Protein AF-0000000065814264 (afdb_homodimer)

Sequence (2100 aa):
MSEEISPNDRKFITNLLTQKNQESLLLSIGDKISKKKNKKPSKRIILITKNRIFFLKPSQNKVKKDIHLLDIQEIKSSTSNEFTIVAKVDNKQFSYGLITNKTDEIINQIRVTFNHQFFGCPEESTFKCTDIKDSRLVEIEQKDLPCGGFVETYQSICDHLGVPPRDDICWDMTNIISSKNIRSFNIGEIELPTSAGDTIRCLLGALKYNNYFKSFNFNNYTFNKEQFGYLAEVLKCNSTVEDLSLNNVGLKHDTMPIIATALSSNKNLALTAIDISNNQIEDKGMTAFSSYVASSLRGIASLDVSNTNCNKAGISVLTNALKKNIKMSSTLSYLNLSGNKMEADGSAGLSSFLASPNTLKTLNISNTTPSMETIVGALVIGCAELKTIDISDNKLTKKEVPHLVRFIGASSTLKHFNLSGTKVPVENLKELVVAITSNIYLQDVVLDLKNNDLGIAGARMLASLATDKLSNVIYLDVSENDFGDEGVSVICDGFVGNSTIKKLILNGNFKQSKTKSRPSAIESVISLLESECPLETLHMTVGNSKSPLKADILSLIYSLATNSSLLELDISGHQMGPKGAIGLGKALQTNKTLHTLIWDDNLTTAIGFAGFQVGLERNLTLKNMPTPLNDIIQCHREPKFQQIWKEIDSCINRNQSPTRAFEGNGGNSIGATNLSFLASGQQQGVEKLLNKIKSIGRKVTDPNNILIVKDAESTEKVIGGIHLIKESIHASLEMELNQKLKDFVQVVNDVINAKKNEMTQQILESMQNTFQSMDGPTIKRLATTIQYGSKDVDEQQIHSTLVKGAGAELSSRAHECFISALDIASDYTYEKITIGLDSVFKDLILEESQAQNEASGATPIPDSPVPTRSPQPTSPPITPQPTPTTNVPPVTAPRTGAAAPLKPANPPPVSTTTTPPVSTTPKPTQPVSKFGAKLSANSAVAEAIARNMGGGAPPIRKPVAPEPEPEPVTPTKDVTPLKSKPVVAPRSTPTTSTPTKTPVKKPSGPSVPGSLSDAPESDSAELTHVTASRPHIASKRKPPTRRPRPPTENMSEEISPNDRKFITNLLTQKNQESLLLSIGDKISKKKNKKPSKRIILITKNRIFFLKPSQNKVKKDIHLLDIQEIKSSTSNEFTIVAKVDNKQFSYGLITNKTDEIINQIRVTFNHQFFGCPEESTFKCTDIKDSRLVEIEQKDLPCGGFVETYQSICDHLGVPPRDDICWDMTNIISSKNIRSFNIGEIELPTSAGDTIRCLLGALKYNNYFKSFNFNNYTFNKEQFGYLAEVLKCNSTVEDLSLNNVGLKHDTMPIIATALSSNKNLALTAIDISNNQIEDKGMTAFSSYVASSLRGIASLDVSNTNCNKAGISVLTNALKKNIKMSSTLSYLNLSGNKMEADGSAGLSSFLASPNTLKTLNISNTTPSMETIVGALVIGCAELKTIDISDNKLTKKEVPHLVRFIGASSTLKHFNLSGTKVPVENLKELVVAITSNIYLQDVVLDLKNNDLGIAGARMLASLATDKLSNVIYLDVSENDFGDEGVSVICDGFVGNSTIKKLILNGNFKQSKTKSRPSAIESVISLLESECPLETLHMTVGNSKSPLKADILSLIYSLATNSSLLELDISGHQMGPKGAIGLGKALQTNKTLHTLIWDDNLTTAIGFAGFQVGLERNLTLKNMPTPLNDIIQCHREPKFQQIWKEIDSCINRNQSPTRAFEGNGGNSIGATNLSFLASGQQQGVEKLLNKIKSIGRKVTDPNNILIVKDAESTEKVIGGIHLIKESIHASLEMELNQKLKDFVQVVNDVINAKKNEMTQQILESMQNTFQSMDGPTIKRLATTIQYGSKDVDEQQIHSTLVKGAGAELSSRAHECFISALDIASDYTYEKITIGLDSVFKDLILEESQAQNEASGATPIPDSPVPTRSPQPTSPPITPQPTPTTNVPPVTAPRTGAAAPLKPANPPPVSTTTTPPVSTTPKPTQPVSKFGAKLSANSAVAEAIARNMGGGAPPIRKPVAPEPEPEPVTPTKDVTPLKSKPVVAPRSTPTTSTPTKTPVKKPSGPSVPGSLSDAPESDSAELTHVTASRPHIASKRKPPTRRPRPPTEN

Nearest PDB structures (foldseek):
  4k17-assembly2_B  TM=8.972E-01  e=7.403E-38  Mus musculus
  4k17-assembly1_A  TM=8.899E-01  e=5.095E-37  Mus musculus
  4per-assembly1_A  TM=6.361E-01  e=1.313E-12  Gallus gallus
  8j07-assembly1_5  TM=7.357E-01  e=6.511E-08  Homo sapiens
  5irm-assembly1_A  TM=3.768E-01  e=1.050E-09  Oryctolagus cuniculus

Solvent-accessible surface area (backbone atoms only — not comparable to full-atom values): 114054 Å² total; per-residue (Å²): 126,86,82,70,80,50,69,69,47,52,51,46,49,53,51,50,27,60,75,66,73,50,54,83,76,44,80,48,67,29,30,37,61,66,94,56,87,84,59,80,66,49,61,31,34,41,39,34,39,73,51,37,38,37,34,27,41,75,88,62,80,44,79,74,44,79,44,47,63,85,32,41,51,33,39,39,27,83,51,66,41,31,38,32,43,29,32,44,56,96,87,40,73,48,74,53,38,33,39,25,87,56,32,53,60,51,54,44,49,51,52,48,40,48,43,56,31,40,53,35,46,55,77,82,75,48,58,44,74,40,65,56,62,69,87,68,56,73,85,76,79,85,76,93,42,55,51,39,20,32,54,46,22,28,46,43,42,13,58,73,72,72,41,83,68,59,48,59,58,46,46,44,42,49,65,43,35,33,70,67,64,55,39,60,47,49,54,80,78,49,90,66,60,93,84,37,65,69,58,50,52,26,52,40,55,20,49,30,29,29,58,46,43,34,27,44,36,41,53,70,44,74,52,52,75,69,52,47,52,49,49,18,54,21,46,39,62,30,50,47,38,27,34,43,35,40,31,36,20,62,45,27,45,78,52,33,39,54,42,23,50,20,50,57,68,19,84,60,50,46,51,31,31,42,29,50,21,54,17,54,22,28,36,66,11,34,42,38,40,21,52,28,56,33,62,45,71,52,26,42,30,33,43,32,51,25,37,20,61,27,37,39,67,16,40,22,46,35,26,40,17,48,49,66,17,71,48,28,36,74,31,25,28,34,44,32,45,23,51,22,39,18,35,65,60,12,23,50,23,40,20,59,39,36,39,34,74,35,47,35,29,34,42,30,48,24,42,13,57,57,40,56,56,54,38,36,53,12,39,55,66,8,39,60,52,32,25,33,42,31,45,22,52,26,80,45,54,79,82,37,45,63,40,46,29,50,29,46,55,66,35,56,45,44,31,36,45,33,47,23,37,14,51,48,51,55,74,55,47,49,50,44,53,49,28,50,42,67,25,83,59,32,56,65,23,35,41,33,44,27,44,26,66,43,26,47,65,31,22,49,52,52,19,69,36,26,45,79,43,41,66,29,36,26,31,41,30,51,22,42,17,56,28,27,31,58,15,49,21,42,31,28,54,18,37,29,66,16,75,39,40,29,34,43,33,47,22,18,23,51,44,63,65,90,53,92,39,36,67,56,19,47,50,21,49,46,49,27,61,71,31,82,24,56,39,31,32,43,33,53,27,14,54,89,70,61,20,44,54,29,75,67,46,45,66,50,40,52,50,42,27,76,33,76,55,45,29,32,42,32,50,26,42,25,47,34,26,33,66,37,34,30,38,44,8,58,14,35,47,52,25,73,35,44,27,32,49,39,59,32,43,19,62,39,39,52,68,9,50,46,37,25,36,61,14,38,74,63,30,63,38,48,48,41,60,67,80,39,57,62,24,47,65,72,28,67,82,44,80,67,30,69,60,46,47,52,51,40,49,50,39,31,50,31,34,65,37,60,73,61,47,34,65,64,57,71,86,73,78,78,47,74,68,74,67,60,49,60,73,20,73,58,46,46,49,47,51,14,50,51,41,46,45,57,66,68,71,60,79,74,75,53,66,68,48,39,34,37,51,52,30,54,70,40,39,61,58,46,51,51,45,42,49,48,46,47,50,51,45,48,50,49,44,46,50,49,48,40,48,53,38,52,55,42,36,51,51,51,49,48,50,51,49,50,46,49,48,48,44,52,49,50,45,49,48,52,43,60,74,63,28,75,59,60,49,72,69,55,53,51,48,49,52,50,43,33,71,70,64,25,54,64,75,42,67,62,53,48,36,39,40,42,38,63,38,35,37,42,49,50,43,46,45,47,43,48,20,48,45,34,28,45,47,47,50,48,48,49,48,45,49,52,43,42,53,44,48,50,50,43,44,50,51,50,49,51,50,46,51,52,50,50,57,59,63,70,61,70,84,79,72,81,74,75,80,75,79,79,81,79,85,80,86,83,81,86,86,83,81,88,87,83,81,92,81,89,81,82,88,82,89,79,88,83,86,91,83,90,79,90,83,81,89,84,88,84,88,82,86,88,84,88,82,82,81,85,78,83,74,80,76,78,84,78,81,86,85,84,91,84,90,84,87,77,86,76,92,78,83,85,73,86,86,89,66,102,82,84,80,89,79,84,74,83,84,77,78,79,76,85,73,74,80,78,74,80,79,73,83,78,87,81,87,83,73,85,82,82,88,80,83,90,81,84,85,80,88,76,88,86,91,81,88,83,83,88,79,82,87,79,86,75,82,89,78,88,80,83,81,86,81,86,85,81,78,79,83,80,82,82,81,78,86,77,80,87,66,80,82,60,83,76,82,78,77,83,76,74,76,79,78,76,73,78,76,74,81,76,79,132,127,85,82,71,82,50,68,69,48,51,53,45,50,52,51,49,26,61,74,67,73,50,55,84,76,45,80,48,66,30,29,35,61,66,93,58,88,86,60,78,68,49,62,32,34,39,38,32,39,73,51,36,38,37,34,26,40,73,89,63,79,45,78,74,46,80,45,44,64,85,31,42,50,34,40,38,26,83,50,67,40,32,39,30,42,30,30,45,56,96,88,42,74,48,76,53,37,34,38,26,87,54,32,53,60,53,55,44,48,52,50,50,39,46,43,57,32,39,51,35,45,54,80,84,76,47,58,44,74,43,63,56,63,70,87,66,56,74,87,74,82,84,75,91,41,54,50,38,20,33,56,46,22,28,45,42,41,13,58,74,72,72,41,82,67,58,59,57,59,46,45,44,42,48,66,43,35,34,69,66,64,56,40,60,46,48,55,80,78,49,90,66,60,94,84,38,65,67,57,51,53,26,51,40,56,19,50,31,30,29,57,44,43,34,26,44,36,40,53,70,44,74,52,53,75,68,52,47,51,50,49,18,54,21,46,38,61,30,51,47,39,27,33,42,33,41,32,36,20,61,46,26,45,78,52,34,37,55,43,22,50,19,48,57,69,18,85,60,50,45,51,33,30,43,30,50,21,53,17,55,24,28,36,66,10,34,44,37,38,19,52,27,55,32,63,46,68,52,28,42,31,32,44,33,51,26,38,18,62,29,37,37,68,16,39,22,45,34,24,41,16,49,49,66,18,70,41,28,35,74,32,25,29,35,42,31,46,23,51,22,41,19,36,65,61,12,24,50,24,40,19,59,39,35,40,35,73,34,47,35,30,34,43,30,48,24,43,13,58,58,41,55,56,54,38,36,56,12,40,55,65,7,40,58,50,32,26,33,42,31,47,22,51,26,80,44,54,79,81,36,44,62,40,47,31,51,29,46,56,66,35,55,44,46,30,38,44,33,47,23,36,13,52,48,53,58,75,55,46,49,51,44,55,48,27,50,39,68,25,83,60,32,58,66,23,34,41,33,44,26,45,26,66,42,25,46,64,30,23,49,52,50,18,70,36,28,45,77,43,41,65,28,36,27,31,42,32,51,22,41,18,55,28,25,31,60,16,49,21,43,32,28,55,20,38,29,66,16,76,38,39,30,33,43,33,46,21,18,25,51,44,62,63,89,55,93,39,36,67,56,17,48,50,23,49,46,49,25,60,70,32,81,26,55,40,30,33,43,32,52,28,12,54,88,70,61,19,43,54,29,74,66,47,46,64,51,40,52,51,44,29,77,34,76,55,43,30,31,42,31,50,26,43,24,46,34,25,33,67,38,33,29,38,43,9,58,14,35,46,54,25,73,36,44,28,31,49,40,59,32,44,19,62,39,40,52,69,8,51,46,37,24,37,61,15,37,73,64,29,64,39,49,47,41,60,66,79,40,57,63,25,47,66,70,29,67,82,45,80,68,32,69,61,46,49,52,50,39,48,48,38,30,52,30,34,64,38,59,73,61,48,48,63,66,54,73,87,73,72,71,64,74,43,76,75,54,46,66,74,25,73,58,49,41,49,47,52,17,50,51,50,50,44,57,66,68,71,61,79,74,75,52,69,68,48,40,34,39,52,52,30,54,70,40,38,62,57,47,52,51,46,44,48,48,46,49,50,51,45,48,50,48,43,46,50,49,48,40,48,52,41,52,56,41,36,51,51,50,49,46,51,50,48,48,48,50,49,49,44,50,49,49,42,49,49,52,42,59,72,64,28,75,60,60,48,72,68,55,52,51,49,50,53,50,43,36,70,70,64,25,53,65,76,43,67,64,53,48,37,40,40,43,40,62,38,34,37,42,50,50,44,47,46,46,45,48,20,49,45,36,30,46,46,45,51,48,47,50,48,45,49,52,44,44,53,44,48,50,50,43,43,52,51,48,49,52,50,48,51,52,51,50,56,60,64,68,63,78,83,83,75,84,78,76,81,76,79,82,78,81,86,77,82,84,80,86,85,84,82,82,87,85,78,90,80,88,80,83,88,80,88,83,88,89,84,88,86,90,83,86,85,87,84,86,85,88,83,87,83,88,82,80,81,77,82,72,79,79,77,82,83,77,83,81,80,89,81,89,75,92,77,86,92,82,91,83,92,82,93,84,73,74,93,76,75,78,93,78,77,88,74,81,73,81,77,78,81,74,78,84,74,75,82,76,75,80,75,72,82,82,78,81,88,76,82,86,81,80,86,78,81,90,81,84,86,81,87,80,88,86,82,84,89,84,88,88,84,85,89,82,89,85,86,84,85,90,74,88,73,80,76,85,72,83,78,77,83,79,82,81,80,76,84,77,81,88,61,78,83,57,82,77,83,78,76,84,75,75,76,78,76,75,72,77,75,74,80,77,76,130

Radius of gyration: 49.91 Å; Cα contacts (8 Å, |Δi|>4): 3402; chains: 2; bounding box: 138×169×163 Å

InterPro domains:
  IPR001611 Leucine-rich repeat [PF13516] (271-290)
  IPR001611 Leucine-rich repeat [PF13516] (471-492)
  IPR001611 Leucine-rich repeat [PF13516] (562-584)
  IPR011993 PH-like domain superfamily [G3DSA:2.30.29.30] (1-114)
  IPR032675 Leucine-rich repeat domain superfamily [G3DSA:3.80.10.10] (150-655)
  IPR041245 CARMIL, pleckstrin homology domain [PF17888] (36-118)
  IPR051279 Protein Phosphatase 1 Regulatory and Actin Interaction Protein [PTHR24112] (384-771)

Foldseek 3Di:
DQPDQDPVNVVLVVVVCVVLVWDFPDWDKWFWDDPDPPDDTFIWIWTDTLFWIFTHHGPPSDTPDIAGLLQWAEKEDQDQFKIKTWGADPNDIDIIITGHNCSLVVVQVSVQSCCLLLVQADPVSHHYYPNDDPVSHDDHDRDDDQLRNLLSNLCNLCSVVVHHDDVVVSCCRRPPCRVVLPQEDAVVVDDADPVRVSVLLSNLSSLLRGQSHQHYHDAPAADDLVSLLSNLSSLLRHQRHAYYAQHNHAAELVRLLSNLVSNQNRLRHNYAEYHNEPYQNEQNSLLSNLVSQLRRDQHHAYYHHAQNAYEQNSLLSNLQSCVNRPNHQERHAYYAHANYAREESSLQSNLNNLLAAGNHAEYHHAHHQYPLQSNLQSPLRHPQNHAEYHHALHADEPNNLVSLLSNLLRHLRHAEYAHHNRLYALVSVLSNQQSNQVRPNQAQHAYEHEHNLHELVNLQSLLVCQQPRNQRHQHYAHEPNQHELNSLLSNLQSNLNHAHHAEYEHEQRYDQDDDPSNLSSLVSNLSSQQGNHQHAYYEYENPPNLRAPACSCLQVLQSQLPGAHYAEYAYERNLNELSSLLSNLQSQLRHDHHAEYEYANNLYELNSLLSNLNSLVNHLRHQHYPDNVRNCVVHVPPPCSVVSVVSVVLSNVCSNPVVCVLPPDDPDDDNPDLCVVCVPPLLVVLVVLLVLLVVLVDDQDPPLLVVLSVLSVCLSVVLVVLVVVLVVVLVVCLVVQLVVLLVVLVVVLCVQVVVLLVVLVVVLVVCVVPPVPQDPVNSVVVSVCCVPVPDGCDSVNSSCCRSVNVSVVVSVVVSVVSSVVSVCVSVVSSVVSSVSSVVSSVVSVVVVVVVVVVVPDDDPDPPDDPDDPDDDDDDDDDDDDDDDDDDDDDDDDDDDDDDDDDDDDDDDYYDYYDDDDDDDDDDDDDDYDDDDDDDDDDDDDDDDDDDDDDDDDDDDDDDPDDPDDDDDPDDDDDPDDDDDDDDDDDDDDDDDDYDDDDDDDDDDDDDDDDDDDDPDDDDPPDPDDPPPPDDDDDDDPDDPDPPPDPPDDD/DQPDQDPVNVVLVVVVCVVLVWDFPDWDKWFWDDPDPPDDTFIWIWTDTLFWIFTHHGPPSDTPDIAGLLQWAEKEDQDQFKIKTWGADPNDIDIIITGHNRSLVVVQVSVQSCCLLLVQADPVSHHYYPNDDPVSHDDHDRDDDQLRNLLSNLCNLCSVVVHHDDVVVSCCRRPPCRVVLPQEDACVVDDADPVRVSVLLSNLSSLLRGQRHQEYHDAPAADDLVSLLSNLSSLLRDQRHAYYAQHNHAAELPRLLSNLVSNQNRLRHNYAEYHNEPYQNEQNSLLSNLVSQLRRDQHHAYYHHAQNAYEQNSLLSNLQSCVNRPNHQERHAYDAHANYAHEESSLQSNLNSLLAAGNHAEYHHAHHQYPLQSNLQSPLRHPQNHAEYHHALAADEPNNLVSLLNNLLSHLRHAEYAHHNRLYALVSVLSNQQSNQVRPNAAQHAYEHEHNLHELVNLQSQLVCQQPRNQRHQHYAHEHNQHELNSLLSNLQSNLNHARHAEYEHEQRYDQDDDPSNLSSLVSNLSSQQGNHQHAYYEYENPPNLRAPACSCLVVLQSQLPGAHYAYYAYERNLNELSSLLSNLQSQLRHDHHAEYHYANNLYELNSLLSNLNSLVNHLRHQHYPDNVRNCVVHVPPPCSVVSVVSVVLSNVCSNPVPVVLPPDDPDDDDVPDPVCLVDPLLVLLVVLLVLLVVLVDDQPPPLLVVLSVLSVCLSVVLVVLVVVLVVVLVVCLVVQLVVLLVVLVVVLCVQVVVLLVVLVVVLVVCVVPPVVQDPVNSVVVSVCCVVVPDGCDSVNSSCCRSVNVSVVVSVVVSVVSSVVSCVVSVVSSVVSSVSSVVSSVVSVVVVVVVVVVVVDDDPDDPDDPDPPDPDDPDDDDDDDDDDDDDDDDDDDDDDDDDDDDYDYYDDDDDYDDDDPDDDDDDDDDDDDDDDDDDDDDDDDPPPDDDPDDDDDDDDPDDDDDDDDPDDDDDDDDDDDDDDDDDDDDDDDDDDDDDDDDDDDDDYYDDDDDDPDDPDDPDPPDPDDPPPDDDDDDDDPDDPPDPPDPDPDD

GO terms:
  GO:0045335 phagocytic vesicle (C, IDA)
  GO:0061851 leading edge of lamellipodium (C, IDA)
  GO:0070685 macropinocytic cup (C, IDA)
  GO:0034315 regulation of Arp2/3 complex-mediated actin nucleation (P, IDA)
  GO:0031252 cell leading edge (C, IDA)
  GO:0017024 myosin I binding (F, IDA)
  GO:0015629 actin cytoskeleton (C, TAS)
  GO:0005515 protein binding (F, IPI)

pLDDT: mean 73.49, std 29.41, range [12.86, 98.25]

Secondary structure (DSSP, 8-state):
------HHHHHHHHHHHHHHT---SEEEEEEE--SSTTSPPPEEEEEE-SSEEEEEETTTTEEEEEEEGGGEEEEEEEETTEEEEEEEETTEEEEEEEE-TTHHHHHHHHHHHHHHHTTT--GGGSPEEES--GGGSPPPP----GGGGHHHHHHHHHHHHT-PPPHHHHHHIIIIITTTT--EEEGGGS---SS-HHHHHHHHHHHHT--S--EEE-TT----HHHHHHHHHHHHH-----EEE-TTS--BTTTHHHHHHHHHH-TT----EEE--S-B-HHHHHHHHHHHHHH-SS--SEEE-TT----HHHHHHHHHHHHH-TTHHHH--EEE-TTS--HHHHHHHHHHHHTS-----EEE-TT--B-HHHHHHHHHHH-TT--EEE-TTS---TTTHHHHHHHHHH-SS--EEE-TT----HHHHHHHHHHHHH-TT--SEEEE-TT---HHHHHHHHHHHHTTT--SEEEEE--SS--HHHHHHHHHHHHTT-SS--EEE-TT-S-SSPPTTHHHHHHHHHHHHHSS----EEE---TTTT---GGGGHHHHHHGGG--S--EEE-TT---HHHHHHHHHHHHHH-SS--EEE--SS---HHHHHHHHHHHTS--S--B----HHHHHHHTTSTTHHHHHHHHHHHHHHHH-HHHHHHHS-SSSS-S-GGGGTTSHHHHHHHHHHHHHHHT-----SHHHHHHHHHHHTHHHHHHHHHHHHHHHHHHHHHHHHHHHHHHHHHHHHHHHHHHHHHHHHHHHHHHHH-SSS-HHHHHHHHHHHHHHSPP--HHHHHIIIIIIIIHHHHHHHHHHHHHHHHHHHHHHHHHHHHHHHHHHHHHHHHHHHHHHHHT---------------------------------------------------------------------------------------------------------------------------------------------------------------------------TT---------------------/------HHHHHHHHHHHHHHT----EEEEEEE--SSTTSPPPEEEEEE-SSEEEEEETTTTEEEEEEEGGGEEEEEEEETTEEEEEEEETTEEEEEEEE-TTHHHHHHHHHHHHHHHTTT--GGGSPEEES--GGGSPPPP----GGGGHHHHHHHHHHHHTPPPPHHHHHHIIIIITTTT--EEEGGGS---SS-HHHHHHHHHHHHT--S--EEE-TT----HHHHHHHHHHHHH-----EEE-TTS--BTTTHHHHHHHHHH-TT----EEE--S-B-HHHHHHHHHHHHHH-SS--SEEE-TTS---HHHHHHHHHHHHH-TTHHHH--EEE-TTS--HHHHHHHHHHHHTS-----EEE-TT--B-HHHHHHHHHHH-TT--EEE-TTS---TTTHHHHHHHHHH-SS--EEE-TT----HHHHHHHHHHHHH-TT--SEEEE-TT---HHHHHHHHHHHHTTT--SEEEEE--SS--HHHHHHHHHHHHTT-SS--EEE-TT-S-SSPPTTHHHHHHHHHHHHHSS----EEE---TTTT---GGGGHHHHHHGGG--S--EEE-TT---HHHHHHHHHHHHHH-SS--EEE--SS---HHHHHHHHHHHTS--S--B----HHHHHHHTTSTTHHHHHHHHHHHHHHHH-HHHHHHHS-SSSSSS-SGGGTT-HHHHHHHHHHHHHHHT-----SHHHHHHHHHHHTHHHHHHHHHHHHHHHHHHHHHHHHHHHHHHHHHHHHHHHHHHHHHHHHHHHHHHHH-SSS-HHHHHHHHHHHHHHSPP--HHHHHIIIIIIIIHHHHHHHHHHHHHHHHHHHHHHHHHHHHHHHHHHHHHHHHHHHHHHHHS------------------------------------------------------------------------------------S-TTS----------------------------------------------------------------------------------TT---------------------

Organism: Dictyostelium discoideum (NCBI:txid44689)

Structure (mmCIF, N/CA/C/O backbone):
data_AF-0000000065814264-model_v1
#
loop_
_entity.id
_entity.type
_entity.pdbx_description
1 polymer 'Protein CARMIL'
#
loop_
_atom_site.group_PDB
_atom_site.id
_atom_site.type_symbol
_atom_site.label_atom_id
_atom_site.label_alt_id
_atom_site.label_comp_id
_atom_site.label_asym_id
_atom_site.label_entity_id
_atom_site.label_seq_id
_atom_site.pdbx_PDB_ins_code
_atom_site.Cartn_x
_atom_site.Cartn_y
_atom_site.Cartn_z
_atom_site.occupancy
_atom_site.B_iso_or_equiv
_atom_site.auth_seq_id
_atom_site.auth_comp_id
_atom_site.auth_asym_id
_atom_site.auth_atom_id
_atom_site.pdbx_PDB_model_num
ATOM 1 N N . MET A 1 1 ? -49.062 48.438 36.406 1 27.83 1 MET A N 1
ATOM 2 C CA . MET A 1 1 ? -49.625 48 35.125 1 27.83 1 MET A CA 1
ATOM 3 C C . MET A 1 1 ? -48.531 47.406 34.219 1 27.83 1 MET A C 1
ATOM 5 O O . MET A 1 1 ? -47.594 48.094 33.875 1 27.83 1 MET A O 1
ATOM 9 N N . SER A 1 2 ? -48.062 46.312 34.375 1 39.62 2 SER A N 1
ATOM 10 C CA . SER A 1 2 ? -47.031 45.469 33.781 1 39.62 2 SER A CA 1
ATOM 11 C C . SER A 1 2 ? -47.062 45.594 32.25 1 39.62 2 SER A C 1
ATOM 13 O O . SER A 1 2 ? -48.062 45.25 31.625 1 39.62 2 SER A O 1
ATOM 15 N N . GLU A 1 3 ? -46.688 46.781 31.641 1 49.81 3 GLU A N 1
ATOM 16 C CA . GLU A 1 3 ? -46.812 47.438 30.344 1 49.81 3 GLU A CA 1
ATOM 17 C C . GLU A 1 3 ? -46.594 46.438 29.203 1 49.81 3 GLU A C 1
ATOM 19 O O . GLU A 1 3 ? -45.5 45.875 29.062 1 49.81 3 GLU A O 1
ATOM 24 N N . GLU A 1 4 ? -47.531 45.656 28.828 1 65 4 GLU A N 1
ATOM 25 C CA . GLU A 1 4 ? -47.75 44.5 27.969 1 65 4 GLU A CA 1
ATOM 26 C C . GLU A 1 4 ? -47.469 44.844 26.5 1 65 4 GLU A C 1
ATOM 28 O O . GLU A 1 4 ? -47.906 45.906 26.031 1 65 4 GLU A O 1
ATOM 33 N N . ILE A 1 5 ? -46.438 44.281 25.859 1 83.56 5 ILE A N 1
ATOM 34 C CA . ILE A 1 5 ? -46.156 44.344 24.438 1 83.56 5 ILE A CA 1
ATOM 35 C C . ILE A 1 5 ? -47.406 43.906 23.656 1 83.56 5 ILE A C 1
ATOM 37 O O . ILE A 1 5 ? -47.938 42.844 23.891 1 83.56 5 ILE A O 1
ATOM 41 N N . SER A 1 6 ? -48.031 44.875 22.906 1 86.25 6 SER A N 1
ATOM 42 C CA . SER A 1 6 ? -49.25 44.625 22.141 1 86.25 6 SER A CA 1
ATOM 43 C C . SER A 1 6 ? -49.031 43.438 21.203 1 86.25 6 SER A C 1
ATOM 45 O O . SER A 1 6 ? -47.906 43.062 20.859 1 86.25 6 SER A O 1
ATOM 47 N N . PRO A 1 7 ? -50.062 42.688 20.906 1 87.12 7 PRO A N 1
ATOM 48 C CA . PRO A 1 7 ? -49.969 41.562 19.969 1 87.12 7 PRO A CA 1
ATOM 49 C C . PRO A 1 7 ? -49.438 41.969 18.609 1 87.12 7 PRO A C 1
ATOM 51 O O . PRO A 1 7 ? -48.719 41.188 17.969 1 87.12 7 PRO A O 1
ATOM 54 N N . ASN A 1 8 ? -49.812 43.156 18.203 1 87.81 8 ASN A N 1
ATOM 55 C CA . ASN A 1 8 ? -49.281 43.625 16.938 1 87.81 8 ASN A CA 1
ATOM 56 C C . ASN A 1 8 ? -47.781 43.812 16.984 1 87.81 8 ASN A C 1
ATOM 58 O O . ASN A 1 8 ? -47.062 43.562 16.016 1 87.81 8 ASN A O 1
ATOM 62 N N . ASP A 1 9 ? -47.344 44.281 18.078 1 90.5 9 ASP A N 1
ATOM 63 C CA . ASP A 1 9 ? -45.906 44.469 18.25 1 90.5 9 ASP A CA 1
ATOM 64 C C . ASP A 1 9 ? -45.188 43.125 18.312 1 90.5 9 ASP A C 1
ATOM 66 O O . ASP A 1 9 ? -44.062 42.969 17.781 1 90.5 9 ASP A O 1
ATOM 70 N N . ARG A 1 10 ? -45.719 42.125 18.891 1 90.75 10 ARG A N 1
ATOM 71 C CA . ARG A 1 10 ? -45.125 40.781 18.953 1 90.75 10 ARG A CA 1
ATOM 72 C C . ARG A 1 10 ? -45.031 40.156 17.578 1 90.75 10 ARG A C 1
ATOM 74 O O . ARG A 1 10 ? -44.062 39.438 17.281 1 90.75 10 ARG A O 1
ATOM 81 N N . LYS A 1 11 ? -46.094 40.406 16.844 1 89.81 11 LYS A N 1
ATOM 82 C CA . LYS A 1 11 ? -46.062 39.906 15.484 1 89.81 11 LYS A CA 1
ATOM 83 C C . LYS A 1 11 ? -44.938 40.562 14.68 1 89.81 11 LYS A C 1
ATOM 85 O O . LYS A 1 11 ? -44.25 39.875 13.914 1 89.81 11 LYS A O 1
ATOM 90 N N . PHE A 1 12 ? -44.812 41.812 14.836 1 91.31 12 PHE A N 1
ATOM 91 C CA . PHE A 1 12 ? -43.719 42.531 14.156 1 91.31 12 PHE A CA 1
ATOM 92 C C . PHE A 1 12 ? -42.375 42 14.602 1 91.31 12 PHE A C 1
ATOM 94 O O . PHE A 1 12 ? -41.469 41.812 13.781 1 91.31 12 PHE A O 1
ATOM 101 N N . ILE A 1 13 ? -42.188 41.75 15.82 1 91.75 13 ILE A N 1
ATOM 102 C CA . ILE A 1 13 ? -40.938 41.25 16.375 1 91.75 13 ILE A CA 1
ATOM 103 C C . ILE A 1 13 ? -40.656 39.844 15.836 1 91.75 13 ILE A C 1
ATOM 105 O O . ILE A 1 13 ? -39.5 39.531 15.477 1 91.75 13 ILE A O 1
ATOM 109 N N . THR A 1 14 ? -41.594 39.031 15.742 1 90.44 14 THR A N 1
ATOM 110 C CA . THR A 1 14 ? -41.406 37.688 15.203 1 90.44 14 THR A CA 1
ATOM 111 C C . THR A 1 14 ? -40.969 37.75 13.742 1 90.44 14 THR A C 1
ATOM 113 O O . THR A 1 14 ? -40.125 36.969 13.312 1 90.44 14 THR A O 1
ATOM 116 N N . ASN A 1 15 ? -41.562 38.688 13.023 1 89.56 15 ASN A N 1
ATOM 117 C CA . ASN A 1 15 ? -41.156 38.844 11.633 1 89.56 15 ASN A CA 1
ATOM 118 C C . ASN A 1 15 ? -39.719 39.344 11.508 1 89.56 15 ASN A C 1
ATOM 120 O O . ASN A 1 15 ? -39 38.906 10.602 1 89.56 15 ASN A O 1
ATOM 124 N N . LEU A 1 16 ? -39.375 40.219 12.344 1 90 16 LEU A N 1
ATOM 125 C CA . LEU A 1 16 ? -38.031 40.75 12.359 1 90 16 LEU A CA 1
ATOM 126 C C . LEU A 1 16 ? -37.031 39.625 12.688 1 90 16 LEU A C 1
ATOM 128 O O . LEU A 1 16 ? -35.969 39.562 12.062 1 90 16 LEU A O 1
ATOM 132 N N . LEU A 1 17 ? -37.344 38.875 13.57 1 89.75 17 LEU A N 1
ATOM 133 C CA . LEU A 1 17 ? -36.469 37.781 13.984 1 89.75 17 LEU A CA 1
ATOM 134 C C . LEU A 1 17 ? -36.312 36.75 12.883 1 89.75 17 LEU A C 1
ATOM 136 O O . LEU A 1 17 ? -35.219 36.219 12.664 1 89.75 17 LEU A O 1
ATOM 140 N N . THR A 1 18 ? -37.344 36.5 12.195 1 86.44 18 THR A N 1
ATOM 141 C CA . THR A 1 18 ? -37.281 35.531 11.094 1 86.44 18 THR A CA 1
ATOM 142 C C . THR A 1 18 ? -36.469 36.062 9.938 1 86.44 18 THR A C 1
ATOM 144 O O . THR A 1 18 ? -35.688 35.344 9.32 1 86.44 18 THR A O 1
ATOM 147 N N . GLN A 1 19 ? -36.625 37.344 9.734 1 83.5 19 GLN A N 1
ATOM 148 C CA . GLN A 1 19 ? -35.875 37.969 8.648 1 83.5 19 GLN A CA 1
ATOM 149 C C . GLN A 1 19 ? -34.375 37.969 8.93 1 83.5 19 GLN A C 1
ATOM 151 O O . GLN A 1 19 ? -33.562 37.781 8.023 1 83.5 19 GLN A O 1
ATOM 156 N N . LYS A 1 20 ? -34.062 38.156 10.211 1 84.75 20 LYS A N 1
ATOM 157 C CA . LYS A 1 20 ? -32.656 38.25 10.578 1 84.75 20 LYS A CA 1
ATOM 158 C C . LYS A 1 20 ? -32.125 36.906 11.07 1 84.75 20 LYS A C 1
ATOM 160 O O . LYS A 1 20 ? -30.922 36.781 11.375 1 84.75 20 LYS A O 1
ATOM 165 N N . ASN A 1 21 ? -32.906 35.906 10.961 1 81.38 21 ASN A N 1
ATOM 166 C CA . ASN A 1 21 ? -32.531 34.562 11.414 1 81.38 21 ASN A CA 1
ATOM 167 C C . ASN A 1 21 ? -31.938 34.594 12.82 1 81.38 21 ASN A C 1
ATOM 169 O O . ASN A 1 21 ? -30.859 34.062 13.055 1 81.38 21 ASN A O 1
ATOM 173 N N . GLN A 1 22 ? -32.688 35.406 13.75 1 86.75 22 GLN A N 1
ATOM 174 C CA . GLN A 1 22 ? -32.219 35.531 15.133 1 86.75 22 GLN A CA 1
ATOM 175 C C . GLN A 1 22 ? -33.312 35.094 16.109 1 86.75 22 GLN A C 1
ATOM 177 O O . GLN A 1 22 ? -34.469 34.875 15.711 1 86.75 22 GLN A O 1
ATOM 182 N N . GLU A 1 23 ? -32.906 34.875 17.297 1 85.75 23 GLU A N 1
ATOM 183 C CA . GLU A 1 23 ? -33.812 34.5 18.375 1 85.75 23 GLU A CA 1
ATOM 184 C C . GLU A 1 23 ? -33.875 35.594 19.453 1 85.75 23 GLU A C 1
ATOM 186 O O . GLU A 1 23 ? -32.906 36.312 19.656 1 85.75 23 GLU A O 1
ATOM 191 N N . SER A 1 24 ? -35.062 35.719 20.062 1 89 24 SER A N 1
ATOM 192 C CA . SER A 1 24 ? -35.25 36.688 21.141 1 89 24 SER A CA 1
ATOM 193 C C . SER A 1 24 ? -34.688 36.156 22.453 1 89 24 SER A C 1
ATOM 195 O O . SER A 1 24 ? -35.031 35.062 22.891 1 89 24 SER A O 1
ATOM 197 N N . LEU A 1 25 ? -33.812 36.844 23.031 1 90.81 25 LEU A N 1
ATOM 198 C CA . LEU A 1 25 ? -33.25 36.438 24.328 1 90.81 25 LEU A CA 1
ATOM 199 C C . LEU A 1 25 ? -33.938 37.188 25.469 1 90.81 25 LEU A C 1
ATOM 201 O O . LEU A 1 25 ? -34.125 36.625 26.547 1 90.81 25 LEU A O 1
ATOM 205 N N . LEU A 1 26 ? -34.25 38.531 25.234 1 92.06 26 LEU A N 1
ATOM 206 C CA . LEU A 1 26 ? -34.906 39.375 26.234 1 92.06 26 LEU A CA 1
ATOM 207 C C . LEU A 1 26 ? -35.781 40.438 25.578 1 92.06 26 LEU A C 1
ATOM 209 O O . LEU A 1 26 ? -35.375 41.031 24.578 1 92.06 26 LEU A O 1
ATOM 213 N N . LEU A 1 27 ? -36.969 40.5 26.078 1 91.88 27 LEU A N 1
ATOM 214 C CA . LEU A 1 27 ? -37.938 41.5 25.641 1 91.88 27 LEU A CA 1
ATOM 215 C C . LEU A 1 27 ? -38.406 42.344 26.812 1 91.88 27 LEU A C 1
ATOM 217 O O . LEU A 1 27 ? -38.844 41.812 27.828 1 91.88 27 LEU A O 1
ATOM 221 N N . SER A 1 28 ? -38.156 43.656 26.75 1 91.06 28 SER A N 1
ATOM 222 C CA . SER A 1 28 ? -38.562 44.562 27.812 1 91.06 28 SER A CA 1
ATOM 223 C C . SER A 1 28 ? -39.031 45.875 27.25 1 91.06 28 SER A C 1
ATOM 225 O O . SER A 1 28 ? -38.938 46.125 26.047 1 91.06 28 SER A O 1
ATOM 227 N N . ILE A 1 29 ? -39.719 46.719 28.156 1 90.62 29 ILE A N 1
ATOM 228 C CA . ILE A 1 29 ? -40.188 48.031 27.766 1 90.62 29 ILE A CA 1
ATOM 229 C C . ILE A 1 29 ? -39.625 49.094 28.688 1 90.62 29 ILE A C 1
ATOM 231 O O . ILE A 1 29 ? -39.438 48.844 29.891 1 90.62 29 ILE A O 1
ATOM 235 N N . GLY A 1 30 ? -39.219 50.156 28.094 1 90.5 30 GLY A N 1
ATOM 236 C CA . GLY A 1 30 ? -38.688 51.281 28.859 1 90.5 30 GLY A CA 1
ATOM 237 C C . GLY A 1 30 ? -39.031 52.625 28.266 1 90.5 30 GLY A C 1
ATOM 238 O O . GLY A 1 30 ? -39.625 52.719 27.188 1 90.5 30 GLY A O 1
ATOM 239 N N . ASP A 1 31 ? -38.781 53.594 29.109 1 90.12 31 ASP A N 1
ATOM 240 C CA . ASP A 1 31 ? -39.031 54.969 28.672 1 90.12 31 ASP A CA 1
ATOM 241 C C . ASP A 1 31 ? -37.719 55.656 28.234 1 90.12 31 ASP A C 1
ATOM 243 O O . ASP A 1 31 ? -36.75 55.656 28.969 1 90.12 31 ASP A O 1
ATOM 247 N N . LYS A 1 32 ? -37.719 56.188 27.062 1 91.94 32 LYS A N 1
ATOM 248 C CA . LYS A 1 32 ? -36.531 56.844 26.531 1 91.94 32 LYS A CA 1
ATOM 249 C C . LYS A 1 32 ? -36.281 58.156 27.281 1 91.94 32 LYS A C 1
ATOM 251 O O . LYS A 1 32 ? -37.188 58.938 27.516 1 91.94 32 LYS A O 1
ATOM 256 N N . ILE A 1 33 ? -35.062 58.344 27.672 1 85.75 33 ILE A N 1
ATOM 257 C CA . ILE A 1 33 ? -34.656 59.562 28.344 1 85.75 33 ILE A CA 1
ATOM 258 C C . ILE A 1 33 ? -34.438 60.656 27.328 1 85.75 33 ILE A C 1
ATOM 260 O O . ILE A 1 33 ? -33.656 60.5 26.375 1 85.75 33 ILE A O 1
ATOM 264 N N . SER A 1 34 ? -35.375 61.594 27.172 1 74.06 34 SER A N 1
ATOM 265 C CA . SER A 1 34 ? -35.281 62.688 26.203 1 74.06 34 SER A CA 1
ATOM 266 C C . SER A 1 34 ? -34.344 63.781 26.688 1 74.06 34 SER A C 1
ATOM 268 O O . SER A 1 34 ? -34.188 63.969 27.906 1 74.06 34 SER A O 1
ATOM 270 N N . LYS A 1 35 ? -33.375 64.438 25.797 1 65.12 35 LYS A N 1
ATOM 271 C CA . LYS A 1 35 ? -32.5 65.562 26.125 1 65.12 35 LYS A CA 1
ATOM 272 C C . LYS A 1 35 ? -33.281 66.812 26.516 1 65.12 35 LYS A C 1
ATOM 274 O O . LYS A 1 35 ? -32.75 67.688 27.188 1 65.12 35 LYS A O 1
ATOM 279 N N . LYS A 1 36 ? -34.562 67 25.953 1 60.19 36 LYS A N 1
ATOM 280 C CA . LYS A 1 36 ? -35.375 68.188 26.219 1 60.19 36 LYS A CA 1
ATOM 281 C C . LYS A 1 36 ? -36.25 67.938 27.438 1 60.19 36 LYS A C 1
ATOM 283 O O . LYS A 1 36 ? -36.938 66.938 27.562 1 60.19 36 LYS A O 1
ATOM 288 N N . LYS A 1 37 ? -36.031 68.688 28.438 1 59.06 37 LYS A N 1
ATOM 289 C CA . LYS A 1 37 ? -36.656 68.688 29.75 1 59.06 37 LYS A CA 1
ATOM 290 C C . LYS A 1 37 ? -38.156 68.5 29.656 1 59.06 37 LYS A C 1
ATOM 292 O O . LYS A 1 37 ? -38.781 67.875 30.531 1 59.06 37 LYS A O 1
ATOM 297 N N . ASN A 1 38 ? -38.844 69 28.75 1 58.91 38 ASN A N 1
ATOM 298 C CA . ASN A 1 38 ? -40.312 69.188 28.828 1 58.91 38 ASN A CA 1
ATOM 299 C C . ASN A 1 38 ? -41.031 68.125 28 1 58.91 38 ASN A C 1
ATOM 301 O O . ASN A 1 38 ? -42.25 68.188 27.797 1 58.91 38 ASN A O 1
ATOM 305 N N . LYS A 1 39 ? -40.5 67.125 27.344 1 62.72 39 LYS A N 1
ATOM 306 C CA . LYS A 1 39 ? -41.219 66.25 26.469 1 62.72 39 LYS A CA 1
ATOM 307 C C . LYS A 1 39 ? -41.531 64.938 27.172 1 62.72 39 LYS A C 1
ATOM 309 O O . LYS A 1 39 ? -40.75 64.438 27.984 1 62.72 39 LYS A O 1
ATOM 314 N N . LYS A 1 40 ? -42.75 64.5 27.109 1 67.62 40 LYS A N 1
ATOM 315 C CA . LYS A 1 40 ? -43.25 63.25 27.672 1 67.62 40 LYS A CA 1
ATOM 316 C C . LYS A 1 40 ? -42.375 62.062 27.234 1 67.62 40 LYS A C 1
ATOM 318 O O . LYS A 1 40 ? -42.031 61.969 26.047 1 67.62 40 LYS A O 1
ATOM 323 N N . PRO A 1 41 ? -41.875 61.281 28.203 1 78.12 41 PRO A N 1
ATOM 324 C CA . PRO A 1 41 ? -41.062 60.125 27.859 1 78.12 41 PRO A CA 1
ATOM 325 C C . PRO A 1 41 ? -41.75 59.156 26.891 1 78.12 41 PRO A C 1
ATOM 327 O O . PRO A 1 41 ? -42.938 58.906 27.031 1 78.12 41 PRO A O 1
ATOM 330 N N . SER A 1 42 ? -41.062 59 25.734 1 85.56 42 SER A N 1
ATOM 331 C CA . SER A 1 42 ? -41.625 58.062 24.734 1 85.56 42 SER A CA 1
ATOM 332 C C . SER A 1 42 ? -41.25 56.625 25.062 1 85.56 42 SER A C 1
ATOM 334 O O . SER A 1 42 ? -40.125 56.344 25.391 1 85.56 42 SER A O 1
ATOM 336 N N . LYS A 1 43 ? -42.281 55.719 25.016 1 89 43 LYS A N 1
ATOM 337 C CA . LYS A 1 43 ? -42.062 54.312 25.297 1 89 43 LYS A CA 1
ATOM 338 C C . LYS A 1 43 ? -41.312 53.625 24.156 1 89 43 LYS A C 1
ATOM 340 O O . LYS A 1 43 ? -41.531 53.938 22.984 1 89 43 LYS A O 1
ATOM 345 N N . ARG A 1 44 ? -40.375 52.75 24.578 1 92.69 44 ARG A N 1
ATOM 346 C CA . ARG A 1 44 ? -39.625 51.938 23.625 1 92.69 44 ARG A CA 1
ATOM 347 C C . ARG A 1 44 ? -39.625 50.469 24.016 1 92.69 44 ARG A C 1
ATOM 349 O O . ARG A 1 44 ? -39.562 50.156 25.203 1 92.69 44 ARG A O 1
ATOM 356 N N . ILE A 1 45 ? -39.688 49.594 23.016 1 93.56 45 ILE A N 1
ATOM 357 C CA . ILE A 1 45 ? -39.531 48.156 23.219 1 93.56 45 ILE A CA 1
ATOM 358 C C . ILE A 1 45 ? -38.062 47.781 23.031 1 93.56 45 ILE A C 1
ATOM 360 O O . ILE A 1 45 ? -37.438 48.156 22.016 1 93.56 45 ILE A O 1
ATOM 364 N N . ILE A 1 46 ? -37.469 47.156 24.031 1 93.69 46 ILE A N 1
ATOM 365 C CA . ILE A 1 46 ? -36.094 46.688 23.984 1 93.69 46 ILE A CA 1
ATOM 366 C C . ILE A 1 46 ? -36.062 45.188 23.641 1 93.69 46 ILE A C 1
ATOM 368 O O . ILE A 1 46 ? -36.594 44.375 24.391 1 93.69 46 ILE A O 1
ATOM 372 N N . LEU A 1 47 ? -35.469 44.875 22.453 1 94.06 47 LEU A N 1
ATOM 373 C CA . LEU A 1 47 ? -35.312 43.5 22.031 1 94.06 47 LEU A CA 1
ATOM 374 C C . LEU A 1 47 ? -33.812 43.125 21.953 1 94.06 47 LEU A C 1
ATOM 376 O O . LEU A 1 47 ? -33.062 43.688 21.172 1 94.06 47 LEU A O 1
ATOM 380 N N . ILE A 1 48 ? -33.406 42.188 22.781 1 94.62 48 ILE A N 1
ATOM 381 C CA . ILE A 1 48 ? -32.031 41.688 22.75 1 94.62 48 ILE A CA 1
ATOM 382 C C . ILE A 1 48 ? -32 40.312 22.062 1 94.62 48 ILE A C 1
ATOM 384 O O . ILE A 1 48 ? -32.75 39.406 22.438 1 94.62 48 ILE A O 1
ATOM 388 N N . THR A 1 49 ? -31.188 40.281 21.016 1 93.81 49 THR A N 1
ATOM 389 C CA . THR A 1 49 ? -30.984 39.031 20.266 1 93.81 49 THR A CA 1
ATOM 390 C C . THR A 1 49 ? -29.562 38.5 20.469 1 93.81 49 THR A C 1
ATOM 392 O O . THR A 1 49 ? -28.828 39 21.344 1 93.81 49 THR A O 1
ATOM 395 N N . LYS A 1 50 ? -29.203 37.531 19.672 1 91.62 50 LYS A N 1
ATOM 396 C CA . LYS A 1 50 ? -27.891 36.906 19.812 1 91.62 50 LYS A CA 1
ATOM 397 C C . LYS A 1 50 ? -26.781 37.875 19.391 1 91.62 50 LYS A C 1
ATOM 399 O O . LYS A 1 50 ? -25.672 37.812 19.938 1 91.62 50 LYS A O 1
ATOM 404 N N . ASN A 1 51 ? -27.125 38.75 18.453 1 93.75 51 ASN A N 1
ATOM 405 C CA . ASN A 1 51 ? -26.047 39.562 17.906 1 93.75 51 ASN A CA 1
ATOM 406 C C . ASN A 1 51 ? -26.328 41.062 18.078 1 93.75 51 ASN A C 1
ATOM 408 O O . ASN A 1 51 ? -25.406 41.875 18 1 93.75 51 ASN A O 1
ATOM 412 N N . ARG A 1 52 ? -27.578 41.344 18.219 1 94.19 52 ARG A N 1
ATOM 413 C CA . ARG A 1 52 ? -27.938 42.75 18.156 1 94.19 52 ARG A CA 1
ATOM 414 C C . ARG A 1 52 ? -28.969 43.094 19.234 1 94.19 52 ARG A C 1
ATOM 416 O O . ARG A 1 52 ? -29.641 42.219 19.781 1 94.19 52 ARG A O 1
ATOM 423 N N . ILE A 1 53 ? -29.078 44.469 19.484 1 94.56 53 ILE A N 1
ATOM 424 C CA . ILE A 1 53 ? -30.109 45.062 20.328 1 94.56 53 ILE A CA 1
ATOM 425 C C . ILE A 1 53 ? -30.984 46 19.484 1 94.56 53 ILE A C 1
ATOM 427 O O . ILE A 1 53 ? -30.469 46.906 18.812 1 94.56 53 ILE A O 1
ATOM 431 N N . PHE A 1 54 ? -32.312 45.719 19.578 1 94.06 54 PHE A N 1
ATOM 432 C CA . PHE A 1 54 ? -33.25 46.531 18.812 1 94.06 54 PHE A CA 1
ATOM 433 C C . PHE A 1 54 ? -34.125 47.375 19.734 1 94.06 54 PHE A C 1
ATOM 435 O O . PHE A 1 54 ? -34.531 46.906 20.797 1 94.06 54 PHE A O 1
ATOM 442 N N . PHE A 1 55 ? -34.281 48.594 19.328 1 93.69 55 PHE A N 1
ATOM 443 C CA . PHE A 1 55 ? -35.219 49.5 19.984 1 93.69 55 PHE A CA 1
ATOM 444 C C . PHE A 1 55 ? -36.375 49.844 19.062 1 93.69 55 PHE A C 1
ATOM 446 O O . PHE A 1 55 ? -36.156 50.438 18 1 93.69 55 PHE A O 1
ATOM 453 N N . LEU A 1 56 ? -37.469 49.438 19.516 1 93.31 56 LEU A N 1
ATOM 454 C CA . LEU A 1 56 ? -38.656 49.625 18.656 1 93.31 56 LEU A CA 1
ATOM 455 C C . LEU A 1 56 ? -39.656 50.562 19.312 1 93.31 56 LEU A C 1
ATOM 457 O O . LEU A 1 56 ? -39.719 50.656 20.547 1 93.31 56 LEU A O 1
ATOM 461 N N . LYS A 1 57 ? -40.344 51.344 18.562 1 90.25 57 LYS A N 1
ATOM 462 C CA . LYS A 1 57 ? -41.469 52.156 19.031 1 90.25 57 LYS A CA 1
ATOM 463 C C . LYS A 1 57 ? -42.75 51.344 19.047 1 90.25 57 LYS A C 1
ATOM 465 O O . LYS A 1 57 ? -43.156 50.75 18.031 1 90.25 57 LYS A O 1
ATOM 470 N N . PRO A 1 58 ? -43.312 51.344 20.266 1 88.5 58 PRO A N 1
ATOM 471 C CA . PRO A 1 58 ? -44.531 50.562 20.344 1 88.5 58 PRO A CA 1
ATOM 472 C C . PRO A 1 58 ? -45.594 51.031 19.375 1 88.5 58 PRO A C 1
ATOM 474 O O . PRO A 1 58 ? -45.75 52.25 19.141 1 88.5 58 PRO A O 1
ATOM 477 N N . SER A 1 59 ? -46.375 50.25 18.688 1 82.12 59 SER A N 1
ATOM 478 C CA . SER A 1 59 ? -47.562 50.438 17.875 1 82.12 59 SER A CA 1
ATOM 479 C C . SER A 1 59 ? -47.188 51 16.5 1 82.12 59 SER A C 1
ATOM 481 O O . SER A 1 59 ? -48.062 51.281 15.688 1 82.12 59 SER A O 1
ATOM 483 N N . GLN A 1 60 ? -45.969 51.219 16.156 1 85.94 60 GLN A N 1
ATOM 484 C CA . GLN A 1 60 ? -45.594 51.781 14.859 1 85.94 60 GLN A CA 1
ATOM 485 C C . GLN A 1 60 ? -44.844 50.75 14.008 1 85.94 60 GLN A C 1
ATOM 487 O O . GLN A 1 60 ? -44.688 50.938 12.805 1 85.94 60 GLN A O 1
ATOM 492 N N . ASN A 1 61 ? -44.625 49.625 14.406 1 83.81 61 ASN A N 1
ATOM 493 C CA . ASN A 1 61 ? -43.938 48.562 13.703 1 83.81 61 ASN A CA 1
ATOM 494 C C . ASN A 1 61 ? -42.656 49.031 13.023 1 83.81 61 ASN A C 1
ATOM 496 O O . ASN A 1 61 ? -42.438 48.781 11.836 1 83.81 61 ASN A O 1
ATOM 500 N N . LYS A 1 62 ? -41.906 49.875 13.633 1 89.75 62 LYS A N 1
ATOM 501 C CA . LYS A 1 62 ? -40.688 50.406 13.07 1 89.75 62 LYS A CA 1
ATOM 502 C C . LYS A 1 62 ? -39.5 50.281 14.055 1 89.75 62 LYS A C 1
ATOM 504 O O . LYS A 1 62 ? -39.688 50.5 15.258 1 89.75 62 LYS A O 1
ATOM 509 N N . VAL A 1 63 ? -38.344 49.875 13.484 1 92.81 63 VAL A N 1
ATOM 510 C CA . VAL A 1 63 ? -37.125 49.844 14.289 1 92.81 63 VAL A CA 1
ATOM 511 C C . VAL A 1 63 ? -36.5 51.219 14.367 1 92.81 63 VAL A C 1
ATOM 513 O O . VAL A 1 63 ? -36.188 51.844 13.344 1 92.81 63 VAL A O 1
ATOM 516 N N . LYS A 1 64 ? -36.344 51.75 15.531 1 90.75 64 LYS A N 1
ATOM 517 C CA . LYS A 1 64 ? -35.781 53.062 15.711 1 90.75 64 LYS A CA 1
ATOM 518 C C . LYS A 1 64 ? -34.25 53.031 15.719 1 90.75 64 LYS A C 1
ATOM 520 O O . LYS A 1 64 ? -33.594 53.875 15.109 1 90.75 64 LYS A O 1
ATOM 525 N N . LYS A 1 65 ? -33.719 52.062 16.469 1 91.94 65 LYS A N 1
ATOM 526 C CA . LYS A 1 65 ? -32.281 51.875 16.531 1 91.94 65 LYS A CA 1
ATOM 527 C C . LYS A 1 65 ? -31.891 50.406 16.578 1 91.94 65 LYS A C 1
ATOM 529 O O . LYS A 1 65 ? -32.594 49.594 17.172 1 91.94 65 LYS A O 1
ATOM 534 N N . ASP A 1 66 ? -30.859 50.125 15.844 1 92.31 66 ASP A N 1
ATOM 535 C CA . ASP A 1 66 ? -30.281 48.781 15.812 1 92.31 66 ASP A CA 1
ATOM 536 C C . ASP A 1 66 ? -28.781 48.844 16.141 1 92.31 66 ASP A C 1
ATOM 538 O O . ASP A 1 66 ? -28.016 49.5 15.438 1 92.31 66 ASP A O 1
ATOM 542 N N . ILE A 1 67 ? -28.375 48.188 17.281 1 94.44 67 ILE A N 1
ATOM 543 C CA . ILE A 1 67 ? -26.984 48.219 17.719 1 94.44 67 ILE A CA 1
ATOM 544 C C . ILE A 1 67 ? -26.422 46.812 17.766 1 94.44 67 ILE A C 1
ATOM 546 O O . ILE A 1 67 ? -26.938 45.969 18.5 1 94.44 67 ILE A O 1
ATOM 550 N N . HIS A 1 68 ? -25.375 46.531 16.984 1 94.75 68 HIS A N 1
ATOM 551 C CA . HIS A 1 68 ? -24.656 45.281 17.125 1 94.75 68 HIS A CA 1
ATOM 552 C C . HIS A 1 68 ? -23.844 45.25 18.406 1 94.75 68 HIS A C 1
ATOM 554 O O . HIS A 1 68 ? -23.328 46.281 18.844 1 94.75 68 HIS A O 1
ATOM 560 N N . LEU A 1 69 ? -23.656 44.156 18.953 1 93.44 69 LEU A N 1
ATOM 561 C CA . LEU A 1 69 ? -22.969 44.031 20.219 1 93.44 69 LEU A CA 1
ATOM 562 C C . LEU A 1 69 ? -21.547 44.594 20.141 1 93.44 69 LEU A C 1
ATOM 564 O O . LEU A 1 69 ? -21.031 45.125 21.109 1 93.44 69 LEU A O 1
ATOM 568 N N . LEU A 1 70 ? -20.906 44.5 18.984 1 91.81 70 LEU A N 1
ATOM 569 C CA . LEU A 1 70 ? -19.531 44.938 18.797 1 91.81 70 LEU A CA 1
ATOM 570 C C . LEU A 1 70 ? -19.453 46.469 18.734 1 91.81 70 LEU A C 1
ATOM 572 O O . LEU A 1 70 ? -18.375 47.031 18.906 1 91.81 70 LEU A O 1
ATOM 576 N N . ASP A 1 71 ? -20.531 47.031 18.531 1 93.62 71 ASP A N 1
ATOM 577 C CA . ASP A 1 71 ? -20.562 48.5 18.375 1 93.62 71 ASP A CA 1
ATOM 578 C C . ASP A 1 71 ? -20.734 49.188 19.719 1 93.62 71 ASP A C 1
ATOM 580 O O . ASP A 1 71 ? -20.641 50.406 19.797 1 93.62 71 ASP A O 1
ATOM 584 N N . ILE A 1 72 ? -20.969 48.438 20.766 1 94.12 72 ILE A N 1
ATOM 585 C CA . ILE A 1 72 ? -21.156 49 22.094 1 94.12 72 ILE A CA 1
ATOM 586 C C . ILE A 1 72 ? -19.797 49.406 22.672 1 94.12 72 ILE A C 1
ATOM 588 O O . ILE A 1 72 ? -18.859 48.625 22.734 1 94.12 72 ILE A O 1
ATOM 592 N N . GLN A 1 73 ? -19.766 50.594 23.062 1 92.5 73 GLN A N 1
ATOM 593 C CA . GLN A 1 73 ? -18.531 51.094 23.641 1 92.5 73 GLN A CA 1
ATOM 594 C C . GLN A 1 73 ? -18.609 51.156 25.172 1 92.5 73 GLN A C 1
ATOM 596 O O . GLN A 1 73 ? -17.656 50.781 25.859 1 92.5 73 GLN A O 1
ATOM 601 N N . GLU A 1 74 ? -19.828 51.656 25.562 1 93.69 74 GLU A N 1
ATOM 602 C CA . GLU A 1 74 ? -19.984 51.875 27 1 93.69 74 GLU A CA 1
ATOM 603 C C . GLU A 1 74 ? -21.453 51.719 27.422 1 93.69 74 GLU A C 1
ATOM 605 O O . GLU A 1 74 ? -22.359 52.031 26.656 1 93.69 74 GLU A O 1
ATOM 610 N N . ILE A 1 75 ? -21.609 51.125 28.641 1 93.81 75 ILE A N 1
ATOM 611 C CA . ILE A 1 75 ? -22.922 51.094 29.297 1 93.81 75 ILE A CA 1
ATOM 612 C C . ILE A 1 75 ? -22.859 51.812 30.641 1 93.81 75 ILE A C 1
ATOM 614 O O . ILE A 1 75 ? -22.062 51.438 31.516 1 93.81 75 ILE A O 1
ATOM 618 N N . LYS A 1 76 ? -23.688 52.812 30.672 1 93.81 76 LYS A N 1
ATOM 619 C CA . LYS A 1 76 ? -23.719 53.656 31.891 1 93.81 76 LYS A CA 1
ATOM 620 C C . LYS A 1 76 ? -25 53.406 32.688 1 93.81 76 LYS A C 1
ATOM 622 O O . LYS A 1 76 ? -26.094 53.375 32.094 1 93.81 76 LYS A O 1
ATOM 627 N N . SER A 1 77 ? -24.844 53.156 34 1 93.19 77 SER A N 1
ATOM 628 C CA . SER A 1 77 ? -26.016 52.969 34.844 1 93.19 77 SER A CA 1
ATOM 629 C C . SER A 1 77 ? -25.672 53.344 36.312 1 93.19 77 SER A C 1
ATOM 631 O O . SER A 1 77 ? -24.969 52.594 37 1 93.19 77 SER A O 1
ATOM 633 N N . SER A 1 78 ? -26.188 54.469 36.719 1 88.06 78 SER A N 1
ATOM 634 C CA . SER A 1 78 ? -25.938 54.938 38.094 1 88.06 78 SER A CA 1
ATOM 635 C C . SER A 1 78 ? -26.953 54.344 39.062 1 88.06 78 SER A C 1
ATOM 637 O O . SER A 1 78 ? -26.672 54.156 40.25 1 88.06 78 SER A O 1
ATOM 639 N N . THR A 1 79 ? -28.203 54.188 38.594 1 87 79 THR A N 1
ATOM 640 C CA . THR A 1 79 ? -29.25 53.625 39.438 1 87 79 THR A CA 1
ATOM 641 C C . THR A 1 79 ? -29.844 52.375 38.781 1 87 79 THR A C 1
ATOM 643 O O . THR A 1 79 ? -29.641 52.125 37.594 1 87 79 THR A O 1
ATOM 646 N N . SER A 1 80 ? -30.594 51.594 39.562 1 89.5 80 SER A N 1
ATOM 647 C CA . SER A 1 80 ? -31.156 50.344 39.094 1 89.5 80 SER A CA 1
ATOM 648 C C . SER A 1 80 ? -32.375 50.594 38.188 1 89.5 80 SER A C 1
ATOM 650 O O . SER A 1 80 ? -32.969 49.656 37.656 1 89.5 80 SER A O 1
ATOM 652 N N . ASN A 1 81 ? -32.656 51.844 37.906 1 90.19 81 ASN A N 1
ATOM 653 C CA . ASN A 1 81 ? -33.875 52.125 37.125 1 90.19 81 ASN A CA 1
ATOM 654 C C . ASN A 1 81 ? -33.531 52.844 35.812 1 90.19 81 ASN A C 1
ATOM 656 O O . ASN A 1 81 ? -34.406 53.125 35 1 90.19 81 ASN A O 1
ATOM 660 N N . GLU A 1 82 ? -32.25 53.094 35.656 1 91.75 82 GLU A N 1
ATOM 661 C CA . GLU A 1 82 ? -31.859 53.781 34.406 1 91.75 82 GLU A CA 1
ATOM 662 C C . GLU A 1 82 ? -30.531 53.25 33.906 1 91.75 82 GLU A C 1
ATOM 664 O O . GLU A 1 82 ? -29.641 52.938 34.656 1 91.75 82 GLU A O 1
ATOM 669 N N . PHE A 1 83 ? -30.5 53.125 32.562 1 93.19 83 PHE A N 1
ATOM 670 C CA . PHE A 1 83 ? -29.219 52.781 31.938 1 93.19 83 PHE A CA 1
ATOM 671 C C . PHE A 1 83 ? -29.062 53.5 30.594 1 93.19 83 PHE A C 1
ATOM 673 O O . PHE A 1 83 ? -30.062 53.906 29.984 1 93.19 83 PHE A O 1
ATOM 680 N N . THR A 1 84 ? -27.812 53.812 30.156 1 94.5 84 THR A N 1
ATOM 681 C CA . THR A 1 84 ? -27.484 54.438 28.891 1 94.5 84 THR A CA 1
ATOM 682 C C . THR A 1 84 ? -26.422 53.656 28.125 1 94.5 84 THR A C 1
ATOM 684 O O . THR A 1 84 ? -25.391 53.312 28.688 1 94.5 84 THR A O 1
ATOM 687 N N . ILE A 1 85 ? -26.75 53.344 26.859 1 94.56 85 ILE A N 1
ATOM 688 C CA . ILE A 1 85 ? -25.797 52.625 26 1 94.56 85 ILE A CA 1
ATOM 689 C C . ILE A 1 85 ? -25.125 53.625 25.062 1 94.56 85 ILE A C 1
ATOM 691 O O . ILE A 1 85 ? -25.797 54.406 24.359 1 94.56 85 ILE A O 1
ATOM 695 N N . VAL A 1 86 ? -23.891 53.688 25.156 1 94.88 86 VAL A N 1
ATOM 696 C CA . VAL A 1 86 ? -23.094 54.469 24.219 1 94.88 86 VAL A CA 1
ATOM 697 C C . VAL A 1 86 ? -22.531 53.562 23.125 1 94.88 86 VAL A C 1
ATOM 699 O O . VAL A 1 86 ? -21.797 52.625 23.406 1 94.88 86 VAL A O 1
ATOM 702 N N . ALA A 1 87 ? -22.922 53.75 21.891 1 94 87 ALA A N 1
ATOM 703 C CA . ALA A 1 87 ? -22.5 52.906 20.797 1 94 87 ALA A CA 1
ATOM 704 C C . ALA A 1 87 ? -21.938 53.719 19.641 1 94 87 ALA A C 1
ATOM 706 O O . ALA A 1 87 ? -22.188 54.906 19.531 1 94 87 ALA A O 1
ATOM 707 N N . LYS A 1 88 ? -21.047 53.156 18.938 1 92.06 88 LYS A N 1
ATOM 708 C CA . LYS A 1 88 ? -20.484 53.75 17.719 1 92.06 88 LYS A CA 1
ATOM 709 C C . LYS A 1 88 ? -20.875 52.938 16.484 1 92.06 88 LYS A C 1
ATOM 711 O O . LYS A 1 88 ? -20.422 51.812 16.297 1 92.06 88 LYS A O 1
ATOM 716 N N . VAL A 1 89 ? -21.766 53.406 15.68 1 88 89 VAL A N 1
ATOM 717 C CA . VAL A 1 89 ? -22.203 52.781 14.445 1 88 89 VAL A CA 1
ATOM 718 C C . VAL A 1 89 ? -21.797 53.625 13.242 1 88 89 VAL A C 1
ATOM 720 O O . VAL A 1 89 ? -22.047 54.844 13.211 1 88 89 VAL A O 1
ATOM 723 N N . ASP A 1 90 ? -21.188 53.094 12.234 1 83.19 90 ASP A N 1
ATOM 724 C CA . ASP A 1 90 ? -20.719 53.781 11.031 1 83.19 90 ASP A CA 1
ATOM 725 C C . ASP A 1 90 ? -19.906 55 11.383 1 83.19 90 ASP A C 1
ATOM 727 O O . ASP A 1 90 ? -20.109 56.094 10.82 1 83.19 90 ASP A O 1
ATOM 731 N N . ASN A 1 91 ? -19.188 55 12.398 1 83.75 91 ASN A N 1
ATOM 732 C CA . ASN A 1 91 ? -18.25 56.031 12.859 1 83.75 91 ASN A CA 1
ATOM 733 C C . ASN A 1 91 ? -18.984 57.188 13.516 1 83.75 91 ASN A C 1
ATOM 735 O O . ASN A 1 91 ? -18.422 58.281 13.648 1 83.75 91 ASN A O 1
ATOM 739 N N . LYS A 1 92 ? -20.219 56.906 13.875 1 90.5 92 LYS A N 1
ATOM 740 C CA . LYS A 1 92 ? -20.984 57.906 14.602 1 90.5 92 LYS A CA 1
ATOM 741 C C . LYS A 1 92 ? -21.344 57.438 16 1 90.5 92 LYS A C 1
ATOM 743 O O . LYS A 1 92 ? -21.922 56.375 16.156 1 90.5 92 LYS A O 1
ATOM 748 N N . GLN A 1 93 ? -20.891 58.156 16.906 1 92.69 93 GLN A N 1
ATOM 749 C CA . GLN A 1 93 ? -21.172 57.812 18.281 1 92.69 93 GLN A CA 1
ATOM 750 C C . GLN A 1 93 ? -22.5 58.406 18.75 1 92.69 93 GLN A C 1
ATOM 752 O O . GLN A 1 93 ? -22.828 59.562 18.406 1 92.69 93 GLN A O 1
ATOM 757 N N . PHE A 1 94 ? -23.281 57.656 19.391 1 91.81 94 PHE A N 1
ATOM 758 C CA . PHE A 1 94 ? -24.516 58.156 19.969 1 91.81 94 PHE A CA 1
ATOM 759 C C . PHE A 1 94 ? -24.797 57.5 21.312 1 91.81 94 PHE A C 1
ATOM 761 O O . PHE A 1 94 ? -24.188 56.469 21.641 1 91.81 94 PHE A O 1
ATOM 768 N N . SER A 1 95 ? -25.547 58.156 22.109 1 92.56 95 SER A N 1
ATOM 769 C CA . SER A 1 95 ? -25.969 57.656 23.406 1 92.56 95 SER A CA 1
ATOM 770 C C . SER A 1 95 ? -27.484 57.438 23.453 1 92.56 95 SER A C 1
ATOM 772 O O . SER A 1 95 ? -28.25 58.25 22.938 1 92.56 95 SER A O 1
ATOM 774 N N . TYR A 1 96 ? -27.891 56.312 23.875 1 92.31 96 TYR A N 1
ATOM 775 C CA . TYR A 1 96 ? -29.297 55.969 23.969 1 92.31 96 TYR A CA 1
ATOM 776 C C . TYR A 1 96 ? -29.656 55.562 25.391 1 92.31 96 TYR A C 1
ATOM 778 O O . TYR A 1 96 ? -29.281 54.5 25.859 1 92.31 96 TYR A O 1
ATOM 786 N N . GLY A 1 97 ? -30.359 56.438 26.078 1 91.56 97 GLY A N 1
ATOM 787 C CA . GLY A 1 97 ? -30.719 56.219 27.469 1 91.56 97 GLY A CA 1
ATOM 788 C C . GLY A 1 97 ? -32.156 55.812 27.672 1 91.56 97 GLY A C 1
ATOM 789 O O . GLY A 1 97 ? -33.062 56.312 26.969 1 91.56 97 GLY A O 1
ATOM 790 N N . LEU A 1 98 ? -32.406 54.875 28.656 1 92.06 98 LEU A N 1
ATOM 791 C CA . LEU A 1 98 ? -33.75 54.406 28.953 1 92.06 98 LEU A CA 1
ATOM 792 C C . LEU A 1 98 ? -33.969 54.281 30.453 1 92.06 98 LEU A C 1
ATOM 794 O O . LEU A 1 98 ? -33 54.062 31.203 1 92.06 98 LEU A O 1
ATOM 798 N N . ILE A 1 99 ? -35.188 54.5 30.859 1 91 99 ILE A N 1
ATOM 799 C CA . ILE A 1 99 ? -35.625 54.281 32.219 1 91 99 ILE A CA 1
ATOM 800 C C . ILE A 1 99 ? -36.5 53.031 32.312 1 91 99 ILE A C 1
ATOM 802 O O . ILE A 1 99 ? -37.5 52.906 31.578 1 91 99 ILE A O 1
ATOM 806 N N . THR A 1 100 ? -36.031 52.031 33.031 1 89.94 100 THR A N 1
ATOM 807 C CA . THR A 1 100 ? -36.781 50.812 33.156 1 89.94 100 THR A CA 1
ATOM 808 C C . THR A 1 100 ? -36.5 50.156 34.531 1 89.94 100 THR A C 1
ATOM 810 O O . THR A 1 100 ? -35.406 50.344 35.094 1 89.94 100 THR A O 1
ATOM 813 N N . ASN A 1 101 ? -37.438 49.375 35.062 1 87.62 101 ASN A N 1
ATOM 814 C CA . ASN A 1 101 ? -37.281 48.656 36.344 1 87.62 101 ASN A CA 1
ATOM 815 C C . ASN A 1 101 ? -36.438 47.406 36.156 1 87.62 101 ASN A C 1
ATOM 817 O O . ASN A 1 101 ? -36.031 46.781 37.125 1 87.62 101 ASN A O 1
ATOM 821 N N . LYS A 1 102 ? -36.125 47.094 34.906 1 92.31 102 LYS A N 1
ATOM 822 C CA . LYS A 1 102 ? -35.406 45.844 34.625 1 92.31 102 LYS A CA 1
ATOM 823 C C . LYS A 1 102 ? -34 46.156 34.125 1 92.31 102 LYS A C 1
ATOM 825 O O . LYS A 1 102 ? -33.469 45.469 33.281 1 92.31 102 LYS A O 1
ATOM 830 N N . THR A 1 103 ? -33.5 47.219 34.594 1 92.81 103 THR A N 1
ATOM 831 C CA . THR A 1 103 ? -32.188 47.688 34.156 1 92.81 103 THR A CA 1
ATOM 832 C C . THR A 1 103 ? -31.109 46.625 34.406 1 92.81 103 THR A C 1
ATOM 834 O O . THR A 1 103 ? -30.312 46.344 33.531 1 92.81 103 THR A O 1
ATOM 837 N N . ASP A 1 104 ? -31.047 46.031 35.531 1 93 104 ASP A N 1
ATOM 838 C CA . ASP A 1 104 ? -30 45.062 35.906 1 93 104 ASP A CA 1
ATOM 839 C C . ASP A 1 104 ? -30.125 43.812 35.062 1 93 104 ASP A C 1
ATOM 841 O O . ASP A 1 104 ? -29.109 43.219 34.656 1 93 104 ASP A O 1
ATOM 845 N N . GLU A 1 105 ? -31.297 43.406 34.719 1 92.88 105 GLU A N 1
ATOM 846 C CA . GLU A 1 105 ? -31.5 42.219 33.906 1 92.88 105 GLU A CA 1
ATOM 847 C C . GLU A 1 105 ? -31.016 42.469 32.469 1 92.88 105 GLU A C 1
ATOM 849 O O . GLU A 1 105 ? -30.406 41.594 31.859 1 92.88 105 GLU A O 1
ATOM 854 N N . ILE A 1 106 ? -31.281 43.625 32.031 1 93.94 106 ILE A N 1
ATOM 855 C CA . ILE A 1 106 ? -30.906 44 30.672 1 93.94 106 ILE A CA 1
ATOM 856 C C . ILE A 1 106 ? -29.375 44.062 30.547 1 93.94 106 ILE A C 1
ATOM 858 O O . ILE A 1 106 ? -28.797 43.469 29.641 1 93.94 106 ILE A O 1
ATOM 862 N N . ILE A 1 107 ? -28.781 44.719 31.469 1 94.06 107 ILE A N 1
ATOM 863 C CA . ILE A 1 107 ? -27.328 44.875 31.453 1 94.06 107 ILE A CA 1
ATOM 864 C C . ILE A 1 107 ? -26.656 43.5 31.562 1 94.06 107 ILE A C 1
ATOM 866 O O . ILE A 1 107 ? -25.734 43.219 30.812 1 94.06 107 ILE A O 1
ATOM 870 N N . ASN A 1 108 ? -27.094 42.688 32.375 1 93 108 ASN A N 1
ATOM 871 C CA . ASN A 1 108 ? -26.5 41.344 32.562 1 93 108 ASN A CA 1
ATOM 872 C C . ASN A 1 108 ? -26.766 40.469 31.328 1 93 108 ASN A C 1
ATOM 874 O O . ASN A 1 108 ? -25.922 39.656 30.969 1 93 108 ASN A O 1
ATOM 878 N N . GLN A 1 109 ? -27.906 40.625 30.734 1 92.69 109 GLN A N 1
ATOM 879 C CA . GLN A 1 109 ? -28.188 39.875 29.516 1 92.69 109 GLN A CA 1
ATOM 880 C C . GLN A 1 109 ? -27.25 40.25 28.391 1 92.69 109 GLN A C 1
ATOM 882 O O . GLN A 1 109 ? -26.797 39.406 27.609 1 92.69 109 GLN A O 1
ATOM 887 N N . ILE A 1 110 ? -27 41.5 28.328 1 93.38 110 ILE A N 1
ATOM 888 C CA . ILE A 1 110 ? -26.078 41.969 27.297 1 93.38 110 ILE A CA 1
ATOM 889 C C . ILE A 1 110 ? -24.688 41.406 27.562 1 93.38 110 ILE A C 1
ATOM 891 O O . ILE A 1 110 ? -24.016 40.938 26.641 1 93.38 110 ILE A O 1
ATOM 895 N N . ARG A 1 111 ? -24.312 41.406 28.734 1 91.56 111 ARG A N 1
ATOM 896 C CA . ARG A 1 111 ? -23 40.938 29.109 1 91.56 111 ARG A CA 1
ATOM 897 C C . ARG A 1 111 ? -22.875 39.438 28.828 1 91.56 111 ARG A C 1
ATOM 899 O O . ARG A 1 111 ? -21.859 38.969 28.281 1 91.56 111 ARG A O 1
ATOM 906 N N . VAL A 1 112 ? -23.859 38.688 29.203 1 90.31 112 VAL A N 1
ATOM 907 C CA . VAL A 1 112 ? -23.844 37.25 29 1 90.31 112 VAL A CA 1
ATOM 908 C C . VAL A 1 112 ? -23.828 36.938 27.516 1 90.31 112 VAL A C 1
ATOM 910 O O . VAL A 1 112 ? -23.078 36.062 27.062 1 90.31 112 VAL A O 1
ATOM 913 N N . THR A 1 113 ? -24.609 37.625 26.766 1 91.81 113 THR A N 1
ATOM 914 C CA . THR A 1 113 ? -24.672 37.406 25.328 1 91.81 113 THR A CA 1
ATOM 915 C C . THR A 1 113 ? -23.344 37.75 24.656 1 91.81 113 THR A C 1
ATOM 917 O O . THR A 1 113 ? -22.891 37.062 23.766 1 91.81 113 THR A O 1
ATOM 920 N N . PHE A 1 114 ? -22.812 38.812 25.078 1 91.88 114 PHE A N 1
ATOM 921 C CA . PHE A 1 114 ? -21.531 39.219 24.531 1 91.88 114 PHE A CA 1
ATOM 922 C C . PHE A 1 114 ? -20.453 38.188 24.812 1 91.88 114 PHE A C 1
ATOM 924 O O . PHE A 1 114 ? -19.672 37.844 23.922 1 91.88 114 PHE A O 1
ATOM 931 N N . ASN A 1 115 ? -20.422 37.75 25.969 1 89.12 115 ASN A N 1
ATOM 932 C CA . ASN A 1 115 ? -19.406 36.75 26.344 1 89.12 115 ASN A CA 1
ATOM 933 C C . ASN A 1 115 ? -19.609 35.438 25.609 1 89.12 115 ASN A C 1
ATOM 935 O O . ASN A 1 115 ? -18.641 34.75 25.312 1 89.12 115 ASN A O 1
ATOM 939 N N . HIS A 1 116 ? -20.797 35.156 25.375 1 89.25 116 HIS A N 1
ATOM 940 C CA . HIS A 1 116 ? -21.078 33.938 24.641 1 89.25 116 HIS A CA 1
ATOM 941 C C . HIS A 1 116 ? -20.625 34.031 23.188 1 89.25 116 HIS A C 1
ATOM 943 O O . HIS A 1 116 ? -20.062 33.094 22.625 1 89.25 116 HIS A O 1
ATOM 949 N N . GLN A 1 117 ? -20.891 35.188 22.594 1 91.31 117 GLN A N 1
ATOM 950 C CA . GLN A 1 117 ? -20.562 35.375 21.188 1 91.31 117 GLN A CA 1
ATOM 951 C C . GLN A 1 117 ? -19.078 35.656 20.984 1 91.31 117 GLN A C 1
ATOM 953 O O . GLN A 1 117 ? -18.516 35.312 19.938 1 91.31 117 GLN A O 1
ATOM 958 N N . PHE A 1 118 ? -18.531 36.281 21.891 1 91.06 118 PHE A N 1
ATOM 959 C CA . PHE A 1 118 ? -17.109 36.656 21.797 1 91.06 118 PHE A CA 1
ATOM 960 C C . PHE A 1 118 ? -16.344 36.094 23 1 91.06 118 PHE A C 1
ATOM 962 O O . PHE A 1 118 ? -15.719 36.875 23.734 1 91.06 118 PHE A O 1
ATOM 969 N N . PHE A 1 119 ? -16.344 34.781 23.094 1 81.31 119 PHE A N 1
ATOM 970 C CA . PHE A 1 119 ? -15.812 34.031 24.219 1 81.31 119 PHE A CA 1
ATOM 971 C C . PHE A 1 119 ? -14.32 34.281 24.391 1 81.31 119 PHE A C 1
ATOM 973 O O . PHE A 1 119 ? -13.828 34.344 25.516 1 81.31 119 PHE A O 1
ATOM 980 N N . GLY A 1 120 ? -13.539 34.531 23.453 1 74.81 120 GLY A N 1
ATOM 981 C CA . GLY A 1 120 ? -12.102 34.656 23.562 1 74.81 120 GLY A CA 1
ATOM 982 C C . GLY A 1 120 ? -11.656 36.125 23.562 1 74.81 120 GLY A C 1
ATOM 983 O O . GLY A 1 120 ? -10.453 36.406 23.5 1 74.81 120 GLY A O 1
ATOM 984 N N . CYS A 1 121 ? -12.609 36.969 23.703 1 78.25 121 CYS A N 1
ATOM 985 C CA . CYS A 1 121 ? -12.273 38.375 23.656 1 78.25 121 CYS A CA 1
ATOM 986 C C . CYS A 1 121 ? -11.562 38.812 24.938 1 78.25 121 CYS A C 1
ATOM 988 O O . CYS A 1 121 ? -12 38.469 26.047 1 78.25 121 CYS A O 1
ATOM 990 N N . PRO A 1 122 ? -10.461 39.469 24.719 1 70.5 122 PRO A N 1
ATOM 991 C CA . PRO A 1 122 ? -9.773 39.969 25.906 1 70.5 122 PRO A CA 1
ATOM 992 C C . PRO A 1 122 ? -10.602 41 26.672 1 70.5 122 PRO A C 1
ATOM 994 O O . PRO A 1 122 ? -11.461 41.656 26.094 1 70.5 122 PRO A O 1
ATOM 997 N N . GLU A 1 123 ? -10.492 41.094 27.938 1 66.31 123 GLU A N 1
ATOM 998 C CA . GLU A 1 123 ? -11.25 41.969 28.812 1 66.31 123 GLU A CA 1
ATOM 999 C C . GLU A 1 123 ? -11.102 43.438 28.391 1 66.31 123 GLU A C 1
ATOM 1001 O O . GLU A 1 123 ? -12.055 44.219 28.484 1 66.31 123 GLU A O 1
ATOM 1006 N N . GLU A 1 124 ? -9.961 43.656 27.797 1 64.75 124 GLU A N 1
ATOM 1007 C CA . GLU A 1 124 ? -9.688 45.031 27.438 1 64.75 124 GLU A CA 1
ATOM 1008 C C . GLU A 1 124 ? -10.508 45.469 26.234 1 64.75 124 GLU A C 1
ATOM 1010 O O . GLU A 1 124 ? -10.773 46.656 26.047 1 64.75 124 GLU A O 1
ATOM 1015 N N . SER A 1 125 ? -10.914 44.469 25.5 1 69.62 125 SER A N 1
ATOM 1016 C CA . SER A 1 125 ? -11.602 44.812 24.25 1 69.62 125 SER A CA 1
ATOM 1017 C C . SER A 1 125 ? -13.109 44.781 24.438 1 69.62 125 SER A C 1
ATOM 1019 O O . SER A 1 125 ? -13.859 45.094 23.5 1 69.62 125 SER A O 1
ATOM 1021 N N . THR A 1 126 ? -13.492 44.562 25.562 1 78.12 126 THR A N 1
ATOM 1022 C CA . THR A 1 126 ? -14.922 44.531 25.844 1 78.12 126 THR A CA 1
ATOM 1023 C C . THR A 1 126 ? -15.445 45.938 26.141 1 78.12 126 THR A C 1
ATOM 1025 O O . THR A 1 126 ? -14.656 46.875 26.312 1 78.12 126 THR A O 1
ATOM 1028 N N . PHE A 1 127 ? -16.75 46.125 26.016 1 86.56 127 PHE A N 1
ATOM 1029 C CA . PHE A 1 127 ? -17.328 47.438 26.344 1 86.56 127 PHE A CA 1
ATOM 1030 C C . PHE A 1 127 ? -17.172 47.75 27.828 1 86.56 127 PHE A C 1
ATOM 1032 O O . PHE A 1 127 ? -17.094 46.844 28.656 1 86.56 127 PHE A O 1
ATOM 1039 N N . LYS A 1 128 ? -17.109 49.031 28.125 1 88.12 128 LYS A N 1
ATOM 1040 C CA . LYS A 1 128 ? -16.875 49.5 29.484 1 88.12 128 LYS A CA 1
ATOM 1041 C C . LYS A 1 128 ? -18.203 49.656 30.234 1 88.12 128 LYS A C 1
ATOM 1043 O O . LYS A 1 128 ? -19.188 50.125 29.656 1 88.12 128 LYS A O 1
ATOM 1048 N N . CYS A 1 129 ? -18.25 49.125 31.438 1 88.44 129 CYS A N 1
ATOM 1049 C CA . CYS A 1 129 ? -19.375 49.344 32.344 1 88.44 129 CYS A CA 1
ATOM 1050 C C . CYS A 1 129 ? -19.047 50.438 33.344 1 88.44 129 CYS A C 1
ATOM 1052 O O . CYS A 1 129 ? -18.266 50.25 34.281 1 88.44 129 CYS A O 1
ATOM 1054 N N . THR A 1 130 ? -19.641 51.531 33.031 1 90.06 130 THR A N 1
ATOM 1055 C CA . THR A 1 130 ? -19.344 52.719 33.844 1 90.06 130 THR A CA 1
ATOM 1056 C C . THR A 1 130 ? -20.438 52.938 34.875 1 90.06 130 THR A C 1
ATOM 1058 O O . THR A 1 130 ? -21.625 52.812 34.562 1 90.06 130 THR A O 1
ATOM 1061 N N . ASP A 1 131 ? -20.141 53.25 36.125 1 87.56 131 ASP A N 1
ATOM 1062 C CA . ASP A 1 131 ? -21.016 53.656 37.219 1 87.56 131 ASP A CA 1
ATOM 1063 C C . ASP A 1 131 ? -21.953 52.5 37.625 1 87.56 131 ASP A C 1
ATOM 1065 O O . ASP A 1 131 ? -23.125 52.719 37.938 1 87.56 131 ASP A O 1
ATOM 1069 N N . ILE A 1 132 ? -21.547 51.312 37.438 1 89.44 132 ILE A N 1
ATOM 1070 C CA . ILE A 1 132 ? -22.312 50.156 37.844 1 89.44 132 ILE A CA 1
ATOM 1071 C C . ILE A 1 132 ? -21.625 49.5 39.031 1 89.44 132 ILE A C 1
ATOM 1073 O O . ILE A 1 132 ? -20.453 49.125 38.938 1 89.44 132 ILE A O 1
ATOM 1077 N N . LYS A 1 133 ? -22.281 49.344 40.125 1 87.25 133 LYS A N 1
ATOM 1078 C CA . LYS A 1 133 ? -21.734 48.656 41.312 1 87.25 133 LYS A CA 1
ATOM 1079 C C . LYS A 1 133 ? -21.531 47.156 41.031 1 87.25 133 LYS A C 1
ATOM 1081 O O . LYS A 1 133 ? -22.344 46.531 40.344 1 87.25 133 LYS A O 1
ATOM 1086 N N . ASP A 1 134 ? -20.547 46.625 41.469 1 87.06 134 ASP A N 1
ATOM 1087 C CA . ASP A 1 134 ? -20.172 45.219 41.25 1 87.06 134 ASP A CA 1
ATOM 1088 C C . ASP A 1 134 ? -21.234 44.281 41.781 1 87.06 134 ASP A C 1
ATOM 1090 O O . ASP A 1 134 ? -21.422 43.188 41.25 1 87.06 134 ASP A O 1
ATOM 1094 N N . SER A 1 135 ? -21.953 44.75 42.719 1 86.44 135 SER A N 1
ATOM 1095 C CA . SER A 1 135 ? -22.984 43.906 43.312 1 86.44 135 SER A CA 1
ATOM 1096 C C . SER A 1 135 ? -24.125 43.656 42.344 1 86.44 135 SER A C 1
ATOM 1098 O O . SER A 1 135 ? -24.875 42.688 42.5 1 86.44 135 SER A O 1
ATOM 1100 N N . ARG A 1 136 ? -24.234 44.5 41.312 1 89.56 136 ARG A N 1
ATOM 1101 C CA . ARG A 1 136 ? -25.344 44.438 40.375 1 89.56 136 ARG A CA 1
ATOM 1102 C C . ARG A 1 136 ? -24.969 43.531 39.188 1 89.56 136 ARG A C 1
ATOM 1104 O O . ARG A 1 136 ? -25.812 43.188 38.375 1 89.56 136 ARG A O 1
ATOM 1111 N N . LEU A 1 137 ? -23.734 43.156 39.125 1 89.19 137 LEU A N 1
ATOM 1112 C CA . LEU A 1 137 ? -23.25 42.344 37.969 1 89.19 137 LEU A CA 1
ATOM 1113 C C . LEU A 1 137 ? -23.156 40.875 38.344 1 89.19 137 LEU A C 1
ATOM 1115 O O . LEU A 1 137 ? -22.672 40.531 39.438 1 89.19 137 LEU A O 1
ATOM 1119 N N . VAL A 1 138 ? -23.719 40.031 37.469 1 87.12 138 VAL A N 1
ATOM 1120 C CA . VAL A 1 138 ? -23.734 38.594 37.719 1 87.12 138 VAL A CA 1
ATOM 1121 C C . VAL A 1 138 ? -22.453 37.969 37.125 1 87.12 138 VAL A C 1
ATOM 1123 O O . VAL A 1 138 ? -21.922 38.438 36.125 1 87.12 138 VAL A O 1
ATOM 1126 N N . GLU A 1 139 ? -21.984 36.969 37.781 1 84.56 139 GLU A N 1
ATOM 1127 C CA . GLU A 1 139 ? -20.828 36.25 37.281 1 84.56 139 GLU A CA 1
ATOM 1128 C C . GLU A 1 139 ? -21.188 35.406 36.062 1 84.56 139 GLU A C 1
ATOM 1130 O O . GLU A 1 139 ? -22.203 34.719 36.062 1 84.56 139 GLU A O 1
ATOM 1135 N N . ILE A 1 140 ? -20.516 35.562 35 1 83.56 140 ILE A N 1
ATOM 1136 C CA . ILE A 1 140 ? -20.797 34.906 33.75 1 83.56 140 ILE A CA 1
ATOM 1137 C C . ILE A 1 140 ? -20.156 33.5 33.75 1 83.56 140 ILE A C 1
ATOM 1139 O O . ILE A 1 140 ? -18.953 33.375 34 1 83.56 140 ILE A O 1
ATOM 1143 N N . GLU A 1 141 ? -20.891 32.469 33.5 1 78.62 141 GLU A N 1
ATOM 1144 C CA . GLU A 1 141 ? -20.422 31.109 33.406 1 78.62 141 GLU A CA 1
ATOM 1145 C C . GLU A 1 141 ? -19.766 30.844 32.062 1 78.62 141 GLU A C 1
ATOM 1147 O O . GLU A 1 141 ? -20.312 31.234 31.016 1 78.62 141 GLU A O 1
ATOM 1152 N N . GLN A 1 142 ? -18.625 30.328 32.125 1 74.31 142 GLN A N 1
ATOM 1153 C CA . GLN A 1 142 ? -17.906 30.016 30.875 1 74.31 142 GLN A CA 1
ATOM 1154 C C . GLN A 1 142 ? -18.359 28.672 30.312 1 74.31 142 GLN A C 1
ATOM 1156 O O . GLN A 1 142 ? -18.297 27.656 31 1 74.31 142 GLN A O 1
ATOM 1161 N N . LYS A 1 143 ? -18.969 28.75 29.141 1 75.81 143 LYS A N 1
ATOM 1162 C CA . LYS A 1 143 ? -19.391 27.531 28.453 1 75.81 143 LYS A CA 1
ATOM 1163 C C . LYS A 1 143 ? -18.312 27.047 27.484 1 75.81 143 LYS A C 1
ATOM 1165 O O . LYS A 1 143 ? -17.609 27.859 26.875 1 75.81 143 LYS A O 1
ATOM 1170 N N . ASP A 1 144 ? -18.094 25.719 27.531 1 80.5 144 ASP A N 1
ATOM 1171 C CA . ASP A 1 144 ? -17.156 25.125 26.578 1 80.5 144 ASP A CA 1
ATOM 1172 C C . ASP A 1 144 ? -17.781 25.031 25.188 1 80.5 144 ASP A C 1
ATOM 1174 O O . ASP A 1 144 ? -18.75 24.297 24.984 1 80.5 144 ASP A O 1
ATOM 1178 N N . LEU A 1 145 ? -17.406 25.906 24.328 1 87.81 145 LEU A N 1
ATOM 1179 C CA . LEU A 1 145 ? -17.906 25.938 22.969 1 87.81 145 LEU A CA 1
ATOM 1180 C C . LEU A 1 145 ? -16.891 25.344 22 1 87.81 145 LEU A C 1
ATOM 1182 O O . LEU A 1 145 ? -15.688 25.344 22.266 1 87.81 145 LEU A O 1
ATOM 1186 N N . PRO A 1 146 ? -17.375 24.844 20.875 1 88.19 146 PRO A N 1
ATOM 1187 C CA . PRO A 1 146 ? -16.453 24.266 19.875 1 88.19 146 PRO A CA 1
ATOM 1188 C C . PRO A 1 146 ? -15.422 25.281 19.375 1 88.19 146 PRO A C 1
ATOM 1190 O O . PRO A 1 146 ? -15.766 26.422 19.078 1 88.19 146 PRO A O 1
ATOM 1193 N N . CYS A 1 147 ? -14.195 24.859 19.312 1 91.94 147 CYS A N 1
ATOM 1194 C CA . CYS A 1 147 ? -13.078 25.688 18.859 1 91.94 147 CYS A CA 1
ATOM 1195 C C . CYS A 1 147 ? -13.016 27 19.641 1 91.94 147 CYS A C 1
ATOM 1197 O O . CYS A 1 147 ? -12.719 28.047 19.062 1 91.94 147 CYS A O 1
ATOM 1199 N N . GLY A 1 148 ? -13.43 27.016 20.859 1 89.12 148 GLY A N 1
ATOM 1200 C CA . GLY A 1 148 ? -13.398 28.219 21.703 1 89.12 148 GLY A CA 1
ATOM 1201 C C . GLY A 1 148 ? -14.414 29.266 21.281 1 89.12 148 GLY A C 1
ATOM 1202 O O . GLY A 1 148 ? -14.148 30.453 21.375 1 89.12 148 GLY A O 1
ATOM 1203 N N . GLY A 1 149 ? -15.516 28.828 20.719 1 91.88 149 GLY A N 1
ATOM 1204 C CA . GLY A 1 149 ? -16.578 29.734 20.328 1 91.88 149 GLY A CA 1
ATOM 1205 C C . GLY A 1 149 ? -16.328 30.391 18.984 1 91.88 149 GLY A C 1
ATOM 1206 O O . GLY A 1 149 ? -16.891 31.453 18.703 1 91.88 149 GLY A O 1
ATOM 1207 N N . PHE A 1 150 ? -15.469 29.828 18.172 1 94.56 150 PHE A N 1
ATOM 1208 C CA . PHE A 1 150 ? -15.133 30.391 16.875 1 94.56 150 PHE A CA 1
ATOM 1209 C C . PHE A 1 150 ? -16.391 30.531 16.016 1 94.56 150 PHE A C 1
ATOM 1211 O O . PHE A 1 150 ? -16.578 31.547 15.344 1 94.56 150 PHE A O 1
ATOM 1218 N N . VAL A 1 151 ? -17.203 29.5 16 1 93.62 151 VAL A N 1
ATOM 1219 C CA . VAL A 1 151 ? -18.359 29.484 15.125 1 93.62 151 VAL A CA 1
ATOM 1220 C C . VAL A 1 151 ? -19.328 30.594 15.516 1 93.62 151 VAL A C 1
ATOM 1222 O O . VAL A 1 151 ? -19.844 31.312 14.656 1 93.62 151 VAL A O 1
ATOM 1225 N N . GLU A 1 152 ? -19.531 30.781 16.828 1 92.62 152 GLU A N 1
ATOM 1226 C CA . GLU A 1 152 ? -20.391 31.859 17.312 1 92.62 152 GLU A CA 1
ATOM 1227 C C . GLU A 1 152 ? -19.844 33.219 16.938 1 92.62 152 GLU A C 1
ATOM 1229 O O . GLU A 1 152 ? -20.594 34.094 16.469 1 92.62 152 GLU A O 1
ATOM 1234 N N . THR A 1 153 ? -18.625 33.344 17.125 1 94.69 153 THR A N 1
ATOM 1235 C CA . THR A 1 153 ? -17.984 34.625 16.797 1 94.69 153 THR A CA 1
ATOM 1236 C C . THR A 1 153 ? -18.047 34.875 15.297 1 94.69 153 THR A C 1
ATOM 1238 O O . THR A 1 153 ? -18.312 36 14.867 1 94.69 153 THR A O 1
ATOM 1241 N N . TYR A 1 154 ? -17.797 33.875 14.5 1 95.06 154 TYR A N 1
ATOM 1242 C CA . TYR A 1 154 ? -17.844 34 13.047 1 95.06 154 TYR A CA 1
ATOM 1243 C C . TYR A 1 154 ? -19.219 34.438 12.57 1 95.06 154 TYR A C 1
ATOM 1245 O O . TYR A 1 154 ? -19.359 35.344 11.766 1 95.06 154 TYR A O 1
ATOM 1253 N N . GLN A 1 155 ? -20.203 33.812 13.148 1 93.38 155 GLN A N 1
ATOM 1254 C CA . GLN A 1 155 ? -21.562 34.156 12.773 1 93.38 155 GLN A CA 1
ATOM 1255 C C . GLN A 1 155 ? -21.906 35.562 13.172 1 93.38 155 GLN A C 1
ATOM 1257 O O . GLN A 1 155 ? -22.609 36.281 12.438 1 93.38 155 GLN A O 1
ATOM 1262 N N . SER A 1 156 ? -21.469 35.938 14.305 1 94.62 156 SER A N 1
ATOM 1263 C CA . SER A 1 156 ? -21.734 37.312 14.773 1 94.62 156 SER A CA 1
ATOM 1264 C C . SER A 1 156 ? -21.031 38.344 13.906 1 94.62 156 SER A C 1
ATOM 1266 O O . SER A 1 156 ? -21.594 39.406 13.609 1 94.62 156 SER A O 1
ATOM 1268 N N . ILE A 1 157 ? -19.828 38.062 13.555 1 94.75 157 ILE A N 1
ATOM 1269 C CA . ILE A 1 157 ? -19.078 38.969 12.711 1 94.75 157 ILE A CA 1
ATOM 1270 C C . ILE A 1 157 ? -19.719 39.062 11.328 1 94.75 157 ILE A C 1
ATOM 1272 O O . ILE A 1 157 ? -19.766 40.156 10.727 1 94.75 157 ILE A O 1
ATOM 1276 N N . CYS A 1 158 ? -20.094 37.906 10.828 1 94.12 158 CYS A N 1
ATOM 1277 C CA . CYS A 1 158 ? -20.781 37.938 9.539 1 94.12 158 CYS A CA 1
ATOM 1278 C C . CYS A 1 158 ? -22.016 38.844 9.586 1 94.12 158 CYS A C 1
ATOM 1280 O O . CYS A 1 158 ? -22.266 39.562 8.641 1 94.12 158 CYS A O 1
ATOM 1282 N N . ASP A 1 159 ? -22.734 38.781 10.664 1 93.56 159 ASP A N 1
ATOM 1283 C CA . ASP A 1 159 ? -23.891 39.656 10.828 1 93.56 159 ASP A CA 1
ATOM 1284 C C . ASP A 1 159 ? -23.469 41.125 10.898 1 93.56 159 ASP A C 1
ATOM 1286 O O . ASP A 1 159 ? -24.141 42 10.32 1 93.56 159 ASP A O 1
ATOM 1290 N N . HIS A 1 160 ? -22.484 41.375 11.594 1 93.12 160 HIS A N 1
ATOM 1291 C CA . HIS A 1 160 ? -21.984 42.75 11.75 1 93.12 160 HIS A CA 1
ATOM 1292 C C . HIS A 1 160 ? -21.594 43.344 10.398 1 93.12 160 HIS A C 1
ATOM 1294 O O . HIS A 1 160 ? -21.812 44.531 10.164 1 93.12 160 HIS A O 1
ATOM 1300 N N . LEU A 1 161 ? -20.984 42.5 9.555 1 91.94 161 LEU A N 1
ATOM 1301 C CA . LEU A 1 161 ? -20.484 43 8.273 1 91.94 161 LEU A CA 1
ATOM 1302 C C . LEU A 1 161 ? -21.516 42.812 7.176 1 91.94 161 LEU A C 1
ATOM 1304 O O . LEU A 1 161 ? -21.312 43.25 6.047 1 91.94 161 LEU A O 1
ATOM 1308 N N . GLY A 1 162 ? -22.578 42.156 7.457 1 89.25 162 GLY A N 1
ATOM 1309 C CA . GLY A 1 162 ? -23.641 41.938 6.484 1 89.25 162 GLY A CA 1
ATOM 1310 C C . GLY A 1 162 ? -23.328 40.844 5.477 1 89.25 162 GLY A C 1
ATOM 1311 O O . GLY A 1 162 ? -23.703 40.969 4.305 1 89.25 162 GLY A O 1
ATOM 1312 N N . VAL A 1 163 ? -22.453 39.938 5.855 1 91.38 163 VAL A N 1
ATOM 1313 C CA . VAL A 1 163 ? -22.094 38.812 5.008 1 91.38 163 VAL A CA 1
ATOM 1314 C C . VAL A 1 163 ? -22.766 37.531 5.52 1 91.38 163 VAL A C 1
ATOM 1316 O O . VAL A 1 163 ? -22.766 37.25 6.723 1 91.38 163 VAL A O 1
ATOM 1319 N N . PRO A 1 164 ? -23.469 36.812 4.695 1 89.75 164 PRO A N 1
ATOM 1320 C CA . PRO A 1 164 ? -24.078 35.562 5.152 1 89.75 164 PRO A CA 1
ATOM 1321 C C . PRO A 1 164 ? -23.047 34.531 5.598 1 89.75 164 PRO A C 1
ATOM 1323 O O . PRO A 1 164 ? -22.062 34.312 4.902 1 89.75 164 PRO A O 1
ATOM 1326 N N . PRO A 1 165 ? -23.328 34.031 6.789 1 90.94 165 PRO A N 1
ATOM 1327 C CA . PRO A 1 165 ? -22.391 33 7.254 1 90.94 165 PRO A CA 1
ATOM 1328 C C . PRO A 1 165 ? -22.438 31.75 6.391 1 90.94 165 PRO A C 1
ATOM 1330 O O . PRO A 1 165 ? -23.5 31.391 5.867 1 90.94 165 PRO A O 1
ATOM 1333 N N . ARG A 1 166 ? -21.328 31.203 6.258 1 89.62 166 ARG A N 1
ATOM 1334 C CA . ARG A 1 166 ? -21.219 29.969 5.496 1 89.62 166 ARG A CA 1
ATOM 1335 C C . ARG A 1 166 ? -21.375 28.75 6.402 1 89.62 166 ARG A C 1
ATOM 1337 O O . ARG A 1 166 ? -20.578 28.547 7.328 1 89.62 166 ARG A O 1
ATOM 1344 N N . ASP A 1 167 ? -22.312 27.875 6.051 1 86.19 167 ASP A N 1
ATOM 1345 C CA . ASP A 1 167 ? -22.641 26.734 6.883 1 86.19 167 ASP A CA 1
ATOM 1346 C C . ASP A 1 167 ? -21.594 25.641 6.762 1 86.19 167 ASP A C 1
ATOM 1348 O O . ASP A 1 167 ? -21.359 24.875 7.703 1 86.19 167 ASP A O 1
ATOM 1352 N N . ASP A 1 168 ? -20.984 25.562 5.629 1 81.06 168 ASP A N 1
ATOM 1353 C CA . ASP A 1 168 ? -19.953 24.547 5.434 1 81.06 168 ASP A CA 1
ATOM 1354 C C . ASP A 1 168 ? -18.766 24.781 6.363 1 81.06 168 ASP A C 1
ATOM 1356 O O . ASP A 1 168 ? -18.219 23.828 6.938 1 81.06 168 ASP A O 1
ATOM 1360 N N . ILE A 1 169 ? -18.422 26.047 6.543 1 89.06 169 ILE A N 1
ATOM 1361 C CA . ILE A 1 169 ? -17.312 26.391 7.426 1 89.06 169 ILE A CA 1
ATOM 1362 C C . ILE A 1 169 ? -17.688 26.094 8.875 1 89.06 169 ILE A C 1
ATOM 1364 O O . ILE A 1 169 ? -16.906 25.5 9.617 1 89.06 169 ILE A O 1
ATOM 1368 N N . CYS A 1 170 ? -18.891 26.469 9.234 1 90.5 170 CYS A N 1
ATOM 1369 C CA . CYS A 1 170 ? -19.359 26.219 10.594 1 90.5 170 CYS A CA 1
ATOM 1370 C C . CYS A 1 170 ? -19.375 24.719 10.898 1 90.5 170 CYS A C 1
ATOM 1372 O O . CYS A 1 170 ? -18.984 24.297 11.984 1 90.5 170 CYS A O 1
ATOM 1374 N N . TRP A 1 171 ? -19.75 24 9.938 1 82.31 171 TRP A N 1
ATOM 1375 C CA . TRP A 1 171 ? -19.797 22.547 10.109 1 82.31 171 TRP A CA 1
ATOM 1376 C C . TRP A 1 171 ? -18.391 21.969 10.266 1 82.31 171 TRP A C 1
ATOM 1378 O O . TRP A 1 171 ? -18.156 21.125 11.141 1 82.31 171 TRP A O 1
ATOM 1388 N N . ASP A 1 172 ? -17.516 22.391 9.445 1 82.94 172 ASP A N 1
ATOM 1389 C CA . ASP A 1 172 ? -16.141 21.922 9.492 1 82.94 172 ASP A CA 1
ATOM 1390 C C . ASP A 1 172 ? -15.5 22.203 10.852 1 82.94 172 ASP A C 1
ATOM 1392 O O . ASP A 1 172 ? -14.836 21.328 11.422 1 82.94 172 ASP A O 1
ATOM 1396 N N . MET A 1 173 ? -15.742 23.375 11.344 1 89.56 173 MET A N 1
ATOM 1397 C CA . MET A 1 173 ? -15.141 23.797 12.609 1 89.56 173 MET A CA 1
ATOM 1398 C C . MET A 1 173 ? -15.695 22.969 13.773 1 89.56 173 MET A C 1
ATOM 1400 O O . MET A 1 173 ? -14.945 22.547 14.648 1 89.56 173 MET A O 1
ATOM 1404 N N . THR A 1 174 ? -16.891 22.672 13.672 1 86 174 THR A N 1
ATOM 1405 C CA . THR A 1 174 ? -17.547 21.984 14.781 1 86 174 THR A CA 1
ATOM 1406 C C . THR A 1 174 ? -17.281 20.484 14.727 1 86 174 THR A C 1
ATOM 1408 O O . THR A 1 174 ? -16.969 19.859 15.742 1 86 174 THR A O 1
ATOM 1411 N N . ASN A 1 175 ? -17.297 19.984 13.57 1 74.62 175 ASN A N 1
ATOM 1412 C CA . ASN A 1 175 ? -17.328 18.531 13.461 1 74.62 175 ASN A CA 1
ATOM 1413 C C . ASN A 1 175 ? -15.969 17.953 13.109 1 74.62 175 ASN A C 1
ATOM 1415 O O . ASN A 1 175 ? -15.711 16.766 13.305 1 74.62 175 ASN A O 1
ATOM 1419 N N . ILE A 1 176 ? -15.125 18.781 12.609 1 74.94 176 ILE A N 1
ATOM 1420 C CA . ILE A 1 176 ? -13.812 18.281 12.219 1 74.94 176 ILE A CA 1
ATOM 1421 C C . ILE A 1 176 ? -12.75 18.828 13.164 1 74.94 176 ILE A C 1
ATOM 1423 O O . ILE A 1 176 ? -12.102 18.078 13.891 1 74.94 176 ILE A O 1
ATOM 1427 N N . ILE A 1 177 ? -12.656 20.047 13.266 1 83 177 ILE A N 1
ATOM 1428 C CA . ILE A 1 177 ? -11.555 20.703 13.969 1 83 177 ILE A CA 1
ATOM 1429 C C . ILE A 1 177 ? -11.734 20.531 15.477 1 83 177 ILE A C 1
ATOM 1431 O O . ILE A 1 177 ? -10.805 20.125 16.172 1 83 177 ILE A O 1
ATOM 1435 N N . SER A 1 178 ? -12.945 20.828 15.891 1 84.19 178 SER A N 1
ATOM 1436 C CA . SER A 1 178 ? -13.195 20.75 17.328 1 84.19 178 SER A CA 1
ATOM 1437 C C . SER A 1 178 ? -13.164 19.312 17.812 1 84.19 178 SER A C 1
ATOM 1439 O O . SER A 1 178 ? -12.586 19.016 18.859 1 84.19 178 SER A O 1
ATOM 1441 N N . SER A 1 179 ? -13.734 18.453 17.031 1 73.44 179 SER A N 1
ATOM 1442 C CA . SER A 1 179 ? -13.852 17.047 17.438 1 73.44 179 SER A CA 1
ATOM 1443 C C . SER A 1 179 ? -12.477 16.391 17.547 1 73.44 179 SER A C 1
ATOM 1445 O O . SER A 1 179 ? -12.258 15.531 18.406 1 73.44 179 SER A O 1
ATOM 1447 N N . LYS A 1 180 ? -11.484 16.875 16.766 1 69.94 180 LYS A N 1
ATOM 1448 C CA . LYS A 1 180 ? -10.141 16.297 16.766 1 69.94 180 LYS A CA 1
ATOM 1449 C C . LYS A 1 180 ? -9.172 17.172 17.562 1 69.94 180 LYS A C 1
ATOM 1451 O O . LYS A 1 180 ? -7.969 16.891 17.609 1 69.94 180 LYS A O 1
ATOM 1456 N N . ASN A 1 181 ? -9.688 18.094 18.109 1 75.62 181 ASN A N 1
ATOM 1457 C CA . ASN A 1 181 ? -8.891 19.016 18.922 1 75.62 181 ASN A CA 1
ATOM 1458 C C . ASN A 1 181 ? -7.711 19.578 18.141 1 75.62 181 ASN A C 1
ATOM 1460 O O . ASN A 1 181 ? -6.578 19.562 18.625 1 75.62 181 ASN A O 1
ATOM 1464 N N . ILE A 1 182 ? -7.973 19.953 16.953 1 78.94 182 ILE A N 1
ATOM 1465 C CA . ILE A 1 182 ? -6.957 20.578 16.125 1 78.94 182 ILE A CA 1
ATOM 1466 C C . ILE A 1 182 ? -6.793 22.047 16.531 1 78.94 182 ILE A C 1
ATOM 1468 O O . ILE A 1 182 ? -7.762 22.812 16.547 1 78.94 182 ILE A O 1
ATOM 1472 N N . ARG A 1 183 ? -5.637 22.422 16.812 1 86.06 183 ARG A N 1
ATOM 1473 C CA . ARG A 1 183 ? -5.391 23.766 17.328 1 86.06 183 ARG A CA 1
ATOM 1474 C C . ARG A 1 183 ? -4.762 24.656 16.25 1 86.06 183 ARG A C 1
ATOM 1476 O O . ARG A 1 183 ? -4.34 25.781 16.531 1 86.06 183 ARG A O 1
ATOM 1483 N N . SER A 1 184 ? -4.676 24.156 15.07 1 89.5 184 SER A N 1
ATOM 1484 C CA . SER A 1 184 ? -4.129 24.922 13.953 1 89.5 184 SER A CA 1
ATOM 1485 C C . SER A 1 184 ? -5.227 25.359 12.984 1 89.5 184 SER A C 1
ATOM 1487 O O . SER A 1 184 ? -6.016 24.531 12.523 1 89.5 184 SER A O 1
ATOM 1489 N N . PHE A 1 185 ? -5.352 26.656 12.859 1 94 185 PHE A N 1
ATOM 1490 C CA . PHE A 1 185 ? -6.234 27.188 11.82 1 94 185 PHE A CA 1
ATOM 1491 C C . PHE A 1 185 ? -5.535 27.188 10.469 1 94 185 PHE A C 1
ATOM 1493 O O . PHE A 1 185 ? -4.602 27.953 10.242 1 94 185 PHE A O 1
ATOM 1500 N N . ASN A 1 186 ? -5.938 26.344 9.578 1 89.88 186 ASN A N 1
ATOM 1501 C CA . ASN A 1 186 ? -5.352 26.219 8.242 1 89.88 186 ASN A CA 1
ATOM 1502 C C . ASN A 1 186 ? -6.324 26.672 7.156 1 89.88 186 ASN A C 1
ATOM 1504 O O . ASN A 1 186 ? -7.328 26 6.902 1 89.88 186 ASN A O 1
ATOM 1508 N N . ILE A 1 187 ? -5.996 27.719 6.535 1 90.38 187 ILE A N 1
ATOM 1509 C CA . ILE A 1 187 ? -6.879 28.328 5.539 1 90.38 187 ILE A CA 1
ATOM 1510 C C . ILE A 1 187 ? -7.016 27.391 4.34 1 90.38 187 ILE A C 1
ATOM 1512 O O . ILE A 1 187 ? -8.031 27.406 3.643 1 90.38 187 ILE A O 1
ATOM 1516 N N . GLY A 1 188 ? -6 26.547 4.098 1 82.06 188 GLY A N 1
ATOM 1517 C CA . GLY A 1 188 ? -6.027 25.641 2.969 1 82.06 188 GLY A CA 1
ATOM 1518 C C . GLY A 1 188 ? -7.078 24.547 3.107 1 82.06 188 GLY A C 1
ATOM 1519 O O . GLY A 1 188 ? -7.473 23.938 2.115 1 82.06 188 GLY A O 1
ATOM 1520 N N . GLU A 1 189 ? -7.531 24.312 4.238 1 81.25 189 GLU A N 1
ATOM 1521 C CA . GLU A 1 189 ? -8.523 23.281 4.496 1 81.25 189 GLU A CA 1
ATOM 1522 C C . GLU A 1 189 ? -9.945 23.828 4.336 1 81.25 189 GLU A C 1
ATOM 1524 O O . GLU A 1 189 ? -10.914 23.062 4.371 1 81.25 189 GLU A O 1
ATOM 1529 N N . ILE A 1 190 ? -9.984 25.156 4.184 1 83.19 190 ILE A N 1
ATOM 1530 C CA . ILE A 1 190 ? -11.281 25.797 3.986 1 83.19 190 ILE A CA 1
ATOM 1531 C C . ILE A 1 190 ? -11.516 26.031 2.498 1 83.19 190 ILE A C 1
ATOM 1533 O O . ILE A 1 190 ? -10.656 26.578 1.804 1 83.19 190 ILE A O 1
ATOM 1537 N N . GLU A 1 191 ? -12.562 25.453 2.004 1 73.38 191 GLU A N 1
ATOM 1538 C CA . GLU A 1 191 ? -12.898 25.672 0.598 1 73.38 191 GLU A CA 1
ATOM 1539 C C . GLU A 1 191 ? -13.32 27.109 0.34 1 73.38 191 GLU A C 1
ATOM 1541 O O . GLU A 1 191 ? -14.375 27.547 0.814 1 73.38 191 GLU A O 1
ATOM 1546 N N . LEU A 1 192 ? -12.469 27.891 -0.133 1 64.19 192 LEU A N 1
ATOM 1547 C CA . LEU A 1 192 ? -12.805 29.281 -0.404 1 64.19 192 LEU A CA 1
ATOM 1548 C C . LEU A 1 192 ? -13.141 29.484 -1.878 1 64.19 192 LEU A C 1
ATOM 1550 O O . LEU A 1 192 ? -12.547 28.844 -2.746 1 64.19 192 LEU A O 1
ATOM 1554 N N . PRO A 1 193 ? -14.32 30.156 -2.051 1 56.03 193 PRO A N 1
ATOM 1555 C CA . PRO A 1 193 ? -14.617 30.484 -3.443 1 56.03 193 PRO A CA 1
ATOM 1556 C C . PRO A 1 193 ? -13.57 31.422 -4.059 1 56.03 193 PRO A C 1
ATOM 1558 O O . PRO A 1 193 ? -12.758 32 -3.34 1 56.03 193 PRO A O 1
ATOM 1561 N N . THR A 1 194 ? -13.453 31.453 -5.355 1 52.38 194 THR A N 1
ATOM 1562 C CA . THR A 1 194 ? -12.562 32.344 -6.109 1 52.38 194 THR A CA 1
ATOM 1563 C C . THR A 1 194 ? -12.688 33.781 -5.629 1 52.38 194 THR A C 1
ATOM 1565 O O . THR A 1 194 ? -11.695 34.5 -5.555 1 52.38 194 THR A O 1
ATOM 1568 N N . SER A 1 195 ? -13.977 34.312 -5.359 1 53.16 195 SER A N 1
ATOM 1569 C CA . SER A 1 195 ? -14.125 35.688 -4.898 1 53.16 195 SER A CA 1
ATOM 1570 C C . SER A 1 195 ? -14.289 35.75 -3.383 1 53.16 195 SER A C 1
ATOM 1572 O O . SER A 1 195 ? -15.398 35.938 -2.881 1 53.16 195 SER A O 1
ATOM 1574 N N . ALA A 1 196 ? -13.352 35.312 -2.637 1 61.09 196 ALA A N 1
ATOM 1575 C CA . ALA A 1 196 ? -13.453 34.938 -1.229 1 61.09 196 ALA A CA 1
ATOM 1576 C C . ALA A 1 196 ? -13.195 36.125 -0.32 1 61.09 196 ALA A C 1
ATOM 1578 O O . ALA A 1 196 ? -13.016 35.969 0.89 1 61.09 196 ALA A O 1
ATOM 1579 N N . GLY A 1 197 ? -13.367 37.469 -0.833 1 68.5 197 GLY A N 1
ATOM 1580 C CA . GLY A 1 197 ? -12.891 38.594 -0.04 1 68.5 197 GLY A CA 1
ATOM 1581 C C . GLY A 1 197 ? -13.68 38.781 1.239 1 68.5 197 GLY A C 1
ATOM 1582 O O . GLY A 1 197 ? -13.102 38.969 2.312 1 68.5 197 GLY A O 1
ATOM 1583 N N . ASP A 1 198 ? -14.953 38.656 1.146 1 84.75 198 ASP A N 1
ATOM 1584 C CA . ASP A 1 198 ? -15.773 38.938 2.322 1 84.75 198 ASP A CA 1
ATOM 1585 C C . ASP A 1 198 ? -15.695 37.781 3.332 1 84.75 198 ASP A C 1
ATOM 1587 O O . ASP A 1 198 ? -15.68 38.031 4.543 1 84.75 198 ASP A O 1
ATOM 1591 N N . THR A 1 199 ? -15.453 36.688 2.863 1 88.88 199 THR A N 1
ATOM 1592 C CA . THR A 1 199 ? -15.391 35.531 3.75 1 88.88 199 THR A CA 1
ATOM 1593 C C . THR A 1 199 ? -14.102 35.562 4.578 1 88.88 199 THR A C 1
ATOM 1595 O O . THR A 1 199 ? -14.125 35.25 5.773 1 88.88 199 THR A O 1
ATOM 1598 N N . ILE A 1 200 ? -13.086 36.062 3.959 1 91.75 200 ILE A N 1
ATOM 1599 C CA . ILE A 1 200 ? -11.805 36.094 4.66 1 91.75 200 ILE A CA 1
ATOM 1600 C C . ILE A 1 200 ? -11.844 37.125 5.77 1 91.75 200 ILE A C 1
ATOM 1602 O O . ILE A 1 200 ? -11.266 36.938 6.844 1 91.75 200 ILE A O 1
ATOM 1606 N N . ARG A 1 201 ? -12.523 38.219 5.445 1 93.5 201 ARG A N 1
ATOM 1607 C CA . ARG A 1 201 ? -12.656 39.25 6.457 1 93.5 201 ARG A CA 1
ATOM 1608 C C . ARG A 1 201 ? -13.383 38.75 7.691 1 93.5 201 ARG A C 1
ATOM 1610 O O . ARG A 1 201 ? -12.977 39.031 8.82 1 93.5 201 ARG A O 1
ATOM 1617 N N . CYS A 1 202 ? -14.383 37.969 7.453 1 94.5 202 CYS A N 1
ATOM 1618 C CA . CYS A 1 202 ? -15.156 37.406 8.555 1 94.5 202 CYS A CA 1
ATOM 1619 C C . CYS A 1 202 ? -14.344 36.375 9.32 1 94.5 202 CYS A C 1
ATOM 1621 O O . CYS A 1 202 ? -14.398 36.312 10.555 1 94.5 202 CYS A O 1
ATOM 1623 N N . LEU A 1 203 ? -13.602 35.594 8.609 1 94.44 203 LEU A N 1
ATOM 1624 C CA . LEU A 1 203 ? -12.789 34.562 9.242 1 94.44 203 LEU A CA 1
ATOM 1625 C C . LEU A 1 203 ? -11.703 35.188 10.117 1 94.44 203 LEU A C 1
ATOM 1627 O O . LEU A 1 203 ? -11.516 34.781 11.266 1 94.44 203 LEU A O 1
ATOM 1631 N N . LEU A 1 204 ? -11.062 36.188 9.57 1 95.06 204 LEU A N 1
ATOM 1632 C CA . LEU A 1 204 ? -10.023 36.844 10.328 1 95.06 204 LEU A CA 1
ATOM 1633 C C . LEU A 1 204 ? -10.617 37.594 11.523 1 95.06 204 LEU A C 1
ATOM 1635 O O . LEU A 1 204 ? -10.008 37.625 12.602 1 95.06 204 LEU A O 1
ATOM 1639 N N . GLY A 1 205 ? -11.805 38.156 11.281 1 93.19 205 GLY A N 1
ATOM 1640 C CA . GLY A 1 205 ? -12.484 38.812 12.391 1 93.19 205 GLY A CA 1
ATOM 1641 C C . GLY A 1 205 ? -12.781 37.875 13.539 1 93.19 205 GLY A C 1
ATOM 1642 O O . GLY A 1 205 ? -12.688 38.25 14.703 1 93.19 205 GLY A O 1
ATOM 1643 N N . ALA A 1 206 ? -13.078 36.656 13.188 1 94 206 ALA A N 1
ATOM 1644 C CA . ALA A 1 206 ? -13.367 35.656 14.203 1 94 206 ALA A CA 1
ATOM 1645 C C . ALA A 1 206 ? -12.094 35.25 14.938 1 94 206 ALA A C 1
ATOM 1647 O O . ALA A 1 206 ? -12.133 34.969 16.141 1 94 206 ALA A O 1
ATOM 1648 N N . LEU A 1 207 ? -11.016 35.219 14.219 1 94.31 207 LEU A N 1
ATOM 1649 C CA . LEU A 1 207 ? -9.742 34.812 14.812 1 94.31 207 LEU A CA 1
ATOM 1650 C C . LEU A 1 207 ? -9.242 35.875 15.797 1 94.31 207 LEU A C 1
ATOM 1652 O O . LEU A 1 207 ? -8.508 35.562 16.734 1 94.31 207 LEU A O 1
ATOM 1656 N N . LYS A 1 208 ? -9.664 37.125 15.492 1 91.69 208 LYS A N 1
ATOM 1657 C CA . LYS A 1 208 ? -9.258 38.219 16.359 1 91.69 208 LYS A CA 1
ATOM 1658 C C . LYS A 1 208 ? -9.68 37.969 17.797 1 91.69 208 LYS A C 1
ATOM 1660 O O . LYS A 1 208 ? -8.922 38.281 18.734 1 91.69 208 LYS A O 1
ATOM 1665 N N . TYR A 1 209 ? -10.82 37.344 17.953 1 88.38 209 TYR A N 1
ATOM 1666 C CA . TYR A 1 209 ? -11.398 37.156 19.281 1 88.38 209 TYR A CA 1
ATOM 1667 C C . TYR A 1 209 ? -11.359 35.688 19.703 1 88.38 209 TYR A C 1
ATOM 1669 O O . TYR A 1 209 ? -12.148 35.25 20.547 1 88.38 209 TYR A O 1
ATOM 1677 N N . ASN A 1 210 ? -10.516 34.875 19.141 1 90.31 210 ASN A N 1
ATOM 1678 C CA . ASN A 1 210 ? -10.469 33.469 19.422 1 90.31 210 ASN A CA 1
ATOM 1679 C C . ASN A 1 210 ? -9.203 33.062 20.188 1 90.31 210 ASN A C 1
ATOM 1681 O O . ASN A 1 210 ? -8.117 33.594 19.891 1 90.31 210 ASN A O 1
ATOM 1685 N N . ASN A 1 211 ? -9.367 32.281 21.219 1 86 211 ASN A N 1
ATOM 1686 C CA . ASN A 1 211 ? -8.219 31.844 22.016 1 86 211 ASN A CA 1
ATOM 1687 C C . ASN A 1 211 ? -8 30.328 21.875 1 86 211 ASN A C 1
ATOM 1689 O O . ASN A 1 211 ? -7.25 29.75 22.656 1 86 211 ASN A O 1
ATOM 1693 N N . TYR A 1 212 ? -8.672 29.734 20.984 1 90.88 212 TYR A N 1
ATOM 1694 C CA . TYR A 1 212 ? -8.578 28.281 20.797 1 90.88 212 TYR A CA 1
ATOM 1695 C C . TYR A 1 212 ? -7.383 27.922 19.922 1 90.88 212 TYR A C 1
ATOM 1697 O O . TYR A 1 212 ? -6.605 27.016 20.266 1 90.88 212 TYR A O 1
ATOM 1705 N N . PHE A 1 213 ? -7.168 28.609 18.781 1 92.94 213 PHE A N 1
ATOM 1706 C CA . PHE A 1 213 ? -6.148 28.281 17.797 1 92.94 213 PHE A CA 1
ATOM 1707 C C . PHE A 1 213 ? -4.785 28.797 18.234 1 92.94 213 PHE A C 1
ATOM 1709 O O . PHE A 1 213 ? -4.656 29.969 18.625 1 92.94 213 PHE A O 1
ATOM 1716 N N . LYS A 1 214 ? -3.828 27.984 18.141 1 89.12 214 LYS A N 1
ATOM 1717 C CA . LYS A 1 214 ? -2.469 28.328 18.547 1 89.12 214 LYS A CA 1
ATOM 1718 C C . LYS A 1 214 ? -1.571 28.531 17.328 1 89.12 214 LYS A C 1
ATOM 1720 O O . LYS A 1 214 ? -0.484 29.109 17.453 1 89.12 214 LYS A O 1
ATOM 1725 N N . SER A 1 215 ? -2.02 28.109 16.25 1 93.44 215 SER A N 1
ATOM 1726 C CA . SER A 1 215 ? -1.257 28.25 15.008 1 93.44 215 SER A CA 1
ATOM 1727 C C . SER A 1 215 ? -2.135 28.766 13.875 1 93.44 215 SER A C 1
ATOM 1729 O O . SER A 1 215 ? -3.279 28.328 13.727 1 93.44 215 SER A O 1
ATOM 1731 N N . PHE A 1 216 ? -1.61 29.766 13.18 1 95.69 216 PHE A N 1
ATOM 1732 C CA . PHE A 1 216 ? -2.25 30.281 11.977 1 95.69 216 PHE A CA 1
ATOM 1733 C C . PHE A 1 216 ? -1.452 29.906 10.727 1 95.69 216 PHE A C 1
ATOM 1735 O O . PHE A 1 216 ? -0.311 30.344 10.562 1 95.69 216 PHE A O 1
ATOM 1742 N N . ASN A 1 217 ? -2.039 29.109 9.945 1 94.38 217 ASN A N 1
ATOM 1743 C CA . ASN A 1 217 ? -1.412 28.734 8.688 1 94.38 217 ASN A CA 1
ATOM 1744 C C . ASN A 1 217 ? -2.148 29.328 7.488 1 94.38 217 ASN A C 1
ATOM 1746 O O . ASN A 1 217 ? -3.24 28.875 7.141 1 94.38 217 ASN A O 1
ATOM 1750 N N . PHE A 1 218 ? -1.554 30.297 6.824 1 95.62 218 PHE A N 1
ATOM 1751 C CA . PHE A 1 218 ? -2.146 30.953 5.664 1 95.62 218 PHE A CA 1
ATOM 1752 C C . PHE A 1 218 ? -1.319 30.688 4.414 1 95.62 218 PHE A C 1
ATOM 1754 O O . PHE A 1 218 ? -1.386 31.453 3.447 1 95.62 218 PHE A O 1
ATOM 1761 N N . ASN A 1 219 ? -0.62 29.656 4.371 1 92.19 219 ASN A N 1
ATOM 1762 C CA . ASN A 1 219 ? 0.329 29.375 3.299 1 92.19 219 ASN A CA 1
ATOM 1763 C C . ASN A 1 219 ? -0.371 29.25 1.947 1 92.19 219 ASN A C 1
ATOM 1765 O O . ASN A 1 219 ? -1.447 28.656 1.851 1 92.19 219 ASN A O 1
ATOM 1769 N N . ASN A 1 220 ? 0.156 29.906 0.916 1 87.56 220 ASN A N 1
ATOM 1770 C CA . ASN A 1 220 ? -0.22 29.812 -0.491 1 87.56 220 ASN A CA 1
ATOM 1771 C C . ASN A 1 220 ? -1.548 30.516 -0.761 1 87.56 220 ASN A C 1
ATOM 1773 O O . ASN A 1 220 ? -2.131 30.359 -1.835 1 87.56 220 ASN A O 1
ATOM 1777 N N . TYR A 1 221 ? -2.043 31.188 0.242 1 90.25 221 TYR A N 1
ATOM 1778 C CA . TYR A 1 221 ? -3.186 32.062 0.011 1 90.25 221 TYR A CA 1
ATOM 1779 C C . TYR A 1 221 ? -2.732 33.5 -0.287 1 90.25 221 TYR A C 1
ATOM 1781 O O . TYR A 1 221 ? -2.033 34.125 0.521 1 90.25 221 TYR A O 1
ATOM 1789 N N . THR A 1 222 ? -3.117 34.062 -1.353 1 92.06 222 THR A N 1
ATOM 1790 C CA . THR A 1 222 ? -2.68 35.406 -1.739 1 92.06 222 THR A CA 1
ATOM 1791 C C . THR A 1 222 ? -3.607 36.469 -1.157 1 92.06 222 THR A C 1
ATOM 1793 O O . THR A 1 222 ? -4.785 36.531 -1.518 1 92.06 222 THR A O 1
ATOM 1796 N N . PHE A 1 223 ? -3.068 37.281 -0.265 1 93.94 223 PHE A N 1
ATOM 1797 C CA . PHE A 1 223 ? -3.811 38.344 0.363 1 93.94 223 PHE A CA 1
ATOM 1798 C C . PHE A 1 223 ? -3.695 39.625 -0.458 1 93.94 223 PHE A C 1
ATOM 1800 O O . PHE A 1 223 ? -2.656 39.906 -1.067 1 93.94 223 PHE A O 1
ATOM 1807 N N . ASN A 1 224 ? -4.754 40.406 -0.434 1 91.44 224 ASN A N 1
ATOM 1808 C CA . ASN A 1 224 ? -4.664 41.781 -0.936 1 91.44 224 ASN A CA 1
ATOM 1809 C C . ASN A 1 224 ? -4.289 42.75 0.173 1 91.44 224 ASN A C 1
ATOM 1811 O O . ASN A 1 224 ? -4.184 42.375 1.338 1 91.44 224 ASN A O 1
ATOM 1815 N N . LYS A 1 225 ? -3.998 43.938 -0.172 1 93.44 225 LYS A N 1
ATOM 1816 C CA . LYS A 1 225 ? -3.518 44.938 0.773 1 93.44 225 LYS A CA 1
ATOM 1817 C C . LYS A 1 225 ? -4.523 45.156 1.9 1 93.44 225 LYS A C 1
ATOM 1819 O O . LYS A 1 225 ? -4.141 45.281 3.068 1 93.44 225 LYS A O 1
ATOM 1824 N N . GLU A 1 226 ? -5.805 45.219 1.554 1 93.5 226 GLU A N 1
ATOM 1825 C CA . GLU A 1 226 ? -6.852 45.406 2.555 1 93.5 226 GLU A CA 1
ATOM 1826 C C . GLU A 1 226 ? -6.898 44.25 3.529 1 93.5 226 GLU A C 1
ATOM 1828 O O . GLU A 1 226 ? -7.098 44.438 4.73 1 93.5 226 GLU A O 1
ATOM 1833 N N . GLN A 1 227 ? -6.77 43.156 2.988 1 94.19 227 GLN A N 1
ATOM 1834 C CA . GLN A 1 227 ? -6.828 41.938 3.795 1 94.19 227 GLN A CA 1
ATOM 1835 C C . GLN A 1 227 ? -5.656 41.875 4.773 1 94.19 227 GLN A C 1
ATOM 1837 O O . GLN A 1 227 ? -5.805 41.375 5.891 1 94.19 227 GLN A O 1
ATOM 1842 N N . PHE A 1 228 ? -4.527 42.375 4.332 1 96.31 228 PHE A N 1
ATOM 1843 C CA . PHE A 1 228 ? -3.404 42.469 5.258 1 96.31 228 PHE A CA 1
ATOM 1844 C C . PHE A 1 228 ? -3.729 43.375 6.434 1 96.31 228 PHE A C 1
ATOM 1846 O O . PHE A 1 228 ? -3.273 43.156 7.555 1 96.31 228 PHE A O 1
ATOM 1853 N N . GLY A 1 229 ? -4.516 44.312 6.113 1 95.62 229 GLY A N 1
ATOM 1854 C CA . GLY A 1 229 ? -4.977 45.188 7.191 1 95.62 229 GLY A CA 1
ATOM 1855 C C . GLY A 1 229 ? -5.809 44.438 8.227 1 95.62 229 GLY A C 1
ATOM 1856 O O . GLY A 1 229 ? -5.629 44.656 9.43 1 95.62 229 GLY A O 1
ATOM 1857 N N . TYR A 1 230 ? -6.637 43.594 7.758 1 94.56 230 TYR A N 1
ATOM 1858 C CA . TYR A 1 230 ? -7.453 42.812 8.664 1 94.56 230 TYR A CA 1
ATOM 1859 C C . TYR A 1 230 ? -6.59 41.875 9.492 1 94.56 230 TYR A C 1
ATOM 1861 O O . TYR A 1 230 ? -6.816 41.719 10.695 1 94.56 230 TYR A O 1
ATOM 1869 N N . LEU A 1 231 ? -5.684 41.25 8.797 1 96.56 231 LEU A N 1
ATOM 1870 C CA . LEU A 1 231 ? -4.789 40.344 9.5 1 96.56 231 LEU A CA 1
ATOM 1871 C C . LEU A 1 231 ? -3.998 41.062 10.578 1 96.56 231 LEU A C 1
ATOM 1873 O O . LEU A 1 231 ? -3.785 40.531 11.672 1 96.56 231 LEU A O 1
ATOM 1877 N N . ALA A 1 232 ? -3.541 42.25 10.234 1 96.62 232 ALA A N 1
ATOM 1878 C CA . ALA A 1 232 ? -2.795 43.062 11.195 1 96.62 232 ALA A CA 1
ATOM 1879 C C . ALA A 1 232 ? -3.627 43.344 12.438 1 96.62 232 ALA A C 1
ATOM 1881 O O . ALA A 1 232 ? -3.109 43.312 13.562 1 96.62 232 ALA A O 1
ATOM 1882 N N . GLU A 1 233 ? -4.891 43.531 12.258 1 93.44 233 GLU A N 1
ATOM 1883 C CA . GLU A 1 233 ? -5.785 43.781 13.383 1 93.44 233 GLU A CA 1
ATOM 1884 C C . GLU A 1 233 ? -5.875 42.562 14.289 1 93.44 233 GLU A C 1
ATOM 1886 O O . GLU A 1 233 ? -5.953 42.688 1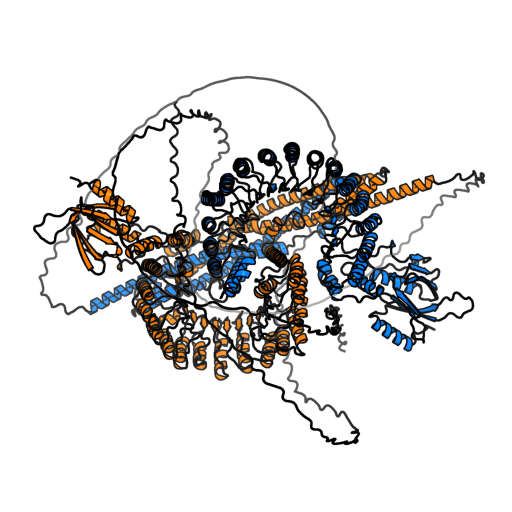5.508 1 93.44 233 GLU A O 1
ATOM 1891 N N . VAL A 1 234 ? -5.891 41.438 13.703 1 94.38 234 VAL A N 1
ATOM 1892 C CA . VAL A 1 234 ? -5.938 40.188 14.438 1 94.38 234 VAL A CA 1
ATOM 1893 C C . VAL A 1 234 ? -4.672 40.031 15.281 1 94.38 234 VAL A C 1
ATOM 1895 O O . VAL A 1 234 ? -4.746 39.719 16.469 1 94.38 234 VAL A O 1
ATOM 1898 N N . LEU A 1 235 ? -3.58 40.344 14.625 1 94.5 235 LEU A N 1
ATOM 1899 C CA . LEU A 1 235 ? -2.293 40.125 15.281 1 94.5 235 LEU A CA 1
ATOM 1900 C C . LEU A 1 235 ? -2.064 41.156 16.375 1 94.5 235 LEU A C 1
ATOM 1902 O O . LEU A 1 235 ? -1.324 40.906 17.328 1 94.5 235 LEU A O 1
ATOM 1906 N N . LYS A 1 236 ? -2.715 42.25 16.234 1 91.06 236 LYS A N 1
ATOM 1907 C CA . LYS A 1 236 ? -2.592 43.312 17.234 1 91.06 236 LYS A CA 1
ATOM 1908 C C . LYS A 1 236 ? -3.318 42.938 18.516 1 91.06 236 LYS A C 1
ATOM 1910 O O . LYS A 1 236 ? -2.914 43.375 19.609 1 91.06 236 LYS A O 1
ATOM 1915 N N . CYS A 1 237 ? -4.289 42.094 18.359 1 87.31 237 CYS A N 1
ATOM 1916 C CA . CYS A 1 237 ? -5.168 41.844 19.5 1 87.31 237 CYS A CA 1
ATOM 1917 C C . CYS A 1 237 ? -4.988 40.438 20.031 1 87.31 237 CYS A C 1
ATOM 1919 O O . CYS A 1 237 ? -5.129 40.188 21.234 1 87.31 237 CYS A O 1
ATOM 1921 N N . ASN A 1 238 ? -4.648 39.531 19.234 1 88.12 238 ASN A N 1
ATOM 1922 C CA . ASN A 1 238 ? -4.598 38.125 19.609 1 88.12 238 ASN A CA 1
ATOM 1923 C C . ASN A 1 238 ? -3.389 37.812 20.5 1 88.12 238 ASN A C 1
ATOM 1925 O O . ASN A 1 238 ? -2.271 38.25 20.188 1 88.12 238 ASN A O 1
ATOM 1929 N N . SER A 1 239 ? -3.602 37.125 21.547 1 83.06 239 SER A N 1
ATOM 1930 C CA . SER A 1 239 ? -2.506 36.844 22.484 1 83.06 239 SER A CA 1
ATOM 1931 C C . SER A 1 239 ? -2.26 35.375 22.609 1 83.06 239 SER A C 1
ATOM 1933 O O . SER A 1 239 ? -1.487 34.938 23.469 1 83.06 239 SER A O 1
ATOM 1935 N N . THR A 1 240 ? -2.83 34.562 21.781 1 86.38 240 THR A N 1
ATOM 1936 C CA . THR A 1 240 ? -2.758 33.094 21.969 1 86.38 240 THR A CA 1
ATOM 1937 C C . THR A 1 240 ? -1.941 32.469 20.844 1 86.38 240 THR A C 1
ATOM 1939 O O . THR A 1 240 ? -1.359 31.391 21.031 1 86.38 240 THR A O 1
ATOM 1942 N N . VAL A 1 241 ? -1.812 33.031 19.75 1 91.12 241 VAL A N 1
ATOM 1943 C CA . VAL A 1 241 ? -1.166 32.438 18.594 1 91.12 241 VAL A CA 1
ATOM 1944 C C . VAL A 1 241 ? 0.333 32.312 18.844 1 91.12 241 VAL A C 1
ATOM 1946 O O . VAL A 1 241 ? 0.977 33.25 19.328 1 91.12 241 VAL A O 1
ATOM 1949 N N . GLU A 1 242 ? 0.802 31.156 18.594 1 87.88 242 GLU A N 1
ATOM 1950 C CA . GLU A 1 242 ? 2.211 30.859 18.828 1 87.88 242 GLU A CA 1
ATOM 1951 C C . GLU A 1 242 ? 2.963 30.656 17.516 1 87.88 242 GLU A C 1
ATOM 1953 O O . GLU A 1 242 ? 4.176 30.875 17.453 1 87.88 242 GLU A O 1
ATOM 1958 N N . ASP A 1 243 ? 2.297 30.203 16.516 1 92.88 243 ASP A N 1
ATOM 1959 C CA . ASP A 1 243 ? 2.904 29.906 15.227 1 92.88 243 ASP A CA 1
ATOM 1960 C C . ASP A 1 243 ? 2.186 30.641 14.102 1 92.88 243 ASP A C 1
ATOM 1962 O O . ASP A 1 243 ? 0.973 30.5 13.93 1 92.88 243 ASP A O 1
ATOM 1966 N N . LEU A 1 244 ? 2.934 31.422 13.367 1 96.06 244 LEU A N 1
ATOM 1967 C CA . LEU A 1 244 ? 2.391 32.156 12.242 1 96.06 244 LEU A CA 1
ATOM 1968 C C . LEU A 1 244 ? 3.104 31.797 10.945 1 96.06 244 LEU A C 1
ATOM 1970 O O . LEU A 1 244 ? 4.305 32.031 10.805 1 96.06 244 LEU A O 1
ATOM 1974 N N . SER A 1 245 ? 2.377 31.25 10.039 1 96.75 245 SER A N 1
ATOM 1975 C CA . SER A 1 245 ? 2.947 30.844 8.758 1 96.75 245 SER A CA 1
ATOM 1976 C C . SER A 1 245 ? 2.359 31.672 7.617 1 96.75 245 SER A C 1
ATOM 1978 O O . SER A 1 245 ? 1.188 31.516 7.27 1 96.75 245 SER A O 1
ATOM 1980 N N . LEU A 1 246 ? 3.17 32.5 7.039 1 97.62 246 LEU A N 1
ATOM 1981 C CA . LEU A 1 246 ? 2.801 33.344 5.918 1 97.62 246 LEU A CA 1
ATOM 1982 C C . LEU A 1 246 ? 3.674 33.062 4.699 1 97.62 246 LEU A C 1
ATOM 1984 O O . LEU A 1 246 ? 4.242 33.969 4.105 1 97.62 246 LEU A O 1
ATOM 1988 N N . ASN A 1 247 ? 3.764 31.859 4.344 1 96.38 247 ASN A N 1
ATOM 1989 C CA . ASN A 1 247 ? 4.559 31.438 3.193 1 96.38 247 ASN A CA 1
ATOM 1990 C C . ASN A 1 247 ? 3.83 31.703 1.88 1 96.38 247 ASN A C 1
ATOM 1992 O O . ASN A 1 247 ? 2.736 31.172 1.655 1 96.38 247 ASN A O 1
ATOM 1996 N N . ASN A 1 248 ? 4.391 32.531 1.047 1 95.38 248 ASN A N 1
ATOM 1997 C CA . ASN A 1 248 ? 3.873 32.812 -0.285 1 95.38 248 ASN A CA 1
ATOM 1998 C C . ASN A 1 248 ? 2.445 33.344 -0.225 1 95.38 248 ASN A C 1
ATOM 2000 O O . ASN A 1 248 ? 1.542 32.812 -0.854 1 95.38 248 ASN A O 1
ATOM 2004 N N . VAL A 1 249 ? 2.289 34.406 0.536 1 96.12 249 VAL A N 1
ATOM 2005 C CA . VAL A 1 249 ? 0.958 34.969 0.744 1 96.12 249 VAL A CA 1
ATOM 2006 C C . VAL A 1 249 ? 0.839 36.312 0.017 1 96.12 249 VAL A C 1
ATOM 2008 O O . VAL A 1 249 ? -0.165 37 0.156 1 96.12 249 VAL A O 1
ATOM 2011 N N . GLY A 1 250 ? 1.874 36.75 -0.64 1 95.62 250 GLY A N 1
ATOM 2012 C CA . GLY A 1 250 ? 1.851 38 -1.404 1 95.62 250 GLY A CA 1
ATOM 2013 C C . GLY A 1 250 ? 2.332 39.188 -0.613 1 95.62 250 GLY A C 1
ATOM 2014 O O . GLY A 1 250 ? 1.99 40.344 -0.935 1 95.62 250 GLY A O 1
ATOM 2015 N N . LEU A 1 251 ? 3.082 39 0.368 1 96.5 251 LEU A N 1
ATOM 2016 C CA . LEU A 1 251 ? 3.676 40.094 1.139 1 96.5 251 LEU A CA 1
ATOM 2017 C C . LEU A 1 251 ? 4.691 40.844 0.3 1 96.5 251 LEU A C 1
ATOM 2019 O O . LEU A 1 251 ? 5.469 40.25 -0.445 1 96.5 251 LEU A O 1
ATOM 2023 N N . LYS A 1 252 ? 4.613 42.156 0.402 1 96.5 252 LYS A N 1
ATOM 2024 C CA . LYS A 1 252 ? 5.52 43.031 -0.345 1 96.5 252 LYS A CA 1
ATOM 2025 C C . LYS A 1 252 ? 6.199 44.031 0.576 1 96.5 252 LYS A C 1
ATOM 2027 O O . LYS A 1 252 ? 5.969 44.031 1.787 1 96.5 252 LYS A O 1
ATOM 2032 N N . HIS A 1 253 ? 7.035 44.875 -0.005 1 95.06 253 HIS A N 1
ATOM 2033 C CA . HIS A 1 253 ? 7.809 45.875 0.73 1 95.06 253 HIS A CA 1
ATOM 2034 C C . HIS A 1 253 ? 6.895 46.906 1.398 1 95.06 253 HIS A C 1
ATOM 2036 O O . HIS A 1 253 ? 7.258 47.5 2.424 1 95.06 253 HIS A O 1
ATOM 2042 N N . ASP A 1 254 ? 5.699 47 0.898 1 94.19 254 ASP A N 1
ATOM 2043 C CA . ASP A 1 254 ? 4.789 48.031 1.424 1 94.19 254 ASP A CA 1
ATOM 2044 C C . ASP A 1 254 ? 3.791 47.406 2.402 1 94.19 254 ASP A C 1
ATOM 2046 O O . ASP A 1 254 ? 3.205 48.125 3.225 1 94.19 254 ASP A O 1
ATOM 2050 N N . THR A 1 255 ? 3.566 46.188 2.289 1 96.81 255 THR A N 1
ATOM 2051 C CA . THR A 1 255 ? 2.553 45.562 3.137 1 96.81 255 THR A CA 1
ATOM 2052 C C . THR A 1 255 ? 3.191 44.938 4.379 1 96.81 255 THR A C 1
ATOM 2054 O O . THR A 1 255 ? 2.547 44.812 5.426 1 96.81 255 THR A O 1
ATOM 2057 N N . MET A 1 256 ? 4.438 44.562 4.348 1 97.06 256 MET A N 1
ATOM 2058 C CA . MET A 1 256 ? 5.105 43.938 5.484 1 97.06 256 MET A CA 1
ATOM 2059 C C . MET A 1 256 ? 5.16 44.906 6.676 1 97.06 256 MET A C 1
ATOM 2061 O O . MET A 1 256 ? 4.961 44.469 7.816 1 97.06 256 MET A O 1
ATOM 2065 N N . PRO A 1 257 ? 5.406 46.188 6.473 1 96.56 257 PRO A N 1
ATOM 2066 C CA . PRO A 1 257 ? 5.438 47.094 7.613 1 96.56 257 PRO A CA 1
ATOM 2067 C C . PRO A 1 257 ? 4.117 47.125 8.375 1 96.56 257 PRO A C 1
ATOM 2069 O O . PRO A 1 257 ? 4.109 47.344 9.594 1 96.56 257 PRO A O 1
ATOM 2072 N N . ILE A 1 258 ? 3.031 46.938 7.688 1 96.75 258 ILE A N 1
ATOM 2073 C CA . ILE A 1 258 ? 1.721 46.906 8.328 1 96.75 258 ILE A CA 1
ATOM 2074 C C . ILE A 1 258 ? 1.674 45.781 9.352 1 96.75 258 ILE A C 1
ATOM 2076 O O . ILE A 1 258 ? 1.257 45.969 10.492 1 96.75 258 ILE A O 1
ATOM 2080 N N . ILE A 1 259 ? 2.131 44.656 8.922 1 97.06 259 ILE A N 1
ATOM 2081 C CA . ILE A 1 259 ? 2.129 43.469 9.773 1 97.06 259 ILE A CA 1
ATOM 2082 C C . ILE A 1 259 ? 3.131 43.656 10.914 1 97.06 259 ILE A C 1
ATOM 2084 O O . ILE A 1 259 ? 2.83 43.344 12.07 1 97.06 259 ILE A O 1
ATOM 2088 N N . ALA A 1 260 ? 4.316 44.188 10.57 1 96.25 260 ALA A N 1
ATOM 2089 C CA . ALA A 1 260 ? 5.379 44.375 11.555 1 96.25 260 ALA A CA 1
ATOM 2090 C C . ALA A 1 260 ? 4.941 45.312 12.664 1 96.25 260 ALA A C 1
ATOM 2092 O O . ALA A 1 260 ? 5.219 45.094 13.844 1 96.25 260 ALA A O 1
ATOM 2093 N N . THR A 1 261 ? 4.27 46.281 12.305 1 95.06 261 THR A N 1
ATOM 2094 C CA . THR A 1 261 ? 3.783 47.281 13.273 1 95.06 261 THR A CA 1
ATOM 2095 C C . THR A 1 261 ? 2.738 46.656 14.195 1 95.06 261 THR A C 1
ATOM 2097 O O . THR A 1 261 ? 2.725 46.906 15.398 1 95.06 261 THR A O 1
ATOM 2100 N N . ALA A 1 262 ? 1.933 45.938 13.594 1 95.25 262 ALA A N 1
ATOM 2101 C CA . ALA A 1 262 ? 0.919 45.25 14.391 1 95.25 262 ALA A CA 1
ATOM 2102 C C . ALA A 1 262 ? 1.564 44.281 15.406 1 95.25 262 ALA A C 1
ATOM 2104 O O . ALA A 1 262 ? 1.145 44.25 16.562 1 95.25 262 ALA A O 1
ATOM 2105 N N . LEU A 1 263 ? 2.516 43.625 15 1 94.69 263 LEU A N 1
ATOM 2106 C CA . LEU A 1 263 ? 3.221 42.688 15.891 1 94.69 263 LEU A CA 1
ATOM 2107 C C . LEU A 1 263 ? 3.891 43.438 17.031 1 94.69 263 LEU A C 1
ATOM 2109 O O . LEU A 1 263 ? 3.842 43 18.188 1 94.69 263 LEU A O 1
ATOM 2113 N N . SER A 1 264 ? 4.488 44.594 16.703 1 92.06 264 SER A N 1
ATOM 2114 C CA . SER A 1 264 ? 5.223 45.375 17.703 1 92.06 264 SER A CA 1
ATOM 2115 C C . SER A 1 264 ? 4.273 46 18.703 1 92.06 264 SER A C 1
ATOM 2117 O O . SER A 1 264 ? 4.641 46.219 19.859 1 92.06 264 SER A O 1
ATOM 2119 N N . SER A 1 265 ? 3.123 46.25 18.281 1 90.31 265 SER A N 1
ATOM 2120 C CA . SER A 1 265 ? 2.148 46.938 19.125 1 90.31 265 SER A CA 1
ATOM 2121 C C . SER A 1 265 ? 1.539 45.969 20.156 1 90.31 265 SER A C 1
ATOM 2123 O O . SER A 1 265 ? 1.042 46.438 21.188 1 90.31 265 SER A O 1
ATOM 2125 N N . ASN A 1 266 ? 1.551 44.75 19.891 1 88.94 266 ASN A N 1
ATOM 2126 C CA . ASN A 1 266 ? 0.964 43.75 20.781 1 88.94 266 ASN A CA 1
ATOM 2127 C C . ASN A 1 266 ? 1.984 43.25 21.781 1 88.94 266 ASN A C 1
ATOM 2129 O O . ASN A 1 266 ? 2.738 42.312 21.484 1 88.94 266 ASN A O 1
ATOM 2133 N N . LYS A 1 267 ? 1.94 43.719 22.891 1 81.69 267 LYS A N 1
ATOM 2134 C CA . LYS A 1 267 ? 2.92 43.344 23.906 1 81.69 267 LYS A CA 1
ATOM 2135 C C . LYS A 1 267 ? 2.621 41.969 24.484 1 81.69 267 LYS A C 1
ATOM 2137 O O . LYS A 1 267 ? 3.496 41.344 25.078 1 81.69 267 LYS A O 1
ATOM 2142 N N . ASN A 1 268 ? 1.432 41.438 24.234 1 80.94 268 ASN A N 1
ATOM 2143 C CA . ASN A 1 268 ? 1.025 40.156 24.781 1 80.94 268 ASN A CA 1
ATOM 2144 C C . ASN A 1 268 ? 1.125 39.062 23.734 1 80.94 268 ASN A C 1
ATOM 2146 O O . ASN A 1 268 ? 0.648 37.938 23.969 1 80.94 268 ASN A O 1
ATOM 2150 N N . LEU A 1 269 ? 1.744 39.281 22.75 1 85.38 269 LEU A N 1
ATOM 2151 C CA . LEU A 1 269 ? 1.846 38.312 21.656 1 85.38 269 LEU A CA 1
ATOM 2152 C C . LEU A 1 269 ? 2.68 37.125 22.062 1 85.38 269 LEU A C 1
ATOM 2154 O O . LEU A 1 269 ? 3.732 37.281 22.688 1 85.38 269 LEU A O 1
ATOM 2158 N N . ALA A 1 270 ? 2.217 35.938 21.797 1 80.81 270 ALA A N 1
ATOM 2159 C CA . ALA A 1 270 ? 2.891 34.688 22.203 1 80.81 270 ALA A CA 1
ATOM 2160 C C . ALA A 1 270 ? 3.594 34.031 21.016 1 80.81 270 ALA A C 1
ATOM 2162 O O . ALA A 1 270 ? 3.959 32.875 21.078 1 80.81 270 ALA A O 1
ATOM 2163 N N . LEU A 1 271 ? 3.9 34.688 20.062 1 88.69 271 LEU A N 1
ATOM 2164 C CA . LEU A 1 271 ? 4.445 34.125 18.828 1 88.69 271 LEU A CA 1
ATOM 2165 C C . LEU A 1 271 ? 5.855 33.594 19.047 1 88.69 271 LEU A C 1
ATOM 2167 O O . LEU A 1 271 ? 6.719 34.312 19.578 1 88.69 271 LEU A O 1
ATOM 2171 N N . THR A 1 272 ? 6.07 32.344 18.703 1 85.5 272 THR A N 1
ATOM 2172 C CA . THR A 1 272 ? 7.383 31.734 18.844 1 85.5 272 THR A CA 1
ATOM 2173 C C . THR A 1 272 ? 7.914 31.266 17.5 1 85.5 272 THR A C 1
ATOM 2175 O O . THR A 1 272 ? 9.117 31.016 17.344 1 85.5 272 THR A O 1
ATOM 2178 N N . ALA A 1 273 ? 7.117 31.094 16.594 1 92.25 273 ALA A N 1
ATOM 2179 C CA . ALA A 1 273 ? 7.523 30.656 15.258 1 92.25 273 ALA A CA 1
ATOM 2180 C C . ALA A 1 273 ? 6.91 31.547 14.18 1 92.25 273 ALA A C 1
ATOM 2182 O O . ALA A 1 273 ? 5.707 31.828 14.211 1 92.25 273 ALA A O 1
ATOM 2183 N N . ILE A 1 274 ? 7.758 32 13.273 1 95.88 274 ILE A N 1
ATOM 2184 C CA . ILE A 1 274 ? 7.289 32.906 12.211 1 95.88 274 ILE A CA 1
ATOM 2185 C C . ILE A 1 274 ? 7.891 32.469 10.875 1 95.88 274 ILE A C 1
ATOM 2187 O O . ILE A 1 274 ? 9.102 32.281 10.766 1 95.88 274 ILE A O 1
ATOM 2191 N N . ASP A 1 275 ? 7.07 32.219 9.914 1 97.19 275 ASP A N 1
ATOM 2192 C CA . ASP A 1 275 ? 7.488 31.891 8.555 1 97.19 275 ASP A CA 1
ATOM 2193 C C . ASP A 1 275 ? 6.965 32.906 7.547 1 97.19 275 ASP A C 1
ATOM 2195 O O . ASP A 1 275 ? 5.758 33 7.312 1 97.19 275 ASP A O 1
ATOM 2199 N N . ILE A 1 276 ? 7.781 33.75 6.957 1 97.69 276 ILE A N 1
ATOM 2200 C CA . ILE A 1 276 ? 7.395 34.719 5.945 1 97.69 276 ILE A CA 1
ATOM 2201 C C . ILE A 1 276 ? 8.117 34.406 4.633 1 97.69 276 ILE A C 1
ATOM 2203 O O . ILE A 1 276 ? 8.359 35.312 3.828 1 97.69 276 ILE A O 1
ATOM 2207 N N . SER A 1 277 ? 8.367 33.188 4.391 1 97.5 277 SER A N 1
ATOM 2208 C CA . SER A 1 277 ? 9.188 32.75 3.268 1 97.5 277 SER A CA 1
ATOM 2209 C C . SER A 1 277 ? 8.438 32.875 1.948 1 97.5 277 SER A C 1
ATOM 2211 O O . SER A 1 277 ? 7.203 32.938 1.935 1 97.5 277 SER A O 1
ATOM 2213 N N . ASN A 1 278 ? 9.219 33.062 0.863 1 96.94 278 ASN A N 1
ATOM 2214 C CA . ASN A 1 278 ? 8.727 33.094 -0.512 1 96.94 278 ASN A CA 1
ATOM 2215 C C . ASN A 1 278 ? 7.797 34.25 -0.761 1 96.94 278 ASN A C 1
ATOM 2217 O O . ASN A 1 278 ? 6.73 34.094 -1.361 1 96.94 278 ASN A O 1
ATOM 2221 N N . ASN A 1 279 ? 8.094 35.406 -0.121 1 97.62 279 ASN A N 1
ATOM 2222 C CA . ASN A 1 279 ? 7.434 36.688 -0.373 1 97.62 279 ASN A CA 1
ATOM 2223 C C . ASN A 1 279 ? 8.422 37.75 -0.836 1 97.62 279 ASN A C 1
ATOM 2225 O O . ASN A 1 279 ? 9.625 37.656 -0.563 1 97.62 279 ASN A O 1
ATOM 2229 N N . GLN A 1 280 ? 7.977 38.75 -1.508 1 96.62 280 GLN A N 1
ATOM 2230 C CA . GLN A 1 280 ? 8.852 39.812 -2.016 1 96.62 280 GLN A CA 1
ATOM 2231 C C . GLN A 1 280 ? 8.883 41 -1.066 1 96.62 280 GLN A C 1
ATOM 2233 O O . GLN A 1 280 ? 8.5 42.125 -1.442 1 96.62 280 GLN A O 1
ATOM 2238 N N . ILE A 1 281 ? 9.453 40.812 0.027 1 96.81 281 ILE A N 1
ATOM 2239 C CA . ILE A 1 281 ? 9.43 41.812 1.084 1 96.81 281 ILE A CA 1
ATOM 2240 C C . ILE A 1 281 ? 10.531 42.844 0.841 1 96.81 281 ILE A C 1
ATOM 2242 O O . ILE A 1 281 ? 10.414 44 1.257 1 96.81 281 ILE A O 1
ATOM 2246 N N . GLU A 1 282 ? 11.672 42.469 0.235 1 96.44 282 GLU A N 1
ATOM 2247 C CA . GLU A 1 282 ? 12.789 43.375 -0.077 1 96.44 282 GLU A CA 1
ATOM 2248 C C . GLU A 1 282 ? 13.352 44 1.188 1 96.44 282 GLU A C 1
ATOM 2250 O O . GLU A 1 282 ? 13.008 43.594 2.301 1 96.44 282 GLU A O 1
ATOM 2255 N N . ASP A 1 283 ? 14.297 44.969 1.138 1 96.88 283 ASP A N 1
ATOM 2256 C CA . ASP A 1 283 ? 15.047 45.5 2.268 1 96.88 283 ASP A CA 1
ATOM 2257 C C . ASP A 1 283 ? 14.156 46.375 3.15 1 96.88 283 ASP A C 1
ATOM 2259 O O . ASP A 1 283 ? 14.297 46.375 4.375 1 96.88 283 ASP A O 1
ATOM 2263 N N . LYS A 1 284 ? 13.289 47.062 2.52 1 95.94 284 LYS A N 1
ATOM 2264 C CA . LYS A 1 284 ? 12.398 47.938 3.273 1 95.94 284 LYS A CA 1
ATOM 2265 C C . LYS A 1 284 ? 11.5 47.125 4.215 1 95.94 284 LYS A C 1
ATOM 2267 O O . LYS A 1 284 ? 11.367 47.469 5.391 1 95.94 284 LYS A O 1
ATOM 2272 N N . GLY A 1 285 ? 10.852 46.219 3.65 1 96.75 285 GLY A N 1
ATOM 2273 C CA . GLY A 1 285 ? 10 45.344 4.465 1 96.75 285 GLY A CA 1
ATOM 2274 C C . GLY A 1 285 ? 10.758 44.625 5.562 1 96.75 285 GLY A C 1
ATOM 2275 O O . GLY A 1 285 ? 10.266 44.5 6.684 1 96.75 285 GLY A O 1
ATOM 2276 N N . MET A 1 286 ? 11.938 44.188 5.262 1 97.12 286 MET A N 1
ATOM 2277 C CA . MET A 1 286 ? 12.75 43.438 6.23 1 97.12 286 MET A CA 1
ATOM 2278 C C . MET A 1 286 ? 13.164 44.344 7.387 1 97.12 286 MET A C 1
ATOM 2280 O O . MET A 1 286 ? 13.25 43.906 8.531 1 97.12 286 MET A O 1
ATOM 2284 N N . THR A 1 287 ? 13.406 45.562 7.082 1 96.81 287 THR A N 1
ATOM 2285 C CA . THR A 1 287 ? 13.773 46.5 8.125 1 96.81 287 THR A CA 1
ATOM 2286 C C . THR A 1 287 ? 12.648 46.656 9.141 1 96.81 287 THR A C 1
ATOM 2288 O O . THR A 1 287 ? 12.891 46.656 10.344 1 96.81 287 THR A O 1
ATOM 2291 N N . ALA A 1 288 ? 11.484 46.781 8.625 1 96.19 288 ALA A N 1
ATOM 2292 C CA . ALA A 1 288 ? 10.32 46.875 9.508 1 96.19 288 ALA A CA 1
ATOM 2293 C C . ALA A 1 288 ? 10.172 45.625 10.359 1 96.19 288 ALA A C 1
ATOM 2295 O O . ALA A 1 288 ? 9.914 45.719 11.562 1 96.19 288 ALA A O 1
ATOM 2296 N N . PHE A 1 289 ? 10.281 44.5 9.766 1 96.5 289 PHE A N 1
ATOM 2297 C CA . PHE A 1 289 ? 10.148 43.219 10.453 1 96.5 289 PHE A CA 1
ATOM 2298 C C . PHE A 1 289 ? 11.227 43.062 11.523 1 96.5 289 PHE A C 1
ATOM 2300 O O . PHE A 1 289 ? 10.961 42.562 12.609 1 96.5 289 PHE A O 1
ATOM 2307 N N . SER A 1 290 ? 12.445 43.5 11.156 1 97 290 SER A N 1
ATOM 2308 C CA . SER A 1 290 ? 13.578 43.375 12.07 1 97 290 SER A CA 1
ATOM 2309 C C . SER A 1 290 ? 13.359 44.219 13.32 1 97 290 SER A C 1
ATOM 2311 O O . SER A 1 290 ? 13.828 43.875 14.406 1 97 290 SER A O 1
ATOM 2313 N N . SER A 1 291 ? 12.664 45.281 13.156 1 94.56 291 SER A N 1
ATOM 2314 C CA . SER A 1 291 ? 12.336 46.094 14.32 1 94.56 291 SER A CA 1
ATOM 2315 C C . SER A 1 291 ? 11.492 45.312 15.32 1 94.56 291 SER A C 1
ATOM 2317 O O . SER A 1 291 ? 11.695 45.438 16.531 1 94.56 291 SER A O 1
ATOM 2319 N N . TYR A 1 292 ? 10.609 44.625 14.844 1 93.75 292 TYR A N 1
ATOM 2320 C CA . TYR A 1 292 ? 9.797 43.75 15.703 1 93.75 292 TYR A CA 1
ATOM 2321 C C . TYR A 1 292 ? 10.656 42.688 16.359 1 93.75 292 TYR A C 1
ATOM 2323 O O . TYR A 1 292 ? 10.539 42.438 17.562 1 93.75 292 TYR A O 1
ATOM 2331 N N . VAL A 1 293 ? 11.547 42.062 15.523 1 95.38 293 VAL A N 1
ATOM 2332 C CA . VAL A 1 293 ? 12.391 41 16.031 1 95.38 293 VAL A CA 1
ATOM 2333 C C . VAL A 1 293 ? 13.266 41.5 17.172 1 95.38 293 VAL A C 1
ATOM 2335 O O . VAL A 1 293 ? 13.445 40.812 18.188 1 95.38 293 VAL A O 1
ATOM 2338 N N . ALA A 1 294 ? 13.75 42.719 17 1 93.31 294 ALA A N 1
ATOM 2339 C CA . ALA A 1 294 ? 14.641 43.312 17.984 1 93.31 294 ALA A CA 1
ATOM 2340 C C . ALA A 1 294 ? 13.898 43.594 19.297 1 93.31 294 ALA A C 1
ATOM 2342 O O . ALA A 1 294 ? 14.477 43.531 20.375 1 93.31 294 ALA A O 1
ATOM 2343 N N . SER A 1 295 ? 12.633 43.875 19.125 1 88.56 295 SER A N 1
ATOM 2344 C CA . SER A 1 295 ? 11.875 44.344 20.281 1 88.56 295 SER A CA 1
ATOM 2345 C C . SER A 1 295 ? 10.992 43.25 20.844 1 88.56 295 SER A C 1
ATOM 2347 O O . SER A 1 295 ? 10.32 43.438 21.859 1 88.56 295 SER A O 1
ATOM 2349 N N . SER A 1 296 ? 11.039 42.125 20.266 1 86.69 296 SER A N 1
ATOM 2350 C CA . SER A 1 296 ? 10.172 41.031 20.703 1 86.69 296 SER A CA 1
ATOM 2351 C C . SER A 1 296 ? 10.469 40.656 22.156 1 86.69 296 SER A C 1
ATOM 2353 O O . SER A 1 296 ? 11.625 40.5 22.531 1 86.69 296 SER A O 1
ATOM 2355 N N . LEU A 1 297 ? 9.477 40.5 22.953 1 76.75 297 LEU A N 1
ATOM 2356 C CA . LEU A 1 297 ? 9.625 40.312 24.391 1 76.75 297 LEU A CA 1
ATOM 2357 C C . LEU A 1 297 ? 9.891 38.844 24.703 1 76.75 297 LEU A C 1
ATOM 2359 O O . LEU A 1 297 ? 10.539 38.531 25.703 1 76.75 297 LEU A O 1
ATOM 2363 N N . ARG A 1 298 ? 9.398 37.906 24.062 1 76.38 298 ARG A N 1
ATOM 2364 C CA . ARG A 1 298 ? 9.508 36.469 24.375 1 76.38 298 ARG A CA 1
ATOM 2365 C C . ARG A 1 298 ? 10.531 35.781 23.469 1 76.38 298 ARG A C 1
ATOM 2367 O O . ARG A 1 298 ? 10.906 34.625 23.703 1 76.38 298 ARG A O 1
ATOM 2374 N N . GLY A 1 299 ? 11.156 36.438 22.625 1 82 299 GLY A N 1
ATOM 2375 C CA . GLY A 1 299 ? 12.062 35.812 21.672 1 82 299 GLY A CA 1
ATOM 2376 C C . GLY A 1 299 ? 11.352 34.969 20.625 1 82 299 GLY A C 1
ATOM 2377 O O . GLY A 1 299 ? 10.148 34.719 20.734 1 82 299 GLY A O 1
ATOM 2378 N N . ILE A 1 300 ? 12.055 34.438 19.609 1 89.69 300 ILE A N 1
ATOM 2379 C CA . ILE A 1 300 ? 11.539 33.625 18.5 1 89.69 300 ILE A CA 1
ATOM 2380 C C . ILE A 1 300 ? 12.32 32.312 18.406 1 89.69 300 ILE A C 1
ATOM 2382 O O . ILE A 1 300 ? 13.555 32.312 18.469 1 89.69 300 ILE A O 1
ATOM 2386 N N . ALA A 1 301 ? 11.625 31.266 18.406 1 88.19 301 ALA A N 1
ATOM 2387 C CA . ALA A 1 301 ? 12.273 29.953 18.359 1 88.19 301 ALA A CA 1
ATOM 2388 C C . ALA A 1 301 ? 12.562 29.531 16.922 1 88.19 301 ALA A C 1
ATOM 2390 O O . ALA A 1 301 ? 13.57 28.875 16.656 1 88.19 301 ALA A O 1
ATOM 2391 N N . SER A 1 302 ? 11.641 29.781 16.047 1 92.94 302 SER A N 1
ATOM 2392 C CA . SER A 1 302 ? 11.773 29.391 14.648 1 92.94 302 SER A CA 1
ATOM 2393 C C . SER A 1 302 ? 11.516 30.578 13.719 1 92.94 302 SER A C 1
ATOM 2395 O O . SER A 1 302 ? 10.438 31.188 13.766 1 92.94 302 SER A O 1
ATOM 2397 N N . LEU A 1 303 ? 12.492 30.875 12.906 1 96.06 303 LEU A N 1
ATOM 2398 C CA . LEU A 1 303 ? 12.398 32.031 12 1 96.06 303 LEU A CA 1
ATOM 2399 C C . LEU A 1 303 ? 12.789 31.625 10.578 1 96.06 303 LEU A C 1
ATOM 2401 O O . LEU A 1 303 ? 13.914 31.188 10.344 1 96.06 303 LEU A O 1
ATOM 2405 N N . ASP A 1 304 ? 11.883 31.688 9.648 1 97.56 304 ASP A N 1
ATOM 2406 C CA . ASP A 1 304 ? 12.141 31.391 8.242 1 97.56 304 ASP A CA 1
ATOM 2407 C C . ASP A 1 304 ? 11.875 32.594 7.359 1 97.56 304 ASP A C 1
ATOM 2409 O O . ASP A 1 304 ? 10.719 33 7.18 1 97.56 304 ASP A O 1
ATOM 2413 N N . VAL A 1 305 ? 12.852 33.219 6.832 1 97.75 305 VAL A N 1
ATOM 2414 C CA . VAL A 1 305 ? 12.734 34.375 5.953 1 97.75 305 VAL A CA 1
ATOM 2415 C C . VAL A 1 305 ? 13.352 34.062 4.59 1 97.75 305 VAL A C 1
ATOM 2417 O O . VAL A 1 305 ? 13.914 34.938 3.936 1 97.75 305 VAL A O 1
ATOM 2420 N N . SER A 1 306 ? 13.25 32.812 4.172 1 97.56 306 SER A N 1
ATOM 2421 C CA . SER A 1 306 ? 13.914 32.375 2.947 1 97.56 306 SER A CA 1
ATOM 2422 C C . SER A 1 306 ? 13.227 32.969 1.712 1 97.56 306 SER A C 1
ATOM 2424 O O . SER A 1 306 ? 12.008 33.156 1.706 1 97.56 306 SER A O 1
ATOM 2426 N N . ASN A 1 307 ? 14.023 33.375 0.76 1 97 307 ASN A N 1
ATOM 2427 C CA . ASN A 1 307 ? 13.562 33.812 -0.549 1 97 307 ASN A CA 1
ATOM 2428 C C . ASN A 1 307 ? 12.641 35.031 -0.433 1 97 307 ASN A C 1
ATOM 2430 O O . ASN A 1 307 ? 11.523 35 -0.952 1 97 307 ASN A O 1
ATOM 2434 N N . THR A 1 308 ? 13.078 35.969 0.292 1 96.94 308 THR A N 1
ATOM 2435 C CA . THR A 1 308 ? 12.297 37.188 0.467 1 96.94 308 THR A CA 1
ATOM 2436 C C . THR A 1 308 ? 12.867 38.344 -0.376 1 96.94 308 THR A C 1
ATOM 2438 O O . THR A 1 308 ? 12.461 39.5 -0.23 1 96.94 308 THR A O 1
ATOM 2441 N N . ASN A 1 309 ? 13.812 38.031 -1.258 1 95.25 309 ASN A N 1
ATOM 2442 C CA . ASN A 1 309 ? 14.438 38.969 -2.188 1 95.25 309 ASN A CA 1
ATOM 2443 C C . ASN A 1 309 ? 15.125 40.125 -1.454 1 95.25 309 ASN A C 1
ATOM 2445 O O . ASN A 1 309 ? 15.039 41.281 -1.879 1 95.25 309 ASN A O 1
ATOM 2449 N N . CYS A 1 310 ? 15.719 39.812 -0.345 1 95.31 310 CYS A N 1
ATOM 2450 C CA . CYS A 1 310 ? 16.469 40.812 0.426 1 95.31 310 CYS A CA 1
ATOM 2451 C C . CYS A 1 310 ? 17.922 40.875 -0.023 1 95.31 310 CYS A C 1
ATOM 2453 O O . CYS A 1 310 ? 18.453 39.875 -0.528 1 95.31 310 CYS A O 1
ATOM 2455 N N . ASN A 1 311 ? 18.469 42.062 0.157 1 93.06 311 ASN A N 1
ATOM 2456 C CA . ASN A 1 311 ? 19.891 42.25 -0.109 1 93.06 311 ASN A CA 1
ATOM 2457 C C . ASN A 1 311 ? 20.672 42.5 1.175 1 93.06 311 ASN A C 1
ATOM 2459 O O . ASN A 1 311 ? 20.172 42.281 2.273 1 93.06 311 ASN A O 1
ATOM 2463 N N . LYS A 1 312 ? 21.906 43.031 1.071 1 91.94 312 LYS A N 1
ATOM 2464 C CA . LYS A 1 312 ? 22.828 43.188 2.191 1 91.94 312 LYS A CA 1
ATOM 2465 C C . LYS A 1 312 ? 22.25 44.125 3.25 1 91.94 312 LYS A C 1
ATOM 2467 O O . LYS A 1 312 ? 22.422 43.875 4.449 1 91.94 312 LYS A O 1
ATOM 2472 N N . ALA A 1 313 ? 21.562 45.062 2.854 1 93.81 313 ALA A N 1
ATOM 2473 C CA . ALA A 1 313 ? 21.031 46.031 3.797 1 93.81 313 ALA A CA 1
ATOM 2474 C C . ALA A 1 313 ? 19.969 45.406 4.695 1 93.81 313 ALA A C 1
ATOM 2476 O O . ALA A 1 313 ? 20 45.594 5.914 1 93.81 313 ALA A O 1
ATOM 2477 N N . GLY A 1 314 ? 19.062 44.75 4.059 1 94.88 314 GLY A N 1
ATOM 2478 C CA . GLY A 1 314 ? 17.984 44.125 4.805 1 94.88 314 GLY A CA 1
ATOM 2479 C C . GLY A 1 314 ? 18.469 43.031 5.742 1 94.88 314 GLY A C 1
ATOM 2480 O O . GLY A 1 314 ? 18.062 42.969 6.902 1 94.88 314 GLY A O 1
ATOM 2481 N N . ILE A 1 315 ? 19.328 42.219 5.289 1 95.62 315 ILE A N 1
ATOM 2482 C CA . ILE A 1 315 ? 19.812 41.062 6.074 1 95.62 315 ILE A CA 1
ATOM 2483 C C . ILE A 1 315 ? 20.672 41.594 7.227 1 95.62 315 ILE A C 1
ATOM 2485 O O . ILE A 1 315 ? 20.656 41 8.32 1 95.62 315 ILE A O 1
ATOM 2489 N N . SER A 1 316 ? 21.422 42.594 6.98 1 95.31 316 SER A N 1
ATOM 2490 C CA . SER A 1 316 ? 22.25 43.188 8.031 1 95.31 316 SER A CA 1
ATOM 2491 C C . SER A 1 316 ? 21.406 43.688 9.195 1 95.31 316 SER A C 1
ATOM 2493 O O . SER A 1 316 ? 21.75 43.5 10.359 1 95.31 316 SER A O 1
ATOM 2495 N N . VAL A 1 317 ? 20.344 44.312 8.852 1 96.25 317 VAL A N 1
ATOM 2496 C CA . VAL A 1 317 ? 19.438 44.844 9.883 1 96.25 317 VAL A CA 1
ATOM 2497 C C . VAL A 1 317 ? 18.844 43.656 10.68 1 96.25 317 VAL A C 1
ATOM 2499 O O . VAL A 1 317 ? 18.75 43.75 11.906 1 96.25 317 VAL A O 1
ATOM 2502 N N . LEU A 1 318 ? 18.422 42.656 10.023 1 97 318 LEU A N 1
ATOM 2503 C CA . LEU A 1 318 ? 17.812 41.5 10.68 1 97 318 LEU A CA 1
ATOM 2504 C C . LEU A 1 318 ? 18.828 40.812 11.609 1 97 318 LEU A C 1
ATOM 2506 O O . LEU A 1 318 ? 18.484 40.5 12.75 1 97 318 LEU A O 1
ATOM 2510 N N . THR A 1 319 ? 20.016 40.562 11.086 1 95.38 319 THR A N 1
ATOM 2511 C CA . THR A 1 319 ? 21.016 39.875 11.883 1 95.38 319 THR A CA 1
ATOM 2512 C C . THR A 1 319 ? 21.422 40.719 13.094 1 95.38 319 THR A C 1
ATOM 2514 O O . THR A 1 319 ? 21.703 40.156 14.164 1 95.38 319 THR A O 1
ATOM 2517 N N . ASN A 1 320 ? 21.453 41.938 12.938 1 94.38 320 ASN A N 1
ATOM 2518 C CA . ASN A 1 320 ? 21.719 42.812 14.078 1 94.38 320 ASN A CA 1
ATOM 2519 C C . ASN A 1 320 ? 20.578 42.781 15.094 1 94.38 320 ASN A C 1
ATOM 2521 O O . ASN A 1 320 ? 20.828 42.875 16.297 1 94.38 320 ASN A O 1
ATOM 2525 N N . ALA A 1 321 ? 19.422 42.688 14.562 1 96 321 ALA A N 1
ATOM 2526 C CA . ALA A 1 321 ? 18.266 42.594 15.445 1 96 321 ALA A CA 1
ATOM 2527 C C . ALA A 1 321 ? 18.328 41.312 16.297 1 96 321 ALA A C 1
ATOM 2529 O O . ALA A 1 321 ? 17.906 41.312 17.453 1 96 321 ALA A O 1
ATOM 2530 N N . LEU A 1 322 ? 18.828 40.25 15.719 1 95.19 322 LEU A N 1
ATOM 2531 C CA . LEU A 1 322 ? 18.984 39 16.453 1 95.19 322 LEU A CA 1
ATOM 2532 C C . LEU A 1 322 ? 19.922 39.156 17.641 1 95.19 322 LEU A C 1
ATOM 2534 O O . LEU A 1 322 ? 19.672 38.625 18.703 1 95.19 322 LEU A O 1
ATOM 2538 N N . LYS A 1 323 ? 20.953 39.906 17.406 1 91.25 323 LYS A N 1
ATOM 2539 C CA . LYS A 1 323 ? 21.953 40.156 18.453 1 91.25 323 LYS A CA 1
ATOM 2540 C C . LYS A 1 323 ? 21.406 41.094 19.531 1 91.25 323 LYS A C 1
ATOM 2542 O O . LYS A 1 323 ? 21.672 40.906 20.719 1 91.25 323 LYS A O 1
ATOM 2547 N N . LYS A 1 324 ? 20.734 42.031 19.047 1 92.38 324 LYS A N 1
ATOM 2548 C CA . LYS A 1 324 ? 20.203 43.031 19.953 1 92.38 324 LYS A CA 1
ATOM 2549 C C . LYS A 1 324 ? 19.188 42.406 20.922 1 92.38 324 LYS A C 1
ATOM 2551 O O . LYS A 1 324 ? 19.094 42.844 22.078 1 92.38 324 LYS A O 1
ATOM 2556 N N . ASN A 1 325 ? 18.422 41.531 20.469 1 92.12 325 ASN A N 1
ATOM 2557 C CA . ASN A 1 325 ? 17.453 40.844 21.328 1 92.12 325 ASN A CA 1
ATOM 2558 C C . ASN A 1 325 ? 18.125 39.719 22.141 1 92.12 325 ASN A C 1
ATOM 2560 O O . ASN A 1 325 ? 18.359 38.625 21.625 1 92.12 325 ASN A O 1
ATOM 2564 N N . ILE A 1 326 ? 18.312 39.906 23.328 1 85.62 326 ILE A N 1
ATOM 2565 C CA . ILE A 1 326 ? 19.094 39.031 24.219 1 85.62 326 ILE A CA 1
ATOM 2566 C C . ILE A 1 326 ? 18.391 37.688 24.375 1 85.62 326 ILE A C 1
ATOM 2568 O O . ILE A 1 326 ? 19.062 36.656 24.578 1 85.62 326 ILE A O 1
ATOM 2572 N N . LYS A 1 327 ? 17.156 37.688 24.188 1 84.5 327 LYS A N 1
ATOM 2573 C CA . LYS A 1 327 ? 16.406 36.469 24.375 1 84.5 327 LYS A CA 1
ATOM 2574 C C . LYS A 1 327 ? 16.625 35.5 23.234 1 84.5 327 LYS A C 1
ATOM 2576 O O . LYS A 1 327 ? 16.469 34.281 23.391 1 84.5 327 LYS A O 1
ATOM 2581 N N . MET A 1 328 ? 17.031 35.969 22.125 1 89.81 328 MET A N 1
ATOM 2582 C CA . MET A 1 328 ? 17.188 35.125 20.922 1 89.81 328 MET A CA 1
ATOM 2583 C C . MET A 1 328 ? 18.297 34.094 21.125 1 89.81 328 MET A C 1
ATOM 2585 O O . MET A 1 328 ? 18.219 33 20.547 1 89.81 328 MET A O 1
ATOM 2589 N N . SER A 1 329 ? 19.234 34.375 21.844 1 87.06 329 SER A N 1
ATOM 2590 C CA . SER A 1 329 ? 20.344 33.438 22.062 1 87.06 329 SER A CA 1
ATOM 2591 C C . SER A 1 329 ? 19.891 32.188 22.781 1 87.06 329 SER A C 1
ATOM 2593 O O . SER A 1 329 ? 20.469 31.109 22.609 1 87.06 329 SER A O 1
ATOM 2595 N N . SER A 1 330 ? 18.797 32.344 23.5 1 81.25 330 SER A N 1
ATOM 2596 C CA . SER A 1 330 ? 18.328 31.203 24.281 1 81.25 330 SER A CA 1
ATOM 2597 C C . SER A 1 330 ? 17.078 30.594 23.641 1 81.25 330 SER A C 1
ATOM 2599 O O . SER A 1 330 ? 16.688 29.484 23.984 1 81.25 330 SER A O 1
ATOM 2601 N N . THR A 1 331 ? 16.562 31.312 22.672 1 83.25 331 THR A N 1
ATOM 2602 C CA . THR A 1 331 ? 15.273 30.828 22.172 1 83.25 331 THR A CA 1
ATOM 2603 C C . THR A 1 331 ? 15.398 30.359 20.719 1 83.25 331 THR A C 1
ATOM 2605 O O . THR A 1 331 ? 14.789 29.359 20.328 1 83.25 331 THR A O 1
ATOM 2608 N N . LEU A 1 332 ? 16.141 30.938 19.906 1 90.81 332 LEU A N 1
ATOM 2609 C CA . LEU A 1 332 ? 16.188 30.688 18.469 1 90.81 332 LEU A CA 1
ATOM 2610 C C . LEU A 1 332 ? 16.828 29.328 18.188 1 90.81 332 LEU A C 1
ATOM 2612 O O . LEU A 1 332 ? 18.031 29.141 18.453 1 90.81 332 LEU A O 1
ATOM 2616 N N . SER A 1 333 ? 16.047 28.453 17.703 1 89.12 333 SER A N 1
ATOM 2617 C CA . SER A 1 333 ? 16.531 27.109 17.438 1 89.12 333 SER A CA 1
ATOM 2618 C C . SER A 1 333 ? 16.609 26.828 15.945 1 89.12 333 SER A C 1
ATOM 2620 O O . SER A 1 333 ? 17.391 25.984 15.5 1 89.12 333 SER A O 1
ATOM 2622 N N . TYR A 1 334 ? 15.812 27.469 15.195 1 93.88 334 TYR A N 1
ATOM 2623 C CA . TYR A 1 334 ? 15.758 27.281 13.75 1 93.88 334 TYR A CA 1
ATOM 2624 C C . TYR A 1 334 ? 15.859 28.609 13.023 1 93.88 334 TYR A C 1
ATOM 2626 O O . TYR A 1 334 ? 15.047 29.516 13.25 1 93.88 334 TYR A O 1
ATOM 2634 N N . LEU A 1 335 ? 16.797 28.766 12.133 1 96.88 335 LEU A N 1
ATOM 2635 C CA . LEU A 1 335 ? 17 30 11.367 1 96.88 335 LEU A CA 1
ATOM 2636 C C . LEU A 1 335 ? 17.25 29.688 9.898 1 96.88 335 LEU A C 1
ATOM 2638 O O . LEU A 1 335 ? 18.203 28.984 9.562 1 96.88 335 LEU A O 1
ATOM 2642 N N . ASN A 1 336 ? 16.422 30.125 9.016 1 97.81 336 ASN A N 1
ATOM 2643 C CA . ASN A 1 336 ? 16.578 29.938 7.578 1 97.81 336 ASN A CA 1
ATOM 2644 C C . ASN A 1 336 ? 16.656 31.281 6.848 1 97.81 336 ASN A C 1
ATOM 2646 O O . ASN A 1 336 ? 15.656 32 6.754 1 97.81 336 ASN A O 1
ATOM 2650 N N . LEU A 1 337 ? 17.766 31.609 6.367 1 97.56 337 LEU A N 1
ATOM 2651 C CA . LEU A 1 337 ? 18.016 32.844 5.648 1 97.56 337 LEU A CA 1
ATOM 2652 C C . LEU A 1 337 ? 18.266 32.594 4.168 1 97.56 337 LEU A C 1
ATOM 2654 O O . LEU A 1 337 ? 18.641 33.5 3.424 1 97.56 337 LEU A O 1
ATOM 2658 N N . SER A 1 338 ? 17.984 31.438 3.662 1 97.12 338 SER A N 1
ATOM 2659 C CA . SER A 1 338 ? 18.375 30.969 2.338 1 97.12 338 SER A CA 1
ATOM 2660 C C . SER A 1 338 ? 17.734 31.812 1.238 1 97.12 338 SER A C 1
ATOM 2662 O O . SER A 1 338 ? 16.641 32.344 1.416 1 97.12 338 SER A O 1
ATOM 2664 N N . GLY A 1 339 ? 18.469 31.969 0.188 1 96.44 339 GLY A N 1
ATOM 2665 C CA . GLY A 1 339 ? 17.969 32.656 -0.992 1 96.44 339 GLY A CA 1
ATOM 2666 C C . GLY A 1 339 ? 18.047 34.188 -0.878 1 96.44 339 GLY A C 1
ATOM 2667 O O . GLY A 1 339 ? 17.531 34.906 -1.733 1 96.44 339 GLY A O 1
ATOM 2668 N N . ASN A 1 340 ? 18.625 34.719 0.208 1 96.38 340 ASN A N 1
ATOM 2669 C CA . ASN A 1 340 ? 18.828 36.156 0.392 1 96.38 340 ASN A CA 1
ATOM 2670 C C . ASN A 1 340 ? 20.297 36.531 0.371 1 96.38 340 ASN A C 1
ATOM 2672 O O . ASN A 1 340 ? 21.109 35.906 1.064 1 96.38 340 ASN A O 1
ATOM 2676 N N . LYS A 1 341 ? 20.672 37.562 -0.327 1 94.44 341 LYS A N 1
ATOM 2677 C CA . LYS A 1 341 ? 22.078 37.938 -0.464 1 94.44 341 LYS A CA 1
ATOM 2678 C C . LYS A 1 341 ? 22.594 38.656 0.785 1 94.44 341 LYS A C 1
ATOM 2680 O O . LYS A 1 341 ? 22.078 39.719 1.143 1 94.44 341 LYS A O 1
ATOM 2685 N N . MET A 1 342 ? 23.547 38.125 1.48 1 92.81 342 MET A N 1
ATOM 2686 C CA . MET A 1 342 ? 24.062 38.656 2.746 1 92.81 342 MET A CA 1
ATOM 2687 C C . MET A 1 342 ? 25.266 39.562 2.52 1 92.81 342 MET A C 1
ATOM 2689 O O . MET A 1 342 ? 25.344 40.656 3.1 1 92.81 342 MET A O 1
ATOM 2693 N N . GLU A 1 343 ? 26.219 39.188 1.685 1 90.31 343 GLU A N 1
ATOM 2694 C CA . GLU A 1 343 ? 27.469 39.875 1.447 1 90.31 343 GLU A CA 1
ATOM 2695 C C . GLU A 1 343 ? 28.219 40.125 2.752 1 90.31 343 GLU A C 1
ATOM 2697 O O . GLU A 1 343 ? 28.016 39.438 3.738 1 90.31 343 GLU A O 1
ATOM 2702 N N . ALA A 1 344 ? 29.141 41.094 2.832 1 91.06 344 ALA A N 1
ATOM 2703 C CA . ALA A 1 344 ? 30.031 41.25 3.965 1 91.06 344 ALA A CA 1
ATOM 2704 C C . ALA A 1 344 ? 29.297 41.812 5.184 1 91.06 344 ALA A C 1
ATOM 2706 O O . ALA A 1 344 ? 29.484 41.312 6.301 1 91.06 344 ALA A O 1
ATOM 2707 N N . ASP A 1 345 ? 28.453 42.719 4.996 1 91.06 345 ASP A N 1
ATOM 2708 C CA . ASP A 1 345 ? 27.75 43.375 6.105 1 91.06 345 ASP A CA 1
ATOM 2709 C C . ASP A 1 345 ? 26.781 42.375 6.777 1 91.06 345 ASP A C 1
ATOM 2711 O O . ASP A 1 345 ? 26.75 42.281 8.008 1 91.06 345 ASP A O 1
ATOM 2715 N N . GLY A 1 346 ? 26.031 41.812 5.949 1 92.12 346 GLY A N 1
ATOM 2716 C CA . GLY A 1 346 ? 25.125 40.781 6.488 1 92.12 346 GLY A CA 1
ATOM 2717 C C . GLY A 1 346 ? 25.859 39.656 7.207 1 92.12 346 GLY A C 1
ATOM 2718 O O . GLY A 1 346 ? 25.391 39.188 8.242 1 92.12 346 GLY A O 1
ATOM 2719 N N . SER A 1 347 ? 26.984 39.281 6.676 1 95.19 347 SER A N 1
ATOM 2720 C CA . SER A 1 347 ? 27.797 38.219 7.281 1 95.19 347 SER A CA 1
ATOM 2721 C C . SER A 1 347 ? 28.328 38.656 8.641 1 95.19 347 SER A C 1
ATOM 2723 O O . SER A 1 347 ? 28.391 37.875 9.578 1 95.19 347 SER A O 1
ATOM 2725 N N . ALA A 1 348 ? 28.672 39.875 8.703 1 93.88 348 ALA A N 1
ATOM 2726 C CA . ALA A 1 348 ? 29.188 40.406 9.961 1 93.88 348 ALA A CA 1
ATOM 2727 C C . ALA A 1 348 ? 28.125 40.406 11.047 1 93.88 348 ALA A C 1
ATOM 2729 O O . ALA A 1 348 ? 28.406 40.062 12.203 1 93.88 348 ALA A O 1
ATOM 2730 N N . GLY A 1 349 ? 27 40.844 10.672 1 93.12 349 GLY A N 1
ATOM 2731 C CA . GLY A 1 349 ? 25.891 40.812 11.617 1 93.12 349 GLY A CA 1
ATOM 2732 C C . GLY A 1 349 ? 25.562 39.438 12.109 1 93.12 349 GLY A C 1
ATOM 2733 O O . GLY A 1 349 ? 25.375 39.219 13.312 1 93.12 349 GLY A O 1
ATOM 2734 N N . LEU A 1 350 ? 25.484 38.5 11.195 1 95.69 350 LEU A N 1
ATOM 2735 C CA . LEU A 1 350 ? 25.172 37.125 11.555 1 95.69 350 LEU A CA 1
ATOM 2736 C C . LEU A 1 350 ? 26.266 36.531 12.422 1 95.69 350 LEU A C 1
ATOM 2738 O O . LEU A 1 350 ? 25.984 35.812 13.383 1 95.69 350 LEU A O 1
ATOM 2742 N N . SER A 1 351 ? 27.5 36.812 12.047 1 95.12 351 SER A N 1
ATOM 2743 C CA . SER A 1 351 ? 28.641 36.312 12.789 1 95.12 351 SER A CA 1
ATOM 2744 C C . SER A 1 351 ? 28.625 36.781 14.234 1 95.12 351 SER A C 1
ATOM 2746 O O . SER A 1 351 ? 29 36.062 15.148 1 95.12 351 SER A O 1
ATOM 2748 N N . SER A 1 352 ? 28.203 37.969 14.398 1 93.56 352 SER A N 1
ATOM 2749 C CA . SER A 1 352 ? 28.125 38.531 15.742 1 93.56 352 SER A CA 1
ATOM 2750 C C . SER A 1 352 ? 27.125 37.75 16.609 1 93.56 352 SER A C 1
ATOM 2752 O O . SER A 1 352 ? 27.359 37.562 17.797 1 93.56 352 SER A O 1
ATOM 2754 N N . PHE A 1 353 ? 26.094 37.438 16.062 1 94.75 353 PHE A N 1
ATOM 2755 C CA . PHE A 1 353 ? 25.109 36.625 16.766 1 94.75 353 PHE A CA 1
ATOM 2756 C C . PHE A 1 353 ? 25.625 35.219 17 1 94.75 353 PHE A C 1
ATOM 2758 O O . PHE A 1 353 ? 25.5 34.688 18.109 1 94.75 353 PHE A O 1
ATOM 2765 N N . LEU A 1 354 ? 26.219 34.594 16 1 95.25 354 LEU A N 1
ATOM 2766 C CA . LEU A 1 354 ? 26.656 33.219 16.031 1 95.25 354 LEU A CA 1
ATOM 2767 C C . LEU A 1 354 ? 27.844 33.031 16.984 1 95.25 354 LEU A C 1
ATOM 2769 O O . LEU A 1 354 ? 28.078 31.953 17.5 1 95.25 354 LEU A O 1
ATOM 2773 N N . ALA A 1 355 ? 28.594 34.062 17.141 1 91.62 355 ALA A N 1
ATOM 2774 C CA . ALA A 1 355 ? 29.797 34 17.953 1 91.62 355 ALA A CA 1
ATOM 2775 C C . ALA A 1 355 ? 29.469 33.938 19.453 1 91.62 355 ALA A C 1
ATOM 2777 O O . ALA A 1 355 ? 30.281 33.531 20.266 1 91.62 355 ALA A O 1
ATOM 2778 N N . SER A 1 356 ? 28.281 34.281 19.75 1 89.81 356 SER A N 1
ATOM 2779 C CA . SER A 1 356 ? 27.797 34.188 21.125 1 89.81 356 SER A CA 1
ATOM 2780 C C . SER A 1 356 ? 27.094 32.875 21.359 1 89.81 356 SER A C 1
ATOM 2782 O O . SER A 1 356 ? 26.469 32.312 20.453 1 89.81 356 SER A O 1
ATOM 2784 N N . PRO A 1 357 ? 27.359 32.469 22.625 1 88.19 357 PRO A N 1
ATOM 2785 C CA . PRO A 1 357 ? 26.672 31.188 22.891 1 88.19 357 PRO A CA 1
ATOM 2786 C C . PRO A 1 357 ? 25.172 31.25 22.625 1 88.19 357 PRO A C 1
ATOM 2788 O O . PRO A 1 357 ? 24.516 32.219 23.031 1 88.19 357 PRO A O 1
ATOM 2791 N N . ASN A 1 358 ? 24.688 30.359 21.828 1 89.19 358 ASN A N 1
ATOM 2792 C CA . ASN A 1 358 ? 23.281 30.297 21.453 1 89.19 358 ASN A CA 1
ATOM 2793 C C . ASN A 1 358 ? 22.766 28.859 21.375 1 89.19 358 ASN A C 1
ATOM 2795 O O . ASN A 1 358 ? 23.547 27.922 21.531 1 89.19 358 ASN A O 1
ATOM 2799 N N . THR A 1 359 ? 21.469 28.719 21.203 1 83.31 359 THR A N 1
ATOM 2800 C CA . THR A 1 359 ? 20.844 27.406 21.219 1 83.31 359 THR A CA 1
ATOM 2801 C C . THR A 1 359 ? 20.406 27 19.812 1 83.31 359 THR A C 1
ATOM 2803 O O . THR A 1 359 ? 19.516 26.156 19.656 1 83.31 359 THR A O 1
ATOM 2806 N N . LEU A 1 360 ? 20.969 27.531 18.781 1 92.12 360 LEU A N 1
ATOM 2807 C CA . LEU A 1 360 ? 20.594 27.266 17.391 1 92.12 360 LEU A CA 1
ATOM 2808 C C . LEU A 1 360 ? 20.844 25.812 17.031 1 92.12 360 LEU A C 1
ATOM 2810 O O . LEU A 1 360 ? 21.938 25.281 17.266 1 92.12 360 LEU A O 1
ATOM 2814 N N . LYS A 1 361 ? 19.844 25.172 16.5 1 90.62 361 LYS A N 1
ATOM 2815 C CA . LYS A 1 361 ? 19.953 23.766 16.125 1 90.62 361 LYS A CA 1
ATOM 2816 C C . LYS A 1 361 ? 20.047 23.609 14.609 1 90.62 361 LYS A C 1
ATOM 2818 O O . LYS A 1 361 ? 20.703 22.688 14.117 1 90.62 361 LYS A O 1
ATOM 2823 N N . THR A 1 362 ? 19.359 24.453 13.867 1 95.06 362 THR A N 1
ATOM 2824 C CA . THR A 1 362 ? 19.375 24.391 12.406 1 95.06 362 THR A CA 1
ATOM 2825 C C . THR A 1 362 ? 19.688 25.766 11.812 1 95.06 362 THR A C 1
ATOM 2827 O O . THR A 1 362 ? 19.062 26.766 12.164 1 95.06 362 THR A O 1
ATOM 2830 N N . LEU A 1 363 ? 20.594 25.766 11 1 97.06 363 LEU A N 1
ATOM 2831 C CA . LEU A 1 363 ? 20.984 26.984 10.297 1 97.06 363 LEU A CA 1
ATOM 2832 C C . LEU A 1 363 ? 21.047 26.734 8.789 1 97.06 363 LEU A C 1
ATOM 2834 O O . LEU A 1 363 ? 21.797 25.875 8.328 1 97.06 363 LEU A O 1
ATOM 2838 N N . ASN A 1 364 ? 20.297 27.438 8.039 1 97.88 364 ASN A N 1
ATOM 2839 C CA . ASN A 1 364 ? 20.297 27.359 6.582 1 97.88 364 ASN A CA 1
ATOM 2840 C C . ASN A 1 364 ? 20.672 28.688 5.945 1 97.88 364 ASN A C 1
ATOM 2842 O O . ASN A 1 364 ? 19.891 29.656 6.02 1 97.88 364 ASN A O 1
ATOM 2846 N N . ILE A 1 365 ? 21.766 28.781 5.379 1 97.06 365 ILE A N 1
ATOM 2847 C CA . ILE A 1 365 ? 22.219 29.984 4.695 1 97.06 365 ILE A CA 1
ATOM 2848 C C . ILE A 1 365 ? 22.547 29.656 3.238 1 97.06 365 ILE A C 1
ATOM 2850 O O . ILE A 1 365 ? 23.484 30.234 2.664 1 97.06 365 ILE A O 1
ATOM 2854 N N . SER A 1 366 ? 21.844 28.734 2.668 1 96.94 366 SER A N 1
ATOM 2855 C CA . SER A 1 366 ? 22.094 28.312 1.291 1 96.94 366 SER A CA 1
ATOM 2856 C C . SER A 1 366 ? 21.828 29.453 0.311 1 96.94 366 SER A C 1
ATOM 2858 O O . SER A 1 366 ? 20.922 30.266 0.513 1 96.94 366 SER A O 1
ATOM 2860 N N . ASN A 1 367 ? 22.719 29.562 -0.626 1 96.19 367 ASN A N 1
ATOM 2861 C CA . ASN A 1 367 ? 22.578 30.531 -1.71 1 96.19 367 ASN A CA 1
ATOM 2862 C C . ASN A 1 367 ? 22.453 31.953 -1.179 1 96.19 367 ASN A C 1
ATOM 2864 O O . ASN A 1 367 ? 21.516 32.656 -1.535 1 96.19 367 ASN A O 1
ATOM 2868 N N . THR A 1 368 ? 23.312 32.312 -0.224 1 96.12 368 THR A N 1
ATOM 2869 C CA . THR A 1 368 ? 23.25 33.656 0.371 1 96.12 368 THR A CA 1
ATOM 2870 C C . THR A 1 368 ? 24.531 34.438 0.079 1 96.12 368 THR A C 1
ATOM 2872 O O . THR A 1 368 ? 24.656 35.594 0.469 1 96.12 368 THR A O 1
ATOM 2875 N N . THR A 1 369 ? 25.547 33.938 -0.513 1 92.94 369 THR A N 1
ATOM 2876 C CA . THR A 1 369 ? 26.828 34.562 -0.865 1 92.94 369 THR A CA 1
ATOM 2877 C C . THR A 1 369 ? 27.453 35.219 0.347 1 92.94 369 THR A C 1
ATOM 2879 O O . THR A 1 369 ? 27.797 36.406 0.292 1 92.94 369 THR A O 1
ATOM 2882 N N . PRO A 1 370 ? 27.688 34.531 1.369 1 93.62 370 PRO A N 1
ATOM 2883 C CA . PRO A 1 370 ? 28.266 35.094 2.584 1 93.62 370 PRO A CA 1
ATOM 2884 C C . PRO A 1 370 ? 29.797 35.188 2.52 1 93.62 370 PRO A C 1
ATOM 2886 O O . PRO A 1 370 ? 30.406 34.625 1.617 1 93.62 370 PRO A O 1
ATOM 2889 N N . SER A 1 371 ? 30.312 36.062 3.447 1 92.12 371 SER A N 1
ATOM 2890 C CA . SER A 1 371 ? 31.719 35.906 3.766 1 92.12 371 SER A CA 1
ATOM 2891 C C . SER A 1 371 ? 31.969 34.688 4.648 1 92.12 371 SER A C 1
ATOM 2893 O O . SER A 1 371 ? 31.859 34.781 5.875 1 92.12 371 SER A O 1
ATOM 2895 N N . MET A 1 372 ? 32.312 33.625 4.051 1 89.25 372 MET A N 1
ATOM 2896 C CA . MET A 1 372 ? 32.312 32.312 4.699 1 89.25 372 MET A CA 1
ATOM 2897 C C . MET A 1 372 ? 33.344 32.281 5.824 1 89.25 372 MET A C 1
ATOM 2899 O O . MET A 1 372 ? 33.125 31.625 6.848 1 89.25 372 MET A O 1
ATOM 2903 N N . GLU A 1 373 ? 34.375 32.938 5.695 1 87.31 373 GLU A N 1
ATOM 2904 C CA . GLU A 1 373 ? 35.406 32.969 6.73 1 87.31 373 GLU A CA 1
ATOM 2905 C C . GLU A 1 373 ? 34.844 33.531 8.039 1 87.31 373 GLU A C 1
ATOM 2907 O O . GLU A 1 373 ? 35.094 33 9.109 1 87.31 373 GLU A O 1
ATOM 2912 N N . THR A 1 374 ? 34.156 34.562 7.824 1 90.69 374 THR A N 1
ATOM 2913 C CA . THR A 1 374 ? 33.562 35.25 8.984 1 90.69 374 THR A CA 1
ATOM 2914 C C . THR A 1 374 ? 32.531 34.375 9.664 1 90.69 374 THR A C 1
ATOM 2916 O O . THR A 1 374 ? 32.5 34.25 10.891 1 90.69 374 THR A O 1
ATOM 2919 N N . ILE A 1 375 ? 31.719 33.75 8.93 1 92.69 375 ILE A N 1
ATOM 2920 C CA . ILE A 1 375 ? 30.609 32.969 9.445 1 92.69 375 ILE A CA 1
ATOM 2921 C C . ILE A 1 375 ? 31.156 31.719 10.156 1 92.69 375 ILE A C 1
ATOM 2923 O O . ILE A 1 375 ? 30.75 31.422 11.281 1 92.69 375 ILE A O 1
ATOM 2927 N N . VAL A 1 376 ? 32.031 31.031 9.492 1 88.81 376 VAL A N 1
ATOM 2928 C CA . VAL A 1 376 ? 32.562 29.781 10.023 1 88.81 376 VAL A CA 1
ATOM 2929 C C . VAL A 1 376 ? 33.344 30.031 11.297 1 88.81 376 VAL A C 1
ATOM 2931 O O . VAL A 1 376 ? 33.312 29.219 12.234 1 88.81 376 VAL A O 1
ATOM 2934 N N . GLY A 1 377 ? 34.031 31.094 11.328 1 86 377 GLY A N 1
ATOM 2935 C CA . GLY A 1 377 ? 34.75 31.453 12.539 1 86 377 GLY A CA 1
ATOM 2936 C C . GLY A 1 377 ? 33.844 31.641 13.734 1 86 377 GLY A C 1
ATOM 2937 O O . GLY A 1 377 ? 34.219 31.281 14.859 1 86 377 GLY A O 1
ATOM 2938 N N . ALA A 1 378 ? 32.75 32.125 13.484 1 92.06 378 ALA A N 1
ATOM 2939 C CA . ALA A 1 378 ? 31.766 32.375 14.547 1 92.06 378 ALA A CA 1
ATOM 2940 C C . ALA A 1 378 ? 31.109 31.078 15 1 92.06 378 ALA A C 1
ATOM 2942 O O . ALA A 1 378 ? 30.781 30.922 16.172 1 92.06 378 ALA A O 1
ATOM 2943 N N . LEU A 1 379 ? 30.906 30.203 14.094 1 91.31 379 LEU A N 1
ATOM 2944 C CA . LEU A 1 379 ? 30.25 28.922 14.391 1 91.31 379 LEU A CA 1
ATOM 2945 C C . LEU A 1 379 ? 31.031 28.156 15.445 1 91.31 379 LEU A C 1
ATOM 2947 O O . LEU A 1 379 ? 30.438 27.547 16.344 1 91.31 379 LEU A O 1
ATOM 2951 N N . VAL A 1 380 ? 32.312 28.203 15.398 1 85.25 380 VAL A N 1
ATOM 2952 C CA . VAL A 1 380 ? 33.219 27.453 16.281 1 85.25 380 VAL A CA 1
ATOM 2953 C C . VAL A 1 380 ? 33.062 27.969 17.719 1 85.25 380 VAL A C 1
ATOM 2955 O O . VAL A 1 380 ? 33.125 27.188 18.656 1 85.25 380 VAL A O 1
ATOM 2958 N N . ILE A 1 381 ? 32.719 29.141 17.781 1 86.25 381 ILE A N 1
ATOM 2959 C CA . ILE A 1 381 ? 32.75 29.781 19.078 1 86.25 381 ILE A CA 1
ATOM 2960 C C . ILE A 1 381 ? 31.406 29.594 19.781 1 86.25 381 ILE A C 1
ATOM 2962 O O . ILE A 1 381 ? 31.359 29.188 20.953 1 86.25 381 ILE A O 1
ATOM 2966 N N . GLY A 1 382 ? 30.328 29.781 19.078 1 87.81 382 GLY A N 1
ATOM 2967 C CA . GLY A 1 382 ? 29.078 29.938 19.797 1 87.81 382 GLY A CA 1
ATOM 2968 C C . GLY A 1 382 ? 28.047 28.859 19.469 1 87.81 382 GLY A C 1
ATOM 2969 O O . GLY A 1 382 ? 27.031 28.734 20.156 1 87.81 382 GLY A O 1
ATOM 2970 N N . CYS A 1 383 ? 28.219 28.094 18.516 1 88.06 383 CYS A N 1
ATOM 2971 C CA . CYS A 1 383 ? 27.172 27.203 18.047 1 88.06 383 CYS A CA 1
ATOM 2972 C C . CYS A 1 383 ? 27.5 25.75 18.328 1 88.06 383 CYS A C 1
ATOM 2974 O O . CYS A 1 383 ? 27.547 24.922 17.422 1 88.06 383 CYS A O 1
ATOM 2976 N N . ALA A 1 384 ? 27.562 25.375 19.516 1 77.44 384 ALA A N 1
ATOM 2977 C CA . ALA A 1 384 ? 27.953 24.031 19.922 1 77.44 384 ALA A CA 1
ATOM 2978 C C . ALA A 1 384 ? 26.797 23.047 19.766 1 77.44 384 ALA A C 1
ATOM 2980 O O . ALA A 1 384 ? 27.016 21.844 19.625 1 77.44 384 ALA A O 1
ATOM 2981 N N . GLU A 1 385 ? 25.641 23.609 19.656 1 82.12 385 GLU A N 1
ATOM 2982 C CA . GLU A 1 385 ? 24.469 22.734 19.641 1 82.12 385 GLU A CA 1
ATOM 2983 C C . GLU A 1 385 ? 23.906 22.578 18.234 1 82.12 385 GLU A C 1
ATOM 2985 O O . GLU A 1 385 ? 22.875 21.938 18.031 1 82.12 385 GLU A O 1
ATOM 2990 N N . LEU A 1 386 ? 24.547 23.016 17.281 1 91.88 386 LEU A N 1
ATOM 2991 C CA . LEU A 1 386 ? 24.078 22.984 15.914 1 91.88 386 LEU A CA 1
ATOM 2992 C C . LEU A 1 386 ? 24 21.547 15.398 1 91.88 386 LEU A C 1
ATOM 2994 O O . LEU A 1 386 ? 24.984 20.812 15.438 1 91.88 386 LEU A O 1
ATOM 2998 N N . LYS A 1 387 ? 22.828 21.156 14.922 1 91.56 387 LYS A N 1
ATOM 2999 C CA . LYS A 1 387 ? 22.594 19.797 14.438 1 91.56 387 LYS A CA 1
ATOM 3000 C C . LYS A 1 387 ? 22.594 19.75 12.914 1 91.56 387 LYS A C 1
ATOM 3002 O O . LYS A 1 387 ? 23.016 18.766 12.312 1 91.56 387 LYS A O 1
ATOM 3007 N N . THR A 1 388 ? 22.016 20.766 12.281 1 95.38 388 THR A N 1
ATOM 3008 C CA . THR A 1 388 ? 21.891 20.812 10.828 1 95.38 388 THR A CA 1
ATOM 3009 C C . THR A 1 388 ? 22.453 22.125 10.289 1 95.38 388 THR A C 1
ATOM 3011 O O . THR A 1 388 ? 22.094 23.203 10.758 1 95.38 388 THR A O 1
ATOM 3014 N N . ILE A 1 389 ? 23.281 22.016 9.375 1 96.12 389 ILE A N 1
ATOM 3015 C CA . ILE A 1 389 ? 23.844 23.203 8.734 1 96.12 389 ILE A CA 1
ATOM 3016 C C . ILE A 1 389 ? 23.781 23.047 7.219 1 96.12 389 ILE A C 1
ATOM 3018 O O . ILE A 1 389 ? 24.141 22 6.676 1 96.12 389 ILE A O 1
ATOM 3022 N N . ASP A 1 390 ? 23.234 23.984 6.555 1 97.31 390 ASP A N 1
ATOM 3023 C CA . ASP A 1 390 ? 23.109 23.984 5.098 1 97.31 390 ASP A CA 1
ATOM 3024 C C . ASP A 1 390 ? 23.812 25.203 4.496 1 97.31 390 ASP A C 1
ATOM 3026 O O . ASP A 1 390 ? 23.344 26.328 4.621 1 97.31 390 ASP A O 1
ATOM 3030 N N . ILE A 1 391 ? 24.906 25.016 3.918 1 96.38 391 ILE A N 1
ATOM 3031 C CA . ILE A 1 391 ? 25.656 26.094 3.273 1 96.38 391 ILE A CA 1
ATOM 3032 C C . ILE A 1 391 ? 25.688 25.859 1.765 1 96.38 391 ILE A C 1
ATOM 3034 O O . ILE A 1 391 ? 26.609 26.328 1.083 1 96.38 391 ILE A O 1
ATOM 3038 N N . SER A 1 392 ? 24.734 25.141 1.252 1 96.75 392 SER A N 1
ATOM 3039 C CA . SER A 1 392 ? 24.703 24.75 -0.151 1 96.75 392 SER A CA 1
ATOM 3040 C C . SER A 1 392 ? 24.641 25.969 -1.071 1 96.75 392 SER A C 1
ATOM 3042 O O . SER A 1 392 ? 24.172 27.031 -0.667 1 96.75 392 SER A O 1
ATOM 3044 N N . ASP A 1 393 ? 25.25 25.797 -2.232 1 96.12 393 ASP A N 1
ATOM 3045 C CA . ASP A 1 393 ? 25.25 26.781 -3.318 1 96.12 393 ASP A CA 1
ATOM 3046 C C . ASP A 1 393 ? 26 28.047 -2.918 1 96.12 393 ASP A C 1
ATOM 3048 O O . ASP A 1 393 ? 25.656 29.141 -3.354 1 96.12 393 ASP A O 1
ATOM 3052 N N . ASN A 1 394 ? 26.781 27.938 -1.856 1 95.56 394 ASN A N 1
ATOM 3053 C CA . ASN A 1 394 ? 27.781 28.938 -1.528 1 95.56 394 ASN A CA 1
ATOM 3054 C C . ASN A 1 394 ? 29.203 28.453 -1.841 1 95.56 394 ASN A C 1
ATOM 3056 O O . ASN A 1 394 ? 29.594 27.375 -1.403 1 95.56 394 ASN A O 1
ATOM 3060 N N . LYS A 1 395 ? 29.969 29.156 -2.529 1 93.19 395 LYS A N 1
ATOM 3061 C CA . LYS A 1 395 ? 31.297 28.703 -2.955 1 93.19 395 LYS A CA 1
ATOM 3062 C C . LYS A 1 395 ? 32.25 28.641 -1.773 1 93.19 395 LYS A C 1
ATOM 3064 O O . LYS A 1 395 ? 32.312 29.578 -0.963 1 93.19 395 LYS A O 1
ATOM 3069 N N . LEU A 1 396 ? 32.938 27.516 -1.644 1 92.94 396 LEU A N 1
ATOM 3070 C CA . LEU A 1 396 ? 33.938 27.312 -0.608 1 92.94 396 LEU A CA 1
ATOM 3071 C C . LEU A 1 396 ? 35.344 27.297 -1.212 1 92.94 396 LEU A C 1
ATOM 3073 O O . LEU A 1 396 ? 35.562 26.656 -2.248 1 92.94 396 LEU A O 1
ATOM 3077 N N . THR A 1 397 ? 36.219 28.016 -0.613 1 88.06 397 THR A N 1
ATOM 3078 C CA . THR A 1 397 ? 37.594 28.047 -1.048 1 88.06 397 THR A CA 1
ATOM 3079 C C . THR A 1 397 ? 38.5 27.453 0.025 1 88.06 397 THR A C 1
ATOM 3081 O O . THR A 1 397 ? 38.062 27.109 1.113 1 88.06 397 THR A O 1
ATOM 3084 N N . LYS A 1 398 ? 39.781 27.297 -0.232 1 89.81 398 LYS A N 1
ATOM 3085 C CA . LYS A 1 398 ? 40.781 26.719 0.654 1 89.81 398 LYS A CA 1
ATOM 3086 C C . LYS A 1 398 ? 40.906 27.516 1.951 1 89.81 398 LYS A C 1
ATOM 3088 O O . LYS A 1 398 ? 41.25 26.969 2.992 1 89.81 398 LYS A O 1
ATOM 3093 N N . LYS A 1 399 ? 40.531 28.703 1.866 1 87.44 399 LYS A N 1
ATOM 3094 C CA . LYS A 1 399 ? 40.688 29.609 3.004 1 87.44 399 LYS A CA 1
ATOM 3095 C C . LYS A 1 399 ? 39.688 29.281 4.105 1 87.44 399 LYS A C 1
ATOM 3097 O O . LYS A 1 399 ? 39.969 29.438 5.289 1 87.44 399 LYS A O 1
ATOM 3102 N N . GLU A 1 400 ? 38.531 28.828 3.756 1 89.88 400 GLU A N 1
ATOM 3103 C CA . GLU A 1 400 ? 37.469 28.641 4.715 1 89.88 400 GLU A CA 1
ATOM 3104 C C . GLU A 1 400 ? 37.5 27.234 5.316 1 89.88 400 GLU A C 1
ATOM 3106 O O . GLU A 1 400 ? 36.938 27 6.398 1 89.88 400 GLU A O 1
ATOM 3111 N N . VAL A 1 401 ? 38.094 26.297 4.707 1 92.44 401 VAL A N 1
ATOM 3112 C CA . VAL A 1 401 ? 38 24.875 5.016 1 92.44 401 VAL A CA 1
ATOM 3113 C C . VAL A 1 401 ? 38.594 24.609 6.387 1 92.44 401 VAL A C 1
ATOM 3115 O O . VAL A 1 401 ? 38.031 23.875 7.195 1 92.44 401 VAL A O 1
ATOM 3118 N N . PRO A 1 402 ? 39.719 25.266 6.754 1 90.19 402 PRO A N 1
ATOM 3119 C CA . PRO A 1 402 ? 40.312 25.016 8.078 1 90.19 402 PRO A CA 1
ATOM 3120 C C . PRO A 1 402 ? 39.344 25.406 9.211 1 90.19 402 PRO A C 1
ATOM 3122 O O . PRO A 1 402 ? 39.344 24.75 10.258 1 90.19 402 PRO A O 1
ATOM 3125 N N . HIS A 1 403 ? 38.688 26.422 9 1 88.81 403 HIS A N 1
ATOM 3126 C CA . HIS A 1 403 ? 37.719 26.844 10.008 1 88.81 403 HIS A CA 1
ATOM 3127 C C . HIS A 1 403 ? 36.562 25.844 10.141 1 88.81 403 HIS A C 1
ATOM 3129 O O . HIS A 1 403 ? 36.094 25.578 11.25 1 88.81 403 HIS A O 1
ATOM 3135 N N . LEU A 1 404 ? 36.156 25.375 9.023 1 93.06 404 LEU A N 1
ATOM 3136 C CA . LEU A 1 404 ? 35.094 24.359 9.039 1 93.06 404 LEU A CA 1
ATOM 3137 C C . LEU A 1 404 ? 35.562 23.094 9.727 1 93.06 404 LEU A C 1
ATOM 3139 O O . LEU A 1 404 ? 34.812 22.453 10.445 1 93.06 404 LEU A O 1
ATOM 3143 N N . VAL A 1 405 ? 36.781 22.75 9.469 1 93.44 405 VAL A N 1
ATOM 3144 C CA . VAL A 1 405 ? 37.375 21.562 10.086 1 93.44 405 VAL A CA 1
ATOM 3145 C C . VAL A 1 405 ? 37.375 21.719 11.602 1 93.44 405 VAL A C 1
ATOM 3147 O O . VAL A 1 405 ? 37.031 20.766 12.328 1 93.44 405 VAL A O 1
ATOM 3150 N N . ARG A 1 406 ? 37.719 22.828 12.008 1 89 406 ARG A N 1
ATOM 3151 C CA . ARG A 1 406 ? 37.719 23.125 13.445 1 89 406 ARG A CA 1
ATOM 3152 C C . ARG A 1 406 ? 36.312 23.031 14.023 1 89 406 ARG A C 1
ATOM 3154 O O . ARG A 1 406 ? 36.125 22.5 15.117 1 89 406 ARG A O 1
ATOM 3161 N N . PHE A 1 407 ? 35.438 23.625 13.336 1 92.06 407 PHE A N 1
ATOM 3162 C CA . PHE A 1 407 ? 34.062 23.578 13.773 1 92.06 407 PHE A CA 1
ATOM 3163 C C . PHE A 1 407 ? 33.562 22.141 13.891 1 92.06 407 PHE A C 1
ATOM 3165 O O . PHE A 1 407 ? 33 21.766 14.906 1 92.06 407 PHE A O 1
ATOM 3172 N N . ILE A 1 408 ? 33.781 21.328 12.875 1 92.94 408 ILE A N 1
ATOM 3173 C CA . ILE A 1 408 ? 33.375 19.938 12.859 1 92.94 408 ILE A CA 1
ATOM 3174 C C . ILE A 1 408 ? 34.031 19.188 14.016 1 92.94 408 ILE A C 1
ATOM 3176 O O . ILE A 1 408 ? 33.375 18.391 14.703 1 92.94 408 ILE A O 1
ATOM 3180 N N . GLY A 1 409 ? 35.25 19.469 14.211 1 87.19 409 GLY A N 1
ATOM 3181 C CA . GLY A 1 409 ? 36 18.812 15.289 1 87.19 409 GLY A CA 1
ATOM 3182 C C . GLY A 1 409 ? 35.438 19.141 16.656 1 87.19 409 GLY A C 1
ATOM 3183 O O . GLY A 1 409 ? 35.531 18.328 17.578 1 87.19 409 GLY A O 1
ATOM 3184 N N . ALA A 1 410 ? 34.906 20.281 16.719 1 85.12 410 ALA A N 1
ATOM 3185 C CA . ALA A 1 410 ? 34.406 20.75 18.016 1 85.12 410 ALA A CA 1
ATOM 3186 C C . ALA A 1 410 ? 32.969 20.359 18.234 1 85.12 410 ALA A C 1
ATOM 3188 O O . ALA A 1 410 ? 32.469 20.375 19.359 1 85.12 410 ALA A O 1
ATOM 3189 N N . SER A 1 411 ? 32.312 20.031 17.219 1 88.31 411 SER A N 1
ATOM 3190 C CA . SER A 1 411 ? 30.875 19.75 17.297 1 88.31 411 SER A CA 1
ATOM 3191 C C . SER A 1 411 ? 30.609 18.359 17.844 1 88.31 411 SER A C 1
ATOM 3193 O O . SER A 1 411 ? 31.359 17.422 17.578 1 88.31 411 SER A O 1
ATOM 3195 N N . SER A 1 412 ? 29.625 18.234 18.672 1 83 412 SER A N 1
ATOM 3196 C CA . SER A 1 412 ? 29.25 16.938 19.203 1 83 412 SER A CA 1
ATOM 3197 C C . SER A 1 412 ? 27.828 16.562 18.781 1 83 412 SER A C 1
ATOM 3199 O O . SER A 1 412 ? 27.391 15.43 18.984 1 83 412 SER A O 1
ATOM 3201 N N . THR A 1 413 ? 27.188 17.516 18.047 1 84.5 413 THR A N 1
ATOM 3202 C CA . THR A 1 413 ? 25.766 17.281 17.812 1 84.5 413 THR A CA 1
ATOM 3203 C C . THR A 1 413 ? 25.453 17.281 16.312 1 84.5 413 THR A C 1
ATOM 3205 O O . THR A 1 413 ? 24.359 16.906 15.898 1 84.5 413 THR A O 1
ATOM 3208 N N . LEU A 1 414 ? 26.375 17.625 15.5 1 90.62 414 LEU A N 1
ATOM 3209 C CA . LEU A 1 414 ? 26.156 17.766 14.062 1 90.62 414 LEU A CA 1
ATOM 3210 C C . LEU A 1 414 ? 25.672 16.453 13.453 1 90.62 414 LEU A C 1
ATOM 3212 O O . LEU A 1 414 ? 26.297 15.406 13.633 1 90.62 414 LEU A O 1
ATOM 3216 N N . LYS A 1 415 ? 24.531 16.547 12.773 1 91.44 415 LYS A N 1
ATOM 3217 C CA . LYS A 1 415 ? 23.938 15.352 12.172 1 91.44 415 LYS A CA 1
ATOM 3218 C C . LYS A 1 415 ? 23.781 15.516 10.664 1 91.44 415 LYS A C 1
ATOM 3220 O O . LYS A 1 415 ? 23.922 14.555 9.906 1 91.44 415 LYS A O 1
ATOM 3225 N N . HIS A 1 416 ? 23.438 16.672 10.25 1 95.31 416 HIS A N 1
ATOM 3226 C CA . HIS A 1 416 ? 23.203 16.938 8.836 1 95.31 416 HIS A CA 1
ATOM 3227 C C . HIS A 1 416 ? 24.109 18.062 8.328 1 95.31 416 HIS A C 1
ATOM 3229 O O . HIS A 1 416 ? 24.016 19.188 8.82 1 95.31 416 HIS A O 1
ATOM 3235 N N . PHE A 1 417 ? 24.875 17.781 7.418 1 96.38 417 PHE A N 1
ATOM 3236 C CA . PHE A 1 417 ? 25.797 18.75 6.824 1 96.38 417 PHE A CA 1
ATOM 3237 C C . PHE A 1 417 ? 25.625 18.797 5.309 1 96.38 417 PHE A C 1
ATOM 3239 O O . PHE A 1 417 ? 26 17.844 4.609 1 96.38 417 PHE A O 1
ATOM 3246 N N . ASN A 1 418 ? 25.047 19.844 4.773 1 97.69 418 ASN A N 1
ATOM 3247 C CA . ASN A 1 418 ? 24.781 19.984 3.346 1 97.69 418 ASN A CA 1
ATOM 3248 C C . ASN A 1 418 ? 25.797 20.891 2.674 1 97.69 418 ASN A C 1
ATOM 3250 O O . ASN A 1 418 ? 25.797 22.094 2.896 1 97.69 418 ASN A O 1
ATOM 3254 N N . LEU A 1 419 ? 26.609 20.328 1.87 1 97.06 419 LEU A N 1
ATOM 3255 C CA . LEU A 1 419 ? 27.656 21.031 1.144 1 97.06 419 LEU A CA 1
ATOM 3256 C C . LEU A 1 419 ? 27.391 21.016 -0.357 1 97.06 419 LEU A C 1
ATOM 3258 O O . LEU A 1 419 ? 28.312 21.156 -1.159 1 97.06 419 LEU A O 1
ATOM 3262 N N . SER A 1 420 ? 26.188 20.844 -0.712 1 97.56 420 SER A N 1
ATOM 3263 C CA . SER A 1 420 ? 25.828 20.734 -2.125 1 97.56 420 SER A CA 1
ATOM 3264 C C . SER A 1 420 ? 26.141 22.031 -2.873 1 97.56 420 SER A C 1
ATOM 3266 O O . SER A 1 420 ? 25.953 23.125 -2.336 1 97.56 420 SER A O 1
ATOM 3268 N N . GLY A 1 421 ? 26.656 21.906 -4.02 1 96.75 421 GLY A N 1
ATOM 3269 C CA . GLY A 1 421 ? 26.891 23.031 -4.918 1 96.75 421 GLY A CA 1
ATOM 3270 C C . GLY A 1 421 ? 27.891 24.031 -4.371 1 96.75 421 GLY A C 1
ATOM 3271 O O . GLY A 1 421 ? 27.812 25.219 -4.68 1 96.75 421 GLY A O 1
ATOM 3272 N N . THR A 1 422 ? 28.766 23.672 -3.504 1 96.31 422 THR A N 1
ATOM 3273 C CA . THR A 1 422 ? 29.766 24.578 -2.941 1 96.31 422 THR A CA 1
ATOM 3274 C C . THR A 1 422 ? 31.016 24.625 -3.816 1 96.31 422 THR A C 1
ATOM 3276 O O . THR A 1 422 ? 31.859 25.516 -3.654 1 96.31 422 THR A O 1
ATOM 3279 N N . LYS A 1 423 ? 31.234 23.703 -4.664 1 95.25 423 LYS A N 1
ATOM 3280 C CA . LYS A 1 423 ? 32.375 23.609 -5.574 1 95.25 423 LYS A CA 1
ATOM 3281 C C . LYS A 1 423 ? 33.688 23.547 -4.805 1 95.25 423 LYS A C 1
ATOM 3283 O O . LYS A 1 423 ? 34.656 24.172 -5.207 1 95.25 423 LYS A O 1
ATOM 3288 N N . VAL A 1 424 ? 33.625 22.922 -3.686 1 95.06 424 VAL A N 1
ATOM 3289 C CA . VAL A 1 424 ? 34.812 22.75 -2.859 1 95.06 424 VAL A CA 1
ATOM 3290 C C . VAL A 1 424 ? 35.812 21.859 -3.596 1 95.06 424 VAL A C 1
ATOM 3292 O O . VAL A 1 424 ? 35.438 20.844 -4.195 1 95.06 424 VAL A O 1
ATOM 3295 N N . PRO A 1 425 ? 37.094 22.281 -3.615 1 94.94 425 PRO A N 1
ATOM 3296 C CA . PRO A 1 425 ? 38.094 21.422 -4.254 1 94.94 425 PRO A CA 1
ATOM 3297 C C . PRO A 1 425 ? 38.281 20.078 -3.547 1 94.94 425 PRO A C 1
ATOM 3299 O O . PRO A 1 425 ? 38.094 20 -2.332 1 94.94 425 PRO A O 1
ATOM 3302 N N . VAL A 1 426 ? 38.719 19.031 -4.262 1 96.69 426 VAL A N 1
ATOM 3303 C CA . VAL A 1 426 ? 38.75 17.641 -3.809 1 96.69 426 VAL A CA 1
ATOM 3304 C C . VAL A 1 426 ? 39.688 17.531 -2.6 1 96.69 426 VAL A C 1
ATOM 3306 O O . VAL A 1 426 ? 39.375 16.844 -1.626 1 96.69 426 VAL A O 1
ATOM 3309 N N . GLU A 1 427 ? 40.812 18.203 -2.605 1 94.88 427 GLU A N 1
ATOM 3310 C CA . GLU A 1 427 ? 41.781 18.125 -1.512 1 94.88 427 GLU A CA 1
ATOM 3311 C C . GLU A 1 427 ? 41.188 18.703 -0.223 1 94.88 427 GLU A C 1
ATOM 3313 O O . GLU A 1 427 ? 41.438 18.156 0.861 1 94.88 427 GLU A O 1
ATOM 3318 N N . ASN A 1 428 ? 40.531 19.75 -0.369 1 95.31 428 ASN A N 1
ATOM 3319 C CA . ASN A 1 428 ? 39.906 20.391 0.785 1 95.31 428 ASN A CA 1
ATOM 3320 C C . ASN A 1 428 ? 38.688 19.594 1.29 1 95.31 428 ASN A C 1
ATOM 3322 O O . ASN A 1 428 ? 38.438 19.562 2.494 1 95.31 428 ASN A O 1
ATOM 3326 N N . LEU A 1 429 ? 37.938 19.062 0.378 1 96.25 429 LEU A N 1
ATOM 3327 C CA . LEU A 1 429 ? 36.844 18.203 0.778 1 96.25 429 LEU A CA 1
ATOM 3328 C C . LEU A 1 429 ? 37.344 17.016 1.593 1 96.25 429 LEU A C 1
ATOM 3330 O O . LEU A 1 429 ? 36.688 16.594 2.543 1 96.25 429 LEU A O 1
ATOM 3334 N N . LYS A 1 430 ? 38.469 16.438 1.218 1 95.19 430 LYS A N 1
ATOM 3335 C CA . LYS A 1 430 ? 39.062 15.328 1.96 1 95.19 430 LYS A CA 1
ATOM 3336 C C . LYS A 1 430 ? 39.281 15.695 3.424 1 95.19 430 LYS A C 1
ATOM 3338 O O . LYS A 1 430 ? 38.969 14.906 4.324 1 95.19 430 LYS A O 1
ATOM 3343 N N . GLU A 1 431 ? 39.75 16.875 3.633 1 94.44 431 GLU A N 1
ATOM 3344 C CA . GLU A 1 431 ? 39.969 17.359 4.992 1 94.44 431 GLU A CA 1
ATOM 3345 C C . GLU A 1 431 ? 38.656 17.406 5.785 1 94.44 431 GLU A C 1
ATOM 3347 O O . GLU A 1 431 ? 38.625 17.031 6.961 1 94.44 431 GLU A O 1
ATOM 3352 N N . LEU A 1 432 ? 37.688 17.875 5.145 1 94.75 432 LEU A N 1
ATOM 3353 C CA . LEU A 1 432 ? 36.375 17.984 5.793 1 94.75 432 LEU A CA 1
ATOM 3354 C C . LEU A 1 432 ? 35.844 16.609 6.156 1 94.75 432 LEU A C 1
ATOM 3356 O O . LEU A 1 432 ? 35.344 16.406 7.273 1 94.75 432 LEU A O 1
ATOM 3360 N N . VAL A 1 433 ? 35.906 15.727 5.191 1 94.56 433 VAL A N 1
ATOM 3361 C CA . VAL A 1 433 ? 35.375 14.383 5.41 1 94.56 433 VAL A CA 1
ATOM 3362 C C . VAL A 1 433 ? 36.156 13.688 6.508 1 94.56 433 VAL A C 1
ATOM 3364 O O . VAL A 1 433 ? 35.594 13.023 7.375 1 94.56 433 VAL A O 1
ATOM 3367 N N . VAL A 1 434 ? 37.438 13.859 6.531 1 93.06 434 VAL A N 1
ATOM 3368 C CA . VAL A 1 434 ? 38.281 13.266 7.555 1 93.06 434 VAL A CA 1
ATOM 3369 C C . VAL A 1 434 ? 37.938 13.852 8.922 1 93.06 434 VAL A C 1
ATOM 3371 O O . VAL A 1 434 ? 37.938 13.133 9.93 1 93.06 434 VAL A O 1
ATOM 3374 N N . ALA A 1 435 ? 37.688 15.102 8.906 1 92.94 435 ALA A N 1
ATOM 3375 C CA . ALA A 1 435 ? 37.281 15.75 10.156 1 92.94 435 ALA A CA 1
ATOM 3376 C C . ALA A 1 435 ? 36 15.133 10.719 1 92.94 435 ALA A C 1
ATOM 3378 O O . ALA A 1 435 ? 35.875 14.93 11.93 1 92.94 435 ALA A O 1
ATOM 3379 N N . ILE A 1 436 ? 35.062 14.891 9.914 1 92.88 436 ILE A N 1
ATOM 3380 C CA . ILE A 1 436 ? 33.812 14.297 10.328 1 92.88 436 ILE A CA 1
ATOM 3381 C C . ILE A 1 436 ? 34.062 12.891 10.875 1 92.88 436 ILE A C 1
ATOM 3383 O O . ILE A 1 436 ? 33.531 12.539 11.945 1 92.88 436 ILE A O 1
ATOM 3387 N N . THR A 1 437 ? 34.844 12.156 10.18 1 88 437 THR A N 1
ATOM 3388 C CA . THR A 1 437 ? 35.062 10.75 10.516 1 88 437 THR A CA 1
ATOM 3389 C C . THR A 1 437 ? 35.938 10.617 11.758 1 88 437 THR A C 1
ATOM 3391 O O . THR A 1 437 ? 35.812 9.625 12.484 1 88 437 THR A O 1
ATOM 3394 N N . SER A 1 438 ? 36.781 11.578 11.938 1 86.94 438 SER A N 1
ATOM 3395 C CA . SER A 1 438 ? 37.688 11.523 13.078 1 86.94 438 SER A CA 1
ATOM 3396 C C . SER A 1 438 ? 36.969 11.938 14.367 1 86.94 438 SER A C 1
ATOM 3398 O O . SER A 1 438 ? 37.5 11.703 15.461 1 86.94 438 SER A O 1
ATOM 3400 N N . ASN A 1 439 ? 35.875 12.555 14.18 1 88.19 439 ASN A N 1
ATOM 3401 C CA . ASN A 1 439 ? 35.125 12.961 15.359 1 88.19 439 ASN A CA 1
ATOM 3402 C C . ASN A 1 439 ? 34.281 11.812 15.906 1 88.19 439 ASN A C 1
ATOM 3404 O O . ASN A 1 439 ? 33.25 11.461 15.328 1 88.19 439 ASN A O 1
ATOM 3408 N N . ILE A 1 440 ? 34.594 11.289 17.016 1 82.62 440 ILE A N 1
ATOM 3409 C CA . ILE A 1 440 ? 34 10.07 17.578 1 82.62 440 ILE A CA 1
ATOM 3410 C C . ILE A 1 440 ? 32.594 10.375 18.125 1 82.62 440 ILE A C 1
ATOM 3412 O O . ILE A 1 440 ? 31.812 9.469 18.359 1 82.62 440 ILE A O 1
ATOM 3416 N N . TYR A 1 441 ? 32.406 11.648 18.312 1 80.62 441 TYR A N 1
ATOM 3417 C CA . TYR A 1 441 ? 31.109 12 18.906 1 80.62 441 TYR A CA 1
ATOM 3418 C C . TYR A 1 441 ? 30.031 12.094 17.844 1 80.62 441 TYR A C 1
ATOM 3420 O O . TYR A 1 441 ? 28.828 11.992 18.172 1 80.62 441 TYR A O 1
ATOM 3428 N N . LEU A 1 442 ? 30.391 12.312 16.641 1 86.5 442 LEU A N 1
ATOM 3429 C CA . LEU A 1 442 ? 29.422 12.406 15.562 1 86.5 442 LEU A CA 1
ATOM 3430 C C . LEU A 1 442 ? 29 11.023 15.078 1 86.5 442 LEU A C 1
ATOM 3432 O O . LEU A 1 442 ? 29.844 10.227 14.672 1 86.5 442 LEU A O 1
ATOM 3436 N N . GLN A 1 443 ? 27.719 10.789 15.305 1 82.94 443 GLN A N 1
ATOM 3437 C CA . GLN A 1 443 ? 27.156 9.508 14.883 1 82.94 443 GLN A CA 1
ATOM 3438 C C . GLN A 1 443 ? 26.016 9.703 13.898 1 82.94 443 GLN A C 1
ATOM 3440 O O . GLN A 1 443 ? 25.266 10.688 13.992 1 82.94 443 GLN A O 1
ATOM 3445 N N . ASP A 1 444 ? 25.859 8.797 12.898 1 88.06 444 ASP A N 1
ATOM 3446 C CA . ASP A 1 444 ? 24.75 8.758 11.945 1 88.06 444 ASP A CA 1
ATOM 3447 C C . ASP A 1 444 ? 24.641 10.07 11.172 1 88.06 444 ASP A C 1
ATOM 3449 O O . ASP A 1 444 ? 23.578 10.672 11.094 1 88.06 444 ASP A O 1
ATOM 3453 N N . VAL A 1 445 ? 25.719 10.492 10.609 1 93.44 445 VAL A N 1
ATOM 3454 C CA . VAL A 1 445 ? 25.812 11.773 9.938 1 93.44 445 VAL A CA 1
ATOM 3455 C C . VAL A 1 445 ? 25.266 11.656 8.516 1 93.44 445 VAL A C 1
ATOM 3457 O O . VAL A 1 445 ? 25.531 10.672 7.82 1 93.44 445 VAL A O 1
ATOM 3460 N N . VAL A 1 446 ? 24.453 12.617 8.102 1 95.25 446 VAL A N 1
ATOM 3461 C CA . VAL A 1 446 ? 23.953 12.75 6.738 1 95.25 446 VAL A CA 1
ATOM 3462 C C . VAL A 1 446 ? 24.797 13.781 5.977 1 95.25 446 VAL A C 1
ATOM 3464 O O . VAL A 1 446 ? 24.797 14.961 6.324 1 95.25 446 VAL A O 1
ATOM 3467 N N . LEU A 1 447 ? 25.438 13.344 5.012 1 96.75 447 LEU A N 1
ATOM 3468 C CA . LEU A 1 447 ? 26.359 14.203 4.266 1 96.75 447 LEU A CA 1
ATOM 3469 C C . LEU A 1 447 ? 25.891 14.367 2.822 1 96.75 447 LEU A C 1
ATOM 3471 O O . LEU A 1 447 ? 25.781 13.383 2.086 1 96.75 447 LEU A O 1
ATOM 3475 N N . ASP A 1 448 ? 25.641 15.586 2.381 1 97.94 448 ASP A N 1
ATOM 3476 C CA . ASP A 1 448 ? 25.203 15.898 1.021 1 97.94 448 ASP A CA 1
ATOM 3477 C C . ASP A 1 448 ? 26.312 16.594 0.235 1 97.94 448 ASP A C 1
ATOM 3479 O O . ASP A 1 448 ? 26.703 17.719 0.563 1 97.94 448 ASP A O 1
ATOM 3483 N N . LEU A 1 449 ? 26.734 15.977 -0.784 1 97.75 449 LEU A N 1
ATOM 3484 C CA . LEU A 1 449 ? 27.812 16.5 -1.608 1 97.75 449 LEU A CA 1
ATOM 3485 C C . LEU A 1 449 ? 27.375 16.625 -3.064 1 97.75 449 LEU A C 1
ATOM 3487 O O . LEU A 1 449 ? 28.203 16.484 -3.975 1 97.75 449 LEU A O 1
ATOM 3491 N N . LYS A 1 450 ? 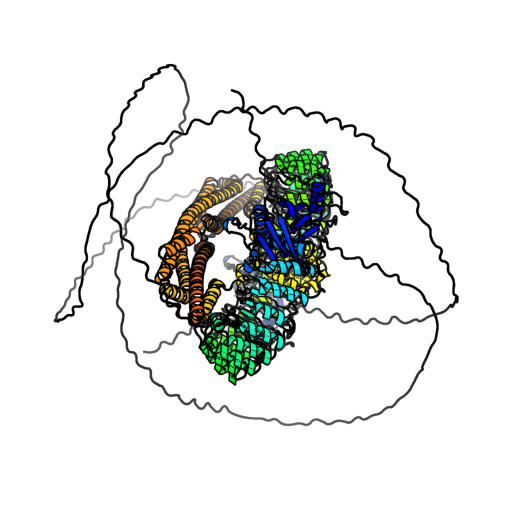26.172 16.859 -3.246 1 96.94 450 LYS A N 1
ATOM 3492 C CA . LYS A 1 450 ? 25.625 16.906 -4.602 1 96.94 450 LYS A CA 1
ATOM 3493 C C . LYS A 1 450 ? 26.141 18.125 -5.352 1 96.94 450 LYS A C 1
ATOM 3495 O O . LYS A 1 450 ? 26.422 19.172 -4.746 1 96.94 450 LYS A O 1
ATOM 3500 N N . ASN A 1 451 ? 26.375 18.031 -6.629 1 96.69 451 ASN A N 1
ATOM 3501 C CA . ASN A 1 451 ? 26.656 19.125 -7.555 1 96.69 451 ASN A CA 1
ATOM 3502 C C . ASN A 1 451 ? 27.938 19.859 -7.172 1 96.69 451 ASN A C 1
ATOM 3504 O O . ASN A 1 451 ? 27.922 21.094 -7.043 1 96.69 451 ASN A O 1
ATOM 3508 N N . ASN A 1 452 ? 29.031 19.188 -6.891 1 97.19 452 ASN A N 1
ATOM 3509 C CA . ASN A 1 452 ? 30.297 19.812 -6.551 1 97.19 452 ASN A CA 1
ATOM 3510 C C . ASN A 1 452 ? 31.344 19.594 -7.637 1 97.19 452 ASN A C 1
ATOM 3512 O O . ASN A 1 452 ? 32.5 19.984 -7.48 1 97.19 452 ASN A O 1
ATOM 3516 N N . ASP A 1 453 ? 31.047 18.906 -8.719 1 95.88 453 ASP A N 1
ATOM 3517 C CA . ASP A 1 453 ? 31.953 18.656 -9.844 1 95.88 453 ASP A CA 1
ATOM 3518 C C . ASP A 1 453 ? 33.25 17.984 -9.375 1 95.88 453 ASP A C 1
ATOM 3520 O O . ASP A 1 453 ? 34.344 18.422 -9.734 1 95.88 453 ASP A O 1
ATOM 3524 N N . LEU A 1 454 ? 33.156 17.016 -8.656 1 96.81 454 LEU A N 1
ATOM 3525 C CA . LEU A 1 454 ? 34.312 16.359 -8.039 1 96.81 454 LEU A CA 1
ATOM 3526 C C . LEU A 1 454 ? 35.094 15.539 -9.062 1 96.81 454 LEU A C 1
ATOM 3528 O O . LEU A 1 454 ? 36.312 15.367 -8.93 1 96.81 454 LEU A O 1
ATOM 3532 N N . GLY A 1 455 ? 34.469 14.969 -10.008 1 96.19 455 GLY A N 1
ATOM 3533 C CA . GLY A 1 455 ? 35.125 14.188 -11.039 1 96.19 455 GLY A CA 1
ATOM 3534 C C . GLY A 1 455 ? 35.719 12.898 -10.523 1 96.19 455 GLY A C 1
ATOM 3535 O O . GLY A 1 455 ? 35.375 12.438 -9.43 1 96.19 455 GLY A O 1
ATOM 3536 N N . ILE A 1 456 ? 36.562 12.258 -11.328 1 95.88 456 ILE A N 1
ATOM 3537 C CA . ILE A 1 456 ? 37.156 10.961 -11.008 1 95.88 456 ILE A CA 1
ATOM 3538 C C . ILE A 1 456 ? 38.062 11.102 -9.789 1 95.88 456 ILE A C 1
ATOM 3540 O O . ILE A 1 456 ? 38.188 10.18 -8.977 1 95.88 456 ILE A O 1
ATOM 3544 N N . ALA A 1 457 ? 38.688 12.266 -9.664 1 96.31 457 ALA A N 1
ATOM 3545 C CA . ALA A 1 457 ? 39.562 12.531 -8.516 1 96.31 457 ALA A CA 1
ATOM 3546 C C . ALA A 1 457 ? 38.75 12.477 -7.211 1 96.31 457 ALA A C 1
ATOM 3548 O O . ALA A 1 457 ? 39.219 11.93 -6.215 1 96.31 457 ALA A O 1
ATOM 3549 N N . GLY A 1 458 ? 37.656 13.125 -7.234 1 96.94 458 GLY A N 1
ATOM 3550 C CA . GLY A 1 458 ? 36.781 13.078 -6.062 1 96.94 458 GLY A CA 1
ATOM 3551 C C . GLY A 1 458 ? 36.312 11.672 -5.723 1 96.94 458 GLY A C 1
ATOM 3552 O O . GLY A 1 458 ? 36.25 11.312 -4.547 1 96.94 458 GLY A O 1
ATOM 3553 N N . ALA A 1 459 ? 36.031 10.906 -6.77 1 97.19 459 ALA A N 1
ATOM 3554 C CA . ALA A 1 459 ? 35.594 9.523 -6.566 1 97.19 459 ALA A CA 1
ATOM 3555 C C . ALA A 1 459 ? 36.688 8.711 -5.887 1 97.19 459 ALA A C 1
ATOM 3557 O O . ALA A 1 459 ? 36.438 7.953 -4.953 1 97.19 459 ALA A O 1
ATOM 3558 N N . ARG A 1 460 ? 37.875 8.844 -6.336 1 96.19 460 ARG A N 1
ATOM 3559 C CA . ARG A 1 460 ? 39.031 8.133 -5.762 1 96.19 460 ARG A CA 1
ATOM 3560 C C . ARG A 1 460 ? 39.219 8.523 -4.305 1 96.19 460 ARG A C 1
ATOM 3562 O O . ARG A 1 460 ? 39.531 7.676 -3.465 1 96.19 460 ARG A O 1
ATOM 3569 N N . MET A 1 461 ? 39.094 9.75 -4.062 1 95.44 461 MET A N 1
ATOM 3570 C CA . MET A 1 461 ? 39.25 10.25 -2.701 1 95.44 461 MET A CA 1
ATOM 3571 C C . MET A 1 461 ? 38.188 9.641 -1.77 1 95.44 461 MET A C 1
ATOM 3573 O O . MET A 1 461 ? 38.531 9.125 -0.704 1 95.44 461 MET A O 1
ATOM 3577 N N . LEU A 1 462 ? 37 9.719 -2.131 1 95.81 462 LEU A N 1
ATOM 3578 C CA . LEU A 1 462 ? 35.906 9.172 -1.308 1 95.81 462 LEU A CA 1
ATOM 3579 C C . LEU A 1 462 ? 36.094 7.672 -1.115 1 95.81 462 LEU A C 1
ATOM 3581 O O . LEU A 1 462 ? 35.844 7.148 -0.026 1 95.81 462 LEU A O 1
ATOM 3585 N N . ALA A 1 463 ? 36.469 6.977 -2.225 1 95.06 463 ALA A N 1
ATOM 3586 C CA . ALA A 1 463 ? 36.688 5.531 -2.168 1 95.06 463 ALA A CA 1
ATOM 3587 C C . ALA A 1 463 ? 37.781 5.176 -1.168 1 95.06 463 ALA A C 1
ATOM 3589 O O . ALA A 1 463 ? 37.656 4.188 -0.442 1 95.06 463 ALA A O 1
ATOM 3590 N N . SER A 1 464 ? 38.781 5.973 -1.134 1 92.5 464 SER A N 1
ATOM 3591 C CA . SER A 1 464 ? 39.906 5.727 -0.233 1 92.5 464 SER A CA 1
ATOM 3592 C C . SER A 1 464 ? 39.5 5.875 1.226 1 92.5 464 SER A C 1
ATOM 3594 O O . SER A 1 464 ? 40.031 5.215 2.107 1 92.5 464 SER A O 1
ATOM 3596 N N . LEU A 1 465 ? 38.531 6.676 1.478 1 91.5 465 LEU A N 1
ATOM 3597 C CA . LEU A 1 465 ? 38.094 6.938 2.84 1 91.5 465 LEU A CA 1
ATOM 3598 C C . LEU A 1 465 ? 36.969 5.984 3.234 1 91.5 465 LEU A C 1
ATOM 3600 O O . LEU A 1 465 ? 36.688 5.773 4.422 1 91.5 465 LEU A O 1
ATOM 3604 N N . ALA A 1 466 ? 36.219 5.473 2.352 1 88.38 466 ALA A N 1
ATOM 3605 C CA . ALA A 1 466 ? 34.969 4.73 2.559 1 88.38 466 ALA A CA 1
ATOM 3606 C C . ALA A 1 466 ? 35.219 3.494 3.424 1 88.38 466 ALA A C 1
ATOM 3608 O O . ALA A 1 466 ? 34.406 3.195 4.32 1 88.38 466 ALA A O 1
ATOM 3609 N N . THR A 1 467 ? 36.188 2.686 3.27 1 76.94 467 THR A N 1
ATOM 3610 C CA . THR A 1 467 ? 36.406 1.407 3.943 1 76.94 467 THR A CA 1
ATOM 3611 C C . THR A 1 467 ? 36.781 1.622 5.41 1 76.94 467 THR A C 1
ATOM 3613 O O . THR A 1 467 ? 36.156 1.039 6.301 1 76.94 467 THR A O 1
ATOM 3616 N N . ASP A 1 468 ? 37.688 2.537 5.738 1 71.19 468 ASP A N 1
ATOM 3617 C CA . ASP A 1 468 ? 38.25 2.588 7.078 1 71.19 468 ASP A CA 1
ATOM 3618 C C . ASP A 1 468 ? 37.75 3.801 7.852 1 71.19 468 ASP A C 1
ATOM 3620 O O . ASP A 1 468 ? 37.531 3.729 9.062 1 71.19 468 ASP A O 1
ATOM 3624 N N . LYS A 1 469 ? 37.375 4.816 7.168 1 74.38 469 LYS A N 1
ATOM 3625 C CA . LYS A 1 469 ? 37.25 6.094 7.871 1 74.38 469 LYS A CA 1
ATOM 3626 C C . LYS A 1 469 ? 35.781 6.582 7.863 1 74.38 469 LYS A C 1
ATOM 3628 O O . LYS A 1 469 ? 35.375 7.316 8.766 1 74.38 469 LYS A O 1
ATOM 3633 N N . LEU A 1 470 ? 34.969 6.184 6.988 1 84.75 470 LEU A N 1
ATOM 3634 C CA . LEU A 1 470 ? 33.625 6.695 6.906 1 84.75 470 LEU A CA 1
ATOM 3635 C C . LEU A 1 470 ? 32.688 5.883 7.797 1 84.75 470 LEU A C 1
ATOM 3637 O O . LEU A 1 470 ? 31.641 5.398 7.336 1 84.75 470 LEU A O 1
ATOM 3641 N N . SER A 1 471 ? 33.031 5.754 9.031 1 81.12 471 SER A N 1
ATOM 3642 C CA . SER A 1 471 ? 32.312 4.859 9.945 1 81.12 471 SER A CA 1
ATOM 3643 C C . SER A 1 471 ? 31.125 5.551 10.586 1 81.12 471 SER A C 1
ATOM 3645 O O . SER A 1 471 ? 30.266 4.895 11.164 1 81.12 471 SER A O 1
ATOM 3647 N N . ASN A 1 472 ? 31.062 6.84 10.406 1 87.5 472 ASN A N 1
ATOM 3648 C CA . ASN A 1 472 ? 29.969 7.52 11.086 1 87.5 472 ASN A CA 1
ATOM 3649 C C . ASN A 1 472 ? 28.953 8.086 10.094 1 87.5 472 ASN A C 1
ATOM 3651 O O . ASN A 1 472 ? 27.953 8.68 10.492 1 87.5 472 ASN A O 1
ATOM 3655 N N . VAL A 1 473 ? 29.109 7.996 8.828 1 93.31 473 VAL A N 1
ATOM 3656 C CA . VAL A 1 473 ? 28.203 8.516 7.812 1 93.31 473 VAL A CA 1
ATOM 3657 C C . VAL A 1 473 ? 27.219 7.426 7.402 1 93.31 473 VAL A C 1
ATOM 3659 O O . VAL A 1 473 ? 27.609 6.352 6.945 1 93.31 473 VAL A O 1
ATOM 3662 N N . ILE A 1 474 ? 25.984 7.688 7.59 1 92.62 474 ILE A N 1
ATOM 3663 C CA . ILE A 1 474 ? 24.969 6.684 7.289 1 92.62 474 ILE A CA 1
ATOM 3664 C C . ILE A 1 474 ? 24.281 7.016 5.961 1 92.62 474 ILE A C 1
ATOM 3666 O O . ILE A 1 474 ? 23.672 6.148 5.332 1 92.62 474 ILE A O 1
ATOM 3670 N N . TYR A 1 475 ? 24.328 8.266 5.633 1 96.31 475 TYR A N 1
ATOM 3671 C CA . TYR A 1 475 ? 23.703 8.766 4.41 1 96.31 475 TYR A CA 1
ATOM 3672 C C . TYR A 1 475 ? 24.688 9.602 3.604 1 96.31 475 TYR A C 1
ATOM 3674 O O . TYR A 1 475 ? 25.25 10.57 4.117 1 96.31 475 TYR A O 1
ATOM 3682 N N . LEU A 1 476 ? 24.844 9.266 2.342 1 97.19 476 LEU A N 1
ATOM 3683 C CA . LEU A 1 476 ? 25.766 10 1.477 1 97.19 476 LEU A CA 1
ATOM 3684 C C . LEU A 1 476 ? 25.141 10.273 0.115 1 97.19 476 LEU A C 1
ATOM 3686 O O . LEU A 1 476 ? 24.766 9.336 -0.595 1 97.19 476 LEU A O 1
ATOM 3690 N N . ASP A 1 477 ? 24.984 11.492 -0.222 1 98.12 477 ASP A N 1
ATOM 3691 C CA . ASP A 1 477 ? 24.484 11.891 -1.534 1 98.12 477 ASP A CA 1
ATOM 3692 C C . ASP A 1 477 ? 25.594 12.484 -2.393 1 98.12 477 ASP A C 1
ATOM 3694 O O . ASP A 1 477 ? 26.078 13.578 -2.109 1 98.12 477 ASP A O 1
ATOM 3698 N N . VAL A 1 478 ? 26 11.852 -3.365 1 97.81 478 VAL A N 1
ATOM 3699 C CA . VAL A 1 478 ? 27.062 12.312 -4.258 1 97.81 478 VAL A CA 1
ATOM 3700 C C . VAL A 1 478 ? 26.516 12.461 -5.676 1 97.81 478 VAL A C 1
ATOM 3702 O O . VAL A 1 478 ? 27.203 12.172 -6.652 1 97.81 478 VAL A O 1
ATOM 3705 N N . SER A 1 479 ? 25.297 12.898 -5.789 1 97.62 479 SER A N 1
ATOM 3706 C CA . SER A 1 479 ? 24.656 13.031 -7.086 1 97.62 479 SER A CA 1
ATOM 3707 C C . SER A 1 479 ? 25.281 14.148 -7.91 1 97.62 479 SER A C 1
ATOM 3709 O O . SER A 1 479 ? 25.844 15.102 -7.355 1 97.62 479 SER A O 1
ATOM 3711 N N . GLU A 1 480 ? 25.266 14.023 -9.172 1 97 480 GLU A N 1
ATOM 3712 C CA . GLU A 1 480 ? 25.641 15.047 -10.141 1 97 480 GLU A CA 1
ATOM 3713 C C . GLU A 1 480 ? 27.062 15.562 -9.875 1 97 480 GLU A C 1
ATOM 3715 O O . GLU A 1 480 ? 27.281 16.766 -9.758 1 97 480 GLU A O 1
ATOM 3720 N N . ASN A 1 481 ? 28.016 14.695 -9.734 1 97.44 481 ASN A N 1
ATOM 3721 C CA . ASN A 1 481 ? 29.406 15.094 -9.516 1 97.44 481 ASN A CA 1
ATOM 3722 C C . ASN A 1 481 ? 30.297 14.727 -10.703 1 97.44 481 ASN A C 1
ATOM 3724 O O . ASN A 1 481 ? 31.516 14.789 -10.609 1 97.44 481 ASN A O 1
ATOM 3728 N N . ASP A 1 482 ? 29.688 14.234 -11.758 1 95.56 482 ASP A N 1
ATOM 3729 C CA . ASP A 1 482 ? 30.375 13.914 -13.008 1 95.56 482 ASP A CA 1
ATOM 3730 C C . ASP A 1 482 ? 31.5 12.906 -12.773 1 95.56 482 ASP A C 1
ATOM 3732 O O . ASP A 1 482 ? 32.625 13.109 -13.234 1 95.56 482 ASP A O 1
ATOM 3736 N N . PHE A 1 483 ? 31.25 11.93 -12.094 1 96.31 483 PHE A N 1
ATOM 3737 C CA . PHE A 1 483 ? 32.219 10.883 -11.852 1 96.31 483 PHE A CA 1
ATOM 3738 C C . PHE A 1 483 ? 32.562 10.133 -13.133 1 96.31 483 PHE A C 1
ATOM 3740 O O . PHE A 1 483 ? 33.719 9.758 -13.367 1 96.31 483 PHE A O 1
ATOM 3747 N N . GLY A 1 484 ? 31.578 9.93 -13.945 1 95.25 484 GLY A N 1
ATOM 3748 C CA . GLY A 1 484 ? 31.719 9.055 -15.094 1 95.25 484 GLY A CA 1
ATOM 3749 C C . GLY A 1 484 ? 31.625 7.582 -14.734 1 95.25 484 GLY A C 1
ATOM 3750 O O . GLY A 1 484 ? 31.578 7.227 -13.555 1 95.25 484 GLY A O 1
ATOM 3751 N N . ASP A 1 485 ? 31.625 6.699 -15.758 1 96.5 485 ASP A N 1
ATOM 3752 C CA . ASP A 1 485 ? 31.5 5.262 -15.531 1 96.5 485 ASP A CA 1
ATOM 3753 C C . ASP A 1 485 ? 32.656 4.742 -14.672 1 96.5 485 ASP A C 1
ATOM 3755 O O . ASP A 1 485 ? 32.438 3.945 -13.758 1 96.5 485 ASP A O 1
ATOM 3759 N N . GLU A 1 486 ? 33.812 5.242 -14.945 1 96.56 486 GLU A N 1
ATOM 3760 C CA . GLU A 1 486 ? 34.969 4.832 -14.18 1 96.56 486 GLU A CA 1
ATOM 3761 C C . GLU A 1 486 ? 34.875 5.277 -12.727 1 96.56 486 GLU A C 1
ATOM 3763 O O . GLU A 1 486 ? 35.219 4.531 -11.812 1 96.56 486 GLU A O 1
ATOM 3768 N N . GLY A 1 487 ? 34.469 6.5 -12.547 1 96.94 487 GLY A N 1
ATOM 3769 C CA . GLY A 1 487 ? 34.312 7.023 -11.195 1 96.94 487 GLY A CA 1
ATOM 3770 C C . GLY A 1 487 ? 33.312 6.258 -10.367 1 96.94 487 GLY A C 1
ATOM 3771 O O . GLY A 1 487 ? 33.5 6.035 -9.172 1 96.94 487 GLY A O 1
ATOM 3772 N N . VAL A 1 488 ? 32.25 5.883 -11 1 97.25 488 VAL A N 1
ATOM 3773 C CA . VAL A 1 488 ? 31.234 5.094 -10.312 1 97.25 488 VAL A CA 1
ATOM 3774 C C . VAL A 1 488 ? 31.812 3.752 -9.883 1 97.25 488 VAL A C 1
ATOM 3776 O O . VAL A 1 488 ? 31.578 3.285 -8.766 1 97.25 488 VAL A O 1
ATOM 3779 N N . SER A 1 489 ? 32.594 3.121 -10.797 1 96.88 489 SER A N 1
ATOM 3780 C CA . SER A 1 489 ? 33.281 1.87 -10.469 1 96.88 489 SER A CA 1
ATOM 3781 C C . SER A 1 489 ? 34.156 2.027 -9.234 1 96.88 489 SER A C 1
ATOM 3783 O O . SER A 1 489 ? 34.062 1.215 -8.305 1 96.88 489 SER A O 1
ATOM 3785 N N . VAL A 1 490 ? 34.844 3.078 -9.188 1 96.25 490 VAL A N 1
ATOM 3786 C CA . VAL A 1 490 ? 35.812 3.336 -8.117 1 96.25 490 VAL A CA 1
ATOM 3787 C C . VAL A 1 490 ? 35.062 3.527 -6.793 1 96.25 490 VAL A C 1
ATOM 3789 O O . VAL A 1 490 ? 35.438 2.943 -5.773 1 96.25 490 VAL A O 1
ATOM 3792 N N . ILE A 1 491 ? 34.031 4.332 -6.781 1 95.94 491 ILE A N 1
ATOM 3793 C CA . ILE A 1 491 ? 33.312 4.648 -5.559 1 95.94 491 ILE A CA 1
ATOM 3794 C C . ILE A 1 491 ? 32.656 3.385 -5.012 1 95.94 491 ILE A C 1
ATOM 3796 O O . ILE A 1 491 ? 32.719 3.104 -3.812 1 95.94 491 ILE A O 1
ATOM 3800 N N . CYS A 1 492 ? 32.031 2.672 -5.891 1 96.88 492 CYS A N 1
ATOM 3801 C CA . CYS A 1 492 ? 31.328 1.469 -5.453 1 96.88 492 CYS A CA 1
ATOM 3802 C C . CYS A 1 492 ? 32.312 0.435 -4.914 1 96.88 492 CYS A C 1
ATOM 3804 O O . CYS A 1 492 ? 32.031 -0.208 -3.896 1 96.88 492 CYS A O 1
ATOM 3806 N N . ASP A 1 493 ? 33.438 0.299 -5.547 1 95.25 493 ASP A N 1
ATOM 3807 C CA . ASP A 1 493 ? 34.469 -0.622 -5.066 1 95.25 493 ASP A CA 1
ATOM 3808 C C . ASP A 1 493 ? 34.969 -0.201 -3.689 1 95.25 493 ASP A C 1
ATOM 3810 O O . ASP A 1 493 ? 35.281 -1.05 -2.854 1 95.25 493 ASP A O 1
ATOM 3814 N N . GLY A 1 494 ? 35 1.056 -3.469 1 94.12 494 GLY A N 1
ATOM 3815 C CA . GLY A 1 494 ? 35.469 1.579 -2.191 1 94.12 494 GLY A CA 1
ATOM 3816 C C . GLY A 1 494 ? 34.531 1.271 -1.049 1 94.12 494 GLY A C 1
ATOM 3817 O O . GLY A 1 494 ? 34.938 1.039 0.081 1 94.12 494 GLY A O 1
ATOM 3818 N N . PHE A 1 495 ? 33.312 1.233 -1.331 1 94.5 495 PHE A N 1
ATOM 3819 C CA . PHE A 1 495 ? 32.312 1.085 -0.282 1 94.5 495 PHE A CA 1
ATOM 3820 C C . PHE A 1 495 ? 32.031 -0.387 -0 1 94.5 495 PHE A C 1
ATOM 3822 O O . PHE A 1 495 ? 31.281 -0.72 0.918 1 94.5 495 PHE A O 1
ATOM 3829 N N . VAL A 1 496 ? 32.531 -1.341 -0.759 1 93.12 496 VAL A N 1
ATOM 3830 C CA . VAL A 1 496 ? 32.312 -2.773 -0.597 1 93.12 496 VAL A CA 1
ATOM 3831 C C . VAL A 1 496 ? 32.656 -3.193 0.829 1 93.12 496 VAL A C 1
ATOM 3833 O O . VAL A 1 496 ? 31.938 -3.998 1.437 1 93.12 496 VAL A O 1
ATOM 3836 N N . GLY A 1 497 ? 33.688 -2.57 1.433 1 88.88 497 GLY A N 1
ATOM 3837 C CA . GLY A 1 497 ? 34.125 -2.936 2.77 1 88.88 497 GLY A CA 1
ATOM 3838 C C . GLY A 1 497 ? 33.562 -2.025 3.85 1 88.88 497 GLY A C 1
ATOM 3839 O O . GLY A 1 497 ? 33.906 -2.152 5.023 1 88.88 497 GLY A O 1
ATOM 3840 N N . ASN A 1 498 ? 32.625 -1.173 3.434 1 90.88 498 ASN A N 1
ATOM 3841 C CA . ASN A 1 498 ? 32.062 -0.242 4.406 1 90.88 498 ASN A CA 1
ATOM 3842 C C . ASN A 1 498 ? 30.984 -0.906 5.262 1 90.88 498 ASN A C 1
ATOM 3844 O O . ASN A 1 498 ? 30.188 -1.697 4.758 1 90.88 498 ASN A O 1
ATOM 3848 N N . SER A 1 499 ? 30.875 -0.628 6.523 1 86.69 499 SER A N 1
ATOM 3849 C CA . SER A 1 499 ? 29.953 -1.319 7.422 1 86.69 499 SER A CA 1
ATOM 3850 C C . SER A 1 499 ? 28.922 -0.359 8 1 86.69 499 SER A C 1
ATOM 3852 O O . SER A 1 499 ? 28.125 -0.744 8.852 1 86.69 499 SER A O 1
ATOM 3854 N N . THR A 1 500 ? 28.906 0.899 7.465 1 87.25 500 THR A N 1
ATOM 3855 C CA . THR A 1 500 ? 28.062 1.851 8.172 1 87.25 500 THR A CA 1
ATOM 3856 C C . THR A 1 500 ? 27.062 2.496 7.219 1 87.25 500 THR A C 1
ATOM 3858 O O . THR A 1 500 ? 25.938 2.832 7.617 1 87.25 500 THR A O 1
ATOM 3861 N N . ILE A 1 501 ? 27.344 2.691 6 1 93.38 501 ILE A N 1
ATOM 3862 C CA . ILE A 1 501 ? 26.516 3.424 5.055 1 93.38 501 ILE A CA 1
ATOM 3863 C C . ILE A 1 501 ? 25.219 2.66 4.816 1 93.38 501 ILE A C 1
ATOM 3865 O O . ILE A 1 501 ? 25.234 1.457 4.547 1 93.38 501 ILE A O 1
ATOM 3869 N N . LYS A 1 502 ? 24.141 3.316 4.996 1 93 502 LYS A N 1
ATOM 3870 C CA . LYS A 1 502 ? 22.828 2.707 4.805 1 93 502 LYS A CA 1
ATOM 3871 C C . LYS A 1 502 ? 22.172 3.221 3.531 1 93 502 LYS A C 1
ATOM 3873 O O . LYS A 1 502 ? 21.422 2.488 2.873 1 93 502 LYS A O 1
ATOM 3878 N N . LYS A 1 503 ? 22.438 4.492 3.227 1 96.25 503 LYS A N 1
ATOM 3879 C CA . LYS A 1 503 ? 21.812 5.102 2.055 1 96.25 503 LYS A CA 1
ATOM 3880 C C . LYS A 1 503 ? 22.859 5.777 1.166 1 96.25 503 LYS A C 1
ATOM 3882 O O . LYS A 1 503 ? 23.594 6.66 1.618 1 96.25 503 LYS A O 1
ATOM 3887 N N . LEU A 1 504 ? 22.906 5.371 -0.027 1 97.56 504 LEU A N 1
ATOM 3888 C CA . LEU A 1 504 ? 23.828 5.926 -1.007 1 97.56 504 LEU A CA 1
ATOM 3889 C C . LEU A 1 504 ? 23.094 6.441 -2.234 1 97.56 504 LEU A C 1
ATOM 3891 O O . LEU A 1 504 ? 22.391 5.68 -2.904 1 97.56 504 LEU A O 1
ATOM 3895 N N . ILE A 1 505 ? 23.219 7.727 -2.543 1 98 505 ILE A N 1
ATOM 3896 C CA . ILE A 1 505 ? 22.547 8.344 -3.689 1 98 505 ILE A CA 1
ATOM 3897 C C . ILE A 1 505 ? 23.578 8.68 -4.762 1 98 505 ILE A C 1
ATOM 3899 O O . ILE A 1 505 ? 24.406 9.586 -4.578 1 98 505 ILE A O 1
ATOM 3903 N N . LEU A 1 506 ? 23.469 8.008 -5.906 1 97.44 506 LEU A N 1
ATOM 3904 C CA . LEU A 1 506 ? 24.453 8.117 -6.98 1 97.44 506 LEU A CA 1
ATOM 3905 C C . LEU A 1 506 ? 23.812 8.656 -8.25 1 97.44 506 LEU A C 1
ATOM 3907 O O . LEU A 1 506 ? 24.266 8.359 -9.359 1 97.44 506 LEU A O 1
ATOM 3911 N N . ASN A 1 507 ? 22.844 9.492 -8.148 1 97.56 507 ASN A N 1
ATOM 3912 C CA . ASN A 1 507 ? 22.094 9.953 -9.312 1 97.56 507 ASN A CA 1
ATOM 3913 C C . ASN A 1 507 ? 22.969 10.781 -10.25 1 97.56 507 ASN A C 1
ATOM 3915 O O . ASN A 1 507 ? 23.812 11.562 -9.805 1 97.56 507 ASN A O 1
ATOM 3919 N N . GLY A 1 508 ? 22.797 10.594 -11.484 1 96.38 508 GLY A N 1
ATOM 3920 C CA . GLY A 1 508 ? 23.344 11.469 -12.516 1 96.38 508 GLY A CA 1
ATOM 3921 C C . GLY A 1 508 ? 24.859 11.461 -12.586 1 96.38 508 GLY A C 1
ATOM 3922 O O . GLY A 1 508 ? 25.484 12.508 -12.742 1 96.38 508 GLY A O 1
ATOM 3923 N N . ASN A 1 509 ? 25.438 10.281 -12.414 1 96.56 509 ASN A N 1
ATOM 3924 C CA . ASN A 1 509 ? 26.906 10.266 -12.406 1 96.56 509 ASN A CA 1
ATOM 3925 C C . ASN A 1 509 ? 27.453 9.5 -13.609 1 96.56 509 ASN A C 1
ATOM 3927 O O . ASN A 1 509 ? 28.656 9.562 -13.883 1 96.56 509 ASN A O 1
ATOM 3931 N N . PHE A 1 510 ? 26.625 8.844 -14.43 1 96.25 510 PHE A N 1
ATOM 3932 C CA . PHE A 1 510 ? 27.078 8.117 -15.617 1 96.25 510 PHE A CA 1
ATOM 3933 C C . PHE A 1 510 ? 27.219 9.062 -16.797 1 96.25 510 PHE A C 1
ATOM 3935 O O . PHE A 1 510 ? 26.609 10.133 -16.828 1 96.25 510 PHE A O 1
ATOM 3942 N N . LYS A 1 511 ? 28.031 8.594 -17.703 1 93.75 511 LYS A N 1
ATOM 3943 C CA . LYS A 1 511 ? 28.188 9.391 -18.922 1 93.75 511 LYS A CA 1
ATOM 3944 C C . LYS A 1 511 ? 27.031 9.133 -19.891 1 93.75 511 LYS A C 1
ATOM 3946 O O . LYS A 1 511 ? 26.484 8.023 -19.938 1 93.75 511 LYS A O 1
ATOM 3951 N N . GLN A 1 512 ? 26.734 10.133 -20.641 1 89.88 512 GLN A N 1
ATOM 3952 C CA . GLN A 1 512 ? 25.641 10.031 -21.609 1 89.88 512 GLN A CA 1
ATOM 3953 C C . GLN A 1 512 ? 25.953 9 -22.688 1 89.88 512 GLN A C 1
ATOM 3955 O O . GLN A 1 512 ? 25.094 8.188 -23.031 1 89.88 512 GLN A O 1
ATOM 3960 N N . SER A 1 513 ? 27.219 9.109 -23.156 1 90 513 SER A N 1
ATOM 3961 C CA . SER A 1 513 ? 27.656 8.133 -24.156 1 90 513 SER A CA 1
ATOM 3962 C C . SER A 1 513 ? 28.328 6.941 -23.5 1 90 513 SER A C 1
ATOM 3964 O O . SER A 1 513 ? 29.078 7.105 -22.531 1 90 513 SER A O 1
ATOM 3966 N N . LYS A 1 514 ? 27.969 5.746 -23.969 1 88.19 514 LYS A N 1
ATOM 3967 C CA . LYS A 1 514 ? 28.516 4.52 -23.406 1 88.19 514 LYS A CA 1
ATOM 3968 C C . LYS A 1 514 ? 30.047 4.496 -23.547 1 88.19 514 LYS A C 1
ATOM 3970 O O . LYS A 1 514 ? 30.578 4.746 -24.625 1 88.19 514 LYS A O 1
ATOM 3975 N N . THR A 1 515 ? 30.609 4.316 -22.375 1 91.44 515 THR A N 1
ATOM 3976 C CA . THR A 1 515 ? 32.062 4.207 -22.359 1 91.44 515 THR A CA 1
ATOM 3977 C C . THR A 1 515 ? 32.5 2.75 -22.219 1 91.44 515 THR A C 1
ATOM 3979 O O . THR A 1 515 ? 31.672 1.875 -21.953 1 91.44 515 THR A O 1
ATOM 3982 N N . LYS A 1 516 ? 33.781 2.541 -22.406 1 92.5 516 LYS A N 1
ATOM 3983 C CA . LYS A 1 516 ? 34.344 1.194 -22.297 1 92.5 516 LYS A CA 1
ATOM 3984 C C . LYS A 1 516 ? 34.25 0.687 -20.859 1 92.5 516 LYS A C 1
ATOM 3986 O O . LYS A 1 516 ? 34.25 -0.523 -20.625 1 92.5 516 LYS A O 1
ATOM 3991 N N . SER A 1 517 ? 34.094 1.597 -19.938 1 93.62 517 SER A N 1
ATOM 3992 C CA . SER A 1 517 ? 34.125 1.244 -18.516 1 93.62 517 SER A CA 1
ATOM 3993 C C . SER A 1 517 ? 32.719 0.979 -17.969 1 93.62 517 SER A C 1
ATOM 3995 O O . SER A 1 517 ? 32.562 0.613 -16.812 1 93.62 517 SER A O 1
ATOM 3997 N N . ARG A 1 518 ? 31.766 1.156 -18.766 1 94.69 518 ARG A N 1
ATOM 3998 C CA . ARG A 1 518 ? 30.391 1.066 -18.297 1 94.69 518 ARG A CA 1
ATOM 3999 C C . ARG A 1 518 ? 30.094 -0.318 -17.734 1 94.69 518 ARG A C 1
ATOM 4001 O O . ARG A 1 518 ? 29.562 -0.441 -16.625 1 94.69 518 ARG A O 1
ATOM 4008 N N . PRO A 1 519 ? 30.391 -1.413 -18.453 1 93.69 519 PRO A N 1
ATOM 4009 C CA . PRO A 1 519 ? 30.109 -2.732 -17.875 1 93.69 519 PRO A CA 1
ATOM 4010 C C . PRO A 1 519 ? 30.812 -2.965 -16.547 1 93.69 519 PRO A C 1
ATOM 4012 O O . PRO A 1 519 ? 30.219 -3.555 -15.633 1 93.69 519 PRO A O 1
ATOM 4015 N N . SER A 1 520 ? 32.031 -2.49 -16.484 1 94.69 520 SER A N 1
ATOM 4016 C CA . SER A 1 520 ? 32.75 -2.621 -15.227 1 94.69 520 SER A CA 1
ATOM 4017 C C . SER A 1 520 ? 32.094 -1.827 -14.109 1 94.69 520 SER A C 1
ATOM 4019 O O . SER A 1 520 ? 32.125 -2.252 -12.953 1 94.69 520 SER A O 1
ATOM 4021 N N . ALA A 1 521 ? 31.641 -0.712 -14.461 1 96.5 521 ALA A N 1
ATOM 4022 C CA . ALA A 1 521 ? 30.953 0.116 -13.469 1 96.5 521 ALA A CA 1
ATOM 4023 C C . ALA A 1 521 ? 29.734 -0.601 -12.906 1 96.5 521 ALA A C 1
ATOM 4025 O O . ALA A 1 521 ? 29.516 -0.619 -11.695 1 96.5 521 ALA A O 1
ATOM 4026 N N . ILE A 1 522 ? 28.953 -1.14 -13.781 1 96.31 522 ILE A N 1
ATOM 4027 C CA . ILE A 1 522 ? 27.766 -1.862 -13.375 1 96.31 522 ILE A CA 1
ATOM 4028 C C . ILE A 1 522 ? 28.141 -3.068 -12.523 1 96.31 522 ILE A C 1
ATOM 4030 O O . ILE A 1 522 ? 27.5 -3.359 -11.516 1 96.31 522 ILE A O 1
ATOM 4034 N N . GLU A 1 523 ? 29.172 -3.756 -12.883 1 95.19 523 GLU A N 1
ATOM 4035 C CA . GLU A 1 523 ? 29.672 -4.887 -12.102 1 95.19 523 GLU A CA 1
ATOM 4036 C C . GLU A 1 523 ? 30.109 -4.453 -10.703 1 95.19 523 GLU A C 1
ATOM 4038 O O . GLU A 1 523 ? 29.922 -5.195 -9.734 1 95.19 523 GLU A O 1
ATOM 4043 N N . SER A 1 524 ? 30.688 -3.285 -10.633 1 96.81 524 SER A N 1
ATOM 4044 C CA . SER A 1 524 ? 31.094 -2.756 -9.336 1 96.81 524 SER A CA 1
ATOM 4045 C C . SER A 1 524 ? 29.891 -2.467 -8.453 1 96.81 524 SER A C 1
ATOM 4047 O O . SER A 1 524 ? 29.938 -2.684 -7.238 1 96.81 524 SER A O 1
ATOM 4049 N N . VAL A 1 525 ? 28.844 -1.904 -9.031 1 97.25 525 VAL A N 1
ATOM 4050 C CA . VAL A 1 525 ? 27.609 -1.661 -8.289 1 97.25 525 VAL A CA 1
ATOM 4051 C C . VAL A 1 525 ? 27.062 -2.982 -7.758 1 97.25 525 VAL A C 1
ATOM 4053 O O . VAL A 1 525 ? 26.656 -3.068 -6.598 1 97.25 525 VAL A O 1
ATOM 4056 N N . ILE A 1 526 ? 27.078 -4.023 -8.633 1 94.94 526 ILE A N 1
ATOM 4057 C CA . ILE A 1 526 ? 26.594 -5.344 -8.25 1 94.94 526 ILE A CA 1
ATOM 4058 C C . ILE A 1 526 ? 27.422 -5.898 -7.102 1 94.94 526 ILE A C 1
ATOM 4060 O O . ILE A 1 526 ? 26.875 -6.426 -6.129 1 94.94 526 ILE A O 1
ATOM 4064 N N . SER A 1 527 ? 28.719 -5.734 -7.191 1 94.19 527 SER A N 1
ATOM 4065 C CA . SER A 1 527 ? 29.609 -6.191 -6.141 1 94.19 527 SER A CA 1
ATOM 4066 C C . SER A 1 527 ? 29.312 -5.508 -4.812 1 94.19 527 SER A C 1
ATOM 4068 O O . SER A 1 527 ? 29.375 -6.133 -3.754 1 94.19 527 SER A O 1
ATOM 4070 N N . LEU A 1 528 ? 29.016 -4.27 -4.906 1 95.19 528 LEU A N 1
ATOM 4071 C CA . LEU A 1 528 ? 28.656 -3.525 -3.705 1 95.19 528 LEU A CA 1
ATOM 4072 C C . LEU A 1 528 ? 27.375 -4.078 -3.086 1 95.19 528 LEU A C 1
ATOM 4074 O O . LEU A 1 528 ? 27.312 -4.289 -1.874 1 95.19 528 LEU A O 1
ATOM 4078 N N . LEU A 1 529 ? 26.391 -4.312 -3.84 1 93.56 529 LEU A N 1
ATOM 4079 C CA . LEU A 1 529 ? 25.109 -4.805 -3.365 1 93.56 529 LEU A CA 1
ATOM 4080 C C . LEU A 1 529 ? 25.25 -6.207 -2.775 1 93.56 529 LEU A C 1
ATOM 4082 O O . LEU A 1 529 ? 24.5 -6.578 -1.869 1 93.56 529 LEU A O 1
ATOM 4086 N N . GLU A 1 530 ? 26.156 -7.008 -3.289 1 87.5 530 GLU A N 1
ATOM 4087 C CA . GLU A 1 530 ? 26.344 -8.383 -2.838 1 87.5 530 GLU A CA 1
ATOM 4088 C C . GLU A 1 530 ? 27.312 -8.453 -1.655 1 87.5 530 GLU A C 1
ATOM 4090 O O . GLU A 1 530 ? 27.438 -9.492 -1.016 1 87.5 530 GLU A O 1
ATOM 4095 N N . SER A 1 531 ? 27.844 -7.309 -1.366 1 89.19 531 SER A N 1
ATOM 4096 C CA . SER A 1 531 ? 28.828 -7.262 -0.286 1 89.19 531 SER A CA 1
ATOM 4097 C C . SER A 1 531 ? 28.141 -7.277 1.078 1 89.19 531 SER A C 1
ATOM 4099 O O . SER A 1 531 ? 26.922 -7.371 1.165 1 89.19 531 SER A O 1
ATOM 4101 N N . GLU A 1 532 ? 28.984 -7.227 2.139 1 83.38 532 GLU A N 1
ATOM 4102 C CA . GLU A 1 532 ? 28.469 -7.223 3.504 1 83.38 532 GLU A CA 1
ATOM 4103 C C . GLU A 1 532 ? 28.109 -5.809 3.955 1 83.38 532 GLU A C 1
ATOM 4105 O O . GLU A 1 532 ? 27.672 -5.605 5.09 1 83.38 532 GLU A O 1
ATOM 4110 N N . CYS A 1 533 ? 28.234 -4.891 2.988 1 88.19 533 CYS A N 1
ATOM 4111 C CA . CYS A 1 533 ? 27.844 -3.518 3.285 1 88.19 533 CYS A CA 1
ATOM 4112 C C . CYS A 1 533 ? 26.344 -3.439 3.588 1 88.19 533 CYS A C 1
ATOM 4114 O O . CYS A 1 533 ? 25.531 -3.99 2.85 1 88.19 533 CYS A O 1
ATOM 4116 N N . PRO A 1 534 ? 26.031 -2.865 4.711 1 87.75 534 PRO A N 1
ATOM 4117 C CA . PRO A 1 534 ? 24.625 -2.824 5.098 1 87.75 534 PRO A CA 1
ATOM 4118 C C . PRO A 1 534 ? 23.828 -1.786 4.312 1 87.75 534 PRO A C 1
ATOM 4120 O O . PRO A 1 534 ? 23 -1.067 4.887 1 87.75 534 PRO A O 1
ATOM 4123 N N . LEU A 1 535 ? 23.969 -1.665 3.041 1 93.38 535 LEU A N 1
ATOM 4124 C CA . LEU A 1 535 ? 23.281 -0.702 2.186 1 93.38 535 LEU A CA 1
ATOM 4125 C C . LEU A 1 535 ? 21.797 -1.054 2.051 1 93.38 535 LEU A C 1
ATOM 4127 O O . LEU A 1 535 ? 21.453 -2.143 1.584 1 93.38 535 LEU A O 1
ATOM 4131 N N . GLU A 1 536 ? 20.938 -0.14 2.469 1 93 536 GLU A N 1
ATOM 4132 C CA . GLU A 1 536 ? 19.5 -0.357 2.436 1 93 536 GLU A CA 1
ATOM 4133 C C . GLU A 1 536 ? 18.844 0.395 1.273 1 93 536 GLU A C 1
ATOM 4135 O O . GLU A 1 536 ? 17.828 -0.041 0.734 1 93 536 GLU A O 1
ATOM 4140 N N . THR A 1 537 ? 19.391 1.501 0.933 1 96.56 537 THR A N 1
ATOM 4141 C CA . THR A 1 537 ? 18.812 2.34 -0.11 1 96.56 537 THR A CA 1
ATOM 4142 C C . THR A 1 537 ? 19.875 2.721 -1.146 1 96.56 537 THR A C 1
ATOM 4144 O O . THR A 1 537 ? 20.953 3.197 -0.795 1 96.56 537 THR A O 1
ATOM 4147 N N . LEU A 1 538 ? 19.562 2.488 -2.357 1 97.81 538 LEU A N 1
ATOM 4148 C CA . LEU A 1 538 ? 20.406 2.912 -3.467 1 97.81 538 LEU A CA 1
ATOM 4149 C C . LEU A 1 538 ? 19.594 3.658 -4.52 1 97.81 538 LEU A C 1
ATOM 4151 O O . LEU A 1 538 ? 18.625 3.113 -5.066 1 97.81 538 LEU A O 1
ATOM 4155 N N . HIS A 1 539 ? 19.891 4.895 -4.734 1 97.81 539 HIS A N 1
ATOM 4156 C CA . HIS A 1 539 ? 19.312 5.656 -5.836 1 97.81 539 HIS A CA 1
ATOM 4157 C C . HIS A 1 539 ? 20.344 5.871 -6.949 1 97.81 539 HIS A C 1
ATOM 4159 O O . HIS A 1 539 ? 21.438 6.391 -6.703 1 97.81 539 HIS A O 1
ATOM 4165 N N . MET A 1 540 ? 20.047 5.387 -8.039 1 97.06 540 MET A N 1
ATOM 4166 C CA . MET A 1 540 ? 20.906 5.504 -9.219 1 97.06 540 MET A CA 1
ATOM 4167 C C . MET A 1 540 ? 20.094 5.91 -10.445 1 97.06 540 MET A C 1
ATOM 4169 O O . MET A 1 540 ? 20.016 5.164 -11.414 1 97.06 540 MET A O 1
ATOM 4173 N N . THR A 1 541 ? 19.5 7.121 -10.414 1 97.38 541 THR A N 1
ATOM 4174 C CA . THR A 1 541 ? 18.672 7.629 -11.508 1 97.38 541 THR A CA 1
ATOM 4175 C C . THR A 1 541 ? 19.531 8.367 -12.531 1 97.38 541 THR A C 1
ATOM 4177 O O . THR A 1 541 ? 20.734 8.531 -12.328 1 97.38 541 THR A O 1
ATOM 4180 N N . VAL A 1 542 ? 18.922 8.797 -13.656 1 95.5 542 VAL A N 1
ATOM 4181 C CA . VAL A 1 542 ? 19.625 9.508 -14.711 1 95.5 542 VAL A CA 1
ATOM 4182 C C . VAL A 1 542 ? 19.938 10.938 -14.258 1 95.5 542 VAL A C 1
ATOM 4184 O O . VAL A 1 542 ? 20.797 11.609 -14.836 1 95.5 542 VAL A O 1
ATOM 4187 N N . GLY A 1 543 ? 19.203 11.328 -13.164 1 92.81 543 GLY A N 1
ATOM 4188 C CA . GLY A 1 543 ? 19.422 12.672 -12.648 1 92.81 543 GLY A CA 1
ATOM 4189 C C . GLY A 1 543 ? 19.141 13.758 -13.672 1 92.81 543 GLY A C 1
ATOM 4190 O O . GLY A 1 543 ? 18.328 13.57 -14.578 1 92.81 543 GLY A O 1
ATOM 4191 N N . ASN A 1 544 ? 19.719 14.859 -13.523 1 88.56 544 ASN A N 1
ATOM 4192 C CA . ASN A 1 544 ? 19.547 16 -14.422 1 88.56 544 ASN A CA 1
ATOM 4193 C C . ASN A 1 544 ? 20.438 15.875 -15.664 1 88.56 544 ASN A C 1
ATOM 4195 O O . ASN A 1 544 ? 20.141 16.453 -16.703 1 88.56 544 ASN A O 1
ATOM 4199 N N . SER A 1 545 ? 21.453 15.125 -15.484 1 84.19 545 SER A N 1
ATOM 4200 C CA . SER A 1 545 ? 22.406 14.93 -16.578 1 84.19 545 SER A CA 1
ATOM 4201 C C . SER A 1 545 ? 21.812 14.047 -17.672 1 84.19 545 SER A C 1
ATOM 4203 O O . SER A 1 545 ? 22.328 14.008 -18.797 1 84.19 545 SER A O 1
ATOM 4205 N N . LYS A 1 546 ? 20.703 13.359 -17.484 1 84 546 LYS A N 1
ATOM 4206 C CA . LYS A 1 546 ? 19.984 12.523 -18.438 1 84 546 LYS A CA 1
ATOM 4207 C C . LYS A 1 546 ? 20.906 11.516 -19.109 1 84 546 LYS A C 1
ATOM 4209 O O . LYS A 1 546 ? 20.969 11.445 -20.344 1 84 546 LYS A O 1
ATOM 4214 N N . SER A 1 547 ? 21.578 10.734 -18.328 1 89.62 547 SER A N 1
ATOM 4215 C CA . SER A 1 547 ? 22.516 9.711 -18.781 1 89.62 547 SER A CA 1
ATOM 4216 C C . SER A 1 547 ? 21.906 8.312 -18.641 1 89.62 547 SER A C 1
ATOM 4218 O O . SER A 1 547 ? 22.281 7.559 -17.734 1 89.62 547 SER A O 1
ATOM 4220 N N . PRO A 1 548 ? 21.047 7.934 -19.609 1 94.06 548 PRO A N 1
ATOM 4221 C CA . PRO A 1 548 ? 20.375 6.645 -19.484 1 94.06 548 PRO A CA 1
ATOM 4222 C C . PRO A 1 548 ? 21.297 5.461 -19.766 1 94.06 548 PRO A C 1
ATOM 4224 O O . PRO A 1 548 ? 22.141 5.535 -20.656 1 94.06 548 PRO A O 1
ATOM 4227 N N . LEU A 1 549 ? 21.172 4.359 -19 1 96 549 LEU A N 1
ATOM 4228 C CA . LEU A 1 549 ? 21.984 3.154 -19.141 1 96 549 LEU A CA 1
ATOM 4229 C C . LEU A 1 549 ? 21.375 2.205 -20.172 1 96 549 LEU A C 1
ATOM 4231 O O . LEU A 1 549 ? 22.047 1.324 -20.688 1 96 549 LEU A O 1
ATOM 4235 N N . LYS A 1 550 ? 20.109 2.299 -20.469 1 94.88 550 LYS A N 1
ATOM 4236 C CA . LYS A 1 550 ? 19.406 1.466 -21.438 1 94.88 550 LYS A CA 1
ATOM 4237 C C . LYS A 1 550 ? 19.594 -0.017 -21.125 1 94.88 550 LYS A C 1
ATOM 4239 O O . LYS A 1 550 ? 19.328 -0.46 -20.016 1 94.88 550 LYS A O 1
ATOM 4244 N N . ALA A 1 551 ? 20.156 -0.875 -22 1 91.56 551 ALA A N 1
ATOM 4245 C CA . ALA A 1 551 ? 20.266 -2.32 -21.828 1 91.56 551 ALA A CA 1
ATOM 4246 C C . ALA A 1 551 ? 21.375 -2.67 -20.828 1 91.56 551 ALA A C 1
ATOM 4248 O O . ALA A 1 551 ? 21.391 -3.76 -20.266 1 91.56 551 ALA A O 1
ATOM 4249 N N . ASP A 1 552 ? 22.266 -1.745 -20.531 1 94 552 ASP A N 1
ATOM 4250 C CA . ASP A 1 552 ? 23.406 -2.008 -19.656 1 94 552 ASP A CA 1
ATOM 4251 C C . ASP A 1 552 ? 22.938 -2.201 -18.203 1 94 552 ASP A C 1
ATOM 4253 O O . ASP A 1 552 ? 23.656 -2.781 -17.391 1 94 552 ASP A O 1
ATOM 4257 N N . ILE A 1 553 ? 21.812 -1.724 -17.859 1 95.75 553 ILE A N 1
ATOM 4258 C CA . ILE A 1 553 ? 21.328 -1.799 -16.484 1 95.75 553 ILE A CA 1
ATOM 4259 C C . ILE A 1 553 ? 20.812 -3.205 -16.188 1 95.75 553 ILE A C 1
ATOM 4261 O O . ILE A 1 553 ? 20.578 -3.566 -15.039 1 95.75 553 ILE A O 1
ATOM 4265 N N . LEU A 1 554 ? 20.562 -4.062 -17.219 1 92.75 554 LEU A N 1
ATOM 4266 C CA . LEU A 1 554 ? 19.922 -5.367 -17.094 1 92.75 554 LEU A CA 1
ATOM 4267 C C . LEU A 1 554 ? 20.719 -6.27 -16.156 1 92.75 554 LEU A C 1
ATOM 4269 O O . LEU A 1 554 ? 20.141 -7.012 -15.359 1 92.75 554 LEU A O 1
ATOM 4273 N N . SER A 1 555 ? 22.062 -6.176 -16.203 1 91.81 555 SER A N 1
ATOM 4274 C CA . SER A 1 555 ? 22.891 -6.98 -15.328 1 91.81 555 SER A CA 1
ATOM 4275 C C . SER A 1 555 ? 22.609 -6.672 -13.859 1 91.81 555 SER A C 1
ATOM 4277 O O . SER A 1 555 ? 22.578 -7.578 -13.023 1 91.81 555 SER A O 1
ATOM 4279 N N . LEU A 1 556 ? 22.391 -5.406 -13.625 1 95.06 556 LEU A N 1
ATOM 4280 C CA . LEU A 1 556 ? 22.062 -4.996 -12.266 1 95.06 556 LEU A CA 1
ATOM 4281 C C . LEU A 1 556 ? 20.703 -5.531 -11.852 1 95.06 556 LEU A C 1
ATOM 4283 O O . LEU A 1 556 ? 20.531 -6.027 -10.734 1 95.06 556 LEU A O 1
ATOM 4287 N N . ILE A 1 557 ? 19.75 -5.41 -12.727 1 94.44 557 ILE A N 1
ATOM 4288 C CA . ILE A 1 557 ? 18.391 -5.867 -12.469 1 94.44 557 ILE A CA 1
ATOM 4289 C C . ILE A 1 557 ? 18.406 -7.355 -12.141 1 94.44 557 ILE A C 1
ATOM 4291 O O . ILE A 1 557 ? 17.781 -7.785 -11.164 1 94.44 557 ILE A O 1
ATOM 4295 N N . TYR A 1 558 ? 19.156 -8.117 -12.852 1 86.38 558 TYR A N 1
ATOM 4296 C CA . TYR A 1 558 ? 19.203 -9.555 -12.633 1 86.38 558 TYR A CA 1
ATOM 4297 C C . TYR A 1 558 ? 19.844 -9.891 -11.297 1 86.38 558 TYR A C 1
ATOM 4299 O O . TYR A 1 558 ? 19.484 -10.875 -10.648 1 86.38 558 TYR A O 1
ATOM 4307 N N . SER A 1 559 ? 20.734 -9.094 -10.875 1 89 559 SER A N 1
ATOM 4308 C CA . SER A 1 559 ? 21.453 -9.328 -9.617 1 89 559 SER A CA 1
ATOM 4309 C C . SER A 1 559 ? 20.516 -9.156 -8.422 1 89 559 SER A C 1
ATOM 4311 O O . SER A 1 559 ? 20.812 -9.656 -7.328 1 89 559 SER A O 1
ATOM 4313 N N . LEU A 1 560 ? 19.438 -8.43 -8.625 1 91.38 560 LEU A N 1
ATOM 4314 C CA . LEU A 1 560 ? 18.484 -8.195 -7.547 1 91.38 560 LEU A CA 1
ATOM 4315 C C . LEU A 1 560 ? 17.844 -9.508 -7.105 1 91.38 560 LEU A C 1
ATOM 4317 O O . LEU A 1 560 ? 17.312 -9.602 -5.996 1 91.38 560 LEU A O 1
ATOM 4321 N N . ALA A 1 561 ? 17.828 -10.492 -7.977 1 84.31 561 ALA A N 1
ATOM 4322 C CA . ALA A 1 561 ? 17.188 -11.781 -7.691 1 84.31 561 ALA A CA 1
ATOM 4323 C C . ALA A 1 561 ? 17.828 -12.445 -6.473 1 84.31 561 ALA A C 1
ATOM 4325 O O . ALA A 1 561 ? 17.141 -13.102 -5.684 1 84.31 561 ALA A O 1
ATOM 4326 N N . THR A 1 562 ? 19.109 -12.211 -6.273 1 79 562 THR A N 1
ATOM 4327 C CA . THR A 1 562 ? 19.844 -12.883 -5.203 1 79 562 THR A CA 1
ATOM 4328 C C . THR A 1 562 ? 20.219 -11.898 -4.105 1 79 562 THR A C 1
ATOM 4330 O O . THR A 1 562 ? 20.875 -12.273 -3.129 1 79 562 THR A O 1
ATOM 4333 N N . ASN A 1 563 ? 19.734 -10.688 -4.309 1 86.06 563 ASN A N 1
ATOM 4334 C CA . ASN A 1 563 ? 20.078 -9.695 -3.301 1 86.06 563 ASN A CA 1
ATOM 4335 C C . ASN A 1 563 ? 19.266 -9.883 -2.021 1 86.06 563 ASN A C 1
ATOM 4337 O O . ASN A 1 563 ? 18.062 -10.156 -2.076 1 86.06 563 ASN A O 1
ATOM 4341 N N . SER A 1 564 ? 19.906 -9.727 -0.886 1 78.81 564 SER A N 1
ATOM 4342 C CA . SER A 1 564 ? 19.219 -9.984 0.374 1 78.81 564 SER A CA 1
ATOM 4343 C C . SER A 1 564 ? 19.344 -8.805 1.327 1 78.81 564 SER A C 1
ATOM 4345 O O . SER A 1 564 ? 19.094 -8.938 2.527 1 78.81 564 SER A O 1
ATOM 4347 N N . SER A 1 565 ? 19.734 -7.645 0.795 1 84.88 565 SER A N 1
ATOM 4348 C CA . SER A 1 565 ? 19.969 -6.547 1.729 1 84.88 565 SER A CA 1
ATOM 4349 C C . SER A 1 565 ? 19.234 -5.289 1.299 1 84.88 565 SER A C 1
ATOM 4351 O O . SER A 1 565 ? 18.703 -4.555 2.137 1 84.88 565 SER A O 1
ATOM 4353 N N . LEU A 1 566 ? 19.109 -5.008 0.071 1 93.88 566 LEU A N 1
ATOM 4354 C CA . LEU A 1 566 ? 18.562 -3.758 -0.446 1 93.88 566 LEU A CA 1
ATOM 4355 C C . LEU A 1 566 ? 17.062 -3.67 -0.182 1 93.88 566 LEU A C 1
ATOM 4357 O O . LEU A 1 566 ? 16.328 -4.613 -0.462 1 93.88 566 LEU A O 1
ATOM 4361 N N . LEU A 1 567 ? 16.625 -2.564 0.377 1 92.19 567 LEU A N 1
ATOM 4362 C CA . LEU A 1 567 ? 15.219 -2.35 0.711 1 92.19 567 LEU A CA 1
ATOM 4363 C C . LEU A 1 567 ? 14.57 -1.374 -0.266 1 92.19 567 LEU A C 1
ATOM 4365 O O . LEU A 1 567 ? 13.375 -1.473 -0.548 1 92.19 567 LEU A O 1
ATOM 4369 N N . GLU A 1 568 ? 15.344 -0.478 -0.732 1 96 568 GLU A N 1
ATOM 4370 C CA . GLU A 1 568 ? 14.812 0.562 -1.61 1 96 568 GLU A CA 1
ATOM 4371 C C . GLU A 1 568 ? 15.75 0.819 -2.785 1 96 568 GLU A C 1
ATOM 4373 O O . GLU A 1 568 ? 16.969 0.978 -2.6 1 96 568 GLU A O 1
ATOM 4378 N N . LEU A 1 569 ? 15.156 0.812 -3.979 1 97.88 569 LEU A N 1
ATOM 4379 C CA . LEU A 1 569 ? 15.922 1.04 -5.199 1 97.88 569 LEU A CA 1
ATOM 4380 C C . LEU A 1 569 ? 15.211 2.039 -6.105 1 97.88 569 LEU A C 1
ATOM 4382 O O . LEU A 1 569 ? 14.008 1.921 -6.344 1 97.88 569 LEU A O 1
ATOM 4386 N N . ASP A 1 570 ? 15.945 3.051 -6.5 1 98.25 570 ASP A N 1
ATOM 4387 C CA . ASP A 1 570 ? 15.438 3.998 -7.488 1 98.25 570 ASP A CA 1
ATOM 4388 C C . ASP A 1 570 ? 16.281 3.969 -8.766 1 98.25 570 ASP A C 1
ATOM 4390 O O . ASP A 1 570 ? 17.438 4.383 -8.75 1 98.25 570 ASP A O 1
ATOM 4394 N N . ILE A 1 571 ? 15.727 3.547 -9.836 1 98.12 571 ILE A N 1
ATOM 4395 C CA . ILE A 1 571 ? 16.422 3.457 -11.117 1 98.12 571 ILE A CA 1
ATOM 4396 C C . ILE A 1 571 ? 15.594 4.156 -12.195 1 98.12 571 ILE A C 1
ATOM 4398 O O . ILE A 1 571 ? 15.477 3.652 -13.32 1 98.12 571 ILE A O 1
ATOM 4402 N N . SER A 1 572 ? 15.016 5.25 -11.938 1 97.5 572 SER A N 1
ATOM 4403 C CA . SER A 1 572 ? 14.141 5.98 -12.852 1 97.5 572 SER A CA 1
ATOM 4404 C C . SER A 1 572 ? 14.938 6.609 -13.984 1 97.5 572 SER A C 1
ATOM 4406 O O . SER A 1 572 ? 16.062 7.086 -13.781 1 97.5 572 SER A O 1
ATOM 4408 N N . GLY A 1 573 ? 14.414 6.539 -15.156 1 97.25 573 GLY A N 1
ATOM 4409 C CA . GLY A 1 573 ? 14.875 7.359 -16.266 1 97.25 573 GLY A CA 1
ATOM 4410 C C . GLY A 1 573 ? 15.883 6.652 -17.156 1 97.25 573 GLY A C 1
ATOM 4411 O O . GLY A 1 573 ? 16.359 7.223 -18.125 1 97.25 573 GLY A O 1
ATOM 4412 N N . HIS A 1 574 ? 16.172 5.371 -17 1 97.06 574 HIS A N 1
ATOM 4413 C CA . HIS A 1 574 ? 17.25 4.711 -17.719 1 97.06 574 HIS A CA 1
ATOM 4414 C C . HIS A 1 574 ? 16.797 4.172 -19.062 1 97.06 574 HIS A C 1
ATOM 4416 O O . HIS A 1 574 ? 17.578 3.564 -19.797 1 97.06 574 HIS A O 1
ATOM 4422 N N . GLN A 1 575 ? 15.531 4.328 -19.406 1 96.69 575 GLN A N 1
ATOM 4423 C CA . GLN A 1 575 ? 14.984 3.879 -20.688 1 96.69 575 GLN A CA 1
ATOM 4424 C C . GLN A 1 575 ? 15.281 2.4 -20.922 1 96.69 575 GLN A C 1
ATOM 4426 O O . GLN A 1 575 ? 15.742 2.018 -22 1 96.69 575 GLN A O 1
ATOM 4431 N N . MET A 1 576 ? 15.055 1.627 -20 1 95.38 576 MET A N 1
ATOM 4432 C CA . MET A 1 576 ? 15.391 0.209 -20.062 1 95.38 576 MET A CA 1
ATOM 4433 C C . MET A 1 576 ? 14.406 -0.543 -20.953 1 95.38 576 MET A C 1
ATOM 4435 O O . MET A 1 576 ? 14.672 -1.674 -21.359 1 95.38 576 MET A O 1
ATOM 4439 N N . GLY A 1 577 ? 13.195 -0.023 -21.219 1 95 577 GLY A N 1
ATOM 4440 C CA . GLY A 1 577 ? 12.25 -0.641 -22.141 1 95 577 GLY A CA 1
ATOM 4441 C C . GLY A 1 577 ? 11.555 -1.854 -21.547 1 95 577 GLY A C 1
ATOM 4442 O O . GLY A 1 577 ? 11.594 -2.072 -20.328 1 95 577 GLY A O 1
ATOM 4443 N N . PRO A 1 578 ? 10.805 -2.584 -22.375 1 93.75 578 PRO A N 1
ATOM 4444 C CA . PRO A 1 578 ? 10.07 -3.758 -21.891 1 93.75 578 PRO A CA 1
ATOM 4445 C C . PRO A 1 578 ? 10.992 -4.844 -21.344 1 93.75 578 PRO A C 1
ATOM 4447 O O . PRO A 1 578 ? 10.633 -5.559 -20.406 1 93.75 578 PRO A O 1
ATOM 4450 N N . LYS A 1 579 ? 12.195 -4.992 -21.875 1 90.94 579 LYS A N 1
ATOM 4451 C CA . LYS A 1 579 ? 13.148 -6 -21.406 1 90.94 579 LYS A CA 1
ATOM 4452 C C . LYS A 1 579 ? 13.531 -5.766 -19.953 1 90.94 579 LYS A C 1
ATOM 4454 O O . LYS A 1 579 ? 13.641 -6.715 -19.172 1 90.94 579 LYS A O 1
ATOM 4459 N N . GLY A 1 580 ? 13.742 -4.492 -19.625 1 94.5 580 GLY A N 1
ATOM 4460 C CA . GLY A 1 580 ? 14.047 -4.156 -18.25 1 94.5 580 GLY A CA 1
ATOM 4461 C C . GLY A 1 580 ? 12.906 -4.461 -17.297 1 94.5 580 GLY A C 1
ATOM 4462 O O . GLY A 1 580 ? 13.133 -4.965 -16.188 1 94.5 580 GLY A O 1
ATOM 4463 N N . ALA A 1 581 ? 11.742 -4.145 -17.734 1 96 581 ALA A N 1
ATOM 4464 C CA . ALA A 1 581 ? 10.562 -4.402 -16.922 1 96 581 ALA A CA 1
ATOM 4465 C C . ALA A 1 581 ? 10.367 -5.898 -16.688 1 96 581 ALA A C 1
ATOM 4467 O O . ALA A 1 581 ? 10.086 -6.328 -15.57 1 96 581 ALA A O 1
ATOM 4468 N N . ILE A 1 582 ? 10.5 -6.699 -17.734 1 91.38 582 ILE A N 1
ATOM 4469 C CA . ILE A 1 582 ? 10.391 -8.148 -17.625 1 91.38 582 ILE A CA 1
ATOM 4470 C C . ILE A 1 582 ? 11.484 -8.68 -16.703 1 91.38 582 ILE A C 1
ATOM 4472 O O . ILE A 1 582 ? 11.234 -9.547 -15.859 1 91.38 582 ILE A O 1
ATOM 4476 N N . GLY A 1 583 ? 12.672 -8.109 -16.844 1 90.56 583 GLY A N 1
ATOM 4477 C CA . GLY A 1 583 ? 13.766 -8.469 -15.961 1 90.56 583 GLY A CA 1
ATOM 4478 C C . GLY A 1 583 ? 13.477 -8.172 -14.5 1 90.56 583 GLY A C 1
ATOM 4479 O O . GLY A 1 583 ? 13.812 -8.977 -13.625 1 90.56 583 GLY A O 1
ATOM 4480 N N . LEU A 1 584 ? 12.859 -7.023 -14.242 1 95.12 584 LEU A N 1
ATOM 4481 C CA . LEU A 1 584 ? 12.461 -6.68 -12.883 1 95.12 584 LEU A CA 1
ATOM 4482 C C . LEU A 1 584 ? 11.492 -7.711 -12.328 1 95.12 584 LEU A C 1
ATOM 4484 O O . LEU A 1 584 ? 11.633 -8.148 -11.18 1 95.12 584 LEU A O 1
ATOM 4488 N N . GLY A 1 585 ? 10.508 -8.047 -13.156 1 92.88 585 GLY A N 1
ATOM 4489 C CA . GLY A 1 585 ? 9.57 -9.078 -12.742 1 92.88 585 GLY A CA 1
ATOM 4490 C C . GLY A 1 585 ? 10.25 -10.375 -12.352 1 92.88 585 GLY A C 1
ATOM 4491 O O . GLY A 1 585 ? 9.945 -10.953 -11.305 1 92.88 585 GLY A O 1
ATOM 4492 N N . LYS A 1 586 ? 11.156 -10.828 -13.125 1 86.88 586 LYS A N 1
ATOM 4493 C CA . LYS A 1 586 ? 11.883 -12.07 -12.875 1 86.88 586 LYS A CA 1
ATOM 4494 C C . LYS A 1 586 ? 12.688 -11.984 -11.578 1 86.88 586 LYS A C 1
ATOM 4496 O O . LYS A 1 586 ? 12.695 -12.93 -10.781 1 86.88 586 LYS A O 1
ATOM 4501 N N . ALA A 1 587 ? 13.32 -10.859 -11.422 1 90.12 587 ALA A N 1
ATOM 4502 C CA . ALA A 1 587 ? 14.125 -10.672 -10.219 1 90.12 587 ALA A CA 1
ATOM 4503 C C . ALA A 1 587 ? 13.25 -10.688 -8.969 1 90.12 587 ALA A C 1
ATOM 4505 O O . ALA A 1 587 ? 13.633 -11.266 -7.945 1 90.12 587 ALA A O 1
ATOM 4506 N N . LEU A 1 588 ? 12.125 -10.125 -9.086 1 91.5 588 LEU A N 1
ATOM 4507 C CA . LEU A 1 588 ? 11.234 -9.984 -7.934 1 91.5 588 LEU A CA 1
ATOM 4508 C C . LEU A 1 588 ? 10.633 -11.336 -7.551 1 91.5 588 LEU A C 1
ATOM 4510 O O . LEU A 1 588 ? 10.188 -11.523 -6.414 1 91.5 588 LEU A O 1
ATOM 4514 N N . GLN A 1 589 ? 10.586 -12.289 -8.43 1 83.62 589 GLN A N 1
ATOM 4515 C CA . GLN A 1 589 ? 10.062 -13.617 -8.125 1 83.62 589 GLN A CA 1
ATOM 4516 C C . GLN A 1 589 ? 10.875 -14.289 -7.02 1 83.62 589 GLN A C 1
ATOM 4518 O O . GLN A 1 589 ? 10.336 -15.062 -6.227 1 83.62 589 GLN A O 1
ATOM 4523 N N . THR A 1 590 ? 12.109 -13.867 -6.996 1 79.75 590 THR A N 1
ATOM 4524 C CA . THR A 1 590 ? 12.977 -14.547 -6.043 1 79.75 590 THR A CA 1
ATOM 4525 C C . THR A 1 590 ? 13.43 -13.594 -4.945 1 79.75 590 THR A C 1
ATOM 4527 O O . THR A 1 590 ? 13.891 -14.031 -3.887 1 79.75 590 THR A O 1
ATOM 4530 N N . ASN A 1 591 ? 13.266 -12.328 -5.223 1 86.5 591 ASN A N 1
ATOM 4531 C CA . ASN A 1 591 ? 13.734 -11.344 -4.258 1 86.5 591 ASN A CA 1
ATOM 4532 C C . ASN A 1 591 ? 12.945 -11.414 -2.953 1 86.5 591 ASN A C 1
ATOM 4534 O O . ASN A 1 591 ? 11.727 -11.539 -2.969 1 86.5 591 ASN A O 1
ATOM 4538 N N . LYS A 1 592 ? 13.656 -11.281 -1.854 1 78.5 592 LYS A N 1
ATOM 4539 C CA . LYS A 1 592 ? 12.992 -11.438 -0.565 1 78.5 592 LYS A CA 1
ATOM 4540 C C . LYS A 1 592 ? 13.156 -10.195 0.299 1 78.5 592 LYS A C 1
ATOM 4542 O O . LYS A 1 592 ? 12.773 -10.188 1.472 1 78.5 592 LYS A O 1
ATOM 4547 N N . THR A 1 593 ? 13.719 -9.109 -0.325 1 85.94 593 THR A N 1
ATOM 4548 C CA . THR A 1 593 ? 14.039 -8.008 0.572 1 85.94 593 THR A CA 1
ATOM 4549 C C . THR A 1 593 ? 13.523 -6.688 0.013 1 85.94 593 THR A C 1
ATOM 4551 O O . THR A 1 593 ? 13.148 -5.793 0.772 1 85.94 593 THR A O 1
ATOM 4554 N N . LEU A 1 594 ? 13.453 -6.496 -1.254 1 93.12 594 LEU A N 1
ATOM 4555 C CA . LEU A 1 594 ? 13.109 -5.211 -1.851 1 93.12 594 LEU A CA 1
ATOM 4556 C C . LEU A 1 594 ? 11.695 -4.797 -1.472 1 93.12 594 LEU A C 1
ATOM 4558 O O . LEU A 1 594 ? 10.734 -5.492 -1.802 1 93.12 594 LEU A O 1
ATOM 4562 N N . HIS A 1 595 ? 11.672 -3.697 -0.815 1 91.62 595 HIS A N 1
ATOM 4563 C CA . HIS A 1 595 ? 10.422 -3.18 -0.276 1 91.62 595 HIS A CA 1
ATOM 4564 C C . HIS A 1 595 ? 9.875 -2.053 -1.143 1 91.62 595 HIS A C 1
ATOM 4566 O O . HIS A 1 595 ? 8.656 -1.943 -1.33 1 91.62 595 HIS A O 1
ATOM 4572 N N . THR A 1 596 ? 10.719 -1.212 -1.532 1 94.56 596 THR A N 1
ATOM 4573 C CA . THR A 1 596 ? 10.344 -0.04 -2.314 1 94.56 596 THR A CA 1
ATOM 4574 C C . THR A 1 596 ? 11.094 -0.008 -3.641 1 94.56 596 THR A C 1
ATOM 4576 O O . THR A 1 596 ? 12.32 -0.127 -3.666 1 94.56 596 THR A O 1
ATOM 4579 N N . LEU A 1 597 ? 10.32 0.095 -4.727 1 97.19 597 LEU A N 1
ATOM 4580 C CA . LEU A 1 597 ? 10.898 0.168 -6.059 1 97.19 597 LEU A CA 1
ATOM 4581 C C . LEU A 1 597 ? 10.375 1.381 -6.82 1 97.19 597 LEU A C 1
ATOM 4583 O O . LEU A 1 597 ? 9.164 1.518 -7.012 1 97.19 597 LEU A O 1
ATOM 4587 N N . ILE A 1 598 ? 11.266 2.291 -7.188 1 97.31 598 ILE A N 1
ATOM 4588 C CA . ILE A 1 598 ? 10.93 3.459 -7.996 1 97.31 598 ILE A CA 1
ATOM 4589 C C . ILE A 1 598 ? 11.578 3.338 -9.375 1 97.31 598 ILE A C 1
ATOM 4591 O O . ILE A 1 598 ? 12.805 3.229 -9.484 1 97.31 598 ILE A O 1
ATOM 4595 N N . TRP A 1 599 ? 10.758 3.328 -10.422 1 97.88 599 TRP A N 1
ATOM 4596 C CA . TRP A 1 599 ? 11.344 3.043 -11.727 1 97.88 599 TRP A CA 1
ATOM 4597 C C . TRP A 1 599 ? 10.523 3.686 -12.844 1 97.88 599 TRP A C 1
ATOM 4599 O O . TRP A 1 599 ? 10.305 3.07 -13.891 1 97.88 599 TRP A O 1
ATOM 4609 N N . ASP A 1 600 ? 10.078 4.949 -12.664 1 96.25 600 ASP A N 1
ATOM 4610 C CA . ASP A 1 600 ? 9.328 5.676 -13.68 1 96.25 600 ASP A CA 1
ATOM 4611 C C . ASP A 1 600 ? 10.242 6.148 -14.805 1 96.25 600 ASP A C 1
ATOM 4613 O O . ASP A 1 600 ? 11.469 6.156 -14.656 1 96.25 600 ASP A O 1
ATOM 4617 N N . ASP A 1 601 ? 9.68 6.375 -15.891 1 96.19 601 ASP A N 1
ATOM 4618 C CA . ASP A 1 601 ? 10.352 6.965 -17.047 1 96.19 601 ASP A CA 1
ATOM 4619 C C . ASP A 1 601 ? 11.383 5.996 -17.625 1 96.19 601 ASP A C 1
ATOM 4621 O O . ASP A 1 601 ? 12.539 6.359 -17.828 1 96.19 601 ASP A O 1
ATOM 4625 N N . ASN A 1 602 ? 10.977 4.746 -17.844 1 97.5 602 ASN A N 1
ATOM 4626 C CA . ASN A 1 602 ? 11.852 3.727 -18.422 1 97.5 602 ASN A CA 1
ATOM 4627 C C . ASN A 1 602 ? 11.312 3.201 -19.75 1 97.5 602 ASN A C 1
ATOM 4629 O O . ASN A 1 602 ? 11.711 2.129 -20.203 1 97.5 602 ASN A O 1
ATOM 4633 N N . LEU A 1 603 ? 10.359 3.92 -20.344 1 96.56 603 LEU A N 1
ATOM 4634 C CA . LEU A 1 603 ? 9.766 3.564 -21.625 1 96.56 603 LEU A CA 1
ATOM 4635 C C . LEU A 1 603 ? 9.156 2.166 -21.578 1 96.56 603 LEU A C 1
ATOM 4637 O O . LEU A 1 603 ? 9.398 1.349 -22.469 1 96.56 603 LEU A O 1
ATOM 4641 N N . THR A 1 604 ? 8.453 1.914 -20.516 1 96.31 604 THR A N 1
ATOM 4642 C CA . THR A 1 604 ? 7.84 0.604 -20.312 1 96.31 604 THR A CA 1
ATOM 4643 C C . THR A 1 604 ? 6.559 0.472 -21.125 1 96.31 604 THR A C 1
ATOM 4645 O O . THR A 1 604 ? 5.676 1.331 -21.062 1 96.31 604 THR A O 1
ATOM 4648 N N . THR A 1 605 ? 6.441 -0.561 -21.938 1 94.5 605 THR A N 1
ATOM 4649 C CA . THR A 1 605 ? 5.266 -0.836 -22.75 1 94.5 605 THR A CA 1
ATOM 4650 C C . THR A 1 605 ? 4.32 -1.795 -22.031 1 94.5 605 THR A C 1
ATOM 4652 O O . THR A 1 605 ? 4.629 -2.275 -20.938 1 94.5 605 THR A O 1
ATOM 4655 N N . ALA A 1 606 ? 3.156 -2.086 -22.625 1 94.31 606 ALA A N 1
ATOM 4656 C CA . ALA A 1 606 ? 2.176 -3.006 -22.062 1 94.31 606 ALA A CA 1
ATOM 4657 C C . ALA A 1 606 ? 2.775 -4.395 -21.859 1 94.31 606 ALA A C 1
ATOM 4659 O O . ALA A 1 606 ? 2.5 -5.062 -20.859 1 94.31 606 ALA A O 1
ATOM 4660 N N . ILE A 1 607 ? 3.609 -4.816 -22.797 1 90.81 607 ILE A N 1
ATOM 4661 C CA . ILE A 1 607 ? 4.27 -6.113 -22.703 1 90.81 607 ILE A CA 1
ATOM 4662 C C . ILE A 1 607 ? 5.223 -6.129 -21.516 1 90.81 607 ILE A C 1
ATOM 4664 O O . ILE A 1 607 ? 5.328 -7.137 -20.812 1 90.81 607 ILE A O 1
ATOM 4668 N N . GLY A 1 608 ? 5.891 -5.051 -21.312 1 93.81 608 GLY A N 1
ATOM 4669 C CA . GLY A 1 608 ? 6.781 -4.938 -20.172 1 93.81 608 GLY A CA 1
ATOM 4670 C C . GLY A 1 608 ? 6.055 -5.02 -18.844 1 93.81 608 GLY A C 1
ATOM 4671 O O . GLY A 1 608 ? 6.488 -5.734 -17.938 1 93.81 608 GLY A O 1
ATOM 4672 N N . PHE A 1 609 ? 4.93 -4.297 -18.781 1 96 609 PHE A N 1
ATOM 4673 C CA . PHE A 1 609 ? 4.141 -4.332 -17.562 1 96 609 PHE A CA 1
ATOM 4674 C C . PHE A 1 609 ? 3.561 -5.719 -17.328 1 96 609 PHE A C 1
ATOM 4676 O O . PHE A 1 609 ? 3.424 -6.156 -16.188 1 96 609 PHE A O 1
ATOM 4683 N N . ALA A 1 610 ? 3.156 -6.41 -18.375 1 92.25 610 ALA A N 1
ATOM 4684 C CA . ALA A 1 610 ? 2.645 -7.773 -18.25 1 92.25 610 ALA A CA 1
ATOM 4685 C C . ALA A 1 610 ? 3.701 -8.703 -17.656 1 92.25 610 ALA A C 1
ATOM 4687 O O . ALA A 1 610 ? 3.398 -9.523 -16.797 1 92.25 610 ALA A O 1
ATOM 4688 N N . GLY A 1 611 ? 4.922 -8.562 -18.203 1 89.94 611 GLY A N 1
ATOM 4689 C CA . GLY A 1 611 ? 6.02 -9.336 -17.656 1 89.94 611 GLY A CA 1
ATOM 4690 C C . GLY A 1 611 ? 6.297 -9.023 -16.203 1 89.94 611 GLY A C 1
ATOM 4691 O O . GLY A 1 611 ? 6.578 -9.922 -15.406 1 89.94 611 GLY A O 1
ATOM 4692 N N . PHE A 1 612 ? 6.246 -7.773 -15.883 1 94 612 PHE A N 1
ATOM 4693 C CA . PHE A 1 612 ? 6.418 -7.332 -14.5 1 94 612 PHE A CA 1
ATOM 4694 C C . PHE A 1 612 ? 5.344 -7.93 -13.602 1 94 612 PHE A C 1
ATOM 4696 O O . PHE A 1 612 ? 5.633 -8.391 -12.5 1 94 612 PHE A O 1
ATOM 4703 N N . GLN A 1 613 ? 4.125 -7.895 -14.055 1 94.31 613 GLN A N 1
ATOM 4704 C CA . GLN A 1 613 ? 2.973 -8.43 -13.336 1 94.31 613 GLN A CA 1
ATOM 4705 C C . GLN A 1 613 ? 3.162 -9.914 -13.023 1 94.31 613 GLN A C 1
ATOM 4707 O O . GLN A 1 613 ? 2.852 -10.359 -11.914 1 94.31 613 GLN A O 1
ATOM 4712 N N . VAL A 1 614 ? 3.617 -10.711 -13.93 1 87.12 614 VAL A N 1
ATOM 4713 C CA . VAL A 1 614 ? 3.857 -12.133 -13.742 1 87.12 614 VAL A CA 1
ATOM 4714 C C . VAL A 1 614 ? 4.828 -12.352 -12.586 1 87.12 614 VAL A C 1
ATOM 4716 O O . VAL A 1 614 ? 4.629 -13.25 -11.758 1 87.12 614 VAL A O 1
ATOM 4719 N N . GLY A 1 615 ? 5.789 -11.508 -12.57 1 88.19 615 GLY A N 1
ATOM 4720 C CA . GLY A 1 615 ? 6.746 -11.602 -11.477 1 88.19 615 GLY A CA 1
ATOM 4721 C C . GLY A 1 615 ? 6.141 -11.273 -10.125 1 88.19 615 GLY A C 1
ATOM 4722 O O . GLY A 1 615 ? 6.461 -11.922 -9.125 1 88.19 615 GLY A O 1
ATOM 4723 N N . LEU A 1 616 ? 5.227 -10.312 -10.109 1 92.06 616 LEU A N 1
ATOM 4724 C CA . LEU A 1 616 ? 4.613 -9.852 -8.867 1 92.06 616 LEU A CA 1
ATOM 4725 C C . LEU A 1 616 ? 3.686 -10.914 -8.289 1 92.06 616 LEU A C 1
ATOM 4727 O O . LEU A 1 616 ? 3.398 -10.906 -7.09 1 92.06 616 LEU A O 1
ATOM 4731 N N . GLU A 1 617 ? 3.225 -11.797 -9.102 1 85.38 617 GLU A N 1
ATOM 4732 C CA . GLU A 1 617 ? 2.311 -12.828 -8.633 1 85.38 617 GLU A CA 1
ATOM 4733 C C . GLU A 1 617 ? 2.965 -13.703 -7.562 1 85.38 617 GLU A C 1
ATOM 4735 O O . GLU A 1 617 ? 2.289 -14.203 -6.66 1 85.38 617 GLU A O 1
ATOM 4740 N N . ARG A 1 618 ? 4.234 -13.773 -7.613 1 81 618 ARG A N 1
ATOM 4741 C CA . ARG A 1 618 ? 4.93 -14.625 -6.656 1 81 618 ARG A CA 1
ATOM 4742 C C . ARG A 1 618 ? 5.715 -13.789 -5.652 1 81 618 ARG A C 1
ATOM 4744 O O . ARG A 1 618 ? 6.344 -14.328 -4.738 1 81 618 ARG A O 1
ATOM 4751 N N . ASN A 1 619 ? 5.742 -12.477 -5.895 1 88.12 619 ASN A N 1
ATOM 4752 C CA . ASN A 1 619 ? 6.48 -11.602 -5 1 88.12 619 ASN A CA 1
ATOM 4753 C C . ASN A 1 619 ? 5.617 -11.148 -3.824 1 88.12 619 ASN A C 1
ATOM 4755 O O . ASN A 1 619 ? 4.488 -10.695 -4.016 1 88.12 619 ASN A O 1
ATOM 4759 N N . LEU A 1 620 ? 6.133 -11.227 -2.594 1 80.25 620 LEU A N 1
ATOM 4760 C CA . LEU A 1 620 ? 5.355 -10.836 -1.421 1 80.25 620 LEU A CA 1
ATOM 4761 C C . LEU A 1 620 ? 6.059 -9.734 -0.64 1 80.25 620 LEU A C 1
ATOM 4763 O O . LEU A 1 620 ? 5.59 -9.328 0.425 1 80.25 620 LEU A O 1
ATOM 4767 N N . THR A 1 621 ? 7.148 -9.203 -1.259 1 84 621 THR A N 1
ATOM 4768 C CA . THR A 1 621 ? 7.957 -8.281 -0.471 1 84 621 THR A CA 1
ATOM 4769 C C . THR A 1 621 ? 7.742 -6.844 -0.929 1 84 621 THR A C 1
ATOM 4771 O O . THR A 1 621 ? 7.84 -5.914 -0.13 1 84 621 THR A O 1
ATOM 4774 N N . LEU A 1 622 ? 7.484 -6.621 -2.236 1 92.56 622 LEU A N 1
ATOM 4775 C CA . LEU A 1 622 ? 7.324 -5.273 -2.766 1 92.56 622 LEU A CA 1
ATOM 4776 C C . LEU A 1 622 ? 6.023 -4.645 -2.271 1 92.56 622 LEU A C 1
ATOM 4778 O O . LEU A 1 622 ? 4.938 -5.039 -2.701 1 92.56 622 LEU A O 1
ATOM 4782 N N . LYS A 1 623 ? 6.176 -3.668 -1.395 1 85.75 623 LYS A N 1
ATOM 4783 C CA . LYS A 1 623 ? 5 -3.072 -0.76 1 85.75 623 LYS A CA 1
ATOM 4784 C C . LYS A 1 623 ? 4.758 -1.656 -1.273 1 85.75 623 LYS A C 1
ATOM 4786 O O . LYS A 1 623 ? 3.621 -1.179 -1.276 1 85.75 623 LYS A O 1
ATOM 4791 N N . ASN A 1 624 ? 5.895 -1.016 -1.574 1 91.25 624 ASN A N 1
ATOM 4792 C CA . ASN A 1 624 ? 5.789 0.37 -2.02 1 91.25 624 ASN A CA 1
ATOM 4793 C C . ASN A 1 624 ? 6.324 0.546 -3.438 1 91.25 624 ASN A C 1
ATOM 4795 O O . ASN A 1 624 ? 7.516 0.345 -3.684 1 91.25 624 ASN A O 1
ATOM 4799 N N . MET A 1 625 ? 5.402 0.89 -4.32 1 94.06 625 MET A N 1
ATOM 4800 C CA . MET A 1 625 ? 5.75 1.19 -5.703 1 94.06 625 MET A CA 1
ATOM 4801 C C . MET A 1 625 ? 5.027 2.441 -6.188 1 94.06 625 MET A C 1
ATOM 4803 O O . MET A 1 625 ? 3.91 2.359 -6.703 1 94.06 625 MET A O 1
ATOM 4807 N N . PRO A 1 626 ? 5.695 3.6 -5.973 1 93.56 626 PRO A N 1
ATOM 4808 C CA . PRO A 1 626 ? 5.055 4.797 -6.523 1 93.56 626 PRO A CA 1
ATOM 4809 C C . PRO A 1 626 ? 4.617 4.621 -7.977 1 93.56 626 PRO A C 1
ATOM 4811 O O . PRO A 1 626 ? 5.316 3.971 -8.758 1 93.56 626 PRO A O 1
ATOM 4814 N N . THR A 1 627 ? 3.463 5.188 -8.297 1 94.31 627 THR A N 1
ATOM 4815 C CA . THR A 1 627 ? 2.883 5.043 -9.633 1 94.31 627 THR A CA 1
ATOM 4816 C C . THR A 1 627 ? 3.82 5.617 -10.695 1 94.31 627 THR A C 1
ATOM 4818 O O . THR A 1 627 ? 4.199 6.785 -10.625 1 94.31 627 THR A O 1
ATOM 4821 N N . PRO A 1 628 ? 4.242 4.754 -11.57 1 95.62 628 PRO A N 1
ATOM 4822 C CA . PRO A 1 628 ? 5.039 5.285 -12.68 1 95.62 628 PRO A CA 1
ATOM 4823 C C . PRO A 1 628 ? 4.199 6.07 -13.688 1 95.62 628 PRO A C 1
ATOM 4825 O O . PRO A 1 628 ? 3.879 5.559 -14.766 1 95.62 628 PRO A O 1
ATOM 4828 N N . LEU A 1 629 ? 3.994 7.297 -13.438 1 94.38 629 LEU A N 1
ATOM 4829 C CA . LEU A 1 629 ? 3.031 8.133 -14.141 1 94.38 629 LEU A CA 1
ATOM 4830 C C . LEU A 1 629 ? 3.43 8.32 -15.602 1 94.38 629 LEU A C 1
ATOM 4832 O O . LEU A 1 629 ? 2.596 8.172 -16.5 1 94.38 629 LEU A O 1
ATOM 4836 N N . ASN A 1 630 ? 4.645 8.57 -15.844 1 94.06 630 ASN A N 1
ATOM 4837 C CA . ASN A 1 630 ? 5.09 8.836 -17.203 1 94.06 630 ASN A CA 1
ATOM 4838 C C . ASN A 1 630 ? 4.941 7.609 -18.094 1 94.06 630 ASN A C 1
ATOM 4840 O O . ASN A 1 630 ? 4.48 7.719 -19.234 1 94.06 630 ASN A O 1
ATOM 4844 N N . ASP A 1 631 ? 5.301 6.477 -17.578 1 96.31 631 ASP A N 1
ATOM 4845 C CA . ASP A 1 631 ? 5.191 5.238 -18.344 1 96.31 631 ASP A CA 1
ATOM 4846 C C . ASP A 1 631 ? 3.727 4.859 -18.578 1 96.31 631 ASP A C 1
ATOM 4848 O O . ASP A 1 631 ? 3.363 4.371 -19.641 1 96.31 631 ASP A O 1
ATOM 4852 N N . ILE A 1 632 ? 2.854 5.074 -17.594 1 94.62 632 ILE A N 1
ATOM 4853 C CA . ILE A 1 632 ? 1.433 4.762 -17.703 1 94.62 632 ILE A CA 1
ATOM 4854 C C . ILE A 1 632 ? 0.775 5.652 -18.75 1 94.62 632 ILE A C 1
ATOM 4856 O O . ILE A 1 632 ? -0.01 5.18 -19.562 1 94.62 632 ILE A O 1
ATOM 4860 N N . ILE A 1 633 ? 1.104 6.973 -18.703 1 92.12 633 ILE A N 1
ATOM 4861 C CA . ILE A 1 633 ? 0.528 7.934 -19.641 1 92.12 633 ILE A CA 1
ATOM 4862 C C . ILE A 1 633 ? 0.924 7.566 -21.062 1 92.12 633 ILE A C 1
ATOM 4864 O O . ILE A 1 633 ? 0.109 7.664 -21.984 1 92.12 633 ILE A O 1
ATOM 4868 N N . GLN A 1 634 ? 2.068 6.988 -21.25 1 91.75 634 GLN A N 1
ATOM 4869 C CA . GLN A 1 634 ? 2.551 6.621 -22.578 1 91.75 634 GLN A CA 1
ATOM 4870 C C . GLN A 1 634 ? 1.887 5.336 -23.062 1 91.75 634 GLN A C 1
ATOM 4872 O O . GLN A 1 634 ? 1.637 5.18 -24.266 1 91.75 634 GLN A O 1
ATOM 4877 N N . CYS A 1 635 ? 1.524 4.457 -22.094 1 91.31 635 CYS A N 1
ATOM 4878 C CA . CYS A 1 635 ? 1.031 3.129 -22.453 1 91.31 635 CYS A CA 1
ATOM 4879 C C . CYS A 1 635 ? -0.49 3.078 -22.391 1 91.31 635 CYS A C 1
ATOM 4881 O O . CYS A 1 635 ? -1.098 2.07 -22.75 1 91.31 635 CYS A O 1
ATOM 4883 N N . HIS A 1 636 ? -1.202 4.086 -22.078 1 87 636 HIS A N 1
ATOM 4884 C CA . HIS A 1 636 ? -2.613 4.02 -21.703 1 87 636 HIS A CA 1
ATOM 4885 C C . HIS A 1 636 ? -3.471 3.6 -22.891 1 87 636 HIS A C 1
ATOM 4887 O O . HIS A 1 636 ? -4.57 3.068 -22.719 1 87 636 HIS A O 1
ATOM 4893 N N . ARG A 1 637 ? -2.965 3.701 -24.156 1 88.56 637 ARG A N 1
ATOM 4894 C CA . ARG A 1 637 ? -3.76 3.381 -25.328 1 88.56 637 ARG A CA 1
ATOM 4895 C C . ARG A 1 637 ? -3.525 1.941 -25.781 1 88.56 637 ARG A C 1
ATOM 4897 O O . ARG A 1 637 ? -4.25 1.424 -26.625 1 88.56 637 ARG A O 1
ATOM 4904 N N . GLU A 1 638 ? -2.555 1.331 -25.219 1 90.69 638 GLU A N 1
ATOM 4905 C CA . GLU A 1 638 ? -2.25 -0.046 -25.594 1 90.69 638 GLU A CA 1
ATOM 4906 C C . GLU A 1 638 ? -3.309 -1.01 -25.078 1 90.69 638 GLU A C 1
ATOM 4908 O O . GLU A 1 638 ? -3.818 -0.833 -23.969 1 90.69 638 GLU A O 1
ATOM 4913 N N . PRO A 1 639 ? -3.574 -1.995 -25.812 1 87.81 639 PRO A N 1
ATOM 4914 C CA . PRO A 1 639 ? -4.629 -2.936 -25.438 1 87.81 639 PRO A CA 1
ATOM 4915 C C . PRO A 1 639 ? -4.293 -3.709 -24.156 1 87.81 639 PRO A C 1
ATOM 4917 O O . PRO A 1 639 ? -3.125 -4.004 -23.906 1 87.81 639 PRO A O 1
ATOM 4920 N N . LYS A 1 640 ? -5.238 -4.047 -23.312 1 87.88 640 LYS A N 1
ATOM 4921 C CA . LYS A 1 640 ? -5.188 -4.879 -22.109 1 87.88 640 LYS A CA 1
ATOM 4922 C C . LYS A 1 640 ? -4.371 -4.211 -21.016 1 87.88 640 LYS A C 1
ATOM 4924 O O . LYS A 1 640 ? -4.113 -4.816 -19.969 1 87.88 640 LYS A O 1
ATOM 4929 N N . PHE A 1 641 ? -3.916 -3.041 -21.328 1 92.5 641 PHE A N 1
ATOM 4930 C CA . PHE A 1 641 ? -3.072 -2.357 -20.344 1 92.5 641 PHE A CA 1
ATOM 4931 C C . PHE A 1 641 ? -3.82 -2.15 -19.031 1 92.5 641 PHE A C 1
ATOM 4933 O O . PHE A 1 641 ? -3.266 -2.371 -17.953 1 92.5 641 PHE A O 1
ATOM 4940 N N . GLN A 1 642 ? -5.055 -1.714 -19.109 1 91.62 642 GLN A N 1
ATOM 4941 C CA . GLN A 1 642 ? -5.844 -1.406 -17.922 1 91.62 642 GLN A CA 1
ATOM 4942 C C . GLN A 1 642 ? -5.996 -2.637 -17.031 1 91.62 642 GLN A C 1
ATOM 4944 O O . GLN A 1 642 ? -5.887 -2.539 -15.812 1 91.62 642 GLN A O 1
ATOM 4949 N N . GLN A 1 643 ? -6.203 -3.709 -17.672 1 91.81 643 GLN A N 1
ATOM 4950 C CA . GLN A 1 643 ? -6.344 -4.949 -16.922 1 91.81 643 GLN A CA 1
ATOM 4951 C C . GLN A 1 643 ? -5.023 -5.344 -16.25 1 91.81 643 GLN A C 1
ATOM 4953 O O . GLN A 1 643 ? -5.008 -5.781 -15.102 1 91.81 643 GLN A O 1
ATOM 4958 N N . ILE A 1 644 ? -3.979 -5.238 -17 1 94.44 644 ILE A N 1
ATOM 4959 C CA . ILE A 1 644 ? -2.654 -5.562 -16.484 1 94.44 644 ILE A CA 1
ATOM 4960 C C . ILE A 1 644 ? -2.355 -4.699 -15.266 1 94.44 644 ILE A C 1
ATOM 4962 O O . ILE A 1 644 ? -1.89 -5.207 -14.234 1 94.44 644 ILE A O 1
ATOM 4966 N N . TRP A 1 645 ? -2.703 -3.459 -15.344 1 94.62 645 TRP A N 1
ATOM 4967 C CA . TRP A 1 645 ? -2.395 -2.539 -14.258 1 94.62 645 TRP A CA 1
ATOM 4968 C C . TRP A 1 645 ? -3.24 -2.848 -13.023 1 94.62 645 TRP A C 1
ATOM 4970 O O . TRP A 1 645 ? -2.758 -2.758 -11.898 1 94.62 645 TRP A O 1
ATOM 4980 N N . LYS A 1 646 ? -4.457 -3.139 -13.242 1 92.19 646 LYS A N 1
ATOM 4981 C CA . LYS A 1 646 ? -5.312 -3.525 -12.133 1 92.19 646 LYS A CA 1
ATOM 4982 C C . LYS A 1 646 ? -4.734 -4.723 -11.375 1 92.19 646 LYS A C 1
ATOM 4984 O O . LYS A 1 646 ? -4.785 -4.77 -10.148 1 92.19 646 LYS A O 1
ATOM 4989 N N . GLU A 1 647 ? -4.168 -5.625 -12.133 1 93.25 647 GLU A N 1
ATOM 4990 C CA . GLU A 1 647 ? -3.557 -6.797 -11.516 1 93.25 647 GLU A CA 1
ATOM 4991 C C . GLU A 1 647 ? -2.303 -6.418 -10.734 1 93.25 647 GLU A C 1
ATOM 4993 O O . GLU A 1 647 ? -2.043 -6.969 -9.664 1 93.25 647 GLU A O 1
ATOM 4998 N N . ILE A 1 648 ? -1.551 -5.535 -11.297 1 95.44 648 ILE A N 1
ATOM 4999 C CA . ILE A 1 648 ? -0.354 -5.059 -10.609 1 95.44 648 ILE A CA 1
ATOM 5000 C C . ILE A 1 648 ? -0.745 -4.406 -9.289 1 95.44 648 ILE A C 1
ATOM 5002 O O . ILE A 1 648 ? -0.169 -4.719 -8.242 1 95.44 648 ILE A O 1
ATOM 5006 N N . ASP A 1 649 ? -1.788 -3.535 -9.352 1 91.69 649 ASP A N 1
ATOM 5007 C CA . ASP A 1 649 ? -2.281 -2.873 -8.148 1 91.69 649 ASP A CA 1
ATOM 5008 C C . ASP A 1 649 ? -2.754 -3.891 -7.113 1 91.69 649 ASP A C 1
ATOM 5010 O O . ASP A 1 649 ? -2.531 -3.715 -5.91 1 91.69 649 ASP A O 1
ATOM 5014 N N . SER A 1 650 ? -3.348 -4.871 -7.562 1 89.75 650 SER A N 1
ATOM 5015 C CA . SER A 1 650 ? -3.855 -5.91 -6.672 1 89.75 650 SER A CA 1
ATOM 5016 C C . SER A 1 650 ? -2.715 -6.648 -5.977 1 89.75 650 SER A C 1
ATOM 5018 O O . SER A 1 650 ? -2.801 -6.957 -4.789 1 89.75 650 SER A O 1
ATOM 5020 N N . CYS A 1 651 ? -1.672 -6.965 -6.762 1 91.31 651 CYS A N 1
ATOM 5021 C CA . CYS A 1 651 ? -0.517 -7.652 -6.195 1 91.31 651 CYS A CA 1
ATOM 5022 C C . CYS A 1 651 ? 0.153 -6.801 -5.121 1 91.31 651 CYS A C 1
ATOM 5024 O O . CYS A 1 651 ? 0.527 -7.309 -4.062 1 91.31 651 CYS A O 1
ATOM 5026 N N . ILE A 1 652 ? 0.28 -5.508 -5.344 1 90.81 652 ILE A N 1
ATOM 5027 C CA . ILE A 1 652 ? 0.916 -4.605 -4.391 1 90.81 652 ILE A CA 1
ATOM 5028 C C . ILE A 1 652 ? 0.055 -4.488 -3.137 1 90.81 652 ILE A C 1
ATOM 5030 O O . ILE A 1 652 ? 0.575 -4.484 -2.018 1 90.81 652 ILE A O 1
ATOM 5034 N N . ASN A 1 653 ? -1.219 -4.359 -3.32 1 83.75 653 ASN A N 1
ATOM 5035 C CA . ASN A 1 653 ? -2.143 -4.293 -2.193 1 83.75 653 ASN A CA 1
ATOM 5036 C C . ASN A 1 653 ? -2.082 -5.559 -1.342 1 83.75 653 ASN A C 1
ATOM 5038 O O . ASN A 1 653 ? -2.162 -5.488 -0.114 1 83.75 653 ASN A O 1
ATOM 5042 N N . ARG A 1 654 ? -1.976 -6.707 -2 1 82.38 654 ARG A N 1
ATOM 5043 C CA . ARG A 1 654 ? -1.826 -7.98 -1.302 1 82.38 654 ARG A CA 1
ATOM 5044 C C . ARG A 1 654 ? -0.594 -7.969 -0.402 1 82.38 654 ARG A C 1
ATOM 5046 O O . ARG A 1 654 ? -0.653 -8.414 0.745 1 82.38 654 ARG A O 1
ATOM 5053 N N . ASN A 1 655 ? 0.479 -7.523 -0.954 1 83.69 655 ASN A N 1
ATOM 5054 C CA . ASN A 1 655 ? 1.733 -7.484 -0.21 1 83.69 655 ASN A CA 1
ATOM 5055 C C . ASN A 1 655 ? 1.637 -6.566 1.005 1 83.69 655 ASN A C 1
ATOM 5057 O O . ASN A 1 655 ? 2.342 -6.762 1.996 1 83.69 655 ASN A O 1
ATOM 5061 N N . GLN A 1 656 ? 0.839 -5.52 0.955 1 76 656 GLN A N 1
ATOM 5062 C CA . GLN A 1 656 ? 0.696 -4.555 2.037 1 76 656 GLN A CA 1
ATOM 5063 C C . GLN A 1 656 ? -0.18 -5.109 3.158 1 76 656 GLN A C 1
ATOM 5065 O O . GLN A 1 656 ? -0.008 -4.746 4.324 1 76 656 GLN A O 1
ATOM 5070 N N . SER A 1 657 ? -1.241 -5.805 2.764 1 67.06 657 SER A N 1
ATOM 5071 C CA . SER A 1 657 ? -2.131 -6.418 3.744 1 67.06 657 SER A CA 1
ATOM 5072 C C . SER A 1 657 ? -2.266 -7.918 3.506 1 67.06 657 SER A C 1
ATOM 5074 O O . SER A 1 657 ? -3.27 -8.375 2.955 1 67.06 657 SER A O 1
ATOM 5076 N N . PRO A 1 658 ? -1.244 -8.625 3.863 1 53.03 658 PRO A N 1
ATOM 5077 C CA . PRO A 1 658 ? -1.262 -10.055 3.549 1 53.03 658 PRO A CA 1
ATOM 5078 C C . PRO A 1 658 ? -2.467 -10.773 4.148 1 53.03 658 PRO A C 1
ATOM 5080 O O . PRO A 1 658 ? -2.947 -11.758 3.58 1 53.03 658 PRO A O 1
ATOM 5083 N N . THR A 1 659 ? -2.965 -10.281 5.367 1 47.62 659 THR A N 1
ATOM 5084 C CA . THR A 1 659 ? -4.051 -11.047 5.965 1 47.62 659 THR A CA 1
ATOM 5085 C C . THR A 1 659 ? -5.316 -10.945 5.117 1 47.62 659 THR A C 1
ATOM 5087 O O . THR A 1 659 ? -6.078 -11.906 5.012 1 47.62 659 THR A O 1
ATOM 5090 N N . ARG A 1 660 ? -5.727 -9.688 4.809 1 42.84 660 ARG A N 1
ATOM 5091 C CA . ARG A 1 660 ? -7.031 -9.477 4.184 1 42.84 660 ARG A CA 1
ATOM 5092 C C . ARG A 1 660 ? -7.113 -10.18 2.834 1 42.84 660 ARG A C 1
ATOM 5094 O O . ARG A 1 660 ? -8.188 -10.594 2.41 1 42.84 660 ARG A O 1
ATOM 5101 N N . ALA A 1 661 ? -6.043 -10.031 2.061 1 40.53 661 ALA A N 1
ATOM 5102 C CA . ALA A 1 661 ? -6.086 -10.578 0.709 1 40.53 661 ALA A CA 1
ATOM 5103 C C . ALA A 1 661 ? -6.48 -12.055 0.729 1 40.53 661 ALA A C 1
ATOM 5105 O O . ALA A 1 661 ? -6.906 -12.602 -0.29 1 40.53 661 ALA A O 1
ATOM 5106 N N . PHE A 1 662 ? -6.133 -12.664 1.851 1 34.53 662 PHE A N 1
ATOM 5107 C CA . PHE A 1 662 ? -6.516 -14.07 1.842 1 34.53 662 PHE A CA 1
ATOM 5108 C C . PHE A 1 662 ? -8.031 -14.219 1.725 1 34.53 662 PHE A C 1
ATOM 5110 O O . PHE A 1 662 ? -8.523 -15.258 1.278 1 34.53 662 PHE A O 1
ATOM 5117 N N . GLU A 1 663 ? -8.75 -13.219 2.225 1 34.41 663 GLU A N 1
ATOM 5118 C CA . GLU A 1 663 ? -10.195 -13.422 2.24 1 34.41 663 GLU A CA 1
ATOM 5119 C C . GLU A 1 663 ? -10.789 -13.289 0.84 1 34.41 663 GLU A C 1
ATOM 5121 O O . GLU A 1 663 ? -11.742 -13.984 0.494 1 34.41 663 GLU A O 1
ATOM 5126 N N . GLY A 1 664 ? -10.539 -12.133 0.221 1 31.94 664 GLY A N 1
ATOM 5127 C CA . GLY A 1 664 ? -11.406 -11.766 -0.885 1 31.94 664 GLY A CA 1
ATOM 5128 C C . GLY A 1 664 ? -11.195 -12.625 -2.119 1 31.94 664 GLY A C 1
ATOM 5129 O O . GLY A 1 664 ? -11.789 -12.367 -3.168 1 31.94 664 GLY A O 1
ATOM 5130 N N . ASN A 1 665 ? -9.836 -12.672 -2.447 1 30.05 665 ASN A N 1
ATOM 5131 C CA . ASN A 1 665 ? -9.945 -13.391 -3.711 1 30.05 665 ASN A CA 1
ATOM 5132 C C . ASN A 1 665 ? -10.867 -14.602 -3.588 1 30.05 665 ASN A C 1
ATOM 5134 O O . ASN A 1 665 ? -10.883 -15.266 -2.551 1 30.05 665 ASN A O 1
ATOM 5138 N N . GLY A 1 666 ? -11.984 -14.766 -4.297 1 28.62 666 GLY A N 1
ATOM 5139 C CA . GLY A 1 666 ? -12.742 -15.992 -4.504 1 28.62 666 GLY A CA 1
ATOM 5140 C C . GLY A 1 666 ? -12.008 -17.234 -4.031 1 28.62 666 GLY A C 1
ATOM 5141 O O . GLY A 1 666 ? -10.82 -17.172 -3.719 1 28.62 666 GLY A O 1
ATOM 5142 N N . GLY A 1 667 ? -12.781 -18.391 -3.969 1 28.19 667 GLY A N 1
ATOM 5143 C CA . GLY A 1 667 ? -12.641 -19.828 -3.768 1 28.19 667 GLY A CA 1
ATOM 5144 C C . GLY A 1 667 ? -11.289 -20.359 -4.191 1 28.19 667 GLY A C 1
ATOM 5145 O O . GLY A 1 667 ? -11 -21.547 -4.012 1 28.19 667 GLY A O 1
ATOM 5146 N N . ASN A 1 668 ? -10.781 -19.922 -5.344 1 25.73 668 ASN A N 1
ATOM 5147 C CA . ASN A 1 668 ? -9.844 -20.953 -5.75 1 25.73 668 ASN A CA 1
ATOM 5148 C C . ASN A 1 668 ? -8.641 -21.031 -4.809 1 25.73 668 ASN A C 1
ATOM 5150 O O . ASN A 1 668 ? -8.258 -22.125 -4.367 1 25.73 668 ASN A O 1
ATOM 5154 N N . SER A 1 669 ? -7.508 -20.188 -4.953 1 25.23 669 SER A N 1
ATOM 5155 C CA . SER A 1 669 ? -6.281 -20.844 -4.52 1 25.23 669 SER A CA 1
ATOM 5156 C C . SER A 1 669 ? -6.066 -20.672 -3.018 1 25.23 669 SER A C 1
ATOM 5158 O O . SER A 1 669 ? -5.82 -21.656 -2.309 1 25.23 669 SER A O 1
ATOM 5160 N N . ILE A 1 670 ? -5.594 -19.391 -2.365 1 25.92 670 ILE A N 1
ATOM 5161 C CA . ILE A 1 670 ? -4.715 -19.656 -1.232 1 25.92 670 ILE A CA 1
ATOM 5162 C C . ILE A 1 670 ? -5.523 -19.625 0.064 1 25.92 670 ILE A C 1
ATOM 5164 O O . ILE A 1 670 ? -5.199 -20.328 1.021 1 25.92 670 ILE A O 1
ATOM 5168 N N . GLY A 1 671 ? -6.406 -18.656 0.432 1 26.23 671 GLY A N 1
ATOM 5169 C CA . GLY A 1 671 ? -6.758 -18.562 1.84 1 26.23 671 GLY A CA 1
ATOM 5170 C C . GLY A 1 671 ? -7.801 -19.578 2.266 1 26.23 671 GLY A C 1
ATOM 5171 O O . GLY A 1 671 ? -8.406 -19.453 3.33 1 26.23 671 GLY A O 1
ATOM 5172 N N . ALA A 1 672 ? -8.867 -19.953 1.506 1 27.78 672 ALA A N 1
ATOM 5173 C CA . ALA A 1 672 ? -9.531 -21.125 2.08 1 27.78 672 ALA A CA 1
ATOM 5174 C C . ALA A 1 672 ? -8.547 -21.984 2.873 1 27.78 672 ALA A C 1
ATOM 5176 O O . ALA A 1 672 ? -7.52 -22.406 2.342 1 27.78 672 ALA A O 1
ATOM 5177 N N . THR A 1 673 ? -8.555 -21.953 4.266 1 27.33 673 THR A N 1
ATOM 5178 C CA . THR A 1 673 ? -7.832 -22.625 5.344 1 27.33 673 THR A CA 1
ATOM 5179 C C . THR A 1 673 ? -7.195 -23.922 4.84 1 27.33 673 THR A C 1
ATOM 5181 O O . THR A 1 673 ? -7.52 -24.391 3.748 1 27.33 673 THR A O 1
ATOM 5184 N N . ASN A 1 674 ? -6.766 -24.953 6.004 1 27.95 674 ASN A N 1
ATOM 5185 C CA . ASN A 1 674 ? -6.277 -26.25 6.449 1 27.95 674 ASN A CA 1
ATOM 5186 C C . ASN A 1 674 ? -7.133 -27.391 5.898 1 27.95 674 ASN A C 1
ATOM 5188 O O . ASN A 1 674 ? -6.75 -28.547 5.988 1 27.95 674 ASN A O 1
ATOM 5192 N N . LEU A 1 675 ? -8.539 -27.266 6.113 1 27.75 675 LEU A N 1
ATOM 5193 C CA . LEU A 1 675 ? -9.344 -28.438 5.781 1 27.75 675 LEU A CA 1
ATOM 5194 C C . LEU A 1 675 ? -9.25 -28.75 4.293 1 27.75 675 LEU A C 1
ATOM 5196 O O . LEU A 1 675 ? -9.82 -29.75 3.828 1 27.75 675 LEU A O 1
ATOM 5200 N N . SER A 1 676 ? -9.242 -27.844 3.553 1 30.39 676 SER A N 1
ATOM 5201 C CA . SER A 1 676 ? -8.922 -28.188 2.168 1 30.39 676 SER A CA 1
ATOM 5202 C C . SER A 1 676 ? -7.656 -29.031 2.084 1 30.39 676 SER A C 1
ATOM 5204 O O . SER A 1 676 ? -7.148 -29.281 0.991 1 30.39 676 SER A O 1
ATOM 5206 N N . PHE A 1 677 ? -7.016 -29.109 2.947 1 30.72 677 PHE A N 1
ATOM 5207 C CA . PHE A 1 677 ? -6.082 -30.172 3.283 1 30.72 677 PHE A CA 1
ATOM 5208 C C . PHE A 1 677 ? -6.68 -31.531 2.949 1 30.72 677 PHE A C 1
ATOM 5210 O O . PHE A 1 677 ? -5.961 -32.438 2.543 1 30.72 677 PHE A O 1
ATOM 5217 N N . LEU A 1 678 ? -7.871 -31.75 3.471 1 33.53 678 LEU A N 1
ATOM 5218 C CA . LEU A 1 678 ? -8.531 -33.031 3.205 1 33.53 678 LEU A CA 1
ATOM 5219 C C . LEU A 1 678 ? -8.578 -33.312 1.708 1 33.53 678 LEU A C 1
ATOM 5221 O O . LEU A 1 678 ? -8.523 -34.469 1.291 1 33.53 678 LEU A O 1
ATOM 5225 N N . ALA A 1 679 ? -9.086 -32.312 0.989 1 34.81 679 ALA A N 1
ATOM 5226 C CA . ALA A 1 679 ? -9.016 -32.5 -0.457 1 34.81 679 ALA A CA 1
ATOM 5227 C C . ALA A 1 679 ? -7.574 -32.469 -0.95 1 34.81 679 ALA A C 1
ATOM 5229 O O . ALA A 1 679 ? -7.316 -32.094 -2.104 1 34.81 679 ALA A O 1
ATOM 5230 N N . SER A 1 680 ? -6.758 -32.531 -0.191 1 43.66 680 SER A N 1
ATOM 5231 C CA . SER A 1 680 ? -5.332 -32.531 -0.485 1 43.66 680 SER A CA 1
ATOM 5232 C C . SER A 1 680 ? -4.984 -33.594 -1.507 1 43.66 680 SER A C 1
ATOM 5234 O O . SER A 1 680 ? -5.723 -34.594 -1.662 1 43.66 680 SER A O 1
ATOM 5236 N N . GLY A 1 681 ? -4.207 -33.281 -2.404 1 49.38 681 GLY A N 1
ATOM 5237 C CA . GLY A 1 681 ? -3.654 -34.188 -3.395 1 49.38 681 GLY A CA 1
ATOM 5238 C C . GLY A 1 681 ? -3.336 -35.562 -2.83 1 49.38 681 GLY A C 1
ATOM 5239 O O . GLY A 1 681 ? -3.576 -36.562 -3.486 1 49.38 681 GLY A O 1
ATOM 5240 N N . GLN A 1 682 ? -3.188 -35.625 -1.585 1 60.03 682 GLN A N 1
ATOM 5241 C CA . GLN A 1 682 ? -2.787 -36.906 -0.986 1 60.03 682 GLN A CA 1
ATOM 5242 C C . GLN A 1 682 ? -4.004 -37.781 -0.675 1 60.03 682 GLN A C 1
ATOM 5244 O O . GLN A 1 682 ? -3.967 -39 -0.865 1 60.03 682 GLN A O 1
ATOM 5249 N N . GLN A 1 683 ? -5.078 -37.031 -0.255 1 64.31 683 GLN A N 1
ATOM 5250 C CA . GLN A 1 683 ? -6.289 -37.812 0.008 1 64.31 683 GLN A CA 1
ATOM 5251 C C . GLN A 1 683 ? -6.898 -38.344 -1.287 1 64.31 683 GLN A C 1
ATOM 5253 O O . GLN A 1 683 ? -7.355 -39.469 -1.345 1 64.31 683 GLN A O 1
ATOM 5258 N N . GLN A 1 684 ? -6.809 -37.531 -2.201 1 62.38 684 GLN A N 1
ATOM 5259 C CA . GLN A 1 684 ? -7.266 -38 -3.514 1 62.38 684 GLN A CA 1
ATOM 5260 C C . GLN A 1 684 ? -6.402 -39.156 -4.027 1 62.38 684 GLN A C 1
ATOM 5262 O O . GLN A 1 684 ? -6.91 -40.062 -4.652 1 62.38 684 GLN A O 1
ATOM 5267 N N . GLY A 1 685 ? -5.141 -39.125 -3.693 1 66.88 685 GLY A N 1
ATOM 5268 C CA . GLY A 1 685 ? -4.25 -40.219 -4.051 1 66.88 685 GLY A CA 1
ATOM 5269 C C . GLY A 1 685 ? -4.621 -41.531 -3.383 1 66.88 685 GLY A C 1
ATOM 5270 O O . GLY A 1 685 ? -4.609 -42.594 -4.023 1 66.88 685 GLY A O 1
ATOM 5271 N N . VAL A 1 686 ? -5.059 -41.406 -2.189 1 74.44 686 VAL A N 1
ATOM 5272 C CA . VAL A 1 686 ? -5.465 -42.594 -1.451 1 74.44 686 VAL A CA 1
ATOM 5273 C C . VAL A 1 686 ? -6.77 -43.125 -2.029 1 74.44 686 VAL A C 1
ATOM 5275 O O . VAL A 1 686 ? -6.906 -44.344 -2.232 1 74.44 686 VAL A O 1
ATOM 5278 N N . GLU A 1 687 ? -7.57 -42.156 -2.311 1 68.62 687 GLU A N 1
ATOM 5279 C CA . GLU A 1 687 ? -8.852 -42.594 -2.875 1 68.62 687 GLU A CA 1
ATOM 5280 C C . GLU A 1 687 ? -8.664 -43.219 -4.258 1 68.62 687 GLU A C 1
ATOM 5282 O O . GLU A 1 687 ? -9.305 -44.219 -4.582 1 68.62 687 GLU A O 1
ATOM 5287 N N . LYS A 1 688 ? -7.805 -42.75 -4.953 1 67.88 688 LYS A N 1
ATOM 5288 C CA . LYS A 1 688 ? -7.5 -43.312 -6.266 1 67.88 688 LYS A CA 1
ATOM 5289 C C . LYS A 1 688 ? -6.91 -44.688 -6.148 1 67.88 688 LYS A C 1
ATOM 5291 O O . LYS A 1 688 ? -7.285 -45.594 -6.902 1 67.88 688 LYS A O 1
ATOM 5296 N N . LEU A 1 689 ? -6.074 -44.875 -5.199 1 72.69 689 LEU A N 1
ATOM 5297 C CA . LEU A 1 689 ? -5.449 -46.156 -4.988 1 72.69 689 LEU A CA 1
ATOM 5298 C C . LEU A 1 689 ? -6.469 -47.188 -4.496 1 72.69 689 LEU A C 1
ATOM 5300 O O . LEU A 1 689 ? -6.434 -48.344 -4.898 1 72.69 689 LEU A O 1
ATOM 5304 N N . LEU A 1 690 ? -7.328 -46.688 -3.74 1 76.06 690 LEU A N 1
ATOM 5305 C CA . LEU A 1 690 ? -8.391 -47.562 -3.266 1 76.06 690 LEU A CA 1
ATOM 5306 C C . LEU A 1 690 ? -9.305 -47.969 -4.41 1 76.06 690 LEU A C 1
ATOM 5308 O O . LEU A 1 690 ? -9.703 -49.156 -4.504 1 76.06 690 LEU A O 1
ATOM 5312 N N . ASN A 1 691 ? -9.477 -47.094 -5.242 1 67.62 691 ASN A N 1
ATOM 5313 C CA . ASN A 1 691 ? -10.297 -47.375 -6.41 1 67.62 691 ASN A CA 1
ATOM 5314 C C . ASN A 1 691 ? -9.578 -48.344 -7.367 1 67.62 691 ASN A C 1
ATOM 5316 O O . ASN A 1 691 ? -10.203 -49.219 -7.945 1 67.62 691 ASN A O 1
ATOM 5320 N N . LYS A 1 692 ? -8.336 -48.219 -7.438 1 67.88 692 LYS A N 1
ATOM 5321 C CA . LYS A 1 692 ? -7.531 -49.125 -8.25 1 67.88 692 LYS A CA 1
ATOM 5322 C C . LYS A 1 692 ? -7.578 -50.562 -7.699 1 67.88 692 LYS A C 1
ATOM 5324 O O . LYS A 1 692 ? -7.68 -51.531 -8.461 1 67.88 692 LYS A O 1
ATOM 5329 N N . ILE A 1 693 ? -7.602 -50.625 -6.469 1 74.62 693 ILE A N 1
ATOM 5330 C CA . ILE A 1 693 ? -7.629 -51.938 -5.809 1 74.62 693 ILE A CA 1
ATOM 5331 C C . ILE A 1 693 ? -9.008 -52.562 -5.965 1 74.62 693 ILE A C 1
ATOM 5333 O O . ILE A 1 693 ? -9.125 -53.75 -6.238 1 74.62 693 ILE A O 1
ATOM 5337 N N . LYS A 1 694 ? -9.922 -51.75 -5.887 1 67.94 694 LYS A N 1
ATOM 5338 C CA . LYS A 1 694 ? -11.281 -52.25 -6.059 1 67.94 694 LYS A CA 1
ATOM 5339 C C . LYS A 1 694 ? -11.539 -52.656 -7.504 1 67.94 694 LYS A C 1
ATOM 5341 O O . LYS A 1 694 ? -12.305 -53.594 -7.762 1 67.94 694 LYS A O 1
ATOM 5346 N N . SER A 1 695 ? -10.867 -52.094 -8.375 1 61.81 695 SER A N 1
ATOM 5347 C CA . SER A 1 695 ? -11.07 -52.375 -9.797 1 61.81 695 SER A CA 1
ATOM 5348 C C . SER A 1 695 ? -10.477 -53.719 -10.188 1 61.81 695 SER A C 1
ATOM 5350 O O . SER A 1 695 ? -10.82 -54.281 -11.234 1 61.81 695 SER A O 1
ATOM 5352 N N . ILE A 1 696 ? -9.586 -54.188 -9.367 1 65.25 696 ILE A N 1
ATOM 5353 C CA . ILE A 1 696 ? -9.031 -55.5 -9.664 1 65.25 696 ILE A CA 1
ATOM 5354 C C . ILE A 1 696 ? -10.086 -56.562 -9.414 1 65.25 696 ILE A C 1
ATOM 5356 O O . ILE A 1 696 ? -10.062 -57.625 -10.047 1 65.25 696 ILE A O 1
ATOM 5360 N N . GLY A 1 697 ? -11.242 -56.219 -8.852 1 57.09 697 GLY A N 1
ATOM 5361 C CA . GLY A 1 697 ? -12.406 -57.094 -8.727 1 57.09 697 GLY A CA 1
ATOM 5362 C C . GLY A 1 697 ? -12.211 -58.219 -7.727 1 57.09 697 GLY A C 1
ATOM 5363 O O . GLY A 1 697 ? -13.102 -59.062 -7.539 1 57.09 697 GLY A O 1
ATOM 5364 N N . ARG A 1 698 ? -10.93 -58.531 -7.273 1 65.31 698 ARG A N 1
ATOM 5365 C CA . ARG A 1 698 ? -10.695 -59.594 -6.328 1 65.31 698 ARG A CA 1
ATOM 5366 C C . ARG A 1 698 ? -10.766 -59.094 -4.891 1 65.31 698 ARG A C 1
ATOM 5368 O O . ARG A 1 698 ? -10.289 -58 -4.582 1 65.31 698 ARG A O 1
ATOM 5375 N N . LYS A 1 699 ? -11.43 -59.812 -4.133 1 69.12 699 LYS A N 1
ATOM 5376 C CA . LYS A 1 699 ? -11.562 -59.438 -2.723 1 69.12 699 LYS A CA 1
ATOM 5377 C C . LYS A 1 699 ? -10.25 -59.625 -1.978 1 69.12 699 LYS A C 1
ATOM 5379 O O . LYS A 1 699 ? -9.562 -60.656 -2.168 1 69.12 699 LYS A O 1
ATOM 5384 N N . VAL A 1 700 ? -9.75 -58.75 -1.286 1 73.06 700 VAL A N 1
ATOM 5385 C CA . VAL A 1 700 ? -8.547 -58.812 -0.46 1 73.06 700 VAL A CA 1
ATOM 5386 C C . VAL A 1 700 ? -8.734 -59.844 0.644 1 73.06 700 VAL A C 1
ATOM 5388 O O . VAL A 1 700 ? -9.641 -59.719 1.471 1 73.06 700 VAL A O 1
ATOM 5391 N N . THR A 1 701 ? -8.078 -61 0.594 1 75.88 701 THR A N 1
ATOM 5392 C CA . THR A 1 701 ? -8.289 -62.094 1.52 1 75.88 701 THR A CA 1
ATOM 5393 C C . THR A 1 701 ? -7.207 -62.125 2.592 1 75.88 701 THR A C 1
ATOM 5395 O O . THR A 1 701 ? -7.406 -62.688 3.668 1 75.88 701 THR A O 1
ATOM 5398 N N . ASP A 1 702 ? -5.992 -61.625 2.426 1 80.06 702 ASP A N 1
ATOM 5399 C CA . ASP A 1 702 ? -4.914 -61.594 3.41 1 80.06 702 ASP A CA 1
ATOM 5400 C C . ASP A 1 702 ? -5.273 -60.656 4.578 1 80.06 702 ASP A C 1
ATOM 5402 O O . ASP A 1 702 ? -5.688 -59.531 4.371 1 80.06 702 ASP A O 1
ATOM 5406 N N . PRO A 1 703 ? -5.312 -61.188 5.723 1 80 703 PRO A N 1
ATOM 5407 C CA . PRO A 1 703 ? -5.734 -60.406 6.891 1 80 703 PRO A CA 1
ATOM 5408 C C . PRO A 1 703 ? -4.949 -59.094 7.051 1 80 703 PRO A C 1
ATOM 5410 O O . PRO A 1 703 ? -5.516 -58.094 7.441 1 80 703 PRO A O 1
ATOM 5413 N N . ASN A 1 704 ? -3.738 -59.125 6.758 1 78.94 704 ASN A N 1
ATOM 5414 C CA . ASN A 1 704 ? -2.949 -57.906 6.867 1 78.94 704 ASN A CA 1
ATOM 5415 C C . ASN A 1 704 ? -3.352 -56.875 5.809 1 78.94 704 ASN A C 1
ATOM 5417 O O . ASN A 1 704 ? -3.396 -55.688 6.086 1 78.94 704 ASN A O 1
ATOM 5421 N N . ASN A 1 705 ? -3.742 -57.406 4.676 1 83.75 705 ASN A N 1
ATOM 5422 C CA . ASN A 1 705 ? -4.16 -56.531 3.59 1 83.75 705 ASN A CA 1
ATOM 5423 C C . ASN A 1 705 ? -5.543 -55.938 3.848 1 83.75 705 ASN A C 1
ATOM 5425 O O . ASN A 1 705 ? -5.805 -54.781 3.486 1 83.75 705 ASN A O 1
ATOM 5429 N N . ILE A 1 706 ? -6.289 -56.75 4.445 1 83.25 706 ILE A N 1
ATOM 5430 C CA . ILE A 1 706 ? -7.621 -56.281 4.801 1 83.25 706 ILE A CA 1
ATOM 5431 C C . ILE A 1 706 ? -7.508 -55.125 5.793 1 83.25 706 ILE A C 1
ATOM 5433 O O . ILE A 1 706 ? -8.242 -54.156 5.699 1 83.25 706 ILE A O 1
ATOM 5437 N N . LEU A 1 707 ? -6.574 -55.188 6.68 1 83.56 707 LEU A N 1
ATOM 5438 C CA . LEU A 1 707 ? -6.375 -54.156 7.684 1 83.56 707 LEU A CA 1
ATOM 5439 C C . LEU A 1 707 ? -5.914 -52.844 7.031 1 83.56 707 LEU A C 1
ATOM 5441 O O . LEU A 1 707 ? -6.359 -51.75 7.41 1 83.56 707 LEU A O 1
ATOM 5445 N N . ILE A 1 708 ? -5.121 -52.938 6.082 1 84.81 708 ILE A N 1
ATOM 5446 C CA . ILE A 1 708 ? -4.582 -51.781 5.406 1 84.81 708 ILE A CA 1
ATOM 5447 C C . ILE A 1 708 ? -5.695 -51.062 4.637 1 84.81 708 ILE A C 1
ATOM 5449 O O . ILE A 1 708 ? -5.781 -49.844 4.648 1 84.81 708 ILE A O 1
ATOM 5453 N N . VAL A 1 709 ? -6.504 -51.938 4.02 1 84.75 709 VAL A N 1
ATOM 5454 C CA . VAL A 1 709 ? -7.602 -51.375 3.248 1 84.75 709 VAL A CA 1
ATOM 5455 C C . VAL A 1 709 ? -8.602 -50.688 4.188 1 84.75 709 VAL A C 1
ATOM 5457 O O . VAL A 1 709 ? -9.102 -49.625 3.898 1 84.75 709 VAL A O 1
ATOM 5460 N N . LYS A 1 710 ? -8.844 -51.344 5.238 1 83.38 710 LYS A N 1
ATOM 5461 C CA . LYS A 1 710 ? -9.734 -50.75 6.23 1 83.38 710 LYS A CA 1
ATOM 5462 C C . LYS A 1 710 ? -9.164 -49.469 6.785 1 83.38 710 LYS A C 1
ATOM 5464 O O . LYS A 1 710 ? -9.898 -48.469 6.98 1 83.38 710 LYS A O 1
ATOM 5469 N N . ASP A 1 711 ? -7.914 -49.406 7.027 1 83.94 711 ASP A N 1
ATOM 5470 C CA . ASP A 1 711 ? -7.25 -48.188 7.5 1 83.94 711 ASP A CA 1
ATOM 5471 C C . ASP A 1 711 ? -7.332 -47.062 6.465 1 83.94 711 ASP A C 1
ATOM 5473 O O . ASP A 1 711 ? -7.523 -45.906 6.812 1 83.94 711 ASP A O 1
ATOM 5477 N N . ALA A 1 712 ? -7.164 -47.438 5.254 1 82.94 712 ALA A N 1
ATOM 5478 C CA . ALA A 1 712 ? -7.227 -46.469 4.172 1 82.94 712 ALA A CA 1
ATOM 5479 C C . ALA A 1 712 ? -8.609 -45.844 4.086 1 82.94 712 ALA A C 1
ATOM 5481 O O . ALA A 1 712 ? -8.734 -44.625 3.855 1 82.94 712 ALA A O 1
ATOM 5482 N N . GLU A 1 713 ? -9.602 -46.75 4.301 1 79.81 713 GLU A N 1
ATOM 5483 C CA . GLU A 1 713 ? -10.969 -46.25 4.27 1 79.81 713 GLU A CA 1
ATOM 5484 C C . GLU A 1 713 ? -11.25 -45.312 5.445 1 79.81 713 GLU A C 1
ATOM 5486 O O . GLU A 1 713 ? -12.109 -44.438 5.359 1 79.81 713 GLU A O 1
ATOM 5491 N N . SER A 1 714 ? -10.5 -45.469 6.484 1 78.44 714 SER A N 1
ATOM 5492 C CA . SER A 1 714 ? -10.703 -44.656 7.684 1 78.44 714 SER A CA 1
ATOM 5493 C C . SER A 1 714 ? -9.773 -43.438 7.703 1 78.44 714 SER A C 1
ATOM 5495 O O . SER A 1 714 ? -9.766 -42.688 8.664 1 78.44 714 SER A O 1
ATOM 5497 N N . THR A 1 715 ? -9.031 -43.344 6.672 1 79.94 715 THR A N 1
ATOM 5498 C CA . THR A 1 715 ? -8.016 -42.281 6.645 1 79.94 715 THR A CA 1
ATOM 5499 C C . THR A 1 715 ? -8.664 -40.906 6.715 1 79.94 715 THR A C 1
ATOM 5501 O O . THR A 1 715 ? -8.18 -40.031 7.438 1 79.94 715 THR A O 1
ATOM 5504 N N . GLU A 1 716 ? -9.695 -40.75 5.957 1 71.75 716 GLU A N 1
ATOM 5505 C CA . GLU A 1 716 ? -10.375 -39.469 5.961 1 71.75 716 GLU A CA 1
ATOM 5506 C C . GLU A 1 716 ? -10.891 -39.125 7.355 1 71.75 716 GLU A C 1
ATOM 5508 O O . GLU A 1 716 ? -10.781 -37.969 7.797 1 71.75 716 GLU A O 1
ATOM 5513 N N . LYS A 1 717 ? -11.453 -40.094 7.93 1 72.75 717 LYS A N 1
ATOM 5514 C CA . LYS A 1 717 ? -11.984 -39.906 9.273 1 72.75 717 LYS A CA 1
ATOM 5515 C C . LYS A 1 717 ? -10.867 -39.562 10.258 1 72.75 717 LYS A C 1
ATOM 5517 O O . LYS A 1 717 ? -11.031 -38.656 11.094 1 72.75 717 LYS A O 1
ATOM 5522 N N . VAL A 1 718 ? -9.781 -40.25 10.125 1 78.69 718 VAL A N 1
ATOM 5523 C CA . VAL A 1 718 ? -8.664 -40 11.031 1 78.69 718 VAL A CA 1
ATOM 5524 C C . VAL A 1 718 ? -8.07 -38.625 10.766 1 78.69 718 VAL A C 1
ATOM 5526 O O . VAL A 1 718 ? -7.781 -37.875 11.703 1 78.69 718 VAL A O 1
ATOM 5529 N N . ILE A 1 719 ? -7.887 -38.312 9.523 1 77.25 719 ILE A N 1
ATOM 5530 C CA . ILE A 1 719 ? -7.309 -37.031 9.188 1 77.25 719 ILE A CA 1
ATOM 5531 C C . ILE A 1 719 ? -8.242 -35.906 9.656 1 77.25 719 ILE A C 1
ATOM 5533 O O . ILE A 1 719 ? -7.793 -34.906 10.195 1 77.25 719 ILE A O 1
ATOM 5537 N N . GLY A 1 720 ? -9.539 -36.156 9.359 1 72.25 720 GLY A N 1
ATOM 5538 C CA . GLY A 1 720 ? -10.492 -35.219 9.922 1 72.25 720 GLY A CA 1
ATOM 5539 C C . GLY A 1 720 ? -10.422 -35.156 11.438 1 72.25 720 GLY A C 1
ATOM 5540 O O . GLY A 1 720 ? -10.492 -34.062 12.008 1 72.25 720 GLY A O 1
ATOM 5541 N N . GLY A 1 721 ? -10.336 -36.344 12.008 1 76 721 GLY A N 1
ATOM 5542 C CA . GLY A 1 721 ? -10.195 -36.375 13.453 1 76 721 GLY A CA 1
ATOM 5543 C C . GLY A 1 721 ? -8.953 -35.688 13.961 1 76 721 GLY A C 1
ATOM 5544 O O . GLY A 1 721 ? -9 -34.969 14.961 1 76 721 GLY A O 1
ATOM 5545 N N . ILE A 1 722 ? -7.855 -35.906 13.258 1 80.62 722 ILE A N 1
ATOM 5546 C CA . ILE A 1 722 ? -6.594 -35.281 13.633 1 80.62 722 ILE A CA 1
ATOM 5547 C C . ILE A 1 722 ? -6.711 -33.75 13.5 1 80.62 722 ILE A C 1
ATOM 5549 O O . ILE A 1 722 ? -6.18 -33.031 14.328 1 80.62 722 ILE A O 1
ATOM 5553 N N . HIS A 1 723 ? -7.387 -33.344 12.555 1 76.81 723 HIS A N 1
ATOM 5554 C CA . HIS A 1 723 ? -7.617 -31.922 12.398 1 76.81 723 HIS A CA 1
ATOM 5555 C C . HIS A 1 723 ? -8.445 -31.375 13.555 1 76.81 723 HIS A C 1
ATOM 5557 O O . HIS A 1 723 ? -8.18 -30.266 14.039 1 76.81 723 HIS A O 1
ATOM 5563 N N . LEU A 1 724 ? -9.469 -32.188 13.867 1 75.62 724 LEU A N 1
ATOM 5564 C CA . LEU A 1 724 ? -10.297 -31.766 15 1 75.62 724 LEU A CA 1
ATOM 5565 C C . LEU A 1 724 ? -9.469 -31.719 16.281 1 75.62 724 LEU A C 1
ATOM 5567 O O . LEU A 1 724 ? -9.672 -30.828 17.125 1 75.62 724 LEU A O 1
ATOM 5571 N N . ILE A 1 725 ? -8.641 -32.688 16.375 1 82.19 725 ILE A N 1
ATOM 5572 C CA . ILE A 1 725 ? -7.742 -32.688 17.531 1 82.19 725 ILE A CA 1
ATOM 5573 C C . ILE A 1 725 ? -6.895 -31.422 17.531 1 82.19 725 ILE A C 1
ATOM 5575 O O . ILE A 1 725 ? -6.738 -30.766 18.562 1 82.19 725 ILE A O 1
ATOM 5579 N N . LYS A 1 726 ? -6.359 -31.156 16.359 1 84 726 LYS A N 1
ATOM 5580 C CA . LYS A 1 726 ? -5.547 -29.953 16.25 1 84 726 LYS A CA 1
ATOM 5581 C C . LYS A 1 726 ? -6.344 -28.719 16.641 1 84 726 LYS A C 1
ATOM 5583 O O . LYS A 1 726 ? -5.852 -27.859 17.375 1 84 726 LYS A O 1
ATOM 5588 N N . GLU A 1 727 ? -7.5 -28.656 16.125 1 78.31 727 GLU A N 1
ATOM 5589 C CA . GLU A 1 727 ? -8.336 -27.5 16.422 1 78.31 727 GLU A CA 1
ATOM 5590 C C . GLU A 1 727 ? -8.656 -27.422 17.922 1 78.31 727 GLU A C 1
ATOM 5592 O O . GLU A 1 727 ? -8.641 -26.328 18.5 1 78.31 727 GLU A O 1
ATOM 5597 N N . SER A 1 728 ? -9.023 -28.594 18.422 1 78.94 728 SER A N 1
ATOM 5598 C CA . SER A 1 728 ? -9.336 -28.641 19.844 1 78.94 728 SER A CA 1
ATOM 5599 C C . SER A 1 728 ? -8.133 -28.25 20.688 1 78.94 728 SER A C 1
ATOM 5601 O O . SER A 1 728 ? -8.266 -27.5 21.656 1 78.94 728 SER A O 1
ATOM 5603 N N . ILE A 1 729 ? -7.055 -28.797 20.297 1 86.25 729 ILE A N 1
ATOM 5604 C CA . ILE A 1 729 ? -5.844 -28.5 21.047 1 86.25 729 ILE A CA 1
ATOM 5605 C C . ILE A 1 729 ? -5.461 -27.031 20.844 1 86.25 729 ILE A C 1
ATOM 5607 O O . ILE A 1 729 ? -5.008 -26.375 21.781 1 86.25 729 ILE A O 1
ATOM 5611 N N . HIS A 1 730 ? -5.586 -26.625 19.656 1 85.19 730 HIS A N 1
ATOM 5612 C CA . HIS A 1 730 ? -5.309 -25.203 19.406 1 85.19 730 HIS A CA 1
ATOM 5613 C C . HIS A 1 730 ? -6.215 -24.312 20.25 1 85.19 730 HIS A C 1
ATOM 5615 O O . HIS A 1 730 ? -5.766 -23.297 20.797 1 85.19 730 HIS A O 1
ATOM 5621 N N . ALA A 1 731 ? -7.48 -24.688 20.25 1 79.44 731 ALA A N 1
ATOM 5622 C CA . ALA A 1 731 ? -8.414 -23.938 21.078 1 79.44 731 ALA A CA 1
ATOM 5623 C C . ALA A 1 731 ? -7.984 -23.969 22.547 1 79.44 731 ALA A C 1
ATOM 5625 O O . ALA A 1 731 ? -8.062 -22.969 23.25 1 79.44 731 ALA A O 1
ATOM 5626 N N . SER A 1 732 ? -7.633 -25.203 22.938 1 83.75 732 SER A N 1
ATOM 5627 C CA . SER A 1 732 ? -7.156 -25.359 24.297 1 83.75 732 SER A CA 1
ATOM 5628 C C . SER A 1 732 ? -5.898 -24.547 24.547 1 83.75 732 SER A C 1
ATOM 5630 O O . SER A 1 732 ? -5.727 -23.969 25.625 1 83.75 732 SER A O 1
ATOM 5632 N N . LEU A 1 733 ? -5.02 -24.547 23.578 1 88 733 LEU A N 1
ATOM 5633 C CA . LEU A 1 733 ? -3.816 -23.719 23.672 1 88 733 LEU A CA 1
ATOM 5634 C C . LEU A 1 733 ? -4.176 -22.234 23.797 1 88 733 LEU A C 1
ATOM 5636 O O . LEU A 1 733 ? -3.605 -21.516 24.609 1 88 733 LEU A O 1
ATOM 5640 N N . GLU A 1 734 ? -5.031 -21.891 22.906 1 83.19 734 GLU A N 1
ATOM 5641 C CA . GLU A 1 734 ? -5.449 -20.5 22.938 1 83.19 734 GLU A CA 1
ATOM 5642 C C . GLU A 1 734 ? -6.023 -20.109 24.297 1 83.19 734 GLU A C 1
ATOM 5644 O O . GLU A 1 734 ? -5.734 -19.031 24.812 1 83.19 734 GLU A O 1
ATOM 5649 N N . MET A 1 735 ? -6.824 -21.047 24.797 1 81 735 MET A N 1
ATOM 5650 C CA . MET A 1 735 ? -7.422 -20.781 26.109 1 81 735 MET A CA 1
ATOM 5651 C C . MET A 1 735 ? -6.352 -20.688 27.188 1 81 735 MET A C 1
ATOM 5653 O O . MET A 1 735 ? -6.371 -19.766 28 1 81 735 MET A O 1
ATOM 5657 N N . GLU A 1 736 ? -5.52 -21.688 27.172 1 87.25 736 GLU A N 1
ATOM 5658 C CA . GLU A 1 736 ? -4.461 -21.703 28.172 1 87.25 736 GLU A CA 1
ATOM 5659 C C . GLU A 1 736 ? -3.494 -20.547 27.984 1 87.25 736 GLU A C 1
ATOM 5661 O O . GLU A 1 736 ? -3.07 -19.922 28.953 1 87.25 736 GLU A O 1
ATOM 5666 N N . LEU A 1 737 ? -3.105 -20.375 26.781 1 87.38 737 LEU A N 1
ATOM 5667 C CA . LEU A 1 737 ? -2.215 -19.266 26.453 1 87.38 737 LEU A CA 1
ATOM 5668 C C . LEU A 1 737 ? -2.84 -17.922 26.844 1 87.38 737 LEU A C 1
ATOM 5670 O O . LEU A 1 737 ? -2.166 -17.062 27.422 1 87.38 737 LEU A O 1
ATOM 5674 N N . ASN A 1 738 ? -4.086 -17.812 26.531 1 83.88 738 ASN A N 1
ATOM 5675 C CA . ASN A 1 738 ? -4.789 -16.594 26.906 1 83.88 738 ASN A CA 1
ATOM 5676 C C . ASN A 1 738 ? -4.832 -16.406 28.422 1 83.88 738 ASN A C 1
ATOM 5678 O O . ASN A 1 738 ? -4.688 -15.297 28.922 1 83.88 738 ASN A O 1
ATOM 5682 N N . GLN A 1 739 ? -5.082 -17.578 29.062 1 84.94 739 GLN A N 1
ATOM 5683 C CA . GLN A 1 739 ? -5.109 -17.5 30.516 1 84.94 739 GLN A CA 1
ATOM 5684 C C . GLN A 1 739 ? -3.752 -17.094 31.078 1 84.94 739 GLN A C 1
ATOM 5686 O O . GLN A 1 739 ? -3.67 -16.25 31.969 1 84.94 739 GLN A O 1
ATOM 5691 N N . LYS A 1 740 ? -2.721 -17.766 30.609 1 88.25 740 LYS A N 1
ATOM 5692 C CA . LYS A 1 740 ? -1.372 -17.422 31.047 1 88.25 740 LYS A CA 1
ATOM 5693 C C . LYS A 1 740 ? -1.035 -15.984 30.703 1 88.25 740 LYS A C 1
ATOM 5695 O O . LYS A 1 740 ? -0.372 -15.289 31.484 1 88.25 740 LYS A O 1
ATOM 5700 N N . LEU A 1 741 ? -1.438 -15.609 29.547 1 87.75 741 LEU A N 1
ATOM 5701 C CA . LEU A 1 741 ? -1.201 -14.234 29.125 1 87.75 741 LEU A CA 1
ATOM 5702 C C . LEU A 1 741 ? -1.995 -13.25 29.969 1 87.75 741 LEU A C 1
ATOM 5704 O O . LEU A 1 741 ? -1.498 -12.18 30.312 1 87.75 741 LEU A O 1
ATOM 5708 N N . LYS A 1 742 ? -3.205 -13.617 30.281 1 85.19 742 LYS A N 1
ATOM 5709 C CA . LYS A 1 742 ? -4.008 -12.773 31.156 1 85.19 742 LYS A CA 1
ATOM 5710 C C . LYS A 1 742 ? -3.334 -12.602 32.531 1 85.19 742 LYS A C 1
ATOM 5712 O O . LYS A 1 742 ? -3.32 -11.508 33.094 1 85.19 742 LYS A O 1
ATOM 5717 N N . ASP A 1 743 ? -2.857 -13.758 33.031 1 86.81 743 ASP A N 1
ATOM 5718 C CA . ASP A 1 743 ? -2.105 -13.68 34.281 1 86.81 743 ASP A CA 1
ATOM 5719 C C . ASP A 1 743 ? -0.874 -12.789 34.125 1 86.81 743 ASP A C 1
ATOM 5721 O O . ASP A 1 743 ? -0.529 -12.031 35.031 1 86.81 743 ASP A O 1
ATOM 5725 N N . PHE A 1 744 ? -0.3 -12.93 32.969 1 88.12 744 PHE A N 1
ATOM 5726 C CA . PHE A 1 744 ? 0.907 -12.156 32.688 1 88.12 744 PHE A CA 1
ATOM 5727 C C . PHE A 1 744 ? 0.572 -10.688 32.5 1 88.12 744 PHE A C 1
ATOM 5729 O O . PHE A 1 744 ? 1.399 -9.812 32.75 1 88.12 744 PHE A O 1
ATOM 5736 N N . VAL A 1 745 ? -0.583 -10.5 32 1 88.5 745 VAL A N 1
ATOM 5737 C CA . VAL A 1 745 ? -1.044 -9.125 31.859 1 88.5 745 VAL A CA 1
ATOM 5738 C C . VAL A 1 745 ? -0.953 -8.406 33.188 1 88.5 745 VAL A C 1
ATOM 5740 O O . VAL A 1 745 ? -0.499 -7.266 33.281 1 88.5 745 VAL A O 1
ATOM 5743 N N . GLN A 1 746 ? -1.333 -9.164 34.188 1 85.25 746 GLN A N 1
ATOM 5744 C CA . GLN A 1 746 ? -1.285 -8.562 35.531 1 85.25 746 GLN A CA 1
ATOM 5745 C C . GLN A 1 746 ? 0.155 -8.305 35.969 1 85.25 746 GLN A C 1
ATOM 5747 O O . GLN A 1 746 ? 0.447 -7.277 36.562 1 85.25 746 GLN A O 1
ATOM 5752 N N . VAL A 1 747 ? 1.001 -9.219 35.594 1 87.94 747 VAL A N 1
ATOM 5753 C CA . VAL A 1 747 ? 2.414 -9.062 35.938 1 87.94 747 VAL A CA 1
ATOM 5754 C C . VAL A 1 747 ? 2.98 -7.836 35.219 1 87.94 747 VAL A C 1
ATOM 5756 O O . VAL A 1 747 ? 3.682 -7.027 35.844 1 87.94 747 VAL A O 1
ATOM 5759 N N . VAL A 1 748 ? 2.686 -7.758 33.969 1 88.94 748 VAL A N 1
ATOM 5760 C CA . VAL A 1 748 ? 3.174 -6.633 33.156 1 88.94 748 VAL A CA 1
ATOM 5761 C C . VAL A 1 748 ? 2.572 -5.332 33.688 1 88.94 748 VAL A C 1
ATOM 5763 O O . VAL A 1 748 ? 3.268 -4.316 33.781 1 88.94 748 VAL A O 1
ATOM 5766 N N . ASN A 1 749 ? 1.335 -5.414 33.969 1 87.88 749 ASN A N 1
ATOM 5767 C CA . ASN A 1 749 ? 0.677 -4.242 34.531 1 87.88 749 ASN A CA 1
ATOM 5768 C C . ASN A 1 749 ? 1.354 -3.789 35.812 1 87.88 749 ASN A C 1
ATOM 5770 O O . ASN A 1 749 ? 1.562 -2.592 36.031 1 87.88 749 ASN A O 1
ATOM 5774 N N . ASP A 1 750 ? 1.685 -4.762 36.594 1 87.62 750 ASP A N 1
ATOM 5775 C CA . ASP A 1 750 ? 2.338 -4.453 37.844 1 87.62 750 ASP A CA 1
ATOM 5776 C C . ASP A 1 750 ? 3.725 -3.854 37.625 1 87.62 750 ASP A C 1
ATOM 5778 O O . ASP A 1 750 ? 4.117 -2.91 38.312 1 87.62 750 ASP A O 1
ATOM 5782 N N . VAL A 1 751 ? 4.406 -4.441 36.688 1 88.88 751 VAL A N 1
ATOM 5783 C CA . VAL A 1 751 ? 5.75 -3.961 36.406 1 88.88 751 VAL A CA 1
ATOM 5784 C C . VAL A 1 751 ? 5.684 -2.531 35.844 1 88.88 751 VAL A C 1
ATOM 5786 O O . VAL A 1 751 ? 6.445 -1.664 36.281 1 88.88 751 VAL A O 1
ATOM 5789 N N . ILE A 1 752 ? 4.812 -2.328 34.969 1 88.44 752 ILE A N 1
ATOM 5790 C CA . ILE A 1 752 ? 4.68 -1.01 34.344 1 88.44 752 ILE A CA 1
ATOM 5791 C C . ILE A 1 752 ? 4.23 0.002 35.406 1 88.44 752 ILE A C 1
ATOM 5793 O O . ILE A 1 752 ? 4.777 1.105 35.5 1 88.44 752 ILE A O 1
ATOM 5797 N N . ASN A 1 753 ? 3.289 -0.422 36.219 1 85.69 753 ASN A N 1
ATOM 5798 C CA . ASN A 1 753 ? 2.807 0.469 37.25 1 85.69 753 ASN A CA 1
ATOM 5799 C C . ASN A 1 753 ? 3.891 0.749 38.281 1 85.69 753 ASN A C 1
ATOM 5801 O O . ASN A 1 753 ? 4.023 1.878 38.781 1 85.69 753 ASN A O 1
ATOM 5805 N N . ALA A 1 754 ? 4.613 -0.292 38.562 1 87.94 754 ALA A N 1
ATOM 5806 C CA . ALA A 1 754 ? 5.707 -0.124 39.531 1 87.94 754 ALA A CA 1
ATOM 5807 C C . ALA A 1 754 ? 6.75 0.853 39 1 87.94 754 ALA A C 1
ATOM 5809 O O . ALA A 1 754 ? 7.246 1.709 39.719 1 87.94 754 ALA A O 1
ATOM 5810 N N . LYS A 1 755 ? 7.051 0.711 37.75 1 88.5 755 LYS A N 1
ATOM 5811 C CA . LYS A 1 755 ? 8.055 1.583 37.156 1 88.5 755 LYS A CA 1
ATOM 5812 C C . LYS A 1 755 ? 7.516 2.998 36.969 1 88.5 755 LYS A C 1
ATOM 5814 O O . LYS A 1 755 ? 8.258 3.975 37.094 1 88.5 755 LYS A O 1
ATOM 5819 N N . LYS A 1 756 ? 6.266 3.01 36.625 1 87.88 756 LYS A N 1
ATOM 5820 C CA . LYS A 1 756 ? 5.648 4.328 36.562 1 87.88 756 LYS A CA 1
ATOM 5821 C C . LYS A 1 756 ? 5.695 5.027 37.906 1 87.88 756 LYS A C 1
ATOM 5823 O O . LYS A 1 756 ? 6.02 6.215 38 1 87.88 756 LYS A O 1
ATOM 5828 N N . ASN A 1 757 ? 5.391 4.223 38.938 1 86.75 757 ASN A N 1
ATOM 5829 C CA . ASN A 1 757 ? 5.453 4.762 40.281 1 86.75 757 ASN A CA 1
ATOM 5830 C C . ASN A 1 757 ? 6.879 5.141 40.656 1 86.75 757 ASN A C 1
ATOM 5832 O O . ASN A 1 757 ? 7.102 6.176 41.312 1 86.75 757 ASN A O 1
ATOM 5836 N N . GLU A 1 758 ? 7.754 4.27 40.219 1 88.06 758 GLU A N 1
ATOM 5837 C CA . GLU A 1 758 ? 9.164 4.566 40.469 1 88.06 758 GLU A CA 1
ATOM 5838 C C . GLU A 1 758 ? 9.586 5.852 39.75 1 88.06 758 GLU A C 1
ATOM 5840 O O . GLU A 1 758 ? 10.289 6.68 40.344 1 88.06 758 GLU A O 1
ATOM 5845 N N . MET A 1 759 ? 9.156 5.988 38.562 1 88.81 759 MET A N 1
ATOM 5846 C CA . MET A 1 759 ? 9.445 7.191 37.781 1 88.81 759 MET A CA 1
ATOM 5847 C C . MET A 1 759 ? 8.859 8.43 38.469 1 88.81 759 MET A C 1
ATOM 5849 O O . MET A 1 759 ? 9.531 9.445 38.594 1 88.81 759 MET A O 1
ATOM 5853 N N . THR A 1 760 ? 7.648 8.281 38.844 1 87.56 760 THR A N 1
ATOM 5854 C CA . THR A 1 760 ? 6.969 9.391 39.5 1 87.56 760 THR A CA 1
ATOM 5855 C C . THR A 1 760 ? 7.695 9.781 40.781 1 87.56 760 THR A C 1
ATOM 5857 O O . THR A 1 760 ? 7.902 10.969 41.062 1 87.56 760 THR A O 1
ATOM 5860 N N . GLN A 1 761 ? 8.102 8.75 41.5 1 87.62 761 GLN A N 1
ATOM 5861 C CA . GLN A 1 761 ? 8.812 9.016 42.75 1 87.62 761 GLN A CA 1
ATOM 5862 C C . GLN A 1 761 ? 10.148 9.703 42.5 1 87.62 761 GLN A C 1
ATOM 5864 O O . GLN A 1 761 ? 10.516 10.633 43.188 1 87.62 761 GLN A O 1
ATOM 5869 N N . GLN A 1 762 ? 10.82 9.234 41.469 1 86.69 762 GLN A N 1
ATOM 5870 C CA . GLN A 1 762 ? 12.117 9.828 41.125 1 86.69 762 GLN A CA 1
ATOM 5871 C C . GLN A 1 762 ? 11.953 11.25 40.594 1 86.69 762 GLN A C 1
ATOM 5873 O O . GLN A 1 762 ? 12.773 12.125 40.906 1 86.69 762 GLN A O 1
ATOM 5878 N N . ILE A 1 763 ? 10.945 11.414 39.844 1 86.81 763 ILE A N 1
ATOM 5879 C CA . ILE A 1 763 ? 10.648 12.75 39.344 1 86.81 763 ILE A CA 1
ATOM 5880 C C . ILE A 1 763 ? 10.352 13.688 40.5 1 86.81 763 ILE A C 1
ATOM 5882 O O . ILE A 1 763 ? 10.883 14.805 40.562 1 86.81 763 ILE A O 1
ATOM 5886 N N . LEU A 1 764 ? 9.555 13.203 41.469 1 86.56 764 LEU A N 1
ATOM 5887 C CA . LEU A 1 764 ? 9.195 14.008 42.625 1 86.56 764 LEU A CA 1
ATOM 5888 C C . LEU A 1 764 ? 10.414 14.305 43.5 1 86.56 764 LEU A C 1
ATOM 5890 O O . LEU A 1 764 ? 10.578 15.43 43.969 1 86.56 764 LEU A O 1
ATOM 5894 N N . GLU A 1 765 ? 11.227 13.32 43.562 1 86.12 765 GLU A N 1
ATOM 5895 C CA . GLU A 1 765 ? 12.461 13.508 44.344 1 86.12 765 GLU A CA 1
ATOM 5896 C C . GLU A 1 765 ? 13.383 14.516 43.656 1 86.12 765 GLU A C 1
ATOM 5898 O O . GLU A 1 765 ? 13.977 15.367 44.344 1 86.12 765 GLU A O 1
ATOM 5903 N N . SER A 1 766 ? 13.5 14.367 42.375 1 83.81 766 SER A N 1
ATOM 5904 C CA . SER A 1 766 ? 14.328 15.297 41.625 1 83.81 766 SER A CA 1
ATOM 5905 C C . SER A 1 766 ? 13.797 16.719 41.719 1 83.81 766 SER A C 1
ATOM 5907 O O . SER A 1 766 ? 14.562 17.672 41.875 1 83.81 766 SER A O 1
ATOM 5909 N N . MET A 1 767 ? 12.547 16.859 41.656 1 83.19 767 MET A N 1
ATOM 5910 C CA . MET A 1 767 ? 11.914 18.172 41.75 1 83.19 767 MET A CA 1
ATOM 5911 C C . MET A 1 767 ? 12.031 18.75 43.156 1 83.19 767 MET A C 1
ATOM 5913 O O . MET A 1 767 ? 12.336 19.922 43.312 1 83.19 767 MET A O 1
ATOM 5917 N N . GLN A 1 768 ? 11.844 17.859 44.125 1 81.56 768 GLN A N 1
ATOM 5918 C CA . GLN A 1 768 ? 11.906 18.297 45.531 1 81.56 768 GLN A CA 1
ATOM 5919 C C . GLN A 1 768 ? 13.328 18.719 45.906 1 81.56 768 GLN A C 1
ATOM 5921 O O . GLN A 1 768 ? 13.516 19.656 46.656 1 81.56 768 GLN A O 1
ATOM 5926 N N . ASN A 1 769 ? 14.242 18.062 45.25 1 80.94 769 ASN A N 1
ATOM 5927 C CA . ASN A 1 769 ? 15.641 18.344 45.562 1 80.94 769 ASN A CA 1
ATOM 5928 C C . ASN A 1 769 ? 16.125 19.625 44.875 1 80.94 769 ASN A C 1
ATOM 5930 O O . ASN A 1 769 ? 17.016 20.312 45.375 1 80.94 769 ASN A O 1
ATOM 5934 N N . THR A 1 770 ? 15.484 19.906 43.719 1 81.38 770 THR A N 1
ATOM 5935 C CA . THR A 1 770 ? 16 21.016 42.906 1 81.38 770 THR A CA 1
ATOM 5936 C C . THR A 1 770 ? 15.164 22.266 43.125 1 81.38 770 THR A C 1
ATOM 5938 O O . THR A 1 770 ? 15.703 23.375 43.25 1 81.38 770 THR A O 1
ATOM 5941 N N . PHE A 1 771 ? 13.852 22.031 43.156 1 82.88 771 PHE A N 1
ATOM 5942 C CA . PHE A 1 771 ? 12.969 23.188 43.281 1 82.88 771 PHE A CA 1
ATOM 5943 C C . PHE A 1 771 ? 12.664 23.469 44.75 1 82.88 771 PHE A C 1
ATOM 5945 O O . PHE A 1 771 ? 11.969 22.688 45.406 1 82.88 771 PHE A O 1
ATOM 5952 N N . GLN A 1 772 ? 13.109 24.516 45.219 1 79.56 772 GLN A N 1
ATOM 5953 C CA . GLN A 1 772 ? 12.953 24.859 46.625 1 79.56 772 GLN A CA 1
ATOM 5954 C C . GLN A 1 772 ? 11.68 25.672 46.844 1 79.56 772 GLN A C 1
ATOM 5956 O O . GLN A 1 772 ? 11.164 25.734 47.969 1 79.56 772 GLN A O 1
ATOM 5961 N N . SER A 1 773 ? 11.188 26.312 45.812 1 78.75 773 SER A N 1
ATOM 5962 C CA . SER A 1 773 ? 10 27.141 45.938 1 78.75 773 SER A CA 1
ATOM 5963 C C . SER A 1 773 ? 8.734 26.297 45.969 1 78.75 773 SER A C 1
ATOM 5965 O O . SER A 1 773 ? 7.664 26.781 46.344 1 78.75 773 SER A O 1
ATOM 5967 N N . MET A 1 774 ? 8.812 25.016 45.562 1 78.69 774 MET A N 1
ATOM 5968 C CA . MET A 1 774 ? 7.637 24.141 45.531 1 78.69 774 MET A CA 1
ATOM 5969 C C . MET A 1 774 ? 7.391 23.5 46.875 1 78.69 774 MET A C 1
ATOM 5971 O O . MET A 1 774 ? 8.25 22.797 47.406 1 78.69 774 MET A O 1
ATOM 5975 N N . ASP A 1 775 ? 6.262 23.891 47.469 1 78.44 775 ASP A N 1
ATOM 5976 C CA . ASP A 1 775 ? 5.938 23.406 48.781 1 78.44 775 ASP A CA 1
ATOM 5977 C C . ASP A 1 775 ? 5.543 21.938 48.75 1 78.44 775 ASP A C 1
ATOM 5979 O O . ASP A 1 775 ? 5.324 21.375 47.688 1 78.44 775 ASP A O 1
ATOM 5983 N N . GLY A 1 776 ? 5.512 21.297 49.906 1 75.88 776 GLY A N 1
ATOM 5984 C CA . GLY A 1 776 ? 5.172 19.891 50.062 1 75.88 776 GLY A CA 1
ATOM 5985 C C . GLY A 1 776 ? 3.822 19.531 49.5 1 75.88 776 GLY A C 1
ATOM 5986 O O . GLY A 1 776 ? 3.715 18.594 48.688 1 75.88 776 GLY A O 1
ATOM 5987 N N . PRO A 1 777 ? 2.842 20.375 49.719 1 77.94 777 PRO A N 1
ATOM 5988 C CA . PRO A 1 777 ? 1.527 20.078 49.156 1 77.94 777 PRO A CA 1
ATOM 5989 C C . PRO A 1 777 ? 1.512 20.172 47.625 1 77.94 777 PRO A C 1
ATOM 5991 O O . PRO A 1 777 ? 0.789 19.422 46.969 1 77.94 777 PRO A O 1
ATOM 5994 N N . THR A 1 778 ? 2.328 21.078 47 1 81.31 778 THR A N 1
ATOM 5995 C CA . THR A 1 778 ? 2.404 21.203 45.562 1 81.31 778 THR A CA 1
ATOM 5996 C C . THR A 1 778 ? 2.975 19.938 44.938 1 81.31 778 THR A C 1
ATOM 5998 O O . THR A 1 778 ? 2.49 19.484 43.906 1 81.31 778 THR A O 1
ATOM 6001 N N . ILE A 1 779 ? 3.914 19.422 45.562 1 83.44 779 ILE A N 1
ATOM 6002 C CA . ILE A 1 779 ? 4.547 18.219 45.062 1 83.44 779 ILE A CA 1
ATOM 6003 C C . ILE A 1 779 ? 3.582 17.031 45.219 1 83.44 779 ILE A C 1
ATOM 6005 O O . ILE A 1 779 ? 3.52 16.172 44.312 1 83.44 779 ILE A O 1
ATOM 6009 N N . LYS A 1 780 ? 2.844 17 46.281 1 80.25 780 LYS A N 1
ATOM 6010 C CA . LYS A 1 780 ? 1.851 15.945 46.469 1 80.25 780 LYS A CA 1
ATOM 6011 C C . LYS A 1 780 ? 0.748 16.047 45.406 1 80.25 780 LYS A C 1
ATOM 6013 O O . LYS A 1 780 ? 0.268 15.031 44.906 1 80.25 780 LYS A O 1
ATOM 6018 N N . ARG A 1 781 ? 0.348 17.266 45.094 1 80.19 781 ARG A N 1
ATOM 6019 C CA . ARG A 1 781 ? -0.652 17.484 44.062 1 80.19 781 ARG A CA 1
ATOM 6020 C C . ARG A 1 781 ? -0.141 16.984 42.688 1 80.19 781 ARG A C 1
ATOM 6022 O O . ARG A 1 781 ? -0.896 16.406 41.906 1 80.19 781 ARG A O 1
ATOM 6029 N N . LEU A 1 782 ? 1.11 17.391 42.469 1 85.69 782 LEU A N 1
ATOM 6030 C CA . LEU A 1 782 ? 1.711 16.906 41.219 1 85.69 782 LEU A CA 1
ATOM 6031 C C . LEU A 1 782 ? 1.69 15.383 41.156 1 85.69 782 LEU A C 1
ATOM 6033 O O . LEU A 1 782 ? 1.368 14.805 40.125 1 85.69 782 LEU A O 1
ATOM 6037 N N . ALA A 1 783 ? 2.055 14.727 42.25 1 84.25 783 ALA A N 1
ATOM 6038 C CA . ALA A 1 783 ? 2.037 13.273 42.312 1 84.25 783 ALA A CA 1
ATOM 6039 C C . ALA A 1 783 ? 0.649 12.727 42 1 84.25 783 ALA A C 1
ATOM 6041 O O . ALA A 1 783 ? 0.513 11.758 41.25 1 84.25 783 ALA A O 1
ATOM 6042 N N . THR A 1 784 ? -0.337 13.391 42.562 1 79.75 784 THR A N 1
ATOM 6043 C CA . THR A 1 784 ? -1.715 12.969 42.344 1 79.75 784 THR A CA 1
ATOM 6044 C C . THR A 1 784 ? -2.133 13.227 40.906 1 79.75 784 THR A C 1
ATOM 6046 O O . THR A 1 784 ? -2.85 12.414 40.312 1 79.75 784 THR A O 1
ATOM 6049 N N . THR A 1 785 ? -1.664 14.352 40.344 1 79.12 785 THR A N 1
ATOM 6050 C CA . THR A 1 785 ? -2.006 14.695 38.969 1 79.12 785 THR A CA 1
ATOM 6051 C C . THR A 1 785 ? -1.388 13.695 38 1 79.12 785 THR A C 1
ATOM 6053 O O . THR A 1 785 ? -2.01 13.336 37 1 79.12 785 THR A O 1
ATOM 6056 N N . ILE A 1 786 ? -0.218 13.367 38.281 1 81.88 786 ILE A N 1
ATOM 6057 C CA . ILE A 1 786 ? 0.445 12.398 37.406 1 81.88 786 ILE A CA 1
ATOM 6058 C C . ILE A 1 786 ? -0.254 11.047 37.531 1 81.88 786 ILE A C 1
ATOM 6060 O O . ILE A 1 786 ? -0.502 10.383 36.531 1 81.88 786 ILE A O 1
ATOM 6064 N N . GLN A 1 787 ? -0.567 10.656 38.719 1 77.38 787 GLN A N 1
ATOM 6065 C CA . GLN A 1 787 ? -1.156 9.344 39 1 77.38 787 GLN A CA 1
ATOM 6066 C C . GLN A 1 787 ? -2.512 9.203 38.312 1 77.38 787 GLN A C 1
ATOM 6068 O O . GLN A 1 787 ? -2.805 8.164 37.719 1 77.38 787 GLN A O 1
ATOM 6073 N N . TYR A 1 788 ? -3.24 10.375 38.375 1 72 788 TYR A N 1
ATOM 6074 C CA . TYR A 1 788 ? -4.598 10.25 37.844 1 72 788 TYR A CA 1
ATOM 6075 C C . TYR A 1 788 ? -4.715 10.883 36.469 1 72 788 TYR A C 1
ATOM 6077 O O . TYR A 1 788 ? -5.664 10.609 35.719 1 72 788 TYR A O 1
ATOM 6085 N N . GLY A 1 789 ? -3.777 11.75 36.156 1 71.06 789 GLY A N 1
ATOM 6086 C CA . GLY A 1 789 ? -3.867 12.477 34.875 1 71.06 789 GLY A CA 1
ATOM 6087 C C . GLY A 1 789 ? -3.104 11.805 33.75 1 71.06 789 GLY A C 1
ATOM 6088 O O . GLY A 1 789 ? -3.354 12.086 32.594 1 71.06 789 GLY A O 1
ATOM 6089 N N . SER A 1 790 ? -2.154 11.078 34.062 1 73.12 790 SER A N 1
ATOM 6090 C CA . SER A 1 790 ? -1.307 10.5 33 1 73.12 790 SER A CA 1
ATOM 6091 C C . SER A 1 790 ? -1.966 9.281 32.375 1 73.12 790 SER A C 1
ATOM 6093 O O . SER A 1 790 ? -2.812 8.633 33 1 73.12 790 SER A O 1
ATOM 6095 N N . LYS A 1 791 ? -1.586 9.141 31.125 1 74.06 791 LYS A N 1
ATOM 6096 C CA . LYS A 1 791 ? -2.084 7.969 30.406 1 74.06 791 LYS A CA 1
ATOM 6097 C C . LYS A 1 791 ? -1.559 6.68 31.031 1 74.06 791 LYS A C 1
ATOM 6099 O O . LYS A 1 791 ? -0.396 6.609 31.438 1 74.06 791 LYS A O 1
ATOM 6104 N N . ASP A 1 792 ? -2.453 5.977 31.422 1 74 792 ASP A N 1
ATOM 6105 C CA . ASP A 1 792 ? -2.061 4.656 31.891 1 74 792 ASP A CA 1
ATOM 6106 C C . ASP A 1 792 ? -2.172 3.617 30.781 1 74 792 ASP A C 1
ATOM 6108 O O . ASP A 1 792 ? -2.945 3.793 29.828 1 74 792 ASP A O 1
ATOM 6112 N N . VAL A 1 793 ? -1.224 2.824 30.812 1 74.69 793 VAL A N 1
ATOM 6113 C CA . VAL A 1 793 ? -1.425 1.676 29.938 1 74.69 793 VAL A CA 1
ATOM 6114 C C . VAL A 1 793 ? -2.568 0.813 30.469 1 74.69 793 VAL A C 1
ATOM 6116 O O . VAL A 1 793 ? -2.447 0.197 31.531 1 74.69 793 VAL A O 1
ATOM 6119 N N . ASP A 1 794 ? -3.668 1.099 29.859 1 74.94 794 ASP A N 1
ATOM 6120 C CA . ASP A 1 794 ? -4.863 0.377 30.297 1 74.94 794 ASP A CA 1
ATOM 6121 C C . ASP A 1 794 ? -4.652 -1.133 30.203 1 74.94 794 ASP A C 1
ATOM 6123 O O . ASP A 1 794 ? -3.957 -1.617 29.312 1 74.94 794 ASP A O 1
ATOM 6127 N N . GLU A 1 795 ? -5.051 -1.699 31.312 1 79.38 795 GLU A N 1
ATOM 6128 C CA . GLU A 1 795 ? -4.973 -3.156 31.344 1 79.38 795 GLU A CA 1
ATOM 6129 C C . GLU A 1 795 ? -5.562 -3.77 30.078 1 79.38 795 GLU A C 1
ATOM 6131 O O . GLU A 1 795 ? -5.066 -4.785 29.578 1 79.38 795 GLU A O 1
ATOM 6136 N N . GLN A 1 796 ? -6.492 -3.1 29.578 1 76.19 796 GLN A N 1
ATOM 6137 C CA . GLN A 1 796 ? -7.125 -3.607 28.375 1 76.19 796 GLN A CA 1
ATOM 6138 C C . GLN A 1 796 ? -6.18 -3.504 27.172 1 76.19 796 GLN A C 1
ATOM 6140 O O . GLN A 1 796 ? -6.191 -4.363 26.297 1 76.19 796 GLN A O 1
ATOM 6145 N N . GLN A 1 797 ? -5.352 -2.48 27.219 1 76.62 797 GLN A N 1
ATOM 6146 C CA . GLN A 1 797 ? -4.383 -2.312 26.141 1 76.62 797 GLN A CA 1
ATOM 6147 C C . GLN A 1 797 ? -3.295 -3.383 26.203 1 76.62 797 GLN A C 1
ATOM 6149 O O . GLN A 1 797 ? -2.871 -3.91 25.172 1 76.62 797 GLN A O 1
ATOM 6154 N N . ILE A 1 798 ? -2.928 -3.543 27.438 1 84.62 798 ILE A N 1
ATOM 6155 C CA . ILE A 1 798 ? -1.944 -4.598 27.656 1 84.62 798 ILE A CA 1
ATOM 6156 C C . ILE A 1 798 ? -2.531 -5.945 27.234 1 84.62 798 ILE A C 1
ATOM 6158 O O . ILE A 1 798 ? -1.864 -6.738 26.562 1 84.62 798 ILE A O 1
ATOM 6162 N N . HIS A 1 799 ? -3.775 -6.051 27.609 1 82.56 799 HIS A N 1
ATOM 6163 C CA . HIS A 1 799 ? -4.48 -7.273 27.25 1 82.56 799 HIS A CA 1
ATOM 6164 C C . HIS A 1 799 ? -4.574 -7.422 25.734 1 82.56 799 HIS A C 1
ATOM 6166 O O . HIS A 1 799 ? -4.344 -8.508 25.188 1 82.56 799 HIS A O 1
ATOM 6172 N N . SER A 1 800 ? -4.855 -6.309 25.156 1 78.5 800 SER A N 1
ATOM 6173 C CA . SER A 1 800 ? -5 -6.332 23.703 1 78.5 800 SER A CA 1
ATOM 6174 C C . SER A 1 800 ? -3.668 -6.637 23.031 1 78.5 800 SER A C 1
ATOM 6176 O O . SER A 1 800 ? -3.617 -7.414 22.078 1 78.5 800 SER A O 1
ATOM 6178 N N . THR A 1 801 ? -2.631 -6.082 23.5 1 80.25 801 THR A N 1
ATOM 6179 C CA . THR A 1 801 ? -1.31 -6.27 22.906 1 80.25 801 THR A CA 1
ATOM 6180 C C . THR A 1 801 ? -0.812 -7.695 23.141 1 80.25 801 THR A C 1
ATOM 6182 O O . THR A 1 801 ? -0.273 -8.328 22.234 1 80.25 801 THR A O 1
ATOM 6185 N N . LEU A 1 802 ? -1.051 -8.102 24.344 1 84.5 802 LEU A N 1
ATOM 6186 C CA . LEU A 1 802 ? -0.496 -9.398 24.688 1 84.5 802 LEU A CA 1
ATOM 6187 C C . LEU A 1 802 ? -1.418 -10.523 24.234 1 84.5 802 LEU A C 1
ATOM 6189 O O . LEU A 1 802 ? -0.969 -11.484 23.609 1 84.5 802 LEU A O 1
ATOM 6193 N N . VAL A 1 803 ? -2.664 -10.375 24.562 1 80.5 803 VAL A N 1
ATOM 6194 C CA . VAL A 1 803 ? -3.586 -11.477 24.312 1 80.5 803 VAL A CA 1
ATOM 6195 C C . VAL A 1 803 ? -4.059 -11.43 22.859 1 80.5 803 VAL A C 1
ATOM 6197 O O . VAL A 1 803 ? -3.906 -12.406 22.125 1 80.5 803 VAL A O 1
ATOM 6200 N N . LYS A 1 804 ? -4.504 -10.242 22.484 1 71.19 804 LYS A N 1
ATOM 6201 C CA . LYS A 1 804 ? -5.062 -10.148 21.141 1 71.19 804 LYS A CA 1
ATOM 6202 C C . LYS A 1 804 ? -3.959 -9.992 20.094 1 71.19 804 LYS A C 1
ATOM 6204 O O . LYS A 1 804 ? -4.129 -10.391 18.938 1 71.19 804 LYS A O 1
ATOM 6209 N N . GLY A 1 805 ? -2.873 -9.406 20.5 1 75.75 805 GLY A N 1
ATOM 6210 C CA . GLY A 1 805 ? -1.767 -9.219 19.578 1 75.75 805 GLY A CA 1
ATOM 6211 C C . GLY A 1 805 ? -0.796 -10.391 19.562 1 75.75 805 GLY A C 1
ATOM 6212 O O . GLY A 1 805 ? -0.894 -11.273 18.719 1 75.75 805 GLY A O 1
ATOM 6213 N N . ALA A 1 806 ? 0.108 -10.336 20.578 1 79.44 806 ALA A N 1
ATOM 6214 C CA . ALA A 1 806 ? 1.147 -11.359 20.672 1 79.44 806 ALA A CA 1
ATOM 6215 C C . ALA A 1 806 ? 0.538 -12.75 20.828 1 79.44 806 ALA A C 1
ATOM 6217 O O . ALA A 1 806 ? 1.028 -13.719 20.25 1 79.44 806 ALA A O 1
ATOM 6218 N N . GLY A 1 807 ? -0.458 -12.75 21.625 1 81.19 807 GLY A N 1
ATOM 6219 C CA . GLY A 1 807 ? -1.129 -14.023 21.828 1 81.19 807 GLY A CA 1
ATOM 6220 C C . GLY A 1 807 ? -1.683 -14.602 20.531 1 81.19 807 GLY A C 1
ATOM 6221 O O . GLY A 1 807 ? -1.542 -15.805 20.281 1 81.19 807 GLY A O 1
ATOM 6222 N N . ALA A 1 808 ? -2.332 -13.742 19.859 1 74.44 808 ALA A N 1
ATOM 6223 C CA . ALA A 1 808 ? -2.883 -14.195 18.578 1 74.44 808 ALA A CA 1
ATOM 6224 C C . ALA A 1 808 ? -1.773 -14.648 17.625 1 74.44 808 ALA A C 1
ATOM 6226 O O . ALA A 1 808 ? -1.912 -15.664 16.938 1 74.44 808 ALA A O 1
ATOM 6227 N N . GLU A 1 809 ? -0.706 -13.859 17.625 1 76.56 809 GLU A N 1
ATOM 6228 C CA . GLU A 1 809 ? 0.431 -14.211 16.781 1 76.56 809 GLU A CA 1
ATOM 6229 C C . GLU A 1 809 ? 1.043 -15.547 17.203 1 76.56 809 GLU A C 1
ATOM 6231 O O . GLU A 1 809 ? 1.372 -16.375 16.359 1 76.56 809 GLU A O 1
ATOM 6236 N N . LEU A 1 810 ? 1.238 -15.633 18.453 1 83.69 810 LEU A N 1
ATOM 6237 C CA . LEU A 1 810 ? 1.807 -16.859 18.984 1 83.69 810 LEU A CA 1
ATOM 6238 C C . LEU A 1 810 ? 0.879 -18.047 18.719 1 83.69 810 LEU A C 1
ATOM 6240 O O . LEU A 1 810 ? 1.342 -19.141 18.391 1 83.69 810 LEU A O 1
ATOM 6244 N N . SER A 1 811 ? -0.373 -17.688 18.906 1 81.38 811 SER A N 1
ATOM 6245 C CA . SER A 1 811 ? -1.35 -18.719 18.594 1 81.38 811 SER A CA 1
ATOM 6246 C C . SER A 1 811 ? -1.268 -19.141 17.125 1 81.38 811 SER A C 1
ATOM 6248 O O . SER A 1 811 ? -1.346 -20.312 16.797 1 81.38 811 SER A O 1
ATOM 6250 N N . SER A 1 812 ? -1.08 -18.125 16.359 1 76.62 812 SER A N 1
ATOM 6251 C CA . SER A 1 812 ? -0.966 -18.391 14.938 1 76.62 812 SER A CA 1
ATOM 6252 C C . SER A 1 812 ? 0.301 -19.188 14.617 1 76.62 812 SER A C 1
ATOM 6254 O O . SER A 1 812 ? 0.276 -20.109 13.805 1 76.62 812 SER A O 1
ATOM 6256 N N . ARG A 1 813 ? 1.321 -18.766 15.266 1 78.25 813 ARG A N 1
ATOM 6257 C CA . ARG A 1 813 ? 2.572 -19.5 15.07 1 78.25 813 ARG A CA 1
ATOM 6258 C C . ARG A 1 813 ? 2.455 -20.938 15.562 1 78.25 813 ARG A C 1
ATOM 6260 O O . ARG A 1 813 ? 2.959 -21.859 14.93 1 78.25 813 ARG A O 1
ATOM 6267 N N . ALA A 1 814 ? 1.909 -20.984 16.688 1 84.06 814 ALA A N 1
ATOM 6268 C CA . ALA A 1 814 ? 1.663 -22.328 17.219 1 84.06 814 ALA A CA 1
ATOM 6269 C C . ALA A 1 814 ? 0.769 -23.125 16.281 1 84.06 814 ALA A C 1
ATOM 6271 O O . ALA A 1 814 ? 0.986 -24.328 16.078 1 84.06 814 ALA A O 1
ATOM 6272 N N . HIS A 1 815 ? -0.137 -22.312 15.812 1 79.25 815 HIS A N 1
ATOM 6273 C CA . HIS A 1 815 ? -1.037 -22.953 14.867 1 79.25 815 HIS A CA 1
ATOM 6274 C C . HIS A 1 815 ? -0.271 -23.5 13.664 1 79.25 815 HIS A C 1
ATOM 6276 O O . HIS A 1 815 ? -0.511 -24.625 13.234 1 79.25 815 HIS A O 1
ATOM 6282 N N . GLU A 1 816 ? 0.602 -22.688 13.258 1 75.56 816 GLU A N 1
ATOM 6283 C CA . GLU A 1 816 ? 1.434 -23.125 12.141 1 75.56 816 GLU A CA 1
ATOM 6284 C C . GLU A 1 816 ? 2.24 -24.375 12.5 1 75.56 816 GLU A C 1
ATOM 6286 O O . GLU A 1 816 ? 2.395 -25.281 11.68 1 75.56 816 GLU A O 1
ATOM 6291 N N . CYS A 1 817 ? 2.734 -24.281 13.648 1 79.88 817 CYS A N 1
ATOM 6292 C CA . CYS A 1 817 ? 3.492 -25.438 14.125 1 79.88 817 CYS A CA 1
ATOM 6293 C C . CYS A 1 817 ? 2.607 -26.672 14.211 1 79.88 817 CYS A C 1
ATOM 6295 O O . CYS A 1 817 ? 3.027 -27.766 13.836 1 79.88 817 CYS A O 1
ATOM 6297 N N . PHE A 1 818 ? 1.462 -26.453 14.68 1 83.62 818 PHE A N 1
ATOM 6298 C CA . PHE A 1 818 ? 0.522 -27.562 14.781 1 83.62 818 PHE A CA 1
ATOM 6299 C C . PHE A 1 818 ? 0.155 -28.078 13.398 1 83.62 818 PHE A C 1
ATOM 6301 O O . PHE A 1 818 ? 0.044 -29.297 13.195 1 83.62 818 PHE A O 1
ATOM 6308 N N . ILE A 1 819 ? 0.039 -27.078 12.562 1 75.88 819 ILE A N 1
ATOM 6309 C CA . ILE A 1 819 ? -0.276 -27.453 11.195 1 75.88 819 ILE A CA 1
ATOM 6310 C C . ILE A 1 819 ? 0.884 -28.266 10.609 1 75.88 819 ILE A C 1
ATOM 6312 O O . ILE A 1 819 ? 0.669 -29.266 9.922 1 75.88 819 ILE A O 1
ATOM 6316 N N . SER A 1 820 ? 2.051 -27.766 10.945 1 77.31 820 SER A N 1
ATOM 6317 C CA . SER A 1 820 ? 3.229 -28.484 10.477 1 77.31 820 SER A CA 1
ATOM 6318 C C . SER A 1 820 ? 3.244 -29.922 11.008 1 77.31 820 SER A C 1
ATOM 6320 O O . SER A 1 820 ? 3.545 -30.859 10.266 1 77.31 820 SER A O 1
ATOM 6322 N N . ALA A 1 821 ? 2.992 -30 12.25 1 80.94 821 ALA A N 1
ATOM 6323 C CA . ALA A 1 821 ? 2.918 -31.328 12.859 1 80.94 821 ALA A CA 1
ATOM 6324 C C . ALA A 1 821 ? 1.808 -32.156 12.219 1 80.94 821 ALA A C 1
ATOM 6326 O O . ALA A 1 821 ? 1.99 -33.344 11.953 1 80.94 821 ALA A O 1
ATOM 6327 N N . LEU A 1 822 ? 0.771 -31.469 12.055 1 80.25 822 LEU A N 1
ATOM 6328 C CA . LEU A 1 822 ? -0.361 -32.125 11.414 1 80.25 822 LEU A CA 1
ATOM 6329 C C . LEU A 1 822 ? -0 -32.562 10 1 80.25 822 LEU A C 1
ATOM 6331 O O . LEU A 1 822 ? -0.378 -33.656 9.57 1 80.25 822 LEU A O 1
ATOM 6335 N N . ASP A 1 823 ? 0.68 -31.703 9.375 1 75.81 823 ASP A N 1
ATOM 6336 C CA . ASP A 1 823 ? 1.094 -32 8.008 1 75.81 823 ASP A CA 1
ATOM 6337 C C . ASP A 1 823 ? 2.004 -33.25 7.977 1 75.81 823 ASP A C 1
ATOM 6339 O O . ASP A 1 823 ? 1.857 -34.094 7.113 1 75.81 823 ASP A O 1
ATOM 6343 N N . ILE A 1 824 ? 2.885 -33.25 8.883 1 79.38 824 ILE A N 1
ATOM 6344 C CA . ILE A 1 824 ? 3.791 -34.375 8.977 1 79.38 824 ILE A CA 1
ATOM 6345 C C . ILE A 1 824 ? 2.996 -35.656 9.273 1 79.38 824 ILE A C 1
ATOM 6347 O O . ILE A 1 824 ? 3.213 -36.688 8.641 1 79.38 824 ILE A O 1
ATOM 6351 N N . ALA A 1 825 ? 2.098 -35.469 10.188 1 81.75 825 ALA A N 1
ATOM 6352 C CA . ALA A 1 825 ? 1.268 -36.625 10.555 1 81.75 825 ALA A CA 1
ATOM 6353 C C . ALA A 1 825 ? 0.41 -37.062 9.375 1 81.75 825 ALA A C 1
ATOM 6355 O O . ALA A 1 825 ? 0.291 -38.281 9.109 1 81.75 825 ALA A O 1
ATOM 6356 N N . SER A 1 826 ? -0.134 -36.094 8.773 1 7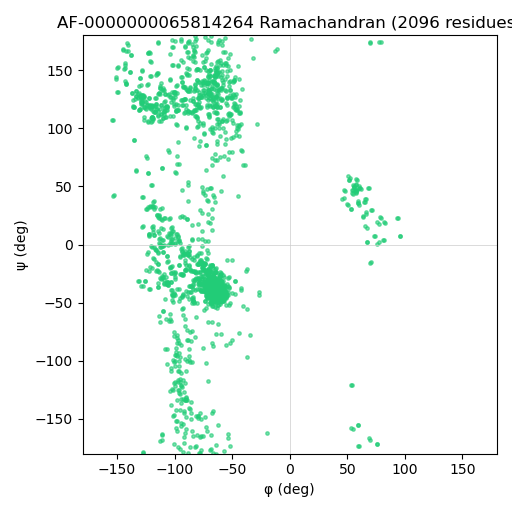8.94 826 SER A N 1
ATOM 6357 C CA . SER A 1 826 ? -0.973 -36.406 7.617 1 78.94 826 SER A CA 1
ATOM 6358 C C . SER A 1 826 ? -0.156 -37.031 6.492 1 78.94 826 SER A C 1
ATOM 6360 O O . SER A 1 826 ? -0.549 -38.031 5.922 1 78.94 826 SER A O 1
ATOM 6362 N N . ASP A 1 827 ? 0.969 -36.375 6.262 1 76.69 827 ASP A N 1
ATOM 6363 C CA . ASP A 1 827 ? 1.842 -36.906 5.207 1 76.69 827 ASP A CA 1
ATOM 6364 C C . ASP A 1 827 ? 2.318 -38.312 5.52 1 76.69 827 ASP A C 1
ATOM 6366 O O . ASP A 1 827 ? 2.338 -39.156 4.641 1 76.69 827 ASP A O 1
ATOM 6370 N N . TYR A 1 828 ? 2.719 -38.406 6.727 1 80.44 828 TYR A N 1
ATOM 6371 C CA . TYR A 1 828 ? 3.184 -39.719 7.164 1 80.44 828 TYR A CA 1
ATOM 6372 C C . TYR A 1 828 ? 2.078 -40.75 7.035 1 80.44 828 TYR A C 1
ATOM 6374 O O . TYR A 1 828 ? 2.322 -41.875 6.574 1 80.44 828 TYR A O 1
ATOM 6382 N N . THR A 1 829 ? 0.938 -40.406 7.379 1 81.25 829 THR A N 1
ATOM 6383 C CA . THR A 1 829 ? -0.213 -41.281 7.293 1 81.25 829 THR A CA 1
ATOM 6384 C C . THR A 1 829 ? -0.506 -41.656 5.84 1 81.25 829 THR A C 1
ATOM 6386 O O . THR A 1 829 ? -0.664 -42.844 5.512 1 81.25 829 THR A O 1
ATOM 6389 N N . TYR A 1 830 ? -0.501 -40.625 5.082 1 79.44 830 TYR A N 1
ATOM 6390 C CA . TYR A 1 830 ? -0.78 -40.875 3.674 1 79.44 830 TYR A CA 1
ATOM 6391 C C . TYR A 1 830 ? 0.32 -41.719 3.045 1 79.44 830 TYR A C 1
ATOM 6393 O O . TYR A 1 830 ? 0.041 -42.594 2.244 1 79.44 830 TYR A O 1
ATOM 6401 N N . GLU A 1 831 ? 1.479 -41.344 3.416 1 79.5 831 GLU A N 1
ATOM 6402 C CA . GLU A 1 831 ? 2.604 -42.125 2.887 1 79.5 831 GLU A CA 1
ATOM 6403 C C . GLU A 1 831 ? 2.508 -43.594 3.283 1 79.5 831 GLU A C 1
ATOM 6405 O O . GLU A 1 831 ? 2.646 -44.469 2.438 1 79.5 831 GLU A O 1
ATOM 6410 N N . LYS A 1 832 ? 2.256 -43.875 4.543 1 81.56 832 LYS A N 1
ATOM 6411 C CA . LYS A 1 832 ? 2.193 -45.25 5.035 1 81.56 832 LYS A CA 1
ATOM 6412 C C . LYS A 1 832 ? 1.003 -46 4.438 1 81.56 832 LYS A C 1
ATOM 6414 O O . LYS A 1 832 ? 1.123 -47.156 4.055 1 81.56 832 LYS A O 1
ATOM 6419 N N . ILE A 1 833 ? -0.003 -45.25 4.34 1 84.75 833 ILE A N 1
ATOM 6420 C CA . ILE A 1 833 ? -1.2 -45.875 3.789 1 84.75 833 ILE A CA 1
ATOM 6421 C C . ILE A 1 833 ? -1.011 -46.125 2.293 1 84.75 833 ILE A C 1
ATOM 6423 O O . ILE A 1 833 ? -1.392 -47.188 1.777 1 84.75 833 ILE A O 1
ATOM 6427 N N . THR A 1 834 ? -0.379 -45.156 1.705 1 80.56 834 THR A N 1
ATOM 6428 C CA . THR A 1 834 ? -0.135 -45.312 0.275 1 80.56 834 THR A CA 1
ATOM 6429 C C . THR A 1 834 ? 0.831 -46.469 0.013 1 80.56 834 THR A C 1
ATOM 6431 O O . THR A 1 834 ? 0.617 -47.281 -0.899 1 80.56 834 THR A O 1
ATOM 6434 N N . ILE A 1 835 ? 1.824 -46.562 0.819 1 81.5 835 ILE A N 1
ATOM 6435 C CA . ILE A 1 835 ? 2.777 -47.656 0.704 1 81.5 835 ILE A CA 1
ATOM 6436 C C . ILE A 1 835 ? 2.072 -48.969 0.972 1 81.5 835 ILE A C 1
ATOM 6438 O O . ILE A 1 835 ? 2.285 -49.969 0.254 1 81.5 835 ILE A O 1
ATOM 6442 N N . GLY A 1 836 ? 1.203 -48.938 1.962 1 83.75 836 GLY A N 1
ATOM 6443 C CA . GLY A 1 836 ? 0.426 -50.125 2.264 1 83.75 836 GLY A CA 1
ATOM 6444 C C . GLY A 1 836 ? -0.508 -50.531 1.138 1 83.75 836 GLY A C 1
ATOM 6445 O O . GLY A 1 836 ? -0.576 -51.719 0.772 1 83.75 836 GLY A O 1
ATOM 6446 N N . LEU A 1 837 ? -1.05 -49.594 0.613 1 83.31 837 LEU A N 1
ATOM 6447 C CA . LEU A 1 837 ? -1.993 -49.844 -0.467 1 83.31 837 LEU A CA 1
ATOM 6448 C C . LEU A 1 837 ? -1.261 -50.281 -1.73 1 83.31 837 LEU A C 1
ATOM 6450 O O . LEU A 1 837 ? -1.744 -51.156 -2.463 1 83.31 837 LEU A O 1
ATOM 6454 N N . ASP A 1 838 ? -0.166 -49.719 -1.923 1 80.62 838 ASP A N 1
ATOM 6455 C CA . ASP A 1 838 ? 0.652 -50.125 -3.061 1 80.62 838 ASP A CA 1
ATOM 6456 C C . ASP A 1 838 ? 1.091 -51.594 -2.924 1 80.62 838 ASP A C 1
ATOM 6458 O O . ASP A 1 838 ? 1.105 -52.344 -3.906 1 80.62 838 ASP A O 1
ATOM 6462 N N . SER A 1 839 ? 1.367 -51.938 -1.706 1 81.19 839 SER A N 1
ATOM 6463 C CA . SER A 1 839 ? 1.737 -53.312 -1.437 1 81.19 839 SER A CA 1
ATOM 6464 C C . SER A 1 839 ? 0.556 -54.25 -1.653 1 81.19 839 SER A C 1
ATOM 6466 O O . SER A 1 839 ? 0.715 -55.344 -2.211 1 81.19 839 SER A O 1
ATOM 6468 N N . VAL A 1 840 ? -0.542 -53.781 -1.261 1 84.31 840 VAL A N 1
ATOM 6469 C CA . VAL A 1 840 ? -1.748 -54.594 -1.461 1 84.31 840 VAL A CA 1
ATOM 6470 C C . VAL A 1 840 ? -2.037 -54.719 -2.955 1 84.31 840 VAL A C 1
ATOM 6472 O O . VAL A 1 840 ? -2.381 -55.812 -3.432 1 84.31 840 VAL A O 1
ATOM 6475 N N . PHE A 1 841 ? -1.792 -53.688 -3.609 1 77.56 841 PHE A N 1
ATOM 6476 C CA . PHE A 1 841 ? -2.033 -53.656 -5.047 1 77.56 841 PHE A CA 1
ATOM 6477 C C . PHE A 1 841 ? -1.075 -54.594 -5.766 1 77.56 841 PHE A C 1
ATOM 6479 O O . PHE A 1 841 ? -1.492 -55.406 -6.617 1 77.56 841 PHE A O 1
ATOM 6486 N N . LYS A 1 842 ? 0.088 -54.656 -5.371 1 78.25 842 LYS A N 1
ATOM 6487 C CA . LYS A 1 842 ? 1.096 -55.531 -5.969 1 78.25 842 LYS A CA 1
ATOM 6488 C C . LYS A 1 842 ? 0.807 -57 -5.66 1 78.25 842 LYS A C 1
ATOM 6490 O O . LYS A 1 842 ? 0.958 -57.844 -6.527 1 78.25 842 LYS A O 1
ATOM 6495 N N . ASP A 1 843 ? 0.344 -57.156 -4.5 1 80.62 843 ASP A N 1
ATOM 6496 C CA . ASP A 1 843 ? 0.019 -58.531 -4.094 1 80.62 843 ASP A CA 1
ATOM 6497 C C . ASP A 1 843 ? -1.203 -59.031 -4.848 1 80.62 843 ASP A C 1
ATOM 6499 O O . ASP A 1 843 ? -1.236 -60.219 -5.258 1 80.62 843 ASP A O 1
ATOM 6503 N N . LEU A 1 844 ? -1.994 -58.219 -5.098 1 77.94 844 LEU A N 1
ATOM 6504 C CA . LEU A 1 844 ? -3.215 -58.594 -5.785 1 77.94 844 LEU A CA 1
ATOM 6505 C C . LEU A 1 844 ? -2.957 -58.812 -7.273 1 77.94 844 LEU A C 1
ATOM 6507 O O . LEU A 1 844 ? -3.514 -59.719 -7.883 1 77.94 844 LEU A O 1
ATOM 6511 N N . ILE A 1 845 ? -2.088 -58.062 -7.75 1 72.5 845 ILE A N 1
ATOM 6512 C CA . ILE A 1 845 ? -1.724 -58.25 -9.156 1 72.5 845 ILE A CA 1
ATOM 6513 C C . ILE A 1 845 ? -0.94 -59.531 -9.328 1 72.5 845 ILE A C 1
ATOM 6515 O O . ILE A 1 845 ? -1.153 -60.281 -10.297 1 72.5 845 ILE A O 1
ATOM 6519 N N . LEU A 1 846 ? -0.151 -59.75 -8.352 1 72.56 846 LEU A N 1
ATOM 6520 C CA . LEU A 1 846 ? 0.609 -61 -8.391 1 72.56 846 LEU A CA 1
ATOM 6521 C C . LEU A 1 846 ? -0.312 -62.188 -8.227 1 72.56 846 LEU A C 1
ATOM 6523 O O . LEU A 1 846 ? -0.139 -63.219 -8.906 1 72.56 846 LEU A O 1
ATOM 6527 N N . GLU A 1 847 ? -1.274 -62 -7.461 1 71.88 847 GLU A N 1
ATOM 6528 C CA . GLU A 1 847 ? -2.236 -63.062 -7.27 1 71.88 847 GLU A CA 1
ATOM 6529 C C . GLU A 1 847 ? -3.127 -63.25 -8.5 1 71.88 847 GLU A C 1
ATOM 6531 O O . GLU A 1 847 ? -3.473 -64.375 -8.867 1 71.88 847 GLU A O 1
ATOM 6536 N N . GLU A 1 848 ? -3.34 -62.219 -9.133 1 65.56 848 GLU A N 1
ATOM 6537 C CA . GLU A 1 848 ? -4.145 -62.281 -10.352 1 65.56 848 GLU A CA 1
ATOM 6538 C C . GLU A 1 848 ? -3.352 -62.875 -11.508 1 65.56 848 GLU A C 1
ATOM 6540 O O . GLU A 1 848 ? -3.875 -63.688 -12.281 1 65.56 848 GLU A O 1
ATOM 6545 N N . SER A 1 849 ? -2.201 -62.531 -11.594 1 62.28 849 SER A N 1
ATOM 6546 C CA . SER A 1 849 ? -1.332 -63.094 -12.625 1 62.28 849 SER A CA 1
ATOM 6547 C C . SER A 1 849 ? -1.06 -64.562 -12.375 1 62.28 849 SER A C 1
ATOM 6549 O O . SER A 1 849 ? -1.013 -65.375 -13.312 1 62.28 849 SER A O 1
ATOM 6551 N N . GLN A 1 850 ? -0.937 -64.875 -11.227 1 61.91 850 GLN A N 1
ATOM 6552 C CA . GLN A 1 850 ? -0.744 -66.312 -10.906 1 61.91 850 GLN A CA 1
ATOM 6553 C C . GLN A 1 850 ? -2.029 -67.062 -11.117 1 61.91 850 GLN A C 1
ATOM 6555 O O . GLN A 1 850 ? -1.991 -68.25 -11.586 1 61.91 850 GLN A O 1
ATOM 6560 N N . ALA A 1 851 ? -3.045 -66.438 -10.984 1 61.62 851 ALA A N 1
ATOM 6561 C CA . ALA A 1 851 ? -4.324 -67.062 -11.234 1 61.62 851 ALA A CA 1
ATOM 6562 C C . ALA A 1 851 ? -4.605 -67.188 -12.727 1 61.62 851 ALA A C 1
ATOM 6564 O O . ALA A 1 851 ? -5.152 -68.188 -13.188 1 61.62 851 ALA A O 1
ATOM 6565 N N . GLN A 1 852 ? -4.285 -66.312 -13.508 1 55 852 GLN A N 1
ATOM 6566 C CA . GLN A 1 852 ? -4.426 -66.375 -14.961 1 55 852 GLN A CA 1
ATOM 6567 C C . GLN A 1 852 ? -3.459 -67.438 -15.555 1 55 852 GLN A C 1
ATOM 6569 O O . GLN A 1 852 ? -3.807 -68.125 -16.484 1 55 852 GLN A O 1
ATOM 6574 N N . ASN A 1 853 ? -2.268 -67.375 -15.188 1 50.84 853 ASN A N 1
ATOM 6575 C CA . ASN A 1 853 ? -1.327 -68.375 -15.633 1 50.84 853 ASN A CA 1
ATOM 6576 C C . ASN A 1 853 ? -1.78 -69.812 -15.219 1 50.84 853 ASN A C 1
ATOM 6578 O O . ASN A 1 853 ? -1.552 -70.75 -15.938 1 50.84 853 ASN A O 1
ATOM 6582 N N . GLU A 1 854 ? -2.297 -69.75 -14.148 1 50.31 854 GLU A N 1
ATOM 6583 C CA . GLU A 1 854 ? -2.828 -71.062 -13.766 1 50.31 854 GLU A CA 1
ATOM 6584 C C . GLU A 1 854 ? -4.047 -71.438 -14.602 1 50.31 854 GLU A C 1
ATOM 6586 O O . GLU A 1 854 ? -4.344 -72.625 -14.789 1 50.31 854 GLU A O 1
ATOM 6591 N N . ALA A 1 855 ? -4.781 -70.438 -15.148 1 47.25 855 ALA A N 1
ATOM 6592 C CA . ALA A 1 855 ? -5.914 -70.812 -16 1 47.25 855 ALA A CA 1
ATOM 6593 C C . ALA A 1 855 ? -5.449 -71.188 -17.406 1 47.25 855 ALA A C 1
ATOM 6595 O O . ALA A 1 855 ? -6.141 -71.938 -18.125 1 47.25 855 ALA A O 1
ATOM 6596 N N . SER A 1 856 ? -4.469 -70.688 -18.062 1 39.56 856 SER A N 1
ATOM 6597 C CA . SER A 1 856 ? -4.047 -71.125 -19.391 1 39.56 856 SER A CA 1
ATOM 6598 C C . SER A 1 856 ? -3.279 -72.438 -19.297 1 39.56 856 SER A C 1
ATOM 6600 O O . SER A 1 856 ? -2.537 -72.812 -20.219 1 39.56 856 SER A O 1
ATOM 6602 N N . GLY A 1 857 ? -3.016 -73.062 -18.156 1 33.03 857 GLY A N 1
ATOM 6603 C CA . GLY A 1 857 ? -2.389 -74.375 -18.125 1 33.03 857 GLY A CA 1
ATOM 6604 C C . GLY A 1 857 ? -3.133 -75.438 -18.938 1 33.03 857 GLY A C 1
ATOM 6605 O O . GLY A 1 857 ? -4.305 -75.688 -18.672 1 33.03 857 GLY A O 1
ATOM 6606 N N . ALA A 1 858 ? -2.77 -75.625 -20.297 1 34.12 858 ALA A N 1
ATOM 6607 C CA . ALA A 1 858 ? -2.922 -76.812 -21.141 1 34.12 858 ALA A CA 1
ATOM 6608 C C . ALA A 1 858 ? -2.811 -78.062 -20.328 1 34.12 858 ALA A C 1
ATOM 6610 O O . ALA A 1 858 ? -2.215 -78.062 -19.25 1 34.12 858 ALA A O 1
ATOM 6611 N N . THR A 1 859 ? -3.326 -79.312 -20.828 1 29.28 859 THR A N 1
ATOM 6612 C CA . THR A 1 859 ? -3.377 -80.688 -20.359 1 29.28 859 THR A CA 1
ATOM 6613 C C . THR A 1 859 ? -1.979 -81.312 -20.312 1 29.28 859 THR A C 1
ATOM 6615 O O . THR A 1 859 ? -1.314 -81.438 -21.344 1 29.28 859 THR A O 1
ATOM 6618 N N . PRO A 1 860 ? -1.036 -81.062 -19.422 1 24.69 860 PRO A N 1
ATOM 6619 C CA . PRO A 1 860 ? 0.197 -81.875 -19.422 1 24.69 860 PRO A CA 1
ATOM 6620 C C . PRO A 1 860 ? -0.059 -83.375 -19.625 1 24.69 860 PRO A C 1
ATOM 6622 O O . PRO A 1 860 ? -1.02 -83.875 -19.078 1 24.69 860 PRO A O 1
ATOM 6625 N N . ILE A 1 861 ? 0.204 -83.875 -20.844 1 26.28 861 ILE A N 1
ATOM 6626 C CA . ILE A 1 861 ? 0.293 -85.25 -21.281 1 26.28 861 ILE A CA 1
ATOM 6627 C C . ILE A 1 861 ? 1.027 -86.062 -20.234 1 26.28 861 ILE A C 1
ATOM 6629 O O . ILE A 1 861 ? 2.02 -85.625 -19.656 1 26.28 861 ILE A O 1
ATOM 6633 N N . PRO A 1 862 ? 0.525 -87.25 -19.859 1 23.59 862 PRO A N 1
ATOM 6634 C CA . PRO A 1 862 ? 0.832 -88.188 -18.75 1 23.59 862 PRO A CA 1
ATOM 6635 C C . PRO A 1 862 ? 2.277 -88.688 -18.766 1 23.59 862 PRO A C 1
ATOM 6637 O O . PRO A 1 862 ? 2.678 -89.375 -19.688 1 23.59 862 PRO A O 1
ATOM 6640 N N . ASP A 1 863 ? 3.285 -87.75 -18.953 1 21.41 863 ASP A N 1
ATOM 6641 C CA . ASP A 1 863 ? 4.543 -88.5 -19.141 1 21.41 863 ASP A CA 1
ATOM 6642 C C . ASP A 1 863 ? 4.719 -89.562 -18.094 1 21.41 863 ASP A C 1
ATOM 6644 O O . ASP A 1 863 ? 4.188 -89.438 -16.984 1 21.41 863 ASP A O 1
ATOM 6648 N N . SER A 1 864 ? 5.297 -90.688 -18.516 1 21.05 864 SER A N 1
ATOM 6649 C CA . SER A 1 864 ? 5.516 -92.062 -18.031 1 21.05 864 SER A CA 1
ATOM 6650 C C . SER A 1 864 ? 6.277 -92.062 -16.719 1 21.05 864 SER A C 1
ATOM 6652 O O . SER A 1 864 ? 7.023 -91.125 -16.422 1 21.05 864 SER A O 1
ATOM 6654 N N . PRO A 1 865 ? 6.117 -93.125 -15.883 1 19.27 865 PRO A N 1
ATOM 6655 C CA . PRO A 1 865 ? 6.332 -93.375 -14.453 1 19.27 865 PRO A CA 1
ATOM 6656 C C . PRO A 1 865 ? 7.805 -93.312 -14.055 1 19.27 865 PRO A C 1
ATOM 6658 O O . PRO A 1 865 ? 8.141 -93.5 -12.883 1 19.27 865 PRO A O 1
ATOM 6661 N N . VAL A 1 866 ? 8.648 -92.312 -14.586 1 20.92 866 VAL A N 1
ATOM 6662 C CA . VAL A 1 866 ? 10.008 -92.75 -14.406 1 20.92 866 VAL A CA 1
ATOM 6663 C C . VAL A 1 866 ? 10.242 -93.125 -12.945 1 20.92 866 VAL A C 1
ATOM 6665 O O . VAL A 1 866 ? 9.734 -92.5 -12.039 1 20.92 866 VAL A O 1
ATOM 6668 N N . PRO A 1 867 ? 11.016 -94.25 -12.703 1 18.58 867 PRO A N 1
ATOM 6669 C CA . PRO A 1 867 ? 11.18 -95.125 -11.539 1 18.58 867 PRO A CA 1
ATOM 6670 C C . PRO A 1 867 ? 11.758 -94.375 -10.328 1 18.58 867 PRO A C 1
ATOM 6672 O O . PRO A 1 867 ? 12.406 -93.375 -10.477 1 18.58 867 PRO A O 1
ATOM 6675 N N . THR A 1 868 ? 11.383 -94.75 -9.094 1 17.48 868 THR A N 1
ATOM 6676 C CA . THR A 1 868 ? 11.273 -94.312 -7.699 1 17.48 868 THR A CA 1
ATOM 6677 C C . THR A 1 868 ? 12.648 -94.25 -7.051 1 17.48 868 THR A C 1
ATOM 6679 O O . THR A 1 868 ? 12.758 -94 -5.848 1 17.48 868 THR A O 1
ATOM 6682 N N . ARG A 1 869 ? 13.766 -93.688 -7.773 1 18.17 869 ARG A N 1
ATOM 6683 C CA . ARG A 1 869 ? 14.953 -94.188 -7.125 1 18.17 869 ARG A CA 1
ATOM 6684 C C . ARG A 1 869 ? 14.961 -93.875 -5.637 1 18.17 869 ARG A C 1
ATOM 6686 O O . ARG A 1 869 ? 14.461 -92.812 -5.227 1 18.17 869 ARG A O 1
ATOM 6693 N N . SER A 1 870 ? 15.719 -94.75 -4.816 1 16.86 870 SER A N 1
ATOM 6694 C CA . SER A 1 870 ? 15.758 -95.25 -3.457 1 16.86 870 SER A CA 1
ATOM 6695 C C . SER A 1 870 ? 16.234 -94.188 -2.467 1 16.86 870 SER A C 1
ATOM 6697 O O . SER A 1 870 ? 16.984 -93.312 -2.836 1 16.86 870 SER A O 1
ATOM 6699 N N . PRO A 1 871 ? 15.805 -94.188 -1.162 1 17 871 PRO A N 1
ATOM 6700 C CA . PRO A 1 871 ? 15.578 -93.312 0.008 1 17 871 PRO A CA 1
ATOM 6701 C C . PRO A 1 871 ? 16.875 -92.938 0.721 1 17 871 PRO A C 1
ATOM 6703 O O . PRO A 1 871 ? 16.844 -92.188 1.723 1 17 871 PRO A O 1
ATOM 6706 N N . GLN A 1 872 ? 18.141 -92.875 0.064 1 15.82 872 GLN A N 1
ATOM 6707 C CA . GLN A 1 872 ? 19.141 -93.375 0.987 1 15.82 872 GLN A CA 1
ATOM 6708 C C . GLN A 1 872 ? 19.188 -92.562 2.281 1 15.82 872 GLN A C 1
ATOM 6710 O O . GLN A 1 872 ? 18.812 -91.375 2.297 1 15.82 872 GLN A O 1
ATOM 6715 N N . PRO A 1 873 ? 20.047 -93.125 3.365 1 15.98 873 PRO A N 1
ATOM 6716 C CA . PRO A 1 873 ? 20.031 -93.312 4.824 1 15.98 873 PRO A CA 1
ATOM 6717 C C . PRO A 1 873 ? 20.438 -92 5.547 1 15.98 873 PRO A C 1
ATOM 6719 O O . PRO A 1 873 ? 21.062 -91.125 4.953 1 15.98 873 PRO A O 1
ATOM 6722 N N . THR A 1 874 ? 19.984 -91.688 6.781 1 16.62 874 THR A N 1
ATOM 6723 C CA . THR A 1 874 ? 19.641 -90.75 7.836 1 16.62 874 THR A CA 1
ATOM 6724 C C . THR A 1 874 ? 20.906 -90.312 8.57 1 16.62 874 THR A C 1
ATOM 6726 O O . THR A 1 874 ? 20.828 -89.5 9.5 1 16.62 874 THR A O 1
ATOM 6729 N N . SER A 1 875 ? 22.25 -90.438 8.094 1 14.98 875 SER A N 1
ATOM 6730 C CA . SER A 1 875 ? 23.156 -90.812 9.18 1 14.98 875 SER A CA 1
ATOM 6731 C C . SER A 1 875 ? 23.188 -89.75 10.258 1 14.98 875 SER A C 1
ATOM 6733 O O . SER A 1 875 ? 22.891 -88.625 9.992 1 14.98 875 SER A O 1
ATOM 6735 N N . PRO A 1 876 ? 23.969 -90.125 11.5 1 16.09 876 PRO A N 1
ATOM 6736 C CA . PRO A 1 876 ? 23.953 -90.062 12.969 1 16.09 876 PRO A CA 1
ATOM 6737 C C . PRO A 1 876 ? 24.453 -88.75 13.531 1 16.09 876 PRO A C 1
ATOM 6739 O O . PRO A 1 876 ? 25.094 -87.938 12.82 1 16.09 876 PRO A O 1
ATOM 6742 N N . PRO A 1 877 ? 24.266 -88.438 14.836 1 16.73 877 PRO A N 1
ATOM 6743 C CA . PRO A 1 877 ? 24.172 -87.375 15.852 1 16.73 877 PRO A CA 1
ATOM 6744 C C . PRO A 1 877 ? 25.531 -86.812 16.234 1 16.73 877 PRO A C 1
ATOM 6746 O O . PRO A 1 877 ? 25.609 -85.875 17.047 1 16.73 877 PRO A O 1
ATOM 6749 N N . ILE A 1 878 ? 26.734 -87.062 15.531 1 14.51 878 ILE A N 1
ATOM 6750 C CA . ILE A 1 878 ? 27.859 -87.312 16.422 1 14.51 878 ILE A CA 1
ATOM 6751 C C . ILE A 1 878 ? 28.078 -86.125 17.328 1 14.51 878 ILE A C 1
ATOM 6753 O O . ILE A 1 878 ? 27.734 -85 16.953 1 14.51 878 ILE A O 1
ATOM 6757 N N . THR A 1 879 ? 29.109 -86.312 18.328 1 14.52 879 THR A N 1
ATOM 6758 C CA . THR A 1 879 ? 29.531 -86.312 19.734 1 14.52 879 THR A CA 1
ATOM 6759 C C . THR A 1 879 ? 30.219 -85 20.094 1 14.52 879 THR A C 1
ATOM 6761 O O . THR A 1 879 ? 29.922 -84.438 21.125 1 14.52 879 THR A O 1
ATOM 6764 N N . PRO A 1 880 ? 31.578 -84.75 19.703 1 14.48 880 PRO A N 1
ATOM 6765 C CA . PRO A 1 880 ? 32.531 -84.938 20.797 1 14.48 880 PRO A CA 1
ATOM 6766 C C . PRO A 1 880 ? 32.75 -83.625 21.594 1 14.48 880 PRO A C 1
ATOM 6768 O O . PRO A 1 880 ? 32.312 -82.562 21.156 1 14.48 880 PRO A O 1
ATOM 6771 N N . GLN A 1 881 ? 34.094 -83.25 21.844 1 14.36 881 GLN A N 1
ATOM 6772 C CA . GLN A 1 881 ? 34.906 -83.25 23.047 1 14.36 881 GLN A CA 1
ATOM 6773 C C . GLN A 1 881 ? 35.031 -81.812 23.562 1 14.36 881 GLN A C 1
ATOM 6775 O O . GLN A 1 881 ? 34.875 -80.812 22.812 1 14.36 881 GLN A O 1
ATOM 6780 N N . PRO A 1 882 ? 35.5 -81.625 24.938 1 14.84 882 PRO A N 1
ATOM 6781 C CA . PRO A 1 882 ? 35.531 -80.812 26.156 1 14.84 882 PRO A CA 1
ATOM 6782 C C . PRO A 1 882 ? 36.5 -79.688 26.062 1 14.84 882 PRO A C 1
ATOM 6784 O O . PRO A 1 882 ? 36.375 -78.688 26.797 1 14.84 882 PRO A O 1
ATOM 6787 N N . THR A 1 883 ? 37.469 -79.438 25.078 1 13.87 883 THR A N 1
ATOM 6788 C CA . THR A 1 883 ? 38.781 -79.375 25.688 1 13.87 883 THR A CA 1
ATOM 6789 C C . THR A 1 883 ? 38.875 -78.062 26.516 1 13.87 883 THR A C 1
ATOM 6791 O O . THR A 1 883 ? 38.25 -77.062 26.219 1 13.87 883 THR A O 1
ATOM 6794 N N . PRO A 1 884 ? 40.156 -78 27.219 1 14.09 884 PRO A N 1
ATOM 6795 C CA . PRO A 1 884 ? 40.719 -77.625 28.531 1 14.09 884 PRO A CA 1
ATOM 6796 C C . PRO A 1 884 ? 40.781 -76.125 28.766 1 14.09 884 PRO A C 1
ATOM 6798 O O . PRO A 1 884 ? 40.594 -75.375 27.844 1 14.09 884 PRO A O 1
ATOM 6801 N N . THR A 1 885 ? 41.875 -75.75 29.578 1 13.91 885 THR A N 1
ATOM 6802 C CA . THR A 1 885 ? 42.25 -75.312 30.906 1 13.91 885 THR A CA 1
ATOM 6803 C C . THR A 1 885 ? 42.75 -73.875 30.859 1 13.91 885 THR A C 1
ATOM 6805 O O . THR A 1 885 ? 42.375 -73 31.688 1 13.91 885 THR A O 1
ATOM 6808 N N . THR A 1 886 ? 44 -73.562 30.156 1 13.45 886 THR A N 1
ATOM 6809 C CA . THR A 1 886 ? 45.094 -73.188 31.031 1 13.45 886 THR A CA 1
ATOM 6810 C C . THR A 1 886 ? 45 -71.75 31.422 1 13.45 886 THR A C 1
ATOM 6812 O O . THR A 1 886 ? 44.375 -70.938 30.703 1 13.45 886 THR A O 1
ATOM 6815 N N . ASN A 1 887 ? 46 -71.312 32.406 1 13.5 887 ASN A N 1
ATOM 6816 C CA . ASN A 1 887 ? 46.375 -70.688 33.656 1 13.5 887 ASN A CA 1
ATOM 6817 C C . ASN A 1 887 ? 46.875 -69.25 33.406 1 13.5 887 ASN A C 1
ATOM 6819 O O . ASN A 1 887 ? 46.625 -68.375 34.188 1 13.5 887 ASN A O 1
ATOM 6823 N N . VAL A 1 888 ? 47.844 -69 32.406 1 13.54 888 VAL A N 1
ATOM 6824 C CA . VAL A 1 888 ? 49.062 -68.562 33.062 1 13.54 888 VAL A CA 1
ATOM 6825 C C . VAL A 1 888 ? 48.906 -67.125 33.594 1 13.54 888 VAL A C 1
ATOM 6827 O O . VAL A 1 888 ? 48.031 -66.375 33.125 1 13.54 888 VAL A O 1
ATOM 6830 N N . PRO A 1 889 ? 50.156 -66.5 33.75 1 14.05 889 PRO A N 1
ATOM 6831 C CA . PRO A 1 889 ? 50.875 -65.938 34.906 1 14.05 889 PRO A CA 1
ATOM 6832 C C . PRO A 1 889 ? 50.594 -64.5 35.156 1 14.05 889 PRO A C 1
ATOM 6834 O O . PRO A 1 889 ? 49.969 -63.844 34.344 1 14.05 889 PRO A O 1
ATOM 6837 N N . PRO A 1 890 ? 51.75 -63.75 35.344 1 13.79 890 PRO A N 1
ATOM 6838 C CA . PRO A 1 890 ? 52.438 -63.219 36.531 1 13.79 890 PRO A CA 1
ATOM 6839 C C . PRO A 1 890 ? 52.281 -61.688 36.688 1 13.79 890 PRO A C 1
ATOM 6841 O O . PRO A 1 890 ? 51.875 -61.219 37.719 1 13.79 890 PRO A O 1
ATOM 6844 N N . VAL A 1 891 ? 53.281 -60.906 36.062 1 13.34 891 VAL A N 1
ATOM 6845 C CA . VAL A 1 891 ? 54.312 -60.25 36.844 1 13.34 891 VAL A CA 1
ATOM 6846 C C . VAL A 1 891 ? 53.875 -58.844 37.188 1 13.34 891 VAL A C 1
ATOM 6848 O O . VAL A 1 891 ? 53 -58.281 36.531 1 13.34 891 VAL A O 1
ATOM 6851 N N . THR A 1 892 ? 54.844 -58.094 37.938 1 13.44 892 THR A N 1
ATOM 6852 C CA . THR A 1 892 ? 55.125 -57.375 39.156 1 13.44 892 THR A CA 1
ATOM 6853 C C . THR A 1 892 ? 55.094 -55.875 38.938 1 13.44 892 THR A C 1
ATOM 6855 O O . THR A 1 892 ? 54.5 -55.125 39.75 1 13.44 892 THR A O 1
ATOM 6858 N N . ALA A 1 893 ? 55.938 -55.188 38.031 1 13.31 893 ALA A N 1
ATOM 6859 C CA . ALA A 1 893 ? 57 -54.469 38.719 1 13.31 893 ALA A CA 1
ATOM 6860 C C . ALA A 1 893 ? 56.5 -53.125 39.25 1 13.31 893 ALA A C 1
ATOM 6862 O O . ALA A 1 893 ? 55.531 -52.562 38.719 1 13.31 893 ALA A O 1
ATOM 6863 N N . PRO A 1 894 ? 57.469 -52.375 40 1 13.34 894 PRO A N 1
ATOM 6864 C CA . PRO A 1 894 ? 57.625 -51.594 41.25 1 13.34 894 PRO A CA 1
ATOM 6865 C C . PRO A 1 894 ? 57.375 -50.094 41.031 1 13.34 894 PRO A C 1
ATOM 6867 O O . PRO A 1 894 ? 56.688 -49.469 41.812 1 13.34 894 PRO A O 1
ATOM 6870 N N . ARG A 1 895 ? 58.062 -49.406 40.094 1 13.28 895 ARG A N 1
ATOM 6871 C CA . ARG A 1 895 ? 59.125 -48.625 40.688 1 13.28 895 ARG A CA 1
ATOM 6872 C C . ARG A 1 895 ? 58.594 -47.375 41.344 1 13.28 895 ARG A C 1
ATOM 6874 O O . ARG A 1 895 ? 57.5 -46.906 41.031 1 13.28 895 ARG A O 1
ATOM 6881 N N . THR A 1 896 ? 59.625 -46.375 41.656 1 13.11 896 THR A N 1
ATOM 6882 C CA . THR A 1 896 ? 60.25 -45.594 42.75 1 13.11 896 THR A CA 1
ATOM 6883 C C . THR A 1 896 ? 59.656 -44.188 42.812 1 13.11 896 THR A C 1
ATOM 6885 O O . THR A 1 896 ? 58.969 -43.75 41.875 1 13.11 896 THR A O 1
ATOM 6888 N N . GLY A 1 897 ? 60.562 -43.156 43.344 1 12.86 897 GLY A N 1
ATOM 6889 C CA . GLY A 1 897 ? 60.719 -42.344 44.531 1 12.86 897 GLY A CA 1
ATOM 6890 C C . GLY A 1 897 ? 60.312 -40.906 44.344 1 12.86 897 GLY A C 1
ATOM 6891 O O . GLY A 1 897 ? 59.531 -40.344 45.125 1 12.86 897 GLY A O 1
ATOM 6892 N N . ALA A 1 898 ? 61.062 -40.062 43.438 1 12.98 898 ALA A N 1
ATOM 6893 C CA . ALA A 1 898 ? 61.969 -39.062 44.031 1 12.98 898 ALA A CA 1
ATOM 6894 C C . ALA A 1 898 ? 61.188 -37.812 44.375 1 12.98 898 ALA A C 1
ATOM 6896 O O . ALA A 1 898 ? 60.188 -37.469 43.719 1 12.98 898 ALA A O 1
ATOM 6897 N N . ALA A 1 899 ? 61.875 -36.906 45.312 1 13.24 899 ALA A N 1
ATOM 6898 C CA . ALA A 1 899 ? 61.812 -36.031 46.469 1 13.24 899 ALA A CA 1
ATOM 6899 C C . ALA A 1 899 ? 61.562 -34.594 46.062 1 13.24 899 ALA A C 1
ATOM 6901 O O . ALA A 1 899 ? 60.844 -33.844 46.75 1 13.24 899 ALA A O 1
ATOM 6902 N N . ALA A 1 900 ? 62.156 -33.938 45 1 13.02 900 ALA A N 1
ATOM 6903 C CA . ALA A 1 900 ? 63.062 -32.906 45.469 1 13.02 900 ALA A CA 1
ATOM 6904 C C . ALA A 1 900 ? 62.281 -31.734 46.062 1 13.02 900 ALA A C 1
ATOM 6906 O O . ALA A 1 900 ? 61.125 -31.484 45.688 1 13.02 900 ALA A O 1
ATOM 6907 N N . PRO A 1 901 ? 63.125 -30.797 46.812 1 13.04 901 PRO A N 1
ATOM 6908 C CA . PRO A 1 901 ? 63.156 -30.016 48.031 1 13.04 901 PRO A CA 1
ATOM 6909 C C . PRO A 1 901 ? 62.5 -28.641 47.875 1 13.04 901 PRO A C 1
ATOM 6911 O O . PRO A 1 901 ? 61.594 -28.297 48.656 1 13.04 901 PRO A O 1
ATOM 6914 N N . LEU A 1 902 ? 63.406 -27.578 47.719 1 13.3 902 LEU A N 1
ATOM 6915 C CA . LEU A 1 902 ? 63.75 -26.719 48.844 1 13.3 902 LEU A CA 1
ATOM 6916 C C . LEU A 1 902 ? 62.938 -25.438 48.812 1 13.3 902 LEU A C 1
ATOM 6918 O O . LEU A 1 902 ? 62.312 -25.078 49.844 1 13.3 902 LEU A O 1
ATOM 6922 N N . LYS A 1 903 ? 63.375 -24.391 47.938 1 13.53 903 LYS A N 1
ATOM 6923 C CA . LYS A 1 903 ? 64.062 -23.312 48.656 1 13.53 903 LYS A CA 1
ATOM 6924 C C . LYS A 1 903 ? 63.094 -22.281 49.188 1 13.53 903 LYS A C 1
ATOM 6926 O O . LYS A 1 903 ? 62 -22.109 48.656 1 13.53 903 LYS A O 1
ATOM 6931 N N . PRO A 1 904 ? 63.75 -21.125 49.781 1 12.93 904 PRO A N 1
ATOM 6932 C CA . PRO A 1 904 ? 63.688 -20.375 51.062 1 12.93 904 PRO A CA 1
ATOM 6933 C C . PRO A 1 904 ? 62.75 -19.172 50.969 1 12.93 904 PRO A C 1
ATOM 6935 O O . PRO A 1 904 ? 61.875 -19.016 51.812 1 12.93 904 PRO A O 1
ATOM 6938 N N . ALA A 1 905 ? 63.406 -18.016 50.469 1 13.32 905 ALA A N 1
ATOM 6939 C CA . ALA A 1 905 ? 63.75 -16.969 51.438 1 13.32 905 ALA A CA 1
ATOM 6940 C C . ALA A 1 905 ? 62.594 -16 51.656 1 13.32 905 ALA A C 1
ATOM 6942 O O . ALA A 1 905 ? 61.656 -15.969 50.844 1 13.32 905 ALA A O 1
ATOM 6943 N N . ASN A 1 906 ? 63.031 -14.617 51.812 1 12.97 906 ASN A N 1
ATOM 6944 C CA . ASN A 1 906 ? 63.031 -13.766 53 1 12.97 906 ASN A CA 1
ATOM 6945 C C . ASN A 1 906 ? 61.875 -12.766 52.969 1 12.97 906 ASN A C 1
ATOM 6947 O O . ASN A 1 906 ? 61.094 -12.672 53.906 1 12.97 906 ASN A O 1
ATOM 6951 N N . PRO A 1 907 ? 62.281 -11.383 52.688 1 13.69 907 PRO A N 1
ATOM 6952 C CA . PRO A 1 907 ? 62.312 -10.469 53.844 1 13.69 907 PRO A CA 1
ATOM 6953 C C . PRO A 1 907 ? 61.031 -9.672 54 1 13.69 907 PRO A C 1
ATOM 6955 O O . PRO A 1 907 ? 60.188 -9.656 53.094 1 13.69 907 PRO A O 1
ATOM 6958 N N . PRO A 1 908 ? 61.281 -8.336 54.438 1 13.52 908 PRO A N 1
ATOM 6959 C CA . PRO A 1 908 ? 60.844 -7.68 55.656 1 13.52 908 PRO A CA 1
ATOM 6960 C C . PRO A 1 908 ? 59.625 -6.793 55.438 1 13.52 908 PRO A C 1
ATOM 6962 O O . PRO A 1 908 ? 58.594 -6.941 56.156 1 13.52 908 PRO A O 1
ATOM 6965 N N . PRO A 1 909 ? 59.906 -5.359 55.188 1 13.4 909 PRO A N 1
ATOM 6966 C CA . PRO A 1 909 ? 59.656 -4.418 56.281 1 13.4 909 PRO A CA 1
ATOM 6967 C C . PRO A 1 909 ? 58.312 -3.732 56.188 1 13.4 909 PRO A C 1
ATOM 6969 O O . PRO A 1 909 ? 57.5 -4.105 55.312 1 13.4 909 PRO A O 1
ATOM 6972 N N . VAL A 1 910 ? 58.406 -2.268 56 1 13.2 910 VAL A N 1
ATOM 6973 C CA . VAL A 1 910 ? 58.125 -1.268 57.031 1 13.2 910 VAL A CA 1
ATOM 6974 C C . VAL A 1 910 ? 56.75 -0.671 56.812 1 13.2 910 VAL A C 1
ATOM 6976 O O . VAL A 1 910 ? 56.125 -0.898 55.781 1 13.2 910 VAL A O 1
ATOM 6979 N N . SER A 1 911 ? 56.781 0.825 56.719 1 13.01 911 SER A N 1
ATOM 6980 C CA . SER A 1 911 ? 56.281 1.731 57.75 1 13.01 911 SER A CA 1
ATOM 6981 C C . SER A 1 911 ? 54.875 2.205 57.438 1 13.01 911 SER A C 1
ATOM 6983 O O . SER A 1 911 ? 53.969 2.037 58.25 1 13.01 911 SER A O 1
ATOM 6985 N N . THR A 1 912 ? 54.812 3.619 57.031 1 13.37 912 THR A N 1
ATOM 6986 C CA . THR A 1 912 ? 54.344 4.668 57.938 1 13.37 912 THR A CA 1
ATOM 6987 C C . THR A 1 912 ? 52.844 4.949 57.688 1 13.37 912 THR A C 1
ATOM 6989 O O . THR A 1 912 ? 52.25 4.438 56.75 1 13.37 912 THR A O 1
ATOM 6992 N N . THR A 1 913 ? 52.594 6.352 57.5 1 13.38 913 THR A N 1
ATOM 6993 C CA . THR A 1 913 ? 51.938 7.238 58.469 1 13.38 913 THR A CA 1
ATOM 6994 C C . THR A 1 913 ? 50.438 7.355 58.156 1 13.38 913 THR A C 1
ATOM 6996 O O . THR A 1 913 ? 49.594 7.148 59.031 1 13.38 913 THR A O 1
ATOM 6999 N N . THR A 1 914 ? 50.094 8.719 57.844 1 13.43 914 THR A N 1
ATOM 7000 C CA . THR A 1 914 ? 49.375 9.578 58.781 1 13.43 914 THR A CA 1
ATOM 7001 C C . THR A 1 914 ? 47.875 9.547 58.5 1 13.43 914 THR A C 1
ATOM 7003 O O . THR A 1 914 ? 47.062 9.258 59.375 1 13.43 914 THR A O 1
ATOM 7006 N N . THR A 1 915 ? 47.406 10.805 57.969 1 13.77 915 THR A N 1
ATOM 7007 C CA . THR A 1 915 ? 46.625 11.672 58.844 1 13.77 915 THR A CA 1
ATOM 7008 C C . THR A 1 915 ? 45.156 11.391 58.688 1 13.77 915 THR A C 1
ATOM 7010 O O . THR A 1 915 ? 44.719 10.805 57.688 1 13.77 915 THR A O 1
ATOM 7013 N N . PRO A 1 916 ? 44.469 12.602 58.781 1 14.1 916 PRO A N 1
ATOM 7014 C CA . PRO A 1 916 ? 43.531 12.945 59.844 1 14.1 916 PRO A CA 1
ATOM 7015 C C . PRO A 1 916 ? 42.094 12.523 59.531 1 14.1 916 PRO A C 1
ATOM 7017 O O . PRO A 1 916 ? 41.781 12.117 58.406 1 14.1 916 PRO A O 1
ATOM 7020 N N . PRO A 1 917 ? 41.375 13.602 59.844 1 13.76 917 PRO A N 1
ATOM 7021 C CA . PRO A 1 917 ? 40.344 13.586 60.875 1 13.76 917 PRO A CA 1
ATOM 7022 C C . PRO A 1 917 ? 38.969 13.195 60.312 1 13.76 917 PRO A C 1
ATOM 7024 O O . PRO A 1 917 ? 38.312 12.312 60.875 1 13.76 917 PRO A O 1
ATOM 7027 N N . VAL A 1 918 ? 38.438 14.203 59.594 1 14.55 918 VAL A N 1
ATOM 7028 C CA . VAL A 1 918 ? 37.375 14.914 60.344 1 14.55 918 VAL A CA 1
ATOM 7029 C C . VAL A 1 918 ? 36.062 14.188 60.188 1 14.55 918 VAL A C 1
ATOM 7031 O O . VAL A 1 918 ? 35.844 13.461 59.219 1 14.55 918 VAL A O 1
ATOM 7034 N N . SER A 1 919 ? 35.25 14.742 61.031 1 13.24 919 SER A N 1
ATOM 7035 C CA . SER A 1 919 ? 34.188 14.305 61.938 1 13.24 919 SER A CA 1
ATOM 7036 C C . SER A 1 919 ? 32.906 14.062 61.188 1 13.24 919 SER A C 1
ATOM 7038 O O . SER A 1 919 ? 32.062 13.258 61.656 1 13.24 919 SER A O 1
ATOM 7040 N N . THR A 1 920 ? 32.812 14.945 60.188 1 14.48 920 THR A N 1
ATOM 7041 C CA . THR A 1 920 ? 31.594 15.672 60.562 1 14.48 920 THR A CA 1
ATOM 7042 C C . THR A 1 920 ? 30.391 14.727 60.625 1 14.48 920 THR A C 1
ATOM 7044 O O . THR A 1 920 ? 30.328 13.75 59.844 1 14.48 920 THR A O 1
ATOM 7047 N N . THR A 1 921 ? 29.625 15.234 61.375 1 13.47 921 THR A N 1
ATOM 7048 C CA . THR A 1 921 ? 28.625 14.844 62.375 1 13.47 921 THR A CA 1
ATOM 7049 C C . THR A 1 921 ? 27.469 14.086 61.719 1 13.47 921 THR A C 1
ATOM 7051 O O . THR A 1 921 ? 27.25 14.211 60.5 1 13.47 921 THR A O 1
ATOM 7054 N N . PRO A 1 922 ? 26.5 13.922 62.719 1 13.34 922 PRO A N 1
ATOM 7055 C CA . PRO A 1 922 ? 25.719 12.758 63.125 1 13.34 922 PRO A CA 1
ATOM 7056 C C . PRO A 1 922 ? 24.438 12.586 62.281 1 13.34 922 PRO A C 1
ATOM 7058 O O . PRO A 1 922 ? 23.953 11.469 62.125 1 13.34 922 PRO A O 1
ATOM 7061 N N . LYS A 1 923 ? 23.969 13.766 61.656 1 14.46 923 LYS A N 1
ATOM 7062 C CA . LYS A 1 923 ? 22.734 13.984 62.406 1 14.46 923 LYS A CA 1
ATOM 7063 C C . LYS A 1 923 ? 21.797 12.781 62.281 1 14.46 923 LYS A C 1
ATOM 7065 O O . LYS A 1 923 ? 21.641 12.234 61.188 1 14.46 923 LYS A O 1
ATOM 7070 N N . PRO A 1 924 ? 21.047 12.547 63.469 1 13.03 924 PRO A N 1
ATOM 7071 C CA . PRO A 1 924 ? 20.406 11.414 64.125 1 13.03 924 PRO A CA 1
ATOM 7072 C C . PRO A 1 924 ? 19.266 10.82 63.312 1 13.03 924 PRO A C 1
ATOM 7074 O O . PRO A 1 924 ? 19.188 9.602 63.125 1 13.03 924 PRO A O 1
ATOM 7077 N N . THR A 1 925 ? 18.188 11.57 63.406 1 13.66 925 THR A N 1
ATOM 7078 C CA . THR A 1 925 ? 17.266 11.133 64.438 1 13.66 925 THR A CA 1
ATOM 7079 C C . THR A 1 925 ? 16.391 9.992 63.969 1 13.66 925 THR A C 1
ATOM 7081 O O . THR A 1 925 ? 16.234 9.797 62.75 1 13.66 925 THR A O 1
ATOM 7084 N N . GLN A 1 926 ? 15.211 10.094 64.562 1 13.36 926 GLN A N 1
ATOM 7085 C CA . GLN A 1 926 ? 14.477 9.156 65.375 1 13.36 926 GLN A CA 1
ATOM 7086 C C . GLN A 1 926 ? 13.664 8.18 64.562 1 13.36 926 GLN A C 1
ATOM 7088 O O . GLN A 1 926 ? 13.406 8.438 63.375 1 13.36 926 GLN A O 1
ATOM 7093 N N . PRO A 1 927 ? 12.734 7.516 65.312 1 14.52 927 PRO A N 1
ATOM 7094 C CA . PRO A 1 927 ? 12.398 6.129 65.625 1 14.52 927 PRO A CA 1
ATOM 7095 C C . PRO A 1 927 ? 11.445 5.496 64.625 1 14.52 927 PRO A C 1
ATOM 7097 O O . PRO A 1 927 ? 11.727 4.41 64.125 1 14.52 927 PRO A O 1
ATOM 7100 N N . VAL A 1 928 ? 10.148 5.547 65 1 13.69 928 VAL A N 1
ATOM 7101 C CA . VAL A 1 928 ? 9.398 4.645 65.812 1 13.69 928 VAL A CA 1
ATOM 7102 C C . VAL A 1 928 ? 8.5 3.738 65 1 13.69 928 VAL A C 1
ATOM 7104 O O . VAL A 1 928 ? 8.312 3.977 63.812 1 13.69 928 VAL A O 1
ATOM 7107 N N . SER A 1 929 ? 7.062 3.773 65.375 1 13.78 929 SER A N 1
ATOM 7108 C CA . SER A 1 929 ? 6.191 2.807 66 1 13.78 929 SER A CA 1
ATOM 7109 C C . SER A 1 929 ? 5.48 1.921 65 1 13.78 929 SER A C 1
ATOM 7111 O O . SER A 1 929 ? 5.398 2.266 63.812 1 13.78 929 SER A O 1
ATOM 7113 N N . LYS A 1 930 ? 4.398 1.3 65.562 1 14.4 930 LYS A N 1
ATOM 7114 C CA . LYS A 1 930 ? 3.807 0.011 65.938 1 14.4 930 LYS A CA 1
ATOM 7115 C C . LYS A 1 930 ? 2.949 -0.523 64.75 1 14.4 930 LYS A C 1
ATOM 7117 O O . LYS A 1 930 ? 3.1 -1.676 64.375 1 14.4 930 LYS A O 1
ATOM 7122 N N . PHE A 1 931 ? 1.466 -0.293 64.812 1 14.63 931 PHE A N 1
ATOM 7123 C CA . PHE A 1 931 ? 0.503 -1.255 65.312 1 14.63 931 PHE A CA 1
ATOM 7124 C C . PHE A 1 931 ? -0.053 -2.129 64.188 1 14.63 931 PHE A C 1
ATOM 7126 O O . PHE A 1 931 ? 0.079 -1.795 63.031 1 14.63 931 PHE A O 1
ATOM 7133 N N . GLY A 1 932 ? -1.284 -2.598 64.5 1 14.09 932 GLY A N 1
ATOM 7134 C CA . GLY A 1 932 ? -1.985 -3.84 64.75 1 14.09 932 GLY A CA 1
ATOM 7135 C C . GLY A 1 932 ? -2.578 -4.488 63.531 1 14.09 932 GLY A C 1
ATOM 7136 O O . GLY A 1 932 ? -2.246 -5.629 63.188 1 14.09 932 GLY A O 1
ATOM 7137 N N . ALA A 1 933 ? -3.977 -4.297 63.312 1 14.3 933 ALA A N 1
ATOM 7138 C CA . ALA A 1 933 ? -5.047 -5.258 63.562 1 14.3 933 ALA A CA 1
ATOM 7139 C C . ALA A 1 933 ? -5.383 -6.043 62.281 1 14.3 933 ALA A C 1
ATOM 7141 O O . ALA A 1 933 ? -5.184 -5.551 61.156 1 14.3 933 ALA A O 1
ATOM 7142 N N . LYS A 1 934 ? -6.008 -7.203 62.562 1 14.1 934 LYS A N 1
ATOM 7143 C CA . LYS A 1 934 ? -6.418 -8.57 62.25 1 14.1 934 LYS A CA 1
ATOM 7144 C C . LYS A 1 934 ? -7.406 -8.594 61.094 1 14.1 934 LYS A C 1
ATOM 7146 O O . LYS A 1 934 ? -7.484 -9.586 60.344 1 14.1 934 LYS A O 1
ATOM 7151 N N . LEU A 1 935 ? -8.43 -7.703 60.875 1 14.66 935 LEU A N 1
ATOM 7152 C CA . LEU A 1 935 ? -9.633 -8.484 61.125 1 14.66 935 LEU A CA 1
ATOM 7153 C C . LEU A 1 935 ? -9.836 -9.562 60.062 1 14.66 935 LEU A C 1
ATOM 7155 O O . LEU A 1 935 ? -9.359 -9.422 58.938 1 14.66 935 LEU A O 1
ATOM 7159 N N . SER A 1 936 ? -10.82 -10.359 60.312 1 14.71 936 SER A N 1
ATOM 7160 C CA . SER A 1 936 ? -11.359 -11.711 60.438 1 14.71 936 SER A CA 1
ATOM 7161 C C . SER A 1 936 ? -11.945 -12.18 59.094 1 14.71 936 SER A C 1
ATOM 7163 O O . SER A 1 936 ? -11.695 -13.312 58.688 1 14.71 936 SER A O 1
ATOM 7165 N N . ALA A 1 937 ? -13.031 -11.555 58.531 1 14.79 937 ALA A N 1
ATOM 7166 C CA . ALA A 1 937 ? -14.219 -12.406 58.594 1 14.79 937 ALA A CA 1
ATOM 7167 C C . ALA A 1 937 ? -14.227 -13.422 57.438 1 14.79 937 ALA A C 1
ATOM 7169 O O . ALA A 1 937 ? -13.781 -13.125 56.344 1 14.79 937 ALA A O 1
ATOM 7170 N N . ASN A 1 938 ? -14.57 -14.586 57.75 1 14.52 938 ASN A N 1
ATOM 7171 C CA . ASN A 1 938 ? -14.664 -16.016 57.438 1 14.52 938 ASN A CA 1
ATOM 7172 C C . ASN A 1 938 ? -15.391 -16.25 56.125 1 14.52 938 ASN A C 1
ATOM 7174 O O . ASN A 1 938 ? -14.898 -16.984 55.25 1 14.52 938 ASN A O 1
ATOM 7178 N N . SER A 1 939 ? -16.719 -16.328 56.219 1 14.35 939 SER A N 1
ATOM 7179 C CA . SER A 1 939 ? -17.469 -17.578 56.312 1 14.35 939 SER A CA 1
ATOM 7180 C C . SER A 1 939 ? -17.844 -18.094 54.938 1 14.35 939 SER A C 1
ATOM 7182 O O . SER A 1 939 ? -17.797 -17.359 53.938 1 14.35 939 SER A O 1
ATOM 7184 N N . ALA A 1 940 ? -19.125 -18.469 54.938 1 15.48 940 ALA A N 1
ATOM 7185 C CA . ALA A 1 940 ? -19.938 -19.672 54.781 1 15.48 940 ALA A CA 1
ATOM 7186 C C . ALA A 1 940 ? -20.344 -19.875 53.312 1 15.48 940 ALA A C 1
ATOM 7188 O O . ALA A 1 940 ? -20.328 -18.922 52.531 1 15.48 940 ALA A O 1
ATOM 7189 N N . VAL A 1 941 ? -21.234 -20.828 53.188 1 14.93 941 VAL A N 1
ATOM 7190 C CA . VAL A 1 941 ? -22.078 -21.969 52.875 1 14.93 941 VAL A CA 1
ATOM 7191 C C . VAL A 1 941 ? -23.188 -21.547 51.906 1 14.93 941 VAL A C 1
ATOM 7193 O O . VAL A 1 941 ? -23.828 -22.391 51.281 1 14.93 941 VAL A O 1
ATOM 7196 N N . ALA A 1 942 ? -23.422 -20.219 51.812 1 15.37 942 ALA A N 1
ATOM 7197 C CA . ALA A 1 942 ? -24.875 -20.234 51.625 1 15.37 942 ALA A CA 1
ATOM 7198 C C . ALA A 1 942 ? -25.25 -20.797 50.25 1 15.37 942 ALA A C 1
ATOM 7200 O O . ALA A 1 942 ? -24.641 -20.453 49.25 1 15.37 942 ALA A O 1
ATOM 7201 N N . GLU A 1 943 ? -26.312 -21.594 50.094 1 16.95 943 GLU A N 1
ATOM 7202 C CA . GLU A 1 943 ? -27.016 -22.828 49.812 1 16.95 943 GLU A CA 1
ATOM 7203 C C . GLU A 1 943 ? -27.453 -22.906 48.375 1 16.95 943 GLU A C 1
ATOM 7205 O O . GLU A 1 943 ? -27.594 -21.859 47.719 1 16.95 943 GLU A O 1
ATOM 7210 N N . ALA A 1 944 ? -28.172 -23.953 48.062 1 16.42 944 ALA A N 1
ATOM 7211 C CA . ALA A 1 944 ? -28.812 -25.094 47.406 1 16.42 944 ALA A CA 1
ATOM 7212 C C . ALA A 1 944 ? -29.875 -24.641 46.406 1 16.42 944 ALA A C 1
ATOM 7214 O O . ALA A 1 944 ? -29.906 -25.094 45.281 1 16.42 944 ALA A O 1
ATOM 7215 N N . ILE A 1 945 ? -31.156 -24.469 46.875 1 14.96 945 ILE A N 1
ATOM 7216 C CA . ILE A 1 945 ? -32.438 -25.172 46.844 1 14.96 945 ILE A CA 1
ATOM 7217 C C . ILE A 1 945 ? -33.344 -24.516 45.812 1 14.96 945 ILE A C 1
ATOM 7219 O O . ILE A 1 945 ? -34.125 -25.219 45.125 1 14.96 945 ILE A O 1
ATOM 7223 N N . ALA A 1 946 ? -33.594 -23.266 45.656 1 15.29 946 ALA A N 1
ATOM 7224 C CA . ALA A 1 946 ? -35.031 -23.078 45.469 1 15.29 946 ALA A CA 1
ATOM 7225 C C . ALA A 1 946 ? -35.406 -23.328 44 1 15.29 946 ALA A C 1
ATOM 7227 O O . ALA A 1 946 ? -34.969 -22.609 43.094 1 15.29 946 ALA A O 1
ATOM 7228 N N . ARG A 1 947 ? -35.812 -24.719 43.594 1 17.42 947 ARG A N 1
ATOM 7229 C CA . ARG A 1 947 ? -36.25 -25.656 42.562 1 17.42 947 ARG A CA 1
ATOM 7230 C C . ARG A 1 947 ? -37.469 -25.109 41.812 1 17.42 947 ARG A C 1
ATOM 7232 O O . ARG A 1 947 ? -37.5 -25.094 40.594 1 17.42 947 ARG A O 1
ATOM 7239 N N . ASN A 1 948 ? -38.781 -25.375 42.469 1 14.93 948 ASN A N 1
ATOM 7240 C CA . ASN A 1 948 ? -39.938 -26.172 42.094 1 14.93 948 ASN A CA 1
ATOM 7241 C C . ASN A 1 948 ? -40.875 -25.359 41.188 1 14.93 948 ASN A C 1
ATOM 7243 O O . ASN A 1 948 ? -41.406 -25.875 40.219 1 14.93 948 ASN A O 1
ATOM 7247 N N . MET A 1 949 ? -41.781 -24.5 41.75 1 15.38 949 MET A N 1
ATOM 7248 C CA . MET A 1 949 ? -43.219 -24.734 41.906 1 15.38 949 MET A CA 1
ATOM 7249 C C . MET A 1 949 ? -43.969 -24.281 40.656 1 15.38 949 MET A C 1
ATOM 7251 O O . MET A 1 949 ? -44.781 -25.031 40.125 1 15.38 949 MET A O 1
ATOM 7255 N N . GLY A 1 950 ? -44.594 -23.141 40.562 1 15.63 950 GLY A N 1
ATOM 7256 C CA . GLY A 1 950 ? -46.031 -22.953 40.5 1 15.63 950 GLY A CA 1
ATOM 7257 C C . GLY A 1 950 ? -46.594 -22.984 39.094 1 15.63 950 GLY A C 1
ATOM 7258 O O . GLY A 1 950 ? -45.844 -22.844 38.125 1 15.63 950 GLY A O 1
ATOM 7259 N N . GLY A 1 951 ? -47.969 -23.125 38.844 1 16.72 951 GLY A N 1
ATOM 7260 C CA . GLY A 1 951 ? -49.156 -23.672 38.219 1 16.72 951 GLY A CA 1
ATOM 7261 C C . GLY A 1 951 ? -49.656 -22.844 37.031 1 16.72 951 GLY A C 1
ATOM 7262 O O . GLY A 1 951 ? -50.5 -23.281 36.281 1 16.72 951 GLY A O 1
ATOM 7263 N N . GLY A 1 952 ? -49.25 -21.562 36.875 1 15.77 952 GLY A N 1
ATOM 7264 C CA . GLY A 1 952 ? -50.406 -20.75 36.562 1 15.77 952 GLY A CA 1
ATOM 7265 C C . GLY A 1 952 ? -50.969 -21.016 35.188 1 15.77 952 GLY A C 1
ATOM 7266 O O . GLY A 1 952 ? -50.25 -21.5 34.312 1 15.77 952 GLY A O 1
ATOM 7267 N N . ALA A 1 953 ? -52.25 -20.891 35.094 1 17.27 953 ALA A N 1
ATOM 7268 C CA . ALA A 1 953 ? -53.438 -21.281 34.375 1 17.27 953 ALA A CA 1
ATOM 7269 C C . ALA A 1 953 ? -53.469 -20.672 32.969 1 17.27 953 ALA A C 1
ATOM 7271 O O . ALA A 1 953 ? -52.875 -19.625 32.75 1 17.27 953 ALA A O 1
ATOM 7272 N N . PRO A 1 954 ? -53.875 -21.406 32.031 1 19.34 954 PRO A N 1
ATOM 7273 C CA . PRO A 1 954 ? -53.938 -21.406 30.578 1 19.34 954 PRO A CA 1
ATOM 7274 C C . PRO A 1 954 ? -54.844 -20.312 30.016 1 19.34 954 PRO A C 1
ATOM 7276 O O . PRO A 1 954 ? -56.062 -20.297 30.312 1 19.34 954 PRO A O 1
ATOM 7279 N N . PRO A 1 955 ? -54.312 -18.969 30.109 1 16.44 955 PRO A N 1
ATOM 7280 C CA . PRO A 1 955 ? -55.281 -17.891 29.906 1 16.44 955 PRO A CA 1
ATOM 7281 C C . PRO A 1 955 ? -56.094 -18.062 28.609 1 16.44 955 PRO A C 1
ATOM 7283 O O . PRO A 1 955 ? -55.562 -18.594 27.625 1 16.44 955 PRO A O 1
ATOM 7286 N N . ILE A 1 956 ? -57.375 -17.891 28.75 1 16.95 956 ILE A N 1
ATOM 7287 C CA . ILE A 1 956 ? -58.625 -18.125 28.031 1 16.95 956 ILE A CA 1
ATOM 7288 C C . ILE A 1 956 ? -58.656 -17.312 26.734 1 16.95 956 ILE A C 1
ATOM 7290 O O . ILE A 1 956 ? -58.062 -16.234 26.672 1 16.95 956 ILE A O 1
ATOM 7294 N N . ARG A 1 957 ? -59.406 -17.688 25.781 1 17.17 957 ARG A N 1
ATOM 7295 C CA . ARG A 1 957 ? -59.781 -17.719 24.375 1 17.17 957 ARG A CA 1
ATOM 7296 C C . ARG A 1 957 ? -60.5 -16.422 23.984 1 17.17 957 ARG A C 1
ATOM 7298 O O . ARG A 1 957 ? -61 -16.297 22.859 1 17.17 957 ARG A O 1
ATOM 7305 N N . LYS A 1 958 ? -60.188 -15.219 24.656 1 16.44 958 LYS A N 1
ATOM 7306 C CA . LYS A 1 958 ? -61.406 -14.445 24.484 1 16.44 958 LYS A CA 1
ATOM 7307 C C . LYS A 1 958 ? -61.656 -14.125 23.016 1 16.44 958 LYS A C 1
ATOM 7309 O O . LYS A 1 958 ? -60.719 -13.938 22.25 1 16.44 958 LYS A O 1
ATOM 7314 N N . PRO A 1 959 ? -62.906 -14.016 22.609 1 17.55 959 PRO A N 1
ATOM 7315 C CA . PRO A 1 959 ? -63.688 -14.023 21.375 1 17.55 959 PRO A CA 1
ATOM 7316 C C . PRO A 1 959 ? -63.469 -12.766 20.547 1 17.55 959 PRO A C 1
ATOM 7318 O O . PRO A 1 959 ? -63.094 -11.719 21.078 1 17.55 959 PRO A O 1
ATOM 7321 N N . VAL A 1 960 ? -63.25 -12.867 19.312 1 18.19 960 VAL A N 1
ATOM 7322 C CA . VAL A 1 960 ? -62.875 -12.102 18.125 1 18.19 960 VAL A CA 1
ATOM 7323 C C . VAL A 1 960 ? -63.875 -10.977 17.891 1 18.19 960 VAL A C 1
ATOM 7325 O O . VAL A 1 960 ? -65 -11.219 17.469 1 18.19 960 VAL A O 1
ATOM 7328 N N . ALA A 1 961 ? -64 -10.062 18.953 1 16.42 961 ALA A N 1
ATOM 7329 C CA . ALA A 1 961 ? -65.188 -9.195 18.844 1 16.42 961 ALA A CA 1
ATOM 7330 C C . ALA A 1 961 ? -65.125 -8.383 17.547 1 16.42 961 ALA A C 1
ATOM 7332 O O . ALA A 1 961 ? -64.062 -8.078 17.031 1 16.42 961 ALA A O 1
ATOM 7333 N N . PRO A 1 962 ? -66.312 -8.008 17.156 1 18.33 962 PRO A N 1
ATOM 7334 C CA . PRO A 1 962 ? -66.938 -7.617 15.906 1 18.33 962 PRO A CA 1
ATOM 7335 C C . PRO A 1 962 ? -66.625 -6.176 15.516 1 18.33 962 PRO A C 1
ATOM 7337 O O . PRO A 1 962 ? -66.75 -5.27 16.344 1 18.33 962 PRO A O 1
ATOM 7340 N N . GLU A 1 963 ? -65.562 -5.895 14.883 1 18.42 963 GLU A N 1
ATOM 7341 C CA . GLU A 1 963 ? -65.125 -4.527 14.695 1 18.42 963 GLU A CA 1
ATOM 7342 C C . GLU A 1 963 ? -66.25 -3.602 14.266 1 18.42 963 GLU A C 1
ATOM 7344 O O . GLU A 1 963 ? -66.938 -3.869 13.273 1 18.42 963 GLU A O 1
ATOM 7349 N N . PRO A 1 964 ? -66.688 -2.861 15.258 1 16.2 964 PRO A N 1
ATOM 7350 C CA . PRO A 1 964 ? -67.875 -2.012 15.102 1 16.2 964 PRO A CA 1
ATOM 7351 C C . PRO A 1 964 ? -67.812 -1.104 13.875 1 16.2 964 PRO A C 1
ATOM 7353 O O . PRO A 1 964 ? -66.688 -0.9 13.328 1 16.2 964 PRO A O 1
ATOM 7356 N N . GLU A 1 965 ? -68.812 -0.25 13.828 1 17.22 965 GLU A N 1
ATOM 7357 C CA . GLU A 1 965 ? -69.75 0.431 12.953 1 17.22 965 GLU A CA 1
ATOM 7358 C C . GLU A 1 965 ? -69.25 1.817 12.562 1 17.22 965 GLU A C 1
ATOM 7360 O O . GLU A 1 965 ? -69.875 2.521 11.781 1 17.22 965 GLU A O 1
ATOM 7365 N N . PRO A 1 966 ? -68 2.131 12.578 1 17.02 966 PRO A N 1
ATOM 7366 C CA . PRO A 1 966 ? -68 3.57 12.852 1 17.02 966 PRO A CA 1
ATOM 7367 C C . PRO A 1 966 ? -68.812 4.355 11.852 1 17.02 966 PRO A C 1
ATOM 7369 O O . PRO A 1 966 ? -69.062 3.91 10.727 1 17.02 966 PRO A O 1
ATOM 7372 N N . GLU A 1 967 ? -69.188 5.445 12.375 1 16.5 967 GLU A N 1
ATOM 7373 C CA . GLU A 1 967 ? -70.25 6.465 12.234 1 16.5 967 GLU A CA 1
ATOM 7374 C C . GLU A 1 967 ? -70.062 7.223 10.914 1 16.5 967 GLU A C 1
ATOM 7376 O O . GLU A 1 967 ? -69 7.258 10.336 1 16.5 967 GLU A O 1
ATOM 7381 N N . PRO A 1 968 ? -71.062 8.117 10.844 1 16.23 968 PRO A N 1
ATOM 7382 C CA . PRO A 1 968 ? -71.875 8.742 9.82 1 16.23 968 PRO A CA 1
ATOM 7383 C C . PRO A 1 968 ? -71.25 9.969 9.18 1 16.23 968 PRO A C 1
ATOM 7385 O O . PRO A 1 968 ? -71.812 10.625 8.328 1 16.23 968 PRO A O 1
ATOM 7388 N N . VAL A 1 969 ? -69.938 10.18 9.328 1 16.98 969 VAL A N 1
ATOM 7389 C CA . VAL A 1 969 ? -69.812 11.633 9.234 1 16.98 969 VAL A CA 1
ATOM 7390 C C . VAL A 1 969 ? -70.5 12.148 7.961 1 16.98 969 VAL A C 1
ATOM 7392 O O . VAL A 1 969 ? -70.438 11.492 6.914 1 16.98 969 VAL A O 1
ATOM 7395 N N . THR A 1 970 ? -71.125 13.258 8.156 1 15.12 970 THR A N 1
ATOM 7396 C CA . THR A 1 970 ? -72.188 14.047 7.566 1 15.12 970 THR A CA 1
ATOM 7397 C C . THR A 1 970 ? -71.812 14.586 6.199 1 15.12 970 THR A C 1
ATOM 7399 O O . THR A 1 970 ? -70.625 14.633 5.879 1 15.12 970 THR A O 1
ATOM 7402 N N . PRO A 1 971 ? -72.312 15.875 5.965 1 14.94 971 PRO A N 1
ATOM 7403 C CA . PRO A 1 971 ? -73.25 16.312 4.914 1 14.94 971 PRO A CA 1
ATOM 7404 C C . PRO A 1 971 ? -72.5 16.766 3.65 1 14.94 971 PRO A C 1
ATOM 7406 O O . PRO A 1 971 ? -71.312 16.875 3.645 1 14.94 971 PRO A O 1
ATOM 7409 N N . THR A 1 972 ? -72.75 18.094 3.336 1 14.37 972 THR A N 1
ATOM 7410 C CA . THR A 1 972 ? -73.625 18.531 2.244 1 14.37 972 THR A CA 1
ATOM 7411 C C . THR A 1 972 ? -72.812 19 1.054 1 14.37 972 THR A C 1
ATOM 7413 O O . THR A 1 972 ? -73 18.531 -0.069 1 14.37 972 THR A O 1
ATOM 7416 N N . LYS A 1 973 ? -72.812 20.5 0.773 1 14.98 973 LYS A N 1
ATOM 7417 C CA . LYS A 1 973 ? -73.562 21.047 -0.356 1 14.98 973 LYS A CA 1
ATOM 7418 C C . LYS A 1 973 ? -72.625 21.203 -1.584 1 14.98 973 LYS A C 1
ATOM 7420 O O . LYS A 1 973 ? -72.938 20.625 -2.639 1 14.98 973 LYS A O 1
ATOM 7425 N N . ASP A 1 974 ? -72.438 22.547 -1.99 1 14.73 974 ASP A N 1
ATOM 7426 C CA . ASP A 1 974 ? -73 23.156 -3.184 1 14.73 974 ASP A CA 1
ATOM 7427 C C . ASP A 1 974 ? -72 23.219 -4.312 1 14.73 974 ASP A C 1
ATOM 7429 O O . ASP A 1 974 ? -70.812 23.422 -4.07 1 14.73 974 ASP A O 1
ATOM 7433 N N . VAL A 1 975 ? -72.438 22.781 -5.453 1 15.23 975 VAL A N 1
ATOM 7434 C CA . VAL A 1 975 ? -72.062 22.531 -6.848 1 15.23 975 VAL A CA 1
ATOM 7435 C C . VAL A 1 975 ? -71.812 23.844 -7.562 1 15.23 975 VAL A C 1
ATOM 7437 O O . VAL A 1 975 ? -71.688 23.891 -8.789 1 15.23 975 VAL A O 1
ATOM 7440 N N . THR A 1 976 ? -71.5 24.953 -6.852 1 14.44 976 THR A N 1
ATOM 7441 C CA . THR A 1 976 ? -71.938 25.984 -7.773 1 14.44 976 THR A CA 1
ATOM 7442 C C . THR A 1 976 ? -71.312 25.797 -9.148 1 14.44 976 THR A C 1
ATOM 7444 O O . THR A 1 976 ? -70.188 25.344 -9.266 1 14.44 976 THR A O 1
ATOM 7447 N N . PRO A 1 977 ? -72.125 26.359 -10.211 1 14.45 977 PRO A N 1
ATOM 7448 C CA . PRO A 1 977 ? -72.5 26.172 -11.617 1 14.45 977 PRO A CA 1
ATOM 7449 C C . PRO A 1 977 ? -71.375 26.531 -12.578 1 14.45 977 PRO A C 1
ATOM 7451 O O . PRO A 1 977 ? -70.938 25.719 -13.414 1 14.45 977 PRO A O 1
ATOM 7454 N N . LEU A 1 978 ? -71.562 27.75 -13.148 1 14.24 978 LEU A N 1
ATOM 7455 C CA . LEU A 1 978 ? -72 27.875 -14.531 1 14.24 978 LEU A CA 1
ATOM 7456 C C . LEU A 1 978 ? -70.812 28.078 -15.469 1 14.24 978 LEU A C 1
ATOM 7458 O O . LEU A 1 978 ? -70.625 27.375 -16.469 1 14.24 978 LEU A O 1
ATOM 7462 N N . LYS A 1 979 ? -70.438 29.484 -15.805 1 14.63 979 LYS A N 1
ATOM 7463 C CA . LYS A 1 979 ? -70.812 30.078 -17.078 1 14.63 979 LYS A CA 1
ATOM 7464 C C . LYS A 1 979 ? -69.75 29.859 -18.125 1 14.63 979 LYS A C 1
ATOM 7466 O O . LYS A 1 979 ? -68.562 29.578 -17.781 1 14.63 979 LYS A O 1
ATOM 7471 N N . SER A 1 980 ? -69.812 30.781 -19.203 1 13.65 980 SER A N 1
ATOM 7472 C CA . SER A 1 980 ? -70 30.812 -20.641 1 13.65 980 SER A CA 1
ATOM 7473 C C . SER A 1 980 ? -68.688 30.969 -21.406 1 13.65 980 SER A C 1
ATOM 7475 O O . SER A 1 980 ? -68.5 30.328 -22.438 1 13.65 980 SER A O 1
ATOM 7477 N N . LYS A 1 981 ? -67.75 31.844 -20.953 1 14.65 981 LYS A N 1
ATOM 7478 C CA . LYS A 1 981 ? -67.688 32.875 -22 1 14.65 981 LYS A CA 1
ATOM 7479 C C . LYS A 1 981 ? -67.062 32.312 -23.266 1 14.65 981 LYS A C 1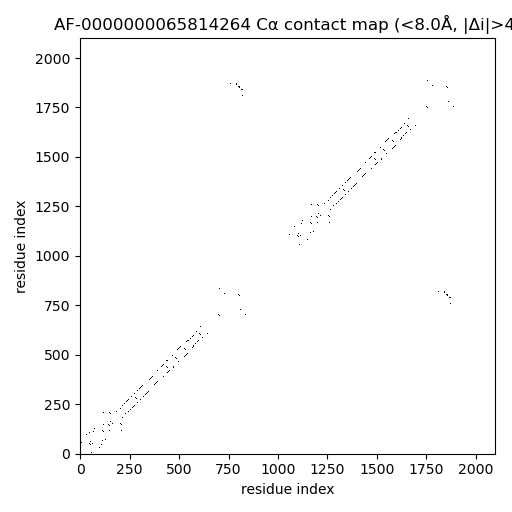
ATOM 7481 O O . LYS A 1 981 ? -66.25 31.375 -23.219 1 14.65 981 LYS A O 1
ATOM 7486 N N . PRO A 1 982 ? -66.875 33.25 -24.344 1 14.62 982 PRO A N 1
ATOM 7487 C CA . PRO A 1 982 ? -67.125 33.375 -25.781 1 14.62 982 PRO A CA 1
ATOM 7488 C C . PRO A 1 982 ? -66.062 32.781 -26.672 1 14.62 982 PRO A C 1
ATOM 7490 O O . PRO A 1 982 ? -64.938 32.562 -26.219 1 14.62 982 PRO A O 1
ATOM 7493 N N . VAL A 1 983 ? -66.312 32.719 -28.031 1 14.17 983 VAL A N 1
ATOM 7494 C CA . VAL A 1 983 ? -66.25 32.031 -29.312 1 14.17 983 VAL A CA 1
ATOM 7495 C C . VAL A 1 983 ? -64.938 32.344 -30.031 1 14.17 983 VAL A C 1
ATOM 7497 O O . VAL A 1 983 ? -64.312 31.469 -30.609 1 14.17 983 VAL A O 1
ATOM 7500 N N . VAL A 1 984 ? -64.375 33.656 -30.031 1 13.85 984 VAL A N 1
ATOM 7501 C CA . VAL A 1 984 ? -64.438 34.188 -31.391 1 13.85 984 VAL A CA 1
ATOM 7502 C C . VAL A 1 984 ? -63.406 33.438 -32.25 1 13.85 984 VAL A C 1
ATOM 7504 O O . VAL A 1 984 ? -62.469 32.844 -31.734 1 13.85 984 VAL A O 1
ATOM 7507 N N . ALA A 1 985 ? -63.031 34.125 -33.469 1 14.41 985 ALA A N 1
ATOM 7508 C CA . ALA A 1 985 ? -63.188 34 -34.938 1 14.41 985 ALA A CA 1
ATOM 7509 C C . ALA A 1 985 ? -61.938 33.406 -35.562 1 14.41 985 ALA A C 1
ATOM 7511 O O . ALA A 1 985 ? -60.844 33.469 -34.969 1 14.41 985 ALA A O 1
ATOM 7512 N N . PRO A 1 986 ? -62.031 33.156 -36.906 1 14.49 986 PRO A N 1
ATOM 7513 C CA . PRO A 1 986 ? -61.594 32.281 -38.031 1 14.49 986 PRO A CA 1
ATOM 7514 C C . PRO A 1 986 ? -60.219 32.719 -38.594 1 14.49 986 PRO A C 1
ATOM 7516 O O . PRO A 1 986 ? -59.594 31.938 -39.312 1 14.49 986 PRO A O 1
ATOM 7519 N N . ARG A 1 987 ? -59.625 33.906 -38.25 1 14.3 987 ARG A N 1
ATOM 7520 C CA . ARG A 1 987 ? -59.344 34.656 -39.5 1 14.3 987 ARG A CA 1
ATOM 7521 C C . ARG A 1 987 ? -58.375 33.875 -40.375 1 14.3 987 ARG A C 1
ATOM 7523 O O . ARG A 1 987 ? -57.406 33.25 -39.844 1 14.3 987 ARG A O 1
ATOM 7530 N N . SER A 1 988 ? -58.562 33.969 -41.75 1 13.78 988 SER A N 1
ATOM 7531 C CA . SER A 1 988 ? -58.375 33.469 -43.094 1 13.78 988 SER A CA 1
ATOM 7532 C C . SER A 1 988 ? -56.938 33.625 -43.562 1 13.78 988 SER A C 1
ATOM 7534 O O . SER A 1 988 ? -56.312 32.719 -44.125 1 13.78 988 SER A O 1
ATOM 7536 N N . THR A 1 989 ? -56.438 34.938 -43.75 1 13.62 989 THR A N 1
ATOM 7537 C CA . THR A 1 989 ? -56.219 35.25 -45.156 1 13.62 989 THR A CA 1
ATOM 7538 C C . THR A 1 989 ? -54.906 34.594 -45.656 1 13.62 989 THR A C 1
ATOM 7540 O O . THR A 1 989 ? -54.062 34.188 -44.875 1 13.62 989 THR A O 1
ATOM 7543 N N . PRO A 1 990 ? -54.188 35.438 -46.656 1 13.84 990 PRO A N 1
ATOM 7544 C CA . PRO A 1 990 ? -53.906 35.312 -48.094 1 13.84 990 PRO A CA 1
ATOM 7545 C C . PRO A 1 990 ? -52.5 34.781 -48.375 1 13.84 990 PRO A C 1
ATOM 7547 O O . PRO A 1 990 ? -52.344 33.812 -49.125 1 13.84 990 PRO A O 1
ATOM 7550 N N . THR A 1 991 ? -51.5 35.812 -48.562 1 13.77 991 THR A N 1
ATOM 7551 C CA . THR A 1 991 ? -50.938 36.156 -49.875 1 13.77 991 THR A CA 1
ATOM 7552 C C . THR A 1 991 ? -49.719 35.281 -50.156 1 13.77 991 THR A C 1
ATOM 7554 O O . THR A 1 991 ? -49.094 34.781 -49.25 1 13.77 991 THR A O 1
ATOM 7557 N N . THR A 1 992 ? -49.062 35.562 -51.469 1 13.42 992 THR A N 1
ATOM 7558 C CA . THR A 1 992 ? -48.625 35 -52.75 1 13.42 992 THR A CA 1
ATOM 7559 C C . THR A 1 992 ? -47.094 34.781 -52.75 1 13.42 992 THR A C 1
ATOM 7561 O O . THR A 1 992 ? -46.625 33.75 -53.156 1 13.42 992 THR A O 1
ATOM 7564 N N . SER A 1 993 ? -46.25 35.938 -52.688 1 13.66 993 SER A N 1
ATOM 7565 C CA . SER A 1 993 ? -45.5 36.188 -53.906 1 13.66 993 SER A CA 1
ATOM 7566 C C . SER A 1 993 ? -44.312 35.25 -54.031 1 13.66 993 SER A C 1
ATOM 7568 O O . SER A 1 993 ? -43.906 34.625 -53.062 1 13.66 993 SER A O 1
ATOM 7570 N N . THR A 1 994 ? -43.219 35.875 -54.781 1 13.66 994 THR A N 1
ATOM 7571 C CA . THR A 1 994 ? -42.531 35.656 -56.062 1 13.66 994 THR A CA 1
ATOM 7572 C C . THR A 1 994 ? -41.25 34.844 -55.875 1 13.66 994 THR A C 1
ATOM 7574 O O . THR A 1 994 ? -41.062 33.812 -56.5 1 13.66 994 THR A O 1
ATOM 7577 N N . PRO A 1 995 ? -40.094 35.438 -56.438 1 13.86 995 PRO A N 1
ATOM 7578 C CA . PRO A 1 995 ? -39.438 35 -57.688 1 13.86 995 PRO A CA 1
ATOM 7579 C C . PRO A 1 995 ? -38.25 34.094 -57.438 1 13.86 995 PRO A C 1
ATOM 7581 O O . PRO A 1 995 ? -38.156 33 -57.969 1 13.86 995 PRO A O 1
ATOM 7584 N N . THR A 1 996 ? -37 34.812 -57.438 1 13.82 996 THR A N 1
ATOM 7585 C CA . THR A 1 996 ? -36.031 34.719 -58.531 1 13.82 996 THR A CA 1
ATOM 7586 C C . THR A 1 996 ? -34.938 33.688 -58.188 1 13.82 996 THR A C 1
ATOM 7588 O O . THR A 1 996 ? -34.531 33.562 -57.031 1 13.82 996 THR A O 1
ATOM 7591 N N . LYS A 1 997 ? -34.344 33.125 -59.312 1 14.09 997 LYS A N 1
ATOM 7592 C CA . LYS A 1 997 ? -33.688 31.953 -59.875 1 14.09 997 LYS A CA 1
ATOM 7593 C C . LYS A 1 997 ? -32.188 31.922 -59.5 1 14.09 997 LYS A C 1
ATOM 7595 O O . LYS A 1 997 ? -31.578 30.844 -59.469 1 14.09 997 LYS A O 1
ATOM 7600 N N . THR A 1 998 ? -31.469 33.031 -59.156 1 14.27 998 THR A N 1
ATOM 7601 C CA . THR A 1 998 ? -30.391 33.125 -60.125 1 14.27 998 THR A CA 1
ATOM 7602 C C . THR A 1 998 ? -29.453 31.938 -60.031 1 14.27 998 THR A C 1
ATOM 7604 O O . THR A 1 998 ? -29.312 31.328 -58.969 1 14.27 998 THR A O 1
ATOM 7607 N N . PRO A 1 999 ? -28.344 32 -61 1 14.1 999 PRO A N 1
ATOM 7608 C CA . PRO A 1 999 ? -27.609 31.203 -61.969 1 14.1 999 PRO A CA 1
ATOM 7609 C C . PRO A 1 999 ? -26.531 30.344 -61.344 1 14.1 999 PRO A C 1
ATOM 7611 O O . PRO A 1 999 ? -26.156 30.578 -60.188 1 14.1 999 PRO A O 1
ATOM 7614 N N . VAL A 1 1000 ? -25.781 29.703 -62.219 1 13.9 1000 VAL A N 1
ATOM 7615 C CA . VAL A 1 1000 ? -25.219 28.438 -62.656 1 13.9 1000 VAL A CA 1
ATOM 7616 C C . VAL A 1 1000 ? -23.766 28.328 -62.188 1 13.9 1000 VAL A C 1
ATOM 7618 O O . VAL A 1 1000 ? -23.281 27.234 -61.906 1 13.9 1000 VAL A O 1
ATOM 7621 N N . LYS A 1 1001 ? -22.984 29.5 -62 1 14.43 1001 LYS A N 1
ATOM 7622 C CA . LYS A 1 1001 ? -21.828 29.438 -62.875 1 14.43 1001 LYS A CA 1
ATOM 7623 C C . LYS A 1 1001 ? -20.906 28.297 -62.5 1 14.43 1001 LYS A C 1
ATOM 7625 O O . LYS A 1 1001 ? -20.641 28.078 -61.312 1 14.43 1001 LYS A O 1
ATOM 7630 N N . LYS A 1 1002 ? -20.281 27.672 -63.594 1 14.35 1002 LYS A N 1
ATOM 7631 C CA . LYS A 1 1002 ? -19.656 26.469 -64.125 1 14.35 1002 LYS A CA 1
ATOM 7632 C C . LYS A 1 1002 ? -18.219 26.328 -63.656 1 14.35 1002 LYS A C 1
ATOM 7634 O O . LYS A 1 1002 ? -17.672 25.219 -63.625 1 14.35 1002 LYS A O 1
ATOM 7639 N N . PRO A 1 1003 ? -17.469 27.438 -63.25 1 14.27 1003 PRO A N 1
ATOM 7640 C CA . PRO A 1 1003 ? -16.328 27.438 -64.188 1 14.27 1003 PRO A CA 1
ATOM 7641 C C . PRO A 1 1003 ? -15.484 26.172 -64.062 1 14.27 1003 PRO A C 1
ATOM 7643 O O . PRO A 1 1003 ? -15.594 25.422 -63.094 1 14.27 1003 PRO A O 1
ATOM 7646 N N . SER A 1 1004 ? -14.188 26.406 -64.5 1 14.24 1004 SER A N 1
ATOM 7647 C CA . SER A 1 1004 ? -13.188 25.969 -65.5 1 14.24 1004 SER A CA 1
ATOM 7648 C C . SER A 1 1004 ? -12.305 24.859 -64.938 1 14.24 1004 SER A C 1
ATOM 7650 O O . SER A 1 1004 ? -12.227 24.688 -63.688 1 14.24 1004 SER A O 1
ATOM 7652 N N . GLY A 1 1005 ? -11.242 24.641 -65.625 1 14.3 1005 GLY A N 1
ATOM 7653 C CA . GLY A 1 1005 ? -10.617 23.609 -66.438 1 14.3 1005 GLY A CA 1
ATOM 7654 C C . GLY A 1 1005 ? -9.547 22.844 -65.688 1 14.3 1005 GLY A C 1
ATOM 7655 O O . GLY A 1 1005 ? -9.562 21.609 -65.688 1 14.3 1005 GLY A O 1
ATOM 7656 N N . PRO A 1 1006 ? -8.297 23.469 -65.562 1 14.57 1006 PRO A N 1
ATOM 7657 C CA . PRO A 1 1006 ? -7.273 22.844 -66.375 1 14.57 1006 PRO A CA 1
ATOM 7658 C C . PRO A 1 1006 ? -6.703 21.562 -65.75 1 14.57 1006 PRO A C 1
ATOM 7660 O O . PRO A 1 1006 ? -6.922 21.297 -64.562 1 14.57 1006 PRO A O 1
ATOM 7663 N N . SER A 1 1007 ? -5.316 21.344 -66.062 1 14.38 1007 SER A N 1
ATOM 7664 C CA . SER A 1 1007 ? -4.5 20.406 -66.812 1 14.38 1007 SER A CA 1
ATOM 7665 C C . SER A 1 1007 ? -3.861 19.375 -65.875 1 14.38 1007 SER A C 1
ATOM 7667 O O . SER A 1 1007 ? -4.004 18.172 -66.062 1 14.38 1007 SER A O 1
ATOM 7669 N N . VAL A 1 1008 ? -2.559 19.359 -65.938 1 14.65 1008 VAL A N 1
ATOM 7670 C CA . VAL A 1 1008 ? -1.77 18.297 -66.562 1 14.65 1008 VAL A CA 1
ATOM 7671 C C . VAL A 1 1008 ? -1.278 17.312 -65.5 1 14.65 1008 VAL A C 1
ATOM 7673 O O . VAL A 1 1008 ? -1.445 17.547 -64.312 1 14.65 1008 VAL A O 1
ATOM 7676 N N . PRO A 1 1009 ? 0.103 17.125 -65.5 1 15.31 1009 PRO A N 1
ATOM 7677 C CA . PRO A 1 1009 ? 0.816 15.93 -66 1 15.31 1009 PRO A CA 1
ATOM 7678 C C . PRO A 1 1009 ? 1.308 15.047 -64.812 1 15.31 1009 PRO A C 1
ATOM 7680 O O . PRO A 1 1009 ? 1.126 13.828 -64.875 1 15.31 1009 PRO A O 1
ATOM 7683 N N . GLY A 1 1010 ? 2.25 15.578 -63.938 1 15.3 1010 GLY A N 1
ATOM 7684 C CA . GLY A 1 1010 ? 3.547 14.93 -64 1 15.3 1010 GLY A CA 1
ATOM 7685 C C . GLY A 1 1010 ? 3.639 13.664 -63.188 1 15.3 1010 GLY A C 1
ATOM 7686 O O . GLY A 1 1010 ? 2.807 13.43 -62.312 1 15.3 1010 GLY A O 1
ATOM 7687 N N . SER A 1 1011 ? 4.691 12.828 -63.406 1 15.76 1011 SER A N 1
ATOM 7688 C CA . SER A 1 1011 ? 5.121 11.438 -63.531 1 15.76 1011 SER A CA 1
ATOM 7689 C C . SER A 1 1011 ? 5.602 10.875 -62.219 1 15.76 1011 SER A C 1
ATOM 7691 O O . SER A 1 1011 ? 5.371 9.703 -61.906 1 15.76 1011 SER A O 1
ATOM 7693 N N . LEU A 1 1012 ? 6.453 11.602 -61.344 1 15.96 1012 LEU A N 1
ATOM 7694 C CA . LEU A 1 1012 ? 7.723 10.914 -61.156 1 15.96 1012 LEU A CA 1
ATOM 7695 C C . LEU A 1 1012 ? 7.547 9.711 -60.219 1 15.96 1012 LEU A C 1
ATOM 7697 O O . LEU A 1 1012 ? 6.57 9.641 -59.469 1 15.96 1012 LEU A O 1
ATOM 7701 N N . SER A 1 1013 ? 8.781 9.219 -59.719 1 16.59 1013 SER A N 1
ATOM 7702 C CA . SER A 1 1013 ? 9.664 8.055 -59.656 1 16.59 1013 SER A CA 1
ATOM 7703 C C . SER A 1 1013 ? 9.5 7.285 -58.375 1 16.59 1013 SER A C 1
ATOM 7705 O O . SER A 1 1013 ? 8.922 7.793 -57.406 1 16.59 1013 SER A O 1
ATOM 7707 N N . ASP A 1 1014 ? 10.562 6.445 -58.031 1 17.61 1014 ASP A N 1
ATOM 7708 C CA . ASP A 1 1014 ? 10.898 5.094 -57.625 1 17.61 1014 ASP A CA 1
ATOM 7709 C C . ASP A 1 1014 ? 11.078 5.02 -56.094 1 17.61 1014 ASP A C 1
ATOM 7711 O O . ASP A 1 1014 ? 11.977 5.652 -55.562 1 17.61 1014 ASP A O 1
ATOM 7715 N N . ALA A 1 1015 ? 10.195 5.02 -55.312 1 17.94 1015 ALA A N 1
ATOM 7716 C CA . ALA A 1 1015 ? 10.398 5.066 -53.875 1 17.94 1015 ALA A CA 1
ATOM 7717 C C . ALA A 1 1015 ? 11.172 3.846 -53.375 1 17.94 1015 ALA A C 1
ATOM 7719 O O . ALA A 1 1015 ? 10.773 2.707 -53.625 1 17.94 1015 ALA A O 1
ATOM 7720 N N . PRO A 1 1016 ? 12.445 4.141 -53.062 1 18.88 1016 PRO A N 1
ATOM 7721 C CA . PRO A 1 1016 ? 13.406 3.102 -52.688 1 18.88 1016 PRO A CA 1
ATOM 7722 C C . PRO A 1 1016 ? 12.93 2.266 -51.5 1 18.88 1016 PRO A C 1
ATOM 7724 O O . PRO A 1 1016 ? 12.117 2.732 -50.719 1 18.88 1016 PRO A O 1
ATOM 7727 N N . GLU A 1 1017 ? 13.211 0.938 -51.531 1 19.28 1017 GLU A N 1
ATOM 7728 C CA . GLU A 1 1017 ? 12.898 -0.307 -50.844 1 19.28 1017 GLU A CA 1
ATOM 7729 C C . GLU A 1 1017 ? 13.469 -0.302 -49.438 1 19.28 1017 GLU A C 1
ATOM 7731 O O . GLU A 1 1017 ? 14.688 -0.294 -49.25 1 19.28 1017 GLU A O 1
ATOM 7736 N N . SER A 1 1018 ? 12.961 0.519 -48.531 1 17.98 1018 SER A N 1
ATOM 7737 C CA . SER A 1 1018 ? 13.523 0.72 -47.219 1 17.98 1018 SER A CA 1
ATOM 7738 C C . SER A 1 1018 ? 13.742 -0.609 -46.5 1 17.98 1018 SER A C 1
ATOM 7740 O O . SER A 1 1018 ? 12.922 -1.526 -46.625 1 17.98 1018 SER A O 1
ATOM 7742 N N . ASP A 1 1019 ? 15.023 -0.873 -45.938 1 19.59 1019 ASP A N 1
ATOM 7743 C CA . ASP A 1 1019 ? 15.859 -1.888 -45.312 1 19.59 1019 ASP A CA 1
ATOM 7744 C C . ASP A 1 1019 ? 15.242 -2.367 -44 1 19.59 1019 ASP A C 1
ATOM 7746 O O . ASP A 1 1019 ? 14.953 -1.562 -43.094 1 19.59 1019 ASP A O 1
ATOM 7750 N N . SER A 1 1020 ? 14.578 -3.48 -43.938 1 20.11 1020 SER A N 1
ATOM 7751 C CA . SER A 1 1020 ? 13.891 -4.215 -42.875 1 20.11 1020 SER A CA 1
ATOM 7752 C C . SER A 1 1020 ? 14.867 -4.695 -41.812 1 20.11 1020 SER A C 1
ATOM 7754 O O . SER A 1 1020 ? 15.719 -5.547 -42.062 1 20.11 1020 SER A O 1
ATOM 7756 N N . ALA A 1 1021 ? 15.383 -3.805 -40.812 1 21.52 1021 ALA A N 1
ATOM 7757 C CA . ALA A 1 1021 ? 16.359 -4.094 -39.781 1 21.52 1021 ALA A CA 1
ATOM 7758 C C . ALA A 1 1021 ? 15.93 -5.297 -38.938 1 21.52 1021 ALA A C 1
ATOM 7760 O O . ALA A 1 1021 ? 14.797 -5.348 -38.438 1 21.52 1021 ALA A O 1
ATOM 7761 N N . GLU A 1 1022 ? 16.562 -6.445 -39.094 1 21.58 1022 GLU A N 1
ATOM 7762 C CA . GLU A 1 1022 ? 16.453 -7.77 -38.5 1 21.58 1022 GLU A CA 1
ATOM 7763 C C . GLU A 1 1022 ? 16.641 -7.707 -37 1 21.58 1022 GLU A C 1
ATOM 7765 O O . GLU A 1 1022 ? 17.609 -7.121 -36.5 1 21.58 1022 GLU A O 1
ATOM 7770 N N . LEU A 1 1023 ? 15.641 -7.875 -36.156 1 21.75 1023 LEU A N 1
ATOM 7771 C CA . LEU A 1 1023 ? 15.492 -7.859 -34.688 1 21.75 1023 LEU A CA 1
ATOM 7772 C C . LEU A 1 1023 ? 16.359 -8.938 -34.031 1 21.75 1023 LEU A C 1
ATOM 7774 O O . LEU A 1 1023 ? 16.141 -10.125 -34.25 1 21.75 1023 LEU A O 1
ATOM 7778 N N . THR A 1 1024 ? 17.734 -8.781 -33.906 1 22.83 1024 THR A N 1
ATOM 7779 C CA . THR A 1 1024 ? 18.688 -9.742 -33.344 1 22.83 1024 THR A CA 1
ATOM 7780 C C . THR A 1 1024 ? 18.406 -9.992 -31.875 1 22.83 1024 THR A C 1
ATOM 7782 O O . THR A 1 1024 ? 18.156 -9.055 -31.125 1 22.83 1024 THR A O 1
ATOM 7785 N N . HIS A 1 1025 ? 18.125 -11.234 -31.438 1 21.84 1025 HIS A N 1
ATOM 7786 C CA . HIS A 1 1025 ? 17.734 -11.852 -30.172 1 21.84 1025 HIS A CA 1
ATOM 7787 C C . HIS A 1 1025 ? 18.859 -11.781 -29.141 1 21.84 1025 HIS A C 1
ATOM 7789 O O . HIS A 1 1025 ? 20 -12.164 -29.438 1 21.84 1025 HIS A O 1
ATOM 7795 N N . VAL A 1 1026 ? 18.875 -10.906 -28.188 1 24.98 1026 VAL A N 1
ATOM 7796 C CA . VAL A 1 1026 ? 19.875 -10.469 -27.219 1 24.98 1026 VAL A CA 1
ATOM 7797 C C . VAL A 1 1026 ? 20.125 -11.586 -26.203 1 24.98 1026 VAL A C 1
ATOM 7799 O O . VAL A 1 1026 ? 19.391 -11.727 -25.234 1 24.98 1026 VAL A O 1
ATOM 7802 N N . THR A 1 1027 ? 20.375 -12.953 -26.453 1 24.97 1027 THR A N 1
ATOM 7803 C CA . THR A 1 1027 ? 20.438 -14.102 -25.562 1 24.97 1027 THR A CA 1
ATOM 7804 C C . THR A 1 1027 ? 21.688 -14.047 -24.703 1 24.97 1027 THR A C 1
ATOM 7806 O O . THR A 1 1027 ? 21.844 -14.82 -23.75 1 24.97 1027 THR A O 1
ATOM 7809 N N . ALA A 1 1028 ? 22.812 -13.445 -25 1 25.72 1028 ALA A N 1
ATOM 7810 C CA . ALA A 1 1028 ? 24.109 -13.938 -24.562 1 25.72 1028 ALA A CA 1
ATOM 7811 C C . ALA A 1 1028 ? 24.312 -13.664 -23.062 1 25.72 1028 ALA A C 1
ATOM 7813 O O . ALA A 1 1028 ? 25.188 -14.25 -22.438 1 25.72 1028 ALA A O 1
ATOM 7814 N N . SER A 1 1029 ? 23.766 -12.547 -22.453 1 24.34 1029 SER A N 1
ATOM 7815 C CA . SER A 1 1029 ? 24.5 -11.977 -21.328 1 24.34 1029 SER A CA 1
ATOM 7816 C C . SER A 1 1029 ? 24.031 -12.562 -20 1 24.34 1029 SER A C 1
ATOM 7818 O O . SER A 1 1029 ? 24.031 -11.875 -18.984 1 24.34 1029 SER A O 1
ATOM 7820 N N . ARG A 1 1030 ? 23.438 -13.789 -19.969 1 26.55 1030 ARG A N 1
ATOM 7821 C CA . ARG A 1 1030 ? 22.891 -14.125 -18.656 1 26.55 1030 ARG A CA 1
ATOM 7822 C C . ARG A 1 1030 ? 23.984 -14.633 -17.734 1 26.55 1030 ARG A C 1
ATOM 7824 O O . ARG A 1 1030 ? 24.828 -15.445 -18.125 1 26.55 1030 ARG A O 1
ATOM 7831 N N . PRO A 1 1031 ? 24.328 -14.055 -16.641 1 23.83 1031 PRO A N 1
ATOM 7832 C CA . PRO A 1 1031 ? 25.484 -14.234 -15.742 1 23.83 1031 PRO A CA 1
ATOM 7833 C C . PRO A 1 1031 ? 25.516 -15.617 -15.094 1 23.83 1031 PRO A C 1
ATOM 7835 O O . PRO A 1 1031 ? 24.453 -16.203 -14.82 1 23.83 1031 PRO A O 1
ATOM 7838 N N . HIS A 1 1032 ? 26.531 -16.453 -15.43 1 26.81 1032 HIS A N 1
ATOM 7839 C CA . HIS A 1 1032 ? 26.812 -17.781 -14.914 1 26.81 1032 HIS A CA 1
ATOM 7840 C C . HIS A 1 1032 ? 27.141 -17.75 -13.43 1 26.81 1032 HIS A C 1
ATOM 7842 O O . HIS A 1 1032 ? 27.766 -16.797 -12.953 1 26.81 1032 HIS A O 1
ATOM 7848 N N . ILE A 1 1033 ? 26.484 -18.422 -12.625 1 24.03 1033 ILE A N 1
ATOM 7849 C CA . ILE A 1 1033 ? 26.672 -18.562 -11.188 1 24.03 1033 ILE A CA 1
ATOM 7850 C C . ILE A 1 1033 ? 28.062 -19.109 -10.891 1 24.03 1033 ILE A C 1
ATOM 7852 O O . ILE A 1 1033 ? 28.453 -20.141 -11.43 1 24.03 1033 ILE A O 1
ATOM 7856 N N . ALA A 1 1034 ? 29.047 -18.344 -10.391 1 22.73 1034 ALA A N 1
ATOM 7857 C CA . ALA A 1 1034 ? 30.438 -18.578 -10.055 1 22.73 1034 ALA A CA 1
ATOM 7858 C C . ALA A 1 1034 ? 30.578 -19.781 -9.125 1 22.73 1034 ALA A C 1
ATOM 7860 O O . ALA A 1 1034 ? 29.797 -19.953 -8.188 1 22.73 1034 ALA A O 1
ATOM 7861 N N . SER A 1 1035 ? 31.156 -20.875 -9.656 1 22.53 1035 SER A N 1
ATOM 7862 C CA . SER A 1 1035 ? 31.562 -22.047 -8.883 1 22.53 1035 SER A CA 1
ATOM 7863 C C . SER A 1 1035 ? 32.375 -21.625 -7.648 1 22.53 1035 SER A C 1
ATOM 7865 O O . SER A 1 1035 ? 33.094 -20.641 -7.676 1 22.53 1035 SER A O 1
ATOM 7867 N N . LYS A 1 1036 ? 32.031 -22.094 -6.41 1 24.83 1036 LYS A N 1
ATOM 7868 C CA . LYS A 1 1036 ? 32.625 -21.891 -5.09 1 24.83 1036 LYS A CA 1
ATOM 7869 C C . LYS A 1 1036 ? 34.125 -22.141 -5.109 1 24.83 1036 LYS A C 1
ATOM 7871 O O . LYS A 1 1036 ? 34.594 -23.219 -5.488 1 24.83 1036 LYS A O 1
ATOM 7876 N N . ARG A 1 1037 ? 34.938 -21.109 -5.328 1 22.41 1037 ARG A N 1
ATOM 7877 C CA . ARG A 1 1037 ? 36.406 -21.125 -5.258 1 22.41 1037 ARG A CA 1
ATOM 7878 C C . ARG A 1 1037 ? 36.875 -21.859 -4.008 1 22.41 1037 ARG A C 1
ATOM 7880 O O . ARG A 1 1037 ? 36.312 -21.703 -2.934 1 22.41 1037 ARG A O 1
ATOM 7887 N N . LYS A 1 1038 ? 37.562 -22.984 -4.184 1 23.92 1038 LYS A N 1
ATOM 7888 C CA . LYS A 1 1038 ? 38.25 -23.828 -3.193 1 23.92 1038 LYS A CA 1
ATOM 7889 C C . LYS A 1 1038 ? 39.031 -22.984 -2.193 1 23.92 1038 LYS A C 1
ATOM 7891 O O . LYS A 1 1038 ? 39.625 -21.969 -2.562 1 23.92 1038 LYS A O 1
ATOM 7896 N N . PRO A 1 1039 ? 38.781 -23.141 -0.905 1 22.95 1039 PRO A N 1
ATOM 7897 C CA . PRO A 1 1039 ? 39.406 -22.406 0.191 1 22.95 1039 PRO A CA 1
ATOM 7898 C C . PRO A 1 1039 ? 40.938 -22.438 0.112 1 22.95 1039 PRO A C 1
ATOM 7900 O O . PRO A 1 1039 ? 41.531 -23.406 -0.406 1 22.95 1039 PRO A O 1
ATOM 7903 N N . PRO A 1 1040 ? 41.562 -21.328 -0.141 1 21.73 1040 PRO A N 1
ATOM 7904 C CA . PRO A 1 1040 ? 43.031 -21.25 -0.276 1 21.73 1040 PRO A CA 1
ATOM 7905 C C . PRO A 1 1040 ? 43.781 -22.047 0.806 1 21.73 1040 PRO A C 1
ATOM 7907 O O . PRO A 1 1040 ? 43.344 -22.047 1.964 1 21.73 1040 PRO A O 1
ATOM 7910 N N . THR A 1 1041 ? 44.281 -23.219 0.477 1 21.34 1041 THR A N 1
ATOM 7911 C CA . THR A 1 1041 ? 45.094 -24.078 1.332 1 21.34 1041 THR A CA 1
ATOM 7912 C C . THR A 1 1041 ? 46.188 -23.266 2.027 1 21.34 1041 THR A C 1
ATOM 7914 O O . THR A 1 1041 ? 46.906 -22.516 1.377 1 21.34 1041 THR A O 1
ATOM 7917 N N . ARG A 1 1042 ? 45.906 -22.875 3.295 1 22.56 1042 ARG A N 1
ATOM 7918 C CA . ARG A 1 1042 ? 46.812 -22.203 4.215 1 22.56 1042 ARG A CA 1
ATOM 7919 C C . ARG A 1 1042 ? 48.188 -22.859 4.207 1 22.56 1042 ARG A C 1
ATOM 7921 O O . ARG A 1 1042 ? 48.312 -24.078 4.348 1 22.56 1042 ARG A O 1
ATOM 7928 N N . ARG A 1 1043 ? 49.094 -22.297 3.512 1 25.59 1043 ARG A N 1
ATOM 7929 C CA . ARG A 1 1043 ? 50.469 -22.719 3.449 1 25.59 1043 ARG A CA 1
ATOM 7930 C C . ARG A 1 1043 ? 51.031 -22.953 4.848 1 25.59 1043 ARG A C 1
ATOM 7932 O O . ARG A 1 1043 ? 50.781 -22.172 5.766 1 25.59 1043 ARG A O 1
ATOM 7939 N N . PRO A 1 1044 ? 51.438 -24.125 5.105 1 22.09 1044 PRO A N 1
ATOM 7940 C CA . PRO A 1 1044 ? 52.031 -24.578 6.375 1 22.09 1044 PRO A CA 1
ATOM 7941 C C . PRO A 1 1044 ? 53.156 -23.672 6.867 1 22.09 1044 PRO A C 1
ATOM 7943 O O . PRO A 1 1044 ? 53.938 -23.156 6.062 1 22.09 1044 PRO A O 1
ATOM 7946 N N . ARG A 1 1045 ? 52.812 -22.906 7.949 1 23.28 1045 ARG A N 1
ATOM 7947 C CA . ARG A 1 1045 ? 53.75 -22.047 8.633 1 23.28 1045 ARG A CA 1
ATOM 7948 C C . ARG A 1 1045 ? 55.062 -22.781 8.922 1 23.28 1045 ARG A C 1
ATOM 7950 O O . ARG A 1 1045 ? 55.062 -23.938 9.336 1 23.28 1045 ARG A O 1
ATOM 7957 N N . PRO A 1 1046 ? 56.094 -22.312 8.352 1 24.52 1046 PRO A N 1
ATOM 7958 C CA . PRO A 1 1046 ? 57.406 -22.906 8.477 1 24.52 1046 PRO A CA 1
ATOM 7959 C C . PRO A 1 1046 ? 57.812 -23.141 9.93 1 24.52 1046 PRO A C 1
ATOM 7961 O O . PRO A 1 1046 ? 57.344 -22.453 10.836 1 24.52 1046 PRO A O 1
ATOM 7964 N N . PRO A 1 1047 ? 58.312 -24.297 10.273 1 24.27 1047 PRO A N 1
ATOM 7965 C CA . PRO A 1 1047 ? 58.781 -24.781 11.57 1 24.27 1047 PRO A CA 1
ATOM 7966 C C . PRO A 1 1047 ? 59.812 -23.859 12.227 1 24.27 1047 PRO A C 1
ATOM 7968 O O . PRO A 1 1047 ? 60.812 -23.484 11.594 1 24.27 1047 PRO A O 1
ATOM 7971 N N . THR A 1 1048 ? 59.188 -22.812 12.82 1 23.98 1048 THR A N 1
ATOM 7972 C CA . THR A 1 1048 ? 60.156 -22.016 13.594 1 23.98 1048 THR A CA 1
ATOM 7973 C C . THR A 1 1048 ? 61.062 -22.938 14.391 1 23.98 1048 THR A C 1
ATOM 7975 O O . THR A 1 1048 ? 60.625 -23.875 15.023 1 23.98 1048 THR A O 1
ATOM 7978 N N . GLU A 1 1049 ? 62.312 -22.906 14.172 1 24.28 1049 GLU A N 1
ATOM 7979 C CA . GLU A 1 1049 ? 63.5 -23.516 14.789 1 24.28 1049 GLU A CA 1
ATOM 7980 C C . GLU A 1 1049 ? 63.469 -23.375 16.312 1 24.28 1049 GLU A C 1
ATOM 7982 O O . GLU A 1 1049 ? 63.062 -22.344 16.844 1 24.28 1049 GLU A O 1
ATOM 7987 N N . ASN A 1 1050 ? 63.656 -24.375 17 1 22.7 1050 ASN A N 1
ATOM 7988 C CA . ASN A 1 1050 ? 64.188 -24.516 18.359 1 22.7 1050 ASN A CA 1
ATOM 7989 C C . ASN A 1 1050 ? 65.438 -23.703 18.562 1 22.7 1050 ASN A C 1
ATOM 7991 O O . ASN A 1 1050 ? 66.375 -23.797 17.766 1 22.7 1050 ASN A O 1
ATOM 7995 N N . MET B 1 1 ? 51.062 -53.594 -24.875 1 27.95 1 MET B N 1
ATOM 7996 C CA . MET B 1 1 ? 51.375 -52.281 -25.422 1 27.95 1 MET B CA 1
ATOM 7997 C C . MET B 1 1 ? 50.156 -51.344 -25.281 1 27.95 1 MET B C 1
ATOM 7999 O O . MET B 1 1 ? 49.094 -51.594 -25.844 1 27.95 1 MET B O 1
ATOM 8003 N N . SER B 1 2 ? 49.844 -50.812 -24.234 1 39.72 2 SER B N 1
ATOM 8004 C CA . SER B 1 2 ? 48.781 -49.906 -23.781 1 39.72 2 SER B CA 1
ATOM 8005 C C . SER B 1 2 ? 48.469 -48.844 -24.828 1 39.72 2 SER B C 1
ATOM 8007 O O . SER B 1 2 ? 49.344 -48.031 -25.172 1 39.72 2 SER B O 1
ATOM 8009 N N . GLU B 1 3 ? 47.875 -49.219 -26.016 1 49.78 3 GLU B N 1
ATOM 8010 C CA . GLU B 1 3 ? 47.688 -48.625 -27.344 1 49.78 3 GLU B CA 1
ATOM 8011 C C . GLU B 1 3 ? 47.312 -47.156 -27.266 1 49.78 3 GLU B C 1
ATOM 8013 O O . GLU B 1 3 ? 46.281 -46.812 -26.688 1 49.78 3 GLU B O 1
ATOM 8018 N N . GLU B 1 4 ? 48.219 -46.219 -27.094 1 65.12 4 GLU B N 1
ATOM 8019 C CA . GLU B 1 4 ? 48.344 -44.781 -26.781 1 65.12 4 GLU B CA 1
ATOM 8020 C C . GLU B 1 4 ? 47.75 -43.938 -27.906 1 65.12 4 GLU B C 1
ATOM 8022 O O . GLU B 1 4 ? 47.938 -44.219 -29.094 1 65.12 4 GLU B O 1
ATOM 8027 N N . ILE B 1 5 ? 46.625 -43.188 -27.656 1 83.5 5 ILE B N 1
ATOM 8028 C CA . ILE B 1 5 ? 46.062 -42.156 -28.531 1 83.5 5 ILE B CA 1
ATOM 8029 C C . ILE B 1 5 ? 47.125 -41.156 -28.938 1 83.5 5 ILE B C 1
ATOM 8031 O O . ILE B 1 5 ? 47.812 -40.594 -28.078 1 83.5 5 ILE B O 1
ATOM 8035 N N . SER B 1 6 ? 47.5 -41.156 -30.281 1 86 6 SER B N 1
ATOM 8036 C CA . SER B 1 6 ? 48.531 -40.25 -30.812 1 86 6 SER B CA 1
ATOM 8037 C C . SER B 1 6 ? 48.25 -38.812 -30.438 1 86 6 SER B C 1
ATOM 8039 O O . SER B 1 6 ? 47.125 -38.438 -30.141 1 86 6 SER B O 1
ATOM 8041 N N . PRO B 1 7 ? 49.25 -38 -30.281 1 86.88 7 PRO B N 1
ATOM 8042 C CA . PRO B 1 7 ? 49.062 -36.562 -29.984 1 86.88 7 PRO B CA 1
ATOM 8043 C C . PRO B 1 7 ? 48.219 -35.844 -31.016 1 86.88 7 PRO B C 1
ATOM 8045 O O . PRO B 1 7 ? 47.438 -34.938 -30.672 1 86.88 7 PRO B O 1
ATOM 8048 N N . ASN B 1 8 ? 48.375 -36.25 -32.25 1 87.56 8 ASN B N 1
ATOM 8049 C CA . ASN B 1 8 ? 47.531 -35.656 -33.281 1 87.56 8 ASN B CA 1
ATOM 8050 C C . ASN B 1 8 ? 46.062 -36 -33.062 1 87.56 8 ASN B C 1
ATOM 8052 O O . ASN B 1 8 ? 45.188 -35.125 -33.312 1 87.56 8 ASN B O 1
ATOM 8056 N N . ASP B 1 9 ? 45.812 -37.156 -32.656 1 90.25 9 ASP B N 1
ATOM 8057 C CA . ASP B 1 9 ? 44.438 -37.562 -32.375 1 90.25 9 ASP B CA 1
ATOM 8058 C C . ASP B 1 9 ? 43.906 -36.812 -31.156 1 90.25 9 ASP B C 1
ATOM 8060 O O . ASP B 1 9 ? 42.719 -36.406 -31.141 1 90.25 9 ASP B O 1
ATOM 8064 N N . ARG B 1 10 ? 44.656 -36.531 -30.141 1 90.5 10 ARG B N 1
ATOM 8065 C CA . ARG B 1 10 ? 44.219 -35.781 -28.969 1 90.5 10 ARG B CA 1
ATOM 8066 C C . ARG B 1 10 ? 43.906 -34.344 -29.312 1 90.5 10 ARG B C 1
ATOM 8068 O O . ARG B 1 10 ? 42.938 -33.781 -28.766 1 90.5 10 ARG B O 1
ATOM 8075 N N . LYS B 1 11 ? 44.75 -33.875 -30.203 1 89.62 11 LYS B N 1
ATOM 8076 C CA . LYS B 1 11 ? 44.469 -32.5 -30.656 1 89.62 11 LYS B CA 1
ATOM 8077 C C . LYS B 1 11 ? 43.156 -32.438 -31.391 1 89.62 11 LYS B C 1
ATOM 8079 O O . LYS B 1 11 ? 42.375 -31.484 -31.203 1 89.62 11 LYS B O 1
ATOM 8084 N N . PHE B 1 12 ? 42.906 -33.375 -32.219 1 90.81 12 PHE B N 1
ATOM 8085 C CA . PHE B 1 12 ? 41.625 -33.438 -32.938 1 90.81 12 PHE B CA 1
ATOM 8086 C C . PHE B 1 12 ? 40.469 -33.562 -31.984 1 90.81 12 PHE B C 1
ATOM 8088 O O . PHE B 1 12 ? 39.438 -32.906 -32.156 1 90.81 12 PHE B O 1
ATOM 8095 N N . ILE B 1 13 ? 40.594 -34.344 -31 1 91.56 13 ILE B N 1
ATOM 8096 C CA . ILE B 1 13 ? 39.531 -34.594 -30 1 91.56 13 ILE B CA 1
ATOM 8097 C C . ILE B 1 13 ? 39.281 -33.312 -29.219 1 91.56 13 ILE B C 1
ATOM 8099 O O . ILE B 1 13 ? 38.125 -32.938 -28.969 1 91.56 13 ILE B O 1
ATOM 8103 N N . THR B 1 14 ? 40.25 -32.594 -28.859 1 90.31 14 THR B N 1
ATOM 8104 C CA . THR B 1 14 ? 40.094 -31.328 -28.125 1 90.31 14 THR B CA 1
ATOM 8105 C C . THR B 1 14 ? 39.344 -30.297 -28.969 1 90.31 14 THR B C 1
ATOM 8107 O O . THR B 1 14 ? 38.5 -29.562 -28.469 1 90.31 14 THR B O 1
ATOM 8110 N N . ASN B 1 15 ? 39.656 -30.312 -30.25 1 89.5 15 ASN B N 1
ATOM 8111 C CA . ASN B 1 15 ? 38.969 -29.406 -31.156 1 89.5 15 ASN B CA 1
ATOM 8112 C C . ASN B 1 15 ? 37.5 -29.766 -31.297 1 89.5 15 ASN B C 1
ATOM 8114 O O . ASN B 1 15 ? 36.625 -28.891 -31.344 1 89.5 15 ASN B O 1
ATOM 8118 N N . LEU B 1 16 ? 37.281 -31.016 -31.375 1 89.88 16 LEU B N 1
ATOM 8119 C CA . LEU B 1 16 ? 35.906 -31.5 -31.469 1 89.88 16 LEU B CA 1
ATOM 8120 C C . LEU B 1 16 ? 35.094 -31.141 -30.219 1 89.88 16 LEU B C 1
ATOM 8122 O O . LEU B 1 16 ? 33.938 -30.719 -30.328 1 89.88 16 LEU B O 1
ATOM 8126 N N . LEU B 1 17 ? 35.688 -31.281 -29.172 1 89.69 17 LEU B N 1
ATOM 8127 C CA . LEU B 1 17 ? 35.031 -30.984 -27.891 1 89.69 17 LEU B CA 1
ATOM 8128 C C . LEU B 1 17 ? 34.75 -29.484 -27.766 1 89.69 17 LEU B C 1
ATOM 8130 O O . LEU B 1 17 ? 33.719 -29.078 -27.25 1 89.69 17 LEU B O 1
ATOM 8134 N N . THR B 1 18 ? 35.625 -28.688 -28.203 1 86.56 18 THR B N 1
ATOM 8135 C CA . THR B 1 18 ? 35.438 -27.25 -28.141 1 86.56 18 THR B CA 1
ATOM 8136 C C . THR B 1 18 ? 34.312 -26.797 -29.078 1 86.56 18 THR B C 1
ATOM 8138 O O . THR B 1 18 ? 33.5 -25.938 -28.734 1 86.56 18 THR B O 1
ATOM 8141 N N . GLN B 1 19 ? 34.312 -27.453 -30.203 1 83.56 19 GLN B N 1
ATOM 8142 C CA . GLN B 1 19 ? 33.281 -27.109 -31.188 1 83.56 19 GLN B CA 1
ATOM 8143 C C . GLN B 1 19 ? 31.891 -27.484 -30.703 1 83.56 19 GLN B C 1
ATOM 8145 O O . GLN B 1 19 ? 30.922 -26.766 -30.938 1 83.56 19 GLN B O 1
ATOM 8150 N N . LYS B 1 20 ? 31.828 -28.609 -29.984 1 84.62 20 LYS B N 1
ATOM 8151 C CA . LYS B 1 20 ? 30.531 -29.094 -29.531 1 84.62 20 LYS B CA 1
ATOM 8152 C C . LYS B 1 20 ? 30.25 -28.656 -28.094 1 84.62 20 LYS B C 1
ATOM 8154 O O . LYS B 1 20 ? 29.172 -28.938 -27.547 1 84.62 20 LYS B O 1
ATOM 8159 N N . ASN B 1 21 ? 31.094 -27.859 -27.578 1 81.5 21 ASN B N 1
ATOM 8160 C CA . ASN B 1 21 ? 30.984 -27.375 -26.203 1 81.5 21 ASN B CA 1
ATOM 8161 C C . ASN B 1 21 ? 30.703 -28.516 -25.234 1 81.5 21 ASN B C 1
ATOM 8163 O O . ASN B 1 21 ? 29.75 -28.453 -24.453 1 81.5 21 ASN B O 1
ATOM 8167 N N . GLN B 1 22 ? 31.547 -29.672 -25.422 1 86.5 22 GLN B N 1
ATOM 8168 C CA . GLN B 1 22 ? 31.391 -30.844 -24.562 1 86.5 22 GLN B CA 1
ATOM 8169 C C . GLN B 1 22 ? 32.688 -31.188 -23.875 1 86.5 22 GLN B C 1
ATOM 8171 O O . GLN B 1 22 ? 33.75 -30.625 -24.188 1 86.5 22 GLN B O 1
ATOM 8176 N N . GLU B 1 23 ? 32.562 -32 -22.891 1 85.81 23 GLU B N 1
ATOM 8177 C CA . GLU B 1 23 ? 33.719 -32.469 -22.141 1 85.81 23 GLU B CA 1
ATOM 8178 C C . GLU B 1 23 ? 33.906 -33.969 -22.312 1 85.81 23 GLU B C 1
ATOM 8180 O O . GLU B 1 23 ? 32.938 -34.719 -22.531 1 85.81 23 GLU B O 1
ATOM 8185 N N . SER B 1 24 ? 35.188 -34.406 -22.297 1 89.12 24 SER B N 1
ATOM 8186 C CA . SER B 1 24 ? 35.5 -35.844 -22.406 1 89.12 24 SER B CA 1
ATOM 8187 C C . SER B 1 24 ? 35.312 -36.562 -21.078 1 89.12 24 SER B C 1
ATOM 8189 O O . SER B 1 24 ? 35.844 -36.125 -20.062 1 89.12 24 SER B O 1
ATOM 8191 N N . LEU B 1 25 ? 34.5 -37.5 -21.047 1 91 25 LEU B N 1
ATOM 8192 C CA . LEU B 1 25 ? 34.281 -38.281 -19.828 1 91 25 LEU B CA 1
ATOM 8193 C C . LEU B 1 25 ? 35.125 -39.562 -19.844 1 91 25 LEU B C 1
ATOM 8195 O O . LEU B 1 25 ? 35.594 -40 -18.797 1 91 25 LEU B O 1
ATOM 8199 N N . LEU B 1 26 ? 35.25 -40.219 -21.078 1 92.19 26 LEU B N 1
ATOM 8200 C CA . LEU B 1 26 ? 36.031 -41.469 -21.219 1 92.19 26 LEU B CA 1
ATOM 8201 C C . LEU B 1 26 ? 36.625 -41.562 -22.625 1 92.19 26 LEU B C 1
ATOM 8203 O O . LEU B 1 26 ? 35.969 -41.219 -23.609 1 92.19 26 LEU B O 1
ATOM 8207 N N . LEU B 1 27 ? 37.875 -41.844 -22.625 1 91.88 27 LEU B N 1
ATOM 8208 C CA . LEU B 1 27 ? 38.594 -42.062 -23.859 1 91.88 27 LEU B CA 1
ATOM 8209 C C . LEU B 1 27 ? 39.25 -43.438 -23.891 1 91.88 27 LEU B C 1
ATOM 8211 O O . LEU B 1 27 ? 39.938 -43.844 -22.953 1 91.88 27 LEU B O 1
ATOM 8215 N N . SER B 1 28 ? 38.844 -44.281 -24.859 1 91.12 28 SER B N 1
ATOM 8216 C CA . SER B 1 28 ? 39.375 -45.625 -24.984 1 91.12 28 SER B CA 1
ATOM 8217 C C . SER B 1 28 ? 39.594 -46 -26.453 1 91.12 28 SER B C 1
ATOM 8219 O O . SER B 1 28 ? 39.219 -45.25 -27.359 1 91.12 28 SER B O 1
ATOM 8221 N N . ILE B 1 29 ? 40.375 -47.156 -26.672 1 90.62 29 ILE B N 1
ATOM 8222 C CA . ILE B 1 29 ? 40.625 -47.656 -28.016 1 90.62 29 ILE B CA 1
ATOM 8223 C C . ILE B 1 29 ? 40.156 -49.094 -28.125 1 90.62 29 ILE B C 1
ATOM 8225 O O . ILE B 1 29 ? 40.281 -49.875 -27.172 1 90.62 29 ILE B O 1
ATOM 8229 N N . GLY B 1 30 ? 39.531 -49.406 -29.219 1 90.62 30 GLY B N 1
ATOM 8230 C CA . GLY B 1 30 ? 39.062 -50.75 -29.469 1 90.62 30 GLY B CA 1
ATOM 8231 C C . GLY B 1 30 ? 39.156 -51.156 -30.938 1 90.62 30 GLY B C 1
ATOM 8232 O O . GLY B 1 30 ? 39.469 -50.312 -31.797 1 90.62 30 GLY B O 1
ATOM 8233 N N . ASP B 1 31 ? 38.969 -52.406 -31.109 1 90 31 ASP B N 1
ATOM 8234 C CA . ASP B 1 31 ? 38.969 -52.938 -32.469 1 90 31 ASP B CA 1
ATOM 8235 C C . ASP B 1 31 ? 37.562 -53.188 -32.969 1 90 31 ASP B C 1
ATOM 8237 O O . ASP B 1 31 ? 36.781 -53.844 -32.312 1 90 31 ASP B O 1
ATOM 8241 N N . LYS B 1 32 ? 37.25 -52.625 -34.094 1 91.88 32 LYS B N 1
ATOM 8242 C CA . LYS B 1 32 ? 35.906 -52.781 -34.656 1 91.88 32 LYS B CA 1
ATOM 8243 C C . LYS B 1 32 ? 35.688 -54.188 -35.156 1 91.88 32 LYS B C 1
ATOM 8245 O O . LYS B 1 32 ? 36.531 -54.781 -35.812 1 91.88 32 LYS B O 1
ATOM 8250 N N . ILE B 1 33 ? 34.562 -54.719 -34.781 1 85.94 33 ILE B N 1
ATOM 8251 C CA . ILE B 1 33 ? 34.188 -56.062 -35.219 1 85.94 33 ILE B CA 1
ATOM 8252 C C . ILE B 1 33 ? 33.625 -56.031 -36.625 1 85.94 33 ILE B C 1
ATOM 8254 O O . ILE B 1 33 ? 32.688 -55.281 -36.906 1 85.94 33 ILE B O 1
ATOM 8258 N N . SER B 1 34 ? 34.438 -56.406 -37.656 1 74.44 34 SER B N 1
ATOM 8259 C CA . SER B 1 34 ? 34.031 -56.375 -39.031 1 74.44 34 SER B CA 1
ATOM 8260 C C . SER B 1 34 ? 33.094 -57.531 -39.375 1 74.44 34 SER B C 1
ATOM 8262 O O . SER B 1 34 ? 33.188 -58.594 -38.75 1 74.44 34 SER B O 1
ATOM 8264 N N . LYS B 1 35 ? 31.922 -57.375 -40.188 1 65.56 35 LYS B N 1
ATOM 8265 C CA . LYS B 1 35 ? 31.016 -58.438 -40.656 1 65.56 35 LYS B CA 1
ATOM 8266 C C . LYS B 1 35 ? 31.766 -59.438 -41.531 1 65.56 35 LYS B C 1
ATOM 8268 O O . LYS B 1 35 ? 31.344 -60.594 -41.656 1 65.56 35 LYS B O 1
ATOM 8273 N N . LYS B 1 36 ? 32.844 -59 -42.312 1 61.06 36 LYS B N 1
ATOM 8274 C CA . LYS B 1 36 ? 33.562 -59.875 -43.219 1 61.06 36 LYS B CA 1
ATOM 8275 C C . LYS B 1 36 ? 34.719 -60.594 -42.531 1 61.06 36 LYS B C 1
ATOM 8277 O O . LYS B 1 36 ? 35.5 -59.938 -41.812 1 61.06 36 LYS B O 1
ATOM 8282 N N . LYS B 1 37 ? 34.625 -61.844 -42.406 1 59.72 37 LYS B N 1
ATOM 8283 C CA . LYS B 1 37 ? 35.531 -62.75 -41.719 1 59.72 37 LYS B CA 1
ATOM 8284 C C . LYS B 1 37 ? 37 -62.406 -42 1 59.72 37 LYS B C 1
ATOM 8286 O O . LYS B 1 37 ? 37.844 -62.625 -41.125 1 59.72 37 LYS B O 1
ATOM 8291 N N . ASN B 1 38 ? 37.406 -62.031 -43.125 1 59.06 38 ASN B N 1
ATOM 8292 C CA . ASN B 1 38 ? 38.812 -62.031 -43.5 1 59.06 38 ASN B CA 1
ATOM 8293 C C . ASN B 1 38 ? 39.438 -60.656 -43.375 1 59.06 38 ASN B C 1
ATOM 8295 O O . ASN B 1 38 ? 40.562 -60.438 -43.844 1 59.06 38 ASN B O 1
ATOM 8299 N N . LYS B 1 39 ? 38.844 -59.562 -42.875 1 62.66 39 LYS B N 1
ATOM 8300 C CA . LYS B 1 39 ? 39.469 -58.25 -42.875 1 62.66 39 LYS B CA 1
ATOM 8301 C C . LYS B 1 39 ? 40.062 -57.906 -41.531 1 62.66 39 LYS B C 1
ATOM 8303 O O . LYS B 1 39 ? 39.531 -58.312 -40.5 1 62.66 39 LYS B O 1
ATOM 8308 N N . LYS B 1 40 ? 41.281 -57.469 -41.5 1 67.5 40 LYS B N 1
ATOM 8309 C CA . LYS B 1 40 ? 42.031 -57.062 -40.312 1 67.5 40 LYS B CA 1
ATOM 8310 C C . LYS B 1 40 ? 41.219 -56.062 -39.5 1 67.5 40 LYS B C 1
ATOM 8312 O O . LYS B 1 40 ? 40.625 -55.125 -40.031 1 67.5 40 LYS B O 1
ATOM 8317 N N . PRO B 1 41 ? 41.031 -56.344 -38.188 1 78.31 41 PRO B N 1
ATOM 8318 C CA . PRO B 1 41 ? 40.25 -55.438 -37.312 1 78.31 41 PRO B CA 1
ATOM 8319 C C . PRO B 1 41 ? 40.812 -54 -37.344 1 78.31 41 PRO B C 1
ATOM 8321 O O . PRO B 1 41 ? 42.031 -53.812 -37.344 1 78.31 41 PRO B O 1
ATOM 8324 N N . SER B 1 42 ? 39.906 -53.062 -37.75 1 85.5 42 SER B N 1
ATOM 8325 C CA . SER B 1 42 ? 40.312 -51.688 -37.781 1 85.5 42 SER B CA 1
ATOM 8326 C C . SER B 1 42 ? 40.188 -51.031 -36.406 1 85.5 42 SER B C 1
ATOM 8328 O O . SER B 1 42 ? 39.188 -51.219 -35.75 1 85.5 42 SER B O 1
ATOM 8330 N N . LYS B 1 43 ? 41.25 -50.312 -35.969 1 89 43 LYS B N 1
ATOM 8331 C CA . LYS B 1 43 ? 41.281 -49.625 -34.688 1 89 43 LYS B CA 1
ATOM 8332 C C . LYS B 1 43 ? 40.375 -48.406 -34.688 1 89 43 LYS B C 1
ATOM 8334 O O . LYS B 1 43 ? 40.281 -47.688 -35.719 1 89 43 LYS B O 1
ATOM 8339 N N . ARG B 1 44 ? 39.625 -48.25 -33.594 1 92.69 44 ARG B N 1
ATOM 8340 C CA . ARG B 1 44 ? 38.75 -47.062 -33.406 1 92.69 44 ARG B CA 1
ATOM 8341 C C . ARG B 1 44 ? 39 -46.438 -32.031 1 92.69 44 ARG B C 1
ATOM 8343 O O . ARG B 1 44 ? 39.188 -47.125 -31.047 1 92.69 44 ARG B O 1
ATOM 8350 N N . ILE B 1 45 ? 38.938 -45.094 -32 1 93.44 45 ILE B N 1
ATOM 8351 C CA . ILE B 1 45 ? 38.969 -44.344 -30.75 1 93.44 45 ILE B CA 1
ATOM 8352 C C . ILE B 1 45 ? 37.531 -44.125 -30.266 1 93.44 45 ILE B C 1
ATOM 8354 O O . ILE B 1 45 ? 36.688 -43.656 -31.031 1 93.44 45 ILE B O 1
ATOM 8358 N N . ILE B 1 46 ? 37.25 -44.531 -29.047 1 93.69 46 ILE B N 1
ATOM 8359 C CA . ILE B 1 46 ? 35.969 -44.344 -28.422 1 93.69 46 ILE B CA 1
ATOM 8360 C C . ILE B 1 46 ? 36 -43.125 -27.484 1 93.69 46 ILE B C 1
ATOM 8362 O O . ILE B 1 46 ? 36.75 -43.094 -26.516 1 93.69 46 ILE B O 1
ATOM 8366 N N . LEU B 1 47 ? 35.188 -42.062 -27.859 1 94.06 47 LEU B N 1
ATOM 8367 C CA . LEU B 1 47 ? 35.062 -40.875 -27.031 1 94.06 47 LEU B CA 1
ATOM 8368 C C . LEU B 1 47 ? 33.656 -40.719 -26.469 1 94.06 47 LEU B C 1
ATOM 8370 O O . LEU B 1 47 ? 32.719 -40.594 -27.234 1 94.06 47 LEU B O 1
ATOM 8374 N N . ILE B 1 48 ? 33.531 -40.812 -25.156 1 94.62 48 ILE B N 1
ATOM 8375 C CA . ILE B 1 48 ? 32.25 -40.594 -24.5 1 94.62 48 ILE B CA 1
ATOM 8376 C C . ILE B 1 48 ? 32.219 -39.219 -23.891 1 94.62 48 ILE B C 1
ATOM 8378 O O . ILE B 1 48 ? 33.094 -38.812 -23.125 1 94.62 48 ILE B O 1
ATOM 8382 N N . THR B 1 49 ? 31.188 -38.469 -24.312 1 93.81 49 THR B N 1
ATOM 8383 C CA . THR B 1 49 ? 30.953 -37.125 -23.797 1 93.81 49 THR B CA 1
ATOM 8384 C C . THR B 1 49 ? 29.672 -37.094 -22.969 1 93.81 49 THR B C 1
ATOM 8386 O O . THR B 1 49 ? 29.109 -38.125 -22.641 1 93.81 49 THR B O 1
ATOM 8389 N N . LYS B 1 50 ? 29.25 -35.875 -22.656 1 91.62 50 LYS B N 1
ATOM 8390 C CA . LYS B 1 50 ? 28.062 -35.719 -21.812 1 91.62 50 LYS B CA 1
ATOM 8391 C C . LYS B 1 50 ? 26.797 -36.125 -22.547 1 91.62 50 LYS B C 1
ATOM 8393 O O . LYS B 1 50 ? 25.859 -36.625 -21.938 1 91.62 50 LYS B O 1
ATOM 8398 N N . ASN B 1 51 ? 26.844 -35.969 -23.891 1 93.75 51 ASN B N 1
ATOM 8399 C CA . ASN B 1 51 ? 25.594 -36.188 -24.594 1 93.75 51 ASN B CA 1
ATOM 8400 C C . ASN B 1 51 ? 25.75 -37.25 -25.688 1 93.75 51 ASN B C 1
ATOM 8402 O O . ASN B 1 51 ? 24.766 -37.812 -26.156 1 93.75 51 ASN B O 1
ATOM 8406 N N . ARG B 1 52 ? 26.984 -37.406 -26.078 1 94.12 52 ARG B N 1
ATOM 8407 C CA . ARG B 1 52 ? 27.172 -38.25 -27.266 1 94.12 52 ARG B CA 1
ATOM 8408 C C . ARG B 1 52 ? 28.359 -39.188 -27.094 1 94.12 52 ARG B C 1
ATOM 8410 O O . ARG B 1 52 ? 29.219 -38.938 -26.234 1 94.12 52 ARG B O 1
ATOM 8417 N N . ILE B 1 53 ? 28.391 -40.25 -27.984 1 94.62 53 ILE B N 1
ATOM 8418 C CA . ILE B 1 53 ? 29.516 -41.156 -28.156 1 94.62 53 ILE B CA 1
ATOM 8419 C C . ILE B 1 53 ? 30.094 -41.031 -29.562 1 94.62 53 ILE B C 1
ATOM 8421 O O . ILE B 1 53 ? 29.359 -41.125 -30.547 1 94.62 53 ILE B O 1
ATOM 8425 N N . PHE B 1 54 ? 31.422 -40.781 -29.578 1 94 54 PHE B N 1
ATOM 8426 C CA . PHE B 1 54 ? 32.094 -40.625 -30.875 1 94 54 PHE B CA 1
ATOM 8427 C C . PHE B 1 54 ? 33.031 -41.781 -31.125 1 94 54 PHE B C 1
ATOM 8429 O O . PHE B 1 54 ? 33.75 -42.219 -30.219 1 94 54 PHE B O 1
ATOM 8436 N N . PHE B 1 55 ? 33 -42.219 -32.344 1 93.75 55 PHE B N 1
ATOM 8437 C CA . PHE B 1 55 ? 33.969 -43.219 -32.812 1 93.75 55 PHE B CA 1
ATOM 8438 C C . PHE B 1 55 ? 34.844 -42.625 -33.906 1 93.75 55 PHE B C 1
ATOM 8440 O O . PHE B 1 55 ? 34.344 -42.219 -34.969 1 93.75 55 PHE B O 1
ATOM 8447 N N . LEU B 1 56 ? 36.062 -42.562 -33.562 1 93.38 56 LEU B N 1
ATOM 8448 C CA . LEU B 1 56 ? 36.969 -41.938 -34.469 1 93.38 56 LEU B CA 1
ATOM 8449 C C . LEU B 1 56 ? 38 -42.938 -35 1 93.38 56 LEU B C 1
ATOM 8451 O O . LEU B 1 56 ? 38.344 -43.906 -34.312 1 93.38 56 LEU B O 1
ATOM 8455 N N . LYS B 1 57 ? 38.438 -42.781 -36.188 1 90.31 57 LYS B N 1
ATOM 8456 C CA . LYS B 1 57 ? 39.562 -43.562 -36.75 1 90.31 57 LYS B CA 1
ATOM 8457 C C . LYS B 1 57 ? 40.906 -42.906 -36.406 1 90.31 57 LYS B C 1
ATOM 8459 O O . LYS B 1 57 ? 41.094 -41.719 -36.688 1 90.31 57 LYS B O 1
ATOM 8464 N N . PRO B 1 58 ? 41.688 -43.781 -35.781 1 88.62 58 PRO B N 1
ATOM 8465 C CA . PRO B 1 58 ? 42.969 -43.188 -35.406 1 88.62 58 PRO B CA 1
ATOM 8466 C C . PRO B 1 58 ? 43.75 -42.656 -36.594 1 88.62 58 PRO B C 1
ATOM 8468 O O . PRO B 1 58 ? 43.719 -43.25 -37.688 1 88.62 58 PRO B O 1
ATOM 8471 N N . SER B 1 59 ? 44.438 -41.562 -36.562 1 82.12 59 SER B N 1
ATOM 8472 C CA . SER B 1 59 ? 45.375 -40.938 -37.469 1 82.12 59 SER B CA 1
ATOM 8473 C C . SER B 1 59 ? 44.688 -40.281 -38.688 1 82.12 59 SER B C 1
ATOM 8475 O O . SER B 1 59 ? 45.344 -39.719 -39.562 1 82.12 59 SER B O 1
ATOM 8477 N N . GLN B 1 60 ? 43.375 -40.312 -38.812 1 85.69 60 GLN B N 1
ATOM 8478 C CA . GLN B 1 60 ? 42.656 -39.719 -39.938 1 85.69 60 GLN B CA 1
ATOM 8479 C C . GLN B 1 60 ? 41.875 -38.5 -39.531 1 85.69 60 GLN B C 1
ATOM 8481 O O . GLN B 1 60 ? 41.438 -37.719 -40.375 1 85.69 60 GLN B O 1
ATOM 8486 N N . ASN B 1 61 ? 41.844 -38.094 -38.375 1 83.44 61 ASN B N 1
ATOM 8487 C CA . ASN B 1 61 ? 41.156 -36.938 -37.844 1 83.44 61 ASN B CA 1
ATOM 8488 C C . ASN B 1 61 ? 39.719 -36.875 -38.344 1 83.44 61 ASN B C 1
ATOM 8490 O O . ASN B 1 61 ? 39.281 -35.812 -38.844 1 83.44 61 ASN B O 1
ATOM 8494 N N . LYS B 1 62 ? 39.031 -37.938 -38.438 1 89.75 62 LYS B N 1
ATOM 8495 C CA . LYS B 1 62 ? 37.656 -38 -38.938 1 89.75 62 LYS B CA 1
ATOM 8496 C C . LYS B 1 62 ? 36.75 -38.781 -38 1 89.75 62 LYS B C 1
ATOM 8498 O O . LYS B 1 62 ? 37.156 -39.781 -37.438 1 89.75 62 LYS B O 1
ATOM 8503 N N . VAL B 1 63 ? 35.531 -38.188 -37.781 1 92.94 63 VAL B N 1
ATOM 8504 C CA . VAL B 1 63 ? 34.531 -38.906 -37 1 92.94 63 VAL B CA 1
ATOM 8505 C C . VAL B 1 63 ? 33.781 -39.938 -37.875 1 92.94 63 VAL B C 1
ATOM 8507 O O . VAL B 1 63 ? 33.219 -39.562 -38.875 1 92.94 63 VAL B O 1
ATOM 8510 N N . LYS B 1 64 ? 33.844 -41.156 -37.5 1 90.75 64 LYS B N 1
ATOM 8511 C CA . LYS B 1 64 ? 33.219 -42.219 -38.281 1 90.75 64 LYS B CA 1
ATOM 8512 C C . LYS B 1 64 ? 31.734 -42.344 -37.906 1 90.75 64 LYS B C 1
ATOM 8514 O O . LYS B 1 64 ? 30.875 -42.5 -38.781 1 90.75 64 LYS B O 1
ATOM 8519 N N . LYS B 1 65 ? 31.469 -42.344 -36.625 1 92.06 65 LYS B N 1
ATOM 8520 C CA . LYS B 1 65 ? 30.094 -42.438 -36.125 1 92.06 65 LYS B CA 1
ATOM 8521 C C . LYS B 1 65 ? 29.891 -41.562 -34.906 1 92.06 65 LYS B C 1
ATOM 8523 O O . LYS B 1 65 ? 30.797 -41.438 -34.062 1 92.06 65 LYS B O 1
ATOM 8528 N N . ASP B 1 66 ? 28.781 -40.906 -34.875 1 92.38 66 ASP B N 1
ATOM 8529 C CA . ASP B 1 66 ? 28.344 -40.094 -33.75 1 92.38 66 ASP B CA 1
ATOM 8530 C C . ASP B 1 66 ? 26.953 -40.531 -33.281 1 92.38 66 ASP B C 1
ATOM 8532 O O . ASP B 1 66 ? 25.984 -40.5 -34.062 1 92.38 66 ASP B O 1
ATOM 8536 N N . ILE B 1 67 ? 26.859 -41.031 -32 1 94.38 67 ILE B N 1
ATOM 8537 C CA . ILE B 1 67 ? 25.594 -41.531 -31.469 1 94.38 67 ILE B CA 1
ATOM 8538 C C . ILE B 1 67 ? 25.203 -40.719 -30.25 1 94.38 67 ILE B C 1
ATOM 8540 O O . ILE B 1 67 ? 25.938 -40.656 -29.266 1 94.38 67 ILE B O 1
ATOM 8544 N N . HIS B 1 68 ? 24.047 -40.031 -30.297 1 94.69 68 HIS B N 1
ATOM 8545 C CA . HIS B 1 68 ? 23.5 -39.406 -29.109 1 94.69 68 HIS B CA 1
ATOM 8546 C C . HIS B 1 68 ? 23 -40.469 -28.109 1 94.69 68 HIS B C 1
ATOM 8548 O O . HIS B 1 68 ? 22.484 -41.5 -28.516 1 94.69 68 HIS B O 1
ATOM 8554 N N . LEU B 1 69 ? 23.047 -40.188 -26.906 1 93.31 69 LEU B N 1
ATOM 8555 C CA . LEU B 1 69 ? 22.672 -41.125 -25.875 1 93.31 69 LEU B CA 1
ATOM 8556 C C . LEU B 1 69 ? 21.219 -41.562 -26.047 1 93.31 69 LEU B C 1
ATOM 8558 O O . LEU B 1 69 ? 20.875 -42.719 -25.75 1 93.31 69 LEU B O 1
ATOM 8562 N N . LEU B 1 70 ? 20.359 -40.719 -26.562 1 91.75 70 LEU B N 1
ATOM 8563 C CA . LEU B 1 70 ? 18.938 -41.031 -26.703 1 91.75 70 LEU B CA 1
ATOM 8564 C C . LEU B 1 70 ? 18.688 -41.938 -27.891 1 91.75 70 LEU B C 1
ATOM 8566 O O . LEU B 1 70 ? 17.625 -42.562 -27.984 1 91.75 70 LEU B O 1
ATOM 8570 N N . ASP B 1 71 ? 19.641 -42.062 -28.688 1 93.62 71 ASP B N 1
ATOM 8571 C CA . ASP B 1 71 ? 19.484 -42.875 -29.891 1 93.62 71 ASP B CA 1
ATOM 8572 C C . ASP B 1 71 ? 19.891 -44.312 -29.625 1 93.62 71 ASP B C 1
ATOM 8574 O O . ASP B 1 71 ? 19.703 -45.188 -30.484 1 93.62 71 ASP B O 1
ATOM 8578 N N . ILE B 1 72 ? 20.406 -44.594 -28.453 1 94.19 72 ILE B N 1
ATOM 8579 C CA . ILE B 1 72 ? 20.828 -45.969 -28.109 1 94.19 72 ILE B CA 1
ATOM 8580 C C . ILE B 1 72 ? 19.609 -46.812 -27.781 1 94.19 72 ILE B C 1
ATOM 8582 O O . ILE B 1 72 ? 18.781 -46.438 -26.938 1 94.19 72 ILE B O 1
ATOM 8586 N N . GLN B 1 73 ? 19.531 -47.875 -28.438 1 92.44 73 GLN B N 1
ATOM 8587 C CA . GLN B 1 73 ? 18.406 -48.75 -28.203 1 92.44 73 GLN B CA 1
ATOM 8588 C C . GLN B 1 73 ? 18.812 -49.938 -27.312 1 92.44 73 GLN B C 1
ATOM 8590 O O . GLN B 1 73 ? 18.062 -50.312 -26.406 1 92.44 73 GLN B O 1
ATOM 8595 N N . GLU B 1 74 ? 20.031 -50.438 -27.719 1 93.69 74 GLU B N 1
ATOM 8596 C CA . GLU B 1 74 ? 20.484 -51.625 -27.016 1 93.69 74 GLU B CA 1
ATOM 8597 C C . GLU B 1 74 ? 22 -51.719 -26.953 1 93.69 74 GLU B C 1
ATOM 8599 O O . GLU B 1 74 ? 22.688 -51.25 -27.875 1 93.69 74 GLU B O 1
ATOM 8604 N N . ILE B 1 75 ? 22.484 -52.25 -25.797 1 93.75 75 ILE B N 1
ATOM 8605 C CA . ILE B 1 75 ? 23.906 -52.562 -25.641 1 93.75 75 ILE B CA 1
ATOM 8606 C C . ILE B 1 75 ? 24.062 -54.062 -25.359 1 93.75 75 ILE B C 1
ATOM 8608 O O . ILE B 1 75 ? 23.516 -54.562 -24.375 1 93.75 75 ILE B O 1
ATOM 8612 N N . LYS B 1 76 ? 24.766 -54.656 -26.281 1 93.81 76 LYS B N 1
ATOM 8613 C CA . LYS B 1 76 ? 24.969 -56.094 -26.172 1 93.81 76 LYS B CA 1
ATOM 8614 C C . LYS B 1 76 ? 26.422 -56.406 -25.781 1 93.81 76 LYS B C 1
ATOM 8616 O O . LYS B 1 76 ? 27.359 -55.844 -26.344 1 93.81 76 LYS B O 1
ATOM 8621 N N . SER B 1 77 ? 26.562 -57.25 -24.734 1 93.19 77 SER B N 1
ATOM 8622 C CA . SER B 1 77 ? 27.906 -57.688 -24.328 1 93.19 77 SER B CA 1
ATOM 8623 C C . SER B 1 77 ? 27.859 -59.031 -23.641 1 93.19 77 SER B C 1
ATOM 8625 O O . SER B 1 77 ? 27.406 -59.156 -22.5 1 93.19 77 SER B O 1
ATOM 8627 N N . SER B 1 78 ? 28.328 -60.062 -24.344 1 88.06 78 SER B N 1
ATOM 8628 C CA . SER B 1 78 ? 28.344 -61.406 -23.797 1 88.06 78 SER B CA 1
ATOM 8629 C C . SER B 1 78 ? 29.594 -61.656 -22.969 1 88.06 78 SER B C 1
ATOM 8631 O O . SER B 1 78 ? 29.594 -62.5 -22.062 1 88.06 78 SER B O 1
ATOM 8633 N N . THR B 1 79 ? 30.703 -61.062 -23.422 1 87.06 79 THR B N 1
ATOM 8634 C CA . THR B 1 79 ? 31.969 -61.219 -22.703 1 87.06 79 THR B CA 1
ATOM 8635 C C . THR B 1 79 ? 32.531 -59.875 -22.281 1 87.06 79 THR B C 1
ATOM 8637 O O . THR B 1 79 ? 32.094 -58.844 -22.75 1 87.06 79 THR B O 1
ATOM 8640 N N . SER B 1 80 ? 33.5 -59.875 -21.359 1 89.38 80 SER B N 1
ATOM 8641 C CA . SER B 1 80 ? 34.094 -58.656 -20.844 1 89.38 80 SER B CA 1
ATOM 8642 C C . SER B 1 80 ? 35.031 -58 -21.844 1 89.38 80 SER B C 1
ATOM 8644 O O . SER B 1 80 ? 35.594 -56.969 -21.578 1 89.38 80 SER B O 1
ATOM 8646 N N . ASN B 1 81 ? 35.125 -58.562 -23.016 1 90.25 81 ASN B N 1
ATOM 8647 C CA . ASN B 1 81 ? 36.094 -58.031 -23.969 1 90.25 81 ASN B CA 1
ATOM 8648 C C . ASN B 1 81 ? 35.438 -57.531 -25.25 1 90.25 81 ASN B C 1
ATOM 8650 O O . ASN B 1 81 ? 36.094 -57.031 -26.156 1 90.25 81 ASN B O 1
ATOM 8654 N N . GLU B 1 82 ? 34.125 -57.719 -25.266 1 91.69 82 GLU B N 1
ATOM 8655 C CA . GLU B 1 82 ? 33.406 -57.281 -26.469 1 91.69 82 GLU B CA 1
ATOM 8656 C C . GLU B 1 82 ? 32.062 -56.688 -26.109 1 91.69 82 GLU B C 1
ATOM 8658 O O . GLU B 1 82 ? 31.391 -57.125 -25.188 1 91.69 82 GLU B O 1
ATOM 8663 N N . PHE B 1 83 ? 31.75 -55.562 -26.812 1 93.31 83 PHE B N 1
ATOM 8664 C CA . PHE B 1 83 ? 30.406 -55.031 -26.672 1 93.31 83 PHE B CA 1
ATOM 8665 C C . PHE B 1 83 ? 29.891 -54.469 -28 1 93.31 83 PHE B C 1
ATOM 8667 O O . PHE B 1 83 ? 30.688 -54.156 -28.891 1 93.31 83 PHE B O 1
ATOM 8674 N N . THR B 1 84 ? 28.562 -54.469 -28.234 1 94.44 84 THR B N 1
ATOM 8675 C CA . THR B 1 84 ? 27.906 -53.938 -29.438 1 94.44 84 THR B CA 1
ATOM 8676 C C . THR B 1 84 ? 26.797 -52.969 -29.062 1 94.44 84 THR B C 1
ATOM 8678 O O . THR B 1 84 ? 25.938 -53.281 -28.234 1 94.44 84 THR B O 1
ATOM 8681 N N . ILE B 1 85 ? 26.859 -51.781 -29.672 1 94.5 85 ILE B N 1
ATOM 8682 C CA . ILE B 1 85 ? 25.828 -50.75 -29.469 1 94.5 85 ILE B CA 1
ATOM 8683 C C . ILE B 1 85 ? 24.859 -50.75 -30.656 1 94.5 85 ILE B C 1
ATOM 8685 O O . ILE B 1 85 ? 25.281 -50.656 -31.797 1 94.5 85 ILE B O 1
ATOM 8689 N N . VAL B 1 86 ? 23.688 -51 -30.375 1 94.75 86 VAL B N 1
ATOM 8690 C CA . VAL B 1 86 ? 22.641 -50.875 -31.375 1 94.75 86 VAL B CA 1
ATOM 8691 C C . VAL B 1 86 ? 21.938 -49.531 -31.25 1 94.75 86 VAL B C 1
ATOM 8693 O O . VAL B 1 86 ? 21.375 -49.219 -30.188 1 94.75 86 VAL B O 1
ATOM 8696 N N . ALA B 1 87 ? 22.031 -48.688 -32.219 1 93.94 87 ALA B N 1
ATOM 8697 C CA . ALA B 1 87 ? 21.469 -47.344 -32.156 1 93.94 87 ALA B CA 1
ATOM 8698 C C . ALA B 1 87 ? 20.578 -47.031 -33.375 1 93.94 87 ALA B C 1
ATOM 8700 O O . ALA B 1 87 ? 20.688 -47.719 -34.406 1 93.94 87 ALA B O 1
ATOM 8701 N N . LYS B 1 88 ? 19.625 -46.25 -33.188 1 91.88 88 LYS B N 1
ATOM 8702 C CA . LYS B 1 88 ? 18.75 -45.75 -34.281 1 91.88 88 LYS B CA 1
ATOM 8703 C C . LYS B 1 88 ? 18.953 -44.25 -34.5 1 91.88 88 LYS B C 1
ATOM 8705 O O . LYS B 1 88 ? 18.578 -43.438 -33.656 1 91.88 88 LYS B O 1
ATOM 8710 N N . VAL B 1 89 ? 19.594 -43.844 -35.531 1 88.06 89 VAL B N 1
ATOM 8711 C CA . VAL B 1 89 ? 19.812 -42.469 -35.906 1 88.06 89 VAL B CA 1
ATOM 8712 C C . VAL B 1 89 ? 19.078 -42.156 -37.188 1 88.06 89 VAL B C 1
ATOM 8714 O O . VAL B 1 89 ? 19.203 -42.875 -38.188 1 88.06 89 VAL B O 1
ATOM 8717 N N . ASP B 1 90 ? 18.312 -41.094 -37.281 1 83.25 90 ASP B N 1
ATOM 8718 C CA . ASP B 1 90 ? 17.531 -40.656 -38.438 1 83.25 90 ASP B CA 1
ATOM 8719 C C . ASP B 1 90 ? 16.688 -41.812 -39 1 83.25 90 ASP B C 1
ATOM 8721 O O . ASP B 1 90 ? 16.672 -42.062 -40.188 1 83.25 90 ASP B O 1
ATOM 8725 N N . ASN B 1 91 ? 16.203 -42.656 -38.188 1 83.69 91 ASN B N 1
ATOM 8726 C CA . ASN B 1 91 ? 15.297 -43.781 -38.5 1 83.69 91 ASN B CA 1
ATOM 8727 C C . ASN B 1 91 ? 16.031 -44.938 -39.156 1 83.69 91 ASN B C 1
ATOM 8729 O O . ASN B 1 91 ? 15.414 -45.781 -39.781 1 83.69 91 ASN B O 1
ATOM 8733 N N . LYS B 1 92 ? 17.359 -44.938 -38.969 1 90.75 92 LYS B N 1
ATOM 8734 C CA . LYS B 1 92 ? 18.156 -46.062 -39.438 1 90.75 92 LYS B CA 1
ATOM 8735 C C . LYS B 1 92 ? 18.859 -46.781 -38.312 1 90.75 92 LYS B C 1
ATOM 8737 O O . LYS B 1 92 ? 19.578 -46.156 -37.5 1 90.75 92 LYS B O 1
ATOM 8742 N N . GLN B 1 93 ? 18.547 -47.969 -38.188 1 92.69 93 GLN B N 1
ATOM 8743 C CA . GLN B 1 93 ? 19.156 -48.75 -37.125 1 92.69 93 GLN B CA 1
ATOM 8744 C C . GLN B 1 93 ? 20.484 -49.344 -37.594 1 92.69 93 GLN B C 1
ATOM 8746 O O . GLN B 1 93 ? 20.609 -49.781 -38.719 1 92.69 93 GLN B O 1
ATOM 8751 N N . PHE B 1 94 ? 21.438 -49.25 -36.781 1 91.75 94 PHE B N 1
ATOM 8752 C CA . PHE B 1 94 ? 22.734 -49.875 -37.062 1 91.75 94 PHE B CA 1
ATOM 8753 C C . PHE B 1 94 ? 23.359 -50.438 -35.812 1 91.75 94 PHE B C 1
ATOM 8755 O O . PHE B 1 94 ? 22.938 -50.125 -34.688 1 91.75 94 PHE B O 1
ATOM 8762 N N . SER B 1 95 ? 24.188 -51.406 -36 1 92.5 95 SER B N 1
ATOM 8763 C CA . SER B 1 95 ? 24.938 -52.031 -34.906 1 92.5 95 SER B CA 1
ATOM 8764 C C . SER B 1 95 ? 26.422 -51.75 -35.031 1 92.5 95 SER B C 1
ATOM 8766 O O . SER B 1 95 ? 26.984 -51.812 -36.156 1 92.5 95 SER B O 1
ATOM 8768 N N . TYR B 1 96 ? 27.016 -51.312 -34.031 1 92.31 96 TYR B N 1
ATOM 8769 C CA . TYR B 1 96 ? 28.438 -51 -34 1 92.31 96 TYR B CA 1
ATOM 8770 C C . TYR B 1 96 ? 29.141 -51.781 -32.906 1 92.31 96 TYR B C 1
ATOM 8772 O O . TYR B 1 96 ? 28.984 -51.5 -31.719 1 92.31 96 TYR B O 1
ATOM 8780 N N . GLY B 1 97 ? 29.875 -52.781 -33.281 1 91.56 97 GLY B N 1
ATOM 8781 C CA . GLY B 1 97 ? 30.547 -53.688 -32.344 1 91.56 97 GLY B CA 1
ATOM 8782 C C . GLY B 1 97 ? 32.031 -53.438 -32.219 1 91.56 97 GLY B C 1
ATOM 8783 O O . GLY B 1 97 ? 32.688 -53.125 -33.219 1 91.56 97 GLY B O 1
ATOM 8784 N N . LEU B 1 98 ? 32.562 -53.562 -30.969 1 92.06 98 LEU B N 1
ATOM 8785 C CA . LEU B 1 98 ? 34 -53.344 -30.703 1 92.06 98 LEU B CA 1
ATOM 8786 C C . LEU B 1 98 ? 34.531 -54.375 -29.734 1 92.06 98 LEU B C 1
ATOM 8788 O O . LEU B 1 98 ? 33.812 -54.875 -28.891 1 92.06 98 LEU B O 1
ATOM 8792 N N . ILE B 1 99 ? 35.781 -54.688 -29.922 1 91.25 99 ILE B N 1
ATOM 8793 C CA . ILE B 1 99 ? 36.531 -55.531 -29 1 91.25 99 ILE B CA 1
ATOM 8794 C C . ILE B 1 99 ? 37.531 -54.719 -28.203 1 91.25 99 ILE B C 1
ATOM 8796 O O . ILE B 1 99 ? 38.344 -54 -28.781 1 91.25 99 ILE B O 1
ATOM 8800 N N . THR B 1 100 ? 37.344 -54.656 -26.906 1 90.06 100 THR B N 1
ATOM 8801 C CA . THR B 1 100 ? 38.219 -53.906 -26.047 1 90.06 100 THR B CA 1
ATOM 8802 C C . THR B 1 100 ? 38.281 -54.531 -24.656 1 90.06 100 THR B C 1
ATOM 8804 O O . THR B 1 100 ? 37.344 -55.188 -24.219 1 90.06 100 THR B O 1
ATOM 8807 N N . ASN B 1 101 ? 39.406 -54.375 -23.922 1 87.81 101 ASN B N 1
ATOM 8808 C CA . ASN B 1 101 ? 39.594 -54.875 -22.578 1 87.81 101 ASN B CA 1
ATOM 8809 C C . ASN B 1 101 ? 38.875 -54 -21.547 1 87.81 101 ASN B C 1
ATOM 8811 O O . ASN B 1 101 ? 38.719 -54.406 -20.391 1 87.81 101 ASN B O 1
ATOM 8815 N N . LYS B 1 102 ? 38.344 -52.875 -22.016 1 92.31 102 LYS B N 1
ATOM 8816 C CA . LYS B 1 102 ? 37.688 -51.969 -21.094 1 92.31 102 LYS B CA 1
ATOM 8817 C C . LYS B 1 102 ? 36.188 -51.938 -21.328 1 92.31 102 LYS B C 1
ATOM 8819 O O . LYS B 1 102 ? 35.562 -50.875 -21.219 1 92.31 102 LYS B O 1
ATOM 8824 N N . THR B 1 103 ? 35.688 -53 -21.734 1 92.88 103 THR B N 1
ATOM 8825 C CA . THR B 1 103 ? 34.281 -53.094 -22.094 1 92.88 103 THR B CA 1
ATOM 8826 C C . THR B 1 103 ? 33.375 -52.75 -20.906 1 92.88 103 THR B C 1
ATOM 8828 O O . THR B 1 103 ? 32.438 -51.938 -21.047 1 92.88 103 THR B O 1
ATOM 8831 N N . ASP B 1 104 ? 33.625 -53.219 -19.75 1 93.12 104 ASP B N 1
ATOM 8832 C CA . ASP B 1 104 ? 32.781 -52.969 -18.562 1 93.12 104 ASP B CA 1
ATOM 8833 C C . ASP B 1 104 ? 32.844 -51.5 -18.156 1 93.12 104 ASP B C 1
ATOM 8835 O O . ASP B 1 104 ? 31.828 -50.938 -17.75 1 93.12 104 ASP B O 1
ATOM 8839 N N . GLU B 1 105 ? 33.969 -50.875 -18.281 1 93 105 GLU B N 1
ATOM 8840 C CA . GLU B 1 105 ? 34.094 -49.438 -17.953 1 93 105 GLU B CA 1
ATOM 8841 C C . GLU B 1 105 ? 33.281 -48.594 -18.906 1 93 105 GLU B C 1
ATOM 8843 O O . GLU B 1 105 ? 32.656 -47.625 -18.484 1 93 105 GLU B O 1
ATOM 8848 N N . ILE B 1 106 ? 33.344 -48.969 -20.125 1 93.94 106 ILE B N 1
ATOM 8849 C CA . ILE B 1 106 ? 32.656 -48.219 -21.141 1 93.94 106 ILE B CA 1
ATOM 8850 C C . ILE B 1 106 ? 31.141 -48.312 -20.938 1 93.94 106 ILE B C 1
ATOM 8852 O O . ILE B 1 106 ? 30.422 -47.312 -20.906 1 93.94 106 ILE B O 1
ATOM 8856 N N . ILE B 1 107 ? 30.672 -49.531 -20.75 1 94.06 107 ILE B N 1
ATOM 8857 C CA . ILE B 1 107 ? 29.25 -49.75 -20.562 1 94.06 107 ILE B CA 1
ATOM 8858 C C . ILE B 1 107 ? 28.766 -49.031 -19.312 1 94.06 107 ILE B C 1
ATOM 8860 O O . ILE B 1 107 ? 27.734 -48.344 -19.344 1 94.06 107 ILE B O 1
ATOM 8864 N N . ASN B 1 108 ? 29.453 -49.062 -18.266 1 93.06 108 ASN B N 1
ATOM 8865 C CA . ASN B 1 108 ? 29.047 -48.406 -17.031 1 93.06 108 ASN B CA 1
ATOM 8866 C C . ASN B 1 108 ? 29.125 -46.875 -17.156 1 93.06 108 ASN B C 1
ATOM 8868 O O . ASN B 1 108 ? 28.312 -46.156 -16.578 1 93.06 108 ASN B O 1
ATOM 8872 N N . GLN B 1 109 ? 30.094 -46.406 -17.906 1 92.62 109 GLN B N 1
ATOM 8873 C CA . GLN B 1 109 ? 30.172 -44.969 -18.125 1 92.62 109 GLN B CA 1
ATOM 8874 C C . GLN B 1 109 ? 28.984 -44.469 -18.922 1 92.62 109 GLN B C 1
ATOM 8876 O O . GLN B 1 109 ? 28.469 -43.375 -18.656 1 92.62 109 GLN B O 1
ATOM 8881 N N . ILE B 1 110 ? 28.594 -45.219 -19.859 1 93.31 110 ILE B N 1
ATOM 8882 C CA . ILE B 1 110 ? 27.422 -44.844 -20.641 1 93.31 110 ILE B CA 1
ATOM 8883 C C . ILE B 1 110 ? 26.188 -44.844 -19.75 1 93.31 110 ILE B C 1
ATOM 8885 O O . ILE B 1 110 ? 25.391 -43.906 -19.812 1 93.31 110 ILE B O 1
ATOM 8889 N N . ARG B 1 111 ? 26.078 -45.781 -18.953 1 91.62 111 ARG B N 1
ATOM 8890 C CA . ARG B 1 111 ? 24.938 -45.875 -18.062 1 91.62 111 ARG B CA 1
ATOM 8891 C C . ARG B 1 111 ? 24.906 -44.719 -17.062 1 91.62 111 ARG B C 1
ATOM 8893 O O . ARG B 1 111 ? 23.859 -44.125 -16.828 1 91.62 111 ARG B O 1
ATOM 8900 N N . VAL B 1 112 ? 26.016 -44.406 -16.5 1 90.38 112 VAL B N 1
ATOM 8901 C CA . VAL B 1 112 ? 26.125 -43.344 -15.523 1 90.38 112 VAL B CA 1
ATOM 8902 C C . VAL B 1 112 ? 25.797 -42 -16.203 1 90.38 112 VAL B C 1
ATOM 8904 O O . VAL B 1 112 ? 25.062 -41.188 -15.641 1 90.38 112 VAL B O 1
ATOM 8907 N N . THR B 1 113 ? 26.328 -41.812 -17.359 1 91.75 113 THR B N 1
ATOM 8908 C CA . THR B 1 113 ? 26.109 -40.562 -18.078 1 91.75 113 THR B CA 1
ATOM 8909 C C . THR B 1 113 ? 24.641 -40.406 -18.469 1 91.75 113 THR B C 1
ATOM 8911 O O . THR B 1 113 ? 24.062 -39.344 -18.391 1 91.75 113 THR B O 1
ATOM 8914 N N . PHE B 1 114 ? 24.094 -41.469 -18.906 1 91.88 114 PHE B N 1
ATOM 8915 C CA . PHE B 1 114 ? 22.688 -41.469 -19.297 1 91.88 114 PHE B CA 1
ATOM 8916 C C . PHE B 1 114 ? 21.812 -41.125 -18.094 1 91.88 114 PHE B C 1
ATOM 8918 O O . PHE B 1 114 ? 20.906 -40.281 -18.203 1 91.88 114 PHE B O 1
ATOM 8925 N N . ASN B 1 115 ? 22.078 -41.719 -17.016 1 89.31 115 ASN B N 1
ATOM 8926 C CA . ASN B 1 115 ? 21.281 -41.469 -15.828 1 89.31 115 ASN B CA 1
ATOM 8927 C C . ASN B 1 115 ? 21.438 -40.031 -15.32 1 89.31 115 ASN B C 1
ATOM 8929 O O . ASN B 1 115 ? 20.5 -39.469 -14.758 1 89.31 115 ASN B O 1
ATOM 8933 N N . HIS B 1 116 ? 22.562 -39.531 -15.508 1 89.38 116 HIS B N 1
ATOM 8934 C CA . HIS B 1 116 ? 22.812 -38.156 -15.086 1 89.38 116 HIS B CA 1
ATOM 8935 C C . HIS B 1 116 ? 22.047 -37.188 -15.969 1 89.38 116 HIS B C 1
ATOM 8937 O O . HIS B 1 116 ? 21.484 -36.219 -15.469 1 89.38 116 HIS B O 1
ATOM 8943 N N . GLN B 1 117 ? 22.047 -37.438 -17.266 1 91.31 117 GLN B N 1
ATOM 8944 C CA . GLN B 1 117 ? 21.422 -36.531 -18.203 1 91.31 117 GLN B CA 1
ATOM 8945 C C . GLN B 1 117 ? 19.906 -36.719 -18.219 1 91.31 117 GLN B C 1
ATOM 8947 O O . GLN B 1 117 ? 19.156 -35.75 -18.469 1 91.31 117 GLN B O 1
ATOM 8952 N N . PHE B 1 118 ? 19.5 -37.875 -18.016 1 91.12 118 PHE B N 1
ATOM 8953 C CA . PHE B 1 118 ? 18.078 -38.188 -18.047 1 91.12 118 PHE B CA 1
ATOM 8954 C C . PHE B 1 118 ? 17.641 -38.812 -16.734 1 91.12 118 PHE B C 1
ATOM 8956 O O . PHE B 1 118 ? 17.125 -39.938 -16.719 1 91.12 118 PHE B O 1
ATOM 8963 N N . PHE B 1 119 ? 17.797 -38.031 -15.664 1 81.5 119 PHE B N 1
ATOM 8964 C CA . PHE B 1 119 ? 17.609 -38.438 -14.273 1 81.5 119 PHE B CA 1
ATOM 8965 C C . PHE B 1 119 ? 16.188 -38.906 -14.031 1 81.5 119 PHE B C 1
ATOM 8967 O O . PHE B 1 119 ? 15.953 -39.875 -13.289 1 81.5 119 PHE B O 1
ATOM 8974 N N . GLY B 1 120 ? 15.188 -38.438 -14.633 1 75.06 120 GLY B N 1
ATOM 8975 C CA . GLY B 1 120 ? 13.797 -38.781 -14.367 1 75.06 120 GLY B CA 1
ATOM 8976 C C . GLY B 1 120 ? 13.227 -39.75 -15.367 1 75.06 120 GLY B C 1
ATOM 8977 O O . GLY B 1 120 ? 12.016 -40 -15.383 1 75.06 120 GLY B O 1
ATOM 8978 N N . CYS B 1 121 ? 14.094 -40.312 -16.156 1 78.38 121 CYS B N 1
ATOM 8979 C CA . CYS B 1 121 ? 13.617 -41.219 -17.188 1 78.38 121 CYS B CA 1
ATOM 8980 C C . CYS B 1 121 ? 13.148 -42.531 -16.578 1 78.38 121 CYS B C 1
ATOM 8982 O O . CYS B 1 121 ? 13.844 -43.125 -15.75 1 78.38 121 CYS B O 1
ATOM 8984 N N . PRO B 1 122 ? 11.961 -42.875 -16.969 1 70.75 122 PRO B N 1
ATOM 8985 C CA . PRO B 1 122 ? 11.484 -44.188 -16.484 1 70.75 122 PRO B CA 1
ATOM 8986 C C . PRO B 1 122 ? 12.352 -45.344 -16.969 1 70.75 122 PRO B C 1
ATOM 8988 O O . PRO B 1 122 ? 13 -45.25 -18.031 1 70.75 122 PRO B O 1
ATOM 8991 N N . GLU B 1 123 ? 12.508 -46.375 -16.266 1 66.19 123 GLU B N 1
ATOM 8992 C CA . GLU B 1 123 ? 13.344 -47.531 -16.562 1 66.19 123 GLU B CA 1
ATOM 8993 C C . GLU B 1 123 ? 12.961 -48.188 -17.891 1 66.19 123 GLU B C 1
ATOM 8995 O O . GLU B 1 123 ? 13.828 -48.656 -18.625 1 66.19 123 GLU B O 1
ATOM 9000 N N . GLU B 1 124 ? 11.703 -47.969 -18.203 1 64.94 124 GLU B N 1
ATOM 9001 C CA . GLU B 1 124 ? 11.219 -48.594 -19.422 1 64.94 124 GLU B CA 1
ATOM 9002 C C . GLU B 1 124 ? 11.719 -47.875 -20.656 1 64.94 124 GLU B C 1
ATOM 9004 O O . GLU B 1 124 ? 11.82 -48.469 -21.734 1 64.94 124 GLU B O 1
ATOM 9009 N N . SER B 1 125 ? 12.062 -46.656 -20.438 1 69.69 125 SER B N 1
ATOM 9010 C CA . SER B 1 125 ? 12.438 -45.844 -21.594 1 69.69 125 SER B CA 1
ATOM 9011 C C . SER B 1 125 ? 13.953 -45.812 -21.781 1 69.69 125 SER B C 1
ATOM 9013 O O . SER B 1 125 ? 14.453 -45.25 -22.75 1 69.69 125 SER B O 1
ATOM 9015 N N . THR B 1 126 ? 14.586 -46.5 -21 1 77.94 126 THR B N 1
ATOM 9016 C CA . THR B 1 126 ? 16.047 -46.531 -21.109 1 77.94 126 THR B CA 1
ATOM 9017 C C . THR B 1 126 ? 16.469 -47.625 -22.094 1 77.94 126 THR B C 1
ATOM 9019 O O . THR B 1 126 ? 15.656 -48.438 -22.516 1 77.94 126 THR B O 1
ATOM 9022 N N . PHE B 1 127 ? 17.688 -47.531 -22.594 1 86.5 127 PHE B N 1
ATOM 9023 C CA . PHE B 1 127 ? 18.203 -48.531 -23.5 1 86.5 127 PHE B CA 1
ATOM 9024 C C . PHE B 1 127 ? 18.344 -49.875 -22.797 1 86.5 127 PHE B C 1
ATOM 9026 O O . PHE B 1 127 ? 18.516 -49.938 -21.578 1 86.5 127 PHE B O 1
ATOM 9033 N N . LYS B 1 128 ? 18.203 -50.969 -23.562 1 88.12 128 LYS B N 1
ATOM 9034 C CA . LYS B 1 128 ? 18.234 -52.312 -23.016 1 88.12 128 LYS B CA 1
ATOM 9035 C C . LYS B 1 128 ? 19.656 -52.844 -22.969 1 88.12 128 LYS B C 1
ATOM 9037 O O . LYS B 1 128 ? 20.453 -52.625 -23.891 1 88.12 128 LYS B O 1
ATOM 9042 N N . CYS B 1 129 ? 20.031 -53.406 -21.828 1 88.12 129 CYS B N 1
ATOM 9043 C CA . CYS B 1 129 ? 21.297 -54.125 -21.688 1 88.12 129 CYS B CA 1
ATOM 9044 C C . CYS B 1 129 ? 21.094 -55.625 -21.828 1 88.12 129 CYS B C 1
ATOM 9046 O O . CYS B 1 129 ? 20.547 -56.25 -20.938 1 88.12 129 CYS B O 1
ATOM 9048 N N . THR B 1 130 ? 21.469 -56.031 -22.984 1 89.94 130 THR B N 1
ATOM 9049 C CA . THR B 1 130 ? 21.25 -57.438 -23.297 1 89.94 130 THR B CA 1
ATOM 9050 C C . THR B 1 130 ? 22.516 -58.25 -23.062 1 89.94 130 THR B C 1
ATOM 9052 O O . THR B 1 130 ? 23.609 -57.844 -23.438 1 89.94 130 THR B O 1
ATOM 9055 N N . ASP B 1 131 ? 22.453 -59.438 -22.469 1 87.19 131 ASP B N 1
ATOM 9056 C CA . ASP B 1 131 ? 23.516 -60.438 -22.297 1 87.19 131 ASP B CA 1
ATOM 9057 C C . ASP B 1 131 ? 24.609 -59.906 -21.375 1 87.19 131 ASP B C 1
ATOM 9059 O O . ASP B 1 131 ? 25.797 -60.156 -21.609 1 87.19 131 ASP B O 1
ATOM 9063 N N . ILE B 1 132 ? 24.297 -59.031 -20.516 1 89.19 132 ILE B N 1
ATOM 9064 C CA . ILE B 1 132 ? 25.25 -58.531 -19.547 1 89.19 132 ILE B CA 1
ATOM 9065 C C . ILE B 1 132 ? 24.906 -59.062 -18.156 1 89.19 132 ILE B C 1
ATOM 9067 O O . ILE B 1 132 ? 23.797 -58.844 -17.672 1 89.19 132 ILE B O 1
ATOM 9071 N N . LYS B 1 133 ? 25.781 -59.719 -17.5 1 87.19 133 LYS B N 1
ATOM 9072 C CA . LYS B 1 133 ? 25.578 -60.219 -16.141 1 87.19 133 LYS B CA 1
ATOM 9073 C C . LYS B 1 133 ? 25.469 -59.062 -15.148 1 87.19 133 LYS B C 1
ATOM 9075 O O . LYS B 1 133 ? 26.172 -58.062 -15.273 1 87.19 133 LYS B O 1
ATOM 9080 N N . ASP B 1 134 ? 24.656 -59.156 -14.258 1 87.12 134 ASP B N 1
ATOM 9081 C CA . ASP B 1 134 ? 24.391 -58.125 -13.258 1 87.12 134 ASP B CA 1
ATOM 9082 C C . ASP B 1 134 ? 25.641 -57.812 -12.438 1 87.12 134 ASP B C 1
ATOM 9084 O O . ASP B 1 134 ? 25.812 -56.688 -11.969 1 87.12 134 ASP B O 1
ATOM 9088 N N . SER B 1 135 ? 26.484 -58.75 -12.359 1 86.75 135 SER B N 1
ATOM 9089 C CA . SER B 1 135 ? 27.703 -58.562 -11.578 1 86.75 135 SER B CA 1
ATOM 9090 C C . SER B 1 135 ? 28.641 -57.562 -12.242 1 86.75 135 SER B C 1
ATOM 9092 O O . SER B 1 135 ? 29.484 -56.969 -11.586 1 86.75 135 SER B O 1
ATOM 9094 N N . ARG B 1 136 ? 28.422 -57.312 -13.539 1 89.69 136 ARG B N 1
ATOM 9095 C CA . ARG B 1 136 ? 29.297 -56.406 -14.305 1 89.69 136 ARG B CA 1
ATOM 9096 C C . ARG B 1 136 ? 28.766 -55 -14.281 1 89.69 136 ARG B C 1
ATOM 9098 O O . ARG B 1 136 ? 29.453 -54.062 -14.703 1 89.69 136 ARG B O 1
ATOM 9105 N N . LEU B 1 137 ? 27.609 -54.812 -13.758 1 89.31 137 LEU B N 1
ATOM 9106 C CA . LEU B 1 137 ? 26.984 -53.5 -13.75 1 89.31 137 LEU B CA 1
ATOM 9107 C C . LEU B 1 137 ? 27.109 -52.844 -12.383 1 89.31 137 LEU B C 1
ATOM 9109 O O . LEU B 1 137 ? 26.906 -53.469 -11.352 1 89.31 137 LEU B O 1
ATOM 9113 N N . VAL B 1 138 ? 27.562 -51.562 -12.383 1 87.38 138 VAL B N 1
ATOM 9114 C CA . VAL B 1 138 ? 27.766 -50.812 -11.148 1 87.38 138 VAL B CA 1
ATOM 9115 C C . VAL B 1 138 ? 26.469 -50.125 -10.75 1 87.38 138 VAL B C 1
ATOM 9117 O O . VAL B 1 138 ? 25.672 -49.719 -11.617 1 87.38 138 VAL B O 1
ATOM 9120 N N . GLU B 1 139 ? 26.266 -50.031 -9.508 1 84.69 139 GLU B N 1
ATOM 9121 C CA . GLU B 1 139 ? 25.109 -49.281 -9 1 84.69 139 GLU B CA 1
ATOM 9122 C C . GLU B 1 139 ? 25.266 -47.781 -9.195 1 84.69 139 GLU B C 1
ATOM 9124 O O . GLU B 1 139 ? 26.328 -47.219 -8.891 1 84.69 139 GLU B O 1
ATOM 9129 N N . ILE B 1 140 ? 24.359 -47.156 -9.828 1 83.81 140 ILE B N 1
ATOM 9130 C CA . ILE B 1 140 ? 24.422 -45.75 -10.164 1 83.81 140 ILE B CA 1
ATOM 9131 C C . ILE B 1 140 ? 23.938 -44.906 -8.984 1 83.81 140 ILE B C 1
ATOM 9133 O O . ILE B 1 140 ? 22.828 -45.125 -8.461 1 83.81 140 ILE B O 1
ATOM 9137 N N . GLU B 1 141 ? 24.703 -44 -8.492 1 79.12 141 GLU B N 1
ATOM 9138 C CA . GLU B 1 141 ? 24.359 -43.094 -7.406 1 79.12 141 GLU B CA 1
ATOM 9139 C C . GLU B 1 141 ? 23.469 -41.969 -7.906 1 79.12 141 GLU B C 1
ATOM 9141 O O . GLU B 1 141 ? 23.734 -41.375 -8.953 1 79.12 141 GLU B O 1
ATOM 9146 N N . GLN B 1 142 ? 22.406 -41.781 -7.234 1 74.31 142 GLN B N 1
ATOM 9147 C CA . GLN B 1 142 ? 21.484 -40.719 -7.613 1 74.31 142 GLN B CA 1
ATOM 9148 C C . GLN B 1 142 ? 21.922 -39.375 -7.035 1 74.31 142 GLN B C 1
ATOM 9150 O O . GLN B 1 142 ? 22.109 -39.25 -5.824 1 74.31 142 GLN B O 1
ATOM 9155 N N . LYS B 1 143 ? 22.281 -38.469 -7.922 1 75.75 143 LYS B N 1
ATOM 9156 C CA . LYS B 1 143 ? 22.656 -37.125 -7.516 1 75.75 143 LYS B CA 1
ATOM 9157 C C . LYS B 1 143 ? 21.438 -36.188 -7.512 1 75.75 143 LYS B C 1
ATOM 9159 O O . LYS B 1 143 ? 20.562 -36.312 -8.367 1 75.75 143 LYS B O 1
ATOM 9164 N N . ASP B 1 144 ? 21.359 -35.406 -6.438 1 80.81 144 ASP B N 1
ATOM 9165 C CA . ASP B 1 144 ? 20.297 -34.406 -6.375 1 80.81 144 ASP B CA 1
ATOM 9166 C C . ASP B 1 144 ? 20.625 -33.219 -7.281 1 80.81 144 ASP B C 1
ATOM 9168 O O . ASP B 1 144 ? 21.609 -32.5 -7.066 1 80.81 144 ASP B O 1
ATOM 9172 N N . LEU B 1 145 ? 19.969 -33.156 -8.398 1 87.81 145 LEU B N 1
ATOM 9173 C CA . LEU B 1 145 ? 20.172 -32.094 -9.375 1 87.81 145 LEU B CA 1
ATOM 9174 C C . LEU B 1 145 ? 19.031 -31.062 -9.297 1 87.81 145 LEU B C 1
ATOM 9176 O O . LEU B 1 145 ? 17.922 -31.406 -8.875 1 87.81 145 LEU B O 1
ATOM 9180 N N . PRO B 1 146 ? 19.297 -29.828 -9.703 1 88.31 146 PRO B N 1
ATOM 9181 C CA . PRO B 1 146 ? 18.25 -28.812 -9.688 1 88.31 146 PRO B CA 1
ATOM 9182 C C . PRO B 1 146 ? 17.047 -29.188 -10.539 1 88.31 146 PRO B C 1
ATOM 9184 O O . PRO B 1 146 ? 17.203 -29.672 -11.664 1 88.31 146 PRO B O 1
ATOM 9187 N N . CYS B 1 147 ? 15.883 -29 -10 1 91.88 147 CYS B N 1
ATOM 9188 C CA . CYS B 1 147 ? 14.617 -29.297 -10.656 1 91.88 147 CYS B CA 1
ATOM 9189 C C . CYS B 1 147 ? 14.602 -30.75 -11.164 1 91.88 147 CYS B C 1
ATOM 9191 O O . CYS B 1 147 ? 14.086 -31.016 -12.242 1 91.88 147 CYS B O 1
ATOM 9193 N N . GLY B 1 148 ? 15.266 -31.656 -10.523 1 89.19 148 GLY B N 1
ATOM 9194 C CA . GLY B 1 148 ? 15.297 -33.062 -10.898 1 89.19 148 GLY B CA 1
ATOM 9195 C C . GLY B 1 148 ? 16.094 -33.312 -12.172 1 89.19 148 GLY B C 1
ATOM 9196 O O . GLY B 1 148 ? 15.719 -34.188 -12.969 1 89.19 148 GLY B O 1
ATOM 9197 N N . GLY B 1 149 ? 17.078 -32.5 -12.43 1 92 149 GLY B N 1
ATOM 9198 C CA . GLY B 1 149 ? 17.938 -32.688 -13.594 1 92 149 GLY B CA 1
ATOM 9199 C C . GLY B 1 149 ? 17.344 -32.125 -14.867 1 92 149 GLY B C 1
ATOM 9200 O O . GLY B 1 149 ? 17.703 -32.531 -15.969 1 92 149 GLY B O 1
ATOM 9201 N N . PHE B 1 150 ? 16.375 -31.234 -14.75 1 94.69 150 PHE B N 1
ATOM 9202 C CA . PHE B 1 150 ? 15.711 -30.641 -15.914 1 94.69 150 PHE B CA 1
ATOM 9203 C C . PHE B 1 150 ? 16.719 -29.953 -16.812 1 94.69 150 PHE B C 1
ATOM 9205 O O . PHE B 1 150 ? 16.656 -30.078 -18.047 1 94.69 150 PHE B O 1
ATOM 9212 N N . VAL B 1 151 ? 17.609 -29.172 -16.219 1 93.81 151 VAL B N 1
ATOM 9213 C CA . VAL B 1 151 ? 18.547 -28.375 -16.984 1 93.81 151 VAL B CA 1
ATOM 9214 C C . VAL B 1 151 ? 19.469 -29.297 -17.797 1 93.81 151 VAL B C 1
ATOM 9216 O O . VAL B 1 151 ? 19.703 -29.047 -18.984 1 93.81 151 VAL B O 1
ATOM 9219 N N . GLU B 1 152 ? 19.922 -30.391 -17.188 1 92.69 152 GLU B N 1
ATOM 9220 C CA . GLU B 1 152 ? 20.766 -31.359 -17.875 1 92.69 152 GLU B CA 1
ATOM 9221 C C . GLU B 1 152 ? 20.016 -32.031 -19.031 1 92.69 152 GLU B C 1
ATOM 9223 O O . GLU B 1 152 ? 20.547 -32.156 -20.141 1 92.69 152 GLU B O 1
ATOM 9228 N N . THR B 1 153 ? 18.844 -32.375 -18.75 1 94.69 153 THR B N 1
ATOM 9229 C CA . THR B 1 153 ? 18.016 -33 -19.781 1 94.69 153 THR B CA 1
ATOM 9230 C C . THR B 1 153 ? 17.734 -32.031 -20.922 1 94.69 153 THR B C 1
ATOM 9232 O O . THR B 1 153 ? 17.797 -32.406 -22.094 1 94.69 153 THR B O 1
ATOM 9235 N N . TYR B 1 154 ? 17.406 -30.812 -20.594 1 95.06 154 TYR B N 1
ATOM 9236 C CA . TYR B 1 154 ? 17.125 -29.781 -21.594 1 95.06 154 TYR B CA 1
ATOM 9237 C C . TYR B 1 154 ? 18.328 -29.562 -22.5 1 95.06 154 TYR B C 1
ATOM 9239 O O . TYR B 1 154 ? 18.172 -29.531 -23.734 1 95.06 154 TYR B O 1
ATOM 9247 N N . GLN B 1 155 ? 19.453 -29.484 -21.875 1 93.44 155 GLN B N 1
ATOM 9248 C CA . GLN B 1 155 ? 20.672 -29.281 -22.656 1 93.44 155 GLN B CA 1
ATOM 9249 C C . GLN B 1 155 ? 20.953 -30.469 -23.578 1 93.44 155 GLN B C 1
ATOM 9251 O O . GLN B 1 155 ? 21.391 -30.297 -24.719 1 93.44 155 GLN B O 1
ATOM 9256 N N . SER B 1 156 ? 20.734 -31.609 -23.078 1 94.69 156 SER B N 1
ATOM 9257 C CA . SER B 1 156 ? 20.953 -32.812 -23.875 1 94.69 156 SER B CA 1
ATOM 9258 C C . SER B 1 156 ? 19.969 -32.906 -25.031 1 94.69 156 SER B C 1
ATOM 9260 O O . SER B 1 156 ? 20.344 -33.281 -26.141 1 94.69 156 SER B O 1
ATOM 9262 N N . ILE B 1 157 ? 18.766 -32.562 -24.781 1 94.75 157 ILE B N 1
ATOM 9263 C CA . ILE B 1 157 ? 17.75 -32.594 -25.828 1 94.75 157 ILE B CA 1
ATOM 9264 C C . ILE B 1 157 ? 18.062 -31.547 -26.891 1 94.75 157 ILE B C 1
ATOM 9266 O O . ILE B 1 157 ? 17.875 -31.766 -28.078 1 94.75 157 ILE B O 1
ATOM 9270 N N . CYS B 1 158 ? 18.438 -30.375 -26.391 1 94.12 158 CYS B N 1
ATOM 9271 C CA . CYS B 1 158 ? 18.828 -29.328 -27.344 1 94.12 158 CYS B CA 1
ATOM 9272 C C . CYS B 1 158 ? 19.938 -29.828 -28.266 1 94.12 158 CYS B C 1
ATOM 9274 O O . CYS B 1 158 ? 19.922 -29.562 -29.469 1 94.12 158 CYS B O 1
ATOM 9276 N N . ASP B 1 159 ? 20.875 -30.547 -27.734 1 93.56 159 ASP B N 1
ATOM 9277 C CA . ASP B 1 159 ? 21.953 -31.109 -28.531 1 93.56 159 ASP B CA 1
ATOM 9278 C C . ASP B 1 159 ? 21.422 -32.156 -29.516 1 93.56 159 ASP B C 1
ATOM 9280 O O . ASP B 1 159 ? 21.844 -32.188 -30.672 1 93.56 159 ASP B O 1
ATOM 9284 N N . HIS B 1 160 ? 20.578 -32.969 -29.078 1 93.19 160 HIS B N 1
ATOM 9285 C CA . HIS B 1 160 ? 19.984 -34 -29.906 1 93.19 160 HIS B CA 1
ATOM 9286 C C . HIS B 1 160 ? 19.25 -33.406 -31.109 1 93.19 160 HIS B C 1
ATOM 9288 O O . HIS B 1 160 ? 19.312 -33.969 -32.219 1 93.19 160 HIS B O 1
ATOM 9294 N N . LEU B 1 161 ? 18.562 -32.281 -30.859 1 92.06 161 LEU B N 1
ATOM 9295 C CA . LEU B 1 161 ? 17.734 -31.672 -31.891 1 92.06 161 LEU B CA 1
ATOM 9296 C C . LEU B 1 161 ? 18.531 -30.609 -32.656 1 92.06 161 LEU B C 1
ATOM 9298 O O . LEU B 1 161 ? 18.031 -30.062 -33.656 1 92.06 161 LEU B O 1
ATOM 9302 N N . GLY B 1 162 ? 19.688 -30.297 -32.219 1 89.44 162 GLY B N 1
ATOM 9303 C CA . GLY B 1 162 ? 20.516 -29.328 -32.906 1 89.44 162 GLY B CA 1
ATOM 9304 C C . GLY B 1 162 ? 20.109 -27.891 -32.625 1 89.44 162 GLY B C 1
ATOM 9305 O O . GLY B 1 162 ? 20.203 -27.031 -33.5 1 89.44 162 GLY B O 1
ATOM 9306 N N . VAL B 1 163 ? 19.422 -27.672 -31.5 1 91.38 163 VAL B N 1
ATOM 9307 C CA . VAL B 1 163 ? 19 -26.344 -31.078 1 91.38 163 VAL B CA 1
ATOM 9308 C C . VAL B 1 163 ? 19.906 -25.844 -29.953 1 91.38 163 VAL B C 1
ATOM 9310 O O . VAL B 1 163 ? 20.188 -26.578 -29.016 1 91.38 163 VAL B O 1
ATOM 9313 N N . PRO B 1 164 ? 20.484 -24.688 -30.078 1 89.75 164 PRO B N 1
ATOM 9314 C CA . PRO B 1 164 ? 21.312 -24.172 -28.984 1 89.75 164 PRO B CA 1
ATOM 9315 C C . PRO B 1 164 ? 20.516 -23.938 -27.703 1 89.75 164 PRO B C 1
ATOM 9317 O O . PRO B 1 164 ? 19.422 -23.375 -27.734 1 89.75 164 PRO B O 1
ATOM 9320 N N . PRO B 1 165 ? 21.109 -24.5 -26.641 1 91 165 PRO B N 1
ATOM 9321 C CA . PRO B 1 165 ? 20.406 -24.281 -25.375 1 91 165 PRO B CA 1
ATOM 9322 C C . PRO B 1 165 ? 20.375 -22.812 -24.969 1 91 165 PRO B C 1
ATOM 9324 O O . PRO B 1 165 ? 21.328 -22.062 -25.25 1 91 165 PRO B O 1
ATOM 9327 N N . ARG B 1 166 ? 19.328 -22.453 -24.406 1 89.69 166 ARG B N 1
ATOM 9328 C CA . ARG B 1 166 ? 19.172 -21.094 -23.922 1 89.69 166 ARG B CA 1
ATOM 9329 C C . ARG B 1 166 ? 19.641 -20.984 -22.469 1 89.69 166 ARG B C 1
ATOM 9331 O O . ARG B 1 166 ? 19.094 -21.625 -21.578 1 89.69 166 ARG B O 1
ATOM 9338 N N . ASP B 1 167 ? 20.578 -20.047 -22.234 1 86.12 167 ASP B N 1
ATOM 9339 C CA . ASP B 1 167 ? 21.203 -19.906 -20.922 1 86.12 167 ASP B CA 1
ATOM 9340 C C . ASP B 1 167 ? 20.25 -19.219 -19.938 1 86.12 167 ASP B C 1
ATOM 9342 O O . ASP B 1 167 ? 20.328 -19.453 -18.719 1 86.12 167 ASP B O 1
ATOM 9346 N N . ASP B 1 168 ? 19.406 -18.375 -20.453 1 81.12 168 ASP B N 1
ATOM 9347 C CA . ASP B 1 168 ? 18.469 -17.688 -19.578 1 81.12 168 ASP B CA 1
ATOM 9348 C C . ASP B 1 168 ? 17.5 -18.656 -18.922 1 81.12 168 ASP B C 1
ATOM 9350 O O . ASP B 1 168 ? 17.203 -18.531 -17.734 1 81.12 168 ASP B O 1
ATOM 9354 N N . ILE B 1 169 ? 17.078 -19.656 -19.703 1 89.19 169 ILE B N 1
ATOM 9355 C CA . ILE B 1 169 ? 16.156 -20.656 -19.172 1 89.19 169 ILE B CA 1
ATOM 9356 C C . ILE B 1 169 ? 16.875 -21.516 -18.141 1 89.19 169 ILE B C 1
ATOM 9358 O O . ILE B 1 169 ? 16.328 -21.781 -17.062 1 89.19 169 ILE B O 1
ATOM 9362 N N . CYS B 1 170 ? 18.094 -21.922 -18.469 1 90.5 170 CYS B N 1
ATOM 9363 C CA . CYS B 1 170 ? 18.875 -22.734 -17.547 1 90.5 170 CYS B CA 1
ATOM 9364 C C . CYS B 1 170 ? 19.109 -22 -16.219 1 90.5 170 CYS B C 1
ATOM 9366 O O . CYS B 1 170 ? 19 -22.594 -15.148 1 90.5 170 CYS B O 1
ATOM 9368 N N . TRP B 1 171 ? 19.312 -20.766 -16.344 1 82.31 171 TRP B N 1
ATOM 9369 C CA . TRP B 1 171 ? 19.547 -19.953 -15.148 1 82.31 171 TRP B CA 1
ATOM 9370 C C . TRP B 1 171 ? 18.281 -19.844 -14.312 1 82.31 171 TRP B C 1
ATOM 9372 O O . TRP B 1 171 ? 18.328 -19.984 -13.086 1 82.31 171 TRP B O 1
ATOM 9382 N N . ASP B 1 172 ? 17.203 -19.578 -14.945 1 82.88 172 ASP B N 1
ATOM 9383 C CA . ASP B 1 172 ? 15.922 -19.453 -14.258 1 82.88 172 ASP B CA 1
ATOM 9384 C C . ASP B 1 172 ? 15.57 -20.719 -13.492 1 82.88 172 ASP B C 1
ATOM 9386 O O . ASP B 1 172 ? 15.141 -20.672 -12.344 1 82.88 172 ASP B O 1
ATOM 9390 N N . MET B 1 173 ? 15.805 -21.828 -14.141 1 89.5 173 MET B N 1
ATOM 9391 C CA . MET B 1 173 ? 15.453 -23.125 -13.547 1 89.5 173 MET B CA 1
ATOM 9392 C C . MET B 1 173 ? 16.328 -23.406 -12.328 1 89.5 173 MET B C 1
ATOM 9394 O O . MET B 1 173 ? 15.828 -23.875 -11.297 1 89.5 173 MET B O 1
ATOM 9398 N N . THR B 1 174 ? 17.5 -23.031 -12.406 1 86.06 174 THR B N 1
ATOM 9399 C CA . THR B 1 174 ? 18.453 -23.375 -11.352 1 86.06 174 THR B CA 1
ATOM 9400 C C . THR B 1 174 ? 18.344 -22.375 -10.195 1 86.06 174 THR B C 1
ATOM 9402 O O . THR B 1 174 ? 18.312 -22.781 -9.023 1 86.06 174 THR B O 1
ATOM 9405 N N . ASN B 1 175 ? 18.141 -21.172 -10.523 1 74.75 175 ASN B N 1
ATOM 9406 C CA . ASN B 1 175 ? 18.297 -20.141 -9.492 1 74.75 175 ASN B CA 1
ATOM 9407 C C . ASN B 1 175 ? 16.953 -19.656 -8.977 1 74.75 175 ASN B C 1
ATOM 9409 O O . ASN B 1 175 ? 16.859 -19.078 -7.891 1 74.75 175 ASN B O 1
ATOM 9413 N N . ILE B 1 176 ? 15.945 -19.891 -9.742 1 75.44 176 ILE B N 1
ATOM 9414 C CA . ILE B 1 176 ? 14.641 -19.406 -9.312 1 75.44 176 ILE B CA 1
ATOM 9415 C C . ILE B 1 176 ? 13.758 -20.594 -8.914 1 75.44 176 ILE B C 1
ATOM 9417 O O . ILE B 1 176 ? 13.391 -20.734 -7.746 1 75.44 176 ILE B O 1
ATOM 9421 N N . ILE B 1 177 ? 13.562 -21.469 -9.766 1 83 177 ILE B N 1
ATOM 9422 C CA . ILE B 1 177 ? 12.586 -22.531 -9.586 1 83 177 ILE B CA 1
ATOM 9423 C C . ILE B 1 177 ? 13.102 -23.547 -8.562 1 83 177 ILE B C 1
ATOM 9425 O O . ILE B 1 177 ? 12.391 -23.906 -7.625 1 83 177 ILE B O 1
ATOM 9429 N N . SER B 1 178 ? 14.344 -23.938 -8.789 1 84.25 178 SER B N 1
ATOM 9430 C CA . SER B 1 178 ? 14.914 -24.938 -7.902 1 84.25 178 SER B CA 1
ATOM 9431 C C . SER B 1 178 ? 15.133 -24.391 -6.5 1 84.25 178 SER B C 1
ATOM 9433 O O . SER B 1 178 ? 14.82 -25.047 -5.508 1 84.25 178 SER B O 1
ATOM 9435 N N . SER B 1 179 ? 15.586 -23.172 -6.441 1 73.56 179 SER B N 1
ATOM 9436 C CA . SER B 1 179 ? 15.914 -22.547 -5.16 1 73.56 179 SER B CA 1
ATOM 9437 C C . SER B 1 179 ? 14.672 -22.344 -4.305 1 73.56 179 SER B C 1
ATOM 9439 O O . SER B 1 179 ? 14.727 -22.469 -3.078 1 73.56 179 SER B O 1
ATOM 9441 N N . LYS B 1 180 ? 13.492 -22.172 -4.941 1 70.25 180 LYS B N 1
ATOM 9442 C CA . LYS B 1 180 ? 12.25 -21.938 -4.219 1 70.25 180 LYS B CA 1
ATOM 9443 C C . LYS B 1 180 ? 11.398 -23.203 -4.164 1 70.25 180 LYS B C 1
ATOM 9445 O O . LYS B 1 180 ? 10.273 -23.188 -3.664 1 70.25 180 LYS B O 1
ATOM 9450 N N . ASN B 1 181 ? 11.93 -24.172 -4.641 1 76 181 ASN B N 1
ATOM 9451 C CA . ASN B 1 181 ? 11.25 -25.453 -4.648 1 76 181 ASN B CA 1
ATOM 9452 C C . ASN B 1 181 ? 9.875 -25.359 -5.305 1 76 181 ASN B C 1
ATOM 9454 O O . ASN B 1 181 ? 8.883 -25.844 -4.754 1 76 181 ASN B O 1
ATOM 9458 N N . ILE B 1 182 ? 9.844 -24.672 -6.379 1 79.62 182 ILE B N 1
ATOM 9459 C CA . ILE B 1 182 ? 8.617 -24.562 -7.156 1 79.62 182 ILE B CA 1
ATOM 9460 C C . ILE B 1 182 ? 8.398 -25.844 -7.969 1 79.62 182 ILE B C 1
ATOM 9462 O O . ILE B 1 182 ? 9.266 -26.234 -8.75 1 79.62 182 ILE B O 1
ATOM 9466 N N . ARG B 1 183 ? 7.297 -26.422 -7.848 1 86.44 183 ARG B N 1
ATOM 9467 C CA . ARG B 1 183 ? 7.039 -27.703 -8.5 1 86.44 183 ARG B CA 1
ATOM 9468 C C . ARG B 1 183 ? 6.102 -27.531 -9.688 1 86.44 183 ARG B C 1
ATOM 9470 O O . ARG B 1 183 ? 5.648 -28.516 -10.281 1 86.44 183 ARG B O 1
ATOM 9477 N N . SER B 1 184 ? 5.797 -26.312 -10.031 1 89.62 184 SER B N 1
ATOM 9478 C CA . SER B 1 184 ? 4.949 -26.031 -11.18 1 89.62 184 SER B CA 1
ATOM 9479 C C . SER B 1 184 ? 5.762 -25.453 -12.336 1 89.62 184 SER B C 1
ATOM 9481 O O . SER B 1 184 ? 6.508 -24.5 -12.164 1 89.62 184 SER B O 1
ATOM 9483 N N . PHE B 1 185 ? 5.73 -26.203 -13.43 1 94.19 185 PHE B N 1
ATOM 9484 C CA . PHE B 1 185 ? 6.312 -25.672 -14.656 1 94.19 185 PHE B CA 1
ATOM 9485 C C . PHE B 1 185 ? 5.34 -24.719 -15.344 1 94.19 185 PHE B C 1
ATOM 9487 O O . PHE B 1 185 ? 4.309 -25.141 -15.867 1 94.19 185 PHE B O 1
ATOM 9494 N N . ASN B 1 186 ? 5.613 -23.453 -15.328 1 90.06 186 ASN B N 1
ATOM 9495 C CA . ASN B 1 186 ? 4.766 -22.422 -15.914 1 90.06 186 ASN B CA 1
ATOM 9496 C C . ASN B 1 186 ? 5.426 -21.781 -17.141 1 90.06 186 ASN B C 1
ATOM 9498 O O . ASN B 1 186 ? 6.414 -21.062 -17 1 90.06 186 ASN B O 1
ATOM 9502 N N . ILE B 1 187 ? 4.867 -22.016 -18.266 1 90.62 187 ILE B N 1
ATOM 9503 C CA . ILE B 1 187 ? 5.441 -21.562 -19.516 1 90.62 187 ILE B CA 1
ATOM 9504 C C . ILE B 1 187 ? 5.406 -20.031 -19.578 1 90.62 187 ILE B C 1
ATOM 9506 O O . ILE B 1 187 ? 6.238 -19.406 -20.25 1 90.62 187 ILE B O 1
ATOM 9510 N N . GLY B 1 188 ? 4.457 -19.422 -18.875 1 82.44 188 GLY B N 1
ATOM 9511 C CA . GLY B 1 188 ? 4.328 -17.969 -18.875 1 82.44 188 GLY B CA 1
ATOM 9512 C C . GLY B 1 188 ? 5.488 -17.266 -18.188 1 82.44 188 GLY B C 1
ATOM 9513 O O . GLY B 1 188 ? 5.715 -16.078 -18.422 1 82.44 188 GLY B O 1
ATOM 9514 N N . GLU B 1 189 ? 6.191 -17.938 -17.422 1 81.38 189 GLU B N 1
ATOM 9515 C CA . GLU B 1 189 ? 7.32 -17.359 -16.688 1 81.38 189 GLU B CA 1
ATOM 9516 C C . GLU B 1 189 ? 8.602 -17.438 -17.516 1 81.38 189 GLU B C 1
ATOM 9518 O O . GLU B 1 189 ? 9.625 -16.875 -17.125 1 81.38 189 GLU B O 1
ATOM 9523 N N . ILE B 1 190 ? 8.469 -18.172 -18.625 1 83.12 190 ILE B N 1
ATOM 9524 C CA . ILE B 1 190 ? 9.625 -18.297 -19.516 1 83.12 190 ILE B CA 1
ATOM 9525 C C . ILE B 1 190 ? 9.5 -17.312 -20.672 1 83.12 190 ILE B C 1
ATOM 9527 O O . ILE B 1 190 ? 8.461 -17.219 -21.328 1 83.12 190 ILE B O 1
ATOM 9531 N N . GLU B 1 191 ? 10.477 -16.469 -20.766 1 73.56 191 GLU B N 1
ATOM 9532 C CA . GLU B 1 191 ? 10.469 -15.5 -21.859 1 73.56 191 GLU B CA 1
ATOM 9533 C C . GLU B 1 191 ? 10.688 -16.188 -23.203 1 73.56 191 GLU B C 1
ATOM 9535 O O . GLU B 1 191 ? 11.773 -16.703 -23.484 1 73.56 191 GLU B O 1
ATOM 9540 N N . LEU B 1 192 ? 9.664 -16.422 -23.906 1 64.5 192 LEU B N 1
ATOM 9541 C CA . LEU B 1 192 ? 9.797 -17.078 -25.203 1 64.5 192 LEU B CA 1
ATOM 9542 C C . LEU B 1 192 ? 9.75 -16.062 -26.344 1 64.5 192 LEU B C 1
ATOM 9544 O O . LEU B 1 192 ? 9.031 -15.062 -26.25 1 64.5 192 LEU B O 1
ATOM 9548 N N . PRO B 1 193 ? 10.781 -16.219 -27.203 1 56.69 193 PRO B N 1
ATOM 9549 C CA . PRO B 1 193 ? 10.711 -15.352 -28.375 1 56.69 193 PRO B CA 1
ATOM 9550 C C . PRO B 1 193 ? 9.461 -15.602 -29.219 1 56.69 193 PRO B C 1
ATOM 9552 O O . PRO B 1 193 ? 8.773 -16.609 -29.031 1 56.69 193 PRO B O 1
ATOM 9555 N N . THR B 1 194 ? 9.039 -14.656 -30.031 1 52.62 194 THR B N 1
ATOM 9556 C CA . THR B 1 194 ? 7.91 -14.75 -30.938 1 52.62 194 THR B CA 1
ATOM 9557 C C . THR B 1 194 ? 7.992 -16.031 -31.781 1 52.62 194 THR B C 1
ATOM 9559 O O . THR B 1 194 ? 6.973 -16.672 -32.031 1 52.62 194 THR B O 1
ATOM 9562 N N . SER B 1 195 ? 9.258 -16.438 -32.312 1 54.03 195 SER B N 1
ATOM 9563 C CA . SER B 1 195 ? 9.359 -17.656 -33.094 1 54.03 195 SER B CA 1
ATOM 9564 C C . SER B 1 195 ? 9.883 -18.828 -32.25 1 54.03 195 SER B C 1
ATOM 9566 O O . SER B 1 195 ? 11.055 -19.203 -32.375 1 54.03 195 SER B O 1
ATOM 9568 N N . ALA B 1 196 ? 9.203 -19.219 -31.25 1 61.19 196 ALA B N 1
ATOM 9569 C CA . ALA B 1 196 ? 9.688 -20.031 -30.141 1 61.19 196 ALA B CA 1
ATOM 9570 C C . ALA B 1 196 ? 9.516 -21.516 -30.438 1 61.19 196 ALA B C 1
ATOM 9572 O O . ALA B 1 196 ? 9.625 -22.344 -29.531 1 61.19 196 ALA B O 1
ATOM 9573 N N . GLY B 1 197 ? 9.398 -21.969 -31.812 1 68.62 197 GLY B N 1
ATOM 9574 C CA . GLY B 1 197 ? 9 -23.344 -32.062 1 68.62 197 GLY B CA 1
ATOM 9575 C C . GLY B 1 197 ? 10.023 -24.359 -31.609 1 68.62 197 GLY B C 1
ATOM 9576 O O . GLY B 1 197 ? 9.68 -25.344 -30.953 1 68.62 197 GLY B O 1
ATOM 9577 N N . ASP B 1 198 ? 11.273 -24.078 -31.828 1 84.75 198 ASP B N 1
ATOM 9578 C CA . ASP B 1 198 ? 12.297 -25.062 -31.5 1 84.75 198 ASP B CA 1
ATOM 9579 C C . ASP B 1 198 ? 12.555 -25.094 -29.984 1 84.75 198 ASP B C 1
ATOM 9581 O O . ASP B 1 198 ? 12.781 -26.156 -29.422 1 84.75 198 ASP B O 1
ATOM 9585 N N . THR B 1 199 ? 12.32 -24.047 -29.375 1 89.06 199 THR B N 1
ATOM 9586 C CA . THR B 1 199 ? 12.57 -23.984 -27.953 1 89.06 199 THR B CA 1
ATOM 9587 C C . THR B 1 199 ? 11.508 -24.75 -27.172 1 89.06 199 THR B C 1
ATOM 9589 O O . THR B 1 199 ? 11.82 -25.469 -26.219 1 89.06 199 THR B O 1
ATOM 9592 N N . ILE B 1 200 ? 10.32 -24.703 -27.703 1 91.81 200 ILE B N 1
ATOM 9593 C CA . ILE B 1 200 ? 9.234 -25.391 -27.016 1 91.81 200 ILE B CA 1
ATOM 9594 C C . ILE B 1 200 ? 9.414 -26.906 -27.125 1 91.81 200 ILE B C 1
ATOM 9596 O O . ILE B 1 200 ? 9.109 -27.641 -26.203 1 91.81 200 ILE B O 1
ATOM 9600 N N . ARG B 1 201 ? 9.898 -27.297 -28.312 1 93.69 201 ARG B N 1
ATOM 9601 C CA . ARG B 1 201 ? 10.141 -28.719 -28.516 1 93.69 201 ARG B CA 1
ATOM 9602 C C . ARG B 1 201 ? 11.164 -29.234 -27.516 1 93.69 201 ARG B C 1
ATOM 9604 O O . ARG B 1 201 ? 10.992 -30.328 -26.938 1 93.69 201 ARG B O 1
ATOM 9611 N N . CYS B 1 202 ? 12.164 -28.453 -27.281 1 94.56 202 CYS B N 1
ATOM 9612 C CA . CYS B 1 202 ? 13.211 -28.859 -26.344 1 94.56 202 CYS B CA 1
ATOM 9613 C C . CYS B 1 202 ? 12.695 -28.859 -24.906 1 94.56 202 CYS B C 1
ATOM 9615 O O . CYS B 1 202 ? 13.023 -29.75 -24.125 1 94.56 202 CYS B O 1
ATOM 9617 N N . LEU B 1 203 ? 11.906 -27.891 -24.594 1 94.56 203 LEU B N 1
ATOM 9618 C CA . LEU B 1 203 ? 11.359 -27.781 -23.25 1 94.56 203 LEU B CA 1
ATOM 9619 C C . LEU B 1 203 ? 10.43 -28.969 -22.953 1 94.56 203 LEU B C 1
ATOM 9621 O O . LEU B 1 203 ? 10.539 -29.594 -21.891 1 94.56 203 LEU B O 1
ATOM 9625 N N . LEU B 1 204 ? 9.586 -29.25 -23.906 1 95.25 204 LEU B N 1
ATOM 9626 C CA . LEU B 1 204 ? 8.672 -30.375 -23.734 1 95.25 204 LEU B CA 1
ATOM 9627 C C . LEU B 1 204 ? 9.438 -31.703 -23.672 1 95.25 204 LEU B C 1
ATOM 9629 O O . LEU B 1 204 ? 9.086 -32.594 -22.906 1 95.25 204 LEU B O 1
ATOM 9633 N N . GLY B 1 205 ? 10.484 -31.766 -24.531 1 93.31 205 GLY B N 1
ATOM 9634 C CA . GLY B 1 205 ? 11.32 -32.969 -24.484 1 93.31 205 GLY B CA 1
ATOM 9635 C C . GLY B 1 205 ? 11.953 -33.188 -23.125 1 93.31 205 GLY B C 1
ATOM 9636 O O . GLY B 1 205 ? 12.078 -34.312 -22.672 1 93.31 205 GLY B O 1
ATOM 9637 N N . ALA B 1 206 ? 12.281 -32.094 -22.5 1 94.06 206 ALA B N 1
ATOM 9638 C CA . ALA B 1 206 ? 12.883 -32.188 -21.172 1 94.06 206 ALA B CA 1
ATOM 9639 C C . ALA B 1 206 ? 11.852 -32.625 -20.125 1 94.06 206 ALA B C 1
ATOM 9641 O O . ALA B 1 206 ? 12.164 -33.344 -19.188 1 94.06 206 ALA B O 1
ATOM 9642 N N . LEU B 1 207 ? 10.648 -32.156 -20.312 1 94.38 207 LEU B N 1
ATOM 9643 C CA . LEU B 1 207 ? 9.586 -32.469 -19.359 1 94.38 207 LEU B CA 1
ATOM 9644 C C . LEU B 1 207 ? 9.211 -33.938 -19.453 1 94.38 207 LEU B C 1
ATOM 9646 O O . LEU B 1 207 ? 8.727 -34.531 -18.469 1 94.38 207 LEU B O 1
ATOM 9650 N N . LYS B 1 208 ? 9.422 -34.5 -20.672 1 91.88 208 LYS B N 1
ATOM 9651 C CA . LYS B 1 208 ? 9.102 -35.906 -20.906 1 91.88 208 LYS B CA 1
ATOM 9652 C C . LYS B 1 208 ? 9.852 -36.781 -19.922 1 91.88 208 LYS B C 1
ATOM 9654 O O . LYS B 1 208 ? 9.289 -37.75 -19.406 1 91.88 208 LYS B O 1
ATOM 9659 N N . TYR B 1 209 ? 11.062 -36.375 -19.578 1 88.44 209 TYR B N 1
ATOM 9660 C CA . TYR B 1 209 ? 11.922 -37.219 -18.75 1 88.44 209 TYR B CA 1
ATOM 9661 C C . TYR B 1 209 ? 12.125 -36.594 -17.375 1 88.44 209 TYR B C 1
ATOM 9663 O O . TYR B 1 209 ? 13.125 -36.875 -16.703 1 88.44 209 TYR B O 1
ATOM 9671 N N . ASN B 1 210 ? 11.266 -35.719 -16.922 1 90.38 210 ASN B N 1
ATOM 9672 C CA . ASN B 1 210 ? 11.422 -35.031 -15.648 1 90.38 210 ASN B CA 1
ATOM 9673 C C . ASN B 1 210 ? 10.398 -35.5 -14.617 1 90.38 210 ASN B C 1
ATOM 9675 O O . ASN B 1 210 ? 9.234 -35.688 -14.945 1 90.38 210 ASN B O 1
ATOM 9679 N N . ASN B 1 211 ? 10.875 -35.75 -13.398 1 86.19 211 ASN B N 1
ATOM 9680 C CA . ASN B 1 211 ? 9.977 -36.156 -12.336 1 86.19 211 ASN B CA 1
ATOM 9681 C C . ASN B 1 211 ? 9.883 -35.125 -11.227 1 86.19 211 ASN B C 1
ATOM 9683 O O . ASN B 1 211 ? 9.391 -35.406 -10.133 1 86.19 211 ASN B O 1
ATOM 9687 N N . TYR B 1 212 ? 10.398 -33.969 -11.469 1 91.06 212 TYR B N 1
ATOM 9688 C CA . TYR B 1 212 ? 10.414 -32.906 -10.469 1 91.06 212 TYR B CA 1
ATOM 9689 C C . TYR B 1 212 ? 9.102 -32.156 -10.477 1 91.06 212 TYR B C 1
ATOM 9691 O O . TYR B 1 212 ? 8.508 -31.891 -9.422 1 91.06 212 TYR B O 1
ATOM 9699 N N . PHE B 1 213 ? 8.586 -31.734 -11.656 1 93.12 213 PHE B N 1
ATOM 9700 C CA . PHE B 1 213 ? 7.406 -30.875 -11.805 1 93.12 213 PHE B CA 1
ATOM 9701 C C . PHE B 1 213 ? 6.129 -31.688 -11.633 1 93.12 213 PHE B C 1
ATOM 9703 O O . PHE B 1 213 ? 5.973 -32.75 -12.242 1 93.12 213 PHE B O 1
ATOM 9710 N N . LYS B 1 214 ? 5.262 -31.203 -10.844 1 89.25 214 LYS B N 1
ATOM 9711 C CA . LYS B 1 214 ? 3.996 -31.875 -10.562 1 89.25 214 LYS B CA 1
ATOM 9712 C C . LYS B 1 214 ? 2.838 -31.172 -11.273 1 89.25 214 LYS B C 1
ATOM 9714 O O . LYS B 1 214 ? 1.75 -31.75 -11.398 1 89.25 214 LYS B O 1
ATOM 9719 N N . SER B 1 215 ? 3.078 -30.031 -11.719 1 93.44 215 SER B N 1
ATOM 9720 C CA . SER B 1 215 ? 2.055 -29.266 -12.422 1 93.44 215 SER B CA 1
ATOM 9721 C C . SER B 1 215 ? 2.607 -28.656 -13.703 1 93.44 215 SER B C 1
ATOM 9723 O O . SER B 1 215 ? 3.732 -28.141 -13.719 1 93.44 215 SER B O 1
ATOM 9725 N N . PHE B 1 216 ? 1.847 -28.828 -14.789 1 95.69 216 PHE B N 1
ATOM 9726 C CA . PHE B 1 216 ? 2.154 -28.188 -16.062 1 95.69 216 PHE B CA 1
ATOM 9727 C C . PHE B 1 216 ? 1.148 -27.078 -16.375 1 95.69 216 PHE B C 1
ATOM 9729 O O . PHE B 1 216 ? -0.04 -27.359 -16.547 1 95.69 216 PHE B O 1
ATOM 9736 N N . ASN B 1 217 ? 1.624 -25.906 -16.359 1 94.5 217 ASN B N 1
ATOM 9737 C CA . ASN B 1 217 ? 0.781 -24.781 -16.703 1 94.5 217 ASN B CA 1
ATOM 9738 C C . ASN B 1 217 ? 1.175 -24.172 -18.047 1 94.5 217 ASN B C 1
ATOM 9740 O O . ASN B 1 217 ? 2.203 -23.5 -18.156 1 94.5 217 ASN B O 1
ATOM 9744 N N . PHE B 1 218 ? 0.359 -24.359 -19.062 1 95.62 218 PHE B N 1
ATOM 9745 C CA . PHE B 1 218 ? 0.617 -23.844 -20.406 1 95.62 218 PHE B CA 1
ATOM 9746 C C . PHE B 1 218 ? -0.431 -22.797 -20.797 1 95.62 218 PHE B C 1
ATOM 9748 O O . PHE B 1 218 ? -0.663 -22.562 -21.984 1 95.62 218 PHE B O 1
ATOM 9755 N N . ASN B 1 219 ? -1.016 -22.172 -19.875 1 92.31 219 ASN B N 1
ATOM 9756 C CA . ASN B 1 219 ? -2.141 -21.266 -20.109 1 92.31 219 ASN B CA 1
ATOM 9757 C C . ASN B 1 219 ? -1.741 -20.094 -21 1 92.31 219 ASN B C 1
ATOM 9759 O O . ASN B 1 219 ? -0.66 -19.531 -20.844 1 92.31 219 ASN B O 1
ATOM 9763 N N . ASN B 1 220 ? -2.549 -19.781 -22.016 1 87.69 220 ASN B N 1
ATOM 9764 C CA . ASN B 1 220 ? -2.479 -18.625 -22.891 1 87.69 220 ASN B CA 1
ATOM 9765 C C . ASN B 1 220 ? -1.319 -18.734 -23.875 1 87.69 220 ASN B C 1
ATOM 9767 O O . ASN B 1 220 ? -0.976 -17.766 -24.562 1 87.69 220 ASN B O 1
ATOM 9771 N N . TYR B 1 221 ? -0.677 -19.891 -23.891 1 90.38 221 TYR B N 1
ATOM 9772 C CA . TYR B 1 221 ? 0.295 -20.156 -24.938 1 90.38 221 TYR B CA 1
ATOM 9773 C C . TYR B 1 221 ? -0.354 -20.906 -26.094 1 90.38 221 TYR B C 1
ATOM 9775 O O . TYR B 1 221 ? -0.921 -21.984 -25.922 1 90.38 221 TYR B O 1
ATOM 9783 N N . THR B 1 222 ? -0.28 -20.422 -27.281 1 92.06 222 THR B N 1
ATOM 9784 C CA . THR B 1 222 ? -0.926 -21.031 -28.438 1 92.06 222 THR B CA 1
ATOM 9785 C C . THR B 1 222 ? -0.008 -22.062 -29.094 1 92.06 222 THR B C 1
ATOM 9787 O O . THR B 1 222 ? 1.051 -21.719 -29.609 1 92.06 222 THR B O 1
ATOM 9790 N N . PHE B 1 223 ? -0.423 -23.312 -29.047 1 93.88 223 PHE B N 1
ATOM 9791 C CA . PHE B 1 223 ? 0.318 -24.422 -29.641 1 93.88 223 PHE B CA 1
ATOM 9792 C C . PHE B 1 223 ? -0.105 -24.625 -31.094 1 93.88 223 PHE B C 1
ATOM 9794 O O . PHE B 1 223 ? -1.275 -24.453 -31.438 1 93.88 223 PHE B O 1
ATOM 9801 N N . ASN B 1 224 ? 0.85 -25.031 -31.906 1 91.38 224 ASN B N 1
ATOM 9802 C CA . ASN B 1 224 ? 0.509 -25.531 -33.219 1 91.38 224 ASN B CA 1
ATOM 9803 C C . ASN B 1 224 ? 0.291 -27.047 -33.219 1 91.38 224 ASN B C 1
ATOM 9805 O O . ASN B 1 224 ? 0.483 -27.688 -32.188 1 91.38 224 ASN B O 1
ATOM 9809 N N . LYS B 1 225 ? -0.193 -27.594 -34.25 1 93.44 225 LYS B N 1
ATOM 9810 C CA . LYS B 1 225 ? -0.555 -29 -34.312 1 93.44 225 LYS B CA 1
ATOM 9811 C C . LYS B 1 225 ? 0.646 -29.891 -34.031 1 93.44 225 LYS B C 1
ATOM 9813 O O . LYS B 1 225 ? 0.522 -30.891 -33.312 1 93.44 225 LYS B O 1
ATOM 9818 N N . GLU B 1 226 ? 1.805 -29.531 -34.562 1 93.5 226 GLU B N 1
ATOM 9819 C CA . GLU B 1 226 ? 3.02 -30.312 -34.312 1 93.5 226 GLU B CA 1
ATOM 9820 C C . GLU B 1 226 ? 3.4 -30.281 -32.844 1 93.5 226 GLU B C 1
ATOM 9822 O O . GLU B 1 226 ? 3.83 -31.297 -32.281 1 93.5 226 GLU B O 1
ATOM 9827 N N . GLN B 1 227 ? 3.279 -29.188 -32.312 1 94.19 227 GLN B N 1
ATOM 9828 C CA . GLN B 1 227 ? 3.635 -29.016 -30.906 1 94.19 227 GLN B CA 1
ATOM 9829 C C . GLN B 1 227 ? 2.719 -29.828 -30 1 94.19 227 GLN B C 1
ATOM 9831 O O . GLN B 1 227 ? 3.158 -30.359 -28.984 1 94.19 227 GLN B O 1
ATOM 9836 N N . PHE B 1 228 ? 1.475 -29.953 -30.422 1 96.31 228 PHE B N 1
ATOM 9837 C CA . PHE B 1 228 ? 0.578 -30.812 -29.656 1 96.31 228 PHE B CA 1
ATOM 9838 C C . PHE B 1 228 ? 1.053 -32.25 -29.703 1 96.31 228 PHE B C 1
ATOM 9840 O O . PHE B 1 228 ? 0.88 -33 -28.734 1 96.31 228 PHE B O 1
ATOM 9847 N N . GLY B 1 229 ? 1.644 -32.562 -30.797 1 95.62 229 GLY B N 1
ATOM 9848 C CA . GLY B 1 229 ? 2.238 -33.875 -30.875 1 95.62 229 GLY B CA 1
ATOM 9849 C C . GLY B 1 229 ? 3.348 -34.094 -29.875 1 95.62 229 GLY B C 1
ATOM 9850 O O . GLY B 1 229 ? 3.416 -35.156 -29.25 1 95.62 229 GLY B O 1
ATOM 9851 N N . TYR B 1 230 ? 4.137 -33.125 -29.703 1 94.62 230 TYR B N 1
ATOM 9852 C CA . TYR B 1 230 ? 5.215 -33.188 -28.719 1 94.62 230 TYR B CA 1
ATOM 9853 C C . TYR B 1 230 ? 4.652 -33.312 -27.312 1 94.62 230 TYR B C 1
ATOM 9855 O O . TYR B 1 230 ? 5.152 -34.094 -26.5 1 94.62 230 TYR B O 1
ATOM 9863 N N . LEU B 1 231 ? 3.682 -32.469 -27.062 1 96.62 231 LEU B N 1
ATOM 9864 C CA . LEU B 1 231 ? 3.061 -32.5 -25.75 1 96.62 231 LEU B CA 1
ATOM 9865 C C . LEU B 1 231 ? 2.453 -33.875 -25.453 1 96.62 231 LEU B C 1
ATOM 9867 O O . LEU B 1 231 ? 2.539 -34.375 -24.344 1 96.62 231 LEU B O 1
ATOM 9871 N N . ALA B 1 232 ? 1.812 -34.438 -26.469 1 96.69 232 ALA B N 1
ATOM 9872 C CA . ALA B 1 232 ? 1.214 -35.75 -26.328 1 96.69 232 ALA B CA 1
ATOM 9873 C C . ALA B 1 232 ? 2.266 -36.781 -25.953 1 96.69 232 ALA B C 1
ATOM 9875 O O . ALA B 1 232 ? 2.012 -37.688 -25.125 1 96.69 232 ALA B O 1
ATOM 9876 N N . GLU B 1 233 ? 3.434 -36.656 -26.5 1 93.62 233 GLU B N 1
ATOM 9877 C CA . GLU B 1 233 ? 4.523 -37.562 -26.188 1 93.62 233 GLU B CA 1
ATOM 9878 C C . GLU B 1 233 ? 4.934 -37.469 -24.719 1 93.62 233 GLU B C 1
ATOM 9880 O O . GLU B 1 233 ? 5.266 -38.469 -24.078 1 93.62 233 GLU B O 1
ATOM 9885 N N . VAL B 1 234 ? 4.926 -36.312 -24.234 1 94.38 234 VAL B N 1
ATOM 9886 C CA . VAL B 1 234 ? 5.262 -36.031 -22.844 1 94.38 234 VAL B CA 1
ATOM 9887 C C . VAL B 1 234 ? 4.23 -36.719 -21.938 1 94.38 234 VAL B C 1
ATOM 9889 O O . VAL B 1 234 ? 4.594 -37.406 -20.984 1 94.38 234 VAL B O 1
ATOM 9892 N N . LEU B 1 235 ? 3.004 -36.531 -22.328 1 94.62 235 LEU B N 1
ATOM 9893 C CA . LEU B 1 235 ? 1.917 -37.031 -21.5 1 94.62 235 LEU B CA 1
ATOM 9894 C C . LEU B 1 235 ? 1.829 -38.531 -21.547 1 94.62 235 LEU B C 1
ATOM 9896 O O . LEU B 1 235 ? 1.34 -39.188 -20.609 1 94.62 235 LEU B O 1
ATOM 9900 N N . LYS B 1 236 ? 2.33 -39.062 -22.609 1 91.12 236 LYS B N 1
ATOM 9901 C CA . LYS B 1 236 ? 2.32 -40.531 -22.766 1 91.12 236 LYS B CA 1
ATOM 9902 C C . LYS B 1 236 ? 3.346 -41.188 -21.859 1 91.12 236 LYS B C 1
ATOM 9904 O O . LYS B 1 236 ? 3.15 -42.312 -21.422 1 91.12 236 LYS B O 1
ATOM 9909 N N . CYS B 1 237 ? 4.336 -40.406 -21.516 1 87.62 237 CYS B N 1
ATOM 9910 C CA . CYS B 1 237 ? 5.465 -41.031 -20.812 1 87.62 237 CYS B CA 1
ATOM 9911 C C . CYS B 1 237 ? 5.551 -40.531 -19.375 1 87.62 237 CYS B C 1
ATOM 9913 O O . CYS B 1 237 ? 5.973 -41.281 -18.484 1 87.62 237 CYS B O 1
ATOM 9915 N N . ASN B 1 238 ? 5.129 -39.375 -19.109 1 88.31 238 ASN B N 1
ATOM 9916 C CA . ASN B 1 238 ? 5.309 -38.781 -17.797 1 88.31 238 ASN B CA 1
ATOM 9917 C C . ASN B 1 238 ? 4.363 -39.375 -16.766 1 88.31 238 ASN B C 1
ATOM 9919 O O . ASN B 1 238 ? 3.17 -39.562 -17.031 1 88.31 238 ASN B O 1
ATOM 9923 N N . SER B 1 239 ? 4.863 -39.719 -15.641 1 83.31 239 SER B N 1
ATOM 9924 C CA . SER B 1 239 ? 4.035 -40.344 -14.625 1 83.31 239 SER B CA 1
ATOM 9925 C C . SER B 1 239 ? 3.975 -39.531 -13.352 1 83.31 239 SER B C 1
ATOM 9927 O O . SER B 1 239 ? 3.467 -39.969 -12.32 1 83.31 239 SER B O 1
ATOM 9929 N N . THR B 1 240 ? 4.418 -38.281 -13.367 1 86.69 240 THR B N 1
ATOM 9930 C CA . THR B 1 240 ? 4.531 -37.5 -12.148 1 86.69 240 THR B CA 1
ATOM 9931 C C . THR B 1 240 ? 3.562 -36.312 -12.172 1 86.69 240 THR B C 1
ATOM 9933 O O . THR B 1 240 ? 3.152 -35.844 -11.117 1 86.69 240 THR B O 1
ATOM 9936 N N . VAL B 1 241 ? 3.145 -35.875 -13.258 1 91.19 241 VAL B N 1
ATOM 9937 C CA . VAL B 1 241 ? 2.322 -34.688 -13.391 1 91.19 241 VAL B CA 1
ATOM 9938 C C . VAL B 1 241 ? 0.939 -34.938 -12.797 1 91.19 241 VAL B C 1
ATOM 9940 O O . VAL B 1 241 ? 0.324 -35.969 -13.062 1 91.19 241 VAL B O 1
ATOM 9943 N N . GLU B 1 242 ? 0.554 -34.062 -11.961 1 88 242 GLU B N 1
ATOM 9944 C CA . GLU B 1 242 ? -0.73 -34.188 -11.281 1 88 242 GLU B CA 1
ATOM 9945 C C . GLU B 1 242 ? -1.729 -33.156 -11.781 1 88 242 GLU B C 1
ATOM 9947 O O . GLU B 1 242 ? -2.941 -33.375 -11.711 1 88 242 GLU B O 1
ATOM 9952 N N . ASP B 1 243 ? -1.26 -32.031 -12.195 1 92.94 243 ASP B N 1
ATOM 9953 C CA . ASP B 1 243 ? -2.102 -30.922 -12.633 1 92.94 243 ASP B CA 1
ATOM 9954 C C . ASP B 1 243 ? -1.724 -30.469 -14.039 1 92.94 243 ASP B C 1
ATOM 9956 O O . ASP B 1 243 ? -0.57 -30.109 -14.289 1 92.94 243 ASP B O 1
ATOM 9960 N N . LEU B 1 244 ? -2.686 -30.5 -14.922 1 96.06 244 LEU B N 1
ATOM 9961 C CA . LEU B 1 244 ? -2.482 -30.078 -16.297 1 96.06 244 LEU B CA 1
ATOM 9962 C C . LEU B 1 244 ? -3.416 -28.922 -16.656 1 96.06 244 LEU B C 1
ATOM 9964 O O . LEU B 1 244 ? -4.637 -29.094 -16.672 1 96.06 244 LEU B O 1
ATOM 9968 N N . SER B 1 245 ? -2.852 -27.797 -16.953 1 96.75 245 SER B N 1
ATOM 9969 C CA . SER B 1 245 ? -3.643 -26.641 -17.312 1 96.75 245 SER B CA 1
ATOM 9970 C C . SER B 1 245 ? -3.406 -26.234 -18.766 1 96.75 245 SER B C 1
ATOM 9972 O O . SER B 1 245 ? -2.328 -25.75 -19.125 1 96.75 245 SER B O 1
ATOM 9974 N N . LEU B 1 246 ? -4.398 -26.422 -19.578 1 97.62 246 LEU B N 1
ATOM 9975 C CA . LEU B 1 246 ? -4.375 -26.078 -21 1 97.62 246 LEU B CA 1
ATOM 9976 C C . LEU B 1 246 ? -5.453 -25.062 -21.328 1 97.62 246 LEU B C 1
ATOM 9978 O O . LEU B 1 246 ? -6.23 -25.25 -22.266 1 97.62 246 LEU B O 1
ATOM 9982 N N . ASN B 1 247 ? -5.496 -24.016 -20.609 1 96.38 247 ASN B N 1
ATOM 9983 C CA . ASN B 1 247 ? -6.473 -22.953 -20.828 1 96.38 247 ASN B CA 1
ATOM 9984 C C . ASN B 1 247 ? -6.082 -22.047 -22 1 96.38 247 ASN B C 1
ATOM 9986 O O . ASN B 1 247 ? -5.02 -21.422 -21.969 1 96.38 247 ASN B O 1
ATOM 9990 N N . ASN B 1 248 ? -6.887 -22 -23 1 95.38 248 ASN B N 1
ATOM 9991 C CA . ASN B 1 248 ? -6.699 -21.125 -24.156 1 95.38 248 ASN B CA 1
ATOM 9992 C C . ASN B 1 248 ? -5.359 -21.375 -24.828 1 95.38 248 ASN B C 1
ATOM 9994 O O . ASN B 1 248 ? -4.559 -20.453 -25 1 95.38 248 ASN B O 1
ATOM 9998 N N . VAL B 1 249 ? -5.156 -22.609 -25.219 1 96.12 249 VAL B N 1
ATOM 9999 C CA . VAL B 1 249 ? -3.875 -22.984 -25.797 1 96.12 249 VAL B CA 1
ATOM 10000 C C . VAL B 1 249 ? -4.055 -23.281 -27.281 1 96.12 249 VAL B C 1
ATOM 10002 O O . VAL B 1 249 ? -3.119 -23.734 -27.953 1 96.12 249 VAL B O 1
ATOM 10005 N N . GLY B 1 250 ? -5.234 -23.188 -27.797 1 95.75 250 GLY B N 1
ATOM 10006 C CA . GLY B 1 250 ? -5.504 -23.406 -29.219 1 95.75 250 GLY B CA 1
ATOM 10007 C C . GLY B 1 250 ? -5.922 -24.828 -29.531 1 95.75 250 GLY B C 1
ATOM 10008 O O . GLY B 1 250 ? -5.77 -25.281 -30.672 1 95.75 250 GLY B O 1
ATOM 10009 N N . LEU B 1 251 ? -6.418 -25.531 -28.625 1 96.56 251 LEU B N 1
ATOM 10010 C CA . LEU B 1 251 ? -6.938 -26.875 -28.844 1 96.56 251 LEU B CA 1
ATOM 10011 C C . LEU B 1 251 ? -8.188 -26.844 -29.719 1 96.56 251 LEU B C 1
ATOM 10013 O O . LEU B 1 251 ? -9.039 -25.969 -29.562 1 96.56 251 LEU B O 1
ATOM 10017 N N . LYS B 1 252 ? -8.219 -27.734 -30.672 1 96.5 252 LYS B N 1
ATOM 10018 C CA . LYS B 1 252 ? -9.352 -27.828 -31.578 1 96.5 252 LYS B CA 1
ATOM 10019 C C . LYS B 1 252 ? -9.914 -29.234 -31.641 1 96.5 252 LYS B C 1
ATOM 10021 O O . LYS B 1 252 ? -9.43 -30.125 -30.938 1 96.5 252 LYS B O 1
ATOM 10026 N N . HIS B 1 253 ? -10.945 -29.438 -32.469 1 95.19 253 HIS B N 1
ATOM 10027 C CA . HIS B 1 253 ? -11.641 -30.719 -32.594 1 95.19 253 HIS B CA 1
ATOM 10028 C C . HIS B 1 253 ? -10.719 -31.781 -33.156 1 95.19 253 HIS B C 1
ATOM 10030 O O . HIS B 1 253 ? -10.906 -32.969 -32.906 1 95.19 253 HIS B O 1
ATOM 10036 N N . ASP B 1 254 ? -9.68 -31.359 -33.812 1 94.19 254 ASP B N 1
ATOM 10037 C CA . ASP B 1 254 ? -8.781 -32.312 -34.438 1 94.19 254 ASP B CA 1
ATOM 10038 C C . ASP B 1 254 ? -7.539 -32.562 -33.594 1 94.19 254 ASP B C 1
ATOM 10040 O O . ASP B 1 254 ? -6.871 -33.594 -33.75 1 94.19 254 ASP B O 1
ATOM 10044 N N . THR B 1 255 ? -7.207 -31.656 -32.781 1 96.81 255 THR B N 1
ATOM 10045 C CA . THR B 1 255 ? -5.977 -31.797 -32 1 96.81 255 THR B CA 1
ATOM 10046 C C . THR B 1 255 ? -6.262 -32.406 -30.641 1 96.81 255 THR B C 1
ATOM 10048 O O . THR B 1 255 ? -5.398 -33.062 -30.047 1 96.81 255 THR B O 1
ATOM 10051 N N . MET B 1 256 ? -7.434 -32.281 -30.109 1 97.12 256 MET B N 1
ATOM 10052 C CA . MET B 1 256 ? -7.773 -32.812 -28.781 1 97.12 256 MET B CA 1
ATOM 10053 C C . MET B 1 256 ? -7.664 -34.312 -28.766 1 97.12 256 MET B C 1
ATOM 10055 O O . MET B 1 256 ? -7.18 -34.906 -27.781 1 97.12 256 MET B O 1
ATOM 10059 N N . PRO B 1 257 ? -8.078 -35.031 -29.812 1 96.62 257 PRO B N 1
ATOM 10060 C CA . PRO B 1 257 ? -7.953 -36.469 -29.797 1 96.62 257 PRO B CA 1
ATOM 10061 C C . PRO B 1 257 ? -6.512 -36.938 -29.641 1 96.62 257 PRO B C 1
ATOM 10063 O O . PRO B 1 257 ? -6.258 -38 -29.047 1 96.62 257 PRO B O 1
ATOM 10066 N N . ILE B 1 258 ? -5.586 -36.188 -30.156 1 96.75 258 ILE B N 1
ATOM 10067 C CA . ILE B 1 258 ? -4.172 -36.5 -30.031 1 96.75 258 ILE B CA 1
ATOM 10068 C C . ILE B 1 258 ? -3.789 -36.562 -28.547 1 96.75 258 ILE B C 1
ATOM 10070 O O . ILE B 1 258 ? -3.16 -37.5 -28.094 1 96.75 258 ILE B O 1
ATOM 10074 N N . ILE B 1 259 ? -4.215 -35.562 -27.859 1 97.06 259 ILE B N 1
ATOM 10075 C CA . ILE B 1 259 ? -3.906 -35.438 -26.438 1 97.06 259 ILE B CA 1
ATOM 10076 C C . ILE B 1 259 ? -4.652 -36.531 -25.656 1 97.06 259 ILE B C 1
ATOM 10078 O O . ILE B 1 259 ? -4.074 -37.188 -24.781 1 97.06 259 ILE B O 1
ATOM 10082 N N . ALA B 1 260 ? -5.938 -36.719 -26 1 96.31 260 ALA B N 1
ATOM 10083 C CA . ALA B 1 260 ? -6.773 -37.688 -25.297 1 96.31 260 ALA B CA 1
ATOM 10084 C C . ALA B 1 260 ? -6.203 -39.125 -25.438 1 96.31 260 ALA B C 1
ATOM 10086 O O . ALA B 1 260 ? -6.191 -39.875 -24.484 1 96.31 260 ALA B O 1
ATOM 10087 N N . THR B 1 261 ? -5.73 -39.406 -26.547 1 95.06 261 THR B N 1
ATOM 10088 C CA . THR B 1 261 ? -5.148 -40.719 -26.812 1 95.06 261 THR B CA 1
ATOM 10089 C C . THR B 1 261 ? -3.871 -40.906 -25.984 1 95.06 261 THR B C 1
ATOM 10091 O O . THR B 1 261 ? -3.625 -42 -25.453 1 95.06 261 THR B O 1
ATOM 10094 N N . ALA B 1 262 ? -3.139 -39.906 -25.984 1 95.19 262 ALA B N 1
ATOM 10095 C CA . ALA B 1 262 ? -1.912 -39.938 -25.203 1 95.19 262 ALA B CA 1
ATOM 10096 C C . ALA B 1 262 ? -2.221 -40.188 -23.719 1 95.19 262 ALA B C 1
ATOM 10098 O O . ALA B 1 262 ? -1.562 -40.969 -23.062 1 95.19 262 ALA B O 1
ATOM 10099 N N . LEU B 1 263 ? -3.16 -39.531 -23.234 1 94.69 263 LEU B N 1
ATOM 10100 C CA . LEU B 1 263 ? -3.557 -39.688 -21.844 1 94.69 263 LEU B CA 1
ATOM 10101 C C . LEU B 1 263 ? -4.035 -41.125 -21.562 1 94.69 263 LEU B C 1
ATOM 10103 O O . LEU B 1 263 ? -3.691 -41.688 -20.547 1 94.69 263 LEU B O 1
ATOM 10107 N N . SER B 1 264 ? -4.805 -41.656 -22.484 1 92.06 264 SER B N 1
ATOM 10108 C CA . SER B 1 264 ? -5.383 -43 -22.328 1 92.06 264 SER B CA 1
ATOM 10109 C C . SER B 1 264 ? -4.309 -44.062 -22.391 1 92.06 264 SER B C 1
ATOM 10111 O O . SER B 1 264 ? -4.438 -45.125 -21.766 1 92.06 264 SER B O 1
ATOM 10113 N N . SER B 1 265 ? -3.311 -43.781 -23.094 1 90.25 265 SER B N 1
ATOM 10114 C CA . SER B 1 265 ? -2.254 -44.781 -23.312 1 90.25 265 SER B CA 1
ATOM 10115 C C . SER B 1 265 ? -1.343 -44.875 -22.094 1 90.25 265 SER B C 1
ATOM 10117 O O . SER B 1 265 ? -0.685 -45.906 -21.891 1 90.25 265 SER B O 1
ATOM 10119 N N . ASN B 1 266 ? -1.276 -43.875 -21.312 1 89.12 266 ASN B N 1
ATOM 10120 C CA . ASN B 1 266 ? -0.409 -43.875 -20.141 1 89.12 266 ASN B CA 1
ATOM 10121 C C . ASN B 1 266 ? -1.126 -44.406 -18.906 1 89.12 266 ASN B C 1
ATOM 10123 O O . ASN B 1 266 ? -1.844 -43.656 -18.234 1 89.12 266 ASN B O 1
ATOM 10127 N N . LYS B 1 267 ? -0.897 -45.531 -18.594 1 82.06 267 LYS B N 1
ATOM 10128 C CA . LYS B 1 267 ? -1.586 -46.188 -17.484 1 82.06 267 LYS B CA 1
ATOM 10129 C C . LYS B 1 267 ? -1.027 -45.688 -16.141 1 82.06 267 LYS B C 1
ATOM 10131 O O . LYS B 1 267 ? -1.682 -45.844 -15.102 1 82.06 267 LYS B O 1
ATOM 10136 N N . ASN B 1 268 ? 0.126 -45.031 -16.156 1 81.19 268 ASN B N 1
ATOM 10137 C CA . ASN B 1 268 ? 0.771 -44.594 -14.93 1 81.19 268 ASN B CA 1
ATOM 10138 C C . ASN B 1 268 ? 0.562 -43.094 -14.711 1 81.19 268 ASN B C 1
ATOM 10140 O O . ASN B 1 268 ? 1.189 -42.5 -13.828 1 81.19 268 ASN B O 1
ATOM 10144 N N . LEU B 1 269 ? -0.271 -42.562 -15.375 1 85.44 269 LEU B N 1
ATOM 10145 C CA . LEU B 1 269 ? -0.509 -41.125 -15.297 1 85.44 269 LEU B CA 1
ATOM 10146 C C . LEU B 1 269 ? -1.111 -40.75 -13.953 1 85.44 269 LEU B C 1
ATOM 10148 O O . LEU B 1 269 ? -2.014 -41.406 -13.453 1 85.44 269 LEU B O 1
ATOM 10152 N N . ALA B 1 270 ? -0.607 -39.719 -13.312 1 80.81 270 ALA B N 1
ATOM 10153 C CA . ALA B 1 270 ? -1.051 -39.312 -11.984 1 80.81 270 ALA B CA 1
ATOM 10154 C C . ALA B 1 270 ? -1.93 -38.062 -12.062 1 80.81 270 ALA B C 1
ATOM 10156 O O . ALA B 1 270 ? -2.16 -37.406 -11.047 1 80.81 270 ALA B O 1
ATOM 10157 N N . LEU B 1 271 ? -2.486 -37.781 -13.055 1 88.69 271 LEU B N 1
ATOM 10158 C CA . LEU B 1 271 ? -3.229 -36.531 -13.289 1 88.69 271 LEU B CA 1
ATOM 10159 C C . LEU B 1 271 ? -4.496 -36.5 -12.438 1 88.69 271 LEU B C 1
ATOM 10161 O O . LEU B 1 271 ? -5.289 -37.438 -12.453 1 88.69 271 LEU B O 1
ATOM 10165 N N . THR B 1 272 ? -4.66 -35.438 -11.656 1 85.56 272 THR B N 1
ATOM 10166 C CA . THR B 1 272 ? -5.836 -35.312 -10.805 1 85.56 272 THR B CA 1
ATOM 10167 C C . THR B 1 272 ? -6.598 -34.031 -11.164 1 85.56 272 THR B C 1
ATOM 10169 O O . THR B 1 272 ? -7.77 -33.875 -10.805 1 85.56 272 THR B O 1
ATOM 10172 N N . ALA B 1 273 ? -6.004 -33.156 -11.781 1 92.06 273 ALA B N 1
ATOM 10173 C CA . ALA B 1 273 ? -6.645 -31.906 -12.18 1 92.06 273 ALA B CA 1
ATOM 10174 C C . ALA B 1 273 ? -6.371 -31.594 -13.648 1 92.06 273 ALA B C 1
ATOM 10176 O O . ALA B 1 273 ? -5.227 -31.672 -14.109 1 92.06 273 ALA B O 1
ATOM 10177 N N . ILE B 1 274 ? -7.445 -31.297 -14.391 1 95.81 274 ILE B N 1
ATOM 10178 C CA . ILE B 1 274 ? -7.316 -31.016 -15.812 1 95.81 274 ILE B CA 1
ATOM 10179 C C . ILE B 1 274 ? -8.141 -29.781 -16.172 1 95.81 274 ILE B C 1
ATOM 10181 O O . ILE B 1 274 ? -9.32 -29.688 -15.812 1 95.81 274 ILE B O 1
ATOM 10185 N N . ASP B 1 275 ? -7.531 -28.812 -16.766 1 97.12 275 ASP B N 1
ATOM 10186 C CA . ASP B 1 275 ? -8.195 -27.594 -17.25 1 97.12 275 ASP B CA 1
ATOM 10187 C C . ASP B 1 275 ? -8.016 -27.438 -18.75 1 97.12 275 ASP B C 1
ATOM 10189 O O . ASP B 1 275 ? -6.906 -27.188 -19.219 1 97.12 275 ASP B O 1
ATOM 10193 N N . ILE B 1 276 ? -9.016 -27.609 -19.578 1 97.69 276 ILE B N 1
ATOM 10194 C CA . ILE B 1 276 ? -8.961 -27.438 -21.031 1 97.69 276 ILE B CA 1
ATOM 10195 C C . ILE B 1 276 ? -9.914 -26.312 -21.438 1 97.69 276 ILE B C 1
ATOM 10197 O O . ILE B 1 276 ? -10.414 -26.312 -22.578 1 97.69 276 ILE B O 1
ATOM 10201 N N . SER B 1 277 ? -10.086 -25.375 -20.594 1 97.56 277 SER B N 1
ATOM 10202 C CA . SER B 1 277 ? -11.086 -24.328 -20.781 1 97.56 277 SER B CA 1
ATOM 10203 C C . SER B 1 277 ? -10.656 -23.328 -21.844 1 97.56 277 SER B C 1
ATOM 10205 O O . SER B 1 277 ? -9.469 -23.234 -22.172 1 97.56 277 SER B O 1
ATOM 10207 N N . ASN B 1 278 ? -11.656 -22.703 -22.484 1 96.94 278 ASN B N 1
ATOM 10208 C CA . ASN B 1 278 ? -11.477 -21.625 -23.453 1 96.94 278 ASN B CA 1
ATOM 10209 C C . ASN B 1 278 ? -10.75 -22.109 -24.703 1 96.94 278 ASN B C 1
ATOM 10211 O O . ASN B 1 278 ? -9.828 -21.438 -25.188 1 96.94 278 ASN B O 1
ATOM 10215 N N . ASN B 1 279 ? -11.023 -23.344 -25.125 1 97.62 279 ASN B N 1
ATOM 10216 C CA . ASN B 1 279 ? -10.57 -23.906 -26.391 1 97.62 279 ASN B CA 1
ATOM 10217 C C . ASN B 1 279 ? -11.742 -24.344 -27.266 1 97.62 279 ASN B C 1
ATOM 10219 O O . ASN B 1 279 ? -12.836 -24.609 -26.75 1 97.62 279 ASN B O 1
ATOM 10223 N N . GLN B 1 280 ? -11.555 -24.453 -28.531 1 96.69 280 GLN B N 1
ATOM 10224 C CA . GLN B 1 280 ? -12.617 -24.828 -29.453 1 96.69 280 GLN B CA 1
ATOM 10225 C C . GLN B 1 280 ? -12.562 -26.328 -29.781 1 96.69 280 GLN B C 1
ATOM 10227 O O . GLN B 1 280 ? -12.375 -26.719 -30.922 1 96.69 280 GLN B O 1
ATOM 10232 N N . ILE B 1 281 ? -12.867 -27.094 -28.828 1 96.81 281 ILE B N 1
ATOM 10233 C CA . ILE B 1 281 ? -12.711 -28.531 -28.938 1 96.81 281 ILE B CA 1
ATOM 10234 C C . ILE B 1 281 ? -13.938 -29.125 -29.625 1 96.81 281 ILE B C 1
ATOM 10236 O O . ILE B 1 281 ? -13.852 -30.172 -30.281 1 96.81 281 ILE B O 1
ATOM 10240 N N . GLU B 1 282 ? -15.141 -28.547 -29.484 1 96.44 282 GLU B N 1
ATOM 10241 C CA . GLU B 1 282 ? -16.375 -28.984 -30.109 1 96.44 282 GLU B CA 1
ATOM 10242 C C . GLU B 1 282 ? -16.719 -30.422 -29.703 1 96.44 282 GLU B C 1
ATOM 10244 O O . GLU B 1 282 ? -16.109 -30.969 -28.797 1 96.44 282 GLU B O 1
ATOM 10249 N N . ASP B 1 283 ? -17.75 -31.109 -30.25 1 96.88 283 ASP B N 1
ATOM 10250 C CA . ASP B 1 283 ? -18.281 -32.375 -29.812 1 96.88 283 ASP B CA 1
ATOM 10251 C C . ASP B 1 283 ? -17.328 -33.531 -30.125 1 96.88 283 ASP B C 1
ATOM 10253 O O . ASP B 1 283 ? -17.188 -34.469 -29.328 1 96.88 283 ASP B O 1
ATOM 10257 N N . LYS B 1 284 ? -16.672 -33.406 -31.203 1 95.81 284 LYS B N 1
ATOM 10258 C CA . LYS B 1 284 ? -15.742 -34.438 -31.594 1 95.81 284 LYS B CA 1
ATOM 10259 C C . LYS B 1 284 ? -14.586 -34.531 -30.609 1 95.81 284 LYS B C 1
ATOM 10261 O O . LYS B 1 284 ? -14.234 -35.656 -30.172 1 95.81 284 LYS B O 1
ATOM 10266 N N . GLY B 1 285 ? -13.977 -33.469 -30.391 1 96.75 285 GLY B N 1
ATOM 10267 C CA . GLY B 1 285 ? -12.891 -33.438 -29.422 1 96.75 285 GLY B CA 1
ATOM 10268 C C . GLY B 1 285 ? -13.312 -33.875 -28.031 1 96.75 285 GLY B C 1
ATOM 10269 O O . GLY B 1 285 ? -12.578 -34.594 -27.344 1 96.75 285 GLY B O 1
ATOM 10270 N N . MET B 1 286 ? -14.477 -33.5 -27.609 1 97.12 286 MET B N 1
ATOM 10271 C CA . MET B 1 286 ? -14.992 -33.844 -26.281 1 97.12 286 MET B CA 1
ATOM 10272 C C . MET B 1 286 ? -15.234 -35.344 -26.172 1 97.12 286 MET B C 1
ATOM 10274 O O . MET B 1 286 ? -15.023 -35.906 -25.109 1 97.12 286 MET B O 1
ATOM 10278 N N . THR B 1 287 ? -15.656 -35.906 -27.219 1 96.88 287 THR B N 1
ATOM 10279 C CA . THR B 1 287 ? -15.891 -37.344 -27.234 1 96.88 287 THR B CA 1
ATOM 10280 C C . THR B 1 287 ? -14.586 -38.094 -26.969 1 96.88 287 THR B C 1
ATOM 10282 O O . THR B 1 287 ? -14.562 -39.031 -26.188 1 96.88 287 THR B O 1
ATOM 10285 N N . ALA B 1 288 ? -13.586 -37.656 -27.625 1 96.19 288 ALA B N 1
ATOM 10286 C CA . ALA B 1 288 ? -12.273 -38.281 -27.406 1 96.19 288 ALA B CA 1
ATOM 10287 C C . ALA B 1 288 ? -11.812 -38.094 -25.969 1 96.19 288 ALA B C 1
ATOM 10289 O O . ALA B 1 288 ? -11.32 -39.031 -25.344 1 96.19 288 ALA B O 1
ATOM 10290 N N . PHE B 1 289 ? -11.93 -36.938 -25.453 1 96.56 289 PHE B N 1
ATOM 10291 C CA . PHE B 1 289 ? -11.523 -36.625 -24.094 1 96.56 289 PHE B CA 1
ATOM 10292 C C . PHE B 1 289 ? -12.32 -37.438 -23.094 1 96.56 289 PHE B C 1
ATOM 10294 O O . PHE B 1 289 ? -11.773 -37.906 -22.094 1 96.56 289 PHE B O 1
ATOM 10301 N N . SER B 1 290 ? -13.633 -37.562 -23.359 1 97 290 SER B N 1
ATOM 10302 C CA . SER B 1 290 ? -14.523 -38.312 -22.469 1 97 290 SER B CA 1
ATOM 10303 C C . SER B 1 290 ? -14.117 -39.781 -22.391 1 97 290 SER B C 1
ATOM 10305 O O . SER B 1 290 ? -14.305 -40.406 -21.344 1 97 290 SER B O 1
ATOM 10307 N N . SER B 1 291 ? -13.586 -40.25 -23.453 1 94.56 291 SER B N 1
ATOM 10308 C CA . SER B 1 291 ? -13.102 -41.625 -23.422 1 94.56 291 SER B CA 1
ATOM 10309 C C . SER B 1 291 ? -11.984 -41.812 -22.406 1 94.56 291 SER B C 1
ATOM 10311 O O . SER B 1 291 ? -11.93 -42.812 -21.703 1 94.56 291 SER B O 1
ATOM 10313 N N . TYR B 1 292 ? -11.156 -40.906 -22.359 1 93.69 292 TYR B N 1
ATOM 10314 C CA . TYR B 1 292 ? -10.102 -40.906 -21.344 1 93.69 292 TYR B CA 1
ATOM 10315 C C . TYR B 1 292 ? -10.68 -40.812 -19.938 1 93.69 292 TYR B C 1
ATOM 10317 O O . TYR B 1 292 ? -10.281 -41.531 -19.031 1 93.69 292 TYR B O 1
ATOM 10325 N N . VAL B 1 293 ? -11.664 -39.875 -19.797 1 95.38 293 VAL B N 1
ATOM 10326 C CA . VAL B 1 293 ? -12.258 -39.656 -18.484 1 95.38 293 VAL B CA 1
ATOM 10327 C C . VAL B 1 293 ? -12.914 -40.938 -17.984 1 95.38 293 VAL B C 1
ATOM 10329 O O . VAL B 1 293 ? -12.789 -41.281 -16.812 1 95.38 293 VAL B O 1
ATOM 10332 N N . ALA B 1 294 ? -13.547 -41.625 -18.906 1 93.38 294 ALA B N 1
ATOM 10333 C CA . ALA B 1 294 ? -14.258 -42.844 -18.547 1 93.38 294 ALA B CA 1
ATOM 10334 C C . ALA B 1 294 ? -13.289 -43.969 -18.141 1 93.38 294 ALA B C 1
ATOM 10336 O O . ALA B 1 294 ? -13.602 -44.781 -17.281 1 93.38 294 ALA B O 1
ATOM 10337 N N . SER B 1 295 ? -12.117 -43.875 -18.703 1 88.62 295 SER B N 1
ATOM 10338 C CA . SER B 1 295 ? -11.18 -45 -18.516 1 88.62 295 SER B CA 1
ATOM 10339 C C . SER B 1 295 ? -10.086 -44.625 -17.531 1 88.62 295 SER B C 1
ATOM 10341 O O . SER B 1 295 ? -9.234 -45.438 -17.188 1 88.62 295 SER B O 1
ATOM 10343 N N . SER B 1 296 ? -10.148 -43.438 -17.047 1 86.62 296 SER B N 1
ATOM 10344 C CA . SER B 1 296 ? -9.094 -43 -16.125 1 86.62 296 SER B CA 1
ATOM 10345 C C . SER B 1 296 ? -9.031 -43.906 -14.891 1 86.62 296 SER B C 1
ATOM 10347 O O . SER B 1 296 ? -10.062 -44.188 -14.289 1 86.62 296 SER B O 1
ATOM 10349 N N . LEU B 1 297 ? -7.871 -44.312 -14.492 1 76.69 297 LEU B N 1
ATOM 10350 C CA . LEU B 1 297 ? -7.68 -45.281 -13.43 1 76.69 297 LEU B CA 1
ATOM 10351 C C . LEU B 1 297 ? -7.723 -44.594 -12.062 1 76.69 297 LEU B C 1
ATOM 10353 O O . LEU B 1 297 ? -8.094 -45.219 -11.062 1 76.69 297 LEU B O 1
ATOM 10357 N N . ARG B 1 298 ? -7.305 -43.438 -11.836 1 76.31 298 ARG B N 1
ATOM 10358 C CA . ARG B 1 298 ? -7.195 -42.781 -10.547 1 76.31 298 ARG B CA 1
ATOM 10359 C C . ARG B 1 298 ? -8.312 -41.75 -10.359 1 76.31 298 ARG B C 1
ATOM 10361 O O . ARG B 1 298 ? -8.508 -41.219 -9.258 1 76.31 298 ARG B O 1
ATOM 10368 N N . GLY B 1 299 ? -9.164 -41.594 -11.227 1 82 299 GLY B N 1
ATOM 10369 C CA . GLY B 1 299 ? -10.188 -40.562 -11.141 1 82 299 GLY B CA 1
ATOM 10370 C C . GLY B 1 299 ? -9.633 -39.156 -11.312 1 82 299 GLY B C 1
ATOM 10371 O O . GLY B 1 299 ? -8.422 -38.969 -11.328 1 82 299 GLY B O 1
ATOM 10372 N N . ILE B 1 300 ? -10.484 -38.094 -11.367 1 89.56 300 ILE B N 1
ATOM 10373 C CA . ILE B 1 300 ? -10.133 -36.688 -11.547 1 89.56 300 ILE B CA 1
ATOM 10374 C C . ILE B 1 300 ? -10.781 -35.844 -10.445 1 89.56 300 ILE B C 1
ATOM 10376 O O . ILE B 1 300 ? -11.969 -36 -10.148 1 89.56 300 ILE B O 1
ATOM 10380 N N . ALA B 1 301 ? -10 -35.094 -9.805 1 87.88 301 ALA B N 1
ATOM 10381 C CA . ALA B 1 301 ? -10.508 -34.281 -8.703 1 87.88 301 ALA B CA 1
ATOM 10382 C C . ALA B 1 301 ? -11.055 -32.938 -9.203 1 87.88 301 ALA B C 1
ATOM 10384 O O . ALA B 1 301 ? -12.031 -32.438 -8.656 1 87.88 301 ALA B O 1
ATOM 10385 N N . SER B 1 302 ? -10.367 -32.344 -10.133 1 92.81 302 SER B N 1
ATOM 10386 C CA . SER B 1 302 ? -10.766 -31.047 -10.68 1 92.81 302 SER B CA 1
ATOM 10387 C C . SER B 1 302 ? -10.836 -31.078 -12.203 1 92.81 302 SER B C 1
ATOM 10389 O O . SER B 1 302 ? -9.844 -31.391 -12.867 1 92.81 302 SER B O 1
ATOM 10391 N N . LEU B 1 303 ? -12 -30.766 -12.719 1 96 303 LEU B N 1
ATOM 10392 C CA . LEU B 1 303 ? -12.219 -30.812 -14.164 1 96 303 LEU B CA 1
ATOM 10393 C C . LEU B 1 303 ? -12.867 -29.516 -14.648 1 96 303 LEU B C 1
ATOM 10395 O O . LEU B 1 303 ? -13.977 -29.172 -14.227 1 96 303 LEU B O 1
ATOM 10399 N N . ASP B 1 304 ? -12.195 -28.75 -15.477 1 97.5 304 ASP B N 1
ATOM 10400 C CA . ASP B 1 304 ? -12.711 -27.516 -16.047 1 97.5 304 ASP B CA 1
ATOM 10401 C C . ASP B 1 304 ? -12.773 -27.609 -17.578 1 97.5 304 ASP B C 1
ATOM 10403 O O . ASP B 1 304 ? -11.734 -27.609 -18.234 1 97.5 304 ASP B O 1
ATOM 10407 N N . VAL B 1 305 ? -13.898 -27.688 -18.141 1 97.75 305 VAL B N 1
ATOM 10408 C CA . VAL B 1 305 ? -14.102 -27.766 -19.594 1 97.75 305 VAL B CA 1
ATOM 10409 C C . VAL B 1 305 ? -14.961 -26.594 -20.047 1 97.75 305 VAL B C 1
ATOM 10411 O O . VAL B 1 305 ? -15.758 -26.719 -20.969 1 97.75 305 VAL B O 1
ATOM 10414 N N . SER B 1 306 ? -14.828 -25.469 -19.391 1 97.69 306 SER B N 1
ATOM 10415 C CA . SER B 1 306 ? -15.695 -24.312 -19.656 1 97.69 306 SER B CA 1
ATOM 10416 C C . SER B 1 306 ? -15.352 -23.688 -21 1 97.69 306 SER B C 1
ATOM 10418 O O . SER B 1 306 ? -14.195 -23.672 -21.422 1 97.69 306 SER B O 1
ATOM 10420 N N . ASN B 1 307 ? -16.375 -23.297 -21.734 1 97.06 307 ASN B N 1
ATOM 10421 C CA . ASN B 1 307 ? -16.266 -22.547 -22.969 1 97.06 307 ASN B CA 1
ATOM 10422 C C . ASN B 1 307 ? -15.461 -23.312 -24.016 1 97.06 307 ASN B C 1
ATOM 10424 O O . ASN B 1 307 ? -14.492 -22.797 -24.562 1 97.06 307 ASN B O 1
ATOM 10428 N N . THR B 1 308 ? -15.828 -24.531 -24.219 1 97 308 THR B N 1
ATOM 10429 C CA . THR B 1 308 ? -15.148 -25.375 -25.203 1 97 308 THR B CA 1
ATOM 10430 C C . THR B 1 308 ? -16 -25.531 -26.453 1 97 308 THR B C 1
ATOM 10432 O O . THR B 1 308 ? -15.695 -26.344 -27.328 1 97 308 THR B O 1
ATOM 10435 N N . ASN B 1 309 ? -17.078 -24.75 -26.562 1 95.25 309 ASN B N 1
ATOM 10436 C CA . ASN B 1 309 ? -17.984 -24.719 -27.719 1 95.25 309 ASN B CA 1
ATOM 10437 C C . ASN B 1 309 ? -18.609 -26.078 -27.984 1 95.25 309 ASN B C 1
ATOM 10439 O O . ASN B 1 309 ? -18.734 -26.5 -29.141 1 95.25 309 ASN B O 1
ATOM 10443 N N . CYS B 1 310 ? -18.906 -26.812 -26.938 1 95.19 310 CYS B N 1
ATOM 10444 C CA . CYS B 1 310 ? -19.578 -28.109 -27.047 1 95.19 310 CYS B CA 1
ATOM 10445 C C . CYS B 1 310 ? -21.094 -27.938 -27.047 1 95.19 310 CYS B C 1
ATOM 10447 O O . CYS B 1 310 ? -21.609 -26.984 -26.484 1 95.19 310 CYS B O 1
ATOM 10449 N N . ASN B 1 311 ? -21.703 -28.906 -27.734 1 93 311 ASN B N 1
ATOM 10450 C CA . ASN B 1 311 ? -23.156 -28.969 -27.734 1 93 311 ASN B CA 1
ATOM 10451 C C . ASN B 1 311 ? -23.672 -30.188 -26.969 1 93 311 ASN B C 1
ATOM 10453 O O . ASN B 1 311 ? -22.922 -30.812 -26.234 1 93 311 ASN B O 1
ATOM 10457 N N . LYS B 1 312 ? -24.938 -30.562 -27.156 1 91.88 312 LYS B N 1
ATOM 10458 C CA . LYS B 1 312 ? -25.609 -31.609 -26.391 1 91.88 312 LYS B CA 1
ATOM 10459 C C . LYS B 1 312 ? -24.922 -32.969 -26.578 1 91.88 312 LYS B C 1
ATOM 10461 O O . LYS B 1 312 ? -24.797 -33.75 -25.625 1 91.88 312 LYS B O 1
ATOM 10466 N N . ALA B 1 313 ? -24.438 -33.188 -27.688 1 93.75 313 ALA B N 1
ATOM 10467 C CA . ALA B 1 313 ? -23.812 -34.5 -27.969 1 93.75 313 ALA B CA 1
ATOM 10468 C C . ALA B 1 313 ? -22.531 -34.656 -27.172 1 93.75 313 ALA B C 1
ATOM 10470 O O . ALA B 1 313 ? -22.312 -35.688 -26.547 1 93.75 313 ALA B O 1
ATOM 10471 N N . GLY B 1 314 ? -21.703 -33.656 -27.266 1 94.75 314 GLY B N 1
ATOM 10472 C CA . GLY B 1 314 ? -20.438 -33.719 -26.562 1 94.75 314 GLY B CA 1
ATOM 10473 C C . GLY B 1 314 ? -20.594 -33.781 -25.047 1 94.75 314 GLY B C 1
ATOM 10474 O O . GLY B 1 314 ? -19.938 -34.562 -24.375 1 94.75 314 GLY B O 1
ATOM 10475 N N . ILE B 1 315 ? -21.438 -32.969 -24.5 1 95.69 315 ILE B N 1
ATOM 10476 C CA . ILE B 1 315 ? -21.625 -32.906 -23.062 1 95.69 315 ILE B CA 1
ATOM 10477 C C . ILE B 1 315 ? -22.266 -34.188 -22.547 1 95.69 315 ILE B C 1
ATOM 10479 O O . ILE B 1 315 ? -21.953 -34.656 -21.453 1 95.69 315 ILE B O 1
ATOM 10483 N N . SER B 1 316 ? -23.156 -34.719 -23.312 1 95.38 316 SER B N 1
ATOM 10484 C CA . SER B 1 316 ? -23.797 -35.969 -22.922 1 95.38 316 SER B CA 1
ATOM 10485 C C . SER B 1 316 ? -22.766 -37.094 -22.781 1 95.38 316 SER B C 1
ATOM 10487 O O . SER B 1 316 ? -22.828 -37.906 -21.844 1 95.38 316 SER B O 1
ATOM 10489 N N . VAL B 1 317 ? -21.875 -37.156 -23.703 1 96.31 317 VAL B N 1
ATOM 10490 C CA . VAL B 1 317 ? -20.844 -38.156 -23.656 1 96.31 317 VAL B CA 1
ATOM 10491 C C . VAL B 1 317 ? -19.969 -37.969 -22.406 1 96.31 317 VAL B C 1
ATOM 10493 O O . VAL B 1 317 ? -19.609 -38.938 -21.734 1 96.31 317 VAL B O 1
ATOM 10496 N N . LEU B 1 318 ? -19.594 -36.75 -22.125 1 96.94 318 LEU B N 1
ATOM 10497 C CA . LEU B 1 318 ? -18.75 -36.469 -20.984 1 96.94 318 LEU B CA 1
ATOM 10498 C C . LEU B 1 318 ? -19.453 -36.812 -19.672 1 96.94 318 LEU B C 1
ATOM 10500 O O . LEU B 1 318 ? -18.844 -37.438 -18.797 1 96.94 318 LEU B O 1
ATOM 10504 N N . THR B 1 319 ? -20.688 -36.406 -19.547 1 95.44 319 THR B N 1
ATOM 10505 C CA . THR B 1 319 ? -21.422 -36.656 -18.312 1 95.44 319 THR B CA 1
ATOM 10506 C C . THR B 1 319 ? -21.641 -38.156 -18.109 1 95.44 319 THR B C 1
ATOM 10508 O O . THR B 1 319 ? -21.609 -38.625 -16.969 1 95.44 319 THR B O 1
ATOM 10511 N N . ASN B 1 320 ? -21.828 -38.844 -19.141 1 94.5 320 ASN B N 1
ATOM 10512 C CA . ASN B 1 320 ? -21.938 -40.281 -19.047 1 94.5 320 ASN B CA 1
ATOM 10513 C C . ASN B 1 320 ? -20.609 -40.906 -18.625 1 94.5 320 ASN B C 1
ATOM 10515 O O . ASN B 1 320 ? -20.594 -41.906 -17.906 1 94.5 320 ASN B O 1
ATOM 10519 N N . ALA B 1 321 ? -19.578 -40.344 -19.156 1 96 321 ALA B N 1
ATOM 10520 C CA . ALA B 1 321 ? -18.25 -40.812 -18.781 1 96 321 ALA B CA 1
ATOM 10521 C C . ALA B 1 321 ? -18 -40.656 -17.281 1 96 321 ALA B C 1
ATOM 10523 O O . ALA B 1 321 ? -17.344 -41.5 -16.656 1 96 321 ALA B O 1
ATOM 10524 N N . LEU B 1 322 ? -18.5 -39.594 -16.719 1 95.19 322 LEU B N 1
ATOM 10525 C CA . LEU B 1 322 ? -18.359 -39.344 -15.289 1 95.19 322 LEU B CA 1
ATOM 10526 C C . LEU B 1 322 ? -19.047 -40.438 -14.484 1 95.19 322 LEU B C 1
ATOM 10528 O O . LEU B 1 322 ? -18.516 -40.875 -13.461 1 95.19 322 LEU B O 1
ATOM 10532 N N . LYS B 1 323 ? -20.172 -40.875 -14.953 1 91.38 323 LYS B N 1
ATOM 10533 C CA . LYS B 1 323 ? -20.938 -41.906 -14.273 1 91.38 323 LYS B CA 1
ATOM 10534 C C . LYS B 1 323 ? -20.266 -43.281 -14.445 1 91.38 323 LYS B C 1
ATOM 10536 O O . LYS B 1 323 ? -20.25 -44.094 -13.516 1 91.38 323 LYS B O 1
ATOM 10541 N N . LYS B 1 324 ? -19.828 -43.438 -15.594 1 92.44 324 LYS B N 1
ATOM 10542 C CA . LYS B 1 324 ? -19.203 -44.719 -15.922 1 92.44 324 LYS B CA 1
ATOM 10543 C C . LYS B 1 324 ? -17.953 -44.969 -15.078 1 92.44 324 LYS B C 1
ATOM 10545 O O . LYS B 1 324 ? -17.656 -46.094 -14.711 1 92.44 324 LYS B O 1
ATOM 10550 N N . ASN B 1 325 ? -17.203 -43.969 -14.852 1 92.12 325 ASN B N 1
ATOM 10551 C CA . ASN B 1 325 ? -16.016 -44.062 -14.016 1 92.12 325 ASN B CA 1
ATOM 10552 C C . ASN B 1 325 ? -16.359 -44.062 -12.531 1 92.12 325 ASN B C 1
ATOM 10554 O O . ASN B 1 325 ? -16.594 -43 -11.961 1 92.12 325 ASN B O 1
ATOM 10558 N N . ILE B 1 326 ? -16.312 -45.094 -11.875 1 85.62 326 ILE B N 1
ATOM 10559 C CA . ILE B 1 326 ? -16.781 -45.281 -10.516 1 85.62 326 ILE B CA 1
ATOM 10560 C C . ILE B 1 326 ? -15.945 -44.469 -9.547 1 85.62 326 ILE B C 1
ATOM 10562 O O . ILE B 1 326 ? -16.438 -44.031 -8.5 1 85.62 326 ILE B O 1
ATOM 10566 N N . LYS B 1 327 ? -14.781 -44.188 -9.938 1 84.56 327 LYS B N 1
ATOM 10567 C CA . LYS B 1 327 ? -13.875 -43.469 -9.055 1 84.56 327 LYS B CA 1
ATOM 10568 C C . LYS B 1 327 ? -14.242 -42 -8.977 1 84.56 327 LYS B C 1
ATOM 10570 O O . LYS B 1 327 ? -13.914 -41.344 -7.992 1 84.56 327 LYS B O 1
ATOM 10575 N N . MET B 1 328 ? -14.93 -41.5 -9.914 1 89.69 328 MET B N 1
ATOM 10576 C CA . MET B 1 328 ? -15.258 -40.094 -10 1 89.69 328 MET B CA 1
ATOM 10577 C C . MET B 1 328 ? -16.172 -39.656 -8.852 1 89.69 328 MET B C 1
ATOM 10579 O O . MET B 1 328 ? -16.125 -38.531 -8.383 1 89.69 328 MET B O 1
ATOM 10583 N N . SER B 1 329 ? -16.969 -40.5 -8.398 1 87.19 329 SER B N 1
ATOM 10584 C CA . SER B 1 329 ? -17.906 -40.188 -7.32 1 87.19 329 SER B CA 1
ATOM 10585 C C . SER B 1 329 ? -17.172 -39.875 -6.023 1 87.19 329 SER B C 1
ATOM 10587 O O . SER B 1 329 ? -17.672 -39.094 -5.191 1 87.19 329 SER B O 1
ATOM 10589 N N . SER B 1 330 ? -15.977 -40.406 -5.93 1 81.31 330 SER B N 1
ATOM 10590 C CA . SER B 1 330 ? -15.227 -40.219 -4.691 1 81.31 330 SER B CA 1
ATOM 10591 C C . SER B 1 330 ? -14.094 -39.219 -4.891 1 81.31 330 SER B C 1
ATOM 10593 O O . SER B 1 330 ? -13.523 -38.719 -3.918 1 81.31 330 SER B O 1
ATOM 10595 N N . THR B 1 331 ? -13.867 -38.875 -6.156 1 82.69 331 THR B N 1
ATOM 10596 C CA . THR B 1 331 ? -12.68 -38.062 -6.375 1 82.69 331 THR B CA 1
ATOM 10597 C C . THR B 1 331 ? -13.062 -36.656 -6.883 1 82.69 331 THR B C 1
ATOM 10599 O O . THR B 1 331 ? -12.461 -35.656 -6.492 1 82.69 331 THR B O 1
ATOM 10602 N N . LEU B 1 332 ? -14.023 -36.5 -7.664 1 90.56 332 LEU B N 1
ATOM 10603 C CA . LEU B 1 332 ? -14.359 -35.25 -8.328 1 90.56 332 LEU B CA 1
ATOM 10604 C C . LEU B 1 332 ? -14.898 -34.219 -7.336 1 90.56 332 LEU B C 1
ATOM 10606 O O . LEU B 1 332 ? -15.969 -34.438 -6.758 1 90.56 332 LEU B O 1
ATOM 10610 N N . SER B 1 333 ? -14.156 -33.219 -7.145 1 88.94 333 SER B N 1
ATOM 10611 C CA . SER B 1 333 ? -14.531 -32.188 -6.18 1 88.94 333 SER B CA 1
ATOM 10612 C C . SER B 1 333 ? -14.906 -30.875 -6.871 1 88.94 333 SER B C 1
ATOM 10614 O O . SER B 1 333 ? -15.68 -30.078 -6.332 1 88.94 333 SER B O 1
ATOM 10616 N N . TYR B 1 334 ? -14.375 -30.641 -7.992 1 93.62 334 TYR B N 1
ATOM 10617 C CA . TYR B 1 334 ? -14.609 -29.422 -8.75 1 93.62 334 TYR B CA 1
ATOM 10618 C C . TYR B 1 334 ? -15.008 -29.75 -10.188 1 93.62 334 TYR B C 1
ATOM 10620 O O . TYR B 1 334 ? -14.266 -30.406 -10.906 1 93.62 334 TYR B O 1
ATOM 10628 N N . LEU B 1 335 ? -16.141 -29.266 -10.656 1 96.88 335 LEU B N 1
ATOM 10629 C CA . LEU B 1 335 ? -16.625 -29.484 -12.008 1 96.88 335 LEU B CA 1
ATOM 10630 C C . LEU B 1 335 ? -17.156 -28.203 -12.617 1 96.88 335 LEU B C 1
ATOM 10632 O O . LEU B 1 335 ? -18.078 -27.594 -12.086 1 96.88 335 LEU B O 1
ATOM 10636 N N . ASN B 1 336 ? -16.578 -27.734 -13.68 1 97.75 336 ASN B N 1
ATOM 10637 C CA . ASN B 1 336 ? -17.016 -26.531 -14.391 1 97.75 336 ASN B CA 1
ATOM 10638 C C . ASN B 1 336 ? -17.391 -26.859 -15.836 1 97.75 336 ASN B C 1
ATOM 10640 O O . ASN B 1 336 ? -16.516 -27.156 -16.656 1 97.75 336 ASN B O 1
ATOM 10644 N N . LEU B 1 337 ? -18.609 -26.812 -16.141 1 97.56 337 LEU B N 1
ATOM 10645 C CA . LEU B 1 337 ? -19.125 -27.094 -17.484 1 97.56 337 LEU B CA 1
ATOM 10646 C C . LEU B 1 337 ? -19.672 -25.812 -18.125 1 97.56 337 LEU B C 1
ATOM 10648 O O . LEU B 1 337 ? -20.281 -25.875 -19.203 1 97.56 337 LEU B O 1
ATOM 10652 N N . SER B 1 338 ? -19.391 -24.672 -17.625 1 97.25 338 SER B N 1
ATOM 10653 C CA . SER B 1 338 ? -20 -23.406 -18 1 97.25 338 SER B CA 1
ATOM 10654 C C . SER B 1 338 ? -19.719 -23.047 -19.453 1 97.25 338 SER B C 1
ATOM 10656 O O . SER B 1 338 ? -18.656 -23.406 -19.984 1 97.25 338 SER B O 1
ATOM 10658 N N . GLY B 1 339 ? -20.672 -22.422 -20.062 1 96.56 339 GLY B N 1
ATOM 10659 C CA . GLY B 1 339 ? -20.516 -21.922 -21.406 1 96.56 339 GLY B CA 1
ATOM 10660 C C . GLY B 1 339 ? -20.719 -22.984 -22.469 1 96.56 339 GLY B C 1
ATOM 10661 O O . GLY B 1 339 ? -20.484 -22.734 -23.656 1 96.56 339 GLY B O 1
ATOM 10662 N N . ASN B 1 340 ? -21.094 -24.234 -22.109 1 96.44 340 ASN B N 1
ATOM 10663 C CA . ASN B 1 340 ? -21.391 -25.312 -23.047 1 96.44 340 ASN B CA 1
ATOM 10664 C C . ASN B 1 340 ? -22.875 -25.688 -23.016 1 96.44 340 ASN B C 1
ATOM 10666 O O . ASN B 1 340 ? -23.438 -25.906 -21.953 1 96.44 340 ASN B O 1
ATOM 10670 N N . LYS B 1 341 ? -23.5 -25.859 -24.141 1 94.44 341 LYS B N 1
ATOM 10671 C CA . LYS B 1 341 ? -24.922 -26.141 -24.203 1 94.44 341 LYS B CA 1
ATOM 10672 C C . LYS B 1 341 ? -25.219 -27.594 -23.859 1 94.44 341 LYS B C 1
ATOM 10674 O O . LYS B 1 341 ? -24.75 -28.5 -24.562 1 94.44 341 LYS B O 1
ATOM 10679 N N . MET B 1 342 ? -25.953 -27.891 -22.844 1 92.75 342 MET B N 1
ATOM 10680 C CA . MET B 1 342 ? -26.219 -29.234 -22.344 1 92.75 342 MET B CA 1
ATOM 10681 C C . MET B 1 342 ? -27.531 -29.766 -22.922 1 92.75 342 MET B C 1
ATOM 10683 O O . MET B 1 342 ? -27.594 -30.922 -23.359 1 92.75 342 MET B O 1
ATOM 10687 N N . GLU B 1 343 ? -28.609 -28.984 -22.922 1 90.31 343 GLU B N 1
ATOM 10688 C CA . GLU B 1 343 ? -29.953 -29.391 -23.328 1 90.31 343 GLU B CA 1
ATOM 10689 C C . GLU B 1 343 ? -30.422 -30.625 -22.547 1 90.31 343 GLU B C 1
ATOM 10691 O O . GLU B 1 343 ? -29.922 -30.891 -21.453 1 90.31 343 GLU B O 1
ATOM 10696 N N . ALA B 1 344 ? -31.375 -31.391 -23.016 1 91.06 344 ALA B N 1
ATOM 10697 C CA . ALA B 1 344 ? -32.031 -32.469 -22.25 1 91.06 344 ALA B CA 1
ATOM 10698 C C . ALA B 1 344 ? -31.094 -33.656 -22.078 1 91.06 344 ALA B C 1
ATOM 10700 O O . ALA B 1 344 ? -30.984 -34.219 -20.984 1 91.06 344 ALA B O 1
ATOM 10701 N N . ASP B 1 345 ? -30.406 -34.031 -23.094 1 91 345 ASP B N 1
ATOM 10702 C CA . ASP B 1 345 ? -29.547 -35.219 -23.047 1 91 345 ASP B CA 1
ATOM 10703 C C . ASP B 1 345 ? -28.375 -35 -22.094 1 91 345 ASP B C 1
ATOM 10705 O O . ASP B 1 345 ? -28.062 -35.875 -21.281 1 91 345 ASP B O 1
ATOM 10709 N N . GLY B 1 346 ? -27.75 -33.906 -22.328 1 92.19 346 GLY B N 1
ATOM 10710 C CA . GLY B 1 346 ? -26.656 -33.594 -21.438 1 92.19 346 GLY B CA 1
ATOM 10711 C C . GLY B 1 346 ? -27.094 -33.469 -19.984 1 92.19 346 GLY B C 1
ATOM 10712 O O . GLY B 1 346 ? -26.375 -33.906 -19.078 1 92.19 346 GLY B O 1
ATOM 10713 N N . SER B 1 347 ? -28.266 -32.938 -19.766 1 95.25 347 SER B N 1
ATOM 10714 C CA . SER B 1 347 ? -28.812 -32.812 -18.422 1 95.25 347 SER B CA 1
ATOM 10715 C C . SER B 1 347 ? -29.094 -34.156 -17.797 1 95.25 347 SER B C 1
ATOM 10717 O O . SER B 1 347 ? -28.859 -34.375 -16.609 1 95.25 347 SER B O 1
ATOM 10719 N N . ALA B 1 348 ? -29.516 -35.031 -18.594 1 93.88 348 ALA B N 1
ATOM 10720 C CA . ALA B 1 348 ? -29.828 -36.375 -18.109 1 93.88 348 ALA B CA 1
ATOM 10721 C C . ALA B 1 348 ? -28.547 -37.094 -17.656 1 93.88 348 ALA B C 1
ATOM 10723 O O . ALA B 1 348 ? -28.531 -37.75 -16.625 1 93.88 348 ALA B O 1
ATOM 10724 N N . GLY B 1 349 ? -27.578 -37 -18.484 1 93.12 349 GLY B N 1
ATOM 10725 C CA . GLY B 1 349 ? -26.297 -37.562 -18.125 1 93.12 349 GLY B CA 1
ATOM 10726 C C . GLY B 1 349 ? -25.719 -37 -16.828 1 93.12 349 GLY B C 1
ATOM 10727 O O . GLY B 1 349 ? -25.281 -37.781 -15.961 1 93.12 349 GLY B O 1
ATOM 10728 N N . LEU B 1 350 ? -25.75 -35.719 -16.719 1 95.69 350 LEU B N 1
ATOM 10729 C CA . LEU B 1 350 ? -25.234 -35.062 -15.523 1 95.69 350 LEU B CA 1
ATOM 10730 C C . LEU B 1 350 ? -26.062 -35.438 -14.297 1 95.69 350 LEU B C 1
ATOM 10732 O O . LEU B 1 350 ? -25.5 -35.688 -13.219 1 95.69 350 LEU B O 1
ATOM 10736 N N . SER B 1 351 ? -27.359 -35.469 -14.484 1 95.31 351 SER B N 1
ATOM 10737 C CA . SER B 1 351 ? -28.25 -35.812 -13.391 1 95.31 351 SER B CA 1
ATOM 10738 C C . SER B 1 351 ? -27.969 -37.219 -12.859 1 95.31 351 SER B C 1
ATOM 10740 O O . SER B 1 351 ? -28.062 -37.469 -11.656 1 95.31 351 SER B O 1
ATOM 10742 N N . SER B 1 352 ? -27.656 -38.062 -13.742 1 93.62 352 SER B N 1
ATOM 10743 C CA . SER B 1 352 ? -27.344 -39.438 -13.344 1 93.62 352 SER B CA 1
ATOM 10744 C C . SER B 1 352 ? -26.109 -39.469 -12.445 1 93.62 352 SER B C 1
ATOM 10746 O O . SER B 1 352 ? -26.062 -40.281 -11.508 1 93.62 352 SER B O 1
ATOM 10748 N N . PHE B 1 353 ? -25.172 -38.781 -12.773 1 94.81 353 PHE B N 1
ATOM 10749 C CA . PHE B 1 353 ? -23.984 -38.688 -11.945 1 94.81 353 PHE B CA 1
ATOM 10750 C C . PHE B 1 353 ? -24.281 -38 -10.625 1 94.81 353 PHE B C 1
ATOM 10752 O O . PHE B 1 353 ? -23.875 -38.469 -9.562 1 94.81 353 PHE B O 1
ATOM 10759 N N . LEU B 1 354 ? -25.031 -36.906 -10.648 1 95.38 354 LEU B N 1
ATOM 10760 C CA . LEU B 1 354 ? -25.312 -36.062 -9.477 1 95.38 354 LEU B CA 1
ATOM 10761 C C . LEU B 1 354 ? -26.234 -36.781 -8.516 1 95.38 354 LEU B C 1
ATOM 10763 O O . LEU B 1 354 ? -26.25 -36.5 -7.312 1 95.38 354 LEU B O 1
ATOM 10767 N N . ALA B 1 355 ? -27.031 -37.656 -9.016 1 91.69 355 ALA B N 1
ATOM 10768 C CA . ALA B 1 355 ? -28.016 -38.375 -8.203 1 91.69 355 ALA B CA 1
ATOM 10769 C C . ALA B 1 355 ? -27.359 -39.438 -7.332 1 91.69 355 ALA B C 1
ATOM 10771 O O . ALA B 1 355 ? -27.953 -39.875 -6.34 1 91.69 355 ALA B O 1
ATOM 10772 N N . SER B 1 356 ? -26.172 -39.75 -7.656 1 89.75 356 SER B N 1
ATOM 10773 C CA . SER B 1 356 ? -25.406 -40.688 -6.84 1 89.75 356 SER B CA 1
ATOM 10774 C C . SER B 1 356 ? -24.531 -39.938 -5.832 1 89.75 356 SER B C 1
ATOM 10776 O O . SER B 1 356 ? -24.062 -38.844 -6.102 1 89.75 356 SER B O 1
ATOM 10778 N N . PRO B 1 357 ? -24.484 -40.656 -4.691 1 88.19 357 PRO B N 1
ATOM 10779 C CA . PRO B 1 357 ? -23.641 -39.969 -3.709 1 88.19 357 PRO B CA 1
ATOM 10780 C C . PRO B 1 357 ? -22.25 -39.656 -4.25 1 88.19 357 PRO B C 1
ATOM 10782 O O . PRO B 1 357 ? -21.609 -40.5 -4.867 1 88.19 357 PRO B O 1
ATOM 10785 N N . ASN B 1 358 ? -21.844 -38.438 -4.172 1 89.12 358 ASN B N 1
ATOM 10786 C CA . ASN B 1 358 ? -20.547 -37.969 -4.668 1 89.12 358 ASN B CA 1
ATOM 10787 C C . ASN B 1 358 ? -19.922 -36.938 -3.734 1 89.12 358 ASN B C 1
ATOM 10789 O O . ASN B 1 358 ? -20.531 -36.531 -2.74 1 89.12 358 ASN B O 1
ATOM 10793 N N . THR B 1 359 ? -18.688 -36.562 -4.023 1 83.25 359 THR B N 1
ATOM 10794 C CA . THR B 1 359 ? -17.938 -35.688 -3.15 1 83.25 359 THR B CA 1
ATOM 10795 C C . THR B 1 359 ? -17.781 -34.312 -3.803 1 83.25 359 THR B C 1
ATOM 10797 O O . THR B 1 359 ? -16.859 -33.562 -3.449 1 83.25 359 THR B O 1
ATOM 10800 N N . LEU B 1 360 ? -18.594 -33.906 -4.715 1 92.25 360 LEU B N 1
ATOM 10801 C CA . LEU B 1 360 ? -18.516 -32.656 -5.449 1 92.25 360 LEU B CA 1
ATOM 10802 C C . LEU B 1 360 ? -18.688 -31.469 -4.512 1 92.25 360 LEU B C 1
ATOM 10804 O O . LEU B 1 360 ? -19.625 -31.422 -3.723 1 92.25 360 LEU B O 1
ATOM 10808 N N . LYS B 1 361 ? -17.75 -30.547 -4.559 1 90.56 361 LYS B N 1
ATOM 10809 C CA . LYS B 1 361 ? -17.781 -29.375 -3.701 1 90.56 361 LYS B CA 1
ATOM 10810 C C . LYS B 1 361 ? -18.188 -28.125 -4.496 1 90.56 361 LYS B C 1
ATOM 10812 O O . LYS B 1 361 ? -18.844 -27.234 -3.961 1 90.56 361 LYS B O 1
ATOM 10817 N N . THR B 1 362 ? -17.781 -28.047 -5.746 1 94.94 362 THR B N 1
ATOM 10818 C CA . THR B 1 362 ? -18.094 -26.906 -6.598 1 94.94 362 THR B CA 1
ATOM 10819 C C . THR B 1 362 ? -18.688 -27.359 -7.93 1 94.94 362 THR B C 1
ATOM 10821 O O . THR B 1 362 ? -18.094 -28.219 -8.602 1 94.94 362 THR B O 1
ATOM 10824 N N . LEU B 1 363 ? -19.75 -26.859 -8.242 1 97.06 363 LEU B N 1
ATOM 10825 C CA . LEU B 1 363 ? -20.406 -27.141 -9.508 1 97.06 363 LEU B CA 1
ATOM 10826 C C . LEU B 1 363 ? -20.766 -25.844 -10.234 1 97.06 363 LEU B C 1
ATOM 10828 O O . LEU B 1 363 ? -21.5 -25.016 -9.703 1 97.06 363 LEU B O 1
ATOM 10832 N N . ASN B 1 364 ? -20.266 -25.656 -11.398 1 97.88 364 ASN B N 1
ATOM 10833 C CA . ASN B 1 364 ? -20.578 -24.484 -12.227 1 97.88 364 ASN B CA 1
ATOM 10834 C C . ASN B 1 364 ? -21.219 -24.906 -13.555 1 97.88 364 ASN B C 1
ATOM 10836 O O . ASN B 1 364 ? -20.547 -25.5 -14.406 1 97.88 364 ASN B O 1
ATOM 10840 N N . ILE B 1 365 ? -22.422 -24.656 -13.719 1 97.06 365 ILE B N 1
ATOM 10841 C CA . ILE B 1 365 ? -23.125 -24.953 -14.961 1 97.06 365 ILE B CA 1
ATOM 10842 C C . ILE B 1 365 ? -23.719 -23.672 -15.539 1 97.06 365 ILE B C 1
ATOM 10844 O O . ILE B 1 365 ? -24.812 -23.703 -16.125 1 97.06 365 ILE B O 1
ATOM 10848 N N . SER B 1 366 ? -23.078 -22.578 -15.344 1 97 366 SER B N 1
ATOM 10849 C CA . SER B 1 366 ? -23.562 -21.281 -15.82 1 97 366 SER B CA 1
ATOM 10850 C C . SER B 1 366 ? -23.641 -21.25 -17.344 1 97 366 SER B C 1
ATOM 10852 O O . SER B 1 366 ? -22.797 -21.828 -18.031 1 97 366 SER B O 1
ATOM 10854 N N . ASN B 1 367 ? -24.719 -20.688 -17.797 1 96.19 367 ASN B N 1
ATOM 10855 C CA . ASN B 1 367 ? -24.922 -20.469 -19.234 1 96.19 367 ASN B CA 1
ATOM 10856 C C . ASN B 1 367 ? -24.812 -21.781 -20.016 1 96.19 367 ASN B C 1
ATOM 10858 O O . ASN B 1 367 ? -24.062 -21.875 -20.984 1 96.19 367 ASN B O 1
ATOM 10862 N N . THR B 1 368 ? -25.484 -22.844 -19.531 1 96.06 368 THR B N 1
ATOM 10863 C CA . THR B 1 368 ? -25.438 -24.141 -20.188 1 96.06 368 THR B CA 1
ATOM 10864 C C . THR B 1 368 ? -26.812 -24.547 -20.688 1 96.06 368 THR B C 1
ATOM 10866 O O . THR B 1 368 ? -26.969 -25.609 -21.297 1 96.06 368 THR B O 1
ATOM 10869 N N . THR B 1 369 ? -27.875 -23.891 -20.469 1 92.94 369 THR B N 1
ATOM 10870 C CA . THR B 1 369 ? -29.25 -24.156 -20.859 1 92.94 369 THR B CA 1
ATOM 10871 C C . THR B 1 369 ? -29.672 -25.578 -20.5 1 92.94 369 THR B C 1
ATOM 10873 O O . THR B 1 369 ? -30.141 -26.328 -21.359 1 92.94 369 THR B O 1
ATOM 10876 N N . PRO B 1 370 ? -29.609 -25.922 -19.281 1 93.69 370 PRO B N 1
ATOM 10877 C CA . PRO B 1 370 ? -29.969 -27.266 -18.844 1 93.69 370 PRO B CA 1
ATOM 10878 C C . PRO B 1 370 ? -31.469 -27.438 -18.625 1 93.69 370 PRO B C 1
ATOM 10880 O O . PRO B 1 370 ? -32.219 -26.438 -18.609 1 93.69 370 PRO B O 1
ATOM 10883 N N . SER B 1 371 ? -31.875 -28.75 -18.594 1 92.25 371 SER B N 1
ATOM 10884 C CA . SER B 1 371 ? -33.156 -29.031 -17.984 1 92.25 371 SER B CA 1
ATOM 10885 C C . SER B 1 371 ? -33.094 -28.938 -16.453 1 92.25 371 SER B C 1
ATOM 10887 O O . SER B 1 371 ? -32.75 -29.906 -15.781 1 92.25 371 SER B O 1
ATOM 10889 N N . MET B 1 372 ? -33.438 -27.828 -15.961 1 89.38 372 MET B N 1
ATOM 10890 C CA . MET B 1 372 ? -33.156 -27.484 -14.57 1 89.38 372 MET B CA 1
ATOM 10891 C C . MET B 1 372 ? -33.906 -28.406 -13.617 1 89.38 372 MET B C 1
ATOM 10893 O O . MET B 1 372 ? -33.406 -28.734 -12.547 1 89.38 372 MET B O 1
ATOM 10897 N N . GLU B 1 373 ? -35.031 -28.844 -13.984 1 87.5 373 GLU B N 1
ATOM 10898 C CA . GLU B 1 373 ? -35.781 -29.766 -13.156 1 87.5 373 GLU B CA 1
ATOM 10899 C C . GLU B 1 373 ? -35.031 -31.062 -12.891 1 87.5 373 GLU B C 1
ATOM 10901 O O . GLU B 1 373 ? -34.969 -31.531 -11.758 1 87.5 373 GLU B O 1
ATOM 10906 N N . THR B 1 374 ? -34.5 -31.5 -13.938 1 90.75 374 THR B N 1
ATOM 10907 C CA . THR B 1 374 ? -33.75 -32.75 -13.859 1 90.75 374 THR B CA 1
ATOM 10908 C C . THR B 1 374 ? -32.5 -32.594 -13 1 90.75 374 THR B C 1
ATOM 10910 O O . THR B 1 374 ? -32.219 -33.438 -12.164 1 90.75 374 THR B O 1
ATOM 10913 N N . ILE B 1 375 ? -31.812 -31.547 -13.172 1 92.88 375 ILE B N 1
ATOM 10914 C CA . ILE B 1 375 ? -30.547 -31.312 -12.492 1 92.88 375 ILE B CA 1
ATOM 10915 C C . ILE B 1 375 ? -30.797 -31.094 -11 1 92.88 375 ILE B C 1
ATOM 10917 O O . ILE B 1 375 ? -30.141 -31.719 -10.156 1 92.88 375 ILE B O 1
ATOM 10921 N N . VAL B 1 376 ? -31.734 -30.25 -10.703 1 89.38 376 VAL B N 1
ATOM 10922 C CA . VAL B 1 376 ? -31.984 -29.875 -9.312 1 89.38 376 VAL B CA 1
ATOM 10923 C C . VAL B 1 376 ? -32.531 -31.094 -8.539 1 89.38 376 VAL B C 1
ATOM 10925 O O . VAL B 1 376 ? -32.188 -31.266 -7.363 1 89.38 376 VAL B O 1
ATOM 10928 N N . GLY B 1 377 ? -33.281 -31.875 -9.18 1 86.5 377 GLY B N 1
ATOM 10929 C CA . GLY B 1 377 ? -33.75 -33.094 -8.555 1 86.5 377 GLY B CA 1
ATOM 10930 C C . GLY B 1 377 ? -32.625 -34.031 -8.148 1 86.5 377 GLY B C 1
ATOM 10931 O O . GLY B 1 377 ? -32.719 -34.688 -7.102 1 86.5 377 GLY B O 1
ATOM 10932 N N . ALA B 1 378 ? -31.641 -34.031 -8.898 1 92.38 378 ALA B N 1
ATOM 10933 C CA . ALA B 1 378 ? -30.5 -34.906 -8.641 1 92.38 378 ALA B CA 1
ATOM 10934 C C . ALA B 1 378 ? -29.625 -34.344 -7.527 1 92.38 378 ALA B C 1
ATOM 10936 O O . ALA B 1 378 ? -29.031 -35.094 -6.754 1 92.38 378 ALA B O 1
ATOM 10937 N N . LEU B 1 379 ? -29.547 -33.062 -7.457 1 91.75 379 LEU B N 1
ATOM 10938 C CA . LEU B 1 379 ? -28.719 -32.406 -6.449 1 91.75 379 LEU B CA 1
ATOM 10939 C C . LEU B 1 379 ? -29.156 -32.812 -5.043 1 91.75 379 LEU B C 1
ATOM 10941 O O . LEU B 1 379 ? -28.328 -33.031 -4.164 1 91.75 379 LEU B O 1
ATOM 10945 N N . VAL B 1 380 ? -30.422 -32.938 -4.848 1 85.56 380 VAL B N 1
ATOM 10946 C CA . VAL B 1 380 ? -31.016 -33.219 -3.541 1 85.56 380 VAL B CA 1
ATOM 10947 C C . VAL B 1 380 ? -30.594 -34.625 -3.078 1 85.56 380 VAL B C 1
ATOM 10949 O O . VAL B 1 380 ? -30.375 -34.844 -1.887 1 85.56 380 VAL B O 1
ATOM 10952 N N . ILE B 1 381 ? -30.391 -35.406 -3.988 1 86.69 381 ILE B N 1
ATOM 10953 C CA . ILE B 1 381 ? -30.188 -36.812 -3.686 1 86.69 381 ILE B CA 1
ATOM 10954 C C . ILE B 1 381 ? -28.719 -37.062 -3.393 1 86.69 381 ILE B C 1
ATOM 10956 O O . ILE B 1 381 ? -28.375 -37.688 -2.383 1 86.69 381 ILE B O 1
ATOM 10960 N N . GLY B 1 382 ? -27.844 -36.562 -4.199 1 88.06 382 GLY B N 1
ATOM 10961 C CA . GLY B 1 382 ? -26.484 -37.062 -4.148 1 88.06 382 GLY B CA 1
ATOM 10962 C C . GLY B 1 382 ? -25.453 -36.031 -3.76 1 88.06 382 GLY B C 1
ATOM 10963 O O . GLY B 1 382 ? -24.297 -36.344 -3.471 1 88.06 382 GLY B O 1
ATOM 10964 N N . CYS B 1 383 ? -25.75 -34.812 -3.73 1 88.12 383 CYS B N 1
ATOM 10965 C CA . CYS B 1 383 ? -24.75 -33.781 -3.582 1 88.12 383 CYS B CA 1
ATOM 10966 C C . CYS B 1 383 ? -24.859 -33.094 -2.227 1 88.12 383 CYS B C 1
ATOM 10968 O O . CYS B 1 383 ? -25 -31.875 -2.154 1 88.12 383 CYS B O 1
ATOM 10970 N N . ALA B 1 384 ? -24.625 -33.75 -1.216 1 77.62 384 ALA B N 1
ATOM 10971 C CA . ALA B 1 384 ? -24.766 -33.219 0.143 1 77.62 384 ALA B CA 1
ATOM 10972 C C . ALA B 1 384 ? -23.578 -32.375 0.534 1 77.62 384 ALA B C 1
ATOM 10974 O O . ALA B 1 384 ? -23.688 -31.5 1.407 1 77.62 384 ALA B O 1
ATOM 10975 N N . GLU B 1 385 ? -22.531 -32.531 -0.198 1 82.12 385 GLU B N 1
ATOM 10976 C CA . GLU B 1 385 ? -21.297 -31.844 0.197 1 82.12 385 GLU B CA 1
ATOM 10977 C C . GLU B 1 385 ? -21.047 -30.609 -0.671 1 82.12 385 GLU B C 1
ATOM 10979 O O . GLU B 1 385 ? -20.016 -29.953 -0.534 1 82.12 385 GLU B O 1
ATOM 10984 N N . LEU B 1 386 ? -21.922 -30.25 -1.441 1 92 386 LEU B N 1
ATOM 10985 C CA . LEU B 1 386 ? -21.766 -29.125 -2.369 1 92 386 LEU B CA 1
ATOM 10986 C C . LEU B 1 386 ? -21.656 -27.812 -1.615 1 92 386 LEU B C 1
ATOM 10988 O O . LEU B 1 386 ? -22.531 -27.469 -0.818 1 92 386 LEU B O 1
ATOM 10992 N N . LYS B 1 387 ? -20.578 -27.094 -1.849 1 91.5 387 LYS B N 1
ATOM 10993 C CA . LYS B 1 387 ? -20.312 -25.828 -1.168 1 91.5 387 LYS B CA 1
ATOM 10994 C C . LYS B 1 387 ? -20.625 -24.641 -2.072 1 91.5 387 LYS B C 1
ATOM 10996 O O . LYS B 1 387 ? -21.078 -23.594 -1.601 1 91.5 387 LYS B O 1
ATOM 11001 N N . THR B 1 388 ? -20.312 -24.75 -3.35 1 95.31 388 THR B N 1
ATOM 11002 C CA . THR B 1 388 ? -20.516 -23.672 -4.312 1 95.31 388 THR B CA 1
ATOM 11003 C C . THR B 1 388 ? -21.328 -24.156 -5.516 1 95.31 388 THR B C 1
ATOM 11005 O O . THR B 1 388 ? -20.969 -25.172 -6.129 1 95.31 388 THR B O 1
ATOM 11008 N N . ILE B 1 389 ? -22.312 -23.484 -5.805 1 96.19 389 ILE B N 1
ATOM 11009 C CA . ILE B 1 389 ? -23.125 -23.812 -6.965 1 96.19 389 ILE B CA 1
ATOM 11010 C C . ILE B 1 389 ? -23.375 -22.562 -7.801 1 96.19 389 ILE B C 1
ATOM 11012 O O . ILE B 1 389 ? -23.734 -21.5 -7.262 1 96.19 389 ILE B O 1
ATOM 11016 N N . ASP B 1 390 ? -23.078 -22.594 -9.039 1 97.38 390 ASP B N 1
ATOM 11017 C CA . ASP B 1 390 ? -23.297 -21.484 -9.961 1 97.38 390 ASP B CA 1
ATOM 11018 C C . ASP B 1 390 ? -24.234 -21.891 -11.102 1 97.38 390 ASP B C 1
ATOM 11020 O O . ASP B 1 390 ? -23.844 -22.656 -11.984 1 97.38 390 ASP B O 1
ATOM 11024 N N . ILE B 1 391 ? -25.391 -21.453 -11.078 1 96.44 391 ILE B N 1
ATOM 11025 C CA . ILE B 1 391 ? -26.375 -21.734 -12.117 1 96.44 391 ILE B CA 1
ATOM 11026 C C . ILE B 1 391 ? -26.719 -20.438 -12.859 1 96.44 391 ILE B C 1
ATOM 11028 O O . ILE B 1 391 ? -27.797 -20.312 -13.438 1 96.44 391 ILE B O 1
ATOM 11032 N N . SER B 1 392 ? -25.812 -19.5 -12.844 1 96.81 392 SER B N 1
ATOM 11033 C CA . SER B 1 392 ? -26.062 -18.172 -13.414 1 96.81 392 SER B CA 1
ATOM 11034 C C . SER B 1 392 ? -26.312 -18.25 -14.914 1 96.81 392 SER B C 1
ATOM 11036 O O . SER B 1 392 ? -25.891 -19.203 -15.578 1 96.81 392 SER B O 1
ATOM 11038 N N . ASP B 1 393 ? -27.156 -17.328 -15.367 1 96.19 393 ASP B N 1
ATOM 11039 C CA . ASP B 1 393 ? -27.484 -17.141 -16.766 1 96.19 393 ASP B CA 1
ATOM 11040 C C . ASP B 1 393 ? -28.266 -18.328 -17.328 1 96.19 393 ASP B C 1
ATOM 11042 O O . ASP B 1 393 ? -28.125 -18.672 -18.5 1 96.19 393 ASP B O 1
ATOM 11046 N N . ASN B 1 394 ? -28.766 -19.156 -16.438 1 95.69 394 ASN B N 1
ATOM 11047 C CA . ASN B 1 394 ? -29.781 -20.156 -16.766 1 95.69 394 ASN B CA 1
ATOM 11048 C C . ASN B 1 394 ? -31.156 -19.75 -16.266 1 95.69 394 ASN B C 1
ATOM 11050 O O . ASN B 1 394 ? -31.328 -19.438 -15.094 1 95.69 394 ASN B O 1
ATOM 11054 N N . LYS B 1 395 ? -32.125 -19.781 -17.047 1 93.31 395 LYS B N 1
ATOM 11055 C CA . LYS B 1 395 ? -33.469 -19.312 -16.688 1 93.31 395 LYS B CA 1
ATOM 11056 C C . LYS B 1 395 ? -34.125 -20.266 -15.688 1 93.31 395 LYS B C 1
ATOM 11058 O O . LYS B 1 395 ? -34.094 -21.484 -15.875 1 93.31 395 LYS B O 1
ATOM 11063 N N . LEU B 1 396 ? -34.656 -19.703 -14.602 1 93.12 396 LEU B N 1
ATOM 11064 C CA . LEU B 1 396 ? -35.375 -20.469 -13.594 1 93.12 396 LEU B CA 1
ATOM 11065 C C . LEU B 1 396 ? -36.844 -20.141 -13.633 1 93.12 396 LEU B C 1
ATOM 11067 O O . LEU B 1 396 ? -37.25 -18.969 -13.75 1 93.12 396 LEU B O 1
ATOM 11071 N N . THR B 1 397 ? -37.625 -21.156 -13.625 1 88.44 397 THR B N 1
ATOM 11072 C CA . THR B 1 397 ? -39.094 -21 -13.609 1 88.44 397 THR B CA 1
ATOM 11073 C C . THR B 1 397 ? -39.688 -21.531 -12.305 1 88.44 397 THR B C 1
ATOM 11075 O O . THR B 1 397 ? -38.938 -22.062 -11.469 1 88.44 397 THR B O 1
ATOM 11078 N N . LYS B 1 398 ? -40.938 -21.359 -12.078 1 90.25 398 LYS B N 1
ATOM 11079 C CA . LYS B 1 398 ? -41.656 -21.766 -10.875 1 90.25 398 LYS B CA 1
ATOM 11080 C C . LYS B 1 398 ? -41.562 -23.281 -10.656 1 90.25 398 LYS B C 1
ATOM 11082 O O . LYS B 1 398 ? -41.656 -23.75 -9.523 1 90.25 398 LYS B O 1
ATOM 11087 N N . LYS B 1 399 ? -41.344 -23.938 -11.695 1 87.81 399 LYS B N 1
ATOM 11088 C CA . LYS B 1 399 ? -41.344 -25.406 -11.641 1 87.81 399 LYS B CA 1
ATOM 11089 C C . LYS B 1 399 ? -40.094 -25.922 -10.938 1 87.81 399 LYS B C 1
ATOM 11091 O O . LYS B 1 399 ? -40.125 -26.938 -10.258 1 87.81 399 LYS B O 1
ATOM 11096 N N . GLU B 1 400 ? -39 -25.25 -11.055 1 90.31 400 GLU B N 1
ATOM 11097 C CA . GLU B 1 400 ? -37.719 -25.734 -10.555 1 90.31 400 GLU B CA 1
ATOM 11098 C C . GLU B 1 400 ? -37.5 -25.281 -9.117 1 90.31 400 GLU B C 1
ATOM 11100 O O . GLU B 1 400 ? -36.719 -25.906 -8.391 1 90.31 400 GLU B O 1
ATOM 11105 N N . VAL B 1 401 ? -38.125 -24.281 -8.656 1 92.69 401 VAL B N 1
ATOM 11106 C CA . VAL B 1 401 ? -37.812 -23.578 -7.41 1 92.69 401 VAL B CA 1
ATOM 11107 C C . VAL B 1 401 ? -38.062 -24.5 -6.223 1 92.69 401 VAL B C 1
ATOM 11109 O O . VAL B 1 401 ? -37.25 -24.578 -5.297 1 92.69 401 VAL B O 1
ATOM 11112 N N . PRO B 1 402 ? -39.156 -25.328 -6.25 1 90.5 402 PRO B N 1
ATOM 11113 C CA . PRO B 1 402 ? -39.375 -26.219 -5.117 1 90.5 402 PRO B CA 1
ATOM 11114 C C . PRO B 1 402 ? -38.25 -27.25 -4.926 1 90.5 402 PRO B C 1
ATOM 11116 O O . PRO B 1 402 ? -37.938 -27.594 -3.791 1 90.5 402 PRO B O 1
ATOM 11119 N N . HIS B 1 403 ? -37.75 -27.672 -5.961 1 89.38 403 HIS B N 1
ATOM 11120 C CA . HIS B 1 403 ? -36.656 -28.609 -5.875 1 89.38 403 HIS B CA 1
ATOM 11121 C C . HIS B 1 403 ? -35.406 -27.938 -5.289 1 89.38 403 HIS B C 1
ATOM 11123 O O . HIS B 1 403 ? -34.688 -28.562 -4.504 1 89.38 403 HIS B O 1
ATOM 11129 N N . LEU B 1 404 ? -35.188 -26.734 -5.719 1 93.25 404 LEU B N 1
ATOM 11130 C CA . LEU B 1 404 ? -34.062 -25.984 -5.184 1 93.25 404 LEU B CA 1
ATOM 11131 C C . LEU B 1 404 ? -34.25 -25.734 -3.691 1 93.25 404 LEU B C 1
ATOM 11133 O O . LEU B 1 404 ? -33.281 -25.781 -2.93 1 93.25 404 LEU B O 1
ATOM 11137 N N . VAL B 1 405 ? -35.438 -25.438 -3.32 1 93.69 405 VAL B N 1
ATOM 11138 C CA . VAL B 1 405 ? -35.75 -25.203 -1.914 1 93.69 405 VAL B CA 1
ATOM 11139 C C . VAL B 1 405 ? -35.438 -26.453 -1.095 1 93.69 405 VAL B C 1
ATOM 11141 O O . VAL B 1 405 ? -34.844 -26.359 -0.011 1 93.69 405 VAL B O 1
ATOM 11144 N N . ARG B 1 406 ? -35.781 -27.531 -1.618 1 89.31 406 ARG B N 1
ATOM 11145 C CA . ARG B 1 406 ? -35.5 -28.797 -0.953 1 89.31 406 ARG B CA 1
ATOM 11146 C C . ARG B 1 406 ? -34 -29.031 -0.838 1 89.31 406 ARG B C 1
ATOM 11148 O O . ARG B 1 406 ? -33.531 -29.5 0.198 1 89.31 406 ARG B O 1
ATOM 11155 N N . PHE B 1 407 ? -33.375 -28.812 -1.92 1 92.19 407 PHE B N 1
ATOM 11156 C CA . PHE B 1 407 ? -31.922 -28.969 -1.921 1 92.19 407 PHE B CA 1
ATOM 11157 C C . PHE B 1 407 ? -31.281 -28.078 -0.859 1 92.19 407 PHE B C 1
ATOM 11159 O O . PHE B 1 407 ? -30.453 -28.547 -0.076 1 92.19 407 PHE B O 1
ATOM 11166 N N . ILE B 1 408 ? -31.641 -26.797 -0.806 1 93.06 408 ILE B N 1
ATOM 11167 C CA . ILE B 1 408 ? -31.094 -25.844 0.148 1 93.06 408 ILE B CA 1
ATOM 11168 C C . ILE B 1 408 ? -31.406 -26.297 1.572 1 93.06 408 ILE B C 1
ATOM 11170 O O . ILE B 1 408 ? -30.547 -26.234 2.451 1 93.06 408 ILE B O 1
ATOM 11174 N N . GLY B 1 409 ? -32.562 -26.75 1.74 1 87.19 409 GLY B N 1
ATOM 11175 C CA . GLY B 1 409 ? -32.969 -27.219 3.053 1 87.19 409 GLY B CA 1
ATOM 11176 C C . GLY B 1 409 ? -32.188 -28.422 3.535 1 87.19 409 GLY B C 1
ATOM 11177 O O . GLY B 1 409 ? -31.969 -28.594 4.738 1 87.19 409 GLY B O 1
ATOM 11178 N N . ALA B 1 410 ? -31.766 -29.156 2.598 1 84.81 410 ALA B N 1
ATOM 11179 C CA . ALA B 1 410 ? -31.062 -30.375 2.936 1 84.81 410 ALA B CA 1
ATOM 11180 C C . ALA B 1 410 ? -29.562 -30.141 3.029 1 84.81 410 ALA B C 1
ATOM 11182 O O . ALA B 1 410 ? -28.828 -30.953 3.609 1 84.81 410 ALA B O 1
ATOM 11183 N N . SER B 1 411 ? -29.109 -29.078 2.521 1 88.19 411 SER B N 1
ATOM 11184 C CA . SER B 1 411 ? -27.688 -28.812 2.455 1 88.19 411 SER B CA 1
ATOM 11185 C C . SER B 1 411 ? -27.156 -28.312 3.793 1 88.19 411 SER B C 1
ATOM 11187 O O . SER B 1 411 ? -27.844 -27.562 4.5 1 88.19 411 SER B O 1
ATOM 11189 N N . SER B 1 412 ? -26.016 -28.75 4.176 1 83 412 SER B N 1
ATOM 11190 C CA . SER B 1 412 ? -25.391 -28.281 5.406 1 83 412 SER B CA 1
ATOM 11191 C C . SER B 1 412 ? -24.078 -27.562 5.109 1 83 412 SER B C 1
ATOM 11193 O O . SER B 1 412 ? -23.484 -26.953 6.004 1 83 412 SER B O 1
ATOM 11195 N N . THR B 1 413 ? -23.703 -27.562 3.783 1 84.56 413 THR B N 1
ATOM 11196 C CA . THR B 1 413 ? -22.359 -27.078 3.5 1 84.56 413 THR B CA 1
ATOM 11197 C C . THR B 1 413 ? -22.391 -25.922 2.512 1 84.56 413 THR B C 1
ATOM 11199 O O . THR B 1 413 ? -21.391 -25.25 2.299 1 84.56 413 THR B O 1
ATOM 11202 N N . LEU B 1 414 ? -23.516 -25.609 1.965 1 90.62 414 LEU B N 1
ATOM 11203 C CA . LEU B 1 414 ? -23.625 -24.594 0.926 1 90.62 414 LEU B CA 1
ATOM 11204 C C . LEU B 1 414 ? -23.156 -23.234 1.439 1 90.62 414 LEU B C 1
ATOM 11206 O O . LEU B 1 414 ? -23.625 -22.766 2.482 1 90.62 414 LEU B O 1
ATOM 11210 N N . LYS B 1 415 ? -22.219 -22.656 0.69 1 91.31 415 LYS B N 1
ATOM 11211 C CA . LYS B 1 415 ? -21.656 -21.375 1.099 1 91.31 415 LYS B CA 1
ATOM 11212 C C . LYS B 1 415 ? -21.844 -20.328 0.011 1 91.31 415 LYS B C 1
ATOM 11214 O O . LYS B 1 415 ? -22.062 -19.141 0.31 1 91.31 415 LYS B O 1
ATOM 11219 N N . HIS B 1 416 ? -21.703 -20.703 -1.195 1 95.25 416 HIS B N 1
ATOM 11220 C CA . HIS B 1 416 ? -21.812 -19.766 -2.314 1 95.25 416 HIS B CA 1
ATOM 11221 C C . HIS B 1 416 ? -22.922 -20.203 -3.279 1 95.25 416 HIS B C 1
ATOM 11223 O O . HIS B 1 416 ? -22.844 -21.297 -3.863 1 95.25 416 HIS B O 1
ATOM 11229 N N . PHE B 1 417 ? -23.812 -19.406 -3.438 1 96.44 417 PHE B N 1
ATOM 11230 C CA . PHE B 1 417 ? -24.938 -19.672 -4.336 1 96.44 417 PHE B CA 1
ATOM 11231 C C . PHE B 1 417 ? -25.094 -18.531 -5.34 1 96.44 417 PHE B C 1
ATOM 11233 O O . PHE B 1 417 ? -25.516 -17.438 -4.977 1 96.44 417 PHE B O 1
ATOM 11240 N N . ASN B 1 418 ? -24.797 -18.766 -6.594 1 97.69 418 ASN B N 1
ATOM 11241 C CA . ASN B 1 418 ? -24.875 -17.75 -7.637 1 97.69 418 ASN B CA 1
ATOM 11242 C C . ASN B 1 418 ? -26.094 -17.938 -8.516 1 97.69 418 ASN B C 1
ATOM 11244 O O . ASN B 1 418 ? -26.172 -18.891 -9.297 1 97.69 418 ASN B O 1
ATOM 11248 N N . LEU B 1 419 ? -27 -17.047 -8.398 1 97.12 419 LEU B N 1
ATOM 11249 C CA . LEU B 1 419 ? -28.25 -17.062 -9.148 1 97.12 419 LEU B CA 1
ATOM 11250 C C . LEU B 1 419 ? -28.328 -15.891 -10.109 1 97.12 419 LEU B C 1
ATOM 11252 O O . LEU B 1 419 ? -29.422 -15.469 -10.508 1 97.12 419 LEU B O 1
ATOM 11256 N N . SER B 1 420 ? -27.219 -15.391 -10.477 1 97.56 420 SER B N 1
ATOM 11257 C CA . SER B 1 420 ? -27.188 -14.219 -11.344 1 97.56 420 SER B CA 1
ATOM 11258 C C . SER B 1 420 ? -27.781 -14.516 -12.711 1 97.56 420 SER B C 1
ATOM 11260 O O . SER B 1 420 ? -27.594 -15.609 -13.25 1 97.56 420 SER B O 1
ATOM 11262 N N . GLY B 1 421 ? -28.516 -13.617 -13.211 1 96.88 421 GLY B N 1
ATOM 11263 C CA . GLY B 1 421 ? -29.047 -13.688 -14.562 1 96.88 421 GLY B CA 1
ATOM 11264 C C . GLY B 1 421 ? -30 -14.852 -14.766 1 96.88 421 GLY B C 1
ATOM 11265 O O . GLY B 1 421 ? -30.125 -15.383 -15.867 1 96.88 421 GLY B O 1
ATOM 11266 N N . THR B 1 422 ? -30.625 -15.375 -13.766 1 96.38 422 THR B N 1
ATOM 11267 C CA . THR B 1 422 ? -31.562 -16.5 -13.891 1 96.38 422 THR B CA 1
ATOM 11268 C C . THR B 1 422 ? -32.969 -15.992 -14.188 1 96.38 422 THR B C 1
ATOM 11270 O O . THR B 1 422 ? -33.844 -16.781 -14.57 1 96.38 422 THR B O 1
ATOM 11273 N N . LYS B 1 423 ? -33.281 -14.781 -13.969 1 95.38 423 LYS B N 1
ATOM 11274 C CA . LYS B 1 423 ? -34.562 -14.148 -14.203 1 95.38 423 LYS B CA 1
ATOM 11275 C C . LYS B 1 423 ? -35.656 -14.844 -13.398 1 95.38 423 LYS B C 1
ATOM 11277 O O . LYS B 1 423 ? -36.781 -15.055 -13.898 1 95.38 423 LYS B O 1
ATOM 11282 N N . VAL B 1 424 ? -35.312 -15.281 -12.242 1 95.12 424 VAL B N 1
ATOM 11283 C CA . VAL B 1 424 ? -36.25 -15.906 -11.336 1 95.12 424 VAL B CA 1
ATOM 11284 C C . VAL B 1 424 ? -37.312 -14.898 -10.906 1 95.12 424 VAL B C 1
ATOM 11286 O O . VAL B 1 424 ? -36.969 -13.75 -10.594 1 95.12 424 VAL B O 1
ATOM 11289 N N . PRO B 1 425 ? -38.562 -15.289 -10.953 1 95 425 PRO B N 1
ATOM 11290 C CA . PRO B 1 425 ? -39.625 -14.375 -10.477 1 95 425 PRO B CA 1
ATOM 11291 C C . PRO B 1 425 ? -39.5 -14.055 -8.992 1 95 425 PRO B C 1
ATOM 11293 O O . PRO B 1 425 ? -39.031 -14.898 -8.211 1 95 425 PRO B O 1
ATOM 11296 N N . VAL B 1 426 ? -39.969 -12.883 -8.539 1 96.75 426 VAL B N 1
ATOM 11297 C CA . VAL B 1 426 ? -39.781 -12.336 -7.203 1 96.75 426 VAL B CA 1
ATOM 11298 C C . VAL B 1 426 ? -40.406 -13.273 -6.164 1 96.75 426 VAL B C 1
ATOM 11300 O O . VAL B 1 426 ? -39.781 -13.531 -5.121 1 96.75 426 VAL B O 1
ATOM 11303 N N . GLU B 1 427 ? -41.562 -13.828 -6.43 1 94.94 427 GLU B N 1
ATOM 11304 C CA . GLU B 1 427 ? -42.25 -14.711 -5.492 1 94.94 427 GLU B CA 1
ATOM 11305 C C . GLU B 1 427 ? -41.438 -15.992 -5.262 1 94.94 427 GLU B C 1
ATOM 11307 O O . GLU B 1 427 ? -41.375 -16.484 -4.137 1 94.94 427 GLU B O 1
ATOM 11312 N N . ASN B 1 428 ? -40.938 -16.484 -6.289 1 95.44 428 ASN B N 1
ATOM 11313 C CA . ASN B 1 428 ? -40.125 -17.703 -6.203 1 95.44 428 ASN B CA 1
ATOM 11314 C C . ASN B 1 428 ? -38.781 -17.438 -5.551 1 95.44 428 ASN B C 1
ATOM 11316 O O . ASN B 1 428 ? -38.25 -18.297 -4.836 1 95.44 428 ASN B O 1
ATOM 11320 N N . LEU B 1 429 ? -38.188 -16.328 -5.879 1 96.31 429 LEU B N 1
ATOM 11321 C CA . LEU B 1 429 ? -36.938 -15.961 -5.223 1 96.31 429 LEU B CA 1
ATOM 11322 C C . LEU B 1 429 ? -37.125 -15.859 -3.711 1 96.31 429 LEU B C 1
ATOM 11324 O O . LEU B 1 429 ? -36.25 -16.234 -2.945 1 96.31 429 LEU B O 1
ATOM 11328 N N . LYS B 1 430 ? -38.25 -15.312 -3.256 1 95.25 430 LYS B N 1
ATOM 11329 C CA . LYS B 1 430 ? -38.562 -15.227 -1.83 1 95.25 430 LYS B CA 1
ATOM 11330 C C . LYS B 1 430 ? -38.469 -16.594 -1.164 1 95.25 430 LYS B C 1
ATOM 11332 O O . LYS B 1 430 ? -37.906 -16.734 -0.078 1 95.25 430 LYS B O 1
ATOM 11337 N N . GLU B 1 431 ? -39 -17.562 -1.823 1 94.5 431 GLU B N 1
ATOM 11338 C CA . GLU B 1 431 ? -38.969 -18.938 -1.307 1 94.5 431 GLU B CA 1
ATOM 11339 C C . GLU B 1 431 ? -37.531 -19.422 -1.133 1 94.5 431 GLU B C 1
ATOM 11341 O O . GLU B 1 431 ? -37.219 -20.062 -0.135 1 94.5 431 GLU B O 1
ATOM 11346 N N . LEU B 1 432 ? -36.781 -19.141 -2.104 1 94.81 432 LEU B N 1
ATOM 11347 C CA . LEU B 1 432 ? -35.375 -19.562 -2.074 1 94.81 432 LEU B CA 1
ATOM 11348 C C . LEU B 1 432 ? -34.625 -18.891 -0.931 1 94.81 432 LE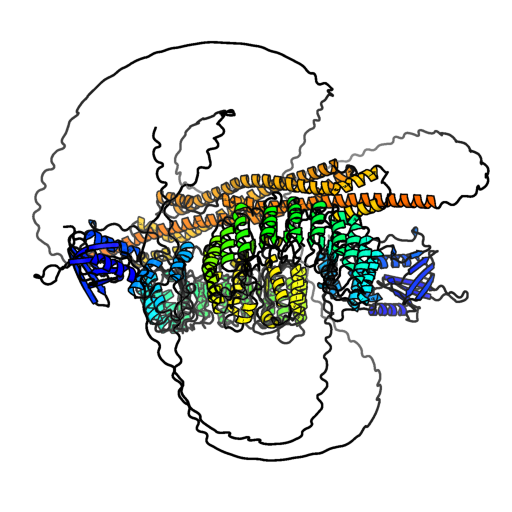U B C 1
ATOM 11350 O O . LEU B 1 432 ? -33.906 -19.562 -0.19 1 94.81 432 LEU B O 1
ATOM 11354 N N . VAL B 1 433 ? -34.812 -17.594 -0.836 1 94.5 433 VAL B N 1
ATOM 11355 C CA . VAL B 1 433 ? -34.094 -16.828 0.195 1 94.5 433 VAL B CA 1
ATOM 11356 C C . VAL B 1 433 ? -34.562 -17.297 1.576 1 94.5 433 VAL B C 1
ATOM 11358 O O . VAL B 1 433 ? -33.75 -17.469 2.484 1 94.5 433 VAL B O 1
ATOM 11361 N N . VAL B 1 434 ? -35.812 -17.562 1.735 1 93 434 VAL B N 1
ATOM 11362 C CA . VAL B 1 434 ? -36.344 -18.047 3.002 1 93 434 VAL B CA 1
ATOM 11363 C C . VAL B 1 434 ? -35.781 -19.422 3.324 1 93 434 VAL B C 1
ATOM 11365 O O . VAL B 1 434 ? -35.469 -19.719 4.48 1 93 434 VAL B O 1
ATOM 11368 N N . ALA B 1 435 ? -35.656 -20.188 2.312 1 93 435 ALA B N 1
ATOM 11369 C CA . ALA B 1 435 ? -35.062 -21.516 2.51 1 93 435 ALA B CA 1
ATOM 11370 C C . ALA B 1 435 ? -33.625 -21.406 3.043 1 93 435 ALA B C 1
ATOM 11372 O O . ALA B 1 435 ? -33.219 -22.172 3.916 1 93 435 ALA B O 1
ATOM 11373 N N . ILE B 1 436 ? -32.875 -20.547 2.516 1 92.88 436 ILE B N 1
ATOM 11374 C CA . ILE B 1 436 ? -31.5 -20.344 2.943 1 92.88 436 ILE B CA 1
ATOM 11375 C C . ILE B 1 436 ? -31.469 -19.875 4.395 1 92.88 436 ILE B C 1
ATOM 11377 O O . ILE B 1 436 ? -30.719 -20.391 5.211 1 92.88 436 ILE B O 1
ATOM 11381 N N . THR B 1 437 ? -32.344 -18.953 4.703 1 88 437 THR B N 1
ATOM 11382 C CA . THR B 1 437 ? -32.312 -18.312 6.016 1 88 437 THR B CA 1
ATOM 11383 C C . THR B 1 437 ? -32.875 -19.25 7.078 1 88 437 THR B C 1
ATOM 11385 O O . THR B 1 437 ? -32.5 -19.156 8.25 1 88 437 THR B O 1
ATOM 11388 N N . SER B 1 438 ? -33.719 -20.109 6.645 1 86.81 438 SER B N 1
ATOM 11389 C CA . SER B 1 438 ? -34.344 -21.031 7.59 1 86.81 438 SER B CA 1
ATOM 11390 C C . SER B 1 438 ? -33.438 -22.203 7.918 1 86.81 438 SER B C 1
ATOM 11392 O O . SER B 1 438 ? -33.656 -22.922 8.891 1 86.81 438 SER B O 1
ATOM 11394 N N . ASN B 1 439 ? -32.5 -22.344 7.09 1 88.06 439 ASN B N 1
ATOM 11395 C CA . ASN B 1 439 ? -31.531 -23.422 7.332 1 88.06 439 ASN B CA 1
ATOM 11396 C C . ASN B 1 439 ? -30.469 -23 8.359 1 88.06 439 ASN B C 1
ATOM 11398 O O . ASN B 1 439 ? -29.578 -22.219 8.047 1 88.06 439 ASN B O 1
ATOM 11402 N N . ILE B 1 440 ? -30.469 -23.531 9.5 1 82.5 440 ILE B N 1
ATOM 11403 C CA . ILE B 1 440 ? -29.641 -23.109 10.641 1 82.5 440 ILE B CA 1
ATOM 11404 C C . ILE B 1 440 ? -28.203 -23.578 10.438 1 82.5 440 ILE B C 1
ATOM 11406 O O . ILE B 1 440 ? -27.281 -23.078 11.094 1 82.5 440 ILE B O 1
ATOM 11410 N N . TYR B 1 441 ? -28.094 -24.516 9.547 1 80.5 441 TYR B N 1
ATOM 11411 C CA . TYR B 1 441 ? -26.766 -25.062 9.367 1 80.5 441 TYR B CA 1
ATOM 11412 C C . TYR B 1 441 ? -25.938 -24.203 8.406 1 80.5 441 TYR B C 1
ATOM 11414 O O . TYR B 1 441 ? -24.703 -24.266 8.414 1 80.5 441 TYR B O 1
ATOM 11422 N N . LEU B 1 442 ? -26.594 -23.469 7.586 1 86.5 442 LEU B N 1
ATOM 11423 C CA . LEU B 1 442 ? -25.891 -22.625 6.629 1 86.5 442 LEU B CA 1
ATOM 11424 C C . LEU B 1 442 ? -25.453 -21.312 7.281 1 86.5 442 LEU B C 1
ATOM 11426 O O . LEU B 1 442 ? -26.281 -20.562 7.809 1 86.5 442 LEU B O 1
ATOM 11430 N N . GLN B 1 443 ? -24.125 -21.203 7.312 1 82.81 443 GLN B N 1
ATOM 11431 C CA . GLN B 1 443 ? -23.547 -20 7.902 1 82.81 443 GLN B CA 1
ATOM 11432 C C . GLN B 1 443 ? -22.672 -19.266 6.895 1 82.81 443 GLN B C 1
ATOM 11434 O O . GLN B 1 443 ? -22.031 -19.891 6.047 1 82.81 443 GLN B O 1
ATOM 11439 N N . ASP B 1 444 ? -22.641 -17.906 6.938 1 88 444 ASP B N 1
ATOM 11440 C CA . ASP B 1 444 ? -21.781 -17.047 6.133 1 88 444 ASP B CA 1
ATOM 11441 C C . ASP B 1 444 ? -22 -17.297 4.641 1 88 444 ASP B C 1
ATOM 11443 O O . ASP B 1 444 ? -21.031 -17.516 3.898 1 88 444 ASP B O 1
ATOM 11447 N N . VAL B 1 445 ? -23.203 -17.25 4.23 1 93.5 445 VAL B N 1
ATOM 11448 C CA . VAL B 1 445 ? -23.594 -17.578 2.859 1 93.5 445 VAL B CA 1
ATOM 11449 C C . VAL B 1 445 ? -23.359 -16.359 1.956 1 93.5 445 VAL B C 1
ATOM 11451 O O . VAL B 1 445 ? -23.672 -15.234 2.334 1 93.5 445 VAL B O 1
ATOM 11454 N N . VAL B 1 446 ? -22.766 -16.578 0.794 1 95.31 446 VAL B N 1
ATOM 11455 C CA . VAL B 1 446 ? -22.594 -15.586 -0.26 1 95.31 446 VAL B CA 1
ATOM 11456 C C . VAL B 1 446 ? -23.672 -15.766 -1.319 1 95.31 446 VAL B C 1
ATOM 11458 O O . VAL B 1 446 ? -23.734 -16.797 -1.999 1 95.31 446 VAL B O 1
ATOM 11461 N N . LEU B 1 447 ? -24.484 -14.812 -1.436 1 96.81 447 LEU B N 1
ATOM 11462 C CA . LEU B 1 447 ? -25.609 -14.898 -2.344 1 96.81 447 LEU B CA 1
ATOM 11463 C C . LEU B 1 447 ? -25.5 -13.859 -3.457 1 96.81 447 LEU B C 1
ATOM 11465 O O . LEU B 1 447 ? -25.453 -12.664 -3.189 1 96.81 447 LEU B O 1
ATOM 11469 N N . ASP B 1 448 ? -25.469 -14.297 -4.711 1 97.94 448 ASP B N 1
ATOM 11470 C CA . ASP B 1 448 ? -25.375 -13.414 -5.875 1 97.94 448 ASP B CA 1
ATOM 11471 C C . ASP B 1 448 ? -26.703 -13.383 -6.648 1 97.94 448 ASP B C 1
ATOM 11473 O O . ASP B 1 448 ? -27.109 -14.398 -7.215 1 97.94 448 ASP B O 1
ATOM 11477 N N . LEU B 1 449 ? -27.266 -12.258 -6.715 1 97.75 449 LEU B N 1
ATOM 11478 C CA . LEU B 1 449 ? -28.562 -12.086 -7.379 1 97.75 449 LEU B CA 1
ATOM 11479 C C . LEU B 1 449 ? -28.469 -11.016 -8.461 1 97.75 449 LEU B C 1
ATOM 11481 O O . LEU B 1 449 ? -29.453 -10.328 -8.742 1 97.75 449 LEU B O 1
ATOM 11485 N N . LYS B 1 450 ? -27.359 -10.906 -9.023 1 96.88 450 LYS B N 1
ATOM 11486 C CA . LYS B 1 450 ? -27.141 -9.859 -10.016 1 96.88 450 LYS B CA 1
ATOM 11487 C C . LYS B 1 450 ? -27.938 -10.133 -11.289 1 96.88 450 LYS B C 1
ATOM 11489 O O . LYS B 1 450 ? -28.156 -11.297 -11.641 1 96.88 450 LYS B O 1
ATOM 11494 N N . ASN B 1 451 ? -28.422 -9.125 -11.945 1 96.69 451 ASN B N 1
ATOM 11495 C CA . ASN B 1 451 ? -29.016 -9.164 -13.281 1 96.69 451 ASN B CA 1
ATOM 11496 C C . ASN B 1 451 ? -30.234 -10.07 -13.328 1 96.69 451 ASN B C 1
ATOM 11498 O O . ASN B 1 451 ? -30.328 -10.953 -14.18 1 96.69 451 ASN B O 1
ATOM 11502 N N . ASN B 1 452 ? -31.172 -9.945 -12.398 1 97.25 452 ASN B N 1
ATOM 11503 C CA . ASN B 1 452 ? -32.375 -10.75 -12.383 1 97.25 452 ASN B CA 1
ATOM 11504 C C . ASN B 1 452 ? -33.625 -9.891 -12.648 1 97.25 452 ASN B C 1
ATOM 11506 O O . ASN B 1 452 ? -34.75 -10.383 -12.594 1 97.25 452 ASN B O 1
ATOM 11510 N N . ASP B 1 453 ? -33.5 -8.602 -12.867 1 95.88 453 ASP B N 1
ATOM 11511 C CA . ASP B 1 453 ? -34.594 -7.688 -13.172 1 95.88 453 ASP B CA 1
ATOM 11512 C C . ASP B 1 453 ? -35.688 -7.742 -12.094 1 95.88 453 ASP B C 1
ATOM 11514 O O . ASP B 1 453 ? -36.875 -7.863 -12.398 1 95.88 453 ASP B O 1
ATOM 11518 N N . LEU B 1 454 ? -35.344 -7.652 -10.922 1 96.88 454 LEU B N 1
ATOM 11519 C CA . LEU B 1 454 ? -36.25 -7.824 -9.797 1 96.88 454 LEU B CA 1
ATOM 11520 C C . LEU B 1 454 ? -37.156 -6.602 -9.633 1 96.88 454 LEU B C 1
ATOM 11522 O O . LEU B 1 454 ? -38.281 -6.719 -9.156 1 96.88 454 LEU B O 1
ATOM 11526 N N . GLY B 1 455 ? -36.688 -5.453 -9.914 1 96.31 455 GLY B N 1
ATOM 11527 C CA . GLY B 1 455 ? -37.5 -4.238 -9.82 1 96.31 455 GLY B CA 1
ATOM 11528 C C . GLY B 1 455 ? -37.844 -3.859 -8.391 1 96.31 455 GLY B C 1
ATOM 11529 O O . GLY B 1 455 ? -37.219 -4.348 -7.445 1 96.31 455 GLY B O 1
ATOM 11530 N N . ILE B 1 456 ? -38.75 -2.934 -8.211 1 95.94 456 ILE B N 1
ATOM 11531 C CA . ILE B 1 456 ? -39.156 -2.402 -6.91 1 95.94 456 ILE B CA 1
ATOM 11532 C C . ILE B 1 456 ? -39.781 -3.51 -6.066 1 95.94 456 ILE B C 1
ATOM 11534 O O . ILE B 1 456 ? -39.594 -3.543 -4.844 1 95.94 456 ILE B O 1
ATOM 11538 N N . ALA B 1 457 ? -40.438 -4.422 -6.742 1 96.38 457 ALA B N 1
ATOM 11539 C CA . ALA B 1 457 ? -41.062 -5.555 -6.047 1 96.38 457 ALA B CA 1
ATOM 11540 C C . ALA B 1 457 ? -40 -6.422 -5.375 1 96.38 457 ALA B C 1
ATOM 11542 O O . ALA B 1 457 ? -40.188 -6.871 -4.242 1 96.38 457 ALA B O 1
ATOM 11543 N N . GLY B 1 458 ? -39 -6.703 -6.125 1 97 458 GLY B N 1
ATOM 11544 C CA . GLY B 1 458 ? -37.906 -7.469 -5.559 1 97 458 GLY B CA 1
ATOM 11545 C C . GLY B 1 458 ? -37.219 -6.773 -4.391 1 97 458 GLY B C 1
ATOM 11546 O O . GLY B 1 458 ? -36.844 -7.418 -3.408 1 97 458 GLY B O 1
ATOM 11547 N N . ALA B 1 459 ? -37.094 -5.453 -4.516 1 97.25 459 ALA B N 1
ATOM 11548 C CA . ALA B 1 459 ? -36.5 -4.664 -3.441 1 97.25 459 ALA B CA 1
ATOM 11549 C C . ALA B 1 459 ? -37.344 -4.77 -2.162 1 97.25 459 ALA B C 1
ATOM 11551 O O . ALA B 1 459 ? -36.781 -4.957 -1.074 1 97.25 459 ALA B O 1
ATOM 11552 N N . ARG B 1 460 ? -38.594 -4.648 -2.285 1 96.25 460 ARG B N 1
ATOM 11553 C CA . ARG B 1 460 ? -39.5 -4.742 -1.141 1 96.25 460 ARG B CA 1
ATOM 11554 C C . ARG B 1 460 ? -39.406 -6.121 -0.494 1 96.25 460 ARG B C 1
ATOM 11556 O O . ARG B 1 460 ? -39.438 -6.242 0.733 1 96.25 460 ARG B O 1
ATOM 11563 N N . MET B 1 461 ? -39.344 -7.074 -1.305 1 95.44 461 MET B N 1
ATOM 11564 C CA . MET B 1 461 ? -39.25 -8.445 -0.814 1 95.44 461 MET B CA 1
ATOM 11565 C C . MET B 1 461 ? -37.969 -8.648 -0.007 1 95.44 461 MET B C 1
ATOM 11567 O O . MET B 1 461 ? -38.031 -9.156 1.115 1 95.44 461 MET B O 1
ATOM 11571 N N . LEU B 1 462 ? -36.906 -8.305 -0.552 1 95.81 462 LEU B N 1
ATOM 11572 C CA . LEU B 1 462 ? -35.625 -8.469 0.129 1 95.81 462 LEU B CA 1
ATOM 11573 C C . LEU B 1 462 ? -35.594 -7.66 1.424 1 95.81 462 LEU B C 1
ATOM 11575 O O . LEU B 1 462 ? -35.062 -8.125 2.436 1 95.81 462 LEU B O 1
ATOM 11579 N N . ALA B 1 463 ? -36.125 -6.406 1.355 1 95.06 463 ALA B N 1
ATOM 11580 C CA . ALA B 1 463 ? -36.156 -5.539 2.531 1 95.06 463 ALA B CA 1
ATOM 11581 C C . ALA B 1 463 ? -36.969 -6.184 3.654 1 95.06 463 ALA B C 1
ATOM 11583 O O . ALA B 1 463 ? -36.594 -6.082 4.828 1 95.06 463 ALA B O 1
ATOM 11584 N N . SER B 1 464 ? -38.031 -6.832 3.297 1 92.56 464 SER B N 1
ATOM 11585 C CA . SER B 1 464 ? -38.875 -7.477 4.281 1 92.56 464 SER B CA 1
ATOM 11586 C C . SER B 1 464 ? -38.156 -8.633 4.977 1 92.56 464 SER B C 1
ATOM 11588 O O . SER B 1 464 ? -38.438 -8.922 6.141 1 92.56 464 SER B O 1
ATOM 11590 N N . LEU B 1 465 ? -37.25 -9.227 4.32 1 91.5 465 LEU B N 1
ATOM 11591 C CA . LEU B 1 465 ? -36.562 -10.375 4.863 1 91.5 465 LEU B CA 1
ATOM 11592 C C . LEU B 1 465 ? -35.281 -9.938 5.582 1 91.5 465 LEU B C 1
ATOM 11594 O O . LEU B 1 465 ? -34.75 -10.672 6.418 1 91.5 465 LEU B O 1
ATOM 11598 N N . ALA B 1 466 ? -34.688 -8.867 5.254 1 88.19 466 ALA B N 1
ATOM 11599 C CA . ALA B 1 466 ? -33.375 -8.406 5.676 1 88.19 466 ALA B CA 1
ATOM 11600 C C . ALA B 1 466 ? -33.281 -8.289 7.195 1 88.19 466 ALA B C 1
ATOM 11602 O O . ALA B 1 466 ? -32.312 -8.688 7.805 1 88.19 466 ALA B O 1
ATOM 11603 N N . THR B 1 467 ? -34.219 -7.754 7.926 1 76.94 467 THR B N 1
ATOM 11604 C CA . THR B 1 467 ? -34.125 -7.457 9.352 1 76.94 467 THR B CA 1
ATOM 11605 C C . THR B 1 467 ? -34.188 -8.742 10.172 1 76.94 467 THR B C 1
ATOM 11607 O O . THR B 1 467 ? -33.344 -8.969 11.031 1 76.94 467 THR B O 1
ATOM 11610 N N . ASP B 1 468 ? -35.094 -9.68 9.867 1 71.12 468 ASP B N 1
ATOM 11611 C CA . ASP B 1 468 ? -35.344 -10.797 10.773 1 71.12 468 ASP B CA 1
ATOM 11612 C C . ASP B 1 468 ? -34.781 -12.102 10.219 1 71.12 468 ASP B C 1
ATOM 11614 O O . ASP B 1 468 ? -34.281 -12.938 10.969 1 71.12 468 ASP B O 1
ATOM 11618 N N . LYS B 1 469 ? -34.688 -12.227 8.945 1 74 469 LYS B N 1
ATOM 11619 C CA . LYS B 1 469 ? -34.531 -13.57 8.391 1 74 469 LYS B CA 1
ATOM 11620 C C . LYS B 1 469 ? -33.188 -13.727 7.699 1 74 469 LYS B C 1
ATOM 11622 O O . LYS B 1 469 ? -32.656 -14.836 7.605 1 74 469 LYS B O 1
ATOM 11627 N N . LEU B 1 470 ? -32.562 -12.719 7.301 1 84.81 470 LEU B N 1
ATOM 11628 C CA . LEU B 1 470 ? -31.297 -12.844 6.562 1 84.81 470 LEU B CA 1
ATOM 11629 C C . LEU B 1 470 ? -30.109 -12.898 7.512 1 84.81 470 LEU B C 1
ATOM 11631 O O . LEU B 1 470 ? -29.141 -12.141 7.352 1 84.81 470 LEU B O 1
ATOM 11635 N N . SER B 1 471 ? -30.172 -13.758 8.461 1 81.25 471 SER B N 1
ATOM 11636 C CA . SER B 1 471 ? -29.188 -13.797 9.539 1 81.25 471 SER B CA 1
ATOM 11637 C C . SER B 1 471 ? -27.953 -14.602 9.141 1 81.25 471 SER B C 1
ATOM 11639 O O . SER B 1 471 ? -26.906 -14.516 9.789 1 81.25 471 SER B O 1
ATOM 11641 N N . ASN B 1 472 ? -28.078 -15.312 8.047 1 87.5 472 ASN B N 1
ATOM 11642 C CA . ASN B 1 472 ? -26.938 -16.156 7.699 1 87.5 472 ASN B CA 1
ATOM 11643 C C . ASN B 1 472 ? -26.234 -15.656 6.441 1 87.5 472 ASN B C 1
ATOM 11645 O O . ASN B 1 472 ? -25.219 -16.219 6.02 1 87.5 472 ASN B O 1
ATOM 11649 N N . VAL B 1 473 ? -26.641 -14.656 5.77 1 93.38 473 VAL B N 1
ATOM 11650 C CA . VAL B 1 473 ? -26.047 -14.117 4.555 1 93.38 473 VAL B CA 1
ATOM 11651 C C . VAL B 1 473 ? -25.062 -13 4.91 1 93.38 473 VAL B C 1
ATOM 11653 O O . VAL B 1 473 ? -25.453 -12.008 5.531 1 93.38 473 VAL B O 1
ATOM 11656 N N . ILE B 1 474 ? -23.859 -13.18 4.547 1 92.62 474 ILE B N 1
ATOM 11657 C CA . ILE B 1 474 ? -22.844 -12.195 4.906 1 92.62 474 ILE B CA 1
ATOM 11658 C C . ILE B 1 474 ? -22.5 -11.328 3.689 1 92.62 474 ILE B C 1
ATOM 11660 O O . ILE B 1 474 ? -21.953 -10.234 3.83 1 92.62 474 ILE B O 1
ATOM 11664 N N . TYR B 1 475 ? -22.734 -11.891 2.549 1 96.38 475 TYR B N 1
ATOM 11665 C CA . TYR B 1 475 ? -22.469 -11.219 1.283 1 96.38 475 TYR B CA 1
ATOM 11666 C C . TYR B 1 475 ? -23.688 -11.25 0.369 1 96.38 475 TYR B C 1
ATOM 11668 O O . TYR B 1 475 ? -24.219 -12.328 0.074 1 96.38 475 TYR B O 1
ATOM 11676 N N . LEU B 1 476 ? -24.078 -10.102 -0.113 1 97.19 476 LEU B N 1
ATOM 11677 C CA . LEU B 1 476 ? -25.234 -10.016 -1 1 97.19 476 LEU B CA 1
ATOM 11678 C C . LEU B 1 476 ? -24.938 -9.094 -2.178 1 97.19 476 LEU B C 1
ATOM 11680 O O . LEU B 1 476 ? -24.641 -7.914 -1.987 1 97.19 476 LEU B O 1
ATOM 11684 N N . ASP B 1 477 ? -25 -9.617 -3.354 1 98.12 477 ASP B N 1
ATOM 11685 C CA . ASP B 1 477 ? -24.844 -8.828 -4.57 1 98.12 477 ASP B CA 1
ATOM 11686 C C . ASP B 1 477 ? -26.172 -8.672 -5.305 1 98.12 477 ASP B C 1
ATOM 11688 O O . ASP B 1 477 ? -26.703 -9.648 -5.852 1 98.12 477 ASP B O 1
ATOM 11692 N N . VAL B 1 478 ? -26.719 -7.562 -5.324 1 97.81 478 VAL B N 1
ATOM 11693 C CA . VAL B 1 478 ? -27.984 -7.289 -5.988 1 97.81 478 VAL B CA 1
ATOM 11694 C C . VAL B 1 478 ? -27.781 -6.254 -7.09 1 97.81 478 VAL B C 1
ATOM 11696 O O . VAL B 1 478 ? -28.641 -5.398 -7.312 1 97.81 478 VAL B O 1
ATOM 11699 N N . SER B 1 479 ? -26.672 -6.34 -7.758 1 97.62 479 SER B N 1
ATOM 11700 C CA . SER B 1 479 ? -26.344 -5.379 -8.805 1 97.62 479 SER B CA 1
ATOM 11701 C C . SER B 1 479 ? -27.25 -5.535 -10.016 1 97.62 479 SER B C 1
ATOM 11703 O O . SER B 1 479 ? -27.766 -6.625 -10.273 1 97.62 479 SER B O 1
ATOM 11705 N N . GLU B 1 480 ? -27.5 -4.504 -10.703 1 97 480 GLU B N 1
ATOM 11706 C CA . GLU B 1 480 ? -28.188 -4.465 -11.992 1 97 480 GLU B CA 1
ATOM 11707 C C . GLU B 1 480 ? -29.547 -5.145 -11.906 1 97 480 GLU B C 1
ATOM 11709 O O . GLU B 1 480 ? -29.859 -6.031 -12.703 1 97 480 GLU B O 1
ATOM 11714 N N . ASN B 1 481 ? -30.375 -4.797 -10.961 1 97.44 481 ASN B N 1
ATOM 11715 C CA . ASN B 1 481 ? -31.703 -5.367 -10.82 1 97.44 481 ASN B CA 1
ATOM 11716 C C . ASN B 1 481 ? -32.781 -4.328 -11.086 1 97.44 481 ASN B C 1
ATOM 11718 O O . ASN B 1 481 ? -33.969 -4.566 -10.805 1 97.44 481 ASN B O 1
ATOM 11722 N N . ASP B 1 482 ? -32.375 -3.145 -11.492 1 95.5 482 ASP B N 1
ATOM 11723 C CA . ASP B 1 482 ? -33.281 -2.066 -11.867 1 95.5 482 ASP B CA 1
ATOM 11724 C C . ASP B 1 482 ? -34.219 -1.706 -10.711 1 95.5 482 ASP B C 1
ATOM 11726 O O . ASP B 1 482 ? -35.438 -1.605 -10.898 1 95.5 482 ASP B O 1
ATOM 11730 N N . PHE B 1 483 ? -33.75 -1.566 -9.609 1 96.38 483 PHE B N 1
ATOM 11731 C CA . PHE B 1 483 ? -34.531 -1.182 -8.445 1 96.38 483 PHE B CA 1
ATOM 11732 C C . PHE B 1 483 ? -35.062 0.242 -8.594 1 96.38 483 PHE B C 1
ATOM 11734 O O . PHE B 1 483 ? -36.188 0.536 -8.195 1 96.38 483 PHE B O 1
ATOM 11741 N N . GLY B 1 484 ? -34.281 1.083 -9.148 1 95.25 484 GLY B N 1
ATOM 11742 C CA . GLY B 1 484 ? -34.562 2.506 -9.156 1 95.25 484 GLY B CA 1
ATOM 11743 C C . GLY B 1 484 ? -34.25 3.189 -7.836 1 95.25 484 GLY B C 1
ATOM 11744 O O . GLY B 1 484 ? -33.906 2.529 -6.855 1 95.25 484 GLY B O 1
ATOM 11745 N N . ASP B 1 485 ? -34.375 4.523 -7.805 1 96.5 485 ASP B N 1
ATOM 11746 C CA . ASP B 1 485 ? -34.062 5.293 -6.605 1 96.5 485 ASP B CA 1
ATOM 11747 C C . ASP B 1 485 ? -34.938 4.859 -5.434 1 96.5 485 ASP B C 1
ATOM 11749 O O . ASP B 1 485 ? -34.469 4.699 -4.312 1 96.5 485 ASP B O 1
ATOM 11753 N N . GLU B 1 486 ? -36.188 4.621 -5.723 1 96.56 486 GLU B N 1
ATOM 11754 C CA . GLU B 1 486 ? -37.094 4.18 -4.684 1 96.56 486 GLU B CA 1
ATOM 11755 C C . GLU B 1 486 ? -36.719 2.801 -4.152 1 96.56 486 GLU B C 1
ATOM 11757 O O . GLU B 1 486 ? -36.781 2.553 -2.947 1 96.56 486 GLU B O 1
ATOM 11762 N N . GLY B 1 487 ? -36.406 1.925 -5.055 1 96.94 487 GLY B N 1
ATOM 11763 C CA . GLY B 1 487 ? -36.031 0.583 -4.656 1 96.94 487 GLY B CA 1
ATOM 11764 C C . GLY B 1 487 ? -34.781 0.558 -3.789 1 96.94 487 GLY B C 1
ATOM 11765 O O . GLY B 1 487 ? -34.688 -0.22 -2.836 1 96.94 487 GLY B O 1
ATOM 11766 N N . VAL B 1 488 ? -33.844 1.391 -4.133 1 97.25 488 VAL B N 1
ATOM 11767 C CA . VAL B 1 488 ? -32.625 1.486 -3.33 1 97.25 488 VAL B CA 1
ATOM 11768 C C . VAL B 1 488 ? -32.969 1.968 -1.924 1 97.25 488 VAL B C 1
ATOM 11770 O O . VAL B 1 488 ? -32.438 1.451 -0.937 1 97.25 488 VAL B O 1
ATOM 11773 N N . SER B 1 489 ? -33.844 2.977 -1.834 1 96.88 489 SER B N 1
ATOM 11774 C CA . SER B 1 489 ? -34.312 3.465 -0.537 1 96.88 489 SER B CA 1
ATOM 11775 C C . SER B 1 489 ? -34.906 2.338 0.299 1 96.88 489 SER B C 1
ATOM 11777 O O . SER B 1 489 ? -34.562 2.168 1.467 1 96.88 489 SER B O 1
ATOM 11779 N N . VAL B 1 490 ? -35.688 1.543 -0.321 1 96.25 490 VAL B N 1
ATOM 11780 C CA . VAL B 1 490 ? -36.406 0.468 0.353 1 96.25 490 VAL B CA 1
ATOM 11781 C C . VAL B 1 490 ? -35.406 -0.58 0.859 1 96.25 490 VAL B C 1
ATOM 11783 O O . VAL B 1 490 ? -35.5 -1.016 2.01 1 96.25 490 VAL B O 1
ATOM 11786 N N . ILE B 1 491 ? -34.5 -0.987 0.034 1 96 491 ILE B N 1
ATOM 11787 C CA . ILE B 1 491 ? -33.562 -2.041 0.387 1 96 491 ILE B CA 1
ATOM 11788 C C . ILE B 1 491 ? -32.656 -1.572 1.538 1 96 491 ILE B C 1
ATOM 11790 O O . ILE B 1 491 ? -32.469 -2.303 2.512 1 96 491 ILE B O 1
ATOM 11794 N N . CYS B 1 492 ? -32.188 -0.377 1.402 1 96.94 492 CYS B N 1
ATOM 11795 C CA . CYS B 1 492 ? -31.281 0.143 2.432 1 96.94 492 CYS B CA 1
ATOM 11796 C C . CYS B 1 492 ? -32 0.298 3.76 1 96.94 492 CYS B C 1
ATOM 11798 O O . CYS B 1 492 ? -31.469 -0.027 4.816 1 96.94 492 CYS B O 1
ATOM 11800 N N . ASP B 1 493 ? -33.25 0.735 3.723 1 95.31 493 ASP B N 1
ATOM 11801 C CA . ASP B 1 493 ? -34.031 0.854 4.941 1 95.31 493 ASP B CA 1
ATOM 11802 C C . ASP B 1 493 ? -34.281 -0.512 5.582 1 95.31 493 ASP B C 1
ATOM 11804 O O . ASP B 1 493 ? -34.312 -0.631 6.809 1 95.31 493 ASP B O 1
ATOM 11808 N N . GLY B 1 494 ? -34.375 -1.488 4.766 1 94.19 494 GLY B N 1
ATOM 11809 C CA . GLY B 1 494 ? -34.594 -2.842 5.254 1 94.19 494 GLY B CA 1
ATOM 11810 C C . GLY B 1 494 ? -33.375 -3.406 5.984 1 94.19 494 GLY B C 1
ATOM 11811 O O . GLY B 1 494 ? -33.531 -4.148 6.957 1 94.19 494 GLY B O 1
ATOM 11812 N N . PHE B 1 495 ? -32.281 -3.039 5.559 1 94.5 495 PHE B N 1
ATOM 11813 C CA . PHE B 1 495 ? -31.047 -3.629 6.102 1 94.5 495 PHE B CA 1
ATOM 11814 C C . PHE B 1 495 ? -30.578 -2.861 7.332 1 94.5 495 PHE B C 1
ATOM 11816 O O . PHE B 1 495 ? -29.625 -3.264 7.988 1 94.5 495 PHE B O 1
ATOM 11823 N N . VAL B 1 496 ? -31.141 -1.724 7.699 1 93.12 496 VAL B N 1
ATOM 11824 C CA . VAL B 1 496 ? -30.734 -0.894 8.828 1 93.12 496 VAL B CA 1
ATOM 11825 C C . VAL B 1 496 ? -30.719 -1.733 10.109 1 93.12 496 VAL B C 1
ATOM 11827 O O . VAL B 1 496 ? -29.828 -1.596 10.938 1 93.12 496 VAL B O 1
ATOM 11830 N N . GLY B 1 497 ? -31.641 -2.703 10.227 1 89.06 497 GLY B N 1
ATOM 11831 C CA . GLY B 1 497 ? -31.734 -3.523 11.422 1 89.06 497 GLY B CA 1
ATOM 11832 C C . GLY B 1 497 ? -31.047 -4.871 11.281 1 89.06 497 GLY B C 1
ATOM 11833 O O . GLY B 1 497 ? -31.125 -5.711 12.172 1 89.06 497 GLY B O 1
ATOM 11834 N N . ASN B 1 498 ? -30.312 -5.008 10.172 1 90.94 498 ASN B N 1
ATOM 11835 C CA . ASN B 1 498 ? -29.641 -6.285 9.938 1 90.94 498 ASN B CA 1
ATOM 11836 C C . ASN B 1 498 ? -28.344 -6.391 10.742 1 90.94 498 ASN B C 1
ATOM 11838 O O . ASN B 1 498 ? -27.594 -5.418 10.852 1 90.94 498 ASN B O 1
ATOM 11842 N N . SER B 1 499 ? -28 -7.512 11.273 1 86.62 499 SER B N 1
ATOM 11843 C CA . SER B 1 499 ? -26.844 -7.648 12.148 1 86.62 499 SER B CA 1
ATOM 11844 C C . SER B 1 499 ? -25.812 -8.602 11.555 1 86.62 499 SER B C 1
ATOM 11846 O O . SER B 1 499 ? -24.797 -8.914 12.203 1 86.62 499 SER B O 1
ATOM 11848 N N . THR B 1 500 ? -26.047 -9.008 10.273 1 87.19 500 THR B N 1
ATOM 11849 C CA . THR B 1 500 ? -25.156 -10.07 9.805 1 87.19 500 THR B CA 1
ATOM 11850 C C . THR B 1 500 ? -24.469 -9.656 8.508 1 87.19 500 THR B C 1
ATOM 11852 O O . THR B 1 500 ? -23.328 -10.062 8.258 1 87.19 500 THR B O 1
ATOM 11855 N N . ILE B 1 501 ? -25.031 -8.891 7.676 1 93.31 501 ILE B N 1
ATOM 11856 C CA . ILE B 1 501 ? -24.5 -8.562 6.355 1 93.31 501 ILE B CA 1
ATOM 11857 C C . ILE B 1 501 ? -23.203 -7.754 6.504 1 93.31 501 ILE B C 1
ATOM 11859 O O . ILE B 1 501 ? -23.156 -6.781 7.258 1 93.31 501 ILE B O 1
ATOM 11863 N N . LYS B 1 502 ? -22.203 -8.211 5.875 1 93 502 LYS B N 1
ATOM 11864 C CA . LYS B 1 502 ? -20.906 -7.539 5.934 1 93 502 LYS B CA 1
ATOM 11865 C C . LYS B 1 502 ? -20.594 -6.836 4.617 1 93 502 LYS B C 1
ATOM 11867 O O . LYS B 1 502 ? -19.938 -5.793 4.605 1 93 502 LYS B O 1
ATOM 11872 N N . LYS B 1 503 ? -21.047 -7.441 3.518 1 96.25 503 LYS B N 1
ATOM 11873 C CA . LYS B 1 503 ? -20.766 -6.883 2.197 1 96.25 503 LYS B CA 1
ATOM 11874 C C . LYS B 1 503 ? -22.031 -6.754 1.369 1 96.25 503 LYS B C 1
ATOM 11876 O O . LYS B 1 503 ? -22.734 -7.746 1.136 1 96.25 503 LYS B O 1
ATOM 11881 N N . LEU B 1 504 ? -22.297 -5.598 0.956 1 97.56 504 LEU B N 1
ATOM 11882 C CA . LEU B 1 504 ? -23.469 -5.309 0.14 1 97.56 504 LEU B CA 1
ATOM 11883 C C . LEU B 1 504 ? -23.078 -4.633 -1.168 1 97.56 504 LEU B C 1
ATOM 11885 O O . LEU B 1 504 ? -22.453 -3.564 -1.157 1 97.56 504 LEU B O 1
ATOM 11889 N N . ILE B 1 505 ? -23.406 -5.242 -2.305 1 98 505 ILE B N 1
ATOM 11890 C CA . ILE B 1 505 ? -23.078 -4.703 -3.621 1 98 505 ILE B CA 1
ATOM 11891 C C . ILE B 1 505 ? -24.344 -4.219 -4.309 1 98 505 ILE B C 1
ATOM 11893 O O . ILE B 1 505 ? -25.203 -5.023 -4.695 1 98 505 ILE B O 1
ATOM 11897 N N . LEU B 1 506 ? -24.422 -2.895 -4.531 1 97.44 506 LEU B N 1
ATOM 11898 C CA . LEU B 1 506 ? -25.625 -2.256 -5.059 1 97.44 506 LEU B CA 1
ATOM 11899 C C . LEU B 1 506 ? -25.344 -1.569 -6.391 1 97.44 506 LEU B C 1
ATOM 11901 O O . LEU B 1 506 ? -26 -0.588 -6.742 1 97.44 506 LEU B O 1
ATOM 11905 N N . ASN B 1 507 ? -24.469 -2.1 -7.172 1 97.56 507 ASN B N 1
ATOM 11906 C CA . ASN B 1 507 ? -24.031 -1.438 -8.398 1 97.56 507 ASN B CA 1
ATOM 11907 C C . ASN B 1 507 ? -25.172 -1.35 -9.414 1 97.56 507 ASN B C 1
ATOM 11909 O O . ASN B 1 507 ? -25.969 -2.279 -9.539 1 97.56 507 ASN B O 1
ATOM 11913 N N . GLY B 1 508 ? -25.266 -0.273 -10.07 1 96.38 508 GLY B N 1
ATOM 11914 C CA . GLY B 1 508 ? -26.094 -0.116 -11.25 1 96.38 508 GLY B CA 1
ATOM 11915 C C . GLY B 1 508 ? -27.578 -0.217 -10.953 1 96.38 508 GLY B C 1
ATOM 11916 O O . GLY B 1 508 ? -28.328 -0.84 -11.711 1 96.38 508 GLY B O 1
ATOM 11917 N N . ASN B 1 509 ? -28 0.356 -9.828 1 96.56 509 ASN B N 1
ATOM 11918 C CA . ASN B 1 509 ? -29.422 0.21 -9.492 1 96.56 509 ASN B CA 1
ATOM 11919 C C . ASN B 1 509 ? -30.141 1.551 -9.531 1 96.56 509 ASN B C 1
ATOM 11921 O O . ASN B 1 509 ? -31.375 1.595 -9.5 1 96.56 509 ASN B O 1
ATOM 11925 N N . PHE B 1 510 ? -29.438 2.68 -9.703 1 96.25 510 PHE B N 1
ATOM 11926 C CA . PHE B 1 510 ? -30.062 3.994 -9.781 1 96.25 510 PHE B CA 1
ATOM 11927 C C . PHE B 1 510 ? -30.578 4.27 -11.195 1 96.25 510 PHE B C 1
ATOM 11929 O O . PHE B 1 510 ? -30.094 3.676 -12.164 1 96.25 510 PHE B O 1
ATOM 11936 N N . LYS B 1 511 ? -31.516 5.152 -11.219 1 93.69 511 LYS B N 1
ATOM 11937 C CA . LYS B 1 511 ? -32 5.547 -12.539 1 93.69 511 LYS B CA 1
ATOM 11938 C C . LYS B 1 511 ? -31.078 6.566 -13.195 1 93.69 511 LYS B C 1
ATOM 11940 O O . LYS B 1 511 ? -30.453 7.367 -12.508 1 93.69 511 LYS B O 1
ATOM 11945 N N . GLN B 1 512 ? -31.062 6.531 -14.484 1 89.81 512 GLN B N 1
ATOM 11946 C CA . GLN B 1 512 ? -30.203 7.434 -15.242 1 89.81 512 GLN B CA 1
ATOM 11947 C C . GLN B 1 512 ? -30.641 8.883 -15.062 1 89.81 512 GLN B C 1
ATOM 11949 O O . GLN B 1 512 ? -29.812 9.766 -14.844 1 89.81 512 GLN B O 1
ATOM 11954 N N . SER B 1 513 ? -31.984 9.047 -15.148 1 89.75 513 SER B N 1
ATOM 11955 C CA . SER B 1 513 ? -32.531 10.383 -14.922 1 89.75 513 SER B CA 1
ATOM 11956 C C . SER B 1 513 ? -32.906 10.578 -13.461 1 89.75 513 SER B C 1
ATOM 11958 O O . SER B 1 513 ? -33.438 9.664 -12.828 1 89.75 513 SER B O 1
ATOM 11960 N N . LYS B 1 514 ? -32.531 11.75 -12.938 1 88 514 LYS B N 1
ATOM 11961 C CA . LYS B 1 514 ? -32.844 12.062 -11.539 1 88 514 LYS B CA 1
ATOM 11962 C C . LYS B 1 514 ? -34.344 12.016 -11.266 1 88 514 LYS B C 1
ATOM 11964 O O . LYS B 1 514 ? -35.125 12.617 -12 1 88 514 LYS B O 1
ATOM 11969 N N . THR B 1 515 ? -34.594 11.188 -10.297 1 91.38 515 THR B N 1
ATOM 11970 C CA . THR B 1 515 ? -36 11.086 -9.883 1 91.38 515 THR B CA 1
ATOM 11971 C C . THR B 1 515 ? -36.25 11.875 -8.602 1 91.38 515 THR B C 1
ATOM 11973 O O . THR B 1 515 ? -35.281 12.328 -7.953 1 91.38 515 THR B O 1
ATOM 11976 N N . LYS B 1 516 ? -37.5 12.023 -8.266 1 92.62 516 LYS B N 1
ATOM 11977 C CA . LYS B 1 516 ? -37.875 12.75 -7.059 1 92.62 516 LYS B CA 1
ATOM 11978 C C . LYS B 1 516 ? -37.438 12 -5.809 1 92.62 516 LYS B C 1
ATOM 11980 O O . LYS B 1 516 ? -37.25 12.602 -4.75 1 92.62 516 LYS B O 1
ATOM 11985 N N . SER B 1 517 ? -37.156 10.727 -5.961 1 93.69 517 SER B N 1
ATOM 11986 C CA . SER B 1 517 ? -36.844 9.875 -4.816 1 93.69 517 SER B CA 1
ATOM 11987 C C . SER B 1 517 ? -35.344 9.781 -4.586 1 93.69 517 SER B C 1
ATOM 11989 O O . SER B 1 517 ? -34.906 9.156 -3.627 1 93.69 517 SER B O 1
ATOM 11991 N N . ARG B 1 518 ? -34.625 10.359 -5.418 1 94.75 518 ARG B N 1
ATOM 11992 C CA . ARG B 1 518 ? -33.156 10.211 -5.367 1 94.75 518 ARG B CA 1
ATOM 11993 C C . ARG B 1 518 ? -32.594 10.711 -4.035 1 94.75 518 ARG B C 1
ATOM 11995 O O . ARG B 1 518 ? -31.844 10 -3.377 1 94.75 518 ARG B O 1
ATOM 12002 N N . PRO B 1 519 ? -32.969 11.914 -3.584 1 93.75 519 PRO B N 1
ATOM 12003 C CA . PRO B 1 519 ? -32.406 12.367 -2.297 1 93.75 519 PRO B CA 1
ATOM 12004 C C . PRO B 1 519 ? -32.781 11.438 -1.146 1 93.75 519 PRO B C 1
ATOM 12006 O O . PRO B 1 519 ? -31.953 11.188 -0.266 1 93.75 519 PRO B O 1
ATOM 12009 N N . SER B 1 520 ? -34 10.938 -1.194 1 94.69 520 SER B N 1
ATOM 12010 C CA . SER B 1 520 ? -34.406 10 -0.165 1 94.69 520 SER B CA 1
ATOM 12011 C C . SER B 1 520 ? -33.625 8.711 -0.222 1 94.69 520 SER B C 1
ATOM 12013 O O . SER B 1 520 ? -33.312 8.102 0.814 1 94.69 520 SER B O 1
ATOM 12015 N N . ALA B 1 521 ? -33.344 8.312 -1.391 1 96.5 521 ALA B N 1
ATOM 12016 C CA . ALA B 1 521 ? -32.562 7.105 -1.562 1 96.5 521 ALA B CA 1
ATOM 12017 C C . ALA B 1 521 ? -31.172 7.27 -0.938 1 96.5 521 ALA B C 1
ATOM 12019 O O . ALA B 1 521 ? -30.703 6.383 -0.222 1 96.5 521 ALA B O 1
ATOM 12020 N N . ILE B 1 522 ? -30.547 8.359 -1.23 1 96.31 522 ILE B N 1
ATOM 12021 C CA . ILE B 1 522 ? -29.234 8.648 -0.694 1 96.31 522 ILE B CA 1
ATOM 12022 C C . ILE B 1 522 ? -29.297 8.742 0.829 1 96.31 522 ILE B C 1
ATOM 12024 O O . ILE B 1 522 ? -28.422 8.227 1.528 1 96.31 522 ILE B O 1
ATOM 12028 N N . GLU B 1 523 ? -30.297 9.344 1.347 1 95.25 523 GLU B N 1
ATOM 12029 C CA . GLU B 1 523 ? -30.5 9.438 2.791 1 95.25 523 GLU B CA 1
ATOM 12030 C C . GLU B 1 523 ? -30.656 8.055 3.416 1 95.25 523 GLU B C 1
ATOM 12032 O O . GLU B 1 523 ? -30.188 7.816 4.535 1 95.25 523 GLU B O 1
ATOM 12037 N N . SER B 1 524 ? -31.328 7.184 2.707 1 96.75 524 SER B N 1
ATOM 12038 C CA . SER B 1 524 ? -31.5 5.816 3.193 1 96.75 524 SER B CA 1
ATOM 12039 C C . SER B 1 524 ? -30.156 5.09 3.26 1 96.75 524 SER B C 1
ATOM 12041 O O . SER B 1 524 ? -29.906 4.309 4.18 1 96.75 524 SER B O 1
ATOM 12043 N N . VAL B 1 525 ? -29.328 5.281 2.242 1 97.25 525 VAL B N 1
ATOM 12044 C CA . VAL B 1 525 ? -27.984 4.691 2.248 1 97.25 525 VAL B CA 1
ATOM 12045 C C . VAL B 1 525 ? -27.203 5.199 3.457 1 97.25 525 VAL B C 1
ATOM 12047 O O . VAL B 1 525 ? -26.547 4.422 4.152 1 97.25 525 VAL B O 1
ATOM 12050 N N . ILE B 1 526 ? -27.312 6.531 3.713 1 95 526 ILE B N 1
ATOM 12051 C CA . ILE B 1 526 ? -26.625 7.152 4.836 1 95 526 ILE B CA 1
ATOM 12052 C C . ILE B 1 526 ? -27.125 6.551 6.148 1 95 526 ILE B C 1
ATOM 12054 O O . ILE B 1 526 ? -26.328 6.215 7.027 1 95 526 ILE B O 1
ATOM 12058 N N . SER B 1 527 ? -28.406 6.371 6.254 1 94.25 527 SER B N 1
ATOM 12059 C CA . SER B 1 527 ? -29.016 5.777 7.445 1 94.25 527 SER B CA 1
ATOM 12060 C C . SER B 1 527 ? -28.484 4.363 7.676 1 94.25 527 SER B C 1
ATOM 12062 O O . SER B 1 527 ? -28.25 3.961 8.82 1 94.25 527 SER B O 1
ATOM 12064 N N . LEU B 1 528 ? -28.344 3.666 6.617 1 95.25 528 LEU B N 1
ATOM 12065 C CA . LEU B 1 528 ? -27.812 2.314 6.715 1 95.25 528 LEU B CA 1
ATOM 12066 C C . LEU B 1 528 ? -26.375 2.338 7.234 1 95.25 528 LEU B C 1
ATOM 12068 O O . LEU B 1 528 ? -26.016 1.566 8.133 1 95.25 528 LEU B O 1
ATOM 12072 N N . LEU B 1 529 ? -25.562 3.164 6.73 1 93.56 529 LEU B N 1
ATOM 12073 C CA . LEU B 1 529 ? -24.156 3.256 7.113 1 93.56 529 LEU B CA 1
ATOM 12074 C C . LEU B 1 529 ? -24.016 3.703 8.562 1 93.56 529 LEU B C 1
ATOM 12076 O O . LEU B 1 529 ? -23.047 3.34 9.242 1 93.56 529 LEU B O 1
ATOM 12080 N N . GLU B 1 530 ? -24.938 4.512 9.047 1 87.69 530 GLU B N 1
ATOM 12081 C CA . GLU B 1 530 ? -24.875 5.039 10.406 1 87.69 530 GLU B CA 1
ATOM 12082 C C . GLU B 1 530 ? -25.531 4.09 11.398 1 87.69 530 GLU B C 1
ATOM 12084 O O . GLU B 1 530 ? -25.422 4.266 12.609 1 87.69 530 GLU B O 1
ATOM 12089 N N . SER B 1 531 ? -26.109 3.07 10.836 1 89 531 SER B N 1
ATOM 12090 C CA . SER B 1 531 ? -26.828 2.117 11.68 1 89 531 SER B CA 1
ATOM 12091 C C . SER B 1 531 ? -25.859 1.165 12.383 1 89 531 SER B C 1
ATOM 12093 O O . SER B 1 531 ? -24.641 1.293 12.234 1 89 531 SER B O 1
ATOM 12095 N N . GLU B 1 532 ? -26.438 0.248 13.172 1 83.12 532 GLU B N 1
ATOM 12096 C CA . GLU B 1 532 ? -25.641 -0.733 13.891 1 83.12 532 GLU B CA 1
ATOM 12097 C C . GLU B 1 532 ? -25.328 -1.949 13.016 1 83.12 532 GLU B C 1
ATOM 12099 O O . GLU B 1 532 ? -24.688 -2.898 13.469 1 83.12 532 GLU B O 1
ATOM 12104 N N . CYS B 1 533 ? -25.781 -1.824 11.758 1 88.12 533 CYS B N 1
ATOM 12105 C CA . CYS B 1 533 ? -25.469 -2.889 10.812 1 88.12 533 CYS B CA 1
ATOM 12106 C C . CYS B 1 533 ? -23.969 -3.01 10.609 1 88.12 533 CYS B C 1
ATOM 12108 O O . CYS B 1 533 ? -23.281 -2.006 10.398 1 88.12 533 CYS B O 1
ATOM 12110 N N . PRO B 1 534 ? -23.469 -4.199 10.805 1 87.38 534 PRO B N 1
ATOM 12111 C CA . PRO B 1 534 ? -22.016 -4.367 10.703 1 87.38 534 PRO B CA 1
ATOM 12112 C C . PRO B 1 534 ? -21.531 -4.359 9.258 1 87.38 534 PRO B C 1
ATOM 12114 O O . PRO B 1 534 ? -20.672 -5.168 8.891 1 87.38 534 PRO B O 1
ATOM 12117 N N . LEU B 1 535 ? -21.938 -3.488 8.414 1 93.38 535 LEU B N 1
ATOM 12118 C CA . LEU B 1 535 ? -21.562 -3.393 7.008 1 93.38 535 LEU B CA 1
ATOM 12119 C C . LEU B 1 535 ? -20.125 -2.91 6.867 1 93.38 535 LEU B C 1
ATOM 12121 O O . LEU B 1 535 ? -19.781 -1.817 7.328 1 93.38 535 LEU B O 1
ATOM 12125 N N . GLU B 1 536 ? -19.281 -3.727 6.242 1 92.94 536 GLU B N 1
ATOM 12126 C CA . GLU B 1 536 ? -17.875 -3.412 6.07 1 92.94 536 GLU B CA 1
ATOM 12127 C C . GLU B 1 536 ? -17.578 -2.947 4.645 1 92.94 536 GLU B C 1
ATOM 12129 O O . GLU B 1 536 ? -16.672 -2.15 4.418 1 92.94 536 GLU B O 1
ATOM 12134 N N . THR B 1 537 ? -18.297 -3.463 3.721 1 96.56 537 THR B N 1
ATOM 12135 C CA . THR B 1 537 ? -18.047 -3.156 2.316 1 96.56 537 THR B CA 1
ATOM 12136 C C . THR B 1 537 ? -19.344 -2.725 1.624 1 96.56 537 THR B C 1
ATOM 12138 O O . THR B 1 537 ? -20.359 -3.406 1.725 1 96.56 537 THR B O 1
ATOM 12141 N N . LEU B 1 538 ? -19.281 -1.621 0.986 1 97.88 538 LEU B N 1
ATOM 12142 C CA . LEU B 1 538 ? -20.391 -1.141 0.168 1 97.88 538 LEU B CA 1
ATOM 12143 C C . LEU B 1 538 ? -19.906 -0.738 -1.221 1 97.88 538 LEU B C 1
ATOM 12145 O O . LEU B 1 538 ? -19.031 0.128 -1.354 1 97.88 538 LEU B O 1
ATOM 12149 N N . HIS B 1 539 ? -20.375 -1.409 -2.225 1 97.81 539 HIS B N 1
ATOM 12150 C CA . HIS B 1 539 ? -20.141 -1.004 -3.605 1 97.81 539 HIS B CA 1
ATOM 12151 C C . HIS B 1 539 ? -21.391 -0.411 -4.23 1 97.81 539 HIS B C 1
ATOM 12153 O O . HIS B 1 539 ? -22.453 -1.046 -4.23 1 97.81 539 HIS B O 1
ATOM 12159 N N . MET B 1 540 ? -21.297 0.766 -4.602 1 97.12 540 MET B N 1
ATOM 12160 C CA . MET B 1 540 ? -22.406 1.494 -5.227 1 97.12 540 MET B CA 1
ATOM 12161 C C . MET B 1 540 ? -21.922 2.24 -6.469 1 97.12 540 MET B C 1
ATOM 12163 O O . MET B 1 540 ? -21.984 3.471 -6.52 1 97.12 540 MET B O 1
ATOM 12167 N N . THR B 1 541 ? -21.453 1.493 -7.496 1 97.44 541 THR B N 1
ATOM 12168 C CA . THR B 1 541 ? -20.953 2.078 -8.734 1 97.44 541 THR B CA 1
ATOM 12169 C C . THR B 1 541 ? -22.094 2.291 -9.727 1 97.44 541 THR B C 1
ATOM 12171 O O . THR B 1 541 ? -23.234 1.915 -9.469 1 97.44 541 THR B O 1
ATOM 12174 N N . VAL B 1 542 ? -21.781 2.934 -10.883 1 95.5 542 VAL B N 1
ATOM 12175 C CA . VAL B 1 542 ? -22.766 3.201 -11.922 1 95.5 542 VAL B CA 1
ATOM 12176 C C . VAL B 1 542 ? -23.109 1.906 -12.648 1 95.5 542 VAL B C 1
ATOM 12178 O O . VAL B 1 542 ? -24.141 1.824 -13.328 1 95.5 542 VAL B O 1
ATOM 12181 N N . GLY B 1 543 ? -22.219 0.908 -12.445 1 92.94 543 GLY B N 1
ATOM 12182 C CA . GLY B 1 543 ? -22.453 -0.371 -13.094 1 92.94 543 GLY B CA 1
ATOM 12183 C C . GLY B 1 543 ? -22.516 -0.27 -14.609 1 92.94 543 GLY B C 1
ATOM 12184 O O . GLY B 1 543 ? -21.922 0.626 -15.203 1 92.94 543 GLY B O 1
ATOM 12185 N N . ASN B 1 544 ? -23.156 -1.155 -15.227 1 88.5 544 ASN B N 1
ATOM 12186 C CA . ASN B 1 544 ? -23.297 -1.194 -16.672 1 88.5 544 ASN B CA 1
ATOM 12187 C C . ASN B 1 544 ? -24.422 -0.278 -17.141 1 88.5 544 ASN B C 1
ATOM 12189 O O . ASN B 1 544 ? -24.422 0.171 -18.297 1 88.5 544 ASN B O 1
ATOM 12193 N N . SER B 1 545 ? -25.312 -0.039 -16.234 1 83.69 545 SER B N 1
ATOM 12194 C CA . SER B 1 545 ? -26.453 0.807 -16.562 1 83.69 545 SER B CA 1
ATOM 12195 C C . SER B 1 545 ? -26.047 2.27 -16.688 1 83.69 545 SER B C 1
ATOM 12197 O O . SER B 1 545 ? -26.797 3.086 -17.234 1 83.69 545 SER B O 1
ATOM 12199 N N . LYS B 1 546 ? -24.844 2.697 -16.297 1 83.88 546 LYS B N 1
ATOM 12200 C CA . LYS B 1 546 ? -24.266 4.035 -16.422 1 83.88 546 LYS B CA 1
ATOM 12201 C C . LYS B 1 546 ? -25.219 5.09 -15.859 1 83.88 546 LYS B C 1
ATOM 12203 O O . LYS B 1 546 ? -25.562 6.051 -16.562 1 83.88 546 LYS B O 1
ATOM 12208 N N . SER B 1 547 ? -25.609 4.941 -14.633 1 89.38 547 SER B N 1
ATOM 12209 C CA . SER B 1 547 ? -26.5 5.848 -13.922 1 89.38 547 SER B CA 1
ATOM 12210 C C . SER B 1 547 ? -25.734 6.699 -12.914 1 89.38 547 SER B C 1
ATOM 12212 O O . SER B 1 547 ? -25.812 6.465 -11.711 1 89.38 547 SER B O 1
ATOM 12214 N N . PRO B 1 548 ? -25.109 7.777 -13.422 1 93.94 548 PRO B N 1
ATOM 12215 C CA . PRO B 1 548 ? -24.281 8.578 -12.516 1 93.94 548 PRO B CA 1
ATOM 12216 C C . PRO B 1 548 ? -25.109 9.461 -11.586 1 93.94 548 PRO B C 1
ATOM 12218 O O . PRO B 1 548 ? -26.141 10 -11.992 1 93.94 548 PRO B O 1
ATOM 12221 N N . LEU B 1 549 ? -24.719 9.602 -10.305 1 96 549 LEU B N 1
ATOM 12222 C CA . LEU B 1 549 ? -25.406 10.406 -9.305 1 96 549 LEU B CA 1
ATOM 12223 C C . LEU B 1 549 ? -24.938 11.852 -9.344 1 96 549 LEU B C 1
ATOM 12225 O O . LEU B 1 549 ? -25.641 12.75 -8.852 1 96 549 LEU B O 1
ATOM 12229 N N . LYS B 1 550 ? -23.797 12.156 -9.875 1 94.88 550 LYS B N 1
ATOM 12230 C CA . LYS B 1 550 ? -23.234 13.5 -9.992 1 94.88 550 LYS B CA 1
ATOM 12231 C C . LYS B 1 550 ? -23.219 14.203 -8.641 1 94.88 550 LYS B C 1
ATOM 12233 O O . LYS B 1 550 ? -22.672 13.672 -7.668 1 94.88 550 LYS B O 1
ATOM 12238 N N . ALA B 1 551 ? -23.859 15.352 -8.414 1 91.75 551 ALA B N 1
ATOM 12239 C CA . ALA B 1 551 ? -23.781 16.141 -7.191 1 91.75 551 ALA B CA 1
ATOM 12240 C C . ALA B 1 551 ? -24.609 15.5 -6.078 1 91.75 551 ALA B C 1
ATOM 12242 O O . ALA B 1 551 ? -24.375 15.766 -4.895 1 91.75 551 ALA B O 1
ATOM 12243 N N . ASP B 1 552 ? -25.5 14.578 -6.391 1 94 552 ASP B N 1
ATOM 12244 C CA . ASP B 1 552 ? -26.375 13.961 -5.402 1 94 552 ASP B CA 1
ATOM 12245 C C . ASP B 1 552 ? -25.594 13.039 -4.473 1 94 552 ASP B C 1
ATOM 12247 O O . ASP B 1 552 ? -26.047 12.719 -3.375 1 94 552 ASP B O 1
ATOM 12251 N N . ILE B 1 553 ? -24.469 12.586 -4.867 1 95.75 553 ILE B N 1
ATOM 12252 C CA . ILE B 1 553 ? -23.688 11.648 -4.07 1 95.75 553 ILE B CA 1
ATOM 12253 C C . ILE B 1 553 ? -22.969 12.391 -2.939 1 95.75 553 ILE B C 1
ATOM 12255 O O . ILE B 1 553 ? -22.469 11.773 -2.004 1 95.75 553 ILE B O 1
ATOM 12259 N N . LEU B 1 554 ? -22.875 13.75 -2.979 1 92.75 554 LEU B N 1
ATOM 12260 C CA . LEU B 1 554 ? -22.094 14.562 -2.049 1 92.75 554 LEU B CA 1
ATOM 12261 C C . LEU B 1 554 ? -22.562 14.352 -0.615 1 92.75 554 LEU B C 1
ATOM 12263 O O . LEU B 1 554 ? -21.75 14.289 0.311 1 92.75 554 LEU B O 1
ATOM 12267 N N . SER B 1 555 ? -23.891 14.18 -0.425 1 91.94 555 SER B N 1
ATOM 12268 C CA . SER B 1 555 ? -24.422 13.953 0.914 1 91.94 555 SER B CA 1
ATOM 12269 C C . SER B 1 555 ? -23.844 12.672 1.52 1 91.94 555 SER B C 1
ATOM 12271 O O . SER B 1 555 ? -23.547 12.625 2.715 1 91.94 555 SER B O 1
ATOM 12273 N N . LEU B 1 556 ? -23.719 11.695 0.661 1 95.12 556 LEU B N 1
ATOM 12274 C CA . LEU B 1 556 ? -23.141 10.438 1.114 1 95.12 556 LEU B CA 1
ATOM 12275 C C . LEU B 1 556 ? -21.672 10.617 1.475 1 95.12 556 LEU B C 1
ATOM 12277 O O . LEU B 1 556 ? -21.219 10.117 2.504 1 95.12 556 LEU B O 1
ATOM 12281 N N . ILE B 1 557 ? -20.953 11.305 0.634 1 94.5 557 ILE B N 1
ATOM 12282 C CA . ILE B 1 557 ? -19.531 11.547 0.838 1 94.5 557 ILE B CA 1
ATOM 12283 C C . ILE B 1 557 ? -19.312 12.258 2.172 1 94.5 557 ILE B C 1
ATOM 12285 O O . ILE B 1 557 ? -18.453 11.859 2.963 1 94.5 557 ILE B O 1
ATOM 12289 N N . TYR B 1 558 ? -20.125 13.211 2.477 1 86.38 558 TYR B N 1
ATOM 12290 C CA . TYR B 1 558 ? -19.984 13.977 3.711 1 86.38 558 TYR B CA 1
ATOM 12291 C C . TYR B 1 558 ? -20.281 13.109 4.926 1 86.38 558 TYR B C 1
ATOM 12293 O O . TYR B 1 558 ? -19.688 13.289 5.988 1 86.38 558 TYR B O 1
ATOM 12301 N N . SER B 1 559 ? -21.109 12.172 4.789 1 89.06 559 SER B N 1
ATOM 12302 C CA . SER B 1 559 ? -21.5 11.305 5.895 1 89.06 559 SER B CA 1
ATOM 12303 C C . SER B 1 559 ? -20.359 10.375 6.297 1 89.06 559 SER B C 1
ATOM 12305 O O . SER B 1 559 ? -20.344 9.844 7.41 1 89.06 559 SER B O 1
ATOM 12307 N N . LEU B 1 560 ? -19.438 10.18 5.379 1 91.5 560 LEU B N 1
ATOM 12308 C CA . LEU B 1 560 ? -18.297 9.312 5.664 1 91.5 560 LEU B CA 1
ATOM 12309 C C . LEU B 1 560 ? -17.438 9.891 6.781 1 91.5 560 LEU B C 1
ATOM 12311 O O . LEU B 1 560 ? -16.672 9.164 7.414 1 91.5 560 LEU B O 1
ATOM 12315 N N . ALA B 1 561 ? -17.516 11.188 6.984 1 84.38 561 ALA B N 1
ATOM 12316 C CA . ALA B 1 561 ? -16.703 11.867 7.996 1 84.38 561 ALA B CA 1
ATOM 12317 C C . ALA B 1 561 ? -16.984 11.305 9.391 1 84.38 561 ALA B C 1
ATOM 12319 O O . ALA B 1 561 ? -16.078 11.195 10.211 1 84.38 561 ALA B O 1
ATOM 12320 N N . THR B 1 562 ? -18.203 10.867 9.617 1 78.94 562 THR B N 1
ATOM 12321 C CA . THR B 1 562 ? -18.609 10.422 10.945 1 78.94 562 THR B CA 1
ATOM 12322 C C . THR B 1 562 ? -18.828 8.914 10.961 1 78.94 562 THR B C 1
ATOM 12324 O O . THR B 1 562 ? -19.203 8.344 11.992 1 78.94 562 THR B O 1
ATOM 12327 N N . ASN B 1 563 ? -18.531 8.336 9.805 1 86.12 563 ASN B N 1
ATOM 12328 C CA . ASN B 1 563 ? -18.75 6.898 9.75 1 86.12 563 ASN B CA 1
ATOM 12329 C C . ASN B 1 563 ? -17.656 6.141 10.508 1 86.12 563 ASN B C 1
ATOM 12331 O O . ASN B 1 563 ? -16.484 6.488 10.422 1 86.12 563 ASN B O 1
ATOM 12335 N N . SER B 1 564 ? -18.047 5.117 11.219 1 78.62 564 SER B N 1
ATOM 12336 C CA . SER B 1 564 ? -17.062 4.406 12.039 1 78.62 564 SER B CA 1
ATOM 12337 C C . SER B 1 564 ? -17.094 2.906 11.758 1 78.62 564 SER B C 1
ATOM 12339 O O . SER B 1 564 ? -16.578 2.113 12.547 1 78.62 564 SER B O 1
ATOM 12341 N N . SER B 1 565 ? -17.734 2.523 10.648 1 84.75 565 SER B N 1
ATOM 12342 C CA . SER B 1 565 ? -17.859 1.085 10.453 1 84.75 565 SER B CA 1
ATOM 12343 C C . SER B 1 565 ? -17.359 0.671 9.07 1 84.75 565 SER B C 1
ATOM 12345 O O . SER B 1 565 ? -16.734 -0.379 8.922 1 84.75 565 SER B O 1
ATOM 12347 N N . LEU B 1 566 ? -17.547 1.427 8.078 1 93.81 566 LEU B N 1
ATOM 12348 C CA . LEU B 1 566 ? -17.25 1.068 6.695 1 93.81 566 LEU B CA 1
ATOM 12349 C C . LEU B 1 566 ? -15.75 0.964 6.465 1 93.81 566 LEU B C 1
ATOM 12351 O O . LEU B 1 566 ? -14.992 1.854 6.863 1 93.81 566 LEU B O 1
ATOM 12355 N N . LEU B 1 567 ? -15.312 -0.126 5.859 1 92.25 567 LEU B N 1
ATOM 12356 C CA . LEU B 1 567 ? -13.898 -0.372 5.594 1 92.25 567 LEU B CA 1
ATOM 12357 C C . LEU B 1 567 ? -13.586 -0.196 4.109 1 92.25 567 LEU B C 1
ATOM 12359 O O . LEU B 1 567 ? -12.477 0.205 3.75 1 92.25 567 LEU B O 1
ATOM 12363 N N . GLU B 1 568 ? -14.531 -0.506 3.311 1 96 568 GLU B N 1
ATOM 12364 C CA . GLU B 1 568 ? -14.32 -0.457 1.867 1 96 568 GLU B CA 1
ATOM 12365 C C . GLU B 1 568 ? -15.516 0.171 1.155 1 96 568 GLU B C 1
ATOM 12367 O O . GLU B 1 568 ? -16.656 -0.195 1.416 1 96 568 GLU B O 1
ATOM 12372 N N . LEU B 1 569 ? -15.188 1.142 0.291 1 97.88 569 LEU B N 1
ATOM 12373 C CA . LEU B 1 569 ? -16.219 1.844 -0.464 1 97.88 569 LEU B CA 1
ATOM 12374 C C . LEU B 1 569 ? -15.828 1.96 -1.935 1 97.88 569 LEU B C 1
ATOM 12376 O O . LEU B 1 569 ? -14.703 2.338 -2.256 1 97.88 569 LEU B O 1
ATOM 12380 N N . ASP B 1 570 ? -16.734 1.532 -2.789 1 98.25 570 ASP B N 1
ATOM 12381 C CA . ASP B 1 570 ? -16.547 1.722 -4.227 1 98.25 570 ASP B CA 1
ATOM 12382 C C . ASP B 1 570 ? -17.641 2.617 -4.801 1 98.25 570 ASP B C 1
ATOM 12384 O O . ASP B 1 570 ? -18.812 2.221 -4.855 1 98.25 570 ASP B O 1
ATOM 12388 N N . ILE B 1 571 ? -17.312 3.762 -5.254 1 98.12 571 ILE B N 1
ATOM 12389 C CA . ILE B 1 571 ? -18.25 4.719 -5.824 1 98.12 571 ILE B CA 1
ATOM 12390 C C . ILE B 1 571 ? -17.766 5.172 -7.199 1 98.12 571 ILE B C 1
ATOM 12392 O O . ILE B 1 571 ? -17.844 6.355 -7.531 1 98.12 571 ILE B O 1
ATOM 12396 N N . SER B 1 572 ? -17.266 4.32 -7.984 1 97.5 572 SER B N 1
ATOM 12397 C CA . SER B 1 572 ? -16.688 4.629 -9.297 1 97.5 572 SER B CA 1
ATOM 12398 C C . SER B 1 572 ? -17.781 5.004 -10.297 1 97.5 572 SER B C 1
ATOM 12400 O O . SER B 1 572 ? -18.875 4.426 -10.281 1 97.5 572 SER B O 1
ATOM 12402 N N . GLY B 1 573 ? -17.516 6 -11.086 1 97.25 573 GLY B N 1
ATOM 12403 C CA . GLY B 1 573 ? -18.297 6.258 -12.281 1 97.25 573 GLY B CA 1
ATOM 12404 C C . GLY B 1 573 ? -19.391 7.281 -12.07 1 97.25 573 GLY B C 1
ATOM 12405 O O . GLY B 1 573 ? -20.141 7.605 -13 1 97.25 573 GLY B O 1
ATOM 12406 N N . HIS B 1 574 ? -19.516 7.969 -10.961 1 97.06 574 HIS B N 1
ATOM 12407 C CA . HIS B 1 574 ? -20.656 8.82 -10.648 1 97.06 574 HIS B CA 1
ATOM 12408 C C . HIS B 1 574 ? -20.453 10.234 -11.172 1 97.06 574 HIS B C 1
ATOM 12410 O O . HIS B 1 574 ? -21.312 11.102 -10.984 1 97.06 574 HIS B O 1
ATOM 12416 N N . GLN B 1 575 ? -19.312 10.531 -11.773 1 96.69 575 GLN B N 1
ATOM 12417 C CA . GLN B 1 575 ? -19.031 11.844 -12.336 1 96.69 575 GLN B CA 1
ATOM 12418 C C . GLN B 1 575 ? -19.219 12.945 -11.289 1 96.69 575 GLN B C 1
ATOM 12420 O O . GLN B 1 575 ? -19.859 13.961 -11.562 1 96.69 575 GLN B O 1
ATOM 12425 N N . MET B 1 576 ? -18.703 12.758 -10.18 1 95.38 576 MET B N 1
ATOM 12426 C CA . MET B 1 576 ? -18.906 13.688 -9.07 1 95.38 576 MET B CA 1
ATOM 12427 C C . MET B 1 576 ? -18.062 14.945 -9.258 1 95.38 576 MET B C 1
ATOM 12429 O O . MET B 1 576 ? -18.297 15.953 -8.594 1 95.38 576 MET B O 1
ATOM 12433 N N . GLY B 1 577 ? -17.016 14.93 -10.086 1 95.06 577 GLY B N 1
ATOM 12434 C CA . GLY B 1 577 ? -16.234 16.125 -10.391 1 95.06 577 GLY B CA 1
ATOM 12435 C C . GLY B 1 577 ? -15.297 16.531 -9.266 1 95.06 577 GLY B C 1
ATOM 12436 O O . GLY B 1 577 ? -15.055 15.75 -8.344 1 95.06 577 GLY B O 1
ATOM 12437 N N . PRO B 1 578 ? -14.664 17.703 -9.391 1 93.81 578 PRO B N 1
ATOM 12438 C CA . PRO B 1 578 ? -13.727 18.172 -8.367 1 93.81 578 PRO B CA 1
ATOM 12439 C C . PRO B 1 578 ? -14.391 18.359 -7.004 1 93.81 578 PRO B C 1
ATOM 12441 O O . PRO B 1 578 ? -13.758 18.141 -5.965 1 93.81 578 PRO B O 1
ATOM 12444 N N . LYS B 1 579 ? -15.656 18.734 -6.945 1 91.12 579 LYS B N 1
ATOM 12445 C CA . LYS B 1 579 ? -16.375 18.922 -5.691 1 91.12 579 LYS B CA 1
ATOM 12446 C C . LYS B 1 579 ? -16.453 17.625 -4.887 1 91.12 579 LYS B C 1
ATOM 12448 O O . LYS B 1 579 ? -16.281 17.641 -3.666 1 91.12 579 LYS B O 1
ATOM 12453 N N . GLY B 1 580 ? -16.719 16.547 -5.617 1 94.56 580 GLY B N 1
ATOM 12454 C CA . GLY B 1 580 ? -16.75 15.25 -4.957 1 94.56 580 GLY B CA 1
ATOM 12455 C C . GLY B 1 580 ? -15.398 14.844 -4.387 1 94.56 580 GLY B C 1
ATOM 12456 O O . GLY B 1 580 ? -15.328 14.312 -3.277 1 94.56 580 GLY B O 1
ATOM 12457 N N . ALA B 1 581 ? -14.391 15.102 -5.164 1 96.06 581 ALA B N 1
ATOM 12458 C CA . ALA B 1 581 ? -13.039 14.766 -4.719 1 96.06 581 ALA B CA 1
ATOM 12459 C C . ALA B 1 581 ? -12.648 15.578 -3.486 1 96.06 581 ALA B C 1
ATOM 12461 O O . ALA B 1 581 ? -12.086 15.039 -2.533 1 96.06 581 ALA B O 1
ATOM 12462 N N . ILE B 1 582 ? -12.914 16.859 -3.484 1 91.38 582 ILE B N 1
ATOM 12463 C CA . ILE B 1 582 ? -12.641 17.734 -2.344 1 91.38 582 ILE B CA 1
ATOM 12464 C C . ILE B 1 582 ? -13.445 17.266 -1.135 1 91.38 582 ILE B C 1
ATOM 12466 O O . ILE B 1 582 ? -12.93 17.219 -0.017 1 91.38 582 ILE B O 1
ATOM 12470 N N . GLY B 1 583 ? -14.695 16.875 -1.397 1 90.56 583 GLY B N 1
ATOM 12471 C CA . GLY B 1 583 ? -15.531 16.328 -0.34 1 90.56 583 GLY B CA 1
ATOM 12472 C C . GLY B 1 583 ? -14.961 15.062 0.273 1 90.56 583 GLY B C 1
ATOM 12473 O O . GLY B 1 583 ? -15.016 14.883 1.49 1 90.56 583 GLY B O 1
ATOM 12474 N N . LEU B 1 584 ? -14.414 14.195 -0.576 1 95.19 584 LEU B N 1
ATOM 12475 C CA . LEU B 1 584 ? -13.766 12.984 -0.087 1 95.19 584 LEU B CA 1
ATOM 12476 C C . LEU B 1 584 ? -12.594 13.32 0.823 1 95.19 584 LEU B C 1
ATOM 12478 O O . LEU B 1 584 ? -12.438 12.727 1.891 1 95.19 584 LEU B O 1
ATOM 12482 N N . GLY B 1 585 ? -11.789 14.273 0.345 1 92.81 585 GLY B N 1
ATOM 12483 C CA . GLY B 1 585 ? -10.68 14.719 1.174 1 92.81 585 GLY B CA 1
ATOM 12484 C C . GLY B 1 585 ? -11.117 15.195 2.547 1 92.81 585 GLY B C 1
ATOM 12485 O O . GLY B 1 585 ? -10.539 14.805 3.561 1 92.81 585 GLY B O 1
ATOM 12486 N N . LYS B 1 586 ? -12.125 15.969 2.613 1 86.94 586 LYS B N 1
ATOM 12487 C CA . LYS B 1 586 ? -12.641 16.516 3.865 1 86.94 586 LYS B CA 1
ATOM 12488 C C . LYS B 1 586 ? -13.156 15.398 4.777 1 86.94 586 LYS B C 1
ATOM 12490 O O . LYS B 1 586 ? -12.891 15.406 5.984 1 86.94 586 LYS B O 1
ATOM 12495 N N . ALA B 1 587 ? -13.844 14.492 4.164 1 90.12 587 ALA B N 1
ATOM 12496 C CA . ALA B 1 587 ? -14.383 13.375 4.938 1 90.12 587 ALA B CA 1
ATOM 12497 C C . ALA B 1 587 ? -13.258 12.531 5.535 1 90.12 587 ALA B C 1
ATOM 12499 O O . ALA B 1 587 ? -13.344 12.094 6.684 1 90.12 587 ALA B O 1
ATOM 12500 N N . LEU B 1 588 ? -12.25 12.359 4.777 1 91.44 588 LEU B N 1
ATOM 12501 C CA . LEU B 1 588 ? -11.148 11.492 5.188 1 91.44 588 LEU B CA 1
ATOM 12502 C C . LEU B 1 588 ? -10.344 12.133 6.312 1 91.44 588 LEU B C 1
ATOM 12504 O O . LEU B 1 588 ? -9.648 11.438 7.055 1 91.44 588 LEU B O 1
ATOM 12508 N N . GLN B 1 589 ? -10.391 13.414 6.477 1 83.62 589 GLN B N 1
ATOM 12509 C CA . GLN B 1 589 ? -9.68 14.094 7.551 1 83.62 589 GLN B CA 1
ATOM 12510 C C . GLN B 1 589 ? -10.156 13.609 8.922 1 83.62 589 GLN B C 1
ATOM 12512 O O . GLN B 1 589 ? -9.375 13.57 9.875 1 83.62 589 GLN B O 1
ATOM 12517 N N . THR B 1 590 ? -11.383 13.195 8.883 1 79.62 590 THR B N 1
ATOM 12518 C CA . THR B 1 590 ? -11.953 12.828 10.18 1 79.62 590 THR B CA 1
ATOM 12519 C C . THR B 1 590 ? -12.25 11.336 10.234 1 79.62 590 THR B C 1
ATOM 12521 O O . THR B 1 590 ? -12.414 10.773 11.312 1 79.62 590 THR B O 1
ATOM 12524 N N . ASN B 1 591 ? -12.273 10.75 9.07 1 86.38 591 ASN B N 1
ATOM 12525 C CA . ASN B 1 591 ? -12.625 9.336 9.016 1 86.38 591 ASN B CA 1
ATOM 12526 C C . ASN B 1 591 ? -11.57 8.469 9.703 1 86.38 591 ASN B C 1
ATOM 12528 O O . ASN B 1 591 ? -10.367 8.68 9.516 1 86.38 591 ASN B O 1
ATOM 12532 N N . LYS B 1 592 ? -12.039 7.477 10.43 1 78.31 592 LYS B N 1
ATOM 12533 C CA . LYS B 1 592 ? -11.094 6.676 11.203 1 78.31 592 LYS B CA 1
ATOM 12534 C C . LYS B 1 592 ? -11.18 5.199 10.82 1 78.31 592 LYS B C 1
ATOM 12536 O O . LYS B 1 592 ? -10.523 4.355 11.438 1 78.31 592 LYS B O 1
ATOM 12541 N N . THR B 1 593 ? -11.977 4.922 9.75 1 85.81 593 THR B N 1
ATOM 12542 C CA . THR B 1 593 ? -12.195 3.498 9.539 1 85.81 593 THR B CA 1
ATOM 12543 C C . THR B 1 593 ? -11.953 3.125 8.078 1 85.81 593 THR B C 1
ATOM 12545 O O . THR B 1 593 ? -11.523 2.008 7.781 1 85.81 593 THR B O 1
ATOM 12548 N N . LEU B 1 594 ? -12.195 3.965 7.141 1 93.12 594 LEU B N 1
ATOM 12549 C CA . LEU B 1 594 ? -12.125 3.625 5.727 1 93.12 594 LEU B CA 1
ATOM 12550 C C . LEU B 1 594 ? -10.711 3.219 5.332 1 93.12 594 LEU B C 1
ATOM 12552 O O . LEU B 1 594 ? -9.781 4.023 5.43 1 93.12 594 LEU B O 1
ATOM 12556 N N . HIS B 1 595 ? -10.656 2.02 4.906 1 91.56 595 HIS B N 1
ATOM 12557 C CA . HIS B 1 595 ? -9.383 1.405 4.574 1 91.56 595 HIS B CA 1
ATOM 12558 C C . HIS B 1 595 ? -9.148 1.392 3.064 1 91.56 595 HIS B C 1
ATOM 12560 O O . HIS B 1 595 ? -8.023 1.591 2.602 1 91.56 595 HIS B O 1
ATOM 12566 N N . THR B 1 596 ? -10.141 1.048 2.365 1 94.5 596 THR B N 1
ATOM 12567 C CA . THR B 1 596 ? -10.062 0.921 0.914 1 94.5 596 THR B CA 1
ATOM 12568 C C . THR B 1 596 ? -11.094 1.827 0.238 1 94.5 596 THR B C 1
ATOM 12570 O O . THR B 1 596 ? -12.273 1.8 0.581 1 94.5 596 THR B O 1
ATOM 12573 N N . LEU B 1 597 ? -10.586 2.666 -0.68 1 97.19 597 LEU B N 1
ATOM 12574 C CA . LEU B 1 597 ? -11.453 3.57 -1.43 1 97.19 597 LEU B CA 1
ATOM 12575 C C . LEU B 1 597 ? -11.227 3.416 -2.93 1 97.19 597 LEU B C 1
ATOM 12577 O O . LEU B 1 597 ? -10.109 3.596 -3.418 1 97.19 597 LEU B O 1
ATOM 12581 N N . ILE B 1 598 ? -12.266 3.016 -3.65 1 97.25 598 ILE B N 1
ATOM 12582 C CA . ILE B 1 598 ? -12.242 2.91 -5.105 1 97.25 598 ILE B CA 1
ATOM 12583 C C . ILE B 1 598 ? -13.156 3.967 -5.715 1 97.25 598 ILE B C 1
ATOM 12585 O O . ILE B 1 598 ? -14.359 4 -5.422 1 97.25 598 ILE B O 1
ATOM 12589 N N . TRP B 1 599 ? -12.602 4.852 -6.535 1 97.88 599 TRP B N 1
ATOM 12590 C CA . TRP B 1 599 ? -13.43 5.961 -6.992 1 97.88 599 TRP B CA 1
ATOM 12591 C C . TRP B 1 599 ? -12.953 6.477 -8.344 1 97.88 599 TRP B C 1
ATOM 12593 O O . TRP B 1 599 ? -12.906 7.688 -8.57 1 97.88 599 TRP B O 1
ATOM 12603 N N . ASP B 1 600 ? -12.594 5.574 -9.289 1 96.25 600 ASP B N 1
ATOM 12604 C CA . ASP B 1 600 ? -12.164 5.953 -10.633 1 96.25 600 ASP B CA 1
ATOM 12605 C C . ASP B 1 600 ? -13.352 6.41 -11.477 1 96.25 600 ASP B C 1
ATOM 12607 O O . ASP B 1 600 ? -14.508 6.164 -11.125 1 96.25 600 ASP B O 1
ATOM 12611 N N . ASP B 1 601 ? -13.062 7.145 -12.445 1 96.19 601 ASP B N 1
ATOM 12612 C CA . ASP B 1 601 ? -14.031 7.57 -13.453 1 96.19 601 ASP B CA 1
ATOM 12613 C C . ASP B 1 601 ? -15.055 8.531 -12.859 1 96.19 601 ASP B C 1
ATOM 12615 O O . ASP B 1 601 ? -16.266 8.32 -12.992 1 96.19 601 ASP B O 1
ATOM 12619 N N . ASN B 1 602 ? -14.594 9.555 -12.141 1 97.5 602 ASN B N 1
ATOM 12620 C CA . ASN B 1 602 ? -15.461 10.547 -11.523 1 97.5 602 ASN B CA 1
ATOM 12621 C C . ASN B 1 602 ? -15.172 11.953 -12.055 1 97.5 602 ASN B C 1
ATOM 12623 O O . ASN B 1 602 ? -15.547 12.945 -11.43 1 97.5 602 ASN B O 1
ATOM 12627 N N . LEU B 1 603 ? -14.453 12.055 -13.172 1 96.62 603 LEU B N 1
ATOM 12628 C CA . LEU B 1 603 ? -14.125 13.32 -13.82 1 96.62 603 LEU B CA 1
ATOM 12629 C C . LEU B 1 603 ? -13.383 14.242 -12.859 1 96.62 603 LEU B C 1
ATOM 12631 O O . LEU B 1 603 ? -13.727 15.422 -12.727 1 96.62 603 LEU B O 1
ATOM 12635 N N . THR B 1 604 ? -12.43 13.672 -12.18 1 96.38 604 THR B N 1
ATOM 12636 C CA . THR B 1 604 ? -11.656 14.422 -11.195 1 96.38 604 THR B CA 1
ATOM 12637 C C . THR B 1 604 ? -10.578 15.258 -11.875 1 96.38 604 THR B C 1
ATOM 12639 O O . THR B 1 604 ? -9.789 14.734 -12.664 1 96.38 604 THR B O 1
ATOM 12642 N N . THR B 1 605 ? -10.547 16.547 -11.609 1 94.62 605 THR B N 1
ATOM 12643 C CA . THR B 1 605 ? -9.555 17.469 -12.156 1 94.62 605 THR B CA 1
ATOM 12644 C C . THR B 1 605 ? -8.383 17.641 -11.195 1 94.62 605 THR B C 1
ATOM 12646 O O . THR B 1 605 ? -8.391 17.094 -10.094 1 94.62 605 THR B O 1
ATOM 12649 N N . ALA B 1 606 ? -7.352 18.375 -11.617 1 94.31 606 ALA B N 1
ATOM 12650 C CA . ALA B 1 606 ? -6.18 18.641 -10.781 1 94.31 606 ALA B CA 1
ATOM 12651 C C . ALA B 1 606 ? -6.578 19.328 -9.477 1 94.31 606 ALA B C 1
ATOM 12653 O O . ALA B 1 606 ? -6.023 19.031 -8.414 1 94.31 606 ALA B O 1
ATOM 12654 N N . ILE B 1 607 ? -7.559 20.219 -9.539 1 90.94 607 ILE B N 1
ATOM 12655 C CA . ILE B 1 607 ? -8.047 20.922 -8.359 1 90.94 607 ILE B CA 1
ATOM 12656 C C . ILE B 1 607 ? -8.703 19.922 -7.402 1 90.94 607 ILE B C 1
ATOM 12658 O O . ILE B 1 607 ? -8.547 20.031 -6.184 1 90.94 607 ILE B O 1
ATOM 12662 N N . GLY B 1 608 ? -9.414 19.016 -7.957 1 93.88 608 GLY B N 1
ATOM 12663 C CA . GLY B 1 608 ? -10.031 17.984 -7.145 1 93.88 608 GLY B CA 1
ATOM 12664 C C . GLY B 1 608 ? -9.031 17.094 -6.426 1 93.88 608 GLY B C 1
ATOM 12665 O O . GLY B 1 608 ? -9.172 16.828 -5.23 1 93.88 608 GLY B O 1
ATOM 12666 N N . PHE B 1 609 ? -7.996 16.703 -7.188 1 96 609 PHE B N 1
ATOM 12667 C CA . PHE B 1 609 ? -6.957 15.875 -6.586 1 96 609 PHE B CA 1
ATOM 12668 C C . PHE B 1 609 ? -6.203 16.656 -5.516 1 96 609 PHE B C 1
ATOM 12670 O O . PHE B 1 609 ? -5.777 16.078 -4.508 1 96 609 PHE B O 1
ATOM 12677 N N . ALA B 1 610 ? -5.961 17.922 -5.719 1 92.31 610 ALA B N 1
ATOM 12678 C CA . ALA B 1 610 ? -5.297 18.766 -4.723 1 92.31 610 ALA B CA 1
ATOM 12679 C C . ALA B 1 610 ? -6.094 18.812 -3.422 1 92.31 610 ALA B C 1
ATOM 12681 O O . ALA B 1 610 ? -5.523 18.703 -2.334 1 92.31 610 ALA B O 1
ATOM 12682 N N . GLY B 1 611 ? -7.418 19.016 -3.594 1 90 611 GLY B N 1
ATOM 12683 C CA . GLY B 1 611 ? -8.281 18.984 -2.424 1 90 611 GLY B CA 1
ATOM 12684 C C . GLY B 1 611 ? -8.266 17.641 -1.705 1 90 611 GLY B C 1
ATOM 12685 O O . GLY B 1 611 ? -8.266 17.594 -0.473 1 90 611 GLY B O 1
ATOM 12686 N N . PHE B 1 612 ? -8.273 16.594 -2.469 1 94.38 612 PHE B N 1
ATOM 12687 C CA . PHE B 1 612 ? -8.18 15.25 -1.916 1 94.38 612 PHE B CA 1
ATOM 12688 C C . PHE B 1 612 ? -6.879 15.062 -1.149 1 94.38 612 PHE B C 1
ATOM 12690 O O . PHE B 1 612 ? -6.871 14.492 -0.057 1 94.38 612 PHE B O 1
ATOM 12697 N N . GLN B 1 613 ? -5.801 15.508 -1.73 1 94.31 613 GLN B N 1
ATOM 12698 C CA . GLN B 1 613 ? -4.469 15.43 -1.139 1 94.31 613 GLN B CA 1
ATOM 12699 C C . GLN B 1 613 ? -4.426 16.125 0.219 1 94.31 613 GLN B C 1
ATOM 12701 O O . GLN B 1 613 ? -3.838 15.602 1.17 1 94.31 613 GLN B O 1
ATOM 12706 N N . VAL B 1 614 ? -4.988 17.281 0.366 1 87.12 614 VAL B N 1
ATOM 12707 C CA . VAL B 1 614 ? -5.031 18.031 1.613 1 87.12 614 VAL B CA 1
ATOM 12708 C C . VAL B 1 614 ? -5.695 17.203 2.703 1 87.12 614 VAL B C 1
ATOM 12710 O O . VAL B 1 614 ? -5.23 17.172 3.844 1 87.12 614 VAL B O 1
ATOM 12713 N N . GLY B 1 615 ? -6.719 16.562 2.293 1 88.19 615 GLY B N 1
ATOM 12714 C CA . GLY B 1 615 ? -7.398 15.695 3.244 1 88.19 615 GLY B CA 1
ATOM 12715 C C . GLY B 1 615 ? -6.551 14.523 3.697 1 88.19 615 GLY B C 1
ATOM 12716 O O . GLY B 1 615 ? -6.574 14.148 4.871 1 88.19 615 GLY B O 1
ATOM 12717 N N . LEU B 1 616 ? -5.762 13.984 2.785 1 92.12 616 LEU B N 1
ATOM 12718 C CA . LEU B 1 616 ? -4.941 12.805 3.061 1 92.12 616 LEU B CA 1
ATOM 12719 C C . LEU B 1 616 ? -3.805 13.148 4.016 1 92.12 616 LEU B C 1
ATOM 12721 O O . LEU B 1 616 ? -3.264 12.266 4.684 1 92.12 616 LEU B O 1
ATOM 12725 N N . GLU B 1 617 ? -3.441 14.375 4.082 1 85.25 617 GLU B N 1
ATOM 12726 C CA . GLU B 1 617 ? -2.34 14.773 4.949 1 85.25 617 GLU B CA 1
ATOM 12727 C C . GLU B 1 617 ? -2.645 14.453 6.41 1 85.25 617 GLU B C 1
ATOM 12729 O O . GLU B 1 617 ? -1.735 14.164 7.191 1 85.25 617 GLU B O 1
ATOM 12734 N N . ARG B 1 618 ? -3.879 14.414 6.707 1 81 618 ARG B N 1
ATOM 12735 C CA . ARG B 1 618 ? -4.254 14.164 8.094 1 81 618 ARG B CA 1
ATOM 12736 C C . ARG B 1 618 ? -4.883 12.781 8.258 1 81 618 ARG B C 1
ATOM 12738 O O . ARG B 1 618 ? -5.227 12.375 9.367 1 81 618 ARG B O 1
ATOM 12745 N N . ASN B 1 619 ? -5.09 12.133 7.121 1 88.12 619 ASN B N 1
ATOM 12746 C CA . ASN B 1 619 ? -5.699 10.812 7.168 1 88.12 619 ASN B CA 1
ATOM 12747 C C . ASN B 1 619 ? -4.652 9.719 7.363 1 88.12 619 ASN B C 1
ATOM 12749 O O . ASN B 1 619 ? -3.643 9.688 6.66 1 88.12 619 ASN B O 1
ATOM 12753 N N . LEU B 1 620 ? -4.887 8.789 8.297 1 80.06 620 LEU B N 1
ATOM 12754 C CA . LEU B 1 620 ? -3.916 7.734 8.555 1 80.06 620 LEU B CA 1
ATOM 12755 C C . LEU B 1 620 ? -4.543 6.359 8.359 1 80.06 620 LEU B C 1
ATOM 12757 O O . LEU B 1 620 ? -3.895 5.336 8.594 1 80.06 620 LEU B O 1
ATOM 12761 N N . THR B 1 621 ? -5.785 6.375 7.809 1 84 621 THR B N 1
ATOM 12762 C CA . THR B 1 621 ? -6.492 5.102 7.777 1 84 621 THR B CA 1
ATOM 12763 C C . THR B 1 621 ? -6.527 4.539 6.359 1 84 621 THR B C 1
ATOM 12765 O O . THR B 1 621 ? -6.535 3.32 6.168 1 84 621 THR B O 1
ATOM 12768 N N . LEU B 1 622 ? -6.594 5.406 5.324 1 92.56 622 LEU B N 1
ATOM 12769 C CA . LEU B 1 622 ? -6.691 4.949 3.943 1 92.56 622 LEU B CA 1
ATOM 12770 C C . LEU B 1 622 ? -5.383 4.305 3.49 1 92.56 622 LEU B C 1
ATOM 12772 O O . LEU B 1 622 ? -4.383 4.996 3.295 1 92.56 622 LEU B O 1
ATOM 12776 N N . LYS B 1 623 ? -5.438 2.998 3.309 1 85.88 623 LYS B N 1
ATOM 12777 C CA . LYS B 1 623 ? -4.223 2.256 2.986 1 85.88 623 LYS B CA 1
ATOM 12778 C C . LYS B 1 623 ? -4.246 1.762 1.542 1 85.88 623 LYS B C 1
ATOM 12780 O O . LYS B 1 623 ? -3.193 1.579 0.926 1 85.88 623 LYS B O 1
ATOM 12785 N N . ASN B 1 624 ? -5.48 1.442 1.126 1 91.19 624 ASN B N 1
ATOM 12786 C CA . ASN B 1 624 ? -5.621 0.897 -0.22 1 91.19 624 ASN B CA 1
ATOM 12787 C C . ASN B 1 624 ? -6.473 1.802 -1.106 1 91.19 624 ASN B C 1
ATOM 12789 O O . ASN B 1 624 ? -7.66 1.99 -0.847 1 91.19 624 ASN B O 1
ATOM 12793 N N . MET B 1 625 ? -5.805 2.352 -2.111 1 94.12 625 MET B N 1
ATOM 12794 C CA . MET B 1 625 ? -6.48 3.17 -3.113 1 94.12 625 MET B CA 1
ATOM 12795 C C . MET B 1 625 ? -6.012 2.805 -4.52 1 94.12 625 MET B C 1
ATOM 12797 O O . MET B 1 625 ? -5.031 3.361 -5.016 1 94.12 625 MET B O 1
ATOM 12801 N N . PRO B 1 626 ? -6.73 1.832 -5.113 1 93.5 626 PRO B N 1
ATOM 12802 C CA . PRO B 1 626 ? -6.355 1.542 -6.496 1 93.5 626 PRO B CA 1
ATOM 12803 C C . PRO B 1 626 ? -6.23 2.803 -7.352 1 93.5 626 PRO B C 1
ATOM 12805 O O . PRO B 1 626 ? -7.012 3.742 -7.188 1 93.5 626 PRO B O 1
ATOM 12808 N N . THR B 1 627 ? -5.25 2.797 -8.227 1 94.31 627 THR B N 1
ATOM 12809 C CA . THR B 1 627 ? -4.965 3.957 -9.07 1 94.31 627 THR B CA 1
ATOM 12810 C C . THR B 1 627 ? -6.164 4.297 -9.945 1 94.31 627 THR B C 1
ATOM 12812 O O . THR B 1 627 ? -6.641 3.455 -10.711 1 94.31 627 THR B O 1
ATOM 12815 N N . PRO B 1 628 ? -6.672 5.48 -9.742 1 95.69 628 PRO B N 1
ATOM 12816 C CA . PRO B 1 628 ? -7.742 5.898 -10.656 1 95.69 628 PRO B CA 1
ATOM 12817 C C . PRO B 1 628 ? -7.23 6.238 -12.055 1 95.69 628 PRO B C 1
ATOM 12819 O O . PRO B 1 628 ? -7.098 7.414 -12.398 1 95.69 628 PRO B O 1
ATOM 12822 N N . LEU B 1 629 ? -7.109 5.281 -12.883 1 94.25 629 LEU B N 1
ATOM 12823 C CA . LEU B 1 629 ? -6.418 5.371 -14.164 1 94.25 629 LEU B CA 1
ATOM 12824 C C . LEU B 1 629 ? -7.145 6.316 -15.109 1 94.25 629 LEU B C 1
ATOM 12826 O O . LEU B 1 629 ? -6.52 7.176 -15.734 1 94.25 629 LEU B O 1
ATOM 12830 N N . ASN B 1 630 ? -8.398 6.211 -15.18 1 94.06 630 ASN B N 1
ATOM 12831 C CA . ASN B 1 630 ? -9.156 7.023 -16.125 1 94.06 630 ASN B CA 1
ATOM 12832 C C . ASN B 1 630 ? -9.078 8.508 -15.781 1 94.06 630 ASN B C 1
ATOM 12834 O O . ASN B 1 630 ? -8.891 9.344 -16.656 1 94.06 630 ASN B O 1
ATOM 12838 N N . ASP B 1 631 ? -9.195 8.812 -14.523 1 96.38 631 ASP B N 1
ATOM 12839 C CA . ASP B 1 631 ? -9.133 10.203 -14.086 1 96.38 631 ASP B CA 1
ATOM 12840 C C . ASP B 1 631 ? -7.723 10.766 -14.258 1 96.38 631 ASP B C 1
ATOM 12842 O O . ASP B 1 631 ? -7.551 11.93 -14.633 1 96.38 631 ASP B O 1
ATOM 12846 N N . ILE B 1 632 ? -6.691 9.977 -14.008 1 94.62 632 ILE B N 1
ATOM 12847 C CA . ILE B 1 632 ? -5.301 10.398 -14.141 1 94.62 632 ILE B CA 1
ATOM 12848 C C . ILE B 1 632 ? -4.984 10.688 -15.602 1 94.62 632 ILE B C 1
ATOM 12850 O O . ILE B 1 632 ? -4.355 11.695 -15.922 1 94.62 632 ILE B O 1
ATOM 12854 N N . ILE B 1 633 ? -5.426 9.773 -16.5 1 92.19 633 ILE B N 1
ATOM 12855 C CA . ILE B 1 633 ? -5.172 9.922 -17.938 1 92.19 633 ILE B CA 1
ATOM 12856 C C . ILE B 1 633 ? -5.828 11.203 -18.453 1 92.19 633 ILE B C 1
ATOM 12858 O O . ILE B 1 633 ? -5.246 11.914 -19.266 1 92.19 633 ILE B O 1
ATOM 12862 N N . GLN B 1 634 ? -6.914 11.602 -17.875 1 91.88 634 GLN B N 1
ATOM 12863 C CA . GLN B 1 634 ? -7.633 12.789 -18.297 1 91.88 634 GLN B CA 1
ATOM 12864 C C . GLN B 1 634 ? -6.965 14.055 -17.781 1 91.88 634 GLN B C 1
ATOM 12866 O O . GLN B 1 634 ? -6.965 15.094 -18.438 1 91.88 634 GLN B O 1
ATOM 12871 N N . CYS B 1 635 ? -6.32 13.938 -16.609 1 91.5 635 CYS B N 1
ATOM 12872 C CA . CYS B 1 635 ? -5.781 15.109 -15.922 1 91.5 635 CYS B CA 1
ATOM 12873 C C . CYS B 1 635 ? -4.285 15.242 -16.172 1 91.5 635 CYS B C 1
ATOM 12875 O O . CYS B 1 635 ? -3.668 16.234 -15.773 1 91.5 635 CYS B O 1
ATOM 12877 N N . HIS B 1 636 ? -3.625 14.43 -16.922 1 87.12 636 HIS B N 1
ATOM 12878 C CA . HIS B 1 636 ? -2.17 14.344 -16.953 1 87.12 636 HIS B CA 1
ATOM 12879 C C . HIS B 1 636 ? -1.552 15.602 -17.547 1 87.12 636 HIS B C 1
ATOM 12881 O O . HIS B 1 636 ? -0.391 15.914 -17.281 1 87.12 636 HIS B O 1
ATOM 12887 N N . ARG B 1 637 ? -2.328 16.438 -18.281 1 88.75 637 ARG B N 1
ATOM 12888 C CA . ARG B 1 637 ? -1.783 17.625 -18.938 1 88.75 637 ARG B CA 1
ATOM 12889 C C . ARG B 1 637 ? -1.963 18.875 -18.062 1 88.75 637 ARG B C 1
ATOM 12891 O O . ARG B 1 637 ? -1.396 19.922 -18.344 1 88.75 637 ARG B O 1
ATOM 12898 N N . GLU B 1 638 ? -2.727 18.734 -17.047 1 90.88 638 GLU B N 1
ATOM 12899 C CA . GLU B 1 638 ? -2.967 19.875 -16.156 1 90.88 638 GLU B CA 1
ATOM 12900 C C . GLU B 1 638 ? -1.728 20.203 -15.336 1 90.88 638 GLU B C 1
ATOM 12902 O O . GLU B 1 638 ? -1.009 19.297 -14.898 1 90.88 638 GLU B O 1
ATOM 12907 N N . PRO B 1 639 ? -1.533 21.422 -15.109 1 87.94 639 PRO B N 1
ATOM 12908 C CA . PRO B 1 639 ? -0.329 21.844 -14.398 1 87.94 639 PRO B CA 1
ATOM 12909 C C . PRO B 1 639 ? -0.292 21.344 -12.953 1 87.94 639 PRO B C 1
ATOM 12911 O O . PRO B 1 639 ? -1.338 21.219 -12.312 1 87.94 639 PRO B O 1
ATOM 12914 N N . LYS B 1 640 ? 0.856 21.016 -12.391 1 88.19 640 LYS B N 1
ATOM 12915 C CA . LYS B 1 640 ? 1.16 20.625 -11.016 1 88.19 640 LYS B CA 1
ATOM 12916 C C . LYS B 1 640 ? 0.537 19.281 -10.664 1 88.19 640 LYS B C 1
ATOM 12918 O O . LYS B 1 640 ? 0.577 18.859 -9.508 1 88.19 640 LYS B O 1
ATOM 12923 N N . PHE B 1 641 ? -0.096 18.719 -11.641 1 92.44 641 PHE B N 1
ATOM 12924 C CA . PHE B 1 641 ? -0.774 17.469 -11.367 1 92.44 641 PHE B CA 1
ATOM 12925 C C . PHE B 1 641 ? 0.214 16.406 -10.883 1 92.44 641 PHE B C 1
ATOM 12927 O O . PHE B 1 641 ? -0.067 15.68 -9.93 1 92.44 641 PHE B O 1
ATOM 12934 N N . GLN B 1 642 ? 1.351 16.297 -11.547 1 91.62 642 GLN B N 1
ATOM 12935 C CA . GLN B 1 642 ? 2.34 15.281 -11.227 1 91.62 642 GLN B CA 1
ATOM 12936 C C . GLN B 1 642 ? 2.816 15.414 -9.781 1 91.62 642 GLN B C 1
ATOM 12938 O O . GLN B 1 642 ? 2.973 14.422 -9.078 1 91.62 642 GLN B O 1
ATOM 12943 N N . GLN B 1 643 ? 2.988 16.609 -9.398 1 91.94 643 GLN B N 1
ATOM 12944 C CA . GLN B 1 643 ? 3.418 16.859 -8.023 1 91.94 643 GLN B CA 1
ATOM 12945 C C . GLN B 1 643 ? 2.326 16.469 -7.031 1 91.94 643 GLN B C 1
ATOM 12947 O O . GLN B 1 643 ? 2.611 15.883 -5.988 1 91.94 643 GLN B O 1
ATOM 12952 N N . ILE B 1 644 ? 1.143 16.859 -7.336 1 94.56 644 ILE B N 1
ATOM 12953 C CA . ILE B 1 644 ? 0.005 16.547 -6.48 1 94.56 644 ILE B CA 1
ATOM 12954 C C . ILE B 1 644 ? -0.104 15.031 -6.312 1 94.56 644 ILE B C 1
ATOM 12956 O O . ILE B 1 644 ? -0.274 14.531 -5.195 1 94.56 644 ILE B O 1
ATOM 12960 N N . TRP B 1 645 ? 0.082 14.328 -7.379 1 94.69 645 TRP B N 1
ATOM 12961 C CA . TRP B 1 645 ? -0.074 12.883 -7.336 1 94.69 645 TRP B CA 1
ATOM 12962 C C . TRP B 1 645 ? 1.051 12.234 -6.531 1 94.69 645 TRP B C 1
ATOM 12964 O O . TRP B 1 645 ? 0.823 11.273 -5.797 1 94.69 645 TRP B O 1
ATOM 12974 N N . LYS B 1 646 ? 2.217 12.719 -6.719 1 92.31 646 LYS B N 1
ATOM 12975 C CA . LYS B 1 646 ? 3.336 12.211 -5.93 1 92.31 646 LYS B CA 1
ATOM 12976 C C . LYS B 1 646 ? 3.064 12.352 -4.434 1 92.31 646 LYS B C 1
ATOM 12978 O O . LYS B 1 646 ? 3.387 11.461 -3.652 1 92.31 646 LYS B O 1
ATOM 12983 N N . GLU B 1 647 ? 2.434 13.445 -4.086 1 93.38 647 GLU B N 1
ATOM 12984 C CA . GLU B 1 647 ? 2.098 13.672 -2.682 1 93.38 647 GLU B CA 1
ATOM 12985 C C . GLU B 1 647 ? 1.016 12.703 -2.211 1 93.38 647 GLU B C 1
ATOM 12987 O O . GLU B 1 647 ? 1.057 12.219 -1.078 1 93.38 647 GLU B O 1
ATOM 12992 N N . ILE B 1 648 ? 0.07 12.484 -3.062 1 95.56 648 ILE B N 1
ATOM 12993 C CA . ILE B 1 648 ? -0.988 11.531 -2.738 1 95.56 648 ILE B CA 1
ATOM 12994 C C . ILE B 1 648 ? -0.384 10.148 -2.504 1 95.56 648 ILE B C 1
ATOM 12996 O O . ILE B 1 648 ? -0.677 9.5 -1.498 1 95.56 648 ILE B O 1
ATOM 13000 N N . ASP B 1 649 ? 0.528 9.742 -3.438 1 91.81 649 ASP B N 1
ATOM 13001 C CA . ASP B 1 649 ? 1.202 8.453 -3.309 1 91.81 649 ASP B CA 1
ATOM 13002 C C . ASP B 1 649 ? 1.994 8.375 -2.006 1 91.81 649 ASP B C 1
ATOM 13004 O O . ASP B 1 649 ? 2.021 7.332 -1.35 1 91.81 649 ASP B O 1
ATOM 13008 N N . SER B 1 650 ? 2.57 9.406 -1.667 1 89.81 650 SER B N 1
ATOM 13009 C CA . SER B 1 650 ? 3.363 9.453 -0.444 1 89.81 650 SER B CA 1
ATOM 13010 C C . SER B 1 650 ? 2.486 9.289 0.792 1 89.81 650 SER B C 1
ATOM 13012 O O . SER B 1 650 ? 2.863 8.594 1.739 1 89.81 650 SER B O 1
ATOM 13014 N N . CYS B 1 651 ? 1.334 9.984 0.781 1 91.38 651 CYS B N 1
ATOM 13015 C CA . CYS B 1 651 ? 0.408 9.875 1.902 1 91.38 651 CYS B CA 1
ATOM 13016 C C . CYS B 1 651 ? -0.093 8.445 2.062 1 91.38 651 CYS B C 1
ATOM 13018 O O . CYS B 1 651 ? -0.171 7.93 3.18 1 91.38 651 CYS B O 1
ATOM 13020 N N . ILE B 1 652 ? -0.398 7.77 0.974 1 91 652 ILE B N 1
ATOM 13021 C CA . ILE B 1 652 ? -0.899 6.398 1.014 1 91 652 ILE B CA 1
ATOM 13022 C C . ILE B 1 652 ? 0.199 5.461 1.508 1 91 652 ILE B C 1
ATOM 13024 O O . ILE B 1 652 ? -0.06 4.559 2.307 1 91 652 ILE B O 1
ATOM 13028 N N . ASN B 1 653 ? 1.389 5.648 1.016 1 83.94 653 ASN B N 1
ATOM 13029 C CA . ASN B 1 653 ? 2.525 4.844 1.453 1 83.94 653 ASN B CA 1
ATOM 13030 C C . ASN B 1 653 ? 2.785 5.008 2.947 1 83.94 653 ASN B C 1
ATOM 13032 O O . ASN B 1 653 ? 3.127 4.039 3.631 1 83.94 653 ASN B O 1
ATOM 13036 N N . ARG B 1 654 ? 2.652 6.238 3.439 1 82.56 654 ARG B N 1
ATOM 13037 C CA . ARG B 1 654 ? 2.795 6.512 4.867 1 82.56 654 ARG B CA 1
ATOM 13038 C C . ARG B 1 654 ? 1.797 5.699 5.684 1 82.56 654 ARG B C 1
ATOM 13040 O O . ARG B 1 654 ? 2.154 5.121 6.711 1 82.56 654 ARG B O 1
ATOM 13047 N N . ASN B 1 655 ? 0.594 5.73 5.25 1 83.81 655 ASN B N 1
ATOM 13048 C CA . ASN B 1 655 ? -0.464 5.012 5.953 1 83.81 655 ASN B CA 1
ATOM 13049 C C . ASN B 1 655 ? -0.2 3.51 5.984 1 83.81 655 ASN B C 1
ATOM 13051 O O . ASN B 1 655 ? -0.647 2.816 6.898 1 83.81 655 ASN B O 1
ATOM 13055 N N . GLN B 1 656 ? 0.455 2.961 4.988 1 75.88 656 GLN B N 1
ATOM 13056 C CA . GLN B 1 656 ? 0.733 1.532 4.895 1 75.88 656 GLN B CA 1
ATOM 13057 C C . GLN B 1 656 ? 1.885 1.135 5.812 1 75.88 656 GLN B C 1
ATOM 13059 O O . GLN B 1 656 ? 1.939 0 6.293 1 75.88 656 GLN B O 1
ATOM 13064 N N . SER B 1 657 ? 2.898 2.016 5.875 1 67.44 657 SER B N 1
ATOM 13065 C CA . SER B 1 657 ? 4.039 1.766 6.754 1 67.44 657 SER B CA 1
ATOM 13066 C C . SER B 1 657 ? 4.27 2.936 7.703 1 67.44 657 SER B C 1
ATOM 13068 O O . SER B 1 657 ? 5.172 3.746 7.492 1 67.44 657 SER B O 1
ATOM 13070 N N . PRO B 1 658 ? 3.441 3.027 8.711 1 54.19 658 PRO B N 1
ATOM 13071 C CA . PRO B 1 658 ? 3.523 4.199 9.586 1 54.19 658 PRO B CA 1
ATOM 13072 C C . PRO B 1 658 ? 4.891 4.344 10.25 1 54.19 658 PRO B C 1
ATOM 13074 O O . PRO B 1 658 ? 5.332 5.461 10.523 1 54.19 658 PRO B O 1
ATOM 13077 N N . THR B 1 659 ? 5.598 3.229 10.555 1 47.09 659 THR B N 1
ATOM 13078 C CA . THR B 1 659 ? 6.855 3.373 11.273 1 47.09 659 THR B CA 1
ATOM 13079 C C . THR B 1 659 ? 7.898 4.078 10.414 1 47.09 659 THR B C 1
ATOM 13081 O O . THR B 1 659 ? 8.703 4.859 10.914 1 47.09 659 THR B O 1
ATOM 13084 N N . ARG B 1 660 ? 8.07 3.529 9.227 1 43.62 660 ARG B N 1
ATOM 13085 C CA . ARG B 1 660 ? 9.172 4.027 8.414 1 43.62 660 ARG B CA 1
ATOM 13086 C C . ARG B 1 660 ? 9.016 5.516 8.125 1 43.62 660 ARG B C 1
ATOM 13088 O O . ARG B 1 660 ? 10.008 6.23 7.945 1 43.62 660 ARG B O 1
ATOM 13095 N N . ALA B 1 661 ? 7.789 5.809 7.758 1 39.91 661 ALA B N 1
ATOM 13096 C CA . ALA B 1 661 ? 7.562 7.18 7.305 1 39.91 661 ALA B CA 1
ATOM 13097 C C . ALA B 1 661 ? 8.047 8.188 8.344 1 39.91 661 ALA B C 1
ATOM 13099 O O . ALA B 1 661 ? 8.234 9.367 8.031 1 39.91 661 ALA B O 1
ATOM 13100 N N . PHE B 1 662 ? 7.98 7.691 9.578 1 35.09 662 PHE B N 1
ATOM 13101 C CA . PHE B 1 662 ? 8.445 8.656 10.562 1 35.09 662 PHE B CA 1
ATOM 13102 C C . PHE B 1 662 ? 9.914 9 10.328 1 35.09 662 PHE B C 1
ATOM 13104 O O . PHE B 1 662 ? 10.383 10.062 10.742 1 35.09 662 PHE B O 1
ATOM 13111 N N . GLU B 1 663 ? 10.633 8.039 9.766 1 34.59 663 GLU B N 1
ATOM 13112 C CA . GLU B 1 663 ? 12.062 8.312 9.656 1 34.59 663 GLU B CA 1
ATOM 13113 C C . GLU B 1 663 ? 12.352 9.352 8.578 1 34.59 663 GLU B C 1
ATOM 13115 O O . GLU B 1 663 ? 13.273 10.156 8.719 1 34.59 663 GLU B O 1
ATOM 13120 N N . GLY B 1 664 ? 11.859 9.055 7.375 1 32.16 664 GLY B N 1
ATOM 13121 C CA . GLY B 1 664 ? 12.438 9.766 6.25 1 32.16 664 GLY B CA 1
ATOM 13122 C C . GLY B 1 664 ? 12.031 11.227 6.195 1 32.16 664 GLY B C 1
ATOM 13123 O O . GLY B 1 664 ? 12.344 11.93 5.234 1 32.16 664 GLY B O 1
ATOM 13124 N N . ASN B 1 665 ? 10.648 11.375 6.398 1 30.14 665 ASN B N 1
ATOM 13125 C CA . ASN B 1 665 ? 10.531 12.805 6.145 1 30.14 665 ASN B CA 1
ATOM 13126 C C . ASN B 1 665 ? 11.578 13.602 6.91 1 30.14 665 ASN B C 1
ATOM 13128 O O . ASN B 1 665 ? 11.93 13.258 8.039 1 30.14 665 ASN B O 1
ATOM 13132 N N . GLY B 1 666 ? 12.461 14.383 6.375 1 28.62 666 GLY B N 1
ATOM 13133 C CA . GLY B 1 666 ? 13.281 15.414 6.996 1 28.62 666 GLY B CA 1
ATOM 13134 C C . GLY B 1 666 ? 12.82 15.781 8.391 1 28.62 666 GLY B C 1
ATOM 13135 O O . GLY B 1 666 ? 11.734 15.391 8.82 1 28.62 666 GLY B O 1
ATOM 13136 N N . GLY B 1 667 ? 13.719 16.547 9.195 1 28.25 667 GLY B N 1
ATOM 13137 C CA . GLY B 1 667 ? 13.781 17.312 10.422 1 28.25 667 GLY B CA 1
ATOM 13138 C C . GLY B 1 667 ? 12.445 17.906 10.828 1 28.25 667 GLY B C 1
ATOM 13139 O O . GLY B 1 667 ? 12.328 18.531 11.883 1 28.25 667 GLY B O 1
ATOM 13140 N N . ASN B 1 668 ? 11.672 18.422 9.891 1 26.25 668 ASN B N 1
ATOM 13141 C CA . ASN B 1 668 ? 10.797 19.375 10.562 1 26.25 668 ASN B CA 1
ATOM 13142 C C . ASN B 1 668 ? 9.828 18.688 11.5 1 26.25 668 ASN B C 1
ATOM 13144 O O . ASN B 1 668 ? 9.672 19.094 12.656 1 26.25 668 ASN B O 1
ATOM 13148 N N . SER B 1 669 ? 8.586 18.188 11.078 1 25.53 669 SER B N 1
ATOM 13149 C CA . SER B 1 669 ? 7.555 18.266 12.109 1 25.53 669 SER B CA 1
ATOM 13150 C C . SER B 1 669 ? 7.605 17.062 13.031 1 25.53 669 SER B C 1
ATOM 13152 O O . SER B 1 669 ? 7.609 17.203 14.258 1 25.53 669 SER B O 1
ATOM 13154 N N . ILE B 1 670 ? 7.137 15.711 12.672 1 26.67 670 ILE B N 1
ATOM 13155 C CA . ILE B 1 670 ? 6.508 15.008 13.789 1 26.67 670 ILE B CA 1
ATOM 13156 C C . ILE B 1 670 ? 7.543 14.141 14.508 1 26.67 670 ILE B C 1
ATOM 13158 O O . ILE B 1 670 ? 7.445 13.922 15.719 1 26.67 670 ILE B O 1
ATOM 13162 N N . GLY B 1 671 ? 8.422 13.367 13.922 1 26.94 671 GLY B N 1
ATOM 13163 C CA . GLY B 1 671 ? 9.039 12.359 14.766 1 26.94 671 GLY B CA 1
ATOM 13164 C C . GLY B 1 671 ? 10.109 12.93 15.68 1 26.94 671 GLY B C 1
ATOM 13165 O O . GLY B 1 671 ? 10.812 12.18 16.359 1 26.94 671 GLY B O 1
ATOM 13166 N N . ALA B 1 672 ? 10.953 13.867 15.258 1 29.02 672 ALA B N 1
ATOM 13167 C CA . ALA B 1 672 ? 11.656 14.555 16.344 1 29.02 672 ALA B CA 1
ATOM 13168 C C . ALA B 1 672 ? 10.695 14.93 17.469 1 29.02 672 ALA B C 1
ATOM 13170 O O . ALA B 1 672 ? 10.102 16.016 17.453 1 29.02 672 ALA B O 1
ATOM 13171 N N . THR B 1 673 ? 9.844 14.172 17.844 1 27.25 673 THR B N 1
ATOM 13172 C CA . THR B 1 673 ? 9.086 14.305 19.078 1 27.25 673 THR B CA 1
ATOM 13173 C C . THR B 1 673 ? 10.016 14.523 20.266 1 27.25 673 THR B C 1
ATOM 13175 O O . THR B 1 673 ? 9.781 15.406 21.094 1 27.25 673 THR B O 1
ATOM 13178 N N . ASN B 1 674 ? 10.711 13.312 20.938 1 28.22 674 ASN B N 1
ATOM 13179 C CA . ASN B 1 674 ? 10.844 13.336 22.391 1 28.22 674 ASN B CA 1
ATOM 13180 C C . ASN B 1 674 ? 11.703 14.508 22.859 1 28.22 674 ASN B C 1
ATOM 13182 O O . ASN B 1 674 ? 11.422 15.117 23.891 1 28.22 674 ASN B O 1
ATOM 13186 N N . LEU B 1 675 ? 13.094 14.445 22.531 1 28.38 675 LEU B N 1
ATOM 13187 C CA . LEU B 1 675 ? 13.938 15.484 23.109 1 28.38 675 LEU B CA 1
ATOM 13188 C C . LEU B 1 675 ? 13.547 16.859 22.578 1 28.38 675 LEU B C 1
ATOM 13190 O O . LEU B 1 675 ? 14.117 17.875 23 1 28.38 675 LEU B O 1
ATOM 13194 N N . SER B 1 676 ? 13.117 16.969 21.5 1 30.77 676 SER B N 1
ATOM 13195 C CA . SER B 1 676 ? 12.578 18.25 21.047 1 30.77 676 SER B CA 1
ATOM 13196 C C . SER B 1 676 ? 11.5 18.766 21.984 1 30.77 676 SER B C 1
ATOM 13198 O O . SER B 1 676 ? 10.828 19.766 21.688 1 30.77 676 SER B O 1
ATOM 13200 N N . PHE B 1 677 ? 11.039 18.141 22.75 1 30.94 677 PHE B N 1
ATOM 13201 C CA . PHE B 1 677 ? 10.367 18.484 24 1 30.94 677 PHE B CA 1
ATOM 13202 C C . PHE B 1 677 ? 11.047 19.672 24.672 1 30.94 677 PHE B C 1
ATOM 13204 O O . PHE B 1 677 ? 10.391 20.5 25.281 1 30.94 677 PHE B O 1
ATOM 13211 N N . LEU B 1 678 ? 12.336 19.547 24.906 1 33.91 678 LEU B N 1
ATOM 13212 C CA . LEU B 1 678 ? 13.07 20.609 25.578 1 33.91 678 LEU B CA 1
ATOM 13213 C C . LEU B 1 678 ? 12.828 21.953 24.891 1 33.91 678 LEU B C 1
ATOM 13215 O O . LEU B 1 678 ? 12.828 23 25.547 1 33.91 678 LEU B O 1
ATOM 13219 N N . ALA B 1 679 ? 13 21.953 23.594 1 34.78 679 ALA B N 1
ATOM 13220 C CA . ALA B 1 679 ? 12.664 23.188 22.891 1 34.78 679 ALA B CA 1
ATOM 13221 C C . ALA B 1 679 ? 11.156 23.438 22.891 1 34.78 679 ALA B C 1
ATOM 13223 O O . ALA B 1 679 ? 10.625 24.078 22 1 34.78 679 ALA B O 1
ATOM 13224 N N . SER B 1 680 ? 10.508 22.891 23.641 1 43.78 680 SER B N 1
ATOM 13225 C CA . SER B 1 680 ? 9.062 23 23.781 1 43.78 680 SER B CA 1
ATOM 13226 C C . SER B 1 680 ? 8.633 24.438 24.047 1 43.78 680 SER B C 1
ATOM 13228 O O . SER B 1 680 ? 9.422 25.25 24.531 1 43.78 680 SER B O 1
ATOM 13230 N N . GLY B 1 681 ? 7.633 24.891 23.453 1 49.59 681 GLY B N 1
ATOM 13231 C CA . GLY B 1 681 ? 6.98 26.172 23.656 1 49.59 681 GLY B CA 1
ATOM 13232 C C . GLY B 1 681 ? 6.922 26.594 25.109 1 49.59 681 GLY B C 1
ATOM 13233 O O . GLY B 1 681 ? 7.125 27.781 25.422 1 49.59 681 GLY B O 1
ATOM 13234 N N . GLN B 1 682 ? 7 25.719 25.969 1 59.72 682 GLN B N 1
ATOM 13235 C CA . GLN B 1 682 ? 6.859 26.031 27.375 1 59.72 682 GLN B CA 1
ATOM 13236 C C . GLN B 1 682 ? 8.195 26.484 27.984 1 59.72 682 GLN B C 1
ATOM 13238 O O . GLN B 1 682 ? 8.242 27.406 28.797 1 59.72 682 GLN B O 1
ATOM 13243 N N . GLN B 1 683 ? 9.234 25.797 27.453 1 64.25 683 GLN B N 1
ATOM 13244 C CA . GLN B 1 683 ? 10.547 26.219 27.953 1 64.25 683 GLN B CA 1
ATOM 13245 C C . GLN B 1 683 ? 10.922 27.594 27.438 1 64.25 683 GLN B C 1
ATOM 13247 O O . GLN B 1 683 ? 11.469 28.422 28.172 1 64.25 683 GLN B O 1
ATOM 13252 N N . GLN B 1 684 ? 10.562 27.781 26.297 1 61.94 684 GLN B N 1
ATOM 13253 C CA . GLN B 1 684 ? 10.781 29.109 25.734 1 61.94 684 GLN B CA 1
ATOM 13254 C C . GLN B 1 684 ? 9.953 30.156 26.469 1 61.94 684 GLN B C 1
ATOM 13256 O O . GLN B 1 684 ? 10.414 31.281 26.688 1 61.94 684 GLN B O 1
ATOM 13261 N N . GLY B 1 685 ? 8.789 29.781 26.922 1 66.5 685 GLY B N 1
ATOM 13262 C CA . GLY B 1 685 ? 7.953 30.672 27.719 1 66.5 685 GLY B CA 1
ATOM 13263 C C . GLY B 1 685 ? 8.578 31.047 29.047 1 66.5 685 GLY B C 1
ATOM 13264 O O . GLY B 1 685 ? 8.539 32.219 29.453 1 66.5 685 GLY B O 1
ATOM 13265 N N . VAL B 1 686 ? 9.227 30.094 29.594 1 73.62 686 VAL B N 1
ATOM 13266 C CA . VAL B 1 686 ? 9.883 30.344 30.875 1 73.62 686 VAL B CA 1
ATOM 13267 C C . VAL B 1 686 ? 11.094 31.25 30.656 1 73.62 686 VAL B C 1
ATOM 13269 O O . VAL B 1 686 ? 11.305 32.188 31.422 1 73.62 686 VAL B O 1
ATOM 13272 N N . GLU B 1 687 ? 11.727 30.938 29.578 1 68.38 687 GLU B N 1
ATOM 13273 C CA . GLU B 1 687 ? 12.898 31.766 29.281 1 68.38 687 GLU B CA 1
ATOM 13274 C C . GLU B 1 687 ? 12.5 33.188 28.938 1 68.38 687 GLU B C 1
ATOM 13276 O O . GLU B 1 687 ? 13.156 34.156 29.375 1 68.38 687 GLU B O 1
ATOM 13281 N N . LYS B 1 688 ? 11.469 33.344 28.344 1 67.38 688 LYS B N 1
ATOM 13282 C CA . LYS B 1 688 ? 10.961 34.656 28.016 1 67.38 688 LYS B CA 1
ATOM 13283 C C . LYS B 1 688 ? 10.555 35.438 29.281 1 67.38 688 LYS B C 1
ATOM 13285 O O . LYS B 1 688 ? 10.859 36.625 29.422 1 67.38 688 LYS B O 1
ATOM 13290 N N . LEU B 1 689 ? 9.938 34.719 30.172 1 72.06 689 LEU B N 1
ATOM 13291 C CA . LEU B 1 689 ? 9.5 35.344 31.422 1 72.06 689 LEU B CA 1
ATOM 13292 C C . LEU B 1 689 ? 10.695 35.719 32.281 1 72.06 689 LEU B C 1
ATOM 13294 O O . LEU B 1 689 ? 10.695 36.781 32.938 1 72.06 689 LEU B O 1
ATOM 13298 N N . LEU B 1 690 ? 11.641 34.906 32.188 1 75.25 690 LEU B N 1
ATOM 13299 C CA . LEU B 1 690 ? 12.859 35.219 32.938 1 75.25 690 LEU B CA 1
ATOM 13300 C C . LEU B 1 690 ? 13.555 36.438 32.344 1 75.25 690 LEU B C 1
ATOM 13302 O O . LEU B 1 690 ? 14.039 37.281 33.094 1 75.25 690 LEU B O 1
ATOM 13306 N N . ASN B 1 691 ? 13.477 36.5 31.109 1 67.12 691 ASN B N 1
ATOM 13307 C CA . ASN B 1 691 ? 14.062 37.656 30.453 1 67.12 691 ASN B CA 1
ATOM 13308 C C . ASN B 1 691 ? 13.266 38.938 30.734 1 67.12 691 ASN B C 1
ATOM 13310 O O . ASN B 1 691 ? 13.852 40 30.938 1 67.12 691 ASN B O 1
ATOM 13314 N N . LYS B 1 692 ? 12.031 38.812 30.859 1 67.44 692 LYS B N 1
ATOM 13315 C CA . LYS B 1 692 ? 11.164 39.938 31.219 1 67.44 692 LYS B CA 1
ATOM 13316 C C . LYS B 1 692 ? 11.453 40.438 32.625 1 67.44 692 LYS B C 1
ATOM 13318 O O . LYS B 1 692 ? 11.5 41.625 32.875 1 67.44 692 LYS B O 1
ATOM 13323 N N . ILE B 1 693 ? 11.742 39.531 33.438 1 74.25 693 ILE B N 1
ATOM 13324 C CA . ILE B 1 693 ? 12.031 39.875 34.844 1 74.25 693 ILE B CA 1
ATOM 13325 C C . ILE B 1 693 ? 13.406 40.531 34.938 1 74.25 693 ILE B C 1
ATOM 13327 O O . ILE B 1 693 ? 13.578 41.531 35.656 1 74.25 693 ILE B O 1
ATOM 13331 N N . LYS B 1 694 ? 14.234 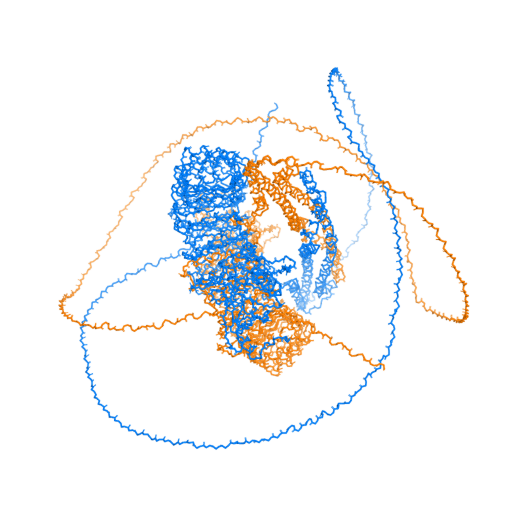40.031 34.156 1 67.5 694 LYS B N 1
ATOM 13332 C CA . LYS B 1 694 ? 15.578 40.594 34.156 1 67.5 694 LYS B CA 1
ATOM 13333 C C . LYS B 1 694 ? 15.578 42 33.531 1 67.5 694 LYS B C 1
ATOM 13335 O O . LYS B 1 694 ? 16.359 42.875 33.938 1 67.5 694 LYS B O 1
ATOM 13340 N N . SER B 1 695 ? 14.703 42.25 32.719 1 61.09 695 SER B N 1
ATOM 13341 C CA . SER B 1 695 ? 14.641 43.531 32.031 1 61.09 695 SER B CA 1
ATOM 13342 C C . SER B 1 695 ? 14.109 44.625 32.938 1 61.09 695 SER B C 1
ATOM 13344 O O . SER B 1 695 ? 14.297 45.812 32.625 1 61.09 695 SER B O 1
ATOM 13346 N N . ILE B 1 696 ? 13.438 44.219 33.969 1 64.88 696 ILE B N 1
ATOM 13347 C CA . ILE B 1 696 ? 12.969 45.25 34.875 1 64.88 696 ILE B CA 1
ATOM 13348 C C . ILE B 1 696 ? 14.156 45.844 35.656 1 64.88 696 ILE B C 1
ATOM 13350 O O . ILE B 1 696 ? 14.117 47 36.062 1 64.88 696 ILE B O 1
ATOM 13354 N N . GLY B 1 697 ? 15.367 45.312 35.5 1 57 697 GLY B N 1
ATOM 13355 C CA . GLY B 1 697 ? 16.609 45.875 36 1 57 697 GLY B CA 1
ATOM 13356 C C . GLY B 1 697 ? 16.734 45.812 37.5 1 57 697 GLY B C 1
ATOM 13357 O O . GLY B 1 697 ? 17.734 46.25 38.062 1 57 697 GLY B O 1
ATOM 13358 N N . ARG B 1 698 ? 15.594 45.562 38.281 1 64.5 698 ARG B N 1
ATOM 13359 C CA . ARG B 1 698 ? 15.664 45.5 39.719 1 64.5 698 ARG B CA 1
ATOM 13360 C C . ARG B 1 698 ? 15.961 44.094 40.219 1 64.5 698 ARG B C 1
ATOM 13362 O O . ARG B 1 698 ? 15.43 43.125 39.656 1 64.5 698 ARG B O 1
ATOM 13369 N N . LYS B 1 699 ? 16.828 44 41.062 1 68.62 699 LYS B N 1
ATOM 13370 C CA . LYS B 1 699 ? 17.203 42.719 41.625 1 68.62 699 LYS B CA 1
ATOM 13371 C C . LYS B 1 699 ? 16.094 42.156 42.5 1 68.62 699 LYS B C 1
ATOM 13373 O O . LYS B 1 699 ? 15.492 42.875 43.281 1 68.62 699 LYS B O 1
ATOM 13378 N N . VAL B 1 700 ? 15.633 41 42.375 1 72.06 700 VAL B N 1
ATOM 13379 C CA . VAL B 1 700 ? 14.633 40.312 43.156 1 72.06 700 VAL B CA 1
ATOM 13380 C C . VAL B 1 700 ? 15.141 40.156 44.594 1 72.06 700 VAL B C 1
ATOM 13382 O O . VAL B 1 700 ? 16.172 39.531 44.844 1 72.06 700 VAL B O 1
ATOM 13385 N N . THR B 1 701 ? 14.617 40.875 45.562 1 75.06 701 THR B N 1
ATOM 13386 C CA . THR B 1 701 ? 15.125 40.906 46.938 1 75.06 701 THR B CA 1
ATOM 13387 C C . THR B 1 701 ? 14.289 40 47.844 1 75.06 701 THR B C 1
ATOM 13389 O O . THR B 1 701 ? 14.75 39.562 48.906 1 75.06 701 THR B O 1
ATOM 13392 N N . ASP B 1 702 ? 13.023 39.656 47.594 1 79.31 702 ASP B N 1
ATOM 13393 C CA . ASP B 1 702 ? 12.164 38.781 48.375 1 79.31 702 ASP B CA 1
ATOM 13394 C C . ASP B 1 702 ? 12.664 37.344 48.344 1 79.31 702 ASP B C 1
ATOM 13396 O O . ASP B 1 702 ? 12.922 36.812 47.25 1 79.31 702 ASP B O 1
ATOM 13400 N N . PRO B 1 703 ? 12.992 36.812 49.406 1 79.44 703 PRO B N 1
ATOM 13401 C CA . PRO B 1 703 ? 13.562 35.469 49.469 1 79.44 703 PRO B CA 1
ATOM 13402 C C . PRO B 1 703 ? 12.703 34.438 48.75 1 79.44 703 PRO B C 1
ATOM 13404 O O . PRO B 1 703 ? 13.227 33.531 48.094 1 79.44 703 PRO B O 1
ATOM 13407 N N . ASN B 1 704 ? 11.469 34.562 48.812 1 77.88 704 ASN B N 1
ATOM 13408 C CA . ASN B 1 704 ? 10.602 33.625 48.094 1 77.88 704 ASN B CA 1
ATOM 13409 C C . ASN B 1 704 ? 10.68 33.812 46.594 1 77.88 704 ASN B C 1
ATOM 13411 O O . ASN B 1 704 ? 10.656 32.844 45.844 1 77.88 704 ASN B O 1
ATOM 13415 N N . ASN B 1 705 ? 10.883 35.031 46.219 1 82.88 705 ASN B N 1
ATOM 13416 C CA . ASN B 1 705 ? 10.977 35.344 44.781 1 82.88 705 ASN B CA 1
ATOM 13417 C C . ASN B 1 705 ? 12.32 34.906 44.219 1 82.88 705 ASN B C 1
ATOM 13419 O O . ASN B 1 705 ? 12.391 34.469 43.062 1 82.88 705 ASN B O 1
ATOM 13423 N N . ILE B 1 706 ? 13.25 35.031 45.062 1 82.44 706 ILE B N 1
ATOM 13424 C CA . ILE B 1 706 ? 14.578 34.594 44.656 1 82.44 706 ILE B CA 1
ATOM 13425 C C . ILE B 1 706 ? 14.555 33.094 44.406 1 82.44 706 ILE B C 1
ATOM 13427 O O . ILE B 1 706 ? 15.164 32.594 43.438 1 82.44 706 ILE B O 1
ATOM 13431 N N . LEU B 1 707 ? 13.836 32.375 45.188 1 82.31 707 LEU B N 1
ATOM 13432 C CA . LEU B 1 707 ? 13.742 30.922 45.031 1 82.31 707 LEU B CA 1
ATOM 13433 C C . LEU B 1 707 ? 13.031 30.531 43.75 1 82.31 707 LEU B C 1
ATOM 13435 O O . LEU B 1 707 ? 13.438 29.578 43.062 1 82.31 707 LEU B O 1
ATOM 13439 N N . ILE B 1 708 ? 12.086 31.25 43.406 1 84 708 ILE B N 1
ATOM 13440 C CA . ILE B 1 708 ? 11.305 30.953 42.219 1 84 708 ILE B CA 1
ATOM 13441 C C . ILE B 1 708 ? 12.164 31.188 40.969 1 84 708 ILE B C 1
ATOM 13443 O O . ILE B 1 708 ? 12.133 30.391 40.031 1 84 708 ILE B O 1
ATOM 13447 N N . VAL B 1 709 ? 12.906 32.281 41.094 1 84.31 709 VAL B N 1
ATOM 13448 C CA . VAL B 1 709 ? 13.758 32.625 39.969 1 84.31 709 VAL B CA 1
ATOM 13449 C C . VAL B 1 709 ? 14.859 31.562 39.812 1 84.31 709 VAL B C 1
ATOM 13451 O O . VAL B 1 709 ? 15.18 31.125 38.719 1 84.31 709 VAL B O 1
ATOM 13454 N N . LYS B 1 710 ? 15.367 31.188 40.906 1 82.69 710 LYS B N 1
ATOM 13455 C CA . LYS B 1 710 ? 16.375 30.141 40.875 1 82.69 710 LYS B CA 1
ATOM 13456 C C . LYS B 1 710 ? 15.812 28.828 40.375 1 82.69 710 LYS B C 1
ATOM 13458 O O . LYS B 1 710 ? 16.469 28.125 39.594 1 82.69 710 LYS B O 1
ATOM 13463 N N . ASP B 1 711 ? 14.641 28.5 40.719 1 83.44 711 ASP B N 1
ATOM 13464 C CA . ASP B 1 711 ? 13.969 27.297 40.25 1 83.44 711 ASP B CA 1
ATOM 13465 C C . ASP B 1 711 ? 13.727 27.375 38.719 1 83.44 711 ASP B C 1
ATOM 13467 O O . ASP B 1 711 ? 13.875 26.375 38.031 1 83.44 711 ASP B O 1
ATOM 13471 N N . ALA B 1 712 ? 13.352 28.516 38.312 1 81.88 712 ALA B N 1
ATOM 13472 C CA . ALA B 1 712 ? 13.102 28.703 36.875 1 81.88 712 ALA B CA 1
ATOM 13473 C C . ALA B 1 712 ? 14.367 28.484 36.062 1 81.88 712 ALA B C 1
ATOM 13475 O O . ALA B 1 712 ? 14.328 27.891 34.969 1 81.88 712 ALA B O 1
ATOM 13476 N N . GLU B 1 713 ? 15.453 29 36.688 1 79.25 713 GLU B N 1
ATOM 13477 C CA . GLU B 1 713 ? 16.734 28.844 36 1 79.25 713 GLU B CA 1
ATOM 13478 C C . GLU B 1 713 ? 17.156 27.375 35.969 1 79.25 713 GLU B C 1
ATOM 13480 O O . GLU B 1 713 ? 17.891 26.953 35.062 1 79.25 713 GLU B O 1
ATOM 13485 N N . SER B 1 714 ? 16.656 26.609 36.875 1 78 714 SER B N 1
ATOM 13486 C CA . SER B 1 714 ? 17.016 25.203 36.969 1 78 714 SER B CA 1
ATOM 13487 C C . SER B 1 714 ? 16 24.312 36.25 1 78 714 SER B C 1
ATOM 13489 O O . SER B 1 714 ? 16.109 23.094 36.25 1 78 714 SER B O 1
ATOM 13491 N N . THR B 1 715 ? 15.062 24.969 35.656 1 79.25 715 THR B N 1
ATOM 13492 C CA . THR B 1 715 ? 13.961 24.219 35.062 1 79.25 715 THR B CA 1
ATOM 13493 C C . THR B 1 715 ? 14.469 23.344 33.938 1 79.25 715 THR B C 1
ATOM 13495 O O . THR B 1 715 ? 14.07 22.172 33.812 1 79.25 715 THR B O 1
ATOM 13498 N N . GLU B 1 716 ? 15.305 23.922 33.156 1 71.06 716 GLU B N 1
ATOM 13499 C CA . GLU B 1 716 ? 15.844 23.141 32.031 1 71.06 716 GLU B CA 1
ATOM 13500 C C . GLU B 1 716 ? 16.594 21.922 32.531 1 71.06 716 GLU B C 1
ATOM 13502 O O . GLU B 1 716 ? 16.484 20.828 31.938 1 71.06 716 GLU B O 1
ATOM 13507 N N . LYS B 1 717 ? 17.375 22.156 33.469 1 72.31 717 LYS B N 1
ATOM 13508 C CA . LYS B 1 717 ? 18.141 21.062 34.062 1 72.31 717 LYS B CA 1
ATOM 13509 C C . LYS B 1 717 ? 17.219 19.984 34.625 1 72.31 717 LYS B C 1
ATOM 13511 O O . LYS B 1 717 ? 17.469 18.797 34.438 1 72.31 717 LYS B O 1
ATOM 13516 N N . VAL B 1 718 ? 16.219 20.438 35.281 1 77.81 718 VAL B N 1
ATOM 13517 C CA . VAL B 1 718 ? 15.289 19.484 35.906 1 77.81 718 VAL B CA 1
ATOM 13518 C C . VAL B 1 718 ? 14.523 18.734 34.812 1 77.81 718 VAL B C 1
ATOM 13520 O O . VAL B 1 718 ? 14.359 17.516 34.875 1 77.81 718 VAL B O 1
ATOM 13523 N N . ILE B 1 719 ? 14.039 19.469 33.844 1 76.44 719 ILE B N 1
ATOM 13524 C CA . ILE B 1 719 ? 13.273 18.828 32.781 1 76.44 719 ILE B CA 1
ATOM 13525 C C . ILE B 1 719 ? 14.172 17.844 32.031 1 76.44 719 ILE B C 1
ATOM 13527 O O . ILE B 1 719 ? 13.742 16.734 31.703 1 76.44 719 ILE B O 1
ATOM 13531 N N . GLY B 1 720 ? 15.391 18.375 31.766 1 72.06 720 GLY B N 1
ATOM 13532 C CA . GLY B 1 720 ? 16.344 17.422 31.203 1 72.06 720 GLY B CA 1
ATOM 13533 C C . GLY B 1 720 ? 16.578 16.219 32.094 1 72.06 720 GLY B C 1
ATOM 13534 O O . GLY B 1 720 ? 16.656 15.094 31.609 1 72.06 720 GLY B O 1
ATOM 13535 N N . GLY B 1 721 ? 16.734 16.547 33.375 1 75.81 721 GLY B N 1
ATOM 13536 C CA . GLY B 1 721 ? 16.906 15.461 34.312 1 75.81 721 GLY B CA 1
ATOM 13537 C C . GLY B 1 721 ? 15.727 14.508 34.344 1 75.81 721 GLY B C 1
ATOM 13538 O O . GLY B 1 721 ? 15.914 13.289 34.406 1 75.81 721 GLY B O 1
ATOM 13539 N N . ILE B 1 722 ? 14.539 15.07 34.312 1 80.31 722 ILE B N 1
ATOM 13540 C CA . ILE B 1 722 ? 13.328 14.266 34.312 1 80.31 722 ILE B CA 1
ATOM 13541 C C . ILE B 1 722 ? 13.266 13.391 33.062 1 80.31 722 ILE B C 1
ATOM 13543 O O . ILE B 1 722 ? 12.852 12.234 33.125 1 80.31 722 ILE B O 1
ATOM 13547 N N . HIS B 1 723 ? 13.68 13.914 32.031 1 76.06 723 HIS B N 1
ATOM 13548 C CA . HIS B 1 723 ? 13.734 13.125 30.812 1 76.06 723 HIS B CA 1
ATOM 13549 C C . HIS B 1 723 ? 14.727 11.977 30.938 1 76.06 723 HIS B C 1
ATOM 13551 O O . HIS B 1 723 ? 14.461 10.867 30.469 1 76.06 723 HIS B O 1
ATOM 13557 N N . LEU B 1 724 ? 15.875 12.367 31.516 1 75.38 724 LEU B N 1
ATOM 13558 C CA . LEU B 1 724 ? 16.859 11.32 31.734 1 75.38 724 LEU B CA 1
ATOM 13559 C C . LEU B 1 724 ? 16.328 10.234 32.656 1 75.38 724 LEU B C 1
ATOM 13561 O O . LEU B 1 724 ? 16.609 9.055 32.469 1 75.38 724 LEU B O 1
ATOM 13565 N N . ILE B 1 725 ? 15.633 10.711 33.625 1 81.69 725 ILE B N 1
ATOM 13566 C CA . ILE B 1 725 ? 14.992 9.758 34.531 1 81.69 725 ILE B CA 1
ATOM 13567 C C . ILE B 1 725 ? 14.039 8.859 33.719 1 81.69 725 ILE B C 1
ATOM 13569 O O . ILE B 1 725 ? 14.039 7.637 33.906 1 81.69 725 ILE B O 1
ATOM 13573 N N . LYS B 1 726 ? 13.258 9.516 32.938 1 83.31 726 LYS B N 1
ATOM 13574 C CA . LYS B 1 726 ? 12.32 8.742 32.125 1 83.31 726 LYS B CA 1
ATOM 13575 C C . LYS B 1 726 ? 13.055 7.727 31.25 1 83.31 726 LYS B C 1
ATOM 13577 O O . LYS B 1 726 ? 12.648 6.566 31.172 1 83.31 726 LYS B O 1
ATOM 13582 N N . GLU B 1 727 ? 14.07 8.195 30.641 1 78.12 727 GLU B N 1
ATOM 13583 C CA . GLU B 1 727 ? 14.836 7.293 29.781 1 78.12 727 GLU B CA 1
ATOM 13584 C C . GLU B 1 727 ? 15.438 6.145 30.578 1 78.12 727 GLU B C 1
ATOM 13586 O O . GLU B 1 727 ? 15.438 4.996 30.125 1 78.12 727 GLU B O 1
ATOM 13591 N N . SER B 1 728 ? 16.016 6.574 31.719 1 78.62 728 SER B N 1
ATOM 13592 C CA . SER B 1 728 ? 16.609 5.555 32.562 1 78.62 728 SER B CA 1
ATOM 13593 C C . SER B 1 728 ? 15.578 4.539 33.031 1 78.62 728 SER B C 1
ATOM 13595 O O . SER B 1 728 ? 15.836 3.334 33.031 1 78.62 728 SER B O 1
ATOM 13597 N N . ILE B 1 729 ? 14.508 5.074 33.438 1 85.81 729 ILE B N 1
ATOM 13598 C CA . ILE B 1 729 ? 13.453 4.191 33.906 1 85.81 729 ILE B CA 1
ATOM 13599 C C . ILE B 1 729 ? 12.898 3.365 32.75 1 85.81 729 ILE B C 1
ATOM 13601 O O . ILE B 1 729 ? 12.578 2.186 32.938 1 85.81 729 ILE B O 1
ATOM 13605 N N . HIS B 1 730 ? 12.734 4.02 31.688 1 84.62 730 HIS B N 1
ATOM 13606 C CA . HIS B 1 730 ? 12.273 3.273 30.531 1 84.62 730 HIS B CA 1
ATOM 13607 C C . HIS B 1 730 ? 13.242 2.15 30.172 1 84.62 730 HIS B C 1
ATOM 13609 O O . HIS B 1 730 ? 12.82 1.041 29.844 1 84.62 730 HIS B O 1
ATOM 13615 N N . ALA B 1 731 ? 14.508 2.521 30.203 1 79.25 731 ALA B N 1
ATOM 13616 C CA . ALA B 1 731 ? 15.523 1.494 29.953 1 79.25 731 ALA B CA 1
ATOM 13617 C C . ALA B 1 731 ? 15.406 0.365 30.984 1 79.25 731 ALA B C 1
ATOM 13619 O O . ALA B 1 731 ? 15.531 -0.812 30.625 1 79.25 731 ALA B O 1
ATOM 13620 N N . SER B 1 732 ? 15.25 0.833 32.219 1 83.5 732 SER B N 1
ATOM 13621 C CA . SER B 1 732 ? 15.086 -0.151 33.281 1 83.5 732 SER B CA 1
ATOM 13622 C C . SER B 1 732 ? 13.828 -0.99 33.062 1 83.5 732 SER B C 1
ATOM 13624 O O . SER B 1 732 ? 13.828 -2.195 33.344 1 83.5 732 SER B O 1
ATOM 13626 N N . LE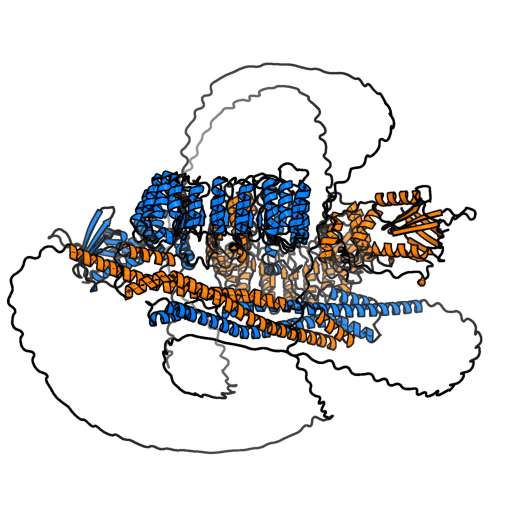U B 1 733 ? 12.789 -0.353 32.656 1 87.62 733 LEU B N 1
ATOM 13627 C CA . LEU B 1 733 ? 11.555 -1.066 32.344 1 87.62 733 LEU B CA 1
ATOM 13628 C C . LEU B 1 733 ? 11.781 -2.074 31.219 1 87.62 733 LEU B C 1
ATOM 13630 O O . LEU B 1 733 ? 11.328 -3.217 31.297 1 87.62 733 LEU B O 1
ATOM 13634 N N . GLU B 1 734 ? 12.398 -1.544 30.234 1 82.81 734 GLU B N 1
ATOM 13635 C CA . GLU B 1 734 ? 12.672 -2.42 29.094 1 82.81 734 GLU B CA 1
ATOM 13636 C C . GLU B 1 734 ? 13.469 -3.646 29.531 1 82.81 734 GLU B C 1
ATOM 13638 O O . GLU B 1 734 ? 13.188 -4.762 29.094 1 82.81 734 GLU B O 1
ATOM 13643 N N . MET B 1 735 ? 14.453 -3.336 30.391 1 80.94 735 MET B N 1
ATOM 13644 C CA . MET B 1 735 ? 15.273 -4.438 30.875 1 80.94 735 MET B CA 1
ATOM 13645 C C . MET B 1 735 ? 14.445 -5.418 31.688 1 80.94 735 MET B C 1
ATOM 13647 O O . MET B 1 735 ? 14.547 -6.633 31.5 1 80.94 735 MET B O 1
ATOM 13651 N N . GLU B 1 736 ? 13.734 -4.832 32.594 1 87.06 736 GLU B N 1
ATOM 13652 C CA . GLU B 1 736 ? 12.914 -5.68 33.469 1 87.06 736 GLU B CA 1
ATOM 13653 C C . GLU B 1 736 ? 11.828 -6.387 32.656 1 87.06 736 GLU B C 1
ATOM 13655 O O . GLU B 1 736 ? 11.555 -7.57 32.875 1 87.06 736 GLU B O 1
ATOM 13660 N N . LEU B 1 737 ? 11.18 -5.637 31.875 1 87.12 737 LEU B N 1
ATOM 13661 C CA . LEU B 1 737 ? 10.141 -6.191 31.016 1 87.12 737 LEU B CA 1
ATOM 13662 C C . LEU B 1 737 ? 10.703 -7.293 30.125 1 87.12 737 LEU B C 1
ATOM 13664 O O . LEU B 1 737 ? 10.086 -8.352 29.969 1 87.12 737 LEU B O 1
ATOM 13668 N N . ASN B 1 738 ? 11.828 -6.996 29.562 1 83.75 738 ASN B N 1
ATOM 13669 C CA . ASN B 1 738 ? 12.477 -8 28.734 1 83.75 738 ASN B CA 1
ATOM 13670 C C . ASN B 1 738 ? 12.812 -9.258 29.531 1 83.75 738 ASN B C 1
ATOM 13672 O O . ASN B 1 738 ? 12.672 -10.375 29.016 1 83.75 738 ASN B O 1
ATOM 13676 N N . GLN B 1 739 ? 13.305 -8.969 30.766 1 84.81 739 GLN B N 1
ATOM 13677 C CA . GLN B 1 739 ? 13.633 -10.117 31.594 1 84.81 739 GLN B CA 1
ATOM 13678 C C . GLN B 1 739 ? 12.383 -10.938 31.922 1 84.81 739 GLN B C 1
ATOM 13680 O O . GLN B 1 739 ? 12.406 -12.172 31.844 1 84.81 739 GLN B O 1
ATOM 13685 N N . LYS B 1 740 ? 11.359 -10.25 32.344 1 88.31 740 LYS B N 1
ATOM 13686 C CA . LYS B 1 740 ? 10.102 -10.938 32.625 1 88.31 740 LYS B CA 1
ATOM 13687 C C . LYS B 1 740 ? 9.562 -11.648 31.406 1 88.31 740 LYS B C 1
ATOM 13689 O O . LYS B 1 740 ? 9.008 -12.742 31.5 1 88.31 740 LYS B O 1
ATOM 13694 N N . LEU B 1 741 ? 9.664 -10.977 30.328 1 87.5 741 LEU B N 1
ATOM 13695 C CA . LEU B 1 741 ? 9.211 -11.555 29.062 1 87.5 741 LEU B CA 1
ATOM 13696 C C . LEU B 1 741 ? 10.07 -12.766 28.688 1 87.5 741 LEU B C 1
ATOM 13698 O O . LEU B 1 741 ? 9.555 -13.766 28.188 1 87.5 741 LEU B O 1
ATOM 13702 N N . LYS B 1 742 ? 11.344 -12.633 28.906 1 85 742 LYS B N 1
ATOM 13703 C CA . LYS B 1 742 ? 12.227 -13.773 28.641 1 85 742 LYS B CA 1
ATOM 13704 C C . LYS B 1 742 ? 11.836 -14.977 29.5 1 85 742 LYS B C 1
ATOM 13706 O O . LYS B 1 742 ? 11.836 -16.109 29.016 1 85 742 LYS B O 1
ATOM 13711 N N . ASP B 1 743 ? 11.586 -14.656 30.781 1 86.56 743 ASP B N 1
ATOM 13712 C CA . ASP B 1 743 ? 11.102 -15.727 31.656 1 86.56 743 ASP B CA 1
ATOM 13713 C C . ASP B 1 743 ? 9.789 -16.297 31.141 1 86.56 743 ASP B C 1
ATOM 13715 O O . ASP B 1 743 ? 9.57 -17.516 31.203 1 86.56 743 ASP B O 1
ATOM 13719 N N . PHE B 1 744 ? 9.016 -15.391 30.656 1 88.25 744 PHE B N 1
ATOM 13720 C CA . PHE B 1 744 ? 7.711 -15.805 30.156 1 88.25 744 PHE B CA 1
ATOM 13721 C C . PHE B 1 744 ? 7.852 -16.578 28.844 1 88.25 744 PHE B C 1
ATOM 13723 O O . PHE B 1 744 ? 7.02 -17.422 28.531 1 88.25 744 PHE B O 1
ATOM 13730 N N . VAL B 1 745 ? 8.852 -16.219 28.156 1 88.31 745 VAL B N 1
ATOM 13731 C CA . VAL B 1 745 ? 9.133 -16.953 26.922 1 88.31 745 VAL B CA 1
ATOM 13732 C C . VAL B 1 745 ? 9.258 -18.438 27.234 1 88.31 745 VAL B C 1
ATOM 13734 O O . VAL B 1 745 ? 8.719 -19.281 26.516 1 88.31 745 VAL B O 1
ATOM 13737 N N . GLN B 1 746 ? 9.906 -18.656 28.328 1 85.06 746 GLN B N 1
ATOM 13738 C CA . GLN B 1 746 ? 10.078 -20.062 28.719 1 85.06 746 GLN B CA 1
ATOM 13739 C C . GLN B 1 746 ? 8.742 -20.703 29.078 1 85.06 746 GLN B C 1
ATOM 13741 O O . GLN B 1 746 ? 8.484 -21.859 28.75 1 85.06 746 GLN B O 1
ATOM 13746 N N . VAL B 1 747 ? 7.934 -19.922 29.734 1 88.12 747 VAL B N 1
ATOM 13747 C CA . VAL B 1 747 ? 6.613 -20.406 30.109 1 88.12 747 VAL B CA 1
ATOM 13748 C C . VAL B 1 747 ? 5.797 -20.719 28.859 1 88.12 747 VAL B C 1
ATOM 13750 O O . VAL B 1 747 ? 5.16 -21.766 28.781 1 88.12 747 VAL B O 1
ATOM 13753 N N . VAL B 1 748 ? 5.812 -19.781 27.953 1 89 748 VAL B N 1
ATOM 13754 C CA . VAL B 1 748 ? 5.062 -19.953 26.719 1 89 748 VAL B CA 1
ATOM 13755 C C . VAL B 1 748 ? 5.625 -21.141 25.938 1 89 748 VAL B C 1
ATOM 13757 O O . VAL B 1 748 ? 4.871 -21.938 25.375 1 89 748 VAL B O 1
ATOM 13760 N N . ASN B 1 749 ? 6.895 -21.156 25.906 1 87.81 749 ASN B N 1
ATOM 13761 C CA . ASN B 1 749 ? 7.535 -22.281 25.234 1 87.81 749 ASN B CA 1
ATOM 13762 C C . ASN B 1 749 ? 7.098 -23.625 25.828 1 87.81 749 ASN B C 1
ATOM 13764 O O . ASN B 1 749 ? 6.816 -24.578 25.094 1 87.81 749 ASN B O 1
ATOM 13768 N N . ASP B 1 750 ? 7.039 -23.609 27.109 1 87.69 750 ASP B N 1
ATOM 13769 C CA . ASP B 1 750 ? 6.637 -24.828 27.797 1 87.69 750 ASP B CA 1
ATOM 13770 C C . ASP B 1 750 ? 5.184 -25.172 27.484 1 87.69 750 ASP B C 1
ATOM 13772 O O . ASP B 1 750 ? 4.848 -26.344 27.281 1 87.69 750 ASP B O 1
ATOM 13776 N N . VAL B 1 751 ? 4.379 -24.156 27.484 1 89 751 VAL B N 1
ATOM 13777 C CA . VAL B 1 751 ? 2.961 -24.375 27.219 1 89 751 VAL B CA 1
ATOM 13778 C C . VAL B 1 751 ? 2.781 -24.891 25.781 1 89 751 VAL B C 1
ATOM 13780 O O . VAL B 1 751 ? 2.039 -25.844 25.547 1 89 751 VAL B O 1
ATOM 13783 N N . ILE B 1 752 ? 3.42 -24.25 24.891 1 88.44 752 ILE B N 1
ATOM 13784 C CA . ILE B 1 752 ? 3.297 -24.641 23.484 1 88.44 752 ILE B CA 1
ATOM 13785 C C . ILE B 1 752 ? 3.85 -26.047 23.281 1 88.44 752 ILE B C 1
ATOM 13787 O O . ILE B 1 752 ? 3.227 -26.875 22.609 1 88.44 752 ILE B O 1
ATOM 13791 N N . ASN B 1 753 ? 4.973 -26.281 23.906 1 85.81 753 ASN B N 1
ATOM 13792 C CA . ASN B 1 753 ? 5.57 -27.609 23.781 1 85.81 753 ASN B CA 1
ATOM 13793 C C . ASN B 1 753 ? 4.699 -28.672 24.438 1 85.81 753 ASN B C 1
ATOM 13795 O O . ASN B 1 753 ? 4.559 -29.781 23.906 1 85.81 753 ASN B O 1
ATOM 13799 N N . ALA B 1 754 ? 4.164 -28.281 25.562 1 88.06 754 ALA B N 1
ATOM 13800 C CA . ALA B 1 754 ? 3.277 -29.203 26.25 1 88.06 754 ALA B CA 1
ATOM 13801 C C . ALA B 1 754 ? 2.057 -29.531 25.391 1 88.06 754 ALA B C 1
ATOM 13803 O O . ALA B 1 754 ? 1.649 -30.703 25.297 1 88.06 754 ALA B O 1
ATOM 13804 N N . LYS B 1 755 ? 1.519 -28.531 24.781 1 88.69 755 LYS B N 1
ATOM 13805 C CA . LYS B 1 755 ? 0.331 -28.75 23.969 1 88.69 755 LYS B CA 1
ATOM 13806 C C . LYS B 1 755 ? 0.682 -29.469 22.656 1 88.69 755 LYS B C 1
ATOM 13808 O O . LYS B 1 755 ? -0.107 -30.266 22.156 1 88.69 755 LYS B O 1
ATOM 13813 N N . LYS B 1 756 ? 1.82 -29.094 22.188 1 87.81 756 LYS B N 1
ATOM 13814 C CA . LYS B 1 756 ? 2.283 -29.844 21.016 1 87.81 756 LYS B CA 1
ATOM 13815 C C . LYS B 1 756 ? 2.449 -31.328 21.344 1 87.81 756 LYS B C 1
ATOM 13817 O O . LYS B 1 756 ? 2.035 -32.188 20.562 1 87.81 756 LYS B O 1
ATOM 13822 N N . ASN B 1 757 ? 3.033 -31.531 22.516 1 87.06 757 ASN B N 1
ATOM 13823 C CA . ASN B 1 757 ? 3.197 -32.906 22.969 1 87.06 757 ASN B CA 1
ATOM 13824 C C . ASN B 1 757 ? 1.851 -33.594 23.203 1 87.06 757 ASN B C 1
ATOM 13826 O O . ASN B 1 757 ? 1.664 -34.75 22.859 1 87.06 757 ASN B O 1
ATOM 13830 N N . GLU B 1 758 ? 0.996 -32.781 23.781 1 88.19 758 GLU B N 1
ATOM 13831 C CA . GLU B 1 758 ? -0.359 -33.281 23.984 1 88.19 758 GLU B CA 1
ATOM 13832 C C . GLU B 1 758 ? -1.033 -33.625 22.656 1 88.19 758 GLU B C 1
ATOM 13834 O O . GLU B 1 758 ? -1.685 -34.656 22.531 1 88.19 758 GLU B O 1
ATOM 13839 N N . MET B 1 759 ? -0.884 -32.75 21.703 1 88.81 759 MET B N 1
ATOM 13840 C CA . MET B 1 759 ? -1.439 -32.969 20.375 1 88.81 759 MET B CA 1
ATOM 13841 C C . MET B 1 759 ? -0.844 -34.219 19.734 1 88.81 759 MET B C 1
ATOM 13843 O O . MET B 1 759 ? -1.572 -35.062 19.188 1 88.81 759 MET B O 1
ATOM 13847 N N . THR B 1 760 ? 0.421 -34.312 19.828 1 88 760 THR B N 1
ATOM 13848 C CA . THR B 1 760 ? 1.112 -35.469 19.266 1 88 760 THR B CA 1
ATOM 13849 C C . THR B 1 760 ? 0.625 -36.75 19.906 1 88 760 THR B C 1
ATOM 13851 O O . THR B 1 760 ? 0.363 -37.75 19.203 1 88 760 THR B O 1
ATOM 13854 N N . GLN B 1 761 ? 0.486 -36.656 21.219 1 87.75 761 GLN B N 1
ATOM 13855 C CA . GLN B 1 761 ? 0.026 -37.844 21.938 1 87.75 761 GLN B CA 1
ATOM 13856 C C . GLN B 1 761 ? -1.396 -38.219 21.516 1 87.75 761 GLN B C 1
ATOM 13858 O O . GLN B 1 761 ? -1.702 -39.375 21.328 1 87.75 761 GLN B O 1
ATOM 13863 N N . GLN B 1 762 ? -2.211 -37.188 21.375 1 86.94 762 GLN B N 1
ATOM 13864 C CA . GLN B 1 762 ? -3.594 -37.438 20.984 1 86.94 762 GLN B CA 1
ATOM 13865 C C . GLN B 1 762 ? -3.676 -37.969 19.547 1 86.94 762 GLN B C 1
ATOM 13867 O O . GLN B 1 762 ? -4.5 -38.812 19.234 1 86.94 762 GLN B O 1
ATOM 13872 N N . ILE B 1 763 ? -2.883 -37.375 18.734 1 86.94 763 ILE B N 1
ATOM 13873 C CA . ILE B 1 763 ? -2.818 -37.844 17.344 1 86.94 763 ILE B CA 1
ATOM 13874 C C . ILE B 1 763 ? -2.383 -39.312 17.297 1 86.94 763 ILE B C 1
ATOM 13876 O O . ILE B 1 763 ? -2.992 -40.125 16.594 1 86.94 763 ILE B O 1
ATOM 13880 N N . LEU B 1 764 ? -1.356 -39.656 18.094 1 86.94 764 LEU B N 1
ATOM 13881 C CA . LEU B 1 764 ? -0.841 -41 18.125 1 86.94 764 LEU B CA 1
ATOM 13882 C C . LEU B 1 764 ? -1.887 -41.969 18.688 1 86.94 764 LEU B C 1
ATOM 13884 O O . LEU B 1 764 ? -2.053 -43.094 18.172 1 86.94 764 LEU B O 1
ATOM 13888 N N . GLU B 1 765 ? -2.566 -41.469 19.656 1 86.38 765 GLU B N 1
ATOM 13889 C CA . GLU B 1 765 ? -3.625 -42.281 20.234 1 86.38 765 GLU B CA 1
ATOM 13890 C C . GLU B 1 765 ? -4.762 -42.531 19.234 1 86.38 765 GLU B C 1
ATOM 13892 O O . GLU B 1 765 ? -5.285 -43.625 19.125 1 86.38 765 GLU B O 1
ATOM 13897 N N . SER B 1 766 ? -5.121 -41.438 18.562 1 84.25 766 SER B N 1
ATOM 13898 C CA . SER B 1 766 ? -6.172 -41.562 17.562 1 84.25 766 SER B CA 1
ATOM 13899 C C . SER B 1 766 ? -5.77 -42.5 16.438 1 84.25 766 SER B C 1
ATOM 13901 O O . SER B 1 766 ? -6.57 -43.312 15.977 1 84.25 766 SER B O 1
ATOM 13903 N N . MET B 1 767 ? -4.582 -42.438 16.031 1 83.56 767 MET B N 1
ATOM 13904 C CA . MET B 1 767 ? -4.066 -43.281 14.969 1 83.56 767 MET B CA 1
ATOM 13905 C C . MET B 1 767 ? -3.953 -44.719 15.43 1 83.56 767 MET B C 1
ATOM 13907 O O . MET B 1 767 ? -4.328 -45.656 14.711 1 83.56 767 MET B O 1
ATOM 13911 N N . GLN B 1 768 ? -3.469 -44.875 16.672 1 82 768 GLN B N 1
ATOM 13912 C CA . GLN B 1 768 ? -3.293 -46.219 17.219 1 82 768 GLN B CA 1
ATOM 13913 C C . GLN B 1 768 ? -4.637 -46.906 17.422 1 82 768 GLN B C 1
ATOM 13915 O O . GLN B 1 768 ? -4.754 -48.125 17.219 1 82 768 GLN B O 1
ATOM 13920 N N . ASN B 1 769 ? -5.605 -46.094 17.719 1 81.19 769 ASN B N 1
ATOM 13921 C CA . ASN B 1 769 ? -6.93 -46.656 17.984 1 81.19 769 ASN B CA 1
ATOM 13922 C C . ASN B 1 769 ? -7.668 -47 16.688 1 81.19 769 ASN B C 1
ATOM 13924 O O . ASN B 1 769 ? -8.5 -47.906 16.656 1 81.19 769 ASN B O 1
ATOM 13928 N N . THR B 1 770 ? -7.32 -46.219 15.602 1 81.88 770 THR B N 1
ATOM 13929 C CA . THR B 1 770 ? -8.094 -46.375 14.375 1 81.88 770 THR B CA 1
ATOM 13930 C C . THR B 1 770 ? -7.352 -47.281 13.375 1 81.88 770 THR B C 1
ATOM 13932 O O . THR B 1 770 ? -7.953 -48.125 12.734 1 81.88 770 THR B O 1
ATOM 13935 N N . PHE B 1 771 ? -6.051 -47 13.305 1 83.31 771 PHE B N 1
ATOM 13936 C CA . PHE B 1 771 ? -5.277 -47.781 12.328 1 83.31 771 PHE B CA 1
ATOM 13937 C C . PHE B 1 771 ? -4.699 -49.031 12.953 1 83.31 771 PHE B C 1
ATOM 13939 O O . PHE B 1 771 ? -3.801 -48.969 13.797 1 83.31 771 PHE B O 1
ATOM 13946 N N . GLN B 1 772 ? -5.129 -50.125 12.539 1 79.94 772 GLN B N 1
ATOM 13947 C CA . GLN B 1 772 ? -4.711 -51.375 13.102 1 79.94 772 GLN B CA 1
ATOM 13948 C C . GLN B 1 772 ? -3.498 -51.938 12.367 1 79.94 772 GLN B C 1
ATOM 13950 O O . GLN B 1 772 ? -2.76 -52.781 12.914 1 79.94 772 GLN B O 1
ATOM 13955 N N . SER B 1 773 ? -3.301 -51.5 11.141 1 79.06 773 SER B N 1
ATOM 13956 C CA . SER B 1 773 ? -2.188 -52.031 10.352 1 79.06 773 SER B CA 1
ATOM 13957 C C . SER B 1 773 ? -0.87 -51.375 10.766 1 79.06 773 SER B C 1
ATOM 13959 O O . SER B 1 773 ? 0.206 -51.875 10.414 1 79.06 773 SER B O 1
ATOM 13961 N N . MET B 1 774 ? -0.917 -50.25 11.508 1 79.12 774 MET B N 1
ATOM 13962 C CA . MET B 1 774 ? 0.298 -49.562 11.906 1 79.12 774 MET B CA 1
ATOM 13963 C C . MET B 1 774 ? 0.875 -50.125 13.188 1 79.12 774 MET B C 1
ATOM 13965 O O . MET B 1 774 ? 0.211 -50.156 14.227 1 79.12 774 MET B O 1
ATOM 13969 N N . ASP B 1 775 ? 2.055 -50.719 13.016 1 78.81 775 ASP B N 1
ATOM 13970 C CA . ASP B 1 775 ? 2.688 -51.406 14.141 1 78.81 775 ASP B CA 1
ATOM 13971 C C . ASP B 1 775 ? 3.219 -50.375 15.156 1 78.81 775 ASP B C 1
ATOM 13973 O O . ASP B 1 775 ? 3.271 -49.188 14.875 1 78.81 775 ASP B O 1
ATOM 13977 N N . GLY B 1 776 ? 3.533 -50.844 16.344 1 76.25 776 GLY B N 1
ATOM 13978 C CA . GLY B 1 776 ? 4.043 -50.031 17.438 1 76.25 776 GLY B CA 1
ATOM 13979 C C . GLY B 1 776 ? 5.27 -49.219 17.078 1 76.25 776 GLY B C 1
ATOM 13980 O O . GLY B 1 776 ? 5.301 -48 17.266 1 76.25 776 GLY B O 1
ATOM 13981 N N . PRO B 1 777 ? 6.195 -49.875 16.375 1 78.12 777 PRO B N 1
ATOM 13982 C CA . PRO B 1 777 ? 7.383 -49.125 15.977 1 78.12 777 PRO B CA 1
ATOM 13983 C C . PRO B 1 777 ? 7.07 -48.031 14.953 1 78.12 777 PRO B C 1
ATOM 13985 O O . PRO B 1 777 ? 7.711 -46.969 14.961 1 78.12 777 PRO B O 1
ATOM 13988 N N . THR B 1 778 ? 6.055 -48.219 14.07 1 81.56 778 THR B N 1
ATOM 13989 C CA . THR B 1 778 ? 5.668 -47.219 13.086 1 81.56 778 THR B CA 1
ATOM 13990 C C . THR B 1 778 ? 5.102 -45.969 13.781 1 81.56 778 THR B C 1
ATOM 13992 O O . THR B 1 778 ? 5.402 -44.844 13.383 1 81.56 778 THR B O 1
ATOM 13995 N N . ILE B 1 779 ? 4.375 -46.219 14.75 1 84.25 779 ILE B N 1
ATOM 13996 C CA . ILE B 1 779 ? 3.775 -45.125 15.5 1 84.25 779 ILE B CA 1
ATOM 13997 C C . ILE B 1 779 ? 4.855 -44.375 16.281 1 84.25 779 ILE B C 1
ATOM 13999 O O . ILE B 1 779 ? 4.82 -43.156 16.375 1 84.25 779 ILE B O 1
ATOM 14003 N N . LYS B 1 780 ? 5.805 -45.094 16.812 1 80.56 780 LYS B N 1
ATOM 14004 C CA . LYS B 1 780 ? 6.91 -44.469 17.516 1 80.56 780 LYS B CA 1
ATOM 14005 C C . LYS B 1 780 ? 7.758 -43.625 16.562 1 80.56 780 LYS B C 1
ATOM 14007 O O . LYS B 1 780 ? 8.219 -42.531 16.938 1 80.56 780 LYS B O 1
ATOM 14012 N N . ARG B 1 781 ? 7.949 -44.125 15.359 1 80.25 781 ARG B N 1
ATOM 14013 C CA . ARG B 1 781 ? 8.688 -43.375 14.352 1 80.25 781 ARG B CA 1
ATOM 14014 C C . ARG B 1 781 ? 7.957 -42.094 14 1 80.25 781 ARG B C 1
ATOM 14016 O O . ARG B 1 781 ? 8.594 -41.031 13.797 1 80.25 781 ARG B O 1
ATOM 14023 N N . LEU B 1 782 ? 6.656 -42.281 13.812 1 86 782 LEU B N 1
ATOM 14024 C CA . LEU B 1 782 ? 5.863 -41.094 13.539 1 86 782 LEU B CA 1
ATOM 14025 C C . LEU B 1 782 ? 6.02 -40.062 14.648 1 86 782 LEU B C 1
ATOM 14027 O O . LEU B 1 782 ? 6.184 -38.875 14.383 1 86 782 LEU B O 1
ATOM 14031 N N . ALA B 1 783 ? 5.957 -40.5 15.906 1 84.56 783 ALA B N 1
ATOM 14032 C CA . ALA B 1 783 ? 6.129 -39.625 17.047 1 84.56 783 ALA B CA 1
ATOM 14033 C C . ALA B 1 783 ? 7.473 -38.875 16.984 1 84.56 783 ALA B C 1
ATOM 14035 O O . ALA B 1 783 ? 7.543 -37.688 17.219 1 84.56 783 ALA B O 1
ATOM 14036 N N . THR B 1 784 ? 8.484 -39.656 16.625 1 80.06 784 THR B N 1
ATOM 14037 C CA . THR B 1 784 ? 9.82 -39.094 16.531 1 80.06 784 THR B CA 1
ATOM 14038 C C . THR B 1 784 ? 9.906 -38.094 15.359 1 80.06 784 THR B C 1
ATOM 14040 O O . THR B 1 784 ? 10.562 -37.062 15.453 1 80.06 784 THR B O 1
ATOM 14043 N N . THR B 1 785 ? 9.227 -38.469 14.25 1 79.38 785 THR B N 1
ATOM 14044 C CA . THR B 1 785 ? 9.25 -37.594 13.07 1 79.38 785 THR B CA 1
ATOM 14045 C C . THR B 1 785 ? 8.539 -36.281 13.352 1 79.38 785 THR B C 1
ATOM 14047 O O . THR B 1 785 ? 8.977 -35.219 12.891 1 79.38 785 THR B O 1
ATOM 14050 N N . ILE B 1 786 ? 7.488 -36.406 14.008 1 82.5 786 ILE B N 1
ATOM 14051 C CA . ILE B 1 786 ? 6.758 -35.188 14.352 1 82.5 786 ILE B CA 1
ATOM 14052 C C . ILE B 1 786 ? 7.594 -34.312 15.297 1 82.5 786 ILE B C 1
ATOM 14054 O O . ILE B 1 786 ? 7.691 -33.125 15.125 1 82.5 786 ILE B O 1
ATOM 14058 N N . GLN B 1 787 ? 8.195 -34.969 16.281 1 77.81 787 GLN B N 1
ATOM 14059 C CA . GLN B 1 787 ? 8.945 -34.25 17.312 1 77.81 787 GLN B CA 1
ATOM 14060 C C . GLN B 1 787 ? 10.141 -33.531 16.719 1 77.81 787 GLN B C 1
ATOM 14062 O O . GLN B 1 787 ? 10.406 -32.375 17.078 1 77.81 787 GLN B O 1
ATOM 14067 N N . TYR B 1 788 ? 10.75 -34.25 15.719 1 72.25 788 TYR B N 1
ATOM 14068 C CA . TYR B 1 788 ? 11.977 -33.656 15.211 1 72.25 788 TYR B CA 1
ATOM 14069 C C . TYR B 1 788 ? 11.742 -33 13.852 1 72.25 788 TYR B C 1
ATOM 14071 O O . TYR B 1 788 ? 12.539 -32.156 13.414 1 72.25 788 TYR B O 1
ATOM 14079 N N . GLY B 1 789 ? 10.688 -33.406 13.195 1 71.25 789 GLY B N 1
ATOM 14080 C CA . GLY B 1 789 ? 10.445 -32.906 11.852 1 71.25 789 GLY B CA 1
ATOM 14081 C C . GLY B 1 789 ? 9.531 -31.688 11.82 1 71.25 789 GLY B C 1
ATOM 14082 O O . GLY B 1 789 ? 9.508 -30.938 10.836 1 71.25 789 GLY B O 1
ATOM 14083 N N . SER B 1 790 ? 8.734 -31.547 12.742 1 73.25 790 SER B N 1
ATOM 14084 C CA . SER B 1 790 ? 7.746 -30.469 12.719 1 73.25 790 SER B CA 1
ATOM 14085 C C . SER B 1 790 ? 8.375 -29.141 13.102 1 73.25 790 SER B C 1
ATOM 14087 O O . SER B 1 790 ? 9.391 -29.094 13.805 1 73.25 790 SER B O 1
ATOM 14089 N N . LYS B 1 791 ? 7.773 -28.141 12.516 1 74 791 LYS B N 1
ATOM 14090 C CA . LYS B 1 791 ? 8.227 -26.797 12.852 1 74 791 LYS B CA 1
ATOM 14091 C C . LYS B 1 791 ? 7.957 -26.484 14.32 1 74 791 LYS B C 1
ATOM 14093 O O . LYS B 1 791 ? 6.914 -26.844 14.859 1 74 791 LYS B O 1
ATOM 14098 N N . ASP B 1 792 ? 8.984 -26.25 14.922 1 74.19 792 ASP B N 1
ATOM 14099 C CA . ASP B 1 792 ? 8.82 -25.781 16.297 1 74.19 792 ASP B CA 1
ATOM 14100 C C . ASP B 1 792 ? 8.805 -24.25 16.375 1 74.19 792 ASP B C 1
ATOM 14102 O O . ASP B 1 792 ? 9.344 -23.578 15.484 1 74.19 792 ASP B O 1
ATOM 14106 N N . VAL B 1 793 ? 7.953 -23.875 17.188 1 74.62 793 VAL B N 1
ATOM 14107 C CA . VAL B 1 793 ? 8.078 -22.453 17.484 1 74.62 793 VAL B CA 1
ATOM 14108 C C . VAL B 1 793 ? 9.383 -22.188 18.234 1 74.62 793 VAL B C 1
ATOM 14110 O O . VAL B 1 793 ? 9.539 -22.594 19.375 1 74.62 793 VAL B O 1
ATOM 14113 N N . ASP B 1 794 ? 10.312 -21.812 17.422 1 75.06 794 ASP B N 1
ATOM 14114 C CA . ASP B 1 794 ? 11.625 -21.547 17.984 1 75.06 794 ASP B CA 1
ATOM 14115 C C . ASP B 1 794 ? 11.547 -20.516 19.109 1 75.06 794 ASP B C 1
ATOM 14117 O O . ASP B 1 794 ? 10.719 -19.609 19.062 1 75.06 794 ASP B O 1
ATOM 14121 N N . GLU B 1 795 ? 12.219 -20.938 20.141 1 79.44 795 GLU B N 1
ATOM 14122 C CA . GLU B 1 795 ? 12.289 -20.031 21.281 1 79.44 795 GLU B CA 1
ATOM 14123 C C . GLU B 1 795 ? 12.656 -18.625 20.828 1 79.44 795 GLU B C 1
ATOM 14125 O O . GLU B 1 795 ? 12.172 -17.641 21.391 1 79.44 795 GLU B O 1
ATOM 14130 N N . GLN B 1 796 ? 13.391 -18.594 19.828 1 75.88 796 GLN B N 1
ATOM 14131 C CA . GLN B 1 796 ? 13.805 -17.281 19.328 1 75.88 796 GLN B CA 1
ATOM 14132 C C . GLN B 1 796 ? 12.633 -16.547 18.703 1 75.88 796 GLN B C 1
ATOM 14134 O O . GLN B 1 796 ? 12.539 -15.312 18.797 1 75.88 796 GLN B O 1
ATOM 14139 N N . GLN B 1 797 ? 11.734 -17.328 18.141 1 76.38 797 GLN B N 1
ATOM 14140 C CA . GLN B 1 797 ? 10.547 -16.703 17.531 1 76.38 797 GLN B CA 1
ATOM 14141 C C . GLN B 1 797 ? 9.609 -16.172 18.609 1 76.38 797 GLN B C 1
ATOM 14143 O O . GLN B 1 797 ? 9.031 -15.094 18.453 1 76.38 797 GLN B O 1
ATOM 14148 N N . ILE B 1 798 ? 9.523 -17.031 19.562 1 84.5 798 ILE B N 1
ATOM 14149 C CA . ILE B 1 798 ? 8.711 -16.594 20.703 1 84.5 798 ILE B CA 1
ATOM 14150 C C . ILE B 1 798 ? 9.32 -15.359 21.344 1 84.5 798 ILE B C 1
ATOM 14152 O O . ILE B 1 798 ? 8.609 -14.398 21.656 1 84.5 798 ILE B O 1
ATOM 14156 N N . HIS B 1 799 ? 10.625 -15.453 21.391 1 82.56 799 HIS B N 1
ATOM 14157 C CA . HIS B 1 799 ? 11.352 -14.32 21.938 1 82.56 799 HIS B CA 1
ATOM 14158 C C . HIS B 1 799 ? 11.148 -13.07 21.094 1 82.56 799 HIS B C 1
ATOM 14160 O O . HIS B 1 799 ? 10.906 -11.984 21.625 1 82.56 799 HIS B O 1
ATOM 14166 N N . SER B 1 800 ? 11.188 -13.336 19.844 1 78.31 800 SER B N 1
ATOM 14167 C CA . SER B 1 800 ? 11.031 -12.211 18.922 1 78.31 800 SER B CA 1
ATOM 14168 C C . SER B 1 800 ? 9.617 -11.625 19.016 1 78.31 800 SER B C 1
ATOM 14170 O O . SER B 1 800 ? 9.445 -10.406 19.016 1 78.31 800 SER B O 1
ATOM 14172 N N . THR B 1 801 ? 8.656 -12.445 19.109 1 80 801 THR B N 1
ATOM 14173 C CA . THR B 1 801 ? 7.27 -12.008 19.156 1 80 801 THR B CA 1
ATOM 14174 C C . THR B 1 801 ? 6.969 -11.312 20.469 1 80 801 THR B C 1
ATOM 14176 O O . THR B 1 801 ? 6.316 -10.266 20.5 1 80 801 THR B O 1
ATOM 14179 N N . LEU B 1 802 ? 7.488 -11.922 21.469 1 84.31 802 LEU B N 1
ATOM 14180 C CA . LEU B 1 802 ? 7.145 -11.406 22.797 1 84.31 802 LEU B CA 1
ATOM 14181 C C . LEU B 1 802 ? 8.055 -10.25 23.172 1 84.31 802 LEU B C 1
ATOM 14183 O O . LEU B 1 802 ? 7.582 -9.195 23.609 1 84.31 802 LEU B O 1
ATOM 14187 N N . VAL B 1 803 ? 9.32 -10.461 23 1 80.5 803 VAL B N 1
ATOM 14188 C CA . VAL B 1 803 ? 10.273 -9.469 23.484 1 80.5 803 VAL B CA 1
ATOM 14189 C C . VAL B 1 803 ? 10.43 -8.352 22.453 1 80.5 803 VAL B C 1
ATOM 14191 O O . VAL B 1 803 ? 10.219 -7.176 22.766 1 80.5 803 VAL B O 1
ATOM 14194 N N . LYS B 1 804 ? 10.656 -8.789 21.219 1 71.06 804 LYS B N 1
ATOM 14195 C CA . LYS B 1 804 ? 10.914 -7.781 20.203 1 71.06 804 LYS B CA 1
ATOM 14196 C C . LYS B 1 804 ? 9.602 -7.203 19.672 1 71.06 804 LYS B C 1
ATOM 14198 O O . LYS B 1 804 ? 9.57 -6.055 19.219 1 71.06 804 LYS B O 1
ATOM 14203 N N . GLY B 1 805 ? 8.578 -8.016 19.703 1 75.81 805 GLY B N 1
ATOM 14204 C CA . GLY B 1 805 ? 7.293 -7.551 19.219 1 75.81 805 GLY B CA 1
ATOM 14205 C C . GLY B 1 805 ? 6.457 -6.879 20.297 1 75.81 805 GLY B C 1
ATOM 14206 O O . GLY B 1 805 ? 6.461 -5.652 20.422 1 75.81 805 GLY B O 1
ATOM 14207 N N . ALA B 1 806 ? 5.785 -7.754 21.078 1 79.31 806 ALA B N 1
ATOM 14208 C CA . ALA B 1 806 ? 4.891 -7.262 22.125 1 79.31 806 ALA B CA 1
ATOM 14209 C C . ALA B 1 806 ? 5.652 -6.426 23.141 1 79.31 806 ALA B C 1
ATOM 14211 O O . ALA B 1 806 ? 5.148 -5.406 23.625 1 79.31 806 ALA B O 1
ATOM 14212 N N . GLY B 1 807 ? 6.789 -6.922 23.438 1 81.06 807 GLY B N 1
ATOM 14213 C CA . GLY B 1 807 ? 7.609 -6.176 24.375 1 81.06 807 GLY B CA 1
ATOM 14214 C C . GLY B 1 807 ? 7.938 -4.773 23.906 1 81.06 807 GLY B C 1
ATOM 14215 O O . GLY B 1 807 ? 7.867 -3.82 24.688 1 81.06 807 GLY B O 1
ATOM 14216 N N . ALA B 1 808 ? 8.336 -4.762 22.703 1 74.38 808 ALA B N 1
ATOM 14217 C CA . ALA B 1 808 ? 8.656 -3.449 22.141 1 74.38 808 ALA B CA 1
ATOM 14218 C C . ALA B 1 808 ? 7.426 -2.547 22.125 1 74.38 808 ALA B C 1
ATOM 14220 O O . ALA B 1 808 ? 7.516 -1.356 22.438 1 74.38 808 ALA B O 1
ATOM 14221 N N . GLU B 1 809 ? 6.309 -3.154 21.734 1 76.44 809 GLU B N 1
ATOM 14222 C CA . GLU B 1 809 ? 5.062 -2.395 21.719 1 76.44 809 GLU B CA 1
ATOM 14223 C C . GLU B 1 809 ? 4.684 -1.917 23.125 1 76.44 809 GLU B C 1
ATOM 14225 O O . GLU B 1 809 ? 4.273 -0.769 23.297 1 76.44 809 GLU B O 1
ATOM 14230 N N . LEU B 1 810 ? 4.77 -2.82 24 1 83.12 810 LEU B N 1
ATOM 14231 C CA . LEU B 1 810 ? 4.445 -2.477 25.391 1 83.12 810 LEU B CA 1
ATOM 14232 C C . LEU B 1 810 ? 5.41 -1.425 25.922 1 83.12 810 LEU B C 1
ATOM 14234 O O . LEU B 1 810 ? 5.004 -0.513 26.641 1 83.12 810 LEU B O 1
ATOM 14238 N N . SER B 1 811 ? 6.637 -1.679 25.5 1 81.19 811 SER B N 1
ATOM 14239 C CA . SER B 1 811 ? 7.625 -0.677 25.891 1 81.19 811 SER B CA 1
ATOM 14240 C C . SER B 1 811 ? 7.285 0.689 25.297 1 81.19 811 SER B C 1
ATOM 14242 O O . SER B 1 811 ? 7.41 1.71 25.984 1 81.19 811 SER B O 1
ATOM 14244 N N . SER B 1 812 ? 6.836 0.587 24.109 1 75.88 812 SER B N 1
ATOM 14245 C CA . SER B 1 812 ? 6.461 1.833 23.453 1 75.88 812 SER B CA 1
ATOM 14246 C C . SER B 1 812 ? 5.242 2.465 24.109 1 75.88 812 SER B C 1
ATOM 14248 O O . SER B 1 812 ? 5.191 3.682 24.297 1 75.88 812 SER B O 1
ATOM 14250 N N . ARG B 1 813 ? 4.348 1.617 24.422 1 78.06 813 ARG B N 1
ATOM 14251 C CA . ARG B 1 813 ? 3.162 2.121 25.109 1 78.06 813 ARG B CA 1
ATOM 14252 C C . ARG B 1 813 ? 3.518 2.688 26.484 1 78.06 813 ARG B C 1
ATOM 14254 O O . ARG B 1 813 ? 2.984 3.721 26.891 1 78.06 813 ARG B O 1
ATOM 14261 N N . ALA B 1 814 ? 4.297 1.937 27.109 1 83.88 814 ALA B N 1
ATOM 14262 C CA . ALA B 1 814 ? 4.773 2.428 28.391 1 83.88 814 ALA B CA 1
ATOM 14263 C C . ALA B 1 814 ? 5.531 3.742 28.234 1 83.88 814 ALA B C 1
ATOM 14265 O O . ALA B 1 814 ? 5.398 4.648 29.062 1 83.88 814 ALA B O 1
ATOM 14266 N N . HIS B 1 815 ? 6.23 3.645 27.141 1 79.19 815 HIS B N 1
ATOM 14267 C CA . HIS B 1 815 ? 6.977 4.863 26.859 1 79.19 815 HIS B CA 1
ATOM 14268 C C . HIS B 1 815 ? 6.035 6.055 26.672 1 79.19 815 HIS B C 1
ATOM 14270 O O . HIS B 1 815 ? 6.289 7.137 27.219 1 79.19 815 HIS B O 1
ATOM 14276 N N . GLU B 1 816 ? 5.016 5.746 26 1 75.31 816 GLU B N 1
ATOM 14277 C CA . GLU B 1 816 ? 4.02 6.793 25.812 1 75.31 816 GLU B CA 1
ATOM 14278 C C . GLU B 1 816 ? 3.424 7.242 27.141 1 75.31 816 GLU B C 1
ATOM 14280 O O . GLU B 1 816 ? 3.193 8.438 27.359 1 75.31 816 GLU B O 1
ATOM 14285 N N . CYS B 1 817 ? 3.174 6.27 27.875 1 79.75 817 CYS B N 1
ATOM 14286 C CA . CYS B 1 817 ? 2.639 6.582 29.203 1 79.75 817 CYS B CA 1
ATOM 14287 C C . CYS B 1 817 ? 3.635 7.398 30.016 1 79.75 817 CYS B C 1
ATOM 14289 O O . CYS B 1 817 ? 3.252 8.352 30.688 1 79.75 817 CYS B O 1
ATOM 14291 N N . PHE B 1 818 ? 4.836 7.02 29.906 1 83.38 818 PHE B N 1
ATOM 14292 C CA . PHE B 1 818 ? 5.879 7.75 30.609 1 83.38 818 PHE B CA 1
ATOM 14293 C C . PHE B 1 818 ? 6.004 9.172 30.078 1 83.38 818 PHE B C 1
ATOM 14295 O O . PHE B 1 818 ? 6.184 10.117 30.859 1 83.38 818 PHE B O 1
ATOM 14302 N N . ILE B 1 819 ? 5.848 9.156 28.797 1 75.62 819 ILE B N 1
ATOM 14303 C CA . ILE B 1 819 ? 5.914 10.477 28.172 1 75.62 819 ILE B CA 1
ATOM 14304 C C . ILE B 1 819 ? 4.738 11.328 28.656 1 75.62 819 ILE B C 1
ATOM 14306 O O . ILE B 1 819 ? 4.902 12.516 28.938 1 75.62 819 ILE B O 1
ATOM 14310 N N . SER B 1 820 ? 3.621 10.633 28.734 1 76.94 820 SER B N 1
ATOM 14311 C CA . SER B 1 820 ? 2.447 11.344 29.234 1 76.94 820 SER B CA 1
ATOM 14312 C C . SER B 1 820 ? 2.676 11.859 30.656 1 76.94 820 SER B C 1
ATOM 14314 O O . SER B 1 820 ? 2.318 12.992 30.969 1 76.94 820 SER B O 1
ATOM 14316 N N . ALA B 1 821 ? 3.189 11.008 31.422 1 80.62 821 ALA B N 1
ATOM 14317 C CA . ALA B 1 821 ? 3.514 11.414 32.781 1 80.62 821 ALA B CA 1
ATOM 14318 C C . ALA B 1 821 ? 4.543 12.539 32.781 1 80.62 821 ALA B C 1
ATOM 14320 O O . ALA B 1 821 ? 4.426 13.484 33.562 1 80.62 821 ALA B O 1
ATOM 14321 N N . LEU B 1 822 ? 5.445 12.32 31.953 1 79.81 822 LEU B N 1
ATOM 14322 C CA . LEU B 1 822 ? 6.48 13.344 31.828 1 79.81 822 LEU B CA 1
ATOM 14323 C C . LEU B 1 822 ? 5.883 14.664 31.359 1 79.81 822 LEU B C 1
ATOM 14325 O O . LEU B 1 822 ? 6.273 15.734 31.844 1 79.81 822 LEU B O 1
ATOM 14329 N N . ASP B 1 823 ? 5.008 14.508 30.469 1 75.56 823 ASP B N 1
ATOM 14330 C CA . ASP B 1 823 ? 4.352 15.711 29.953 1 75.56 823 ASP B CA 1
ATOM 14331 C C . ASP B 1 823 ? 3.582 16.438 31.047 1 75.56 823 ASP B C 1
ATOM 14333 O O . ASP B 1 823 ? 3.635 17.656 31.141 1 75.56 823 ASP B O 1
ATOM 14337 N N . ILE B 1 824 ? 2.92 15.664 31.797 1 78.94 824 ILE B N 1
ATOM 14338 C CA . ILE B 1 824 ? 2.166 16.234 32.906 1 78.94 824 ILE B CA 1
ATOM 14339 C C . ILE B 1 824 ? 3.123 16.906 33.906 1 78.94 824 ILE B C 1
ATOM 14341 O O . ILE B 1 824 ? 2.883 18.031 34.344 1 78.94 824 ILE B O 1
ATOM 14345 N N . ALA B 1 825 ? 4.168 16.219 34.156 1 81.38 825 ALA B N 1
ATOM 14346 C CA . ALA B 1 825 ? 5.164 16.75 35.062 1 81.38 825 ALA B CA 1
ATOM 14347 C C . ALA B 1 825 ? 5.801 18.016 34.5 1 81.38 825 ALA B C 1
ATOM 14349 O O . ALA B 1 825 ? 5.984 19 35.219 1 81.38 825 ALA B O 1
ATOM 14350 N N . SER B 1 826 ? 6.113 17.891 33.281 1 78.31 826 SER B N 1
ATOM 14351 C CA . SER B 1 826 ? 6.727 19.031 32.625 1 78.31 826 SER B CA 1
ATOM 14352 C C . SER B 1 826 ? 5.762 20.219 32.562 1 78.31 826 SER B C 1
ATOM 14354 O O . SER B 1 826 ? 6.129 21.344 32.906 1 78.31 826 SER B O 1
ATOM 14356 N N . ASP B 1 827 ? 4.555 19.859 32.188 1 76 827 ASP B N 1
ATOM 14357 C CA . ASP B 1 827 ? 3.539 20.906 32.094 1 76 827 ASP B CA 1
ATOM 14358 C C . ASP B 1 827 ? 3.277 21.531 33.469 1 76 827 ASP B C 1
ATOM 14360 O O . ASP B 1 827 ? 3.162 22.75 33.562 1 76 827 ASP B O 1
ATOM 14364 N N . TYR B 1 828 ? 3.133 20.641 34.344 1 79.88 828 TYR B N 1
ATOM 14365 C CA . TYR B 1 828 ? 2.895 21.109 35.719 1 79.88 828 TYR B CA 1
ATOM 14366 C C . TYR B 1 828 ? 4.047 21.984 36.188 1 79.88 828 TYR B C 1
ATOM 14368 O O . TYR B 1 828 ? 3.824 23.031 36.812 1 79.88 828 TYR B O 1
ATOM 14376 N N . THR B 1 829 ? 5.195 21.625 35.906 1 80.88 829 THR B N 1
ATOM 14377 C CA . THR B 1 829 ? 6.387 22.359 36.281 1 80.88 829 THR B CA 1
ATOM 14378 C C . THR B 1 829 ? 6.414 23.734 35.625 1 80.88 829 THR B C 1
ATOM 14380 O O . THR B 1 829 ? 6.613 24.75 36.281 1 80.88 829 THR B O 1
ATOM 14383 N N . TYR B 1 830 ? 6.156 23.625 34.375 1 79 830 TYR B N 1
ATOM 14384 C CA . TYR B 1 830 ? 6.168 24.891 33.625 1 79 830 TYR B CA 1
ATOM 14385 C C . TYR B 1 830 ? 5.051 25.812 34.125 1 79 830 TYR B C 1
ATOM 14387 O O . TYR B 1 830 ? 5.25 27.016 34.25 1 79 830 TYR B O 1
ATOM 14395 N N . GLU B 1 831 ? 3.957 25.172 34.312 1 79.12 831 GLU B N 1
ATOM 14396 C CA . GLU B 1 831 ? 2.826 25.969 34.812 1 79.12 831 GLU B CA 1
ATOM 14397 C C . GLU B 1 831 ? 3.146 26.609 36.156 1 79.12 831 GLU B C 1
ATOM 14399 O O . GLU B 1 831 ? 2.928 27.812 36.344 1 79.12 831 GLU B O 1
ATOM 14404 N N . LYS B 1 832 ? 3.684 25.875 37.094 1 81.25 832 LYS B N 1
ATOM 14405 C CA . LYS B 1 832 ? 3.982 26.391 38.438 1 81.25 832 LYS B CA 1
ATOM 14406 C C . LYS B 1 832 ? 5.094 27.438 38.375 1 81.25 832 LYS B C 1
ATOM 14408 O O . LYS B 1 832 ? 5.016 28.469 39.062 1 81.25 832 LYS B O 1
ATOM 14413 N N . ILE B 1 833 ? 5.977 27.141 37.531 1 84.19 833 ILE B N 1
ATOM 14414 C CA . ILE B 1 833 ? 7.094 28.062 37.438 1 84.19 833 ILE B CA 1
ATOM 14415 C C . ILE B 1 833 ? 6.633 29.344 36.719 1 84.19 833 ILE B C 1
ATOM 14417 O O . ILE B 1 833 ? 7.004 30.453 37.125 1 84.19 833 ILE B O 1
ATOM 14421 N N . THR B 1 834 ? 5.801 29.109 35.781 1 80 834 THR B N 1
ATOM 14422 C CA . THR B 1 834 ? 5.289 30.281 35.062 1 80 834 THR B CA 1
ATOM 14423 C C . THR B 1 834 ? 4.406 31.125 35.969 1 80 834 THR B C 1
ATOM 14425 O O . THR B 1 834 ? 4.508 32.344 35.969 1 80 834 THR B O 1
ATOM 14428 N N . ILE B 1 835 ? 3.605 30.484 36.75 1 81.12 835 ILE B N 1
ATOM 14429 C CA . ILE B 1 835 ? 2.762 31.188 37.719 1 81.12 835 ILE B CA 1
ATOM 14430 C C . ILE B 1 835 ? 3.637 31.906 38.719 1 81.12 835 ILE B C 1
ATOM 14432 O O . ILE B 1 835 ? 3.377 33.062 39.062 1 81.12 835 ILE B O 1
ATOM 14436 N N . GLY B 1 836 ? 4.688 31.219 39.125 1 82.94 836 GLY B N 1
ATOM 14437 C CA . GLY B 1 836 ? 5.625 31.828 40.062 1 82.94 836 GLY B CA 1
ATOM 14438 C C . GLY B 1 836 ? 6.344 33.031 39.469 1 82.94 836 GLY B C 1
ATOM 14439 O O . GLY B 1 836 ? 6.453 34.062 40.125 1 82.94 836 GLY B O 1
ATOM 14440 N N . LEU B 1 837 ? 6.668 32.844 38.312 1 82.5 837 LEU B N 1
ATOM 14441 C CA . LEU B 1 837 ? 7.395 33.938 37.656 1 82.5 837 LEU B CA 1
ATOM 14442 C C . LEU B 1 837 ? 6.469 35.125 37.375 1 82.5 837 LEU B C 1
ATOM 14444 O O . LEU B 1 837 ? 6.875 36.281 37.469 1 82.5 837 LEU B O 1
ATOM 14448 N N . ASP B 1 838 ? 5.309 34.781 37.062 1 80.19 838 ASP B N 1
ATOM 14449 C CA . ASP B 1 838 ? 4.316 35.844 36.844 1 80.19 838 ASP B CA 1
ATOM 14450 C C . ASP B 1 838 ? 4.059 36.625 38.125 1 80.19 838 ASP B C 1
ATOM 14452 O O . ASP B 1 838 ? 3.916 37.875 38.094 1 80.19 838 ASP B O 1
ATOM 14456 N N . SER B 1 839 ? 4.07 35.906 39.188 1 80.62 839 SER B N 1
ATOM 14457 C CA . SER B 1 839 ? 3.898 36.562 40.5 1 80.62 839 SER B CA 1
ATOM 14458 C C . SER B 1 839 ? 5.098 37.438 40.812 1 80.62 839 SER B C 1
ATOM 14460 O O . SER B 1 839 ? 4.934 38.531 41.344 1 80.62 839 SER B O 1
ATOM 14462 N N . VAL B 1 840 ? 6.195 36.969 40.5 1 84 840 VAL B N 1
ATOM 14463 C CA . VAL B 1 840 ? 7.41 37.75 40.719 1 84 840 VAL B CA 1
ATOM 14464 C C . VAL B 1 840 ? 7.402 39 39.844 1 84 840 VAL B C 1
ATOM 14466 O O . VAL B 1 840 ? 7.746 40.094 40.312 1 84 840 VAL B O 1
ATOM 14469 N N . PHE B 1 841 ? 6.934 38.781 38.719 1 77.38 841 PHE B N 1
ATOM 14470 C CA . PHE B 1 841 ? 6.879 39.906 37.75 1 77.38 841 PHE B CA 1
ATOM 14471 C C . PHE B 1 841 ? 5.891 40.969 38.219 1 77.38 841 PHE B C 1
ATOM 14473 O O . PHE B 1 841 ? 6.199 42.156 38.219 1 77.38 841 PHE B O 1
ATOM 14480 N N . LYS B 1 842 ? 4.832 40.562 38.75 1 78.12 842 LYS B N 1
ATOM 14481 C CA . LYS B 1 842 ? 3.812 41.5 39.25 1 78.12 842 LYS B CA 1
ATOM 14482 C C . LYS B 1 842 ? 4.301 42.219 40.5 1 78.12 842 LYS B C 1
ATOM 14484 O O . LYS B 1 842 ? 4.062 43.438 40.625 1 78.12 842 LYS B O 1
ATOM 14489 N N . ASP B 1 843 ? 5 41.5 41.25 1 80.12 843 ASP B N 1
ATOM 14490 C CA . ASP B 1 843 ? 5.531 42.094 42.469 1 80.12 843 ASP B CA 1
ATOM 14491 C C . ASP B 1 843 ? 6.621 43.125 42.156 1 80.12 843 ASP B C 1
ATOM 14493 O O . ASP B 1 843 ? 6.684 44.188 42.781 1 80.12 843 ASP B O 1
ATOM 14497 N N . LEU B 1 844 ? 7.262 42.875 41.188 1 77.31 844 LEU B N 1
ATOM 14498 C CA . LEU B 1 844 ? 8.352 43.781 40.812 1 77.31 844 LEU B CA 1
ATOM 14499 C C . LEU B 1 844 ? 7.82 45 40.125 1 77.31 844 LEU B C 1
ATOM 14501 O O . LEU B 1 844 ? 8.328 46.125 40.312 1 77.31 844 LEU B O 1
ATOM 14505 N N . ILE B 1 845 ? 6.789 44.812 39.438 1 72.38 845 ILE B N 1
ATOM 14506 C CA . ILE B 1 845 ? 6.164 45.969 38.781 1 72.38 845 ILE B CA 1
ATOM 14507 C C . ILE B 1 845 ? 5.492 46.844 39.812 1 72.38 845 ILE B C 1
ATOM 14509 O O . ILE B 1 845 ? 5.574 48.062 39.75 1 72.38 845 ILE B O 1
ATOM 14513 N N . LEU B 1 846 ? 4.934 46.188 40.75 1 72.31 846 LEU B N 1
ATOM 14514 C CA . LEU B 1 846 ? 4.305 46.938 41.812 1 72.31 846 LEU B CA 1
ATOM 14515 C C . LEU B 1 846 ? 5.348 47.656 42.656 1 72.31 846 LEU B C 1
ATOM 14517 O O . LEU B 1 846 ? 5.137 48.812 43.031 1 72.31 846 LEU B O 1
ATOM 14521 N N . GLU B 1 847 ? 6.422 47.062 42.781 1 71.25 847 GLU B N 1
ATOM 14522 C CA . GLU B 1 847 ? 7.5 47.719 43.531 1 71.25 847 GLU B CA 1
ATOM 14523 C C . GLU B 1 847 ? 8.133 48.844 42.719 1 71.25 847 GLU B C 1
ATOM 14525 O O . GLU B 1 847 ? 8.5 49.875 43.281 1 71.25 847 GLU B O 1
ATOM 14530 N N . GLU B 1 848 ? 8.102 48.688 41.531 1 65.12 848 GLU B N 1
ATOM 14531 C CA . GLU B 1 848 ? 8.641 49.719 40.656 1 65.12 848 GLU B CA 1
ATOM 14532 C C . GLU B 1 848 ? 7.684 50.906 40.562 1 65.12 848 GLU B C 1
ATOM 14534 O O . GLU B 1 848 ? 8.109 52.062 40.594 1 65.12 848 GLU B O 1
ATOM 14539 N N . SER B 1 849 ? 6.512 50.656 40.5 1 62 849 SER B N 1
ATOM 14540 C CA . SER B 1 849 ? 5.508 51.719 40.469 1 62 849 SER B CA 1
ATOM 14541 C C . SER B 1 849 ? 5.434 52.469 41.812 1 62 849 SER B C 1
ATOM 14543 O O . SER B 1 849 ? 5.27 53.688 41.844 1 62 849 SER B O 1
ATOM 14545 N N . GLN B 1 850 ? 5.582 51.781 42.781 1 62 850 GLN B N 1
ATOM 14546 C CA . GLN B 1 850 ? 5.59 52.406 44.094 1 62 850 GLN B CA 1
ATOM 14547 C C . GLN B 1 850 ? 6.871 53.219 44.312 1 62 850 GLN B C 1
ATOM 14549 O O . GLN B 1 850 ? 6.844 54.312 44.906 1 62 850 GLN B O 1
ATOM 14554 N N . ALA B 1 851 ? 7.805 52.781 43.719 1 60.59 851 ALA B N 1
ATOM 14555 C CA . ALA B 1 851 ? 9.062 53.531 43.812 1 60.59 851 ALA B CA 1
ATOM 14556 C C . ALA B 1 851 ? 9.031 54.781 42.906 1 60.59 851 ALA B C 1
ATOM 14558 O O . ALA B 1 851 ? 9.555 55.812 43.281 1 60.59 851 ALA B O 1
ATOM 14559 N N . GLN B 1 852 ? 8.445 54.812 41.844 1 55.16 852 GLN B N 1
ATOM 14560 C CA . GLN B 1 852 ? 8.289 55.969 41 1 55.16 852 GLN B CA 1
ATOM 14561 C C . GLN B 1 852 ? 7.316 56.969 41.594 1 55.16 852 GLN B C 1
ATOM 14563 O O . GLN B 1 852 ? 7.523 58.188 41.5 1 55.16 852 GLN B O 1
ATOM 14568 N N . ASN B 1 853 ? 6.25 56.562 42.062 1 50.81 853 ASN B N 1
ATOM 14569 C CA . ASN B 1 853 ? 5.34 57.469 42.75 1 50.81 853 ASN B CA 1
ATOM 14570 C C . ASN B 1 853 ? 5.996 58.094 43.969 1 50.81 853 ASN B C 1
ATOM 14572 O O . ASN B 1 853 ? 5.703 59.25 44.312 1 50.81 853 ASN B O 1
ATOM 14576 N N . GLU B 1 854 ? 6.707 57.344 44.5 1 50.12 854 GLU B N 1
ATOM 14577 C CA . GLU B 1 854 ? 7.422 57.938 45.625 1 50.12 854 GLU B CA 1
ATOM 14578 C C . GLU B 1 854 ? 8.453 58.938 45.156 1 50.12 854 GLU B C 1
ATOM 14580 O O . GLU B 1 854 ? 8.797 59.875 45.875 1 50.12 854 GLU B O 1
ATOM 14585 N N . ALA B 1 855 ? 8.93 58.844 43.875 1 46.75 855 ALA B N 1
ATOM 14586 C CA . ALA B 1 855 ? 9.875 59.844 43.406 1 46.75 855 ALA B CA 1
ATOM 14587 C C . ALA B 1 855 ? 9.156 61.094 42.938 1 46.75 855 ALA B C 1
ATOM 14589 O O . ALA B 1 855 ? 9.742 62.188 42.938 1 46.75 855 ALA B O 1
ATOM 14590 N N . SER B 1 856 ? 7.977 61.188 42.406 1 38.94 856 SER B N 1
ATOM 14591 C CA . SER B 1 856 ? 7.344 62.469 42 1 38.94 856 SER B CA 1
ATOM 14592 C C . SER B 1 856 ? 6.742 63.156 43.219 1 38.94 856 SER B C 1
ATOM 14594 O O . SER B 1 856 ? 5.965 64.125 43.062 1 38.94 856 SER B O 1
ATOM 14596 N N . GLY B 1 857 ? 6.609 62.656 44.438 1 32.62 857 GLY B N 1
ATOM 14597 C CA . GLY B 1 857 ? 6.121 63.406 45.594 1 32.62 857 GLY B CA 1
ATOM 14598 C C . GLY B 1 857 ? 6.926 64.688 45.875 1 32.62 857 GLY B C 1
ATOM 14599 O O . GLY B 1 857 ? 8.133 64.625 46.094 1 32.62 857 GLY B O 1
ATOM 14600 N N . ALA B 1 858 ? 6.414 65.938 45.375 1 33.91 858 ALA B N 1
ATOM 14601 C CA . ALA B 1 858 ? 6.625 67.375 45.719 1 33.91 858 ALA B CA 1
ATOM 14602 C C . ALA B 1 858 ? 6.855 67.562 47.188 1 33.91 858 ALA B C 1
ATOM 14604 O O . ALA B 1 858 ? 6.5 66.688 48 1 33.91 858 ALA B O 1
ATOM 14605 N N . THR B 1 859 ? 7.168 68.938 47.812 1 29.14 859 THR B N 1
ATOM 14606 C CA . THR B 1 859 ? 7.539 69.625 49.062 1 29.14 859 THR B CA 1
ATOM 14607 C C . THR B 1 859 ? 6.332 69.75 50 1 29.14 859 THR B C 1
ATOM 14609 O O . THR B 1 859 ? 5.418 70.5 49.75 1 29.14 859 THR B O 1
ATOM 14612 N N . PRO B 1 860 ? 5.414 68.875 50.438 1 24.7 860 PRO B N 1
ATOM 14613 C CA . PRO B 1 860 ? 4.449 69.312 51.438 1 24.7 860 PRO B CA 1
ATOM 14614 C C . PRO B 1 860 ? 5.105 70.125 52.562 1 24.7 860 PRO B C 1
ATOM 14616 O O . PRO B 1 860 ? 6.207 69.812 53 1 24.7 860 PRO B O 1
ATOM 14619 N N . ILE B 1 861 ? 4.797 71.5 52.688 1 26.02 861 ILE B N 1
ATOM 14620 C CA . ILE B 1 861 ? 4.988 72.625 53.656 1 26.02 861 ILE B CA 1
ATOM 14621 C C . ILE B 1 861 ? 4.656 72.062 55.062 1 26.02 861 ILE B C 1
ATOM 14623 O O . ILE B 1 861 ? 3.787 71.25 55.219 1 26.02 861 ILE B O 1
ATOM 14627 N N . PRO B 1 862 ? 5.27 72.688 56.156 1 23.16 862 PRO B N 1
ATOM 14628 C CA . PRO B 1 862 ? 5.434 72.312 57.562 1 23.16 862 PRO B CA 1
ATOM 14629 C C . PRO B 1 862 ? 4.121 72.375 58.344 1 23.16 862 PRO B C 1
ATOM 14631 O O . PRO B 1 862 ? 3.551 73.438 58.531 1 23.16 862 PRO B O 1
ATOM 14634 N N . ASP B 1 863 ? 2.895 72 57.812 1 21.14 863 ASP B N 1
ATOM 14635 C CA . ASP B 1 863 ? 1.76 72.438 58.625 1 21.14 863 ASP B CA 1
ATOM 14636 C C . ASP B 1 863 ? 2.027 72.188 60.125 1 21.14 863 ASP B C 1
ATOM 14638 O O . ASP B 1 863 ? 2.783 71.25 60.469 1 21.14 863 ASP B O 1
ATOM 14642 N N . SER B 1 864 ? 1.576 73.125 61.031 1 20.75 864 SER B N 1
ATOM 14643 C CA . SER B 1 864 ? 1.672 73.562 62.406 1 20.75 864 SER B CA 1
ATOM 14644 C C . SER B 1 864 ? 1.255 72.438 63.375 1 20.75 864 SER B C 1
ATOM 14646 O O . SER B 1 864 ? 0.45 71.562 63 1 20.75 864 SER B O 1
ATOM 14648 N N . PRO B 1 865 ? 1.832 72.375 64.625 1 19.33 865 PRO B N 1
ATOM 14649 C CA . PRO B 1 865 ? 2.016 71.312 65.625 1 19.33 865 PRO B CA 1
ATOM 14650 C C . PRO B 1 865 ? 0.696 70.812 66.188 1 19.33 865 PRO B C 1
ATOM 14652 O O . PRO B 1 865 ? 0.692 69.938 67.062 1 19.33 865 PRO B O 1
ATOM 14655 N N . VAL B 1 866 ? -0.471 70.688 65.375 1 20.53 866 VAL B N 1
ATOM 14656 C CA . VAL B 1 866 ? -1.663 70.75 66.25 1 20.53 866 VAL B CA 1
ATOM 14657 C C . VAL B 1 866 ? -1.505 69.812 67.438 1 20.53 866 VAL B C 1
ATOM 14659 O O . VAL B 1 866 ? -0.94 68.688 67.312 1 20.53 866 VAL B O 1
ATOM 14662 N N . PRO B 1 867 ? -1.962 70.25 68.625 1 18.42 867 PRO B N 1
ATOM 14663 C CA . PRO B 1 867 ? -1.711 69.875 70 1 18.42 867 PRO B CA 1
ATOM 14664 C C . PRO B 1 867 ? -2.139 68.438 70.312 1 18.42 867 PRO B C 1
ATOM 14666 O O . PRO B 1 867 ? -2.994 67.875 69.625 1 18.42 867 PRO B O 1
ATOM 14669 N N . THR B 1 868 ? -1.354 67.625 71.062 1 17.58 868 THR B N 1
ATOM 14670 C CA . THR B 1 868 ? -1.083 66.25 71.438 1 17.58 868 THR B CA 1
ATOM 14671 C C . THR B 1 868 ? -2.252 65.625 72.25 1 17.58 868 THR B C 1
ATOM 14673 O O . THR B 1 868 ? -2.156 64.5 72.75 1 17.58 868 THR B O 1
ATOM 14676 N N . ARG B 1 869 ? -3.613 65.938 71.75 1 17.69 869 ARG B N 1
ATOM 14677 C CA . ARG B 1 869 ? -4.48 65.75 72.938 1 17.69 869 ARG B CA 1
ATOM 14678 C C . ARG B 1 869 ? -4.27 64.375 73.562 1 17.69 869 ARG B C 1
ATOM 14680 O O . ARG B 1 869 ? -3.91 63.438 72.875 1 17.69 869 ARG B O 1
ATOM 14687 N N . SER B 1 870 ? -4.719 64.25 74.938 1 16.83 870 SER B N 1
ATOM 14688 C CA . SER B 1 870 ? -4.43 63.594 76.188 1 16.83 870 SER B CA 1
ATOM 14689 C C . SER B 1 870 ? -4.848 62.125 76.125 1 16.83 870 SER B C 1
ATOM 14691 O O . SER B 1 870 ? -5.793 61.781 75.375 1 16.83 870 SER B O 1
ATOM 14693 N N . PRO B 1 871 ? -4.121 61.125 76.688 1 16.55 871 PRO B N 1
ATOM 14694 C CA . PRO B 1 871 ? -3.848 59.688 76.625 1 16.55 871 PRO B CA 1
ATOM 14695 C C . PRO B 1 871 ? -5.031 58.844 77.125 1 16.55 871 PRO B C 1
ATOM 14697 O O . PRO B 1 871 ? -4.949 57.625 77.125 1 16.55 871 PRO B O 1
ATOM 14700 N N . GLN B 1 872 ? -6.418 59.344 77.062 1 15.3 872 GLN B N 1
ATOM 14701 C CA . GLN B 1 872 ? -7.043 58.938 78.312 1 15.3 872 GLN B CA 1
ATOM 14702 C C . GLN B 1 872 ? -6.973 57.438 78.5 1 15.3 872 GLN B C 1
ATOM 14704 O O . GLN B 1 872 ? -6.844 56.688 77.562 1 15.3 872 GLN B O 1
ATOM 14709 N N . PRO B 1 873 ? -7.656 56.938 79.75 1 15.85 873 PRO B N 1
ATOM 14710 C CA . PRO B 1 873 ? -7.367 55.969 80.812 1 15.85 873 PRO B CA 1
ATOM 14711 C C . PRO B 1 873 ? -7.695 54.531 80.438 1 15.85 873 PRO B C 1
ATOM 14713 O O . PRO B 1 873 ? -8.516 54.312 79.562 1 15.85 873 PRO B O 1
ATOM 14716 N N . THR B 1 874 ? -6.895 53.5 80.75 1 16.45 874 THR B N 1
ATOM 14717 C CA . THR B 1 874 ? -6.527 52.125 80.438 1 16.45 874 THR B CA 1
ATOM 14718 C C . THR B 1 874 ? -7.637 51.188 80.875 1 16.45 874 THR B C 1
ATOM 14720 O O . THR B 1 874 ? -7.492 49.969 80.812 1 16.45 874 THR B O 1
ATOM 14723 N N . SER B 1 875 ? -9.008 51.594 81.125 1 14.77 875 SER B N 1
ATOM 14724 C CA . SER B 1 875 ? -9.555 50.969 82.312 1 14.77 875 SER B CA 1
ATOM 14725 C C . SER B 1 875 ? -9.438 49.438 82.188 1 14.77 875 SER B C 1
ATOM 14727 O O . SER B 1 875 ? -9.32 48.875 81.125 1 14.77 875 SER B O 1
ATOM 14729 N N . PRO B 1 876 ? -9.945 48.656 83.438 1 15.73 876 PRO B N 1
ATOM 14730 C CA . PRO B 1 876 ? -9.617 47.594 84.375 1 15.73 876 PRO B CA 1
ATOM 14731 C C . PRO B 1 876 ? -9.969 46.219 83.812 1 15.73 876 PRO B C 1
ATOM 14733 O O . PRO B 1 876 ? -10.734 46.094 82.875 1 15.73 876 PRO B O 1
ATOM 14736 N N . PRO B 1 877 ? -9.469 45.125 84.438 1 16.14 877 PRO B N 1
ATOM 14737 C CA . PRO B 1 877 ? -9.148 43.688 84.375 1 16.14 877 PRO B CA 1
ATOM 14738 C C . PRO B 1 877 ? -10.398 42.812 84.375 1 16.14 877 PRO B C 1
ATOM 14740 O O . PRO B 1 877 ? -10.297 41.594 84.188 1 16.14 877 PRO B O 1
ATOM 14743 N N . ILE B 1 878 ? -11.742 43.375 84.375 1 14.42 878 ILE B N 1
ATOM 14744 C CA . ILE B 1 878 ? -12.617 42.75 85.375 1 14.42 878 ILE B CA 1
ATOM 14745 C C . ILE B 1 878 ? -12.703 41.25 85.125 1 14.42 878 ILE B C 1
ATOM 14747 O O . ILE B 1 878 ? -12.57 40.781 83.938 1 14.42 878 ILE B O 1
ATOM 14751 N N . THR B 1 879 ? -13.25 40.531 86.188 1 14.48 879 THR B N 1
ATOM 14752 C CA . THR B 1 879 ? -13.219 39.438 87.188 1 14.48 879 THR B CA 1
ATOM 14753 C C . THR B 1 879 ? -13.875 38.188 86.625 1 14.48 879 THR B C 1
ATOM 14755 O O . THR B 1 879 ? -13.281 37.094 86.625 1 14.48 879 THR B O 1
ATOM 14758 N N . PRO B 1 880 ? -15.117 37.875 87.188 1 14.61 880 PRO B N 1
ATOM 14759 C CA . PRO B 1 880 ? -15.305 36.75 88.125 1 14.61 880 PRO B CA 1
ATOM 14760 C C . PRO B 1 880 ? -15.805 35.469 87.5 1 14.61 880 PRO B C 1
ATOM 14762 O O . PRO B 1 880 ? -15.211 34.406 87.688 1 14.61 880 PRO B O 1
ATOM 14765 N N . GLN B 1 881 ? -17.203 35.312 87.312 1 14.05 881 GLN B N 1
ATOM 14766 C CA . GLN B 1 881 ? -17.922 34.406 88.188 1 14.05 881 GLN B CA 1
ATOM 14767 C C . GLN B 1 881 ? -18.109 33.031 87.562 1 14.05 881 GLN B C 1
ATOM 14769 O O . GLN B 1 881 ? -18.188 32.938 86.312 1 14.05 881 GLN B O 1
ATOM 14774 N N . PRO B 1 882 ? -18.266 31.875 88.438 1 14.8 882 PRO B N 1
ATOM 14775 C CA . PRO B 1 882 ? -18.125 30.422 88.625 1 14.8 882 PRO B CA 1
ATOM 14776 C C . PRO B 1 882 ? -19.188 29.641 87.875 1 14.8 882 PRO B C 1
ATOM 14778 O O . PRO B 1 882 ? -18.984 28.469 87.562 1 14.8 882 PRO B O 1
ATOM 14781 N N . THR B 1 883 ? -20.375 30.234 87.375 1 13.87 883 THR B N 1
ATOM 14782 C CA . THR B 1 883 ? -21.562 29.641 88 1 13.87 883 THR B CA 1
ATOM 14783 C C . THR B 1 883 ? -21.703 28.172 87.562 1 13.87 883 THR B C 1
ATOM 14785 O O . THR B 1 883 ? -21.297 27.812 86.438 1 13.87 883 THR B O 1
ATOM 14788 N N . PRO B 1 884 ? -22.844 27.578 88.125 1 14.06 884 PRO B N 1
ATOM 14789 C CA . PRO B 1 884 ? -23.234 26.359 88.875 1 14.06 884 PRO B CA 1
ATOM 14790 C C . PRO B 1 884 ? -23.391 25.141 87.938 1 14.06 884 PRO B C 1
ATOM 14792 O O . PRO B 1 884 ? -23.375 25.281 86.75 1 14.06 884 PRO B O 1
ATOM 14795 N N . THR B 1 885 ? -24.328 24.25 88.375 1 13.61 885 THR B N 1
ATOM 14796 C CA . THR B 1 885 ? -24.5 22.938 89.062 1 13.61 885 THR B CA 1
ATOM 14797 C C . THR B 1 885 ? -25.094 21.938 88.062 1 13.61 885 THR B C 1
ATOM 14799 O O . THR B 1 885 ? -24.641 20.781 88 1 13.61 885 THR B O 1
ATOM 14802 N N . THR B 1 886 ? -26.375 22.219 87.5 1 13.59 886 THR B N 1
ATOM 14803 C CA . THR B 1 886 ? -27.406 21.312 87.938 1 13.59 886 THR B CA 1
ATOM 14804 C C . THR B 1 886 ? -27.312 19.953 87.25 1 13.59 886 THR B C 1
ATOM 14806 O O . THR B 1 886 ? -26.859 19.859 86.125 1 13.59 886 THR B O 1
ATOM 14809 N N . ASN B 1 887 ? -28.078 18.906 87.938 1 13.39 887 ASN B N 1
ATOM 14810 C CA . ASN B 1 887 ? -28.172 17.531 88.375 1 13.39 887 ASN B CA 1
ATOM 14811 C C . ASN B 1 887 ? -28.703 16.594 87.312 1 13.39 887 ASN B C 1
ATOM 14813 O O . ASN B 1 887 ? -28.188 15.477 87.188 1 13.39 887 ASN B O 1
ATOM 14817 N N . VAL B 1 888 ? -29.891 16.906 86.625 1 13.88 888 VAL B N 1
ATOM 14818 C CA . VAL B 1 888 ? -30.953 15.984 87 1 13.88 888 VAL B CA 1
ATOM 14819 C C . VAL B 1 888 ? -30.719 14.617 86.375 1 13.88 888 VAL B C 1
ATOM 14821 O O . VAL B 1 888 ? -30.047 14.516 85.312 1 13.88 888 VAL B O 1
ATOM 14824 N N . PRO B 1 889 ? -31.703 13.719 86.75 1 14 889 PRO B N 1
ATOM 14825 C CA . PRO B 1 889 ? -31.828 12.344 87.25 1 14 889 PRO B CA 1
ATOM 14826 C C . PRO B 1 889 ? -31.703 11.305 86.125 1 14 889 PRO B C 1
ATOM 14828 O O . PRO B 1 889 ? -31.703 11.664 84.938 1 14 889 PRO B O 1
ATOM 14831 N N . PRO B 1 890 ? -32.469 10.188 86.375 1 13.7 890 PRO B N 1
ATOM 14832 C CA . PRO B 1 890 ? -32.344 8.773 86.688 1 13.7 890 PRO B CA 1
ATOM 14833 C C . PRO B 1 890 ? -32.719 7.848 85.562 1 13.7 890 PRO B C 1
ATOM 14835 O O . PRO B 1 890 ? -32.062 6.82 85.375 1 13.7 890 PRO B O 1
ATOM 14838 N N . VAL B 1 891 ? -33.969 8.078 84.812 1 13.11 891 VAL B N 1
ATOM 14839 C CA . VAL B 1 891 ? -34.969 7.066 85.125 1 13.11 891 VAL B CA 1
ATOM 14840 C C . VAL B 1 891 ? -34.656 5.777 84.375 1 13.11 891 VAL B C 1
ATOM 14842 O O . VAL B 1 891 ? -33.938 5.801 83.375 1 13.11 891 VAL B O 1
ATOM 14845 N N . THR B 1 892 ? -35.75 4.859 84.375 1 13.27 892 THR B N 1
ATOM 14846 C CA . THR B 1 892 ? -36.094 3.537 84.875 1 13.27 892 THR B CA 1
ATOM 14847 C C . THR B 1 892 ? -35.969 2.484 83.812 1 13.27 892 THR B C 1
ATOM 14849 O O . THR B 1 892 ? -35.312 1.466 84 1 13.27 892 THR B O 1
ATOM 14852 N N . ALA B 1 893 ? -37.156 2.016 83.125 1 13.62 893 ALA B N 1
ATOM 14853 C CA . ALA B 1 893 ? -37.781 0.765 83.562 1 13.62 893 ALA B CA 1
ATOM 14854 C C . ALA B 1 893 ? -37.281 -0.415 82.75 1 13.62 893 ALA B C 1
ATOM 14856 O O . ALA B 1 893 ? -36.75 -0.228 81.688 1 13.62 893 ALA B O 1
ATOM 14857 N N . PRO B 1 894 ? -38.219 -1.481 82.688 1 13.1 894 PRO B N 1
ATOM 14858 C CA . PRO B 1 894 ? -38.375 -2.875 83.125 1 13.1 894 PRO B CA 1
ATOM 14859 C C . PRO B 1 894 ? -38.062 -3.871 82 1 13.1 894 PRO B C 1
ATOM 14861 O O . PRO B 1 894 ? -37.969 -3.484 80.875 1 13.1 894 PRO B O 1
ATOM 14864 N N . ARG B 1 895 ? -38.656 -5.07 82.25 1 13.35 895 ARG B N 1
ATOM 14865 C CA . ARG B 1 895 ? -38.344 -6.492 82.375 1 13.35 895 ARG B CA 1
ATOM 14866 C C . ARG B 1 895 ? -38.531 -7.203 81 1 13.35 895 ARG B C 1
ATOM 14868 O O . ARG B 1 895 ? -37.688 -7.992 80.625 1 13.35 895 ARG B O 1
ATOM 14875 N N . THR B 1 896 ? -39.875 -7.227 80.312 1 12.88 896 THR B N 1
ATOM 14876 C CA . THR B 1 896 ? -40.656 -8.445 80.5 1 12.88 896 THR B CA 1
ATOM 14877 C C . THR B 1 896 ? -40.188 -9.539 79.562 1 12.88 896 THR B C 1
ATOM 14879 O O . THR B 1 896 ? -39.531 -9.266 78.562 1 12.88 896 THR B O 1
ATOM 14882 N N . GLY B 1 897 ? -41.188 -10.656 79.438 1 12.91 897 GLY B N 1
ATOM 14883 C CA . GLY B 1 897 ? -41.344 -12.078 79.688 1 12.91 897 GLY B CA 1
ATOM 14884 C C . GLY B 1 897 ? -41.062 -12.938 78.438 1 12.91 897 GLY B C 1
ATOM 14885 O O . GLY B 1 897 ? -40.219 -13.82 78.5 1 12.91 897 GLY B O 1
ATOM 14886 N N . ALA B 1 898 ? -42.219 -13.32 77.688 1 13.21 898 ALA B N 1
ATOM 14887 C CA . ALA B 1 898 ? -42.875 -14.625 77.812 1 13.21 898 ALA B CA 1
ATOM 14888 C C . ALA B 1 898 ? -42.281 -15.641 76.812 1 13.21 898 ALA B C 1
ATOM 14890 O O . ALA B 1 898 ? -41.625 -15.258 75.875 1 13.21 898 ALA B O 1
ATOM 14891 N N . ALA B 1 899 ? -43.281 -16.609 76.375 1 13.09 899 ALA B N 1
ATOM 14892 C CA . ALA B 1 899 ? -43.531 -18.047 76.5 1 13.09 899 ALA B CA 1
ATOM 14893 C C . ALA B 1 899 ? -42.969 -18.844 75.375 1 13.09 899 ALA B C 1
ATOM 14895 O O . ALA B 1 899 ? -42.188 -19.766 75.562 1 13.09 899 ALA B O 1
ATOM 14896 N N . ALA B 1 900 ? -43.938 -19.547 74.562 1 13.28 900 ALA B N 1
ATOM 14897 C CA . ALA B 1 900 ? -44.312 -20.953 74.688 1 13.28 900 ALA B CA 1
ATOM 14898 C C . ALA B 1 900 ? -43.562 -21.844 73.688 1 13.28 900 ALA B C 1
ATOM 14900 O O . ALA B 1 900 ? -42.969 -21.344 72.75 1 13.28 900 ALA B O 1
ATOM 14901 N N . PRO B 1 901 ? -44.469 -22.812 73 1 13.09 901 PRO B N 1
ATOM 14902 C CA . PRO B 1 901 ? -44.594 -24.266 73.188 1 13.09 901 PRO B CA 1
ATOM 14903 C C . PRO B 1 901 ? -43.781 -25.078 72.188 1 13.09 901 PRO B C 1
ATOM 14905 O O . PRO B 1 901 ? -43.25 -24.531 71.25 1 13.09 901 PRO B O 1
ATOM 14908 N N . LEU B 1 902 ? -44.594 -26 71.5 1 13.16 902 LEU B N 1
ATOM 14909 C CA . LEU B 1 902 ? -44.719 -27.438 71.625 1 13.16 902 LEU B CA 1
ATOM 14910 C C . LEU B 1 902 ? -43.906 -28.156 70.562 1 13.16 902 LEU B C 1
ATOM 14912 O O . LEU B 1 902 ? -43.5 -27.547 69.562 1 13.16 902 LEU B O 1
ATOM 14916 N N . LYS B 1 903 ? -44.562 -29.344 70.062 1 13.39 903 LYS B N 1
ATOM 14917 C CA . LYS B 1 903 ? -44.25 -30.766 70.188 1 13.39 903 LYS B CA 1
ATOM 14918 C C . LYS B 1 903 ? -43.5 -31.25 68.938 1 13.39 903 LYS B C 1
ATOM 14920 O O . LYS B 1 903 ? -42.406 -31.859 69.062 1 13.39 903 LYS B O 1
ATOM 14925 N N . PRO B 1 904 ? -44.188 -32.344 68.125 1 12.86 904 PRO B N 1
ATOM 14926 C CA . PRO B 1 904 ? -43.969 -33.781 68.312 1 12.86 904 PRO B CA 1
ATOM 14927 C C . PRO B 1 904 ? -43.125 -34.406 67.188 1 12.86 904 PRO B C 1
ATOM 14929 O O . PRO B 1 904 ? -42.094 -35.031 67.438 1 12.86 904 PRO B O 1
ATOM 14932 N N . ALA B 1 905 ? -43.938 -35.156 66.25 1 12.98 905 ALA B N 1
ATOM 14933 C CA . ALA B 1 905 ? -43.906 -36.594 66.125 1 12.98 905 ALA B CA 1
ATOM 14934 C C . ALA B 1 905 ? -42.938 -37.094 65.062 1 12.98 905 ALA B C 1
ATOM 14936 O O . ALA B 1 905 ? -42.438 -36.281 64.25 1 12.98 905 ALA B O 1
ATOM 14937 N N . ASN B 1 906 ? -43.531 -38.094 64.188 1 12.96 906 ASN B N 1
ATOM 14938 C CA . ASN B 1 906 ? -43.281 -39.531 64.125 1 12.96 906 ASN B CA 1
ATOM 14939 C C . ASN B 1 906 ? -42.25 -39.906 63.094 1 12.96 906 ASN B C 1
ATOM 14941 O O . ASN B 1 906 ? -41.938 -39.125 62.219 1 12.96 906 ASN B O 1
ATOM 14945 N N . PRO B 1 907 ? -42.656 -41.062 62.344 1 13.52 907 PRO B N 1
ATOM 14946 C CA . PRO B 1 907 ? -42.062 -42.375 62.438 1 13.52 907 PRO B CA 1
ATOM 14947 C C . PRO B 1 907 ? -41.062 -42.688 61.312 1 13.52 907 PRO B C 1
ATOM 14949 O O . PRO B 1 907 ? -39.906 -43.031 61.594 1 13.52 907 PRO B O 1
ATOM 14952 N N . PRO B 1 908 ? -41.625 -43.594 60.344 1 13.39 908 PRO B N 1
ATOM 14953 C CA . PRO B 1 908 ? -41.125 -44.969 60.312 1 13.39 908 PRO B CA 1
ATOM 14954 C C . PRO B 1 908 ? -40 -45.156 59.281 1 13.39 908 PRO B C 1
ATOM 14956 O O . PRO B 1 908 ? -39.75 -44.25 58.469 1 13.39 908 PRO B O 1
ATOM 14959 N N . PRO B 1 909 ? -40.25 -46.344 58.469 1 13.31 909 PRO B N 1
ATOM 14960 C CA . PRO B 1 909 ? -39.406 -47.531 58.469 1 13.31 909 PRO B CA 1
ATOM 14961 C C . PRO B 1 909 ? -38.406 -47.562 57.312 1 13.31 909 PRO B C 1
ATOM 14963 O O . PRO B 1 909 ? -37.219 -47.719 57.531 1 13.31 909 PRO B O 1
ATOM 14966 N N . VAL B 1 910 ? -38.969 -48.094 56.125 1 13.45 910 VAL B N 1
ATOM 14967 C CA . VAL B 1 910 ? -38.594 -49.469 55.781 1 13.45 910 VAL B CA 1
ATOM 14968 C C . VAL B 1 910 ? -37.375 -49.469 54.875 1 13.45 910 VAL B C 1
ATOM 14970 O O . VAL B 1 910 ? -37.062 -48.469 54.25 1 13.45 910 VAL B O 1
ATOM 14973 N N . SER B 1 911 ? -37.5 -50.562 53.938 1 13.11 911 SER B N 1
ATOM 14974 C CA . SER B 1 911 ? -36.656 -51.75 53.812 1 13.11 911 SER B CA 1
ATOM 14975 C C . SER B 1 911 ? -35.594 -51.562 52.75 1 13.11 911 SER B C 1
ATOM 14977 O O . SER B 1 911 ? -34.406 -51.719 53.031 1 13.11 911 SER B O 1
ATOM 14979 N N . THR B 1 912 ? -35.906 -52.281 51.562 1 13.73 912 THR B N 1
ATOM 14980 C CA . THR B 1 912 ? -35.219 -53.531 51.281 1 13.73 912 THR B CA 1
ATOM 14981 C C . THR B 1 912 ? -34 -53.312 50.375 1 13.73 912 THR B C 1
ATOM 14983 O O . THR B 1 912 ? -32.875 -53.656 50.719 1 13.73 912 THR B O 1
ATOM 14986 N N . THR B 1 913 ? -34.125 -54.031 49.219 1 14.15 913 THR B N 1
ATOM 14987 C CA . THR B 1 913 ? -33.312 -55.219 48.969 1 14.15 913 THR B CA 1
ATOM 14988 C C . THR B 1 913 ? -32.062 -54.844 48.156 1 14.15 913 THR B C 1
ATOM 14990 O O . THR B 1 913 ? -30.938 -55.125 48.562 1 14.15 913 THR B O 1
ATOM 14993 N N . THR B 1 914 ? -32.031 -55.562 47 1 13.73 914 THR B N 1
ATOM 14994 C CA . THR B 1 914 ? -31.125 -56.688 46.812 1 13.73 914 THR B CA 1
ATOM 14995 C C . THR B 1 914 ? -29.875 -56.219 46.062 1 13.73 914 THR B C 1
ATOM 14997 O O . THR B 1 914 ? -28.75 -56.469 46.5 1 13.73 914 THR B O 1
ATOM 15000 N N . THR B 1 915 ? -30.125 -56.188 44.688 1 15.12 915 THR B N 1
ATOM 15001 C CA . THR B 1 915 ? -29.438 -57.281 43.969 1 15.12 915 THR B CA 1
ATOM 15002 C C . THR B 1 915 ? -27.984 -56.906 43.719 1 15.12 915 THR B C 1
ATOM 15004 O O . THR B 1 915 ? -27.656 -55.719 43.562 1 15.12 915 THR B O 1
ATOM 15007 N N . PRO B 1 916 ? -27.391 -58 43.25 1 14.1 916 PRO B N 1
ATOM 15008 C CA . PRO B 1 916 ? -26.109 -58.656 43.562 1 14.1 916 PRO B CA 1
ATOM 15009 C C . PRO B 1 916 ? -24.938 -58.031 42.812 1 14.1 916 PRO B C 1
ATOM 15011 O O . PRO B 1 916 ? -23.781 -58.375 43.062 1 14.1 916 PRO B O 1
ATOM 15014 N N . PRO B 1 917 ? -25.438 -57.219 41.812 1 14.8 917 PRO B N 1
ATOM 15015 C CA . PRO B 1 917 ? -24.672 -57.688 40.656 1 14.8 917 PRO B CA 1
ATOM 15016 C C . PRO B 1 917 ? -23.172 -57.75 40.938 1 14.8 917 PRO B C 1
ATOM 15018 O O . PRO B 1 917 ? -22.641 -56.938 41.688 1 14.8 917 PRO B O 1
ATOM 15021 N N . VAL B 1 918 ? -22.75 -58.781 40.406 1 14.18 918 VAL B N 1
ATOM 15022 C CA . VAL B 1 918 ? -21.656 -59.719 40.594 1 14.18 918 VAL B CA 1
ATOM 15023 C C . VAL B 1 918 ? -20.328 -59 40.625 1 14.18 918 VAL B C 1
ATOM 15025 O O . VAL B 1 918 ? -20.219 -57.875 40.188 1 14.18 918 VAL B O 1
ATOM 15028 N N . SER B 1 919 ? -19.406 -59.875 40.5 1 13.22 919 SER B N 1
ATOM 15029 C CA . SER B 1 919 ? -18.25 -60.344 41.25 1 13.22 919 SER B CA 1
ATOM 15030 C C . SER B 1 919 ? -17.016 -59.5 40.969 1 13.22 919 SER B C 1
ATOM 15032 O O . SER B 1 919 ? -16.406 -58.969 41.906 1 13.22 919 SER B O 1
ATOM 15034 N N . THR B 1 920 ? -16.25 -60.125 40.125 1 13.54 920 THR B N 1
ATOM 15035 C CA . THR B 1 920 ? -15.062 -60.75 40.688 1 13.54 920 THR B CA 1
ATOM 15036 C C . THR B 1 920 ? -13.922 -59.75 40.781 1 13.54 920 THR B C 1
ATOM 15038 O O . THR B 1 920 ? -13.977 -58.688 40.156 1 13.54 920 THR B O 1
ATOM 15041 N N . THR B 1 921 ? -12.844 -60.344 40.344 1 13.52 921 THR B N 1
ATOM 15042 C CA . THR B 1 921 ? -11.633 -60.719 41.062 1 13.52 921 THR B CA 1
ATOM 15043 C C . THR B 1 921 ? -10.625 -59.562 41.062 1 13.52 921 THR B C 1
ATOM 15045 O O . THR B 1 921 ? -10.578 -58.781 40.125 1 13.52 921 THR B O 1
ATOM 15048 N N . PRO B 1 922 ? -9.602 -59.781 42 1 13.44 922 PRO B N 1
ATOM 15049 C CA . PRO B 1 922 ? -8.727 -58.938 42.844 1 13.44 922 PRO B CA 1
ATOM 15050 C C . PRO B 1 922 ? -7.527 -58.406 42.062 1 13.44 922 PRO B C 1
ATOM 15052 O O . PRO B 1 922 ? -6.957 -57.375 42.438 1 13.44 922 PRO B O 1
ATOM 15055 N N . LYS B 1 923 ? -7.117 -59.094 40.969 1 14.04 923 LYS B N 1
ATOM 15056 C CA . LYS B 1 923 ? -5.828 -59.594 41.469 1 14.04 923 LYS B CA 1
ATOM 15057 C C . LYS B 1 923 ? -4.957 -58.438 41.938 1 14.04 923 LYS B C 1
ATOM 15059 O O . LYS B 1 923 ? -4.996 -57.344 41.375 1 14.04 923 LYS B O 1
ATOM 15064 N N . PRO B 1 924 ? -3.881 -58.812 42.688 1 13.3 924 PRO B N 1
ATOM 15065 C CA . PRO B 1 924 ? -3.078 -58.375 43.844 1 13.3 924 PRO B CA 1
ATOM 15066 C C . PRO B 1 924 ? -2.229 -57.156 43.5 1 13.3 924 PRO B C 1
ATOM 15068 O O . PRO B 1 924 ? -2.312 -56.125 44.188 1 13.3 924 PRO B O 1
ATOM 15071 N N . THR B 1 925 ? -1.024 -57.375 43.594 1 13.77 925 THR B N 1
ATOM 15072 C CA . THR B 1 925 ? -0.173 -57.094 44.75 1 13.77 925 THR B CA 1
ATOM 15073 C C . THR B 1 925 ? 0.617 -55.812 44.531 1 13.77 925 THR B C 1
ATOM 15075 O O . THR B 1 925 ? 0.589 -54.906 45.375 1 13.77 925 THR B O 1
ATOM 15078 N N . GLN B 1 926 ? 2.012 -55.969 44.531 1 13.55 926 GLN B N 1
ATOM 15079 C CA . GLN B 1 926 ? 2.986 -55.719 45.594 1 13.55 926 GLN B CA 1
ATOM 15080 C C . GLN B 1 926 ? 3.707 -54.375 45.344 1 13.55 926 GLN B C 1
ATOM 15082 O O . GLN B 1 926 ? 3.643 -53.812 44.25 1 13.55 926 GLN B O 1
ATOM 15087 N N . PRO B 1 927 ? 5.039 -54.406 45.812 1 13.45 927 PRO B N 1
ATOM 15088 C CA . PRO B 1 927 ? 5.996 -53.594 46.594 1 13.45 927 PRO B CA 1
ATOM 15089 C C . PRO B 1 927 ? 6.762 -52.594 45.75 1 13.45 927 PRO B C 1
ATOM 15091 O O . PRO B 1 927 ? 6.844 -51.406 46.094 1 13.45 927 PRO B O 1
ATOM 15094 N N . VAL B 1 928 ? 7.988 -52.812 45.094 1 14.29 928 VAL B N 1
ATOM 15095 C CA . VAL B 1 928 ? 9.219 -52.719 45.875 1 14.29 928 VAL B CA 1
ATOM 15096 C C . VAL B 1 928 ? 9.82 -51.312 45.688 1 14.29 928 VAL B C 1
ATOM 15098 O O . VAL B 1 928 ? 9.5 -50.625 44.719 1 14.29 928 VAL B O 1
ATOM 15101 N N . SER B 1 929 ? 11.234 -51.094 46.344 1 13.45 929 SER B N 1
ATOM 15102 C CA . SER B 1 929 ? 12.117 -50.25 47.156 1 13.45 929 SER B CA 1
ATOM 15103 C C . SER B 1 929 ? 12.93 -49.312 46.25 1 13.45 929 SER B C 1
ATOM 15105 O O . SER B 1 929 ? 13.695 -48.5 46.75 1 13.45 929 SER B O 1
ATOM 15107 N N . LYS B 1 930 ? 13 -49.344 45.062 1 14.36 930 LYS B N 1
ATOM 15108 C CA . LYS B 1 930 ? 14.422 -49.25 44.719 1 14.36 930 LYS B CA 1
ATOM 15109 C C . LYS B 1 930 ? 14.992 -47.875 45.094 1 14.36 930 LYS B C 1
ATOM 15111 O O . LYS B 1 930 ? 14.445 -46.844 44.688 1 14.36 930 LYS B O 1
ATOM 15116 N N . PHE B 1 931 ? 16.219 -47.75 46 1 13.88 931 PHE B N 1
ATOM 15117 C CA . PHE B 1 931 ? 17.078 -46.969 46.844 1 13.88 931 PHE B CA 1
ATOM 15118 C C . PHE B 1 931 ? 17.688 -45.812 46.094 1 13.88 931 PHE B C 1
ATOM 15120 O O . PHE B 1 931 ? 17.672 -44.656 46.562 1 13.88 931 PHE B O 1
ATOM 15127 N N . GLY B 1 932 ? 18.672 -46 45.281 1 13.93 932 GLY B N 1
ATOM 15128 C CA . GLY B 1 932 ? 20.016 -45.594 45.688 1 13.93 932 GLY B CA 1
ATOM 15129 C C . GLY B 1 932 ? 20.234 -44.094 45.594 1 13.93 932 GLY B C 1
ATOM 15130 O O . GLY B 1 932 ? 19.469 -43.375 44.969 1 13.93 932 GLY B O 1
ATOM 15131 N N . ALA B 1 933 ? 21.609 -43.688 45.938 1 14.28 933 ALA B N 1
ATOM 15132 C CA . ALA B 1 933 ? 22.484 -42.844 46.75 1 14.28 933 ALA B CA 1
ATOM 15133 C C . ALA B 1 933 ? 22.703 -41.5 46.062 1 14.28 933 ALA B C 1
ATOM 15135 O O . ALA B 1 933 ? 22.344 -41.312 44.906 1 14.28 933 ALA B O 1
ATOM 15136 N N . LYS B 1 934 ? 24.156 -41.062 46.25 1 14.78 934 LYS B N 1
ATOM 15137 C CA . LYS B 1 934 ? 25 -40.125 46.938 1 14.78 934 LYS B CA 1
ATOM 15138 C C . LYS B 1 934 ? 25.359 -38.938 46 1 14.78 934 LYS B C 1
ATOM 15140 O O . LYS B 1 934 ? 25.25 -37.781 46.406 1 14.78 934 LYS B O 1
ATOM 15145 N N . LEU B 1 935 ? 26.578 -39.062 45.125 1 14.72 935 LEU B N 1
ATOM 15146 C CA . LEU B 1 935 ? 27.812 -38.438 45.562 1 14.72 935 LEU B CA 1
ATOM 15147 C C . LEU B 1 935 ? 27.859 -36.969 45.125 1 14.72 935 LEU B C 1
ATOM 15149 O O . LEU B 1 935 ? 27.109 -36.562 44.25 1 14.72 935 LEU B O 1
ATOM 15153 N N . SER B 1 936 ? 29.203 -36.438 44.875 1 15.03 936 SER B N 1
ATOM 15154 C CA . SER B 1 936 ? 30.188 -35.562 45.469 1 15.03 936 SER B CA 1
ATOM 15155 C C . SER B 1 936 ? 30.297 -34.25 44.688 1 15.03 936 SER B C 1
ATOM 15157 O O . SER B 1 936 ? 30.234 -33.156 45.25 1 15.03 936 SER B O 1
ATOM 15159 N N . ALA B 1 937 ? 31.25 -34.094 43.562 1 15.46 937 ALA B N 1
ATOM 15160 C CA . ALA B 1 937 ? 32.5 -33.375 43.719 1 15.46 937 ALA B CA 1
ATOM 15161 C C . ALA B 1 937 ? 32.344 -31.906 43.344 1 15.46 937 ALA B C 1
ATOM 15163 O O . ALA B 1 937 ? 31.484 -31.562 42.531 1 15.46 937 ALA B O 1
ATOM 15164 N N . ASN B 1 938 ? 33.188 -31.047 43.844 1 15.84 938 ASN B N 1
ATOM 15165 C CA . ASN B 1 938 ? 33.562 -29.75 44.406 1 15.84 938 ASN B CA 1
ATOM 15166 C C . ASN B 1 938 ? 33.781 -28.703 43.344 1 15.84 938 ASN B C 1
ATOM 15168 O O . ASN B 1 938 ? 33.344 -27.547 43.469 1 15.84 938 ASN B O 1
ATOM 15172 N N . SER B 1 939 ? 34.844 -28.906 42.375 1 16.31 939 SER B N 1
ATOM 15173 C CA . SER B 1 939 ? 36.094 -28.125 42.375 1 16.31 939 SER B CA 1
ATOM 15174 C C . SER B 1 939 ? 35.906 -26.812 41.625 1 16.31 939 SER B C 1
ATOM 15176 O O . SER B 1 939 ? 35.344 -26.797 40.5 1 16.31 939 SER B O 1
ATOM 15178 N N . ALA B 1 940 ? 35.969 -25.656 42.281 1 18.05 940 ALA B N 1
ATOM 15179 C CA . ALA B 1 940 ? 36 -24.203 42.312 1 18.05 940 ALA B CA 1
ATOM 15180 C C . ALA B 1 940 ? 36.781 -23.641 41.156 1 18.05 940 ALA B C 1
ATOM 15182 O O . ALA B 1 940 ? 36.281 -22.75 40.438 1 18.05 940 ALA B O 1
ATOM 15183 N N . VAL B 1 941 ? 38.125 -23.328 41.5 1 16.58 941 VAL B N 1
ATOM 15184 C CA . VAL B 1 941 ? 39.219 -22.344 41.531 1 16.58 941 VAL B CA 1
ATOM 15185 C C . VAL B 1 941 ? 39.875 -22.281 40.188 1 16.58 941 VAL B C 1
ATOM 15187 O O . VAL B 1 941 ? 40.438 -21.25 39.781 1 16.58 941 VAL B O 1
ATOM 15190 N N . ALA B 1 942 ? 40.25 -23.438 39.625 1 15.05 942 ALA B N 1
ATOM 15191 C CA . ALA B 1 942 ? 41.594 -23.484 39.062 1 15.05 942 ALA B CA 1
ATOM 15192 C C . ALA B 1 942 ? 41.75 -22.516 37.906 1 15.05 942 ALA B C 1
ATOM 15194 O O . ALA B 1 942 ? 42.844 -22 37.656 1 15.05 942 ALA B O 1
ATOM 15195 N N . GLU B 1 943 ? 40.875 -22.188 36.938 1 15.91 943 GLU B N 1
ATOM 15196 C CA . GLU B 1 943 ? 41.5 -22 35.625 1 15.91 943 GLU B CA 1
ATOM 15197 C C . GLU B 1 943 ? 41.969 -20.562 35.438 1 15.91 943 GLU B C 1
ATOM 15199 O O . GLU B 1 943 ? 41.156 -19.672 35.25 1 15.91 943 GLU B O 1
ATOM 15204 N N . ALA B 1 944 ? 42.531 -19.781 36.5 1 17.88 944 ALA B N 1
ATOM 15205 C CA . ALA B 1 944 ? 43.281 -18.516 36.562 1 17.88 944 ALA B CA 1
ATOM 15206 C C . ALA B 1 944 ? 44.188 -18.375 35.344 1 17.88 944 ALA B C 1
ATOM 15208 O O . ALA B 1 944 ? 44.281 -17.281 34.781 1 17.88 944 ALA B O 1
ATOM 15209 N N . ILE B 1 945 ? 45.406 -19.141 35.375 1 15.87 945 ILE B N 1
ATOM 15210 C CA . ILE B 1 945 ? 46.812 -18.891 35.156 1 15.87 945 ILE B CA 1
ATOM 15211 C C . ILE B 1 945 ? 47.062 -18.562 33.688 1 15.87 945 ILE B C 1
ATOM 15213 O O . ILE B 1 945 ? 47.812 -17.641 33.375 1 15.87 945 ILE B O 1
ATOM 15217 N N . ALA B 1 946 ? 46.906 -19.406 32.719 1 15.49 946 ALA B N 1
ATOM 15218 C CA . ALA B 1 946 ? 48.031 -19.672 31.812 1 15.49 946 ALA B CA 1
ATOM 15219 C C . ALA B 1 946 ? 48.188 -18.562 30.766 1 15.49 946 ALA B C 1
ATOM 15221 O O . ALA B 1 946 ? 49.25 -18.375 30.219 1 15.49 946 ALA B O 1
ATOM 15222 N N . ARG B 1 947 ? 47.188 -17.812 30.062 1 16.33 947 ARG B N 1
ATOM 15223 C CA . ARG B 1 947 ? 47.5 -17.656 28.641 1 16.33 947 ARG B CA 1
ATOM 15224 C C . ARG B 1 947 ? 48.25 -16.359 28.375 1 16.33 947 ARG B C 1
ATOM 15226 O O . ARG B 1 947 ? 47.625 -15.281 28.297 1 16.33 947 ARG B O 1
ATOM 15233 N N . ASN B 1 948 ? 49.312 -15.914 29.094 1 16.2 948 ASN B N 1
ATOM 15234 C CA . ASN B 1 948 ? 50.25 -14.773 28.984 1 16.2 948 ASN B CA 1
ATOM 15235 C C . ASN B 1 948 ? 50.719 -14.578 27.547 1 16.2 948 ASN B C 1
ATOM 15237 O O . ASN B 1 948 ? 50.812 -13.445 27.062 1 16.2 948 ASN B O 1
ATOM 15241 N N . MET B 1 949 ? 51.656 -15.375 26.922 1 16.06 949 MET B N 1
ATOM 15242 C CA . MET B 1 949 ? 53.062 -15.172 26.594 1 16.06 949 MET B CA 1
ATOM 15243 C C . MET B 1 949 ? 53.219 -14.633 25.172 1 16.06 949 MET B C 1
ATOM 15245 O O . MET B 1 949 ? 54.219 -14.008 24.844 1 16.06 949 MET B O 1
ATOM 15249 N N . GLY B 1 950 ? 52.75 -15.156 24 1 16.42 950 GLY B N 1
ATOM 15250 C CA . GLY B 1 950 ? 53.688 -15.445 22.953 1 16.42 950 GLY B CA 1
ATOM 15251 C C . GLY B 1 950 ? 53.906 -14.273 22.016 1 16.42 950 GLY B C 1
ATOM 15252 O O . GLY B 1 950 ? 52.969 -13.562 21.656 1 16.42 950 GLY B O 1
ATOM 15253 N N . GLY B 1 951 ? 55.062 -13.648 21.781 1 18.27 951 GLY B N 1
ATOM 15254 C CA . GLY B 1 951 ? 55.906 -12.578 21.266 1 18.27 951 GLY B CA 1
ATOM 15255 C C . GLY B 1 951 ? 55.938 -12.5 19.75 1 18.27 951 GLY B C 1
ATOM 15256 O O . GLY B 1 951 ? 56.781 -11.828 19.156 1 18.27 951 GLY B O 1
ATOM 15257 N N . GLY B 1 952 ? 54.969 -12.836 19.031 1 16.31 952 GLY B N 1
ATOM 15258 C CA . GLY B 1 952 ? 55.344 -13.273 17.688 1 16.31 952 GLY B CA 1
ATOM 15259 C C . GLY B 1 952 ? 55.812 -12.141 16.797 1 16.31 952 GLY B C 1
ATOM 15260 O O . GLY B 1 952 ? 55.219 -11.055 16.812 1 16.31 952 GLY B O 1
ATOM 15261 N N . ALA B 1 953 ? 56.969 -12.195 16.375 1 17.77 953 ALA B N 1
ATOM 15262 C CA . ALA B 1 953 ? 57.938 -11.344 15.711 1 17.77 953 ALA B CA 1
ATOM 15263 C C . ALA B 1 953 ? 57.438 -10.945 14.32 1 17.77 953 ALA B C 1
ATOM 15265 O O . ALA B 1 953 ? 57.031 -11.797 13.539 1 17.77 953 ALA B O 1
ATOM 15266 N N . PRO B 1 954 ? 57 -9.867 14.094 1 18.64 954 PRO B N 1
ATOM 15267 C CA . PRO B 1 954 ? 56.406 -9.383 12.859 1 18.64 954 PRO B CA 1
ATOM 15268 C C . PRO B 1 954 ? 57.344 -9.422 11.664 1 18.64 954 PRO B C 1
ATOM 15270 O O . PRO B 1 954 ? 58.438 -8.844 11.719 1 18.64 954 PRO B O 1
ATOM 15273 N N . PRO B 1 955 ? 57.281 -10.484 10.945 1 17.19 955 PRO B N 1
ATOM 15274 C CA . PRO B 1 955 ? 58.281 -10.797 9.922 1 17.19 955 PRO B CA 1
ATOM 15275 C C . PRO B 1 955 ? 58.438 -9.68 8.898 1 17.19 955 PRO B C 1
ATOM 15277 O O . PRO B 1 955 ? 57.531 -8.875 8.703 1 17.19 955 PRO B O 1
ATOM 15280 N N . ILE B 1 956 ? 59.594 -9.68 8.289 1 17.73 956 ILE B N 1
ATOM 15281 C CA . ILE B 1 956 ? 60.5 -8.859 7.52 1 17.73 956 ILE B CA 1
ATOM 15282 C C . ILE B 1 956 ? 60.031 -8.75 6.078 1 17.73 956 ILE B C 1
ATOM 15284 O O . ILE B 1 956 ? 59.875 -9.758 5.387 1 17.73 956 ILE B O 1
ATOM 15288 N N . ARG B 1 957 ? 59.25 -7.816 5.789 1 17.77 957 ARG B N 1
ATOM 15289 C CA . ARG B 1 957 ? 58.656 -7.609 4.48 1 17.77 957 ARG B CA 1
ATOM 15290 C C . ARG B 1 957 ? 59.719 -7.488 3.393 1 17.77 957 ARG B C 1
ATOM 15292 O O . ARG B 1 957 ? 60.531 -6.582 3.432 1 17.77 957 ARG B O 1
ATOM 15299 N N . LYS B 1 958 ? 60.062 -8.641 2.932 1 16.89 958 LYS B N 1
ATOM 15300 C CA . LYS B 1 958 ? 61.125 -8.68 1.953 1 16.89 958 LYS B CA 1
ATOM 15301 C C . LYS B 1 958 ? 60.875 -7.734 0.789 1 16.89 958 LYS B C 1
ATOM 15303 O O . LYS B 1 958 ? 59.719 -7.445 0.473 1 16.89 958 LYS B O 1
ATOM 15308 N N . PRO B 1 959 ? 61.875 -7.469 0.062 1 17.56 959 PRO B N 1
ATOM 15309 C CA . PRO B 1 959 ? 62.312 -6.477 -0.918 1 17.56 959 PRO B CA 1
ATOM 15310 C C . PRO B 1 959 ? 61.656 -6.656 -2.285 1 17.56 959 PRO B C 1
ATOM 15312 O O . PRO B 1 959 ? 61.25 -7.77 -2.643 1 17.56 959 PRO B O 1
ATOM 15315 N N . VAL B 1 960 ? 61.125 -5.652 -2.771 1 19 960 VAL B N 1
ATOM 15316 C CA . VAL B 1 960 ? 60.375 -5.246 -3.959 1 19 960 VAL B CA 1
ATOM 15317 C C . VAL B 1 960 ? 61.156 -5.625 -5.215 1 19 960 VAL B C 1
ATOM 15319 O O . VAL B 1 960 ? 62.219 -5.062 -5.492 1 19 960 VAL B O 1
ATOM 15322 N N . ALA B 1 961 ? 61.188 -6.906 -5.551 1 17.34 961 ALA B N 1
ATOM 15323 C CA . ALA B 1 961 ? 62.094 -7.398 -6.59 1 17.34 961 ALA B CA 1
ATOM 15324 C C . ALA B 1 961 ? 61.812 -6.719 -7.926 1 17.34 961 ALA B C 1
ATOM 15326 O O . ALA B 1 961 ? 60.656 -6.371 -8.227 1 17.34 961 ALA B O 1
ATOM 15327 N N . PRO B 1 962 ? 62.75 -6.484 -8.617 1 17.89 962 PRO B N 1
ATOM 15328 C CA . PRO B 1 962 ? 63.031 -5.691 -9.82 1 17.89 962 PRO B CA 1
ATOM 15329 C C . PRO B 1 962 ? 62.281 -6.211 -11.047 1 17.89 962 PRO B C 1
ATOM 15331 O O . PRO B 1 962 ? 61.969 -7.398 -11.117 1 17.89 962 PRO B O 1
ATOM 15334 N N . GLU B 1 963 ? 61.562 -5.359 -11.516 1 19.78 963 GLU B N 1
ATOM 15335 C CA . GLU B 1 963 ? 60.719 -5.465 -12.695 1 19.78 963 GLU B CA 1
ATOM 15336 C C . GLU B 1 963 ? 61.438 -6.152 -13.852 1 19.78 963 GLU B C 1
ATOM 15338 O O . GLU B 1 963 ? 62.5 -5.684 -14.297 1 19.78 963 GLU B O 1
ATOM 15343 N N . PRO B 1 964 ? 61.312 -7.457 -14.016 1 17.25 964 PRO B N 1
ATOM 15344 C CA . PRO B 1 964 ? 62.219 -8.164 -14.938 1 17.25 964 PRO B CA 1
ATOM 15345 C C . PRO B 1 964 ? 62.062 -7.688 -16.391 1 17.25 964 PRO B C 1
ATOM 15347 O O . PRO B 1 964 ? 61 -7.152 -16.75 1 17.25 964 PRO B O 1
ATOM 15350 N N . GLU B 1 965 ? 63 -7.785 -17.047 1 18.75 965 GLU B N 1
ATOM 15351 C CA . GLU B 1 965 ? 63.562 -7.465 -18.375 1 18.75 965 GLU B CA 1
ATOM 15352 C C . GLU B 1 965 ? 62.781 -8.172 -19.469 1 18.75 965 GLU B C 1
ATOM 15354 O O . GLU B 1 965 ? 62.688 -9.398 -19.5 1 18.75 965 GLU B O 1
ATOM 15359 N N . PRO B 1 966 ? 61.781 -7.457 -19.812 1 18.48 966 PRO B N 1
ATOM 15360 C CA . PRO B 1 966 ? 60.938 -8.102 -20.828 1 18.48 966 PRO B CA 1
ATOM 15361 C C . PRO B 1 966 ? 61.75 -8.641 -22 1 18.48 966 PRO B C 1
ATOM 15363 O O . PRO B 1 966 ? 62.719 -8 -22.438 1 18.48 966 PRO B O 1
ATOM 15366 N N . GLU B 1 967 ? 61.75 -9.859 -22.25 1 17.7 967 GLU B N 1
ATOM 15367 C CA . GLU B 1 967 ? 62.594 -10.625 -23.188 1 17.7 967 GLU B CA 1
ATOM 15368 C C . GLU B 1 967 ? 62.25 -10.266 -24.641 1 17.7 967 GLU B C 1
ATOM 15370 O O . GLU B 1 967 ? 61.125 -9.875 -24.953 1 17.7 967 GLU B O 1
ATOM 15375 N N . PRO B 1 968 ? 63.188 -10.461 -25.484 1 18.08 968 PRO B N 1
ATOM 15376 C CA . PRO B 1 968 ? 63.562 -10.117 -26.844 1 18.08 968 PRO B CA 1
ATOM 15377 C C . PRO B 1 968 ? 62.719 -10.844 -27.906 1 18.08 968 PRO B C 1
ATOM 15379 O O . PRO B 1 968 ? 63.031 -10.766 -29.094 1 18.08 968 PRO B O 1
ATOM 15382 N N . VAL B 1 969 ? 61.5 -10.859 -27.797 1 17.3 969 VAL B N 1
ATOM 15383 C CA . VAL B 1 969 ? 61.062 -11.891 -28.719 1 17.3 969 VAL B CA 1
ATOM 15384 C C . VAL B 1 969 ? 61.5 -11.539 -30.141 1 17.3 969 VAL B C 1
ATOM 15386 O O . VAL B 1 969 ? 61.5 -10.367 -30.516 1 17.3 969 VAL B O 1
ATOM 15389 N N . THR B 1 970 ? 62.062 -12.477 -30.844 1 15.81 970 THR B N 1
ATOM 15390 C CA . THR B 1 970 ? 62.688 -12.688 -32.125 1 15.81 970 THR B CA 1
ATOM 15391 C C . THR B 1 970 ? 61.688 -12.414 -33.281 1 15.81 970 THR B C 1
ATOM 15393 O O . THR B 1 970 ? 60.5 -12.477 -33.062 1 15.81 970 THR B O 1
ATOM 15396 N N . PRO B 1 971 ? 62.125 -12.484 -34.625 1 16.42 971 PRO B N 1
ATOM 15397 C CA . PRO B 1 971 ? 62.125 -11.93 -36 1 16.42 971 PRO B CA 1
ATOM 15398 C C . PRO B 1 971 ? 61.062 -12.57 -36.875 1 16.42 971 PRO B C 1
ATOM 15400 O O . PRO B 1 971 ? 60.75 -12.047 -37.938 1 16.42 971 PRO B O 1
ATOM 15403 N N . THR B 1 972 ? 60.312 -13.562 -36.531 1 15.44 972 THR B N 1
ATOM 15404 C CA . THR B 1 972 ? 60.406 -14.383 -37.719 1 15.44 972 THR B CA 1
ATOM 15405 C C . THR B 1 972 ? 59.688 -13.688 -38.906 1 15.44 972 THR B C 1
ATOM 15407 O O . THR B 1 972 ? 58.875 -12.797 -38.688 1 15.44 972 THR B O 1
ATOM 15410 N N . LYS B 1 973 ? 59.406 -14.531 -40 1 15.2 973 LYS B N 1
ATOM 15411 C CA . LYS B 1 973 ? 59.531 -14.648 -41.438 1 15.2 973 LYS B CA 1
ATOM 15412 C C . LYS B 1 973 ? 58.375 -13.938 -42.156 1 15.2 973 LYS B C 1
ATOM 15414 O O . LYS B 1 973 ? 57.344 -13.656 -41.562 1 15.2 973 LYS B O 1
ATOM 15419 N N . ASP B 1 974 ? 58.125 -14.289 -43.438 1 14.26 974 ASP B N 1
ATOM 15420 C CA . ASP B 1 974 ? 58.125 -13.898 -44.844 1 14.26 974 ASP B CA 1
ATOM 15421 C C . ASP B 1 974 ? 56.719 -13.844 -45.406 1 14.26 974 ASP B C 1
ATOM 15423 O O . ASP B 1 974 ? 56.406 -13.023 -46.25 1 14.26 974 ASP B O 1
ATOM 15427 N N . VAL B 1 975 ? 55.781 -14.719 -44.938 1 15.27 975 VAL B N 1
ATOM 15428 C CA . VAL B 1 975 ? 55.25 -15.32 -46.156 1 15.27 975 VAL B CA 1
ATOM 15429 C C . VAL B 1 975 ? 54.469 -14.273 -46.938 1 15.27 975 VAL B C 1
ATOM 15431 O O . VAL B 1 975 ? 54 -13.281 -46.375 1 15.27 975 VAL B O 1
ATOM 15434 N N . THR B 1 976 ? 53.875 -14.812 -48.031 1 14.7 976 THR B N 1
ATOM 15435 C CA . THR B 1 976 ? 53.75 -14.656 -49.469 1 14.7 976 THR B CA 1
ATOM 15436 C C . THR B 1 976 ? 52.594 -13.719 -49.812 1 14.7 976 THR B C 1
ATOM 15438 O O . THR B 1 976 ? 51.688 -13.531 -49 1 14.7 976 THR B O 1
ATOM 15441 N N . PRO B 1 977 ? 52.438 -13.359 -51.094 1 14.66 977 PRO B N 1
ATOM 15442 C CA . PRO B 1 977 ? 52.125 -12.305 -52.062 1 14.66 977 PRO B CA 1
ATOM 15443 C C . PRO B 1 977 ? 50.656 -12.211 -52.406 1 14.66 977 PRO B C 1
ATOM 15445 O O . PRO B 1 977 ? 50.188 -11.172 -52.844 1 14.66 977 PRO B O 1
ATOM 15448 N N . LEU B 1 978 ? 49.844 -13.32 -52 1 14.37 978 LEU B N 1
ATOM 15449 C CA . LEU B 1 978 ? 49.156 -13.664 -53.25 1 14.37 978 LEU B CA 1
ATOM 15450 C C . LEU B 1 978 ? 48.281 -12.5 -53.719 1 14.37 978 LEU B C 1
ATOM 15452 O O . LEU B 1 978 ? 47.844 -11.68 -52.938 1 14.37 978 LEU B O 1
ATOM 15456 N N . LYS B 1 979 ? 47.719 -12.773 -54.969 1 14.64 979 LYS B N 1
ATOM 15457 C CA . LYS B 1 979 ? 47.406 -12.289 -56.312 1 14.64 979 LYS B CA 1
ATOM 15458 C C . LYS B 1 979 ? 46.125 -11.438 -56.312 1 14.64 979 LYS B C 1
ATOM 15460 O O . LYS B 1 979 ? 45.344 -11.516 -55.375 1 14.64 979 LYS B O 1
ATOM 15465 N N . SER B 1 980 ? 45.75 -11.117 -57.531 1 13.62 980 SER B N 1
ATOM 15466 C CA . SER B 1 980 ? 45.406 -10.078 -58.469 1 13.62 980 SER B CA 1
ATOM 15467 C C . SER B 1 980 ? 43.875 -9.945 -58.594 1 13.62 980 SER B C 1
ATOM 15469 O O . SER B 1 980 ? 43.375 -8.852 -58.844 1 13.62 980 SER B O 1
ATOM 15471 N N . LYS B 1 981 ? 43.062 -11.133 -58.375 1 14.29 981 LYS B N 1
ATOM 15472 C CA . LYS B 1 981 ? 42.438 -11.297 -59.688 1 14.29 981 LYS B CA 1
ATOM 15473 C C . LYS B 1 981 ? 41.469 -10.148 -59.969 1 14.29 981 LYS B C 1
ATOM 15475 O O . LYS B 1 981 ? 41 -9.477 -59.031 1 14.29 981 LYS B O 1
ATOM 15480 N N . PRO B 1 982 ? 40.25 -10.547 -60.75 1 14.52 982 PRO B N 1
ATOM 15481 C CA . PRO B 1 982 ? 39.844 -10.234 -62.094 1 14.52 982 PRO B CA 1
ATOM 15482 C C . PRO B 1 982 ? 38.906 -9.031 -62.188 1 14.52 982 PRO B C 1
ATOM 15484 O O . PRO B 1 982 ? 38.344 -8.625 -61.156 1 14.52 982 PRO B O 1
ATOM 15487 N N . VAL B 1 983 ? 38.125 -9.023 -63.312 1 14.16 983 VAL B N 1
ATOM 15488 C CA . VAL B 1 983 ? 37.906 -8.211 -64.5 1 14.16 983 VAL B CA 1
ATOM 15489 C C . VAL B 1 983 ? 36.656 -7.355 -64.312 1 14.16 983 VAL B C 1
ATOM 15491 O O . VAL B 1 983 ? 36.688 -6.145 -64.5 1 14.16 983 VAL B O 1
ATOM 15494 N N . VAL B 1 984 ? 35.406 -8.039 -64.438 1 14.08 984 VAL B N 1
ATOM 15495 C CA . VAL B 1 984 ? 34.781 -7.785 -65.75 1 14.08 984 VAL B CA 1
ATOM 15496 C C . VAL B 1 984 ? 33.875 -6.555 -65.625 1 14.08 984 VAL B C 1
ATOM 15498 O O . VAL B 1 984 ? 33.531 -6.121 -64.5 1 14.08 984 VAL B O 1
ATOM 15501 N N . ALA B 1 985 ? 32.625 -6.711 -66.188 1 14.49 985 ALA B N 1
ATOM 15502 C CA . ALA B 1 985 ? 32.125 -6.238 -67.5 1 14.49 985 ALA B CA 1
ATOM 15503 C C . ALA B 1 985 ? 31.297 -4.969 -67.312 1 14.49 985 ALA B C 1
ATOM 15505 O O . ALA B 1 985 ? 30.812 -4.684 -66.188 1 14.49 985 ALA B O 1
ATOM 15506 N N . PRO B 1 986 ? 30.688 -4.629 -68.438 1 13.95 986 PRO B N 1
ATOM 15507 C CA . PRO B 1 986 ? 30.5 -3.424 -69.25 1 13.95 986 PRO B CA 1
ATOM 15508 C C . PRO B 1 986 ? 29.266 -2.627 -68.875 1 13.95 986 PRO B C 1
ATOM 15510 O O . PRO B 1 986 ? 29.266 -1.394 -68.875 1 13.95 986 PRO B O 1
ATOM 15513 N N . ARG B 1 987 ? 28.094 -3.336 -68.562 1 14.16 987 ARG B N 1
ATOM 15514 C CA . ARG B 1 987 ? 27.109 -3.066 -69.562 1 14.16 987 ARG B CA 1
ATOM 15515 C C . ARG B 1 987 ? 26.547 -1.654 -69.438 1 14.16 987 ARG B C 1
ATOM 15517 O O . ARG B 1 987 ? 26.438 -1.123 -68.375 1 14.16 987 ARG B O 1
ATOM 15524 N N . SER B 1 988 ? 25.922 -1.194 -70.625 1 13.67 988 SER B N 1
ATOM 15525 C CA . SER B 1 988 ? 25.688 -0.073 -71.5 1 13.67 988 SER B CA 1
ATOM 15526 C C . SER B 1 988 ? 24.547 0.817 -71 1 13.67 988 SER B C 1
ATOM 15528 O O . SER B 1 988 ? 24.703 2.037 -70.938 1 13.67 988 SER B O 1
ATOM 15530 N N . THR B 1 989 ? 23.25 0.396 -71.25 1 13.66 989 THR B N 1
ATOM 15531 C CA . THR B 1 989 ? 22.578 1.14 -72.312 1 13.66 989 THR B CA 1
ATOM 15532 C C . THR B 1 989 ? 21.922 2.406 -71.75 1 13.66 989 THR B C 1
ATOM 15534 O O . THR B 1 989 ? 21.703 2.518 -70.562 1 13.66 989 THR B O 1
ATOM 15537 N N . PRO B 1 990 ? 20.656 2.732 -72.438 1 13.94 990 PRO B N 1
ATOM 15538 C CA . PRO B 1 990 ? 20.312 3.871 -73.312 1 13.94 990 PRO B CA 1
ATOM 15539 C C . PRO B 1 990 ? 19.625 4.996 -72.562 1 13.94 990 PRO B C 1
ATOM 15541 O O . PRO B 1 990 ? 20.062 6.145 -72.562 1 13.94 990 PRO B O 1
ATOM 15544 N N . THR B 1 991 ? 18.219 5.125 -72.875 1 13.64 991 THR B N 1
ATOM 15545 C CA . THR B 1 991 ? 17.688 6.176 -73.75 1 13.64 991 THR B CA 1
ATOM 15546 C C . THR B 1 991 ? 17.078 7.293 -72.875 1 13.64 991 THR B C 1
ATOM 15548 O O . THR B 1 991 ? 17.391 8.469 -73.062 1 13.64 991 THR B O 1
ATOM 15551 N N . THR B 1 992 ? 15.586 7.293 -72.75 1 13.42 992 THR B N 1
ATOM 15552 C CA . THR B 1 992 ? 14.805 8.25 -73.5 1 13.42 992 THR B CA 1
ATOM 15553 C C . THR B 1 992 ? 14.516 9.5 -72.688 1 13.42 992 THR B C 1
ATOM 15555 O O . THR B 1 992 ? 14.758 10.617 -73.188 1 13.42 992 THR B O 1
ATOM 15558 N N . SER B 1 993 ? 13.086 9.844 -72.5 1 13.77 993 SER B N 1
ATOM 15559 C CA . SER B 1 993 ? 12.375 10.93 -73.188 1 13.77 993 SER B CA 1
ATOM 15560 C C . SER B 1 993 ? 12.289 12.164 -72.25 1 13.77 993 SER B C 1
ATOM 15562 O O . SER B 1 993 ? 12.508 12.078 -71.062 1 13.77 993 SER B O 1
ATOM 15564 N N . THR B 1 994 ? 11.102 12.961 -72.562 1 13.83 994 THR B N 1
ATOM 15565 C CA . THR B 1 994 ? 10.953 14.312 -73.125 1 13.83 994 THR B CA 1
ATOM 15566 C C . THR B 1 994 ? 10.648 15.297 -72 1 13.83 994 THR B C 1
ATOM 15568 O O . THR B 1 994 ? 11.297 16.344 -71.875 1 13.83 994 THR B O 1
ATOM 15571 N N . PRO B 1 995 ? 9.258 15.672 -71.812 1 14 995 PRO B N 1
ATOM 15572 C CA . PRO B 1 995 ? 8.875 17 -72.25 1 14 995 PRO B CA 1
ATOM 15573 C C . PRO B 1 995 ? 8.992 18.078 -71.188 1 14 995 PRO B C 1
ATOM 15575 O O . PRO B 1 995 ? 9.18 17.766 -70 1 14 995 PRO B O 1
ATOM 15578 N N . THR B 1 996 ? 7.816 18.875 -71.188 1 13.96 996 THR B N 1
ATOM 15579 C CA . THR B 1 996 ? 7.555 20.281 -71.562 1 13.96 996 THR B CA 1
ATOM 15580 C C . THR B 1 996 ? 7.445 21.125 -70.25 1 13.96 996 THR B C 1
ATOM 15582 O O . THR B 1 996 ? 7.051 20.641 -69.25 1 13.96 996 THR B O 1
ATOM 15585 N N . LYS B 1 997 ? 7.285 22.484 -70.562 1 14.4 997 LYS B N 1
ATOM 15586 C CA . LYS B 1 997 ? 7.785 23.797 -70.125 1 14.4 997 LYS B CA 1
ATOM 15587 C C . LYS B 1 997 ? 6.91 24.391 -69.062 1 14.4 997 LYS B C 1
ATOM 15589 O O . LYS B 1 997 ? 7.418 24.875 -68 1 14.4 997 LYS B O 1
ATOM 15594 N N . THR B 1 998 ? 5.531 24.891 -69.375 1 13.94 998 THR B N 1
ATOM 15595 C CA . THR B 1 998 ? 5.457 26.344 -69.562 1 13.94 998 THR B CA 1
ATOM 15596 C C . THR B 1 998 ? 5.125 27.047 -68.25 1 13.94 998 THR B C 1
ATOM 15598 O O . THR B 1 998 ? 5.832 27.969 -67.812 1 13.94 998 THR B O 1
ATOM 15601 N N . PRO B 1 999 ? 3.914 28 -68.312 1 14.19 999 PRO B N 1
ATOM 15602 C CA . PRO B 1 999 ? 3.871 29.469 -68.312 1 14.19 999 PRO B CA 1
ATOM 15603 C C . PRO B 1 999 ? 3.525 30.031 -66.938 1 14.19 999 PRO B C 1
ATOM 15605 O O . PRO B 1 999 ? 3.051 29.297 -66.062 1 14.19 999 PRO B O 1
ATOM 15608 N N . VAL B 1 1000 ? 2.75 31.266 -67 1 14.27 1000 VAL B N 1
ATOM 15609 C CA . VAL B 1 1000 ? 2.951 32.656 -66.562 1 14.27 1000 VAL B CA 1
ATOM 15610 C C . VAL B 1 1000 ? 2.094 32.969 -65.375 1 14.27 1000 VAL B C 1
ATOM 15612 O O . VAL B 1 1000 ? 2.578 33.594 -64.375 1 14.27 1000 VAL B O 1
ATOM 15615 N N . LYS B 1 1001 ? 0.681 32.969 -65.438 1 14.43 1001 LYS B N 1
ATOM 15616 C CA . LYS B 1 1001 ? 0.05 34.281 -65.438 1 14.43 1001 LYS B CA 1
ATOM 15617 C C . LYS B 1 1001 ? -0.087 34.844 -64.062 1 14.43 1001 LYS B C 1
ATOM 15619 O O . LYS B 1 1001 ? -0.194 34.094 -63.062 1 14.43 1001 LYS B O 1
ATOM 15624 N N . LYS B 1 1002 ? -0.692 36.125 -64 1 14.8 1002 LYS B N 1
ATOM 15625 C CA . LYS B 1 1002 ? -0.509 37.5 -63.5 1 14.8 1002 LYS B CA 1
ATOM 15626 C C . LYS B 1 1002 ? -1.284 37.688 -62.188 1 14.8 1002 LYS B C 1
ATOM 15628 O O . LYS B 1 1002 ? -0.727 38.156 -61.219 1 14.8 1002 LYS B O 1
ATOM 15633 N N . PRO B 1 1003 ? -2.666 38.281 -62.312 1 14.53 1003 PRO B N 1
ATOM 15634 C CA . PRO B 1 1003 ? -2.861 39.688 -61.938 1 14.53 1003 PRO B CA 1
ATOM 15635 C C . PRO B 1 1003 ? -3.385 39.844 -60.5 1 14.53 1003 PRO B C 1
ATOM 15637 O O . PRO B 1 1003 ? -2.799 40.594 -59.719 1 14.53 1003 PRO B O 1
ATOM 15640 N N . SER B 1 1004 ? -4.797 40.094 -60.344 1 14.45 1004 SER B N 1
ATOM 15641 C CA . SER B 1 1004 ? -5.41 41.406 -60.094 1 14.45 1004 SER B CA 1
ATOM 15642 C C . SER B 1 1004 ? -5.812 41.531 -58.625 1 14.45 1004 SER B C 1
ATOM 15644 O O . SER B 1 1004 ? -5.82 40.562 -57.875 1 14.45 1004 SER B O 1
ATOM 15646 N N . GLY B 1 1005 ? -7.062 42.125 -58.344 1 14.77 1005 GLY B N 1
ATOM 15647 C CA . GLY B 1 1005 ? -7.441 43.406 -57.781 1 14.77 1005 GLY B CA 1
ATOM 15648 C C . GLY B 1 1005 ? -7.895 43.312 -56.344 1 14.77 1005 GLY B C 1
ATOM 15649 O O . GLY B 1 1005 ? -7.48 42.406 -55.625 1 14.77 1005 GLY B O 1
ATOM 15650 N N . PRO B 1 1006 ? -9.141 43.844 -56.031 1 15.63 1006 PRO B N 1
ATOM 15651 C CA . PRO B 1 1006 ? -9.445 45.031 -55.219 1 15.63 1006 PRO B CA 1
ATOM 15652 C C . PRO B 1 1006 ? -9.844 44.688 -53.781 1 15.63 1006 PRO B C 1
ATOM 15654 O O . PRO B 1 1006 ? -9.031 44.844 -52.875 1 15.63 1006 PRO B O 1
ATOM 15657 N N . SER B 1 1007 ? -11.164 45.062 -53.344 1 15.69 1007 SER B N 1
ATOM 15658 C CA . SER B 1 1007 ? -11.641 46.156 -52.5 1 15.69 1007 SER B CA 1
ATOM 15659 C C . SER B 1 1007 ? -12.266 45.625 -51.219 1 15.69 1007 SER B C 1
ATOM 15661 O O . SER B 1 1007 ? -12.398 46.375 -50.25 1 15.69 1007 SER B O 1
ATOM 15663 N N . VAL B 1 1008 ? -12.602 44.312 -51.094 1 15.69 1008 VAL B N 1
ATOM 15664 C CA . VAL B 1 1008 ? -13.938 44.281 -50.531 1 15.69 1008 VAL B CA 1
ATOM 15665 C C . VAL B 1 1008 ? -13.875 44.625 -49.031 1 15.69 1008 VAL B C 1
ATOM 15667 O O . VAL B 1 1008 ? -13.047 44.094 -48.312 1 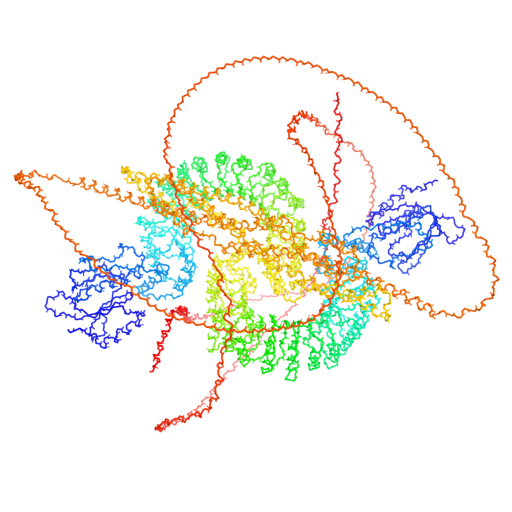15.69 1008 VAL B O 1
ATOM 15670 N N . PRO B 1 1009 ? -14.695 45.531 -48.594 1 17.16 1009 PRO B N 1
ATOM 15671 C CA . PRO B 1 1009 ? -14.883 46.5 -47.531 1 17.16 1009 PRO B CA 1
ATOM 15672 C C . PRO B 1 1009 ? -15.398 45.844 -46.219 1 17.16 1009 PRO B C 1
ATOM 15674 O O . PRO B 1 1009 ? -15.562 46.531 -45.219 1 17.16 1009 PRO B O 1
ATOM 15677 N N . GLY B 1 1010 ? -15.523 44.531 -46.156 1 16.55 1010 GLY B N 1
ATOM 15678 C CA . GLY B 1 1010 ? -16.703 44.156 -45.406 1 16.55 1010 GLY B CA 1
ATOM 15679 C C . GLY B 1 1010 ? -16.594 44.5 -43.938 1 16.55 1010 GLY B C 1
ATOM 15680 O O . GLY B 1 1010 ? -15.5 44.531 -43.375 1 16.55 1010 GLY B O 1
ATOM 15681 N N . SER B 1 1011 ? -17.594 45.156 -43.469 1 16.91 1011 SER B N 1
ATOM 15682 C CA . SER B 1 1011 ? -17.953 45.969 -42.312 1 16.91 1011 SER B CA 1
ATOM 15683 C C . SER B 1 1011 ? -18.047 45.125 -41.031 1 16.91 1011 SER B C 1
ATOM 15685 O O . SER B 1 1011 ? -18.594 44.031 -41.062 1 16.91 1011 SER B O 1
ATOM 15687 N N . LEU B 1 1012 ? -17.266 45.344 -39.969 1 16.72 1012 LEU B N 1
ATOM 15688 C CA . LEU B 1 1012 ? -16.812 44.75 -38.719 1 16.72 1012 LEU B CA 1
ATOM 15689 C C . LEU B 1 1012 ? -17.938 44.75 -37.688 1 16.72 1012 LEU B C 1
ATOM 15691 O O . LEU B 1 1012 ? -17.969 45.594 -36.781 1 16.72 1012 LEU B O 1
ATOM 15695 N N . SER B 1 1013 ? -19.156 44.469 -38.281 1 16.8 1013 SER B N 1
ATOM 15696 C CA . SER B 1 1013 ? -20.156 44.938 -37.344 1 16.8 1013 SER B CA 1
ATOM 15697 C C . SER B 1 1013 ? -19.938 44.344 -35.969 1 16.8 1013 SER B C 1
ATOM 15699 O O . SER B 1 1013 ? -19.219 43.375 -35.812 1 16.8 1013 SER B O 1
ATOM 15701 N N . ASP B 1 1014 ? -21.031 44.406 -35.062 1 17.88 1014 ASP B N 1
ATOM 15702 C CA . ASP B 1 1014 ? -21.453 44.812 -33.719 1 17.88 1014 ASP B CA 1
ATOM 15703 C C . ASP B 1 1014 ? -21.438 43.625 -32.781 1 17.88 1014 ASP B C 1
ATOM 15705 O O . ASP B 1 1014 ? -22.125 42.625 -33 1 17.88 1014 ASP B O 1
ATOM 15709 N N . ALA B 1 1015 ? -20.391 43.25 -32.094 1 18.47 1015 ALA B N 1
ATOM 15710 C CA . ALA B 1 1015 ? -20.141 42.094 -31.25 1 18.47 1015 ALA B CA 1
ATOM 15711 C C . ALA B 1 1015 ? -21.062 42.094 -30.047 1 18.47 1015 ALA B C 1
ATOM 15713 O O . ALA B 1 1015 ? -21.047 43.031 -29.234 1 18.47 1015 ALA B O 1
ATOM 15714 N N . PRO B 1 1016 ? -22.219 41.469 -30.281 1 18.53 1016 PRO B N 1
ATOM 15715 C CA . PRO B 1 1016 ? -23.188 41.562 -29.203 1 18.53 1016 PRO B CA 1
ATOM 15716 C C . PRO B 1 1016 ? -22.641 41.094 -27.859 1 18.53 1016 PRO B C 1
ATOM 15718 O O . PRO B 1 1016 ? -21.703 40.281 -27.828 1 18.53 1016 PRO B O 1
ATOM 15721 N N . GLU B 1 1017 ? -23.047 41.719 -26.688 1 19.5 1017 GLU B N 1
ATOM 15722 C CA . GLU B 1 1017 ? -22.75 41.906 -25.266 1 19.5 1017 GLU B CA 1
ATOM 15723 C C . GLU B 1 1017 ? -23.078 40.656 -24.469 1 19.5 1017 GLU B C 1
ATOM 15725 O O . GLU B 1 1017 ? -24.25 40.281 -24.344 1 19.5 1017 GLU B O 1
ATOM 15730 N N . SER B 1 1018 ? -22.406 39.531 -24.703 1 18.22 1018 SER B N 1
ATOM 15731 C CA . SER B 1 1018 ? -22.781 38.219 -24.172 1 18.22 1018 SER B CA 1
ATOM 15732 C C . SER B 1 1018 ? -22.906 38.281 -22.641 1 18.22 1018 SER B C 1
ATOM 15734 O O . SER B 1 1018 ? -22.125 38.938 -21.969 1 18.22 1018 SER B O 1
ATOM 15736 N N . ASP B 1 1019 ? -24.109 37.844 -22.094 1 20.06 1019 ASP B N 1
ATOM 15737 C CA . ASP B 1 1019 ? -24.766 37.812 -20.797 1 20.06 1019 ASP B CA 1
ATOM 15738 C C . ASP B 1 1019 ? -23.953 36.969 -19.797 1 20.06 1019 ASP B C 1
ATOM 15740 O O . ASP B 1 1019 ? -23.578 35.812 -20.109 1 20.06 1019 ASP B O 1
ATOM 15744 N N . SER B 1 1020 ? -23.219 37.531 -18.859 1 19.86 1020 SER B N 1
ATOM 15745 C CA . SER B 1 1020 ? -22.312 37.156 -17.781 1 19.86 1020 SER B CA 1
ATOM 15746 C C . SER B 1 1020 ? -23.047 36.344 -16.734 1 19.86 1020 SER B C 1
ATOM 15748 O O . SER B 1 1020 ? -23.891 36.844 -16 1 19.86 1020 SER B O 1
ATOM 15750 N N . ALA B 1 1021 ? -23.438 35 -16.984 1 21.48 1021 ALA B N 1
ATOM 15751 C CA . ALA B 1 1021 ? -24.203 34.156 -16.062 1 21.48 1021 ALA B CA 1
ATOM 15752 C C . ALA B 1 1021 ? -23.531 34.062 -14.703 1 21.48 1021 ALA B C 1
ATOM 15754 O O . ALA B 1 1021 ? -22.328 33.75 -14.609 1 21.48 1021 ALA B O 1
ATOM 15755 N N . GLU B 1 1022 ? -24.062 34.719 -13.727 1 21.41 1022 GLU B N 1
ATOM 15756 C CA . GLU B 1 1022 ? -23.688 34.906 -12.32 1 21.41 1022 GLU B CA 1
ATOM 15757 C C . GLU B 1 1022 ? -23.609 33.594 -11.594 1 21.41 1022 GLU B C 1
ATOM 15759 O O . GLU B 1 1022 ? -24.516 32.781 -11.672 1 21.41 1022 GLU B O 1
ATOM 15764 N N . LEU B 1 1023 ? -22.438 33.062 -11.258 1 21.31 1023 LEU B N 1
ATOM 15765 C CA . LEU B 1 1023 ? -22.016 31.844 -10.57 1 21.31 1023 LEU B CA 1
ATOM 15766 C C . LEU B 1 1023 ? -22.641 31.766 -9.18 1 21.31 1023 LEU B C 1
ATOM 15768 O O . LEU B 1 1023 ? -22.344 32.594 -8.32 1 21.31 1023 LEU B O 1
ATOM 15772 N N . THR B 1 1024 ? -23.953 31.422 -9.039 1 22.64 1024 THR B N 1
ATOM 15773 C CA . THR B 1 1024 ? -24.672 31.391 -7.766 1 22.64 1024 THR B CA 1
ATOM 15774 C C . THR B 1 1024 ? -24.078 30.328 -6.844 1 22.64 1024 THR B C 1
ATOM 15776 O O . THR B 1 1024 ? -23.75 29.219 -7.281 1 22.64 1024 THR B O 1
ATOM 15779 N N . HIS B 1 1025 ? -23.547 30.703 -5.641 1 22.11 1025 HIS B N 1
ATOM 15780 C CA . HIS B 1 1025 ? -22.828 30.062 -4.547 1 22.11 1025 HIS B CA 1
ATOM 15781 C C . HIS B 1 1025 ? -23.688 29.031 -3.834 1 22.11 1025 HIS B C 1
ATOM 15783 O O . HIS B 1 1025 ? -24.812 29.328 -3.418 1 22.11 1025 HIS B O 1
ATOM 15789 N N . VAL B 1 1026 ? -23.594 27.766 -4.062 1 24.53 1026 VAL B N 1
ATOM 15790 C CA . VAL B 1 1026 ? -24.391 26.609 -3.68 1 24.53 1026 VAL B CA 1
ATOM 15791 C C . VAL B 1 1026 ? -24.266 26.375 -2.174 1 24.53 1026 VAL B C 1
ATOM 15793 O O . VAL B 1 1026 ? -23.297 25.766 -1.71 1 24.53 1026 VAL B O 1
ATOM 15796 N N . THR B 1 1027 ? -24.406 27.344 -1.126 1 24.2 1027 THR B N 1
ATOM 15797 C CA . THR B 1 1027 ? -24.141 27.266 0.307 1 24.2 1027 THR B CA 1
ATOM 15798 C C . THR B 1 1027 ? -25.172 26.375 0.997 1 24.2 1027 THR B C 1
ATOM 15800 O O . THR B 1 1027 ? -25.047 26.094 2.193 1 24.2 1027 THR B O 1
ATOM 15803 N N . ALA B 1 1028 ? -26.344 26.047 0.572 1 25.56 1028 ALA B N 1
ATOM 15804 C CA . ALA B 1 1028 ? -27.469 25.812 1.47 1 25.56 1028 ALA B CA 1
ATOM 15805 C C . ALA B 1 1028 ? -27.328 24.453 2.174 1 25.56 1028 ALA B C 1
ATOM 15807 O O . ALA B 1 1028 ? -28 24.219 3.184 1 25.56 1028 ALA B O 1
ATOM 15808 N N . SER B 1 1029 ? -26.719 23.359 1.58 1 23.94 1029 SER B N 1
ATOM 15809 C CA . SER B 1 1029 ? -27.234 22.047 1.927 1 23.94 1029 SER B CA 1
ATOM 15810 C C . SER B 1 1029 ? -26.453 21.438 3.084 1 23.94 1029 SER B C 1
ATOM 15812 O O . SER B 1 1029 ? -26.266 20.219 3.139 1 23.94 1029 SER B O 1
ATOM 15814 N N . ARG B 1 1030 ? -25.781 22.266 3.965 1 25.31 1030 ARG B N 1
ATOM 15815 C CA . ARG B 1 1030 ? -24.938 21.547 4.918 1 25.31 1030 ARG B CA 1
ATOM 15816 C C . ARG B 1 1030 ? -25.75 20.969 6.066 1 25.31 1030 ARG B C 1
ATOM 15818 O O . ARG B 1 1030 ? -26.641 21.641 6.594 1 25.31 1030 ARG B O 1
ATOM 15825 N N . PRO B 1 1031 ? -25.812 19.719 6.344 1 23.38 1031 PRO B N 1
ATOM 15826 C CA . PRO B 1 1031 ? -26.688 18.953 7.227 1 23.38 1031 PRO B CA 1
ATOM 15827 C C . PRO B 1 1031 ? -26.531 19.328 8.695 1 23.38 1031 PRO B C 1
ATOM 15829 O O . PRO B 1 1031 ? -25.422 19.656 9.141 1 23.38 1031 PRO B O 1
ATOM 15832 N N . HIS B 1 1032 ? -27.594 19.953 9.336 1 26.03 1032 HIS B N 1
ATOM 15833 C CA . HIS B 1 1032 ? -27.688 20.422 10.711 1 26.03 1032 HIS B CA 1
ATOM 15834 C C . HIS B 1 1032 ? -27.672 19.25 11.688 1 26.03 1032 HIS B C 1
ATOM 15836 O O . HIS B 1 1032 ? -28.25 18.188 11.414 1 26.03 1032 HIS B O 1
ATOM 15842 N N . ILE B 1 1033 ? -26.734 19.172 12.523 1 23.78 1033 ILE B N 1
ATOM 15843 C CA . ILE B 1 1033 ? -26.562 18.188 13.586 1 23.78 1033 ILE B CA 1
ATOM 15844 C C . ILE B 1 1033 ? -27.766 18.219 14.523 1 23.78 1033 ILE B C 1
ATOM 15846 O O . ILE B 1 1033 ? -28.109 19.266 15.07 1 23.78 1033 ILE B O 1
ATOM 15850 N N . ALA B 1 1034 ? -28.719 17.328 14.43 1 22.36 1034 ALA B N 1
ATOM 15851 C CA . ALA B 1 1034 ? -29.969 17.141 15.141 1 22.36 1034 ALA B CA 1
ATOM 15852 C C . ALA B 1 1034 ? -29.75 17.094 16.656 1 22.36 1034 ALA B C 1
ATOM 15854 O O . ALA B 1 1034 ? -28.781 16.484 17.125 1 22.36 1034 ALA B O 1
ATOM 15855 N N . SER B 1 1035 ? -30.234 18.094 17.375 1 21.98 1035 SER B N 1
ATOM 15856 C CA . SER B 1 1035 ? -30.312 18.172 18.828 1 21.98 1035 SER B CA 1
ATOM 15857 C C . SER B 1 1035 ? -30.938 16.938 19.422 1 21.98 1035 SER B C 1
ATOM 15859 O O . SER B 1 1035 ? -31.859 16.344 18.828 1 21.98 1035 SER B O 1
ATOM 15861 N N . LYS B 1 1036 ? -30.234 16.297 20.391 1 25.22 1036 LYS B N 1
ATOM 15862 C CA . LYS B 1 1036 ? -30.594 15.094 21.141 1 25.22 1036 LYS B CA 1
ATOM 15863 C C . LYS B 1 1036 ? -31.984 15.219 21.75 1 25.22 1036 LYS B C 1
ATOM 15865 O O . LYS B 1 1036 ? -32.219 16.125 22.547 1 25.22 1036 LYS B O 1
ATOM 15870 N N . ARG B 1 1037 ? -33.062 14.789 21.094 1 20.53 1037 ARG B N 1
ATOM 15871 C CA . ARG B 1 1037 ? -34.438 14.742 21.562 1 20.53 1037 ARG B CA 1
ATOM 15872 C C . ARG B 1 1037 ? -34.531 14.164 22.969 1 20.53 1037 ARG B C 1
ATOM 15874 O O . ARG B 1 1037 ? -33.875 13.188 23.281 1 20.53 1037 ARG B O 1
ATOM 15881 N N . LYS B 1 1038 ? -35 15 23.906 1 24.89 1038 LYS B N 1
ATOM 15882 C CA . LYS B 1 1038 ? -35.25 14.727 25.312 1 24.89 1038 LYS B CA 1
ATOM 15883 C C . LYS B 1 1038 ? -36.031 13.43 25.484 1 24.89 1038 LYS B C 1
ATOM 15885 O O . LYS B 1 1038 ? -36.906 13.117 24.672 1 24.89 1038 LYS B O 1
ATOM 15890 N N . PRO B 1 1039 ? -35.531 12.539 26.281 1 22.66 1039 PRO B N 1
ATOM 15891 C CA . PRO B 1 1039 ? -36.094 11.211 26.562 1 22.66 1039 PRO B CA 1
ATOM 15892 C C . PRO B 1 1039 ? -37.562 11.258 26.984 1 22.66 1039 PRO B C 1
ATOM 15894 O O . PRO B 1 1039 ? -38 12.234 27.578 1 22.66 1039 PRO B O 1
ATOM 15897 N N . PRO B 1 1040 ? -38.438 10.773 26.156 1 21.45 1040 PRO B N 1
ATOM 15898 C CA . PRO B 1 1040 ? -39.875 10.82 26.422 1 21.45 1040 PRO B CA 1
ATOM 15899 C C . PRO B 1 1040 ? -40.219 10.445 27.859 1 21.45 1040 PRO B C 1
ATOM 15901 O O . PRO B 1 1040 ? -39.594 9.562 28.438 1 21.45 1040 PRO B O 1
ATOM 15904 N N . THR B 1 1041 ? -40.5 11.43 28.641 1 21.38 1041 THR B N 1
ATOM 15905 C CA . THR B 1 1041 ? -40.938 11.336 30.031 1 21.38 1041 THR B CA 1
ATOM 15906 C C . THR B 1 1041 ? -42.031 10.289 30.172 1 21.38 1041 THR B C 1
ATOM 15908 O O . THR B 1 1041 ? -43.031 10.328 29.469 1 21.38 1041 THR B O 1
ATOM 15911 N N . ARG B 1 1042 ? -41.562 9.078 30.516 1 22.55 1042 ARG B N 1
ATOM 15912 C CA . ARG B 1 1042 ? -42.438 7.941 30.797 1 22.55 1042 ARG B CA 1
ATOM 15913 C C . ARG B 1 1042 ? -43.594 8.344 31.719 1 22.55 1042 ARG B C 1
ATOM 15915 O O . ARG B 1 1042 ? -43.375 8.93 32.781 1 22.55 1042 ARG B O 1
ATOM 15922 N N . ARG B 1 1043 ? -44.75 8.562 31.125 1 24.97 1043 ARG B N 1
ATOM 15923 C CA . ARG B 1 1043 ? -45.969 8.906 31.828 1 24.97 1043 ARG B CA 1
ATOM 15924 C C . ARG B 1 1043 ? -46.188 7.98 33.031 1 24.97 1043 ARG B C 1
ATOM 15926 O O . ARG B 1 1043 ? -46 6.77 32.906 1 24.97 1043 ARG B O 1
ATOM 15933 N N . PRO B 1 1044 ? -46.156 8.547 34.156 1 22.08 1044 PRO B N 1
ATOM 15934 C CA . PRO B 1 1044 ? -46.375 7.844 35.406 1 22.08 1044 PRO B CA 1
ATOM 15935 C C . PRO B 1 1044 ? -47.625 6.969 35.375 1 22.08 1044 PRO B C 1
ATOM 15937 O O . PRO B 1 1044 ? -48.625 7.348 34.781 1 22.08 1044 PRO B O 1
ATOM 15940 N N . ARG B 1 1045 ? -47.375 5.625 35.25 1 23.53 1045 ARG B N 1
ATOM 15941 C CA . ARG B 1 1045 ? -48.406 4.617 35.281 1 23.53 1045 ARG B CA 1
ATOM 15942 C C . ARG B 1 1045 ? -49.406 4.887 36.375 1 23.53 1045 ARG B C 1
ATOM 15944 O O . ARG B 1 1045 ? -49.031 5.195 37.531 1 23.53 1045 ARG B O 1
ATOM 15951 N N . PRO B 1 1046 ? -50.594 5.191 36 1 24.09 1046 PRO B N 1
ATOM 15952 C CA . PRO B 1 1046 ? -51.688 5.535 36.906 1 24.09 1046 PRO B CA 1
ATOM 15953 C C . PRO B 1 1046 ? -51.844 4.516 38.031 1 24.09 1046 PRO B C 1
ATOM 15955 O O . PRO B 1 1046 ? -51.469 3.348 37.875 1 24.09 1046 PRO B O 1
ATOM 15958 N N . PRO B 1 1047 ? -51.906 4.961 39.281 1 24.73 1047 PRO B N 1
ATOM 15959 C CA . PRO B 1 1047 ? -52.094 4.199 40.5 1 24.73 1047 PRO B CA 1
ATOM 15960 C C . PRO B 1 1047 ? -53.281 3.244 40.438 1 24.73 1047 PRO B C 1
ATOM 15962 O O . PRO B 1 1047 ? -54.375 3.66 40.125 1 24.73 1047 PRO B O 1
ATOM 15965 N N . THR B 1 1048 ? -52.969 2.078 39.75 1 23.69 1048 THR B N 1
ATOM 15966 C CA . THR B 1 1048 ? -54.062 1.11 39.781 1 23.69 1048 THR B CA 1
ATOM 15967 C C . THR B 1 1048 ? -54.688 1.024 41.188 1 23.69 1048 THR B C 1
ATOM 15969 O O . THR B 1 1048 ? -53.969 0.902 42.156 1 23.69 1048 THR B O 1
ATOM 15972 N N . GLU B 1 1049 ? -55.875 1.409 41.375 1 24.52 1049 GLU B N 1
ATOM 15973 C CA . GLU B 1 1049 ? -56.812 1.405 42.469 1 24.52 1049 GLU B CA 1
ATOM 15974 C C . GLU B 1 1049 ? -56.875 0.033 43.156 1 24.52 1049 GLU B C 1
ATOM 15976 O O . GLU B 1 1049 ? -56.938 -0.991 42.469 1 24.52 1049 GLU B O 1
ATOM 15981 N N . ASN B 1 1050 ? -56.625 -0.148 44.344 1 21.41 1050 ASN B N 1
ATOM 15982 C CA . ASN B 1 1050 ? -57.312 -1.132 45.188 1 21.41 1050 ASN B CA 1
ATOM 15983 C C . ASN B 1 1050 ? -58.812 -0.989 45.062 1 21.41 1050 ASN B C 1
ATOM 15985 O O . ASN B 1 1050 ? -59.344 0.12 45.156 1 21.41 1050 ASN B O 1
#